Protein 1WF1 (pdb70)

Sequence (110 aa):
GSSGSSGMSLKLQASNVTNKNDPKSINSRVFIGNLNTALVKKSDVETIFSKYGRVAGCSVHKGYAFVQYSNERHARAAVLGENGRVLAGQTLDINMAGEPKPDRSGPSSGGSSGSSGMSLKLQASNVTNKNDPKSINSRVFIGNLNTALVKKSDVETIFSKYGRVAGCSVHKGYAFVQYSNERHARAAVLGENGRVLAGQTLDINMAGEPKPDRSGPSSGGSSGSSGMSLKLQASNVTNKNDPKSINSRVFIGNLNTALVKKSDVETIFSKYGRVAGCSVHKGYAFVQYSNERHARAAVLGENGRVLAGQTLDINMAGEPKPDRSGPSSGGSSGSSGMSLKLQASNVTNKNDPKSINSRVFIGNLNTALVKKSDVETIFSKYGRVAGCSVHKGYAFVQYSNERHARAAVLGENGRVLAGQTLDINMAGEPKPDRSGPSSGGSSGSSGMSLKLQASNVTNKNDPKSINSRVFIGNLNTALVKKSDVETIFSKYGRVAGCSVHKGYAFVQYSNERHARAAVLGENGRVLAGQTLDINMAGEPKPDRSGPSSGGSSGSSGMSLKLQASNVTNKNDPKSINSRVFIGNLNTALVKKSDVETIFSKYGRVAGCSVHKGYAFVQYSNERHARAAVLGENGRVLAGQTLDINMAGEPKPDRSGPSSGGSSGSSGMSLKLQASNVTNKNDPKSINSRVFIGNLNTALVKKSDVETIFSKYGRVAGCSVHKGYAFVQYSNERHARAAVLGENGRVLAGQTLDINMAGEPKPDRSGPSSGGSSGSSGMSLKLQASNVTNKNDPKSINSRVFIGNLNTALVKKSDVETIFSKYGRVAGCSVHKGYAFVQYSNERHARAAVLGENGRVLAGQTLDINMAGEPKPDRSGPSSGGSSGSSGMSLKLQASNVTNKNDPKSINSRVFIGNLNTALVKKSDVETIFSKYGRVAGCSVHKGYAFVQYSNERHARAAVLGENGRVLAGQTLDINMAGEPKPDRSGPSSGGSSGSSGMSLKLQASNVTNKNDPKSINSRVFIGNLNTALVKKSDVETIFSKYGRVAGCSVHKGYAFVQYSNERHARAAVLGENGRVLAGQTLDINMAGEPKPDRSGPSSGGSSGSSGMSLKLQASNVTNKNDPKSINSRVFIGNLNTALVKKSDVETIFSKYGRVAGCSVHKGYAFVQYSNERHARAAVLGENGRVLAGQTLDINMAGEPKPDRSGPSSGGSSGSSGMSLKLQASNVTNKNDPKSINSRVFIGNLNTALVKKSDVETIFSKYGRVAGCSVHKGYAFVQYSNERHARAAVLGENGRVLAGQTLDINMAGEPKPDRSGPSSGGSSGSSGMSLKLQASNVTNKNDPKSINSRVFIGNLNTALVKKSDVETIFSKYGRVAGCSVHKGYAFVQYSNERHARAAVLGENGRVLAGQTLDINMAGEPKPDRSGPSSGGSSGSSGMSLKLQASNVTNKNDPKSINSRVFIGNLNTALVKKSDVETIFSKYGRVAGCSVHKGYAFVQYSNERHARAAVLGENGRVLAGQTLDINMAGEPKPDRSGPSSGGSSGSSGMSLKLQASNVTNKNDPKSINSRVFIGNLNTALVKKSDVETIFSKYGRVAGCSVHKGYAFVQYSNERHARAAVLGENGRVLAGQTLDINMAGEPKPDRSGPSSGGSSGSSGMSLKLQASNVTNKNDPKSINSRVFIGNLNTALVKKSDVETIFSKYGRVAGCSVHKGYAFVQYSNERHARAAVLGENGRVLAGQTLDINMAGEPKPDRSGPSSGGSSGSSGMSLKLQASNVTNKNDPKSINSRVFIGNLNTALVKKSDVETIFSKYGRVAGCSVHKGYAFVQYSNERHARAAVLGENGRVLAGQTLDINMAGEPKPDRSGPSSGGSSGSSGMSLKLQASNVTNKNDPKSINSRVFIGNLNTALVKKSDVETIFSKYGRVAGCSVHKGYAFVQYSNERHARAAVLGENGRVLAGQTLDINMAGEPKPDRSGPSSGGSSGSSGMSLKLQASNVTNKNDPKSINSRVFIGNLNTALVKKSDVETIFSKYGRVAGCSVHKGYAFVQYSNERHARAAVLGENGRVLAGQTLDINMAGEPKPDRSGPSSGGSSGSSGMSLKLQASNVTNKNDPKSINSRVFIGNLNTALVKKSDVETIFSKYGRVAGCSVHKGYAFVQYSNERHARAAVLGENGRVLAGQTLDINMAGEPKPDRSGPSSG

Structure (mmCIF, N/CA/C/O backbone):
data_1WF1
#
_entry.id   1WF1
#
loop_
_atom_site.group_PDB
_atom_site.id
_atom_site.type_symbol
_atom_site.label_atom_id
_atom_site.label_alt_id
_atom_site.label_comp_id
_atom_site.label_asym_id
_atom_site.label_entity_id
_atom_site.label_seq_id
_atom_site.pdbx_PDB_ins_code
_atom_site.Cartn_x
_atom_site.Cartn_y
_atom_site.Cartn_z
_atom_site.occupancy
_atom_site.B_iso_or_equiv
_atom_site.auth_seq_id
_atom_site.auth_comp_id
_atom_site.auth_asym_id
_atom_site.auth_atom_id
_atom_site.pdbx_PDB_model_num
ATOM 1 N N . GLY A 1 1 ? -29.403 -13.821 -9.733 1.00 0.00 1 GLY A N 1
ATOM 2 C CA . GLY A 1 1 ? -28.360 -13.363 -8.830 1.00 0.00 1 GLY A CA 1
ATOM 3 C C . GLY A 1 1 ? -28.596 -11.911 -8.411 1.00 0.00 1 GLY A C 1
ATOM 4 O O . GLY A 1 1 ? -29.150 -11.123 -9.176 1.00 0.00 1 GLY A O 1
ATOM 8 N N . SER A 1 2 ? -28.164 -11.601 -7.198 1.00 0.00 2 SER A N 1
ATOM 9 C CA . SER A 1 2 ? -28.321 -10.257 -6.668 1.00 0.00 2 SER A CA 1
ATOM 10 C C . SER A 1 2 ? -27.056 -9.840 -5.915 1.00 0.00 2 SER A C 1
ATOM 11 O O . SER A 1 2 ? -26.320 -10.688 -5.414 1.00 0.00 2 SER A O 1
ATOM 19 N N . SER A 1 3 ? -26.842 -8.533 -5.860 1.00 0.00 3 SER A N 1
ATOM 20 C CA . SER A 1 3 ? -25.679 -7.994 -5.177 1.00 0.00 3 SER A CA 1
ATOM 21 C C . SER A 1 3 ? -26.024 -6.646 -4.540 1.00 0.00 3 SER A C 1
ATOM 22 O O . SER A 1 3 ? -26.598 -5.776 -5.194 1.00 0.00 3 SER A O 1
ATOM 30 N N . GLY A 1 4 ? -25.660 -6.515 -3.273 1.00 0.00 4 GLY A N 1
ATOM 31 C CA . GLY A 1 4 ? -25.924 -5.288 -2.542 1.00 0.00 4 GLY A CA 1
ATOM 32 C C . GLY A 1 4 ? -24.708 -4.359 -2.571 1.00 0.00 4 GLY A C 1
ATOM 33 O O . GLY A 1 4 ? -23.655 -4.726 -3.090 1.00 0.00 4 GLY A O 1
ATOM 37 N N . SER A 1 5 ? -24.894 -3.175 -2.007 1.00 0.00 5 SER A N 1
ATOM 38 C CA . SER A 1 5 ? -23.825 -2.191 -1.962 1.00 0.00 5 SER A CA 1
ATOM 39 C C . SER A 1 5 ? -22.861 -2.518 -0.819 1.00 0.00 5 SER A C 1
ATOM 40 O O . SER A 1 5 ? -23.289 -2.761 0.308 1.00 0.00 5 SER A O 1
ATOM 48 N N . SER A 1 6 ? -21.578 -2.513 -1.151 1.00 0.00 6 SER A N 1
ATOM 49 C CA . SER A 1 6 ? -20.550 -2.806 -0.167 1.00 0.00 6 SER A CA 1
ATOM 50 C C . SER A 1 6 ? -19.609 -1.609 -0.021 1.00 0.00 6 SER A C 1
ATOM 51 O O . SER A 1 6 ? -19.466 -1.055 1.068 1.00 0.00 6 SER A O 1
ATOM 59 N N . GLY A 1 7 ? -18.990 -1.244 -1.135 1.00 0.00 7 GLY A N 1
ATOM 60 C CA . GLY A 1 7 ? -18.067 -0.123 -1.146 1.00 0.00 7 GLY A CA 1
ATOM 61 C C . GLY A 1 7 ? -18.666 1.075 -1.885 1.00 0.00 7 GLY A C 1
ATOM 62 O O . GLY A 1 7 ? -19.109 0.946 -3.025 1.00 0.00 7 GLY A O 1
ATOM 66 N N . MET A 1 8 ? -18.661 2.212 -1.206 1.00 0.00 8 MET A N 1
ATOM 67 C CA . MET A 1 8 ? -19.199 3.432 -1.784 1.00 0.00 8 MET A CA 1
ATOM 68 C C . MET A 1 8 ? -18.826 4.651 -0.938 1.00 0.00 8 MET A C 1
ATOM 69 O O . MET A 1 8 ? -18.142 5.555 -1.413 1.00 0.00 8 MET A O 1
ATOM 83 N N . SER A 1 9 ? -19.293 4.635 0.302 1.00 0.00 9 SER A N 1
ATOM 84 C CA . SER A 1 9 ? -19.017 5.728 1.219 1.00 0.00 9 SER A CA 1
ATOM 85 C C . SER A 1 9 ? -17.517 6.029 1.239 1.00 0.00 9 SER A C 1
ATOM 86 O O . SER A 1 9 ? -16.700 5.118 1.367 1.00 0.00 9 SER A O 1
ATOM 94 N N . LEU A 1 10 ? -17.201 7.309 1.111 1.00 0.00 10 LEU A N 1
ATOM 95 C CA . LEU A 1 10 ? -15.813 7.741 1.113 1.00 0.00 10 LEU A CA 1
ATOM 96 C C . LEU A 1 10 ? -15.732 9.179 1.627 1.00 0.00 10 LEU A C 1
ATOM 97 O O . LEU A 1 10 ? -15.895 10.127 0.859 1.00 0.00 10 LEU A O 1
ATOM 113 N N . LYS A 1 11 ? -15.480 9.298 2.922 1.00 0.00 11 LYS A N 1
ATOM 114 C CA . LYS A 1 11 ? -15.375 10.605 3.548 1.00 0.00 11 LYS A CA 1
ATOM 115 C C . LYS A 1 11 ? -13.927 10.845 3.977 1.00 0.00 11 LYS A C 1
ATOM 116 O O . LYS A 1 11 ? -13.224 9.909 4.355 1.00 0.00 11 LYS A O 1
ATOM 135 N N . LEU A 1 12 ? -13.523 12.105 3.904 1.00 0.00 12 LEU A N 1
ATOM 136 C CA . LEU A 1 12 ? -12.171 12.480 4.281 1.00 0.00 12 LEU A CA 1
ATOM 137 C C . LEU A 1 12 ? -12.176 13.021 5.712 1.00 0.00 12 LEU A C 1
ATOM 138 O O . LEU A 1 12 ? -11.550 12.443 6.600 1.00 0.00 12 LEU A O 1
ATOM 154 N N . GLN A 1 13 ? -12.888 14.123 5.892 1.00 0.00 13 GLN A N 1
ATOM 155 C CA . GLN A 1 13 ? -12.983 14.748 7.200 1.00 0.00 13 GLN A CA 1
ATOM 156 C C . GLN A 1 13 ? -11.614 15.271 7.639 1.00 0.00 13 GLN A C 1
ATOM 157 O O . GLN A 1 13 ? -10.597 14.948 7.027 1.00 0.00 13 GLN A O 1
ATOM 171 N N . ALA A 1 14 ? -11.632 16.069 8.696 1.00 0.00 14 ALA A N 1
ATOM 172 C CA . ALA A 1 14 ? -10.404 16.639 9.224 1.00 0.00 14 ALA A CA 1
ATOM 173 C C . ALA A 1 14 ? -9.718 17.463 8.132 1.00 0.00 14 ALA A C 1
ATOM 174 O O . ALA A 1 14 ? -8.821 16.972 7.450 1.00 0.00 14 ALA A O 1
ATOM 181 N N . SER A 1 15 ? -10.168 18.703 8.001 1.00 0.00 15 SER A N 1
ATOM 182 C CA . SER A 1 15 ? -9.609 19.599 7.003 1.00 0.00 15 SER A CA 1
ATOM 183 C C . SER A 1 15 ? -9.873 21.053 7.400 1.00 0.00 15 SER A C 1
ATOM 184 O O . SER A 1 15 ? -10.840 21.659 6.941 1.00 0.00 15 SER A O 1
ATOM 192 N N . ASN A 1 16 ? -8.997 21.571 8.248 1.00 0.00 16 ASN A N 1
ATOM 193 C CA . ASN A 1 16 ? -9.124 22.942 8.711 1.00 0.00 16 ASN A CA 1
ATOM 194 C C . ASN A 1 16 ? -8.017 23.238 9.725 1.00 0.00 16 ASN A C 1
ATOM 195 O O . ASN A 1 16 ? -7.423 22.319 10.287 1.00 0.00 16 ASN A O 1
ATOM 206 N N . VAL A 1 17 ? -7.772 24.524 9.928 1.00 0.00 17 VAL A N 1
ATOM 207 C CA . VAL A 1 17 ? -6.747 24.952 10.864 1.00 0.00 17 VAL A CA 1
ATOM 208 C C . VAL A 1 17 ? -5.384 24.445 10.388 1.00 0.00 17 VAL A C 1
ATOM 209 O O . VAL A 1 17 ? -5.263 23.307 9.939 1.00 0.00 17 VAL A O 1
ATOM 222 N N . THR A 1 18 ? -4.391 25.316 10.503 1.00 0.00 18 THR A N 1
ATOM 223 C CA . THR A 1 18 ? -3.042 24.971 10.090 1.00 0.00 18 THR A CA 1
ATOM 224 C C . THR A 1 18 ? -2.478 23.862 10.981 1.00 0.00 18 THR A C 1
ATOM 225 O O . THR A 1 18 ? -3.087 23.500 11.987 1.00 0.00 18 THR A O 1
ATOM 236 N N . ASN A 1 19 ? -1.322 23.355 10.580 1.00 0.00 19 ASN A N 1
ATOM 237 C CA . ASN A 1 19 ? -0.669 22.295 11.330 1.00 0.00 19 ASN A CA 1
ATOM 238 C C . ASN A 1 19 ? 0.781 22.162 10.860 1.00 0.00 19 ASN A C 1
ATOM 239 O O . ASN A 1 19 ? 1.138 22.654 9.791 1.00 0.00 19 ASN A O 1
ATOM 250 N N . LYS A 1 20 ? 1.577 21.495 11.683 1.00 0.00 20 LYS A N 1
ATOM 251 C CA . LYS A 1 20 ? 2.980 21.291 11.365 1.00 0.00 20 LYS A CA 1
ATOM 252 C C . LYS A 1 20 ? 3.173 19.877 10.813 1.00 0.00 20 LYS A C 1
ATOM 253 O O . LYS A 1 20 ? 3.862 19.058 11.420 1.00 0.00 20 LYS A O 1
ATOM 272 N N . ASN A 1 21 ? 2.553 19.634 9.667 1.00 0.00 21 ASN A N 1
ATOM 273 C CA . ASN A 1 21 ? 2.648 18.333 9.026 1.00 0.00 21 ASN A CA 1
ATOM 274 C C . ASN A 1 21 ? 2.894 18.525 7.529 1.00 0.00 21 ASN A C 1
ATOM 275 O O . ASN A 1 21 ? 2.628 19.595 6.984 1.00 0.00 21 ASN A O 1
ATOM 286 N N . ASP A 1 22 ? 3.400 17.471 6.905 1.00 0.00 22 ASP A N 1
ATOM 287 C CA . ASP A 1 22 ? 3.685 17.509 5.481 1.00 0.00 22 ASP A CA 1
ATOM 288 C C . ASP A 1 22 ? 2.704 16.594 4.744 1.00 0.00 22 ASP A C 1
ATOM 289 O O . ASP A 1 22 ? 2.800 15.372 4.838 1.00 0.00 22 ASP A O 1
ATOM 298 N N . PRO A 1 23 ? 1.759 17.238 4.008 1.00 0.00 23 PRO A N 1
ATOM 299 C CA . PRO A 1 23 ? 0.762 16.496 3.256 1.00 0.00 23 PRO A CA 1
ATOM 300 C C . PRO A 1 23 ? 1.372 15.880 1.996 1.00 0.00 23 PRO A C 1
ATOM 301 O O . PRO A 1 23 ? 0.681 15.209 1.231 1.00 0.00 23 PRO A O 1
ATOM 312 N N . LYS A 1 24 ? 2.661 16.130 1.818 1.00 0.00 24 LYS A N 1
ATOM 313 C CA . LYS A 1 24 ? 3.373 15.609 0.664 1.00 0.00 24 LYS A CA 1
ATOM 314 C C . LYS A 1 24 ? 3.724 14.140 0.907 1.00 0.00 24 LYS A C 1
ATOM 315 O O . LYS A 1 24 ? 4.235 13.787 1.970 1.00 0.00 24 LYS A O 1
ATOM 334 N N . SER A 1 25 ? 3.437 13.322 -0.095 1.00 0.00 25 SER A N 1
ATOM 335 C CA . SER A 1 25 ? 3.716 11.899 -0.003 1.00 0.00 25 SER A CA 1
ATOM 336 C C . SER A 1 25 ? 2.797 11.251 1.035 1.00 0.00 25 SER A C 1
ATOM 337 O O . SER A 1 25 ? 3.146 10.233 1.630 1.00 0.00 25 SER A O 1
ATOM 345 N N . ILE A 1 26 ? 1.639 11.868 1.221 1.00 0.00 26 ILE A N 1
ATOM 346 C CA . ILE A 1 26 ? 0.667 11.365 2.176 1.00 0.00 26 ILE A CA 1
ATOM 347 C C . ILE A 1 26 ? -0.378 10.525 1.439 1.00 0.00 26 ILE A C 1
ATOM 348 O O . ILE A 1 26 ? -1.053 9.695 2.047 1.00 0.00 26 ILE A O 1
ATOM 364 N N . ASN A 1 27 ? -0.479 10.769 0.141 1.00 0.00 27 ASN A N 1
ATOM 365 C CA . ASN A 1 27 ? -1.430 10.045 -0.685 1.00 0.00 27 ASN A CA 1
ATOM 366 C C . ASN A 1 27 ? -1.304 8.546 -0.406 1.00 0.00 27 ASN A C 1
ATOM 367 O O . ASN A 1 27 ? -2.255 7.914 0.051 1.00 0.00 27 ASN A O 1
ATOM 378 N N . SER A 1 28 ? -0.122 8.021 -0.694 1.00 0.00 28 SER A N 1
ATOM 379 C CA . SER A 1 28 ? 0.141 6.608 -0.480 1.00 0.00 28 SER A CA 1
ATOM 380 C C . SER A 1 28 ? 1.418 6.432 0.344 1.00 0.00 28 SER A C 1
ATOM 381 O O . SER A 1 28 ? 2.522 6.497 -0.194 1.00 0.00 28 SER A O 1
ATOM 389 N N . ARG A 1 29 ? 1.224 6.212 1.636 1.00 0.00 29 ARG A N 1
ATOM 390 C CA . ARG A 1 29 ? 2.347 6.026 2.540 1.00 0.00 29 ARG A CA 1
ATOM 391 C C . ARG A 1 29 ? 1.974 5.047 3.655 1.00 0.00 29 ARG A C 1
ATOM 392 O O . ARG A 1 29 ? 0.798 4.889 3.980 1.00 0.00 29 ARG A O 1
ATOM 413 N N . VAL A 1 30 ? 2.998 4.415 4.210 1.00 0.00 30 VAL A N 1
ATOM 414 C CA . VAL A 1 30 ? 2.792 3.456 5.282 1.00 0.00 30 VAL A CA 1
ATOM 415 C C . VAL A 1 30 ? 3.793 3.732 6.407 1.00 0.00 30 VAL A C 1
ATOM 416 O O . VAL A 1 30 ? 4.939 4.095 6.147 1.00 0.00 30 VAL A O 1
ATOM 429 N N . PHE A 1 31 ? 3.322 3.549 7.632 1.00 0.00 31 PHE A N 1
ATOM 430 C CA . PHE A 1 31 ? 4.161 3.774 8.797 1.00 0.00 31 PHE A CA 1
ATOM 431 C C . PHE A 1 31 ? 4.444 2.461 9.530 1.00 0.00 31 PHE A C 1
ATOM 432 O O . PHE A 1 31 ? 3.584 1.946 10.242 1.00 0.00 31 PHE A O 1
ATOM 449 N N . ILE A 1 32 ? 5.654 1.958 9.330 1.00 0.00 32 ILE A N 1
ATOM 450 C CA . ILE A 1 32 ? 6.061 0.715 9.964 1.00 0.00 32 ILE A CA 1
ATOM 451 C C . ILE A 1 32 ? 6.650 1.020 11.343 1.00 0.00 32 ILE A C 1
ATOM 452 O O . ILE A 1 32 ? 7.721 1.616 11.446 1.00 0.00 32 ILE A O 1
ATOM 468 N N . GLY A 1 33 ? 5.924 0.597 12.367 1.00 0.00 33 GLY A N 1
ATOM 469 C CA . GLY A 1 33 ? 6.362 0.818 13.735 1.00 0.00 33 GLY A CA 1
ATOM 470 C C . GLY A 1 33 ? 6.801 -0.495 14.388 1.00 0.00 33 GLY A C 1
ATOM 471 O O . GLY A 1 33 ? 6.929 -1.515 13.714 1.00 0.00 33 GLY A O 1
ATOM 475 N N . ASN A 1 34 ? 7.020 -0.424 15.693 1.00 0.00 34 ASN A N 1
ATOM 476 C CA . ASN A 1 34 ? 7.443 -1.594 16.445 1.00 0.00 34 ASN A CA 1
ATOM 477 C C . ASN A 1 34 ? 8.468 -2.379 15.624 1.00 0.00 34 ASN A C 1
ATOM 478 O O . ASN A 1 34 ? 8.515 -3.607 15.693 1.00 0.00 34 ASN A O 1
ATOM 489 N N . LEU A 1 35 ? 9.264 -1.639 14.866 1.00 0.00 35 LEU A N 1
ATOM 490 C CA . LEU A 1 35 ? 10.285 -2.251 14.033 1.00 0.00 35 LEU A CA 1
ATOM 491 C C . LEU A 1 35 ? 11.638 -2.158 14.742 1.00 0.00 35 LEU A C 1
ATOM 492 O O . LEU A 1 35 ? 12.130 -1.063 15.007 1.00 0.00 35 LEU A O 1
ATOM 508 N N . ASN A 1 36 ? 12.201 -3.323 15.028 1.00 0.00 36 ASN A N 1
ATOM 509 C CA . ASN A 1 36 ? 13.488 -3.387 15.701 1.00 0.00 36 ASN A CA 1
ATOM 510 C C . ASN A 1 36 ? 14.470 -2.444 15.004 1.00 0.00 36 ASN A C 1
ATOM 511 O O . ASN A 1 36 ? 15.333 -1.852 15.651 1.00 0.00 36 ASN A O 1
ATOM 522 N N . THR A 1 37 ? 14.307 -2.333 13.694 1.00 0.00 37 THR A N 1
ATOM 523 C CA . THR A 1 37 ? 15.168 -1.472 12.902 1.00 0.00 37 THR A CA 1
ATOM 524 C C . THR A 1 37 ? 16.632 -1.667 13.304 1.00 0.00 37 THR A C 1
ATOM 525 O O . THR A 1 37 ? 17.456 -0.774 13.115 1.00 0.00 37 THR A O 1
ATOM 536 N N . ALA A 1 38 ? 16.910 -2.842 13.851 1.00 0.00 38 ALA A N 1
ATOM 537 C CA . ALA A 1 38 ? 18.260 -3.166 14.281 1.00 0.00 38 ALA A CA 1
ATOM 538 C C . ALA A 1 38 ? 18.875 -4.169 13.304 1.00 0.00 38 ALA A C 1
ATOM 539 O O . ALA A 1 38 ? 20.083 -4.158 13.075 1.00 0.00 38 ALA A O 1
ATOM 546 N N . LEU A 1 39 ? 18.015 -5.014 12.754 1.00 0.00 39 LEU A N 1
ATOM 547 C CA . LEU A 1 39 ? 18.458 -6.022 11.806 1.00 0.00 39 LEU A CA 1
ATOM 548 C C . LEU A 1 39 ? 17.826 -5.746 10.441 1.00 0.00 39 LEU A C 1
ATOM 549 O O . LEU A 1 39 ? 18.477 -5.900 9.409 1.00 0.00 39 LEU A O 1
ATOM 565 N N . VAL A 1 40 ? 16.564 -5.344 10.479 1.00 0.00 40 VAL A N 1
ATOM 566 C CA . VAL A 1 40 ? 15.836 -5.045 9.258 1.00 0.00 40 VAL A CA 1
ATOM 567 C C . VAL A 1 40 ? 16.390 -3.759 8.641 1.00 0.00 40 VAL A C 1
ATOM 568 O O . VAL A 1 40 ? 16.487 -2.735 9.315 1.00 0.00 40 VAL A O 1
ATOM 581 N N . LYS A 1 41 ? 16.738 -3.854 7.366 1.00 0.00 41 LYS A N 1
ATOM 582 C CA . LYS A 1 41 ? 17.280 -2.711 6.651 1.00 0.00 41 LYS A CA 1
ATOM 583 C C . LYS A 1 41 ? 16.193 -2.113 5.756 1.00 0.00 41 LYS A C 1
ATOM 584 O O . LYS A 1 41 ? 15.061 -2.594 5.743 1.00 0.00 41 LYS A O 1
ATOM 603 N N . LYS A 1 42 ? 16.575 -1.073 5.030 1.00 0.00 42 LYS A N 1
ATOM 604 C CA . LYS A 1 42 ? 15.646 -0.405 4.134 1.00 0.00 42 LYS A CA 1
ATOM 605 C C . LYS A 1 42 ? 15.580 -1.171 2.811 1.00 0.00 42 LYS A C 1
ATOM 606 O O . LYS A 1 42 ? 14.509 -1.303 2.220 1.00 0.00 42 LYS A O 1
ATOM 625 N N . SER A 1 43 ? 16.737 -1.655 2.385 1.00 0.00 43 SER A N 1
ATOM 626 C CA . SER A 1 43 ? 16.824 -2.404 1.144 1.00 0.00 43 SER A CA 1
ATOM 627 C C . SER A 1 43 ? 16.031 -3.708 1.262 1.00 0.00 43 SER A C 1
ATOM 628 O O . SER A 1 43 ? 15.439 -4.169 0.288 1.00 0.00 43 SER A O 1
ATOM 636 N N . ASP A 1 44 ? 16.046 -4.264 2.465 1.00 0.00 44 ASP A N 1
ATOM 637 C CA . ASP A 1 44 ? 15.336 -5.505 2.724 1.00 0.00 44 ASP A CA 1
ATOM 638 C C . ASP A 1 44 ? 13.834 -5.223 2.796 1.00 0.00 44 ASP A C 1
ATOM 639 O O . ASP A 1 44 ? 13.068 -5.702 1.961 1.00 0.00 44 ASP A O 1
ATOM 648 N N . VAL A 1 45 ? 13.458 -4.446 3.801 1.00 0.00 45 VAL A N 1
ATOM 649 C CA . VAL A 1 45 ? 12.061 -4.094 3.993 1.00 0.00 45 VAL A CA 1
ATOM 650 C C . VAL A 1 45 ? 11.461 -3.659 2.655 1.00 0.00 45 VAL A C 1
ATOM 651 O O . VAL A 1 45 ? 10.257 -3.791 2.437 1.00 0.00 45 VAL A O 1
ATOM 664 N N . GLU A 1 46 ? 12.327 -3.148 1.792 1.00 0.00 46 GLU A N 1
ATOM 665 C CA . GLU A 1 46 ? 11.898 -2.692 0.481 1.00 0.00 46 GLU A CA 1
ATOM 666 C C . GLU A 1 46 ? 11.394 -3.872 -0.353 1.00 0.00 46 GLU A C 1
ATOM 667 O O . GLU A 1 46 ? 10.291 -3.827 -0.895 1.00 0.00 46 GLU A O 1
ATOM 679 N N . THR A 1 47 ? 12.226 -4.900 -0.428 1.00 0.00 47 THR A N 1
ATOM 680 C CA . THR A 1 47 ? 11.879 -6.090 -1.186 1.00 0.00 47 THR A CA 1
ATOM 681 C C . THR A 1 47 ? 10.754 -6.857 -0.489 1.00 0.00 47 THR A C 1
ATOM 682 O O . THR A 1 47 ? 10.129 -7.731 -1.088 1.00 0.00 47 THR A O 1
ATOM 693 N N . ILE A 1 48 ? 10.530 -6.503 0.768 1.00 0.00 48 ILE A N 1
ATOM 694 C CA . ILE A 1 48 ? 9.491 -7.147 1.554 1.00 0.00 48 ILE A CA 1
ATOM 695 C C . ILE A 1 48 ? 8.130 -6.568 1.164 1.00 0.00 48 ILE A C 1
ATOM 696 O O . ILE A 1 48 ? 7.189 -7.313 0.895 1.00 0.00 48 ILE A O 1
ATOM 712 N N . PHE A 1 49 ? 8.069 -5.245 1.146 1.00 0.00 49 PHE A N 1
ATOM 713 C CA . PHE A 1 49 ? 6.838 -4.558 0.794 1.00 0.00 49 PHE A CA 1
ATOM 714 C C . PHE A 1 49 ? 6.723 -4.382 -0.722 1.00 0.00 49 PHE A C 1
ATOM 715 O O . PHE A 1 49 ? 5.622 -4.400 -1.271 1.00 0.00 49 PHE A O 1
ATOM 732 N N . SER A 1 50 ? 7.875 -4.216 -1.355 1.00 0.00 50 SER A N 1
ATOM 733 C CA . SER A 1 50 ? 7.917 -4.037 -2.797 1.00 0.00 50 SER A CA 1
ATOM 734 C C . SER A 1 50 ? 6.898 -4.958 -3.469 1.00 0.00 50 SER A C 1
ATOM 735 O O . SER A 1 50 ? 6.364 -4.632 -4.527 1.00 0.00 50 SER A O 1
ATOM 743 N N . LYS A 1 51 ? 6.658 -6.092 -2.826 1.00 0.00 51 LYS A N 1
ATOM 744 C CA . LYS A 1 51 ? 5.712 -7.063 -3.348 1.00 0.00 51 LYS A CA 1
ATOM 745 C C . LYS A 1 51 ? 4.382 -6.367 -3.640 1.00 0.00 51 LYS A C 1
ATOM 746 O O . LYS A 1 51 ? 3.808 -6.543 -4.714 1.00 0.00 51 LYS A O 1
ATOM 765 N N . TYR A 1 52 ? 3.930 -5.591 -2.666 1.00 0.00 52 TYR A N 1
ATOM 766 C CA . TYR A 1 52 ? 2.678 -4.867 -2.805 1.00 0.00 52 TYR A CA 1
ATOM 767 C C . TYR A 1 52 ? 2.754 -3.855 -3.950 1.00 0.00 52 TYR A C 1
ATOM 768 O O . TYR A 1 52 ? 1.728 -3.362 -4.417 1.00 0.00 52 TYR A O 1
ATOM 786 N N . GLY A 1 53 ? 3.979 -3.576 -4.370 1.00 0.00 53 GLY A N 1
ATOM 787 C CA . GLY A 1 53 ? 4.202 -2.632 -5.452 1.00 0.00 53 GLY A CA 1
ATOM 788 C C . GLY A 1 53 ? 5.396 -1.724 -5.149 1.00 0.00 53 GLY A C 1
ATOM 789 O O . GLY A 1 53 ? 5.603 -1.326 -4.004 1.00 0.00 53 GLY A O 1
ATOM 793 N N . ARG A 1 54 ? 6.149 -1.422 -6.197 1.00 0.00 54 ARG A N 1
ATOM 794 C CA . ARG A 1 54 ? 7.317 -0.568 -6.058 1.00 0.00 54 ARG A CA 1
ATOM 795 C C . ARG A 1 54 ? 6.984 0.648 -5.192 1.00 0.00 54 ARG A C 1
ATOM 796 O O . ARG A 1 54 ? 6.038 1.380 -5.480 1.00 0.00 54 ARG A O 1
ATOM 817 N N . VAL A 1 55 ? 7.781 0.827 -4.148 1.00 0.00 55 VAL A N 1
ATOM 818 C CA . VAL A 1 55 ? 7.583 1.943 -3.238 1.00 0.00 55 VAL A CA 1
ATOM 819 C C . VAL A 1 55 ? 8.251 3.192 -3.817 1.00 0.00 55 VAL A C 1
ATOM 820 O O . VAL A 1 55 ? 9.417 3.153 -4.206 1.00 0.00 55 VAL A O 1
ATOM 833 N N . ALA A 1 56 ? 7.482 4.271 -3.854 1.00 0.00 56 ALA A N 1
ATOM 834 C CA . ALA A 1 56 ? 7.985 5.529 -4.379 1.00 0.00 56 ALA A CA 1
ATOM 835 C C . ALA A 1 56 ? 9.186 5.980 -3.546 1.00 0.00 56 ALA A C 1
ATOM 836 O O . ALA A 1 56 ? 10.129 6.566 -4.076 1.00 0.00 56 ALA A O 1
ATOM 843 N N . GLY A 1 57 ? 9.113 5.690 -2.255 1.00 0.00 57 GLY A N 1
ATOM 844 C CA . GLY A 1 57 ? 10.183 6.059 -1.343 1.00 0.00 57 GLY A CA 1
ATOM 845 C C . GLY A 1 57 ? 10.015 5.363 0.009 1.00 0.00 57 GLY A C 1
ATOM 846 O O . GLY A 1 57 ? 8.928 5.369 0.584 1.00 0.00 57 GLY A O 1
ATOM 850 N N . CYS A 1 58 ? 11.109 4.778 0.476 1.00 0.00 58 CYS A N 1
ATOM 851 C CA . CYS A 1 58 ? 11.097 4.078 1.750 1.00 0.00 58 CYS A CA 1
ATOM 852 C C . CYS A 1 58 ? 12.174 4.692 2.645 1.00 0.00 58 CYS A C 1
ATOM 853 O O . CYS A 1 58 ? 13.202 5.159 2.156 1.00 0.00 58 CYS A O 1
ATOM 861 N N . SER A 1 59 ? 11.903 4.673 3.942 1.00 0.00 59 SER A N 1
ATOM 862 C CA . SER A 1 59 ? 12.837 5.222 4.911 1.00 0.00 59 SER A CA 1
ATOM 863 C C . SER A 1 59 ? 12.800 4.397 6.199 1.00 0.00 59 SER A C 1
ATOM 864 O O . SER A 1 59 ? 11.753 4.278 6.834 1.00 0.00 59 SER A O 1
ATOM 872 N N . VAL A 1 60 ? 13.955 3.850 6.547 1.00 0.00 60 VAL A N 1
ATOM 873 C CA . VAL A 1 60 ? 14.068 3.040 7.748 1.00 0.00 60 VAL A CA 1
ATOM 874 C C . VAL A 1 60 ? 14.648 3.892 8.879 1.00 0.00 60 VAL A C 1
ATOM 875 O O . VAL A 1 60 ? 15.734 4.453 8.744 1.00 0.00 60 VAL A O 1
ATOM 888 N N . HIS A 1 61 ? 13.898 3.960 9.969 1.00 0.00 61 HIS A N 1
ATOM 889 C CA . HIS A 1 61 ? 14.324 4.734 11.123 1.00 0.00 61 HIS A CA 1
ATOM 890 C C . HIS A 1 61 ? 14.531 3.801 12.318 1.00 0.00 61 HIS A C 1
ATOM 891 O O . HIS A 1 61 ? 13.998 2.693 12.345 1.00 0.00 61 HIS A O 1
ATOM 905 N N . LYS A 1 62 ? 15.307 4.284 13.277 1.00 0.00 62 LYS A N 1
ATOM 906 C CA . LYS A 1 62 ? 15.591 3.508 14.472 1.00 0.00 62 LYS A CA 1
ATOM 907 C C . LYS A 1 62 ? 14.337 3.450 15.348 1.00 0.00 62 LYS A C 1
ATOM 908 O O . LYS A 1 62 ? 14.094 4.350 16.150 1.00 0.00 62 LYS A O 1
ATOM 927 N N . GLY A 1 63 ? 13.575 2.382 15.164 1.00 0.00 63 GLY A N 1
ATOM 928 C CA . GLY A 1 63 ? 12.353 2.195 15.928 1.00 0.00 63 GLY A CA 1
ATOM 929 C C . GLY A 1 63 ? 11.153 1.989 15.000 1.00 0.00 63 GLY A C 1
ATOM 930 O O . GLY A 1 63 ? 10.164 1.369 15.388 1.00 0.00 63 GLY A O 1
ATOM 934 N N . TYR A 1 64 ? 11.281 2.520 13.793 1.00 0.00 64 TYR A N 1
ATOM 935 C CA . TYR A 1 64 ? 10.220 2.402 12.808 1.00 0.00 64 TYR A CA 1
ATOM 936 C C . TYR A 1 64 ? 10.754 2.645 11.395 1.00 0.00 64 TYR A C 1
ATOM 937 O O . TYR A 1 64 ? 11.909 3.033 11.222 1.00 0.00 64 TYR A O 1
ATOM 955 N N . ALA A 1 65 ? 9.889 2.407 10.420 1.00 0.00 65 ALA A N 1
ATOM 956 C CA . ALA A 1 65 ? 10.259 2.596 9.028 1.00 0.00 65 ALA A CA 1
ATOM 957 C C . ALA A 1 65 ? 9.041 3.084 8.242 1.00 0.00 65 ALA A C 1
ATOM 958 O O . ALA A 1 65 ? 7.906 2.753 8.581 1.00 0.00 65 ALA A O 1
ATOM 965 N N . PHE A 1 66 ? 9.318 3.864 7.207 1.00 0.00 66 PHE A N 1
ATOM 966 C CA . PHE A 1 66 ? 8.259 4.401 6.370 1.00 0.00 66 PHE A CA 1
ATOM 967 C C . PHE A 1 66 ? 8.350 3.847 4.947 1.00 0.00 66 PHE A C 1
ATOM 968 O O . PHE A 1 66 ? 9.433 3.495 4.482 1.00 0.00 66 PHE A O 1
ATOM 985 N N . VAL A 1 67 ? 7.199 3.787 4.295 1.00 0.00 67 VAL A N 1
ATOM 986 C CA . VAL A 1 67 ? 7.135 3.281 2.934 1.00 0.00 67 VAL A CA 1
ATOM 987 C C . VAL A 1 67 ? 6.137 4.118 2.130 1.00 0.00 67 VAL A C 1
ATOM 988 O O . VAL A 1 67 ? 5.013 4.346 2.575 1.00 0.00 67 VAL A O 1
ATOM 1001 N N . GLN A 1 68 ? 6.583 4.551 0.961 1.00 0.00 68 GLN A N 1
ATOM 1002 C CA . GLN A 1 68 ? 5.743 5.357 0.091 1.00 0.00 68 GLN A CA 1
ATOM 1003 C C . GLN A 1 68 ? 5.413 4.588 -1.190 1.00 0.00 68 GLN A C 1
ATOM 1004 O O . GLN A 1 68 ? 6.247 3.843 -1.703 1.00 0.00 68 GLN A O 1
ATOM 1018 N N . TYR A 1 69 ? 4.195 4.795 -1.669 1.00 0.00 69 TYR A N 1
ATOM 1019 C CA . TYR A 1 69 ? 3.745 4.130 -2.880 1.00 0.00 69 TYR A CA 1
ATOM 1020 C C . TYR A 1 69 ? 3.192 5.140 -3.887 1.00 0.00 69 TYR A C 1
ATOM 1021 O O . TYR A 1 69 ? 3.055 6.322 -3.574 1.00 0.00 69 TYR A O 1
ATOM 1039 N N . SER A 1 70 ? 2.890 4.638 -5.075 1.00 0.00 70 SER A N 1
ATOM 1040 C CA . SER A 1 70 ? 2.355 5.483 -6.130 1.00 0.00 70 SER A CA 1
ATOM 1041 C C . SER A 1 70 ? 0.829 5.536 -6.034 1.00 0.00 70 SER A C 1
ATOM 1042 O O . SER A 1 70 ? 0.229 6.596 -6.209 1.00 0.00 70 SER A O 1
ATOM 1050 N N . ASN A 1 71 ? 0.244 4.381 -5.756 1.00 0.00 71 ASN A N 1
ATOM 1051 C CA . ASN A 1 71 ? -1.201 4.283 -5.634 1.00 0.00 71 ASN A CA 1
ATOM 1052 C C . ASN A 1 71 ? -1.574 4.122 -4.159 1.00 0.00 71 ASN A C 1
ATOM 1053 O O . ASN A 1 71 ? -0.760 3.672 -3.354 1.00 0.00 71 ASN A O 1
ATOM 1064 N N . GLU A 1 72 ? -2.807 4.497 -3.849 1.00 0.00 72 GLU A N 1
ATOM 1065 C CA . GLU A 1 72 ? -3.298 4.400 -2.485 1.00 0.00 72 GLU A CA 1
ATOM 1066 C C . GLU A 1 72 ? -3.598 2.942 -2.132 1.00 0.00 72 GLU A C 1
ATOM 1067 O O . GLU A 1 72 ? -3.720 2.596 -0.958 1.00 0.00 72 GLU A O 1
ATOM 1079 N N . ARG A 1 73 ? -3.709 2.125 -3.170 1.00 0.00 73 ARG A N 1
ATOM 1080 C CA . ARG A 1 73 ? -3.993 0.713 -2.984 1.00 0.00 73 ARG A CA 1
ATOM 1081 C C . ARG A 1 73 ? -2.706 -0.049 -2.660 1.00 0.00 73 ARG A C 1
ATOM 1082 O O . ARG A 1 73 ? -2.684 -0.878 -1.752 1.00 0.00 73 ARG A O 1
ATOM 1103 N N . HIS A 1 74 ? -1.666 0.259 -3.421 1.00 0.00 74 HIS A N 1
ATOM 1104 C CA . HIS A 1 74 ? -0.379 -0.386 -3.226 1.00 0.00 74 HIS A CA 1
ATOM 1105 C C . HIS A 1 74 ? 0.054 -0.236 -1.767 1.00 0.00 74 HIS A C 1
ATOM 1106 O O . HIS A 1 74 ? 0.896 -0.992 -1.285 1.00 0.00 74 HIS A O 1
ATOM 1120 N N . ALA A 1 75 ? -0.540 0.745 -1.104 1.00 0.00 75 ALA A N 1
ATOM 1121 C CA . ALA A 1 75 ? -0.226 1.004 0.291 1.00 0.00 75 ALA A CA 1
ATOM 1122 C C . ALA A 1 75 ? -1.075 0.092 1.178 1.00 0.00 75 ALA A C 1
ATOM 1123 O O . ALA A 1 75 ? -0.541 -0.749 1.900 1.00 0.00 75 ALA A O 1
ATOM 1130 N N . ARG A 1 76 ? -2.382 0.290 1.096 1.00 0.00 76 ARG A N 1
ATOM 1131 C CA . ARG A 1 76 ? -3.310 -0.505 1.882 1.00 0.00 76 ARG A CA 1
ATOM 1132 C C . ARG A 1 76 ? -2.898 -1.978 1.861 1.00 0.00 76 ARG A C 1
ATOM 1133 O O . ARG A 1 76 ? -2.916 -2.647 2.893 1.00 0.00 76 ARG A O 1
ATOM 1154 N N . ALA A 1 77 ? -2.537 -2.441 0.673 1.00 0.00 77 ALA A N 1
ATOM 1155 C CA . ALA A 1 77 ? -2.121 -3.823 0.504 1.00 0.00 77 ALA A CA 1
ATOM 1156 C C . ALA A 1 77 ? -0.931 -4.109 1.422 1.00 0.00 77 ALA A C 1
ATOM 1157 O O . ALA A 1 77 ? -0.918 -5.113 2.132 1.00 0.00 77 ALA A O 1
ATOM 1164 N N . ALA A 1 78 ? 0.040 -3.209 1.377 1.00 0.00 78 ALA A N 1
ATOM 1165 C CA . ALA A 1 78 ? 1.232 -3.352 2.195 1.00 0.00 78 ALA A CA 1
ATOM 1166 C C . ALA A 1 78 ? 0.878 -3.073 3.657 1.00 0.00 78 ALA A C 1
ATOM 1167 O O . ALA A 1 78 ? 1.524 -3.591 4.566 1.00 0.00 78 ALA A O 1
ATOM 1174 N N . VAL A 1 79 ? -0.148 -2.254 3.838 1.00 0.00 79 VAL A N 1
ATOM 1175 C CA . VAL A 1 79 ? -0.595 -1.899 5.174 1.00 0.00 79 VAL A CA 1
ATOM 1176 C C . VAL A 1 79 ? -1.083 -3.157 5.895 1.00 0.00 79 VAL A C 1
ATOM 1177 O O . VAL A 1 79 ? -0.465 -3.602 6.861 1.00 0.00 79 VAL A O 1
ATOM 1190 N N . LEU A 1 80 ? -2.187 -3.695 5.398 1.00 0.00 80 LEU A N 1
ATOM 1191 C CA . LEU A 1 80 ? -2.764 -4.894 5.982 1.00 0.00 80 LEU A CA 1
ATOM 1192 C C . LEU A 1 80 ? -1.857 -6.089 5.683 1.00 0.00 80 LEU A C 1
ATOM 1193 O O . LEU A 1 80 ? -1.626 -6.930 6.551 1.00 0.00 80 LEU A O 1
ATOM 1209 N N . GLY A 1 81 ? -1.368 -6.128 4.453 1.00 0.00 81 GLY A N 1
ATOM 1210 C CA . GLY A 1 81 ? -0.492 -7.206 4.029 1.00 0.00 81 GLY A CA 1
ATOM 1211 C C . GLY A 1 81 ? 0.630 -7.433 5.045 1.00 0.00 81 GLY A C 1
ATOM 1212 O O . GLY A 1 81 ? 1.005 -8.572 5.316 1.00 0.00 81 GLY A O 1
ATOM 1216 N N . GLU A 1 82 ? 1.133 -6.330 5.579 1.00 0.00 82 GLU A N 1
ATOM 1217 C CA . GLU A 1 82 ? 2.204 -6.394 6.559 1.00 0.00 82 GLU A CA 1
ATOM 1218 C C . GLU A 1 82 ? 1.635 -6.277 7.975 1.00 0.00 82 GLU A C 1
ATOM 1219 O O . GLU A 1 82 ? 1.880 -7.138 8.819 1.00 0.00 82 GLU A O 1
ATOM 1231 N N . ASN A 1 83 ? 0.886 -5.206 8.191 1.00 0.00 83 ASN A N 1
ATOM 1232 C CA . ASN A 1 83 ? 0.281 -4.966 9.490 1.00 0.00 83 ASN A CA 1
ATOM 1233 C C . ASN A 1 83 ? -0.195 -6.295 10.079 1.00 0.00 83 ASN A C 1
ATOM 1234 O O . ASN A 1 83 ? -1.062 -6.956 9.509 1.00 0.00 83 ASN A O 1
ATOM 1245 N N . GLY A 1 84 ? 0.392 -6.647 11.214 1.00 0.00 84 GLY A N 1
ATOM 1246 C CA . GLY A 1 84 ? 0.038 -7.886 11.886 1.00 0.00 84 GLY A CA 1
ATOM 1247 C C . GLY A 1 84 ? 1.221 -8.856 11.906 1.00 0.00 84 GLY A C 1
ATOM 1248 O O . GLY A 1 84 ? 1.270 -9.764 12.735 1.00 0.00 84 GLY A O 1
ATOM 1252 N N . ARG A 1 85 ? 2.145 -8.631 10.984 1.00 0.00 85 ARG A N 1
ATOM 1253 C CA . ARG A 1 85 ? 3.325 -9.474 10.885 1.00 0.00 85 ARG A CA 1
ATOM 1254 C C . ARG A 1 85 ? 4.225 -9.273 12.105 1.00 0.00 85 ARG A C 1
ATOM 1255 O O . ARG A 1 85 ? 4.158 -8.238 12.767 1.00 0.00 85 ARG A O 1
ATOM 1276 N N . VAL A 1 86 ? 5.047 -10.279 12.367 1.00 0.00 86 VAL A N 1
ATOM 1277 C CA . VAL A 1 86 ? 5.959 -10.225 13.496 1.00 0.00 86 VAL A CA 1
ATOM 1278 C C . VAL A 1 86 ? 7.401 -10.251 12.984 1.00 0.00 86 VAL A C 1
ATOM 1279 O O . VAL A 1 86 ? 7.697 -10.907 11.986 1.00 0.00 86 VAL A O 1
ATOM 1292 N N . LEU A 1 87 ? 8.259 -9.530 13.690 1.00 0.00 87 LEU A N 1
ATOM 1293 C CA . LEU A 1 87 ? 9.662 -9.462 13.318 1.00 0.00 87 LEU A CA 1
ATOM 1294 C C . LEU A 1 87 ? 10.509 -9.264 14.577 1.00 0.00 87 LEU A C 1
ATOM 1295 O O . LEU A 1 87 ? 10.415 -8.230 15.237 1.00 0.00 87 LEU A O 1
ATOM 1311 N N . ALA A 1 88 ? 11.318 -10.271 14.872 1.00 0.00 88 ALA A N 1
ATOM 1312 C CA . ALA A 1 88 ? 12.181 -10.220 16.040 1.00 0.00 88 ALA A CA 1
ATOM 1313 C C . ALA A 1 88 ? 11.403 -10.704 17.265 1.00 0.00 88 ALA A C 1
ATOM 1314 O O . ALA A 1 88 ? 11.982 -10.908 18.331 1.00 0.00 88 ALA A O 1
ATOM 1321 N N . GLY A 1 89 ? 10.104 -10.874 17.072 1.00 0.00 89 GLY A N 1
ATOM 1322 C CA . GLY A 1 89 ? 9.240 -11.330 18.148 1.00 0.00 89 GLY A CA 1
ATOM 1323 C C . GLY A 1 89 ? 8.072 -10.366 18.360 1.00 0.00 89 GLY A C 1
ATOM 1324 O O . GLY A 1 89 ? 7.039 -10.747 18.909 1.00 0.00 89 GLY A O 1
ATOM 1328 N N . GLN A 1 90 ? 8.273 -9.135 17.913 1.00 0.00 90 GLN A N 1
ATOM 1329 C CA . GLN A 1 90 ? 7.249 -8.113 18.046 1.00 0.00 90 GLN A CA 1
ATOM 1330 C C . GLN A 1 90 ? 6.381 -8.064 16.787 1.00 0.00 90 GLN A C 1
ATOM 1331 O O . GLN A 1 90 ? 6.856 -8.351 15.690 1.00 0.00 90 GLN A O 1
ATOM 1345 N N . THR A 1 91 ? 5.123 -7.698 16.989 1.00 0.00 91 THR A N 1
ATOM 1346 C CA . THR A 1 91 ? 4.184 -7.608 15.883 1.00 0.00 91 THR A CA 1
ATOM 1347 C C . THR A 1 91 ? 4.307 -6.251 15.189 1.00 0.00 91 THR A C 1
ATOM 1348 O O . THR A 1 91 ? 3.844 -5.238 15.711 1.00 0.00 91 THR A O 1
ATOM 1359 N N . LEU A 1 92 ? 4.934 -6.273 14.021 1.00 0.00 92 LEU A N 1
ATOM 1360 C CA . LEU A 1 92 ? 5.123 -5.057 13.250 1.00 0.00 92 LEU A CA 1
ATOM 1361 C C . LEU A 1 92 ? 3.810 -4.272 13.213 1.00 0.00 92 LEU A C 1
ATOM 1362 O O . LEU A 1 92 ? 2.838 -4.710 12.601 1.00 0.00 92 LEU A O 1
ATOM 1378 N N . ASP A 1 93 ? 3.825 -3.125 13.876 1.00 0.00 93 ASP A N 1
ATOM 1379 C CA . ASP A 1 93 ? 2.648 -2.274 13.926 1.00 0.00 93 ASP A CA 1
ATOM 1380 C C . ASP A 1 93 ? 2.687 -1.287 12.758 1.00 0.00 93 ASP A C 1
ATOM 1381 O O . ASP A 1 93 ? 3.386 -0.276 12.819 1.00 0.00 93 ASP A O 1
ATOM 1390 N N . ILE A 1 94 ? 1.928 -1.613 11.723 1.00 0.00 94 ILE A N 1
ATOM 1391 C CA . ILE A 1 94 ? 1.867 -0.768 10.543 1.00 0.00 94 ILE A CA 1
ATOM 1392 C C . ILE A 1 94 ? 0.466 -0.163 10.427 1.00 0.00 94 ILE A C 1
ATOM 1393 O O . ILE A 1 94 ? -0.507 -0.745 10.903 1.00 0.00 94 ILE A O 1
ATOM 1409 N N . ASN A 1 95 ? 0.409 0.998 9.790 1.00 0.00 95 ASN A N 1
ATOM 1410 C CA . ASN A 1 95 ? -0.856 1.688 9.605 1.00 0.00 95 ASN A CA 1
ATOM 1411 C C . ASN A 1 95 ? -0.702 2.741 8.506 1.00 0.00 95 ASN A C 1
ATOM 1412 O O . ASN A 1 95 ? 0.416 3.096 8.134 1.00 0.00 95 ASN A O 1
ATOM 1423 N N . MET A 1 96 ? -1.840 3.212 8.017 1.00 0.00 96 MET A N 1
ATOM 1424 C CA . MET A 1 96 ? -1.844 4.218 6.969 1.00 0.00 96 MET A CA 1
ATOM 1425 C C . MET A 1 96 ? -1.337 5.562 7.496 1.00 0.00 96 MET A C 1
ATOM 1426 O O . MET A 1 96 ? -1.652 5.951 8.619 1.00 0.00 96 MET A O 1
ATOM 1440 N N . ALA A 1 97 ? -0.560 6.234 6.659 1.00 0.00 97 ALA A N 1
ATOM 1441 C CA . ALA A 1 97 ? -0.006 7.526 7.026 1.00 0.00 97 ALA A CA 1
ATOM 1442 C C . ALA A 1 97 ? -1.111 8.583 6.974 1.00 0.00 97 ALA A C 1
ATOM 1443 O O . ALA A 1 97 ? -1.791 8.725 5.959 1.00 0.00 97 ALA A O 1
ATOM 1450 N N . GLY A 1 98 ? -1.255 9.299 8.080 1.00 0.00 98 GLY A N 1
ATOM 1451 C CA . GLY A 1 98 ? -2.265 10.339 8.172 1.00 0.00 98 GLY A CA 1
ATOM 1452 C C . GLY A 1 98 ? -2.932 10.334 9.550 1.00 0.00 98 GLY A C 1
ATOM 1453 O O . GLY A 1 98 ? -4.020 9.784 9.715 1.00 0.00 98 GLY A O 1
ATOM 1457 N N . GLU A 1 99 ? -2.252 10.954 10.503 1.00 0.00 99 GLU A N 1
ATOM 1458 C CA . GLU A 1 99 ? -2.765 11.028 11.860 1.00 0.00 99 GLU A CA 1
ATOM 1459 C C . GLU A 1 99 ? -2.987 12.487 12.265 1.00 0.00 99 GLU A C 1
ATOM 1460 O O . GLU A 1 99 ? -2.197 13.360 11.909 1.00 0.00 99 GLU A O 1
ATOM 1472 N N . PRO A 1 100 ? -4.093 12.711 13.024 1.00 0.00 100 PRO A N 1
ATOM 1473 C CA . PRO A 1 100 ? -4.428 14.049 13.481 1.00 0.00 100 PRO A CA 1
ATOM 1474 C C . PRO A 1 100 ? -3.512 14.483 14.627 1.00 0.00 100 PRO A C 1
ATOM 1475 O O . PRO A 1 100 ? -2.449 13.899 14.831 1.00 0.00 100 PRO A O 1
ATOM 1486 N N . LYS A 1 101 ? -3.957 15.504 15.344 1.00 0.00 101 LYS A N 1
ATOM 1487 C CA . LYS A 1 101 ? -3.190 16.023 16.464 1.00 0.00 101 LYS A CA 1
ATOM 1488 C C . LYS A 1 101 ? -3.834 15.563 17.774 1.00 0.00 101 LYS A C 1
ATOM 1489 O O . LYS A 1 101 ? -5.058 15.508 17.882 1.00 0.00 101 LYS A O 1
ATOM 1508 N N . PRO A 1 102 ? -2.957 15.236 18.761 1.00 0.00 102 PRO A N 1
ATOM 1509 C CA . PRO A 1 102 ? -3.427 14.782 20.059 1.00 0.00 102 PRO A CA 1
ATOM 1510 C C . PRO A 1 102 ? -3.973 15.950 20.883 1.00 0.00 102 PRO A C 1
ATOM 1511 O O . PRO A 1 102 ? -3.299 16.448 21.784 1.00 0.00 102 PRO A O 1
ATOM 1522 N N . ASP A 1 103 ? -5.189 16.354 20.545 1.00 0.00 103 ASP A N 1
ATOM 1523 C CA . ASP A 1 103 ? -5.833 17.454 21.242 1.00 0.00 103 ASP A CA 1
ATOM 1524 C C . ASP A 1 103 ? -7.231 17.673 20.659 1.00 0.00 103 ASP A C 1
ATOM 1525 O O . ASP A 1 103 ? -7.478 17.362 19.495 1.00 0.00 103 ASP A O 1
ATOM 1534 N N . ARG A 1 104 ? -8.109 18.207 21.496 1.00 0.00 104 ARG A N 1
ATOM 1535 C CA . ARG A 1 104 ? -9.475 18.471 21.078 1.00 0.00 104 ARG A CA 1
ATOM 1536 C C . ARG A 1 104 ? -9.822 19.946 21.297 1.00 0.00 104 ARG A C 1
ATOM 1537 O O . ARG A 1 104 ? -9.148 20.638 22.058 1.00 0.00 104 ARG A O 1
ATOM 1558 N N . SER A 1 105 ? -10.872 20.381 20.617 1.00 0.00 105 SER A N 1
ATOM 1559 C CA . SER A 1 105 ? -11.315 21.760 20.727 1.00 0.00 105 SER A CA 1
ATOM 1560 C C . SER A 1 105 ? -12.800 21.863 20.373 1.00 0.00 105 SER A C 1
ATOM 1561 O O . SER A 1 105 ? -13.374 20.929 19.815 1.00 0.00 105 SER A O 1
ATOM 1569 N N . GLY A 1 106 ? -13.379 23.005 20.711 1.00 0.00 106 GLY A N 1
ATOM 1570 C CA . GLY A 1 106 ? -14.786 23.241 20.435 1.00 0.00 106 GLY A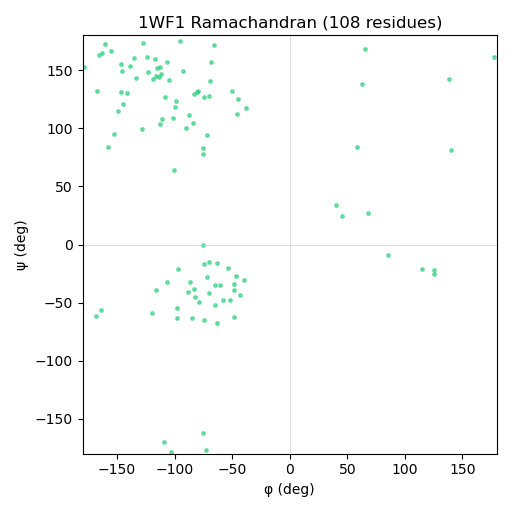 CA 1
ATOM 1571 C C . GLY A 1 106 ? -15.020 23.481 18.942 1.00 0.00 106 GLY A C 1
ATOM 1572 O O . GLY A 1 106 ? -14.088 23.398 18.143 1.00 0.00 106 GLY A O 1
ATOM 1576 N N . PRO A 1 107 ? -16.302 23.781 18.602 1.00 0.00 107 PRO A N 1
ATOM 1577 C CA . PRO A 1 107 ? -16.669 24.033 17.219 1.00 0.00 107 PRO A CA 1
ATOM 1578 C C . PRO A 1 107 ? -16.190 25.413 16.767 1.00 0.00 107 PRO A C 1
ATOM 1579 O O . PRO A 1 107 ? -16.952 26.379 16.792 1.00 0.00 107 PRO A O 1
ATOM 1590 N N . SER A 1 108 ? -14.928 25.464 16.364 1.00 0.00 108 SER A N 1
ATOM 1591 C CA . SER A 1 108 ? -14.338 26.710 15.907 1.00 0.00 108 SER A CA 1
ATOM 1592 C C . SER A 1 108 ? -14.285 26.734 14.378 1.00 0.00 108 SER A C 1
ATOM 1593 O O . SER A 1 108 ? -13.498 26.011 13.769 1.00 0.00 108 SER A O 1
ATOM 1601 N N . SER A 1 109 ? -15.133 27.574 13.802 1.00 0.00 109 SER A N 1
ATOM 1602 C CA . SER A 1 109 ? -15.193 27.702 12.355 1.00 0.00 109 SER A CA 1
ATOM 1603 C C . SER A 1 109 ? -15.935 28.985 11.974 1.00 0.00 109 SER A C 1
ATOM 1604 O O . SER A 1 109 ? -15.395 29.829 11.261 1.00 0.00 109 SER A O 1
ATOM 1612 N N . GLY A 1 110 ? -17.161 29.090 12.466 1.00 0.00 110 GLY A N 1
ATOM 1613 C CA . GLY A 1 110 ? -17.982 30.255 12.186 1.00 0.00 110 GLY A CA 1
ATOM 1614 C C . GLY A 1 110 ? -17.376 31.515 12.807 1.00 0.00 110 GLY A C 1
ATOM 1615 O O . GLY A 1 110 ? -16.321 31.456 13.436 1.00 0.00 110 GLY A O 1
ATOM 1619 N N . GLY A 1 1 ? -7.909 -23.758 14.706 1.00 0.00 1 GLY A N 2
ATOM 1620 C CA . GLY A 1 1 ? -6.960 -23.060 13.855 1.00 0.00 1 GLY A CA 2
ATOM 1621 C C . GLY A 1 1 ? -5.704 -22.673 14.638 1.00 0.00 1 GLY A C 2
ATOM 1622 O O . GLY A 1 1 ? -5.454 -23.202 15.720 1.00 0.00 1 GLY A O 2
ATOM 1626 N N . SER A 1 2 ? -4.946 -21.752 14.060 1.00 0.00 2 SER A N 2
ATOM 1627 C CA . SER A 1 2 ? -3.722 -21.288 14.690 1.00 0.00 2 SER A CA 2
ATOM 1628 C C . SER A 1 2 ? -3.898 -19.849 15.179 1.00 0.00 2 SER A C 2
ATOM 1629 O O . SER A 1 2 ? -4.831 -19.160 14.769 1.00 0.00 2 SER A O 2
ATOM 1637 N N . SER A 1 3 ? -2.988 -19.438 16.050 1.00 0.00 3 SER A N 2
ATOM 1638 C CA . SER A 1 3 ? -3.031 -18.093 16.599 1.00 0.00 3 SER A CA 2
ATOM 1639 C C . SER A 1 3 ? -1.625 -17.491 16.621 1.00 0.00 3 SER A C 2
ATOM 1640 O O . SER A 1 3 ? -0.642 -18.192 16.385 1.00 0.00 3 SER A O 2
ATOM 1648 N N . GLY A 1 4 ? -1.574 -16.198 16.905 1.00 0.00 4 GLY A N 2
ATOM 1649 C CA . GLY A 1 4 ? -0.304 -15.494 16.961 1.00 0.00 4 GLY A CA 2
ATOM 1650 C C . GLY A 1 4 ? -0.520 -13.983 17.073 1.00 0.00 4 GLY A C 2
ATOM 1651 O O . GLY A 1 4 ? -1.122 -13.371 16.192 1.00 0.00 4 GLY A O 2
ATOM 1655 N N . SER A 1 5 ? -0.016 -13.425 18.163 1.00 0.00 5 SER A N 2
ATOM 1656 C CA . SER A 1 5 ? -0.146 -11.997 18.402 1.00 0.00 5 SER A CA 2
ATOM 1657 C C . SER A 1 5 ? -1.622 -11.595 18.377 1.00 0.00 5 SER A C 2
ATOM 1658 O O . SER A 1 5 ? -2.473 -12.369 17.941 1.00 0.00 5 SER A O 2
ATOM 1666 N N . SER A 1 6 ? -1.880 -10.385 18.850 1.00 0.00 6 SER A N 2
ATOM 1667 C CA . SER A 1 6 ? -3.239 -9.870 18.887 1.00 0.00 6 SER A CA 2
ATOM 1668 C C . SER A 1 6 ? -3.229 -8.396 19.299 1.00 0.00 6 SER A C 2
ATOM 1669 O O . SER A 1 6 ? -3.313 -8.079 20.485 1.00 0.00 6 SER A O 2
ATOM 1677 N N . GLY A 1 7 ? -3.125 -7.535 18.297 1.00 0.00 7 GLY A N 2
ATOM 1678 C CA . GLY A 1 7 ? -3.103 -6.103 18.541 1.00 0.00 7 GLY A CA 2
ATOM 1679 C C . GLY A 1 7 ? -2.268 -5.770 19.779 1.00 0.00 7 GLY A C 2
ATOM 1680 O O . GLY A 1 7 ? -1.427 -6.564 20.196 1.00 0.00 7 GLY A O 2
ATOM 1684 N N . MET A 1 8 ? -2.530 -4.594 20.330 1.00 0.00 8 MET A N 2
ATOM 1685 C CA . MET A 1 8 ? -1.813 -4.146 21.512 1.00 0.00 8 MET A CA 2
ATOM 1686 C C . MET A 1 8 ? -2.558 -3.005 22.206 1.00 0.00 8 MET A C 2
ATOM 1687 O O . MET A 1 8 ? -2.870 -3.092 23.393 1.00 0.00 8 MET A O 2
ATOM 1701 N N . SER A 1 9 ? -2.823 -1.959 21.436 1.00 0.00 9 SER A N 2
ATOM 1702 C CA . SER A 1 9 ? -3.526 -0.801 21.962 1.00 0.00 9 SER A CA 2
ATOM 1703 C C . SER A 1 9 ? -4.053 0.058 20.811 1.00 0.00 9 SER A C 2
ATOM 1704 O O . SER A 1 9 ? -3.515 0.018 19.705 1.00 0.00 9 SER A O 2
ATOM 1712 N N . LEU A 1 10 ? -5.099 0.814 21.110 1.00 0.00 10 LEU A N 2
ATOM 1713 C CA . LEU A 1 10 ? -5.705 1.682 20.114 1.00 0.00 10 LEU A CA 2
ATOM 1714 C C . LEU A 1 10 ? -5.091 3.079 20.220 1.00 0.00 10 LEU A C 2
ATOM 1715 O O . LEU A 1 10 ? -4.895 3.593 21.321 1.00 0.00 10 LEU A O 2
ATOM 1731 N N . LYS A 1 11 ? -4.805 3.655 19.062 1.00 0.00 11 LYS A N 2
ATOM 1732 C CA . LYS A 1 11 ? -4.218 4.983 19.010 1.00 0.00 11 LYS A CA 2
ATOM 1733 C C . LYS A 1 11 ? -4.411 5.567 17.610 1.00 0.00 11 LYS A C 2
ATOM 1734 O O . LYS A 1 11 ? -4.671 4.834 16.657 1.00 0.00 11 LYS A O 2
ATOM 1753 N N . LEU A 1 12 ? -4.276 6.883 17.529 1.00 0.00 12 LEU A N 2
ATOM 1754 C CA . LEU A 1 12 ? -4.432 7.574 16.260 1.00 0.00 12 LEU A CA 2
ATOM 1755 C C . LEU A 1 12 ? -5.876 7.426 15.778 1.00 0.00 12 LEU A C 2
ATOM 1756 O O . LEU A 1 12 ? -6.517 6.407 16.031 1.00 0.00 12 LEU A O 2
ATOM 1772 N N . GLN A 1 13 ? -6.346 8.457 15.092 1.00 0.00 13 GLN A N 2
ATOM 1773 C CA . GLN A 1 13 ? -7.703 8.454 14.572 1.00 0.00 13 GLN A CA 2
ATOM 1774 C C . GLN A 1 13 ? -7.801 9.356 13.339 1.00 0.00 13 GLN A C 2
ATOM 1775 O O . GLN A 1 13 ? -7.138 10.389 13.267 1.00 0.00 13 GLN A O 2
ATOM 1789 N N . ALA A 1 14 ? -8.634 8.932 12.400 1.00 0.00 14 ALA A N 2
ATOM 1790 C CA . ALA A 1 14 ? -8.827 9.688 11.174 1.00 0.00 14 ALA A CA 2
ATOM 1791 C C . ALA A 1 14 ? -9.551 10.997 11.497 1.00 0.00 14 ALA A C 2
ATOM 1792 O O . ALA A 1 14 ? -10.736 10.991 11.825 1.00 0.00 14 ALA A O 2
ATOM 1799 N N . SER A 1 15 ? -8.807 12.088 11.391 1.00 0.00 15 SER A N 2
ATOM 1800 C CA . SER A 1 15 ? -9.362 13.402 11.666 1.00 0.00 15 SER A CA 2
ATOM 1801 C C . SER A 1 15 ? -8.452 14.487 11.089 1.00 0.00 15 SER A C 2
ATOM 1802 O O . SER A 1 15 ? -7.256 14.517 11.375 1.00 0.00 15 SER A O 2
ATOM 1810 N N . ASN A 1 16 ? -9.052 15.353 10.285 1.00 0.00 16 ASN A N 2
ATOM 1811 C CA . ASN A 1 16 ? -8.310 16.437 9.664 1.00 0.00 16 ASN A CA 2
ATOM 1812 C C . ASN A 1 16 ? -9.228 17.650 9.502 1.00 0.00 16 ASN A C 2
ATOM 1813 O O . ASN A 1 16 ? -10.451 17.512 9.496 1.00 0.00 16 ASN A O 2
ATOM 1824 N N . VAL A 1 17 ? -8.604 18.812 9.376 1.00 0.00 17 VAL A N 2
ATOM 1825 C CA . VAL A 1 17 ? -9.349 20.048 9.214 1.00 0.00 17 VAL A CA 2
ATOM 1826 C C . VAL A 1 17 ? -8.379 21.185 8.888 1.00 0.00 17 VAL A C 2
ATOM 1827 O O . VAL A 1 17 ? -8.609 21.955 7.957 1.00 0.00 17 VAL A O 2
ATOM 1840 N N . THR A 1 18 ? -7.313 21.254 9.673 1.00 0.00 18 THR A N 2
ATOM 1841 C CA . THR A 1 18 ? -6.307 22.284 9.479 1.00 0.00 18 THR A CA 2
ATOM 1842 C C . THR A 1 18 ? -5.923 22.384 8.001 1.00 0.00 18 THR A C 2
ATOM 1843 O O . THR A 1 18 ? -5.975 23.463 7.414 1.00 0.00 18 THR A O 2
ATOM 1854 N N . ASN A 1 19 ? -5.546 21.243 7.442 1.00 0.00 19 ASN A N 2
ATOM 1855 C CA . ASN A 1 19 ? -5.154 21.188 6.044 1.00 0.00 19 ASN A CA 2
ATOM 1856 C C . ASN A 1 19 ? -3.845 21.956 5.856 1.00 0.00 19 ASN A C 2
ATOM 1857 O O . ASN A 1 19 ? -3.856 23.169 5.652 1.00 0.00 19 ASN A O 2
ATOM 1868 N N . LYS A 1 20 ? -2.747 21.219 5.931 1.00 0.00 20 LYS A N 2
ATOM 1869 C CA . LYS A 1 20 ? -1.432 21.816 5.771 1.00 0.00 20 LYS A CA 2
ATOM 1870 C C . LYS A 1 20 ? -0.465 20.768 5.216 1.00 0.00 20 LYS A C 2
ATOM 1871 O O . LYS A 1 20 ? -0.832 19.606 5.050 1.00 0.00 20 LYS A O 2
ATOM 1890 N N . ASN A 1 21 ? 0.751 21.217 4.943 1.00 0.00 21 ASN A N 2
ATOM 1891 C CA . ASN A 1 21 ? 1.773 20.333 4.410 1.00 0.00 21 ASN A CA 2
ATOM 1892 C C . ASN A 1 21 ? 1.341 19.834 3.030 1.00 0.00 21 ASN A C 2
ATOM 1893 O O . ASN A 1 21 ? 0.302 20.245 2.515 1.00 0.00 21 ASN A O 2
ATOM 1904 N N . ASP A 1 22 ? 2.159 18.956 2.470 1.00 0.00 22 ASP A N 2
ATOM 1905 C CA . ASP A 1 22 ? 1.874 18.397 1.159 1.00 0.00 22 ASP A CA 2
ATOM 1906 C C . ASP A 1 22 ? 1.417 16.945 1.317 1.00 0.00 22 ASP A C 2
ATOM 1907 O O . ASP A 1 22 ? 2.228 16.061 1.588 1.00 0.00 22 ASP A O 2
ATOM 1916 N N . PRO A 1 23 ? 0.085 16.739 1.136 1.00 0.00 23 PRO A N 2
ATOM 1917 C CA . PRO A 1 23 ? -0.490 15.410 1.255 1.00 0.00 23 PRO A CA 2
ATOM 1918 C C . PRO A 1 23 ? -0.156 14.556 0.030 1.00 0.00 23 PRO A C 2
ATOM 1919 O O . PRO A 1 23 ? -0.493 13.374 -0.017 1.00 0.00 23 PRO A O 2
ATOM 1930 N N . LYS A 1 24 ? 0.502 15.188 -0.930 1.00 0.00 24 LYS A N 2
ATOM 1931 C CA . LYS A 1 24 ? 0.886 14.501 -2.152 1.00 0.00 24 LYS A CA 2
ATOM 1932 C C . LYS A 1 24 ? 1.551 13.171 -1.796 1.00 0.00 24 LYS A C 2
ATOM 1933 O O . LYS A 1 24 ? 1.555 12.240 -2.600 1.00 0.00 24 LYS A O 2
ATOM 1952 N N . SER A 1 25 ? 2.099 13.123 -0.590 1.00 0.00 25 SER A N 2
ATOM 1953 C CA . SER A 1 25 ? 2.766 11.921 -0.119 1.00 0.00 25 SER A CA 2
ATOM 1954 C C . SER A 1 25 ? 1.834 11.133 0.804 1.00 0.00 25 SER A C 2
ATOM 1955 O O . SER A 1 25 ? 1.902 9.907 0.860 1.00 0.00 25 SER A O 2
ATOM 1963 N N . ILE A 1 26 ? 0.985 11.871 1.505 1.00 0.00 26 ILE A N 2
ATOM 1964 C CA . ILE A 1 26 ? 0.041 11.256 2.423 1.00 0.00 26 ILE A CA 2
ATOM 1965 C C . ILE A 1 26 ? -0.922 10.364 1.636 1.00 0.00 26 ILE A C 2
ATOM 1966 O O . ILE A 1 26 ? -1.507 9.436 2.190 1.00 0.00 26 ILE A O 2
ATOM 1982 N N . ASN A 1 27 ? -1.055 10.678 0.355 1.00 0.00 27 ASN A N 2
ATOM 1983 C CA . ASN A 1 27 ? -1.936 9.916 -0.514 1.00 0.00 27 ASN A CA 2
ATOM 1984 C C . ASN A 1 27 ? -1.747 8.422 -0.242 1.00 0.00 27 ASN A C 2
ATOM 1985 O O . ASN A 1 27 ? -2.677 7.744 0.191 1.00 0.00 27 ASN A O 2
ATOM 1996 N N . SER A 1 28 ? -0.536 7.954 -0.507 1.00 0.00 28 SER A N 2
ATOM 1997 C CA . SER A 1 28 ? -0.213 6.553 -0.296 1.00 0.00 28 SER A CA 2
ATOM 1998 C C . SER A 1 28 ? 1.084 6.430 0.505 1.00 0.00 28 SER A C 2
ATOM 1999 O O . SER A 1 28 ? 2.175 6.538 -0.052 1.00 0.00 28 SER A O 2
ATOM 2007 N N . ARG A 1 29 ? 0.922 6.206 1.801 1.00 0.00 29 ARG A N 2
ATOM 2008 C CA . ARG A 1 29 ? 2.067 6.067 2.685 1.00 0.00 29 ARG A CA 2
ATOM 2009 C C . ARG A 1 29 ? 1.778 5.026 3.768 1.00 0.00 29 ARG A C 2
ATOM 2010 O O . ARG A 1 29 ? 0.620 4.767 4.093 1.00 0.00 29 ARG A O 2
ATOM 2031 N N . VAL A 1 30 ? 2.851 4.456 4.298 1.00 0.00 30 VAL A N 2
ATOM 2032 C CA . VAL A 1 30 ? 2.727 3.449 5.338 1.00 0.00 30 VAL A CA 2
ATOM 2033 C C . VAL A 1 30 ? 3.749 3.732 6.441 1.00 0.00 30 VAL A C 2
ATOM 2034 O O . VAL A 1 30 ? 4.882 4.120 6.157 1.00 0.00 30 VAL A O 2
ATOM 2047 N N . PHE A 1 31 ? 3.314 3.527 7.675 1.00 0.00 31 PHE A N 2
ATOM 2048 C CA . PHE A 1 31 ? 4.177 3.755 8.821 1.00 0.00 31 PHE A CA 2
ATOM 2049 C C . PHE A 1 31 ? 4.488 2.442 9.543 1.00 0.00 31 PHE A C 2
ATOM 2050 O O . PHE A 1 31 ? 3.678 1.957 10.332 1.00 0.00 31 PHE A O 2
ATOM 2067 N N . ILE A 1 32 ? 5.662 1.905 9.248 1.00 0.00 32 ILE A N 2
ATOM 2068 C CA . ILE A 1 32 ? 6.090 0.658 9.859 1.00 0.00 32 ILE A CA 2
ATOM 2069 C C . ILE A 1 32 ? 6.729 0.954 11.218 1.00 0.00 32 ILE A C 2
ATOM 2070 O O . ILE A 1 32 ? 7.851 1.455 11.284 1.00 0.00 32 ILE A O 2
ATOM 2086 N N . GLY A 1 33 ? 5.988 0.632 12.267 1.00 0.00 33 GLY A N 2
ATOM 2087 C CA . GLY A 1 33 ? 6.468 0.857 13.620 1.00 0.00 33 GLY A CA 2
ATOM 2088 C C . GLY A 1 33 ? 6.881 -0.459 14.281 1.00 0.00 33 GLY A C 2
ATOM 2089 O O . GLY A 1 33 ? 7.024 -1.478 13.607 1.00 0.00 33 GLY A O 2
ATOM 2093 N N . ASN A 1 34 ? 7.060 -0.395 15.592 1.00 0.00 34 ASN A N 2
ATOM 2094 C CA . ASN A 1 34 ? 7.454 -1.570 16.352 1.00 0.00 34 ASN A CA 2
ATOM 2095 C C . ASN A 1 34 ? 8.495 -2.360 15.558 1.00 0.00 34 ASN A C 2
ATOM 2096 O O . ASN A 1 34 ? 8.556 -3.585 15.654 1.00 0.00 34 ASN A O 2
ATOM 2107 N N . LEU A 1 35 ? 9.289 -1.628 14.790 1.00 0.00 35 LEU A N 2
ATOM 2108 C CA . LEU A 1 35 ? 10.325 -2.245 13.980 1.00 0.00 35 LEU A CA 2
ATOM 2109 C C . LEU A 1 35 ? 11.665 -2.147 14.711 1.00 0.00 35 LEU A C 2
ATOM 2110 O O . LEU A 1 35 ? 12.137 -1.050 15.004 1.00 0.00 35 LEU A O 2
ATOM 2126 N N . ASN A 1 36 ? 12.240 -3.309 14.984 1.00 0.00 36 ASN A N 2
ATOM 2127 C CA . ASN A 1 36 ? 13.517 -3.367 15.675 1.00 0.00 36 ASN A CA 2
ATOM 2128 C C . ASN A 1 36 ? 14.524 -2.468 14.955 1.00 0.00 36 ASN A C 2
ATOM 2129 O O . ASN A 1 36 ? 15.408 -1.891 15.586 1.00 0.00 36 ASN A O 2
ATOM 2140 N N . THR A 1 37 ? 14.356 -2.376 13.644 1.00 0.00 37 THR A N 2
ATOM 2141 C CA . THR A 1 37 ? 15.238 -1.557 12.832 1.00 0.00 37 THR A CA 2
ATOM 2142 C C . THR A 1 37 ? 16.697 -1.779 13.238 1.00 0.00 37 THR A C 2
ATOM 2143 O O . THR A 1 37 ? 17.542 -0.910 13.031 1.00 0.00 37 THR A O 2
ATOM 2154 N N . ALA A 1 38 ? 16.947 -2.947 13.810 1.00 0.00 38 ALA A N 2
ATOM 2155 C CA . ALA A 1 38 ? 18.288 -3.295 14.248 1.00 0.00 38 ALA A CA 2
ATOM 2156 C C . ALA A 1 38 ? 18.876 -4.339 13.297 1.00 0.00 38 ALA A C 2
ATOM 2157 O O . ALA A 1 38 ? 20.079 -4.343 13.041 1.00 0.00 38 ALA A O 2
ATOM 2164 N N . LEU A 1 39 ? 17.999 -5.199 12.799 1.00 0.00 39 LEU A N 2
ATOM 2165 C CA . LEU A 1 39 ? 18.416 -6.246 11.881 1.00 0.00 39 LEU A CA 2
ATOM 2166 C C . LEU A 1 39 ? 17.786 -5.996 10.509 1.00 0.00 39 LEU A C 2
ATOM 2167 O O . LEU A 1 39 ? 18.425 -6.211 9.480 1.00 0.00 39 LEU A O 2
ATOM 2183 N N . VAL A 1 40 ? 16.541 -5.546 10.539 1.00 0.00 40 VAL A N 2
ATOM 2184 C CA . VAL A 1 40 ? 15.817 -5.265 9.310 1.00 0.00 40 VAL A CA 2
ATOM 2185 C C . VAL A 1 40 ? 16.401 -4.012 8.655 1.00 0.00 40 VAL A C 2
ATOM 2186 O O . VAL A 1 40 ? 16.459 -2.952 9.276 1.00 0.00 40 VAL A O 2
ATOM 2199 N N . LYS A 1 41 ? 16.820 -4.176 7.408 1.00 0.00 41 LYS A N 2
ATOM 2200 C CA . LYS A 1 41 ? 17.398 -3.071 6.662 1.00 0.00 41 LYS A CA 2
ATOM 2201 C C . LYS A 1 41 ? 16.333 -2.470 5.743 1.00 0.00 41 LYS A C 2
ATOM 2202 O O . LYS A 1 41 ? 15.186 -2.915 5.742 1.00 0.00 41 LYS A O 2
ATOM 2221 N N . LYS A 1 42 ? 16.749 -1.468 4.983 1.00 0.00 42 LYS A N 2
ATOM 2222 C CA . LYS A 1 42 ? 15.845 -0.802 4.061 1.00 0.00 42 LYS A CA 2
ATOM 2223 C C . LYS A 1 42 ? 15.764 -1.606 2.762 1.00 0.00 42 LYS A C 2
ATOM 2224 O O . LYS A 1 42 ? 14.686 -1.760 2.190 1.00 0.00 42 LYS A O 2
ATOM 2243 N N . SER A 1 43 ? 16.918 -2.098 2.335 1.00 0.00 43 SER A N 2
ATOM 2244 C CA . SER A 1 43 ? 16.990 -2.882 1.114 1.00 0.00 43 SER A CA 2
ATOM 2245 C C . SER A 1 43 ? 16.123 -4.136 1.245 1.00 0.00 43 SER A C 2
ATOM 2246 O O . SER A 1 43 ? 15.558 -4.610 0.261 1.00 0.00 43 SER A O 2
ATOM 2254 N N . ASP A 1 44 ? 16.046 -4.638 2.469 1.00 0.00 44 ASP A N 2
ATOM 2255 C CA . ASP A 1 44 ? 15.258 -5.827 2.742 1.00 0.00 44 ASP A CA 2
ATOM 2256 C C . ASP A 1 44 ? 13.779 -5.444 2.833 1.00 0.00 44 ASP A C 2
ATOM 2257 O O . ASP A 1 44 ? 12.979 -5.839 1.986 1.00 0.00 44 ASP A O 2
ATOM 2266 N N . VAL A 1 45 ? 13.462 -4.680 3.867 1.00 0.00 45 VAL A N 2
ATOM 2267 C CA . VAL A 1 45 ? 12.094 -4.239 4.079 1.00 0.00 45 VAL A CA 2
ATOM 2268 C C . VAL A 1 45 ? 11.507 -3.753 2.752 1.00 0.00 45 VAL A C 2
ATOM 2269 O O . VAL A 1 45 ? 10.294 -3.797 2.553 1.00 0.00 45 VAL A O 2
ATOM 2282 N N . GLU A 1 46 ? 12.395 -3.302 1.879 1.00 0.00 46 GLU A N 2
ATOM 2283 C CA . GLU A 1 46 ? 11.981 -2.809 0.577 1.00 0.00 46 GLU A CA 2
ATOM 2284 C C . GLU A 1 46 ? 11.392 -3.947 -0.259 1.00 0.00 46 GLU A C 2
ATOM 2285 O O . GLU A 1 46 ? 10.254 -3.860 -0.718 1.00 0.00 46 GLU A O 2
ATOM 2297 N N . THR A 1 47 ? 12.193 -4.988 -0.430 1.00 0.00 47 THR A N 2
ATOM 2298 C CA . THR A 1 47 ? 11.765 -6.142 -1.203 1.00 0.00 47 THR A CA 2
ATOM 2299 C C . THR A 1 47 ? 10.623 -6.868 -0.489 1.00 0.00 47 THR A C 2
ATOM 2300 O O . THR A 1 47 ? 9.973 -7.734 -1.072 1.00 0.00 47 THR A O 2
ATOM 2311 N N . ILE A 1 48 ? 10.415 -6.489 0.763 1.00 0.00 48 ILE A N 2
ATOM 2312 C CA . ILE A 1 48 ? 9.362 -7.093 1.563 1.00 0.00 48 ILE A CA 2
ATOM 2313 C C . ILE A 1 48 ? 8.017 -6.473 1.180 1.00 0.00 48 ILE A C 2
ATOM 2314 O O . ILE A 1 48 ? 7.049 -7.189 0.930 1.00 0.00 48 ILE A O 2
ATOM 2330 N N . PHE A 1 49 ? 8.000 -5.148 1.147 1.00 0.00 49 PHE A N 2
ATOM 2331 C CA . PHE A 1 49 ? 6.789 -4.424 0.798 1.00 0.00 49 PHE A CA 2
ATOM 2332 C C . PHE A 1 49 ? 6.705 -4.192 -0.712 1.00 0.00 49 PHE A C 2
ATOM 2333 O O . PHE A 1 49 ? 5.612 -4.130 -1.273 1.00 0.00 49 PHE A O 2
ATOM 2350 N N . SER A 1 50 ? 7.872 -4.070 -1.326 1.00 0.00 50 SER A N 2
ATOM 2351 C CA . SER A 1 50 ? 7.944 -3.846 -2.760 1.00 0.00 50 SER A CA 2
ATOM 2352 C C . SER A 1 50 ? 7.036 -4.837 -3.490 1.00 0.00 50 SER A C 2
ATOM 2353 O O . SER A 1 50 ? 6.600 -4.577 -4.610 1.00 0.00 50 SER A O 2
ATOM 2361 N N . LYS A 1 51 ? 6.778 -5.954 -2.826 1.00 0.00 51 LYS A N 2
ATOM 2362 C CA . LYS A 1 51 ? 5.930 -6.986 -3.398 1.00 0.00 51 LYS A CA 2
ATOM 2363 C C . LYS A 1 51 ? 4.528 -6.418 -3.630 1.00 0.00 51 LYS A C 2
ATOM 2364 O O . LYS A 1 51 ? 3.838 -6.822 -4.565 1.00 0.00 51 LYS A O 2
ATOM 2383 N N . TYR A 1 52 ? 4.150 -5.490 -2.764 1.00 0.00 52 TYR A N 2
ATOM 2384 C CA . TYR A 1 52 ? 2.843 -4.862 -2.863 1.00 0.00 52 TYR A CA 2
ATOM 2385 C C . TYR A 1 52 ? 2.815 -3.829 -3.991 1.00 0.00 52 TYR A C 2
ATOM 2386 O O . TYR A 1 52 ? 1.744 -3.428 -4.444 1.00 0.00 52 TYR A O 2
ATOM 2404 N N . GLY A 1 53 ? 4.005 -3.428 -4.412 1.00 0.00 53 GLY A N 2
ATOM 2405 C CA . GLY A 1 53 ? 4.131 -2.449 -5.479 1.00 0.00 53 GLY A CA 2
ATOM 2406 C C . GLY A 1 53 ? 5.280 -1.478 -5.200 1.00 0.00 53 GLY A C 2
ATOM 2407 O O . GLY A 1 53 ? 5.438 -1.006 -4.075 1.00 0.00 53 GLY A O 2
ATOM 2411 N N . ARG A 1 54 ? 6.051 -1.209 -6.243 1.00 0.00 54 ARG A N 2
ATOM 2412 C CA . ARG A 1 54 ? 7.180 -0.302 -6.124 1.00 0.00 54 ARG A CA 2
ATOM 2413 C C . ARG A 1 54 ? 6.823 0.875 -5.215 1.00 0.00 54 ARG A C 2
ATOM 2414 O O . ARG A 1 54 ? 5.800 1.529 -5.414 1.00 0.00 54 ARG A O 2
ATOM 2435 N N . VAL A 1 55 ? 7.685 1.110 -4.237 1.00 0.00 55 VAL A N 2
ATOM 2436 C CA . VAL A 1 55 ? 7.473 2.197 -3.297 1.00 0.00 55 VAL A CA 2
ATOM 2437 C C . VAL A 1 55 ? 8.100 3.477 -3.853 1.00 0.00 55 VAL A C 2
ATOM 2438 O O . VAL A 1 55 ? 9.212 3.450 -4.378 1.00 0.00 55 VAL A O 2
ATOM 2451 N N . ALA A 1 56 ? 7.359 4.567 -3.720 1.00 0.00 56 ALA A N 2
ATOM 2452 C CA . ALA A 1 56 ? 7.829 5.854 -4.203 1.00 0.00 56 ALA A CA 2
ATOM 2453 C C . ALA A 1 56 ? 9.027 6.303 -3.365 1.00 0.00 56 ALA A C 2
ATOM 2454 O O . ALA A 1 56 ? 9.993 6.848 -3.897 1.00 0.00 56 ALA A O 2
ATOM 2461 N N . GLY A 1 57 ? 8.925 6.057 -2.067 1.00 0.00 57 GLY A N 2
ATOM 2462 C CA . GLY A 1 57 ? 9.989 6.429 -1.149 1.00 0.00 57 GLY A CA 2
ATOM 2463 C C . GLY A 1 57 ? 10.014 5.500 0.066 1.00 0.00 57 GLY A C 2
ATOM 2464 O O . GLY A 1 57 ? 8.970 5.029 0.515 1.00 0.00 57 GLY A O 2
ATOM 2468 N N . CYS A 1 58 ? 11.219 5.263 0.564 1.00 0.00 58 CYS A N 2
ATOM 2469 C CA . CYS A 1 58 ? 11.395 4.397 1.718 1.00 0.00 58 CYS A CA 2
ATOM 2470 C C . CYS A 1 58 ? 12.346 5.089 2.697 1.00 0.00 58 CYS A C 2
ATOM 2471 O O . CYS A 1 58 ? 13.336 5.692 2.285 1.00 0.00 58 CYS A O 2
ATOM 2479 N N . SER A 1 59 ? 12.012 4.980 3.974 1.00 0.00 59 SER A N 2
ATOM 2480 C CA . SER A 1 59 ? 12.825 5.587 5.015 1.00 0.00 59 SER A CA 2
ATOM 2481 C C . SER A 1 59 ? 12.785 4.726 6.279 1.00 0.00 59 SER A C 2
ATOM 2482 O O . SER A 1 59 ? 11.765 4.668 6.963 1.00 0.00 59 SER A O 2
ATOM 2490 N N . VAL A 1 60 ? 13.909 4.079 6.551 1.00 0.00 60 VAL A N 2
ATOM 2491 C CA . VAL A 1 60 ? 14.016 3.224 7.721 1.00 0.00 60 VAL A CA 2
ATOM 2492 C C . VAL A 1 60 ? 14.670 4.006 8.861 1.00 0.00 60 VAL A C 2
ATOM 2493 O O . VAL A 1 60 ? 15.772 4.531 8.706 1.00 0.00 60 VAL A O 2
ATOM 2506 N N . HIS A 1 61 ? 13.965 4.060 9.981 1.00 0.00 61 HIS A N 2
ATOM 2507 C CA . HIS A 1 61 ? 14.463 4.769 11.147 1.00 0.00 61 HIS A CA 2
ATOM 2508 C C . HIS A 1 61 ? 14.641 3.788 12.307 1.00 0.00 61 HIS A C 2
ATOM 2509 O O . HIS A 1 61 ? 14.067 2.700 12.299 1.00 0.00 61 HIS A O 2
ATOM 2523 N N . LYS A 1 62 ? 15.439 4.208 13.278 1.00 0.00 62 LYS A N 2
ATOM 2524 C CA . LYS A 1 62 ? 15.700 3.380 14.443 1.00 0.00 62 LYS A CA 2
ATOM 2525 C C . LYS A 1 62 ? 14.445 3.327 15.317 1.00 0.00 62 LYS A C 2
ATOM 2526 O O . LYS A 1 62 ? 14.261 4.166 16.197 1.00 0.00 62 LYS A O 2
ATOM 2545 N N . GLY A 1 63 ? 13.614 2.332 15.043 1.00 0.00 63 GLY A N 2
ATOM 2546 C CA . GLY A 1 63 ? 12.382 2.158 15.793 1.00 0.00 63 GLY A CA 2
ATOM 2547 C C . GLY A 1 63 ? 11.190 1.968 14.852 1.00 0.00 63 GLY A C 2
ATOM 2548 O O . GLY A 1 63 ? 10.180 1.379 15.235 1.00 0.00 63 GLY A O 2
ATOM 2552 N N . TYR A 1 64 ? 11.346 2.477 13.639 1.00 0.00 64 TYR A N 2
ATOM 2553 C CA . TYR A 1 64 ? 10.296 2.371 12.641 1.00 0.00 64 TYR A CA 2
ATOM 2554 C C . TYR A 1 64 ? 10.845 2.628 11.237 1.00 0.00 64 TYR A C 2
ATOM 2555 O O . TYR A 1 64 ? 12.021 2.950 11.076 1.00 0.00 64 TYR A O 2
ATOM 2573 N N . ALA A 1 65 ? 9.968 2.475 10.256 1.00 0.00 65 ALA A N 2
ATOM 2574 C CA . ALA A 1 65 ? 10.351 2.687 8.870 1.00 0.00 65 ALA A CA 2
ATOM 2575 C C . ALA A 1 65 ? 9.124 3.122 8.067 1.00 0.00 65 ALA A C 2
ATOM 2576 O O . ALA A 1 65 ? 8.013 2.660 8.324 1.00 0.00 65 ALA A O 2
ATOM 2583 N N . PHE A 1 66 ? 9.365 4.007 7.111 1.00 0.00 66 PHE A N 2
ATOM 2584 C CA . PHE A 1 66 ? 8.293 4.510 6.269 1.00 0.00 66 PHE A CA 2
ATOM 2585 C C . PHE A 1 66 ? 8.348 3.880 4.876 1.00 0.00 66 PHE A C 2
ATOM 2586 O O . PHE A 1 66 ? 9.403 3.420 4.441 1.00 0.00 66 PHE A O 2
ATOM 2603 N N . VAL A 1 67 ? 7.200 3.881 4.215 1.00 0.00 67 VAL A N 2
ATOM 2604 C CA . VAL A 1 67 ? 7.105 3.315 2.880 1.00 0.00 67 VAL A CA 2
ATOM 2605 C C . VAL A 1 67 ? 6.032 4.066 2.088 1.00 0.00 67 VAL A C 2
ATOM 2606 O O . VAL A 1 67 ? 4.846 3.971 2.399 1.00 0.00 67 VAL A O 2
ATOM 2619 N N . GLN A 1 68 ? 6.488 4.794 1.079 1.00 0.00 68 GLN A N 2
ATOM 2620 C CA . GLN A 1 68 ? 5.582 5.560 0.241 1.00 0.00 68 GLN A CA 2
ATOM 2621 C C . GLN A 1 68 ? 5.285 4.800 -1.053 1.00 0.00 68 GLN A C 2
ATOM 2622 O O . GLN A 1 68 ? 6.156 4.116 -1.590 1.00 0.00 68 GLN A O 2
ATOM 2636 N N . TYR A 1 69 ? 4.053 4.944 -1.518 1.00 0.00 69 TYR A N 2
ATOM 2637 C CA . TYR A 1 69 ? 3.631 4.279 -2.739 1.00 0.00 69 TYR A CA 2
ATOM 2638 C C . TYR A 1 69 ? 3.060 5.284 -3.741 1.00 0.00 69 TYR A C 2
ATOM 2639 O O . TYR A 1 69 ? 2.875 6.455 -3.414 1.00 0.00 69 TYR A O 2
ATOM 2657 N N . SER A 1 70 ? 2.796 4.789 -4.941 1.00 0.00 70 SER A N 2
ATOM 2658 C CA . SER A 1 70 ? 2.249 5.629 -5.994 1.00 0.00 70 SER A CA 2
ATOM 2659 C C . SER A 1 70 ? 0.721 5.619 -5.931 1.00 0.00 70 SER A C 2
ATOM 2660 O O . SER A 1 70 ? 0.082 6.654 -6.111 1.00 0.00 70 SER A O 2
ATOM 2668 N N . ASN A 1 71 ? 0.179 4.437 -5.674 1.00 0.00 71 ASN A N 2
ATOM 2669 C CA . ASN A 1 71 ? -1.263 4.279 -5.585 1.00 0.00 71 ASN A CA 2
ATOM 2670 C C . ASN A 1 71 ? -1.662 4.092 -4.120 1.00 0.00 71 ASN A C 2
ATOM 2671 O O . ASN A 1 71 ? -0.845 3.678 -3.299 1.00 0.00 71 ASN A O 2
ATOM 2682 N N . GLU A 1 72 ? -2.917 4.408 -3.837 1.00 0.00 72 GLU A N 2
ATOM 2683 C CA . GLU A 1 72 ? -3.434 4.280 -2.485 1.00 0.00 72 GLU A CA 2
ATOM 2684 C C . GLU A 1 72 ? -3.748 2.815 -2.172 1.00 0.00 72 GLU A C 2
ATOM 2685 O O . GLU A 1 72 ? -3.992 2.461 -1.020 1.00 0.00 72 GLU A O 2
ATOM 2697 N N . ARG A 1 73 ? -3.730 2.003 -3.219 1.00 0.00 73 ARG A N 2
ATOM 2698 C CA . ARG A 1 73 ? -4.010 0.585 -3.071 1.00 0.00 73 ARG A CA 2
ATOM 2699 C C . ARG A 1 73 ? -2.720 -0.181 -2.773 1.00 0.00 73 ARG A C 2
ATOM 2700 O O . ARG A 1 73 ? -2.706 -1.076 -1.929 1.00 0.00 73 ARG A O 2
ATOM 2721 N N . HIS A 1 74 ? -1.667 0.197 -3.483 1.00 0.00 74 HIS A N 2
ATOM 2722 C CA . HIS A 1 74 ? -0.375 -0.444 -3.304 1.00 0.00 74 HIS A CA 2
ATOM 2723 C C . HIS A 1 74 ? 0.061 -0.323 -1.843 1.00 0.00 74 HIS A C 2
ATOM 2724 O O . HIS A 1 74 ? 0.938 -1.056 -1.390 1.00 0.00 74 HIS A O 2
ATOM 2738 N N . ALA A 1 75 ? -0.573 0.609 -1.145 1.00 0.00 75 ALA A N 2
ATOM 2739 C CA . ALA A 1 75 ? -0.261 0.836 0.256 1.00 0.00 75 ALA A CA 2
ATOM 2740 C C . ALA A 1 75 ? -1.143 -0.066 1.122 1.00 0.00 75 ALA A C 2
ATOM 2741 O O . ALA A 1 75 ? -0.641 -0.946 1.819 1.00 0.00 75 ALA A O 2
ATOM 2748 N N . ARG A 1 76 ? -2.442 0.186 1.050 1.00 0.00 76 ARG A N 2
ATOM 2749 C CA . ARG A 1 76 ? -3.398 -0.592 1.820 1.00 0.00 76 ARG A CA 2
ATOM 2750 C C . ARG A 1 76 ? -3.017 -2.073 1.798 1.00 0.00 76 ARG A C 2
ATOM 2751 O O . ARG A 1 76 ? -3.214 -2.783 2.783 1.00 0.00 76 ARG A O 2
ATOM 2772 N N . ALA A 1 77 ? -2.479 -2.497 0.664 1.00 0.00 77 ALA A N 2
ATOM 2773 C CA . ALA A 1 77 ? -2.069 -3.881 0.501 1.00 0.00 77 ALA A CA 2
ATOM 2774 C C . ALA A 1 77 ? -0.902 -4.177 1.445 1.00 0.00 77 ALA A C 2
ATOM 2775 O O . ALA A 1 77 ? -0.925 -5.168 2.174 1.00 0.00 77 ALA A O 2
ATOM 2782 N N . ALA A 1 78 ? 0.090 -3.300 1.402 1.00 0.00 78 ALA A N 2
ATOM 2783 C CA . ALA A 1 78 ? 1.263 -3.455 2.245 1.00 0.00 78 ALA A CA 2
ATOM 2784 C C . ALA A 1 78 ? 0.890 -3.137 3.695 1.00 0.00 78 ALA A C 2
ATOM 2785 O O . ALA A 1 78 ? 1.526 -3.630 4.625 1.00 0.00 78 ALA A O 2
ATOM 2792 N N . VAL A 1 79 ? -0.139 -2.315 3.841 1.00 0.00 79 VAL A N 2
ATOM 2793 C CA . VAL A 1 79 ? -0.604 -1.926 5.161 1.00 0.00 79 VAL A CA 2
ATOM 2794 C C . VAL A 1 79 ? -1.119 -3.162 5.901 1.00 0.00 79 VAL A C 2
ATOM 2795 O O . VAL A 1 79 ? -0.514 -3.602 6.878 1.00 0.00 79 VAL A O 2
ATOM 2808 N N . LEU A 1 80 ? -2.231 -3.687 5.407 1.00 0.00 80 LEU A N 2
ATOM 2809 C CA . LEU A 1 80 ? -2.833 -4.864 6.010 1.00 0.00 80 LEU A CA 2
ATOM 2810 C C . LEU A 1 80 ? -1.934 -6.077 5.760 1.00 0.00 80 LEU A C 2
ATOM 2811 O O . LEU A 1 80 ? -1.691 -6.871 6.668 1.00 0.00 80 LEU A O 2
ATOM 2827 N N . GLY A 1 81 ? -1.465 -6.182 4.526 1.00 0.00 81 GLY A N 2
ATOM 2828 C CA . GLY A 1 81 ? -0.598 -7.284 4.146 1.00 0.00 81 GLY A CA 2
ATOM 2829 C C . GLY A 1 81 ? 0.510 -7.492 5.180 1.00 0.00 81 GLY A C 2
ATOM 2830 O O . GLY A 1 81 ? 0.844 -8.627 5.518 1.00 0.00 81 GLY A O 2
ATOM 2834 N N . GLU A 1 82 ? 1.049 -6.378 5.654 1.00 0.00 82 GLU A N 2
ATOM 2835 C CA . GLU A 1 82 ? 2.113 -6.424 6.643 1.00 0.00 82 GLU A CA 2
ATOM 2836 C C . GLU A 1 82 ? 1.534 -6.280 8.052 1.00 0.00 82 GLU A C 2
ATOM 2837 O O . GLU A 1 82 ? 1.766 -7.128 8.912 1.00 0.00 82 GLU A O 2
ATOM 2849 N N . ASN A 1 83 ? 0.791 -5.200 8.245 1.00 0.00 83 ASN A N 2
ATOM 2850 C CA . ASN A 1 83 ? 0.177 -4.934 9.534 1.00 0.00 83 ASN A CA 2
ATOM 2851 C C . ASN A 1 83 ? -0.306 -6.251 10.146 1.00 0.00 83 ASN A C 2
ATOM 2852 O O . ASN A 1 83 ? -1.196 -6.903 9.602 1.00 0.00 83 ASN A O 2
ATOM 2863 N N . GLY A 1 84 ? 0.303 -6.603 11.269 1.00 0.00 84 GLY A N 2
ATOM 2864 C CA . GLY A 1 84 ? -0.053 -7.830 11.960 1.00 0.00 84 GLY A CA 2
ATOM 2865 C C . GLY A 1 84 ? 1.132 -8.797 12.007 1.00 0.00 84 GLY A C 2
ATOM 2866 O O . GLY A 1 84 ? 1.185 -9.678 12.864 1.00 0.00 84 GLY A O 2
ATOM 2870 N N . ARG A 1 85 ? 2.052 -8.600 11.074 1.00 0.00 85 ARG A N 2
ATOM 2871 C CA . ARG A 1 85 ? 3.233 -9.444 10.998 1.00 0.00 85 ARG A CA 2
ATOM 2872 C C . ARG A 1 85 ? 4.137 -9.202 12.208 1.00 0.00 85 ARG A C 2
ATOM 2873 O O . ARG A 1 85 ? 4.104 -8.128 12.808 1.00 0.00 85 ARG A O 2
ATOM 2894 N N . VAL A 1 86 ? 4.923 -10.218 12.532 1.00 0.00 86 VAL A N 2
ATOM 2895 C CA . VAL A 1 86 ? 5.835 -10.129 13.660 1.00 0.00 86 VAL A CA 2
ATOM 2896 C C . VAL A 1 86 ? 7.277 -10.178 13.150 1.00 0.00 86 VAL A C 2
ATOM 2897 O O . VAL A 1 86 ? 7.567 -10.853 12.163 1.00 0.00 86 VAL A O 2
ATOM 2910 N N . LEU A 1 87 ? 8.142 -9.455 13.846 1.00 0.00 87 LEU A N 2
ATOM 2911 C CA . LEU A 1 87 ? 9.546 -9.408 13.476 1.00 0.00 87 LEU A CA 2
ATOM 2912 C C . LEU A 1 87 ? 10.393 -9.197 14.732 1.00 0.00 87 LEU A C 2
ATOM 2913 O O . LEU A 1 87 ? 10.313 -8.148 15.370 1.00 0.00 87 LEU A O 2
ATOM 2929 N N . ALA A 1 88 ? 11.185 -10.210 15.050 1.00 0.00 88 ALA A N 2
ATOM 2930 C CA . ALA A 1 88 ? 12.047 -10.148 16.219 1.00 0.00 88 ALA A CA 2
ATOM 2931 C C . ALA A 1 88 ? 11.268 -10.626 17.446 1.00 0.00 88 ALA A C 2
ATOM 2932 O O . ALA A 1 88 ? 11.852 -10.861 18.503 1.00 0.00 88 ALA A O 2
ATOM 2939 N N . GLY A 1 89 ? 9.962 -10.757 17.265 1.00 0.00 89 GLY A N 2
ATOM 2940 C CA . GLY A 1 89 ? 9.098 -11.203 18.345 1.00 0.00 89 GLY A CA 2
ATOM 2941 C C . GLY A 1 89 ? 7.939 -10.227 18.559 1.00 0.00 89 GLY A C 2
ATOM 2942 O O . GLY A 1 89 ? 6.933 -10.577 19.174 1.00 0.00 89 GLY A O 2
ATOM 2946 N N . GLN A 1 90 ? 8.120 -9.021 18.039 1.00 0.00 90 GLN A N 2
ATOM 2947 C CA . GLN A 1 90 ? 7.102 -7.992 18.166 1.00 0.00 90 GLN A CA 2
ATOM 2948 C C . GLN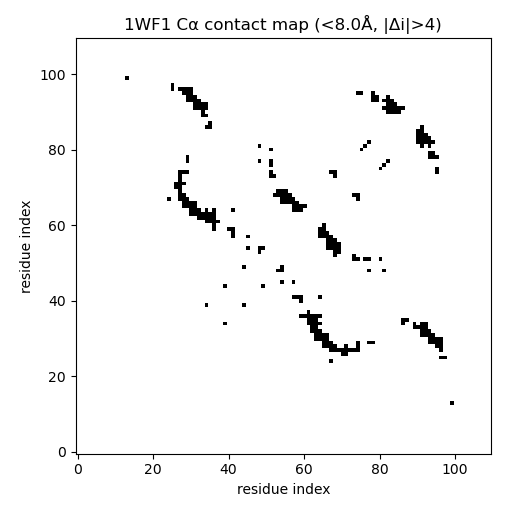 A 1 90 ? 6.244 -7.936 16.900 1.00 0.00 90 GLN A C 2
ATOM 2949 O O . GLN A 1 90 ? 6.730 -8.207 15.804 1.00 0.00 90 GLN A O 2
ATOM 2963 N N . THR A 1 91 ? 4.982 -7.582 17.094 1.00 0.00 91 THR A N 2
ATOM 2964 C CA . THR A 1 91 ? 4.052 -7.486 15.982 1.00 0.00 91 THR A CA 2
ATOM 2965 C C . THR A 1 91 ? 4.198 -6.136 15.279 1.00 0.00 91 THR A C 2
ATOM 2966 O O . THR A 1 91 ? 3.730 -5.116 15.781 1.00 0.00 91 THR A O 2
ATOM 2977 N N . LEU A 1 92 ? 4.851 -6.173 14.126 1.00 0.00 92 LEU A N 2
ATOM 2978 C CA . LEU A 1 92 ? 5.065 -4.965 13.348 1.00 0.00 92 LEU A CA 2
ATOM 2979 C C . LEU A 1 92 ? 3.765 -4.161 13.294 1.00 0.00 92 LEU A C 2
ATOM 2980 O O . LEU A 1 92 ? 2.773 -4.616 12.725 1.00 0.00 92 LEU A O 2
ATOM 2996 N N . ASP A 1 93 ? 3.811 -2.980 13.892 1.00 0.00 93 ASP A N 2
ATOM 2997 C CA . ASP A 1 93 ? 2.649 -2.108 13.919 1.00 0.00 93 ASP A CA 2
ATOM 2998 C C . ASP A 1 93 ? 2.680 -1.186 12.699 1.00 0.00 93 ASP A C 2
ATOM 2999 O O . ASP A 1 93 ? 3.397 -0.187 12.689 1.00 0.00 93 ASP A O 2
ATOM 3008 N N . ILE A 1 94 ? 1.892 -1.554 11.699 1.00 0.00 94 ILE A N 2
ATOM 3009 C CA . ILE A 1 94 ? 1.820 -0.772 10.476 1.00 0.00 94 ILE A CA 2
ATOM 3010 C C . ILE A 1 94 ? 0.417 -0.179 10.337 1.00 0.00 94 ILE A C 2
ATOM 3011 O O . ILE A 1 94 ? -0.564 -0.791 10.755 1.00 0.00 94 ILE A O 2
ATOM 3027 N N . ASN A 1 95 ? 0.366 1.007 9.747 1.00 0.00 95 ASN A N 2
ATOM 3028 C CA . ASN A 1 95 ? -0.900 1.690 9.548 1.00 0.00 95 ASN A CA 2
ATOM 3029 C C . ASN A 1 95 ? -0.723 2.787 8.496 1.00 0.00 95 ASN A C 2
ATOM 3030 O O . ASN A 1 95 ? 0.402 3.143 8.149 1.00 0.00 95 ASN A O 2
ATOM 3041 N N . MET A 1 96 ? -1.851 3.292 8.019 1.00 0.00 96 MET A N 2
ATOM 3042 C CA . MET A 1 96 ? -1.835 4.341 7.014 1.00 0.00 96 MET A CA 2
ATOM 3043 C C . MET A 1 96 ? -1.364 5.668 7.613 1.00 0.00 96 MET A C 2
ATOM 3044 O O . MET A 1 96 ? -1.757 6.026 8.722 1.00 0.00 96 MET A O 2
ATOM 3058 N N . ALA A 1 97 ? -0.527 6.360 6.854 1.00 0.00 97 ALA A N 2
ATOM 3059 C CA . ALA A 1 97 ? 0.002 7.639 7.296 1.00 0.00 97 ALA A CA 2
ATOM 3060 C C . ALA A 1 97 ? -1.115 8.684 7.271 1.00 0.00 97 ALA A C 2
ATOM 3061 O O . ALA A 1 97 ? -1.692 8.956 6.219 1.00 0.00 97 ALA A O 2
ATOM 3068 N N . GLY A 1 98 ? -1.387 9.242 8.441 1.00 0.00 98 GLY A N 2
ATOM 3069 C CA . GLY A 1 98 ? -2.424 10.252 8.566 1.00 0.00 98 GLY A CA 2
ATOM 3070 C C . GLY A 1 98 ? -2.467 10.821 9.986 1.00 0.00 98 GLY A C 2
ATOM 3071 O O . GLY A 1 98 ? -3.442 10.621 10.709 1.00 0.00 98 GLY A O 2
ATOM 3075 N N . GLU A 1 99 ? -1.399 11.519 10.342 1.00 0.00 99 GLU A N 2
ATOM 3076 C CA . GLU A 1 99 ? -1.303 12.119 11.662 1.00 0.00 99 GLU A CA 2
ATOM 3077 C C . GLU A 1 99 ? -1.707 13.593 11.606 1.00 0.00 99 GLU A C 2
ATOM 3078 O O . GLU A 1 99 ? -1.198 14.349 10.780 1.00 0.00 99 GLU A O 2
ATOM 3090 N N . PRO A 1 100 ? -2.642 13.968 12.519 1.00 0.00 100 PRO A N 2
ATOM 3091 C CA . PRO A 1 100 ? -3.120 15.339 12.582 1.00 0.00 100 PRO A CA 2
ATOM 3092 C C . PRO A 1 100 ? -2.076 16.255 13.223 1.00 0.00 100 PRO A C 2
ATOM 3093 O O . PRO A 1 100 ? -0.902 15.899 13.311 1.00 0.00 100 PRO A O 2
ATOM 3104 N N . LYS A 1 101 ? -2.541 17.418 13.656 1.00 0.00 101 LYS A N 2
ATOM 3105 C CA . LYS A 1 101 ? -1.662 18.388 14.287 1.00 0.00 101 LYS A CA 2
ATOM 3106 C C . LYS A 1 101 ? -0.607 18.846 13.278 1.00 0.00 101 LYS A C 2
ATOM 3107 O O . LYS A 1 101 ? 0.343 18.118 12.994 1.00 0.00 101 LYS A O 2
ATOM 3126 N N . PRO A 1 102 ? -0.815 20.082 12.750 1.00 0.00 102 PRO A N 2
ATOM 3127 C CA . PRO A 1 102 ? 0.107 20.646 11.779 1.00 0.00 102 PRO A CA 2
ATOM 3128 C C . PRO A 1 102 ? 1.397 21.114 12.455 1.00 0.00 102 PRO A C 2
ATOM 3129 O O . PRO A 1 102 ? 1.566 22.302 12.723 1.00 0.00 102 PRO A O 2
ATOM 3140 N N . ASP A 1 103 ? 2.274 20.154 12.712 1.00 0.00 103 ASP A N 2
ATOM 3141 C CA . ASP A 1 103 ? 3.544 20.453 13.352 1.00 0.00 103 ASP A CA 2
ATOM 3142 C C . ASP A 1 103 ? 4.686 20.103 12.396 1.00 0.00 103 ASP A C 2
ATOM 3143 O O . ASP A 1 103 ? 4.605 19.121 11.660 1.00 0.00 103 ASP A O 2
ATOM 3152 N N . ARG A 1 104 ? 5.725 20.925 12.440 1.00 0.00 104 ARG A N 2
ATOM 3153 C CA . ARG A 1 104 ? 6.882 20.714 11.587 1.00 0.00 104 ARG A CA 2
ATOM 3154 C C . ARG A 1 104 ? 7.980 21.725 11.924 1.00 0.00 104 ARG A C 2
ATOM 3155 O O . ARG A 1 104 ? 7.697 22.810 12.429 1.00 0.00 104 ARG A O 2
ATOM 3176 N N . SER A 1 105 ? 9.211 21.332 11.631 1.00 0.00 105 SER A N 2
ATOM 3177 C CA . SER A 1 105 ? 10.354 22.190 11.897 1.00 0.00 105 SER A CA 2
ATOM 3178 C C . SER A 1 105 ? 10.668 23.039 10.664 1.00 0.00 105 SER A C 2
ATOM 3179 O O . SER A 1 105 ? 11.496 22.657 9.837 1.00 0.00 105 SER A O 2
ATOM 3187 N N . GLY A 1 106 ? 9.991 24.175 10.578 1.00 0.00 106 GLY A N 2
ATOM 3188 C CA . GLY A 1 106 ? 10.188 25.081 9.460 1.00 0.00 106 GLY A CA 2
ATOM 3189 C C . GLY A 1 106 ? 8.857 25.420 8.787 1.00 0.00 106 GLY A C 2
ATOM 3190 O O . GLY A 1 106 ? 8.102 24.524 8.410 1.00 0.00 106 GLY A O 2
ATOM 3194 N N . PRO A 1 107 ? 8.602 26.749 8.653 1.00 0.00 107 PRO A N 2
ATOM 3195 C CA . PRO A 1 107 ? 7.374 27.217 8.033 1.00 0.00 107 PRO A CA 2
ATOM 3196 C C . PRO A 1 107 ? 7.425 27.038 6.514 1.00 0.00 107 PRO A C 2
ATOM 3197 O O . PRO A 1 107 ? 6.464 26.565 5.908 1.00 0.00 107 PRO A O 2
ATOM 3208 N N . SER A 1 108 ? 8.555 27.426 5.942 1.00 0.00 108 SER A N 2
ATOM 3209 C CA . SER A 1 108 ? 8.744 27.315 4.506 1.00 0.00 108 SER A CA 2
ATOM 3210 C C . SER A 1 108 ? 8.914 25.847 4.112 1.00 0.00 108 SER A C 2
ATOM 3211 O O . SER A 1 108 ? 9.798 25.161 4.624 1.00 0.00 108 SER A O 2
ATOM 3219 N N . SER A 1 109 ? 8.053 25.406 3.206 1.00 0.00 109 SER A N 2
ATOM 3220 C CA . SER A 1 109 ? 8.097 24.031 2.739 1.00 0.00 109 SER A CA 2
ATOM 3221 C C . SER A 1 109 ? 8.990 23.928 1.500 1.00 0.00 109 SER A C 2
ATOM 3222 O O . SER A 1 109 ? 9.189 24.913 0.791 1.00 0.00 109 SER A O 2
ATOM 3230 N N . GLY A 1 110 ? 9.503 22.727 1.279 1.00 0.00 110 GLY A N 2
ATOM 3231 C CA . GLY A 1 110 ? 10.370 22.483 0.139 1.00 0.00 110 GLY A CA 2
ATOM 3232 C C . GLY A 1 110 ? 9.573 22.490 -1.167 1.00 0.00 110 GLY A C 2
ATOM 3233 O O . GLY A 1 110 ? 9.867 21.721 -2.082 1.00 0.00 110 GLY A O 2
ATOM 3237 N N . GLY A 1 1 ? 1.214 21.523 9.584 1.00 0.00 1 GLY A N 3
ATOM 3238 C CA . GLY A 1 1 ? 0.473 21.311 8.352 1.00 0.00 1 GLY A CA 3
ATOM 3239 C C . GLY A 1 1 ? 1.008 22.203 7.230 1.00 0.00 1 GLY A C 3
ATOM 3240 O O . GLY A 1 1 ? 1.838 23.079 7.470 1.00 0.00 1 GLY A O 3
ATOM 3244 N N . SER A 1 2 ? 0.510 21.951 6.028 1.00 0.00 2 SER A N 3
ATOM 3245 C CA . SER A 1 2 ? 0.927 22.721 4.869 1.00 0.00 2 SER A CA 3
ATOM 3246 C C . SER A 1 2 ? -0.182 22.723 3.816 1.00 0.00 2 SER A C 3
ATOM 3247 O O . SER A 1 2 ? -1.006 21.811 3.775 1.00 0.00 2 SER A O 3
ATOM 3255 N N . SER A 1 3 ? -0.168 23.759 2.989 1.00 0.00 3 SER A N 3
ATOM 3256 C CA . SER A 1 3 ? -1.163 23.892 1.939 1.00 0.00 3 SER A CA 3
ATOM 3257 C C . SER A 1 3 ? -0.474 24.113 0.591 1.00 0.00 3 SER A C 3
ATOM 3258 O O . SER A 1 3 ? 0.643 24.626 0.537 1.00 0.00 3 SER A O 3
ATOM 3266 N N . GLY A 1 4 ? -1.169 23.715 -0.465 1.00 0.00 4 GLY A N 3
ATOM 3267 C CA . GLY A 1 4 ? -0.638 23.863 -1.809 1.00 0.00 4 GLY A CA 3
ATOM 3268 C C . GLY A 1 4 ? -0.845 22.584 -2.624 1.00 0.00 4 GLY A C 3
ATOM 3269 O O . GLY A 1 4 ? 0.120 21.921 -3.001 1.00 0.00 4 GLY A O 3
ATOM 3273 N N . SER A 1 5 ? -2.110 22.277 -2.872 1.00 0.00 5 SER A N 3
ATOM 3274 C CA . SER A 1 5 ? -2.456 21.090 -3.635 1.00 0.00 5 SER A CA 3
ATOM 3275 C C . SER A 1 5 ? -2.326 21.375 -5.133 1.00 0.00 5 SER A C 3
ATOM 3276 O O . SER A 1 5 ? -2.502 22.511 -5.570 1.00 0.00 5 SER A O 3
ATOM 3284 N N . SER A 1 6 ? -2.019 20.323 -5.878 1.00 0.00 6 SER A N 3
ATOM 3285 C CA . SER A 1 6 ? -1.864 20.446 -7.318 1.00 0.00 6 SER A CA 3
ATOM 3286 C C . SER A 1 6 ? -0.733 21.425 -7.641 1.00 0.00 6 SER A C 3
ATOM 3287 O O . SER A 1 6 ? -0.441 22.323 -6.853 1.00 0.00 6 SER A O 3
ATOM 3295 N N . GLY A 1 7 ? -0.128 21.218 -8.801 1.00 0.00 7 GLY A N 3
ATOM 3296 C CA . GLY A 1 7 ? 0.964 22.071 -9.238 1.00 0.00 7 GLY A CA 3
ATOM 3297 C C . GLY A 1 7 ? 2.317 21.465 -8.862 1.00 0.00 7 GLY A C 3
ATOM 3298 O O . GLY A 1 7 ? 2.808 21.673 -7.754 1.00 0.00 7 GLY A O 3
ATOM 3302 N N . MET A 1 8 ? 2.882 20.727 -9.807 1.00 0.00 8 MET A N 3
ATOM 3303 C CA . MET A 1 8 ? 4.169 20.089 -9.588 1.00 0.00 8 MET A CA 3
ATOM 3304 C C . MET A 1 8 ? 4.606 19.300 -10.824 1.00 0.00 8 MET A C 3
ATOM 3305 O O . MET A 1 8 ? 3.773 18.740 -11.534 1.00 0.00 8 MET A O 3
ATOM 3319 N N . SER A 1 9 ? 5.913 19.280 -11.043 1.00 0.00 9 SER A N 3
ATOM 3320 C CA . SER A 1 9 ? 6.471 18.569 -12.180 1.00 0.00 9 SER A CA 3
ATOM 3321 C C . SER A 1 9 ? 7.288 17.369 -11.697 1.00 0.00 9 SER A C 3
ATOM 3322 O O . SER A 1 9 ? 7.648 17.291 -10.524 1.00 0.00 9 SER A O 3
ATOM 3330 N N . LEU A 1 10 ? 7.558 16.465 -12.627 1.00 0.00 10 LEU A N 3
ATOM 3331 C CA . LEU A 1 10 ? 8.326 15.272 -12.311 1.00 0.00 10 LEU A CA 3
ATOM 3332 C C . LEU A 1 10 ? 9.779 15.665 -12.036 1.00 0.00 10 LEU A C 3
ATOM 3333 O O . LEU A 1 10 ? 10.361 16.458 -12.775 1.00 0.00 10 LEU A O 3
ATOM 3349 N N . LYS A 1 11 ? 10.323 15.092 -10.973 1.00 0.00 11 LYS A N 3
ATOM 3350 C CA . LYS A 1 11 ? 11.697 15.373 -10.592 1.00 0.00 11 LYS A CA 3
ATOM 3351 C C . LYS A 1 11 ? 12.126 14.398 -9.493 1.00 0.00 11 LYS A C 3
ATOM 3352 O O . LYS A 1 11 ? 11.363 14.126 -8.567 1.00 0.00 11 LYS A O 3
ATOM 3371 N N . LEU A 1 12 ? 13.345 13.898 -9.633 1.00 0.00 12 LEU A N 3
ATOM 3372 C CA . LEU A 1 12 ? 13.885 12.960 -8.664 1.00 0.00 12 LEU A CA 3
ATOM 3373 C C . LEU A 1 12 ? 15.110 13.579 -7.989 1.00 0.00 12 LEU A C 3
ATOM 3374 O O . LEU A 1 12 ? 16.241 13.179 -8.261 1.00 0.00 12 LEU A O 3
ATOM 3390 N N . GLN A 1 13 ? 14.844 14.544 -7.121 1.00 0.00 13 GLN A N 3
ATOM 3391 C CA . GLN A 1 13 ? 15.911 15.222 -6.405 1.00 0.00 13 GLN A CA 3
ATOM 3392 C C . GLN A 1 13 ? 15.396 15.755 -5.066 1.00 0.00 13 GLN A C 3
ATOM 3393 O O . GLN A 1 13 ? 14.188 15.851 -4.855 1.00 0.00 13 GLN A O 3
ATOM 3407 N N . ALA A 1 14 ? 16.339 16.087 -4.196 1.00 0.00 14 ALA A N 3
ATOM 3408 C CA . ALA A 1 14 ? 15.996 16.608 -2.884 1.00 0.00 14 ALA A CA 3
ATOM 3409 C C . ALA A 1 14 ? 16.521 18.039 -2.755 1.00 0.00 14 ALA A C 3
ATOM 3410 O O . ALA A 1 14 ? 17.209 18.535 -3.646 1.00 0.00 14 ALA A O 3
ATOM 3417 N N . SER A 1 15 ? 16.177 18.663 -1.637 1.00 0.00 15 SER A N 3
ATOM 3418 C CA . SER A 1 15 ? 16.606 20.028 -1.380 1.00 0.00 15 SER A CA 3
ATOM 3419 C C . SER A 1 15 ? 16.905 20.210 0.109 1.00 0.00 15 SER A C 3
ATOM 3420 O O . SER A 1 15 ? 16.042 20.642 0.871 1.00 0.00 15 SER A O 3
ATOM 3428 N N . ASN A 1 16 ? 18.132 19.871 0.479 1.00 0.00 16 ASN A N 3
ATOM 3429 C CA . ASN A 1 16 ? 18.556 19.992 1.863 1.00 0.00 16 ASN A CA 3
ATOM 3430 C C . ASN A 1 16 ? 17.689 19.085 2.739 1.00 0.00 16 ASN A C 3
ATOM 3431 O O . ASN A 1 16 ? 16.551 18.779 2.387 1.00 0.00 16 ASN A O 3
ATOM 3442 N N . VAL A 1 17 ? 18.261 18.679 3.863 1.00 0.00 17 VAL A N 3
ATOM 3443 C CA . VAL A 1 17 ? 17.555 17.813 4.792 1.00 0.00 17 VAL A CA 3
ATOM 3444 C C . VAL A 1 17 ? 16.786 18.671 5.799 1.00 0.00 17 VAL A C 3
ATOM 3445 O O . VAL A 1 17 ? 17.385 19.441 6.548 1.00 0.00 17 VAL A O 3
ATOM 3458 N N . THR A 1 18 ? 15.471 18.509 5.784 1.00 0.00 18 THR A N 3
ATOM 3459 C CA . THR A 1 18 ? 14.614 19.259 6.686 1.00 0.00 18 THR A CA 3
ATOM 3460 C C . THR A 1 18 ? 13.728 18.308 7.494 1.00 0.00 18 THR A C 3
ATOM 3461 O O . THR A 1 18 ? 13.657 18.409 8.718 1.00 0.00 18 THR A O 3
ATOM 3472 N N . ASN A 1 19 ? 13.075 17.406 6.776 1.00 0.00 19 ASN A N 3
ATOM 3473 C CA . ASN A 1 19 ? 12.197 16.438 7.410 1.00 0.00 19 ASN A CA 3
ATOM 3474 C C . ASN A 1 19 ? 11.086 17.178 8.158 1.00 0.00 19 ASN A C 3
ATOM 3475 O O . ASN A 1 19 ? 11.341 17.830 9.169 1.00 0.00 19 ASN A O 3
ATOM 3486 N N . LYS A 1 20 ? 9.876 17.051 7.632 1.00 0.00 20 LYS A N 3
ATOM 3487 C CA . LYS A 1 20 ? 8.725 17.699 8.238 1.00 0.00 20 LYS A CA 3
ATOM 3488 C C . LYS A 1 20 ? 7.444 17.141 7.614 1.00 0.00 20 LYS A C 3
ATOM 3489 O O . LYS A 1 20 ? 7.501 16.362 6.664 1.00 0.00 20 LYS A O 3
ATOM 3508 N N . ASN A 1 21 ? 6.320 17.561 8.174 1.00 0.00 21 ASN A N 3
ATOM 3509 C CA . ASN A 1 21 ? 5.027 17.113 7.685 1.00 0.00 21 ASN A CA 3
ATOM 3510 C C . ASN A 1 21 ? 4.879 17.506 6.214 1.00 0.00 21 ASN A C 3
ATOM 3511 O O . ASN A 1 21 ? 4.914 18.689 5.877 1.00 0.00 21 ASN A O 3
ATOM 3522 N N . ASP A 1 22 ? 4.716 16.492 5.377 1.00 0.00 22 ASP A N 3
ATOM 3523 C CA . ASP A 1 22 ? 4.563 16.717 3.950 1.00 0.00 22 ASP A CA 3
ATOM 3524 C C . ASP A 1 22 ? 3.361 15.920 3.438 1.00 0.00 22 ASP A C 3
ATOM 3525 O O . ASP A 1 22 ? 3.444 14.705 3.269 1.00 0.00 22 ASP A O 3
ATOM 3534 N N . PRO A 1 23 ? 2.242 16.656 3.201 1.00 0.00 23 PRO A N 3
ATOM 3535 C CA . PRO A 1 23 ? 1.025 16.031 2.712 1.00 0.00 23 PRO A CA 3
ATOM 3536 C C . PRO A 1 23 ? 1.148 15.675 1.229 1.00 0.00 23 PRO A C 3
ATOM 3537 O O . PRO A 1 23 ? 0.216 15.134 0.638 1.00 0.00 23 PRO A O 3
ATOM 3548 N N . LYS A 1 24 ? 2.307 15.994 0.671 1.00 0.00 24 LYS A N 3
ATOM 3549 C CA . LYS A 1 24 ? 2.564 15.715 -0.731 1.00 0.00 24 LYS A CA 3
ATOM 3550 C C . LYS A 1 24 ? 2.757 14.209 -0.920 1.00 0.00 24 LYS A C 3
ATOM 3551 O O . LYS A 1 24 ? 2.444 13.668 -1.979 1.00 0.00 24 LYS A O 3
ATOM 3570 N N . SER A 1 25 ? 3.272 13.576 0.124 1.00 0.00 25 SER A N 3
ATOM 3571 C CA . SER A 1 25 ? 3.510 12.143 0.086 1.00 0.00 25 SER A CA 3
ATOM 3572 C C . SER A 1 25 ? 2.598 11.434 1.089 1.00 0.00 25 SER A C 3
ATOM 3573 O O . SER A 1 25 ? 2.959 10.392 1.634 1.00 0.00 25 SER A O 3
ATOM 3581 N N . ILE A 1 26 ? 1.433 12.027 1.302 1.00 0.00 26 ILE A N 3
ATOM 3582 C CA . ILE A 1 26 ? 0.466 11.465 2.230 1.00 0.00 26 ILE A CA 3
ATOM 3583 C C . ILE A 1 26 ? -0.559 10.637 1.453 1.00 0.00 26 ILE A C 3
ATOM 3584 O O . ILE A 1 26 ? -1.294 9.843 2.038 1.00 0.00 26 ILE A O 3
ATOM 3600 N N . ASN A 1 27 ? -0.575 10.849 0.145 1.00 0.00 27 ASN A N 3
ATOM 3601 C CA . ASN A 1 27 ? -1.497 10.132 -0.719 1.00 0.00 27 ASN A CA 3
ATOM 3602 C C . ASN A 1 27 ? -1.363 8.629 -0.465 1.00 0.00 27 ASN A C 3
ATOM 3603 O O . ASN A 1 27 ? -2.330 7.971 -0.085 1.00 0.00 27 ASN A O 3
ATOM 3614 N N . SER A 1 28 ? -0.155 8.130 -0.685 1.00 0.00 28 SER A N 3
ATOM 3615 C CA . SER A 1 28 ? 0.118 6.717 -0.485 1.00 0.00 28 SER A CA 3
ATOM 3616 C C . SER A 1 28 ? 1.397 6.542 0.337 1.00 0.00 28 SER A C 3
ATOM 3617 O O . SER A 1 28 ? 2.500 6.622 -0.201 1.00 0.00 28 SER A O 3
ATOM 3625 N N . ARG A 1 29 ? 1.206 6.308 1.627 1.00 0.00 29 ARG A N 3
ATOM 3626 C CA . ARG A 1 29 ? 2.331 6.122 2.528 1.00 0.00 29 ARG A CA 3
ATOM 3627 C C . ARG A 1 29 ? 1.974 5.114 3.622 1.00 0.00 29 ARG A C 3
ATOM 3628 O O . ARG A 1 29 ? 0.800 4.925 3.937 1.00 0.00 29 ARG A O 3
ATOM 3649 N N . VAL A 1 30 ? 3.007 4.492 4.170 1.00 0.00 30 VAL A N 3
ATOM 3650 C CA . VAL A 1 30 ? 2.817 3.509 5.223 1.00 0.00 30 VAL A CA 3
ATOM 3651 C C . VAL A 1 30 ? 3.803 3.786 6.359 1.00 0.00 30 VAL A C 3
ATOM 3652 O O . VAL A 1 30 ? 4.941 4.185 6.115 1.00 0.00 30 VAL A O 3
ATOM 3665 N N . PHE A 1 31 ? 3.331 3.564 7.577 1.00 0.00 31 PHE A N 3
ATOM 3666 C CA . PHE A 1 31 ? 4.157 3.785 8.751 1.00 0.00 31 PHE A CA 3
ATOM 3667 C C . PHE A 1 31 ? 4.461 2.466 9.464 1.00 0.00 31 PHE A C 3
ATOM 3668 O O . PHE A 1 31 ? 3.600 1.913 10.147 1.00 0.00 31 PHE A O 3
ATOM 3685 N N . ILE A 1 32 ? 5.688 2.000 9.281 1.00 0.00 32 ILE A N 3
ATOM 3686 C CA . ILE A 1 32 ? 6.115 0.757 9.899 1.00 0.00 32 ILE A CA 3
ATOM 3687 C C . ILE A 1 32 ? 6.664 1.048 11.297 1.00 0.00 32 ILE A C 3
ATOM 3688 O O . ILE A 1 32 ? 7.703 1.692 11.438 1.00 0.00 32 ILE A O 3
ATOM 3704 N N . GLY A 1 33 ? 5.942 0.561 12.295 1.00 0.00 33 GLY A N 3
ATOM 3705 C CA . GLY A 1 33 ? 6.344 0.761 13.677 1.00 0.00 33 GLY A CA 3
ATOM 3706 C C . GLY A 1 33 ? 6.821 -0.550 14.305 1.00 0.00 33 GLY A C 3
ATOM 3707 O O . GLY A 1 33 ? 6.959 -1.559 13.615 1.00 0.00 33 GLY A O 3
ATOM 3711 N N . ASN A 1 34 ? 7.059 -0.493 15.607 1.00 0.00 34 ASN A N 3
ATOM 3712 C CA . ASN A 1 34 ? 7.517 -1.663 16.336 1.00 0.00 34 ASN A CA 3
ATOM 3713 C C . ASN A 1 34 ? 8.536 -2.422 15.484 1.00 0.00 34 ASN A C 3
ATOM 3714 O O . ASN A 1 34 ? 8.552 -3.652 15.478 1.00 0.00 34 ASN A O 3
ATOM 3725 N N . LEU A 1 35 ? 9.362 -1.658 14.785 1.00 0.00 35 LEU A N 3
ATOM 3726 C CA . LEU A 1 35 ? 10.382 -2.243 13.931 1.00 0.00 35 LEU A CA 3
ATOM 3727 C C . LEU A 1 35 ? 11.748 -2.107 14.607 1.00 0.00 35 LEU A C 3
ATOM 3728 O O . LEU A 1 35 ? 12.280 -1.004 14.722 1.00 0.00 35 LEU A O 3
ATOM 3744 N N . ASN A 1 36 ? 12.276 -3.243 15.037 1.00 0.00 36 ASN A N 3
ATOM 3745 C CA . ASN A 1 36 ? 13.569 -3.264 15.699 1.00 0.00 36 ASN A CA 3
ATOM 3746 C C . ASN A 1 36 ? 14.532 -2.335 14.957 1.00 0.00 36 ASN A C 3
ATOM 3747 O O . ASN A 1 36 ? 15.438 -1.764 15.561 1.00 0.00 36 ASN A O 3
ATOM 3758 N N . THR A 1 37 ? 14.302 -2.212 13.658 1.00 0.00 37 THR A N 3
ATOM 3759 C CA . THR A 1 37 ? 15.138 -1.362 12.827 1.00 0.00 37 THR A CA 3
ATOM 3760 C C . THR A 1 37 ? 16.613 -1.547 13.189 1.00 0.00 37 THR A C 3
ATOM 3761 O O . THR A 1 37 ? 17.427 -0.651 12.971 1.00 0.00 37 THR A O 3
ATOM 3772 N N . ALA A 1 38 ? 16.913 -2.717 13.734 1.00 0.00 38 ALA A N 3
ATOM 3773 C CA . ALA A 1 38 ? 18.276 -3.031 14.128 1.00 0.00 38 ALA A CA 3
ATOM 3774 C C . ALA A 1 38 ? 18.863 -4.052 13.150 1.00 0.00 38 ALA A C 3
ATOM 3775 O O . ALA A 1 38 ? 20.045 -3.988 12.816 1.00 0.00 38 ALA A O 3
ATOM 3782 N N . LEU A 1 39 ? 18.009 -4.969 12.719 1.00 0.00 39 LEU A N 3
ATOM 3783 C CA . LEU A 1 39 ? 18.428 -6.001 11.787 1.00 0.00 39 LEU A CA 3
ATOM 3784 C C . LEU A 1 39 ? 17.775 -5.748 10.426 1.00 0.00 39 LEU A C 3
ATOM 3785 O O . LEU A 1 39 ? 18.393 -5.973 9.386 1.00 0.00 39 LEU A O 3
ATOM 3801 N N . VAL A 1 40 ? 16.535 -5.284 10.477 1.00 0.00 40 VAL A N 3
ATOM 3802 C CA . VAL A 1 40 ? 15.792 -4.998 9.262 1.00 0.00 40 VAL A CA 3
ATOM 3803 C C . VAL A 1 40 ? 16.369 -3.746 8.599 1.00 0.00 40 VAL A C 3
ATOM 3804 O O . VAL A 1 40 ? 16.480 -2.698 9.234 1.00 0.00 40 VAL A O 3
ATOM 3817 N N . LYS A 1 41 ? 16.722 -3.895 7.331 1.00 0.00 41 LYS A N 3
ATOM 3818 C CA . LYS A 1 41 ? 17.285 -2.789 6.575 1.00 0.00 41 LYS A CA 3
ATOM 3819 C C . LYS A 1 41 ? 16.217 -2.220 5.640 1.00 0.00 41 LYS A C 3
ATOM 3820 O O . LYS A 1 41 ? 15.078 -2.685 5.637 1.00 0.00 41 LYS A O 3
ATOM 3839 N N . LYS A 1 42 ? 16.622 -1.223 4.867 1.00 0.00 42 LYS A N 3
ATOM 3840 C CA . LYS A 1 42 ? 15.714 -0.586 3.929 1.00 0.00 42 LYS A CA 3
ATOM 3841 C C . LYS A 1 42 ? 15.610 -1.441 2.665 1.00 0.00 42 LYS A C 3
ATOM 3842 O O . LYS A 1 42 ? 14.511 -1.720 2.189 1.00 0.00 42 LYS A O 3
ATOM 3861 N N . SER A 1 43 ? 16.770 -1.833 2.158 1.00 0.00 43 SER A N 3
ATOM 3862 C CA . SER A 1 43 ? 16.823 -2.651 0.958 1.00 0.00 43 SER A CA 3
ATOM 3863 C C . SER A 1 43 ? 16.047 -3.952 1.176 1.00 0.00 43 SER A C 3
ATOM 3864 O O . SER A 1 43 ? 15.616 -4.590 0.217 1.00 0.00 43 SER A O 3
ATOM 3872 N N . ASP A 1 44 ? 15.891 -4.305 2.444 1.00 0.00 44 ASP A N 3
ATOM 3873 C CA . ASP A 1 44 ? 15.174 -5.518 2.800 1.00 0.00 44 ASP A CA 3
ATOM 3874 C C . ASP A 1 44 ? 13.683 -5.202 2.938 1.00 0.00 44 ASP A C 3
ATOM 3875 O O . ASP A 1 44 ? 12.862 -5.728 2.188 1.00 0.00 44 ASP A O 3
ATOM 3884 N N . VAL A 1 45 ? 13.379 -4.343 3.900 1.00 0.00 45 VAL A N 3
ATOM 3885 C CA . VAL A 1 45 ? 12.002 -3.951 4.146 1.00 0.00 45 VAL A CA 3
ATOM 3886 C C . VAL A 1 45 ? 11.368 -3.485 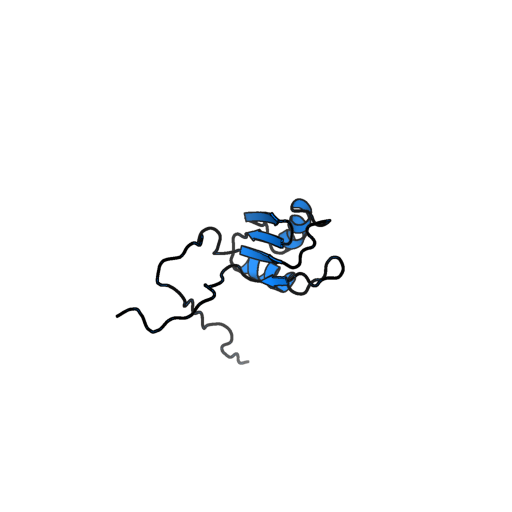2.834 1.00 0.00 45 VAL A C 3
ATOM 3887 O O . VAL A 1 45 ? 10.150 -3.551 2.671 1.00 0.00 45 VAL A O 3
ATOM 3900 N N . GLU A 1 46 ? 12.221 -3.026 1.931 1.00 0.00 46 GLU A N 3
ATOM 3901 C CA . GLU A 1 46 ? 11.759 -2.549 0.638 1.00 0.00 46 GLU A CA 3
ATOM 3902 C C . GLU A 1 46 ? 11.220 -3.714 -0.195 1.00 0.00 46 GLU A C 3
ATOM 3903 O O . GLU A 1 46 ? 10.063 -3.700 -0.612 1.00 0.00 46 GLU A O 3
ATOM 3915 N N . THR A 1 47 ? 12.085 -4.694 -0.413 1.00 0.00 47 THR A N 3
ATOM 3916 C CA . THR A 1 47 ? 11.710 -5.864 -1.189 1.00 0.00 47 THR A CA 3
ATOM 3917 C C . THR A 1 47 ? 10.579 -6.624 -0.494 1.00 0.00 47 THR A C 3
ATOM 3918 O O . THR A 1 47 ? 9.823 -7.347 -1.142 1.00 0.00 47 THR A O 3
ATOM 3929 N N . ILE A 1 48 ? 10.497 -6.435 0.814 1.00 0.00 48 ILE A N 3
ATOM 3930 C CA . ILE A 1 48 ? 9.471 -7.094 1.604 1.00 0.00 48 ILE A CA 3
ATOM 3931 C C . ILE A 1 48 ? 8.108 -6.483 1.272 1.00 0.00 48 ILE A C 3
ATOM 3932 O O . ILE A 1 48 ? 7.116 -7.199 1.147 1.00 0.00 48 ILE A O 3
ATOM 3948 N N . PHE A 1 49 ? 8.103 -5.165 1.138 1.00 0.00 49 PHE A N 3
ATOM 3949 C CA . PHE A 1 49 ? 6.878 -4.449 0.823 1.00 0.00 49 PHE A CA 3
ATOM 3950 C C . PHE A 1 49 ? 6.739 -4.239 -0.686 1.00 0.00 49 PHE A C 3
ATOM 3951 O O . PHE A 1 49 ? 5.669 -3.872 -1.169 1.00 0.00 49 PHE A O 3
ATOM 3968 N N . SER A 1 50 ? 7.835 -4.481 -1.389 1.00 0.00 50 SER A N 3
ATOM 3969 C CA . SER A 1 50 ? 7.849 -4.323 -2.834 1.00 0.00 50 SER A CA 3
ATOM 3970 C C . SER A 1 50 ? 6.854 -5.293 -3.475 1.00 0.00 50 SER A C 3
ATOM 3971 O O . SER A 1 50 ? 6.410 -5.077 -4.602 1.00 0.00 50 SER A O 3
ATOM 3979 N N . LYS A 1 51 ? 6.534 -6.341 -2.731 1.00 0.00 51 LYS A N 3
ATOM 3980 C CA . LYS A 1 51 ? 5.601 -7.345 -3.213 1.00 0.00 51 LYS A CA 3
ATOM 3981 C C . LYS A 1 51 ? 4.236 -6.694 -3.450 1.00 0.00 51 LYS A C 3
ATOM 3982 O O . LYS A 1 51 ? 3.422 -7.211 -4.213 1.00 0.00 51 LYS A O 3
ATOM 4001 N N . TYR A 1 52 ? 4.029 -5.569 -2.781 1.00 0.00 52 TYR A N 3
ATOM 4002 C CA . TYR A 1 52 ? 2.777 -4.842 -2.909 1.00 0.00 52 TYR A CA 3
ATOM 4003 C C . TYR A 1 52 ? 2.888 -3.741 -3.966 1.00 0.00 52 TYR A C 3
ATOM 4004 O O . TYR A 1 52 ? 1.970 -2.940 -4.132 1.00 0.00 52 TYR A O 3
ATOM 4022 N N . GLY A 1 53 ? 4.021 -3.737 -4.654 1.00 0.00 53 GLY A N 3
ATOM 4023 C CA . GLY A 1 53 ? 4.264 -2.748 -5.690 1.00 0.00 53 GLY A CA 3
ATOM 4024 C C . GLY A 1 53 ? 5.496 -1.902 -5.362 1.00 0.00 53 GLY A C 3
ATOM 4025 O O . GLY A 1 53 ? 5.942 -1.866 -4.216 1.00 0.00 53 GLY A O 3
ATOM 4029 N N . ARG A 1 54 ? 6.011 -1.242 -6.389 1.00 0.00 54 ARG A N 3
ATOM 4030 C CA . ARG A 1 54 ? 7.183 -0.399 -6.225 1.00 0.00 54 ARG A CA 3
ATOM 4031 C C . ARG A 1 54 ? 6.876 0.755 -5.267 1.00 0.00 54 ARG A C 3
ATOM 4032 O O . ARG A 1 54 ? 5.871 1.446 -5.423 1.00 0.00 54 ARG A O 3
ATOM 4053 N N . VAL A 1 55 ? 7.762 0.927 -4.297 1.00 0.00 55 VAL A N 3
ATOM 4054 C CA . VAL A 1 55 ? 7.599 1.985 -3.314 1.00 0.00 55 VAL A CA 3
ATOM 4055 C C . VAL A 1 55 ? 8.282 3.256 -3.821 1.00 0.00 55 VAL A C 3
ATOM 4056 O O . VAL A 1 55 ? 9.465 3.237 -4.159 1.00 0.00 55 VAL A O 3
ATOM 4069 N N . ALA A 1 56 ? 7.508 4.331 -3.858 1.00 0.00 56 ALA A N 3
ATOM 4070 C CA . ALA A 1 56 ? 8.024 5.609 -4.319 1.00 0.00 56 ALA A CA 3
ATOM 4071 C C . ALA A 1 56 ? 9.252 5.988 -3.488 1.00 0.00 56 ALA A C 3
ATOM 4072 O O . ALA A 1 56 ? 10.249 6.465 -4.028 1.00 0.00 56 ALA A O 3
ATOM 4079 N N . GLY A 1 57 ? 9.140 5.761 -2.187 1.00 0.00 57 GLY A N 3
ATOM 4080 C CA . GLY A 1 57 ? 10.228 6.072 -1.276 1.00 0.00 57 GLY A CA 3
ATOM 4081 C C . GLY A 1 57 ? 10.014 5.402 0.082 1.00 0.00 57 GLY A C 3
ATOM 4082 O O . GLY A 1 57 ? 8.981 5.598 0.719 1.00 0.00 57 GLY A O 3
ATOM 4086 N N . CYS A 1 58 ? 11.009 4.626 0.486 1.00 0.00 58 CYS A N 3
ATOM 4087 C CA . CYS A 1 58 ? 10.943 3.926 1.758 1.00 0.00 58 CYS A CA 3
ATOM 4088 C C . CYS A 1 58 ? 12.070 4.448 2.652 1.00 0.00 58 CYS A C 3
ATOM 4089 O O . CYS A 1 58 ? 13.181 4.685 2.182 1.00 0.00 58 CYS A O 3
ATOM 4097 N N . SER A 1 59 ? 11.743 4.611 3.926 1.00 0.00 59 SER A N 3
ATOM 4098 C CA . SER A 1 59 ? 12.714 5.100 4.890 1.00 0.00 59 SER A CA 3
ATOM 4099 C C . SER A 1 59 ? 12.731 4.192 6.122 1.00 0.00 59 SER A C 3
ATOM 4100 O O . SER A 1 59 ? 11.697 3.653 6.514 1.00 0.00 59 SER A O 3
ATOM 4108 N N . VAL A 1 60 ? 13.916 4.051 6.697 1.00 0.00 60 VAL A N 3
ATOM 4109 C CA . VAL A 1 60 ? 14.081 3.218 7.876 1.00 0.00 60 VAL A CA 3
ATOM 4110 C C . VAL A 1 60 ? 14.616 4.072 9.028 1.00 0.00 60 VAL A C 3
ATOM 4111 O O . VAL A 1 60 ? 15.694 4.655 8.925 1.00 0.00 60 VAL A O 3
ATOM 4124 N N . HIS A 1 61 ? 13.836 4.119 10.098 1.00 0.00 61 HIS A N 3
ATOM 4125 C CA . HIS A 1 61 ? 14.217 4.892 11.268 1.00 0.00 61 HIS A CA 3
ATOM 4126 C C . HIS A 1 61 ? 14.477 3.948 12.444 1.00 0.00 61 HIS A C 3
ATOM 4127 O O . HIS A 1 61 ? 14.039 2.799 12.431 1.00 0.00 61 HIS A O 3
ATOM 4141 N N . LYS A 1 62 ? 15.188 4.469 13.433 1.00 0.00 62 LYS A N 3
ATOM 4142 C CA . LYS A 1 62 ? 15.512 3.687 14.615 1.00 0.00 62 LYS A CA 3
ATOM 4143 C C . LYS A 1 62 ? 14.265 3.557 15.492 1.00 0.00 62 LYS A C 3
ATOM 4144 O O . LYS A 1 62 ? 14.005 4.411 16.338 1.00 0.00 62 LYS A O 3
ATOM 4163 N N . GLY A 1 63 ? 13.526 2.482 15.259 1.00 0.00 63 GLY A N 3
ATOM 4164 C CA . GLY A 1 63 ? 12.313 2.229 16.017 1.00 0.00 63 GLY A CA 3
ATOM 4165 C C . GLY A 1 63 ? 11.110 2.061 15.087 1.00 0.00 63 GLY A C 3
ATOM 4166 O O . GLY A 1 63 ? 10.073 1.539 15.494 1.00 0.00 63 GLY A O 3
ATOM 4170 N N . TYR A 1 64 ? 11.287 2.514 13.854 1.00 0.00 64 TYR A N 3
ATOM 4171 C CA . TYR A 1 64 ? 10.230 2.420 12.863 1.00 0.00 64 TYR A CA 3
ATOM 4172 C C . TYR A 1 64 ? 10.772 2.679 11.456 1.00 0.00 64 TYR A C 3
ATOM 4173 O O . TYR A 1 64 ? 11.942 3.022 11.291 1.00 0.00 64 TYR A O 3
ATOM 4191 N N . ALA A 1 65 ? 9.896 2.507 10.477 1.00 0.00 65 ALA A N 3
ATOM 4192 C CA . ALA A 1 65 ? 10.272 2.719 9.090 1.00 0.00 65 ALA A CA 3
ATOM 4193 C C . ALA A 1 65 ? 9.055 3.211 8.305 1.00 0.00 65 ALA A C 3
ATOM 4194 O O . ALA A 1 65 ? 7.917 2.931 8.678 1.00 0.00 65 ALA A O 3
ATOM 4201 N N . PHE A 1 66 ? 9.336 3.937 7.233 1.00 0.00 66 PHE A N 3
ATOM 4202 C CA . PHE A 1 66 ? 8.278 4.472 6.392 1.00 0.00 66 PHE A CA 3
ATOM 4203 C C . PHE A 1 66 ? 8.385 3.930 4.966 1.00 0.00 66 PHE A C 3
ATOM 4204 O O . PHE A 1 66 ? 9.485 3.691 4.469 1.00 0.00 66 PHE A O 3
ATOM 4221 N N . VAL A 1 67 ? 7.227 3.752 4.346 1.00 0.00 67 VAL A N 3
ATOM 4222 C CA . VAL A 1 67 ? 7.176 3.243 2.986 1.00 0.00 67 VAL A CA 3
ATOM 4223 C C . VAL A 1 67 ? 6.167 4.060 2.178 1.00 0.00 67 VAL A C 3
ATOM 4224 O O . VAL A 1 67 ? 5.011 4.195 2.576 1.00 0.00 67 VAL A O 3
ATOM 4237 N N . GLN A 1 68 ? 6.640 4.584 1.057 1.00 0.00 68 GLN A N 3
ATOM 4238 C CA . GLN A 1 68 ? 5.793 5.384 0.188 1.00 0.00 68 GLN A CA 3
ATOM 4239 C C . GLN A 1 68 ? 5.512 4.635 -1.116 1.00 0.00 68 GLN A C 3
ATOM 4240 O O . GLN A 1 68 ? 6.389 3.957 -1.648 1.00 0.00 68 GLN A O 3
ATOM 4254 N N . TYR A 1 69 ? 4.284 4.783 -1.592 1.00 0.00 69 TYR A N 3
ATOM 4255 C CA . TYR A 1 69 ? 3.876 4.128 -2.824 1.00 0.00 69 TYR A CA 3
ATOM 4256 C C . TYR A 1 69 ? 3.314 5.142 -3.823 1.00 0.00 69 TYR A C 3
ATOM 4257 O O . TYR A 1 69 ? 3.139 6.314 -3.492 1.00 0.00 69 TYR A O 3
ATOM 4275 N N . SER A 1 70 ? 3.045 4.654 -5.025 1.00 0.00 70 SER A N 3
ATOM 4276 C CA . SER A 1 70 ? 2.506 5.502 -6.074 1.00 0.00 70 SER A CA 3
ATOM 4277 C C . SER A 1 70 ? 0.978 5.503 -6.012 1.00 0.00 70 SER A C 3
ATOM 4278 O O . SER A 1 70 ? 0.345 6.537 -6.222 1.00 0.00 70 SER A O 3
ATOM 4286 N N . ASN A 1 71 ? 0.428 4.332 -5.725 1.00 0.00 71 ASN A N 3
ATOM 4287 C CA . ASN A 1 71 ? -1.015 4.185 -5.633 1.00 0.00 71 ASN A CA 3
ATOM 4288 C C . ASN A 1 71 ? -1.414 4.024 -4.165 1.00 0.00 71 ASN A C 3
ATOM 4289 O O . ASN A 1 71 ? -0.794 3.258 -3.429 1.00 0.00 71 ASN A O 3
ATOM 4300 N N . GLU A 1 72 ? -2.448 4.758 -3.782 1.00 0.00 72 GLU A N 3
ATOM 4301 C CA . GLU A 1 72 ? -2.938 4.707 -2.415 1.00 0.00 72 GLU A CA 3
ATOM 4302 C C . GLU A 1 72 ? -3.421 3.295 -2.078 1.00 0.00 72 GLU A C 3
ATOM 4303 O O . GLU A 1 72 ? -3.644 2.973 -0.911 1.00 0.00 72 GLU A O 3
ATOM 4315 N N . ARG A 1 73 ? -3.569 2.490 -3.119 1.00 0.00 73 ARG A N 3
ATOM 4316 C CA . ARG A 1 73 ? -4.022 1.120 -2.948 1.00 0.00 73 ARG A CA 3
ATOM 4317 C C . ARG A 1 73 ? -2.835 0.201 -2.654 1.00 0.00 73 ARG A C 3
ATOM 4318 O O . ARG A 1 73 ? -2.918 -0.670 -1.789 1.00 0.00 73 ARG A O 3
ATOM 4339 N N . HIS A 1 74 ? -1.757 0.427 -3.390 1.00 0.00 74 HIS A N 3
ATOM 4340 C CA . HIS A 1 74 ? -0.554 -0.370 -3.219 1.00 0.00 74 HIS A CA 3
ATOM 4341 C C . HIS A 1 74 ? -0.094 -0.299 -1.761 1.00 0.00 74 HIS A C 3
ATOM 4342 O O . HIS A 1 74 ? 0.636 -1.172 -1.294 1.00 0.00 74 HIS A O 3
ATOM 4356 N N . ALA A 1 75 ? -0.541 0.748 -1.084 1.00 0.00 75 ALA A N 3
ATOM 4357 C CA . ALA A 1 75 ? -0.184 0.945 0.311 1.00 0.00 75 ALA A CA 3
ATOM 4358 C C . ALA A 1 75 ? -1.043 0.029 1.186 1.00 0.00 75 ALA A C 3
ATOM 4359 O O . ALA A 1 75 ? -0.522 -0.862 1.855 1.00 0.00 75 ALA A O 3
ATOM 4366 N N . ARG A 1 76 ? -2.343 0.280 1.152 1.00 0.00 76 ARG A N 3
ATOM 4367 C CA . ARG A 1 76 ? -3.279 -0.511 1.934 1.00 0.00 76 ARG A CA 3
ATOM 4368 C C . ARG A 1 76 ? -2.886 -1.989 1.894 1.00 0.00 76 ARG A C 3
ATOM 4369 O O . ARG A 1 76 ? -2.932 -2.674 2.915 1.00 0.00 76 ARG A O 3
ATOM 4390 N N . ALA A 1 77 ? -2.510 -2.437 0.706 1.00 0.00 77 ALA A N 3
ATOM 4391 C CA . ALA A 1 77 ? -2.110 -3.822 0.520 1.00 0.00 77 ALA A CA 3
ATOM 4392 C C . ALA A 1 77 ? -0.912 -4.127 1.422 1.00 0.00 77 ALA A C 3
ATOM 4393 O O . ALA A 1 77 ? -0.914 -5.121 2.147 1.00 0.00 77 ALA A O 3
ATOM 4400 N N . ALA A 1 78 ? 0.082 -3.255 1.347 1.00 0.00 78 ALA A N 3
ATOM 4401 C CA . ALA A 1 78 ? 1.283 -3.419 2.148 1.00 0.00 78 ALA A CA 3
ATOM 4402 C C . ALA A 1 78 ? 0.954 -3.143 3.617 1.00 0.00 78 ALA A C 3
ATOM 4403 O O . ALA A 1 78 ? 1.584 -3.703 4.513 1.00 0.00 78 ALA A O 3
ATOM 4410 N N . VAL A 1 79 ? -0.032 -2.281 3.817 1.00 0.00 79 VAL A N 3
ATOM 4411 C CA . VAL A 1 79 ? -0.453 -1.925 5.162 1.00 0.00 79 VAL A CA 3
ATOM 4412 C C . VAL A 1 79 ? -0.921 -3.184 5.895 1.00 0.00 79 VAL A C 3
ATOM 4413 O O . VAL A 1 79 ? -0.296 -3.610 6.865 1.00 0.00 79 VAL A O 3
ATOM 4426 N N . LEU A 1 80 ? -2.017 -3.743 5.404 1.00 0.00 80 LEU A N 3
ATOM 4427 C CA . LEU A 1 80 ? -2.576 -4.944 6.001 1.00 0.00 80 LEU A CA 3
ATOM 4428 C C . LEU A 1 80 ? -1.677 -6.138 5.672 1.00 0.00 80 LEU A C 3
ATOM 4429 O O . LEU A 1 80 ? -1.393 -6.963 6.538 1.00 0.00 80 LEU A O 3
ATOM 4445 N N . GLY A 1 81 ? -1.254 -6.191 4.417 1.00 0.00 81 GLY A N 3
ATOM 4446 C CA . GLY A 1 81 ? -0.393 -7.270 3.963 1.00 0.00 81 GLY A CA 3
ATOM 4447 C C . GLY A 1 81 ? 0.784 -7.473 4.920 1.00 0.00 81 GLY A C 3
ATOM 4448 O O . GLY A 1 81 ? 1.242 -8.597 5.116 1.00 0.00 81 GLY A O 3
ATOM 4452 N N . GLU A 1 82 ? 1.239 -6.367 5.490 1.00 0.00 82 GLU A N 3
ATOM 4453 C CA . GLU A 1 82 ? 2.353 -6.409 6.421 1.00 0.00 82 GLU A CA 3
ATOM 4454 C C . GLU A 1 82 ? 1.845 -6.310 7.861 1.00 0.00 82 GLU A C 3
ATOM 4455 O O . GLU A 1 82 ? 2.142 -7.171 8.688 1.00 0.00 82 GLU A O 3
ATOM 4467 N N . ASN A 1 83 ? 1.089 -5.253 8.117 1.00 0.00 83 ASN A N 3
ATOM 4468 C CA . ASN A 1 83 ? 0.537 -5.031 9.443 1.00 0.00 83 ASN A CA 3
ATOM 4469 C C . ASN A 1 83 ? 0.100 -6.370 10.039 1.00 0.00 83 ASN A C 3
ATOM 4470 O O . ASN A 1 83 ? -0.887 -6.957 9.598 1.00 0.00 83 ASN A O 3
ATOM 4481 N N . GLY A 1 84 ? 0.855 -6.814 11.033 1.00 0.00 84 GLY A N 3
ATOM 4482 C CA . GLY A 1 84 ? 0.557 -8.073 11.695 1.00 0.00 84 GLY A CA 3
ATOM 4483 C C . GLY A 1 84 ? 1.771 -9.005 11.671 1.00 0.00 84 GLY A C 3
ATOM 4484 O O . GLY A 1 84 ? 1.873 -9.917 12.490 1.00 0.00 84 GLY A O 3
ATOM 4488 N N . ARG A 1 85 ? 2.660 -8.742 10.725 1.00 0.00 85 ARG A N 3
ATOM 4489 C CA . ARG A 1 85 ? 3.862 -9.546 10.584 1.00 0.00 85 ARG A CA 3
ATOM 4490 C C . ARG A 1 85 ? 4.789 -9.329 11.782 1.00 0.00 85 ARG A C 3
ATOM 4491 O O . ARG A 1 85 ? 4.814 -8.246 12.363 1.00 0.00 85 ARG A O 3
ATOM 4512 N N . VAL A 1 86 ? 5.529 -10.377 12.114 1.00 0.00 86 VAL A N 3
ATOM 4513 C CA . VAL A 1 86 ? 6.455 -10.314 13.232 1.00 0.00 86 VAL A CA 3
ATOM 4514 C C . VAL A 1 86 ? 7.888 -10.439 12.709 1.00 0.00 86 VAL A C 3
ATOM 4515 O O . VAL A 1 86 ? 8.140 -11.165 11.749 1.00 0.00 86 VAL A O 3
ATOM 4528 N N . LEU A 1 87 ? 8.788 -9.722 13.365 1.00 0.00 87 LEU A N 3
ATOM 4529 C CA . LEU A 1 87 ? 10.188 -9.744 12.979 1.00 0.00 87 LEU A CA 3
ATOM 4530 C C . LEU A 1 87 ? 11.058 -9.509 14.216 1.00 0.00 87 LEU A C 3
ATOM 4531 O O . LEU A 1 87 ? 10.983 -8.451 14.840 1.00 0.00 87 LEU A O 3
ATOM 4547 N N . ALA A 1 88 ? 11.863 -10.512 14.533 1.00 0.00 88 ALA A N 3
ATOM 4548 C CA . ALA A 1 88 ? 12.746 -10.428 15.684 1.00 0.00 88 ALA A CA 3
ATOM 4549 C C . ALA A 1 88 ? 11.984 -10.860 16.938 1.00 0.00 88 ALA A C 3
ATOM 4550 O O . ALA A 1 88 ? 12.553 -10.911 18.028 1.00 0.00 88 ALA A O 3
ATOM 4557 N N . GLY A 1 89 ? 10.708 -11.160 16.743 1.00 0.00 89 GLY A N 3
ATOM 4558 C CA . GLY A 1 89 ? 9.863 -11.586 17.845 1.00 0.00 89 GLY A CA 3
ATOM 4559 C C . GLY A 1 89 ? 8.879 -10.482 18.240 1.00 0.00 89 GLY A C 3
ATOM 4560 O O . GLY A 1 89 ? 8.271 -10.541 19.308 1.00 0.00 89 GLY A O 3
ATOM 4564 N N . GLN A 1 90 ? 8.754 -9.502 17.358 1.00 0.00 90 GLN A N 3
ATOM 4565 C CA . GLN A 1 90 ? 7.855 -8.387 17.601 1.00 0.00 90 GLN A CA 3
ATOM 4566 C C . GLN A 1 90 ? 6.936 -8.173 16.396 1.00 0.00 90 GLN A C 3
ATOM 4567 O O . GLN A 1 90 ? 7.390 -8.197 15.253 1.00 0.00 90 GLN A O 3
ATOM 4581 N N . THR A 1 91 ? 5.661 -7.970 16.693 1.00 0.00 91 THR A N 3
ATOM 4582 C CA . THR A 1 91 ? 4.674 -7.753 15.649 1.00 0.00 91 THR A CA 3
ATOM 4583 C C . THR A 1 91 ? 4.816 -6.345 15.066 1.00 0.00 91 THR A C 3
ATOM 4584 O O . THR A 1 91 ? 4.612 -5.356 15.768 1.00 0.00 91 THR A O 3
ATOM 4595 N N . LEU A 1 92 ? 5.163 -6.301 13.788 1.00 0.00 92 LEU A N 3
ATOM 4596 C CA . LEU A 1 92 ? 5.334 -5.031 13.103 1.00 0.00 92 LEU A CA 3
ATOM 4597 C C . LEU A 1 92 ? 3.992 -4.299 13.053 1.00 0.00 92 LEU A C 3
ATOM 4598 O O . LEU A 1 92 ? 3.046 -4.772 12.424 1.00 0.00 92 LEU A O 3
ATOM 4614 N N . ASP A 1 93 ? 3.951 -3.156 13.722 1.00 0.00 93 ASP A N 3
ATOM 4615 C CA . ASP A 1 93 ? 2.740 -2.355 13.761 1.00 0.00 93 ASP A CA 3
ATOM 4616 C C . ASP A 1 93 ? 2.757 -1.355 12.603 1.00 0.00 93 ASP A C 3
ATOM 4617 O O . ASP A 1 93 ? 3.412 -0.317 12.684 1.00 0.00 93 ASP A O 3
ATOM 4626 N N . ILE A 1 94 ? 2.030 -1.703 11.552 1.00 0.00 94 ILE A N 3
ATOM 4627 C CA . ILE A 1 94 ? 1.954 -0.849 10.379 1.00 0.00 94 ILE A CA 3
ATOM 4628 C C . ILE A 1 94 ? 0.542 -0.271 10.265 1.00 0.00 94 ILE A C 3
ATOM 4629 O O . ILE A 1 94 ? -0.423 -0.888 10.714 1.00 0.00 94 ILE A O 3
ATOM 4645 N N . ASN A 1 95 ? 0.466 0.906 9.661 1.00 0.00 95 ASN A N 3
ATOM 4646 C CA . ASN A 1 95 ? -0.812 1.574 9.482 1.00 0.00 95 ASN A CA 3
ATOM 4647 C C . ASN A 1 95 ? -0.672 2.655 8.409 1.00 0.00 95 ASN A C 3
ATOM 4648 O O . ASN A 1 95 ? 0.440 3.064 8.077 1.00 0.00 95 ASN A O 3
ATOM 4659 N N . MET A 1 96 ? -1.815 3.087 7.896 1.00 0.00 96 MET A N 3
ATOM 4660 C CA . MET A 1 96 ? -1.833 4.113 6.867 1.00 0.00 96 MET A CA 3
ATOM 4661 C C . MET A 1 96 ? -1.367 5.458 7.426 1.00 0.00 96 MET A C 3
ATOM 4662 O O . MET A 1 96 ? -1.705 5.818 8.553 1.00 0.00 96 MET A O 3
ATOM 4676 N N . ALA A 1 97 ? -0.596 6.166 6.613 1.00 0.00 97 ALA A N 3
ATOM 4677 C CA . ALA A 1 97 ? -0.080 7.464 7.012 1.00 0.00 97 ALA A CA 3
ATOM 4678 C C . ALA A 1 97 ? -1.216 8.488 6.990 1.00 0.00 97 ALA A C 3
ATOM 4679 O O . ALA A 1 97 ? -1.914 8.626 5.987 1.00 0.00 97 ALA A O 3
ATOM 4686 N N . GLY A 1 98 ? -1.366 9.182 8.110 1.00 0.00 98 GLY A N 3
ATOM 4687 C CA . GLY A 1 98 ? -2.406 10.189 8.232 1.00 0.00 98 GLY A CA 3
ATOM 4688 C C . GLY A 1 98 ? -3.554 9.689 9.111 1.00 0.00 98 GLY A C 3
ATOM 4689 O O . GLY A 1 98 ? -4.562 9.201 8.602 1.00 0.00 98 GLY A O 3
ATOM 4693 N N . GLU A 1 99 ? -3.363 9.828 10.414 1.00 0.00 99 GLU A N 3
ATOM 4694 C CA . GLU A 1 99 ? -4.370 9.396 11.369 1.00 0.00 99 GLU A CA 3
ATOM 4695 C C . GLU A 1 99 ? -5.457 10.463 11.512 1.00 0.00 99 GLU A C 3
ATOM 4696 O O . GLU A 1 99 ? -5.184 11.576 11.958 1.00 0.00 99 GLU A O 3
ATOM 4708 N N . PRO A 1 100 ? -6.699 10.075 11.116 1.00 0.00 100 PRO A N 3
ATOM 4709 C CA . PRO A 1 100 ? -7.828 10.986 11.197 1.00 0.00 100 PRO A CA 3
ATOM 4710 C C . PRO A 1 100 ? -8.302 11.146 12.643 1.00 0.00 100 PRO A C 3
ATOM 4711 O O . PRO A 1 100 ? -7.571 10.823 13.578 1.00 0.00 100 PRO A O 3
ATOM 4722 N N . LYS A 1 101 ? -9.522 11.643 12.781 1.00 0.00 101 LYS A N 3
ATOM 4723 C CA . LYS A 1 101 ? -10.101 11.850 14.097 1.00 0.00 101 LYS A CA 3
ATOM 4724 C C . LYS A 1 101 ? -11.208 10.820 14.330 1.00 0.00 101 LYS A C 3
ATOM 4725 O O . LYS A 1 101 ? -11.804 10.317 13.378 1.00 0.00 101 LYS A O 3
ATOM 4744 N N . PRO A 1 102 ? -11.457 10.528 15.635 1.00 0.00 102 PRO A N 3
ATOM 4745 C CA . PRO A 1 102 ? -12.482 9.567 16.005 1.00 0.00 102 PRO A CA 3
ATOM 4746 C C . PRO A 1 102 ? -13.881 10.164 15.835 1.00 0.00 102 PRO A C 3
ATOM 4747 O O . PRO A 1 102 ? -14.455 10.687 16.788 1.00 0.00 102 PRO A O 3
ATOM 4758 N N . ASP A 1 103 ? -14.388 10.065 14.615 1.00 0.00 103 ASP A N 3
ATOM 4759 C CA . ASP A 1 103 ? -15.708 10.589 14.309 1.00 0.00 103 ASP A CA 3
ATOM 4760 C C . ASP A 1 103 ? -16.070 10.236 12.865 1.00 0.00 103 ASP A C 3
ATOM 4761 O O . ASP A 1 103 ? -17.107 9.624 12.613 1.00 0.00 103 ASP A O 3
ATOM 4770 N N . ARG A 1 104 ? -15.195 10.636 11.954 1.00 0.00 104 ARG A N 3
ATOM 4771 C CA . ARG A 1 104 ? -15.409 10.369 10.542 1.00 0.00 104 ARG A CA 3
ATOM 4772 C C . ARG A 1 104 ? -14.337 9.413 10.014 1.00 0.00 104 ARG A C 3
ATOM 4773 O O . ARG A 1 104 ? -13.316 9.199 10.666 1.00 0.00 104 ARG A O 3
ATOM 4794 N N . SER A 1 105 ? -14.607 8.865 8.839 1.00 0.00 105 SER A N 3
ATOM 4795 C CA . SER A 1 105 ? -13.678 7.936 8.216 1.00 0.00 105 SER A CA 3
ATOM 4796 C C . SER A 1 105 ? -14.115 7.646 6.778 1.00 0.00 105 SER A C 3
ATOM 4797 O O . SER A 1 105 ? -15.296 7.750 6.451 1.00 0.00 105 SER A O 3
ATOM 4805 N N . GLY A 1 106 ? -13.138 7.287 5.958 1.00 0.00 106 GLY A N 3
ATOM 4806 C CA . GLY A 1 106 ? -13.406 6.980 4.564 1.00 0.00 106 GLY A CA 3
ATOM 4807 C C . GLY A 1 106 ? -13.640 8.259 3.756 1.00 0.00 106 GLY A C 3
ATOM 4808 O O . GLY A 1 106 ? -14.035 9.284 4.310 1.00 0.00 106 GLY A O 3
ATOM 4812 N N . PRO A 1 107 ? -13.379 8.154 2.426 1.00 0.00 107 PRO A N 3
ATOM 4813 C CA . PRO A 1 107 ? -13.557 9.290 1.537 1.00 0.00 107 PRO A CA 3
ATOM 4814 C C . PRO A 1 107 ? -15.040 9.543 1.262 1.00 0.00 107 PRO A C 3
ATOM 4815 O O . PRO A 1 107 ? -15.654 8.846 0.455 1.00 0.00 107 PRO A O 3
ATOM 4826 N N . SER A 1 108 ? -15.574 10.543 1.948 1.00 0.00 108 SER A N 3
ATOM 4827 C CA . SER A 1 108 ? -16.974 10.897 1.787 1.00 0.00 108 SER A CA 3
ATOM 4828 C C . SER A 1 108 ? -17.159 11.740 0.524 1.00 0.00 108 SER A C 3
ATOM 4829 O O . SER A 1 108 ? -16.188 12.243 -0.039 1.00 0.00 108 SER A O 3
ATOM 4837 N N . SER A 1 109 ? -18.413 11.867 0.114 1.00 0.00 109 SER A N 3
ATOM 4838 C CA . SER A 1 109 ? -18.738 12.639 -1.073 1.00 0.00 109 SER A CA 3
ATOM 4839 C C . SER A 1 109 ? -18.459 14.123 -0.824 1.00 0.00 109 SER A C 3
ATOM 4840 O O . SER A 1 109 ? -17.652 14.733 -1.525 1.00 0.00 109 SER A O 3
ATOM 4848 N N . GLY A 1 110 ? -19.141 14.661 0.176 1.00 0.00 110 GLY A N 3
ATOM 4849 C CA . GLY A 1 110 ? -18.977 16.062 0.526 1.00 0.00 110 GLY A CA 3
ATOM 4850 C C . GLY A 1 110 ? -18.987 16.944 -0.725 1.00 0.00 110 GLY A C 3
ATOM 4851 O O . GLY A 1 110 ? -18.613 18.114 -0.666 1.00 0.00 110 GLY A O 3
ATOM 4855 N N . GLY A 1 1 ? 16.119 9.832 15.828 1.00 0.00 1 GLY A N 4
ATOM 4856 C CA . GLY A 1 1 ? 15.133 9.727 16.890 1.00 0.00 1 GLY A CA 4
ATOM 4857 C C . GLY A 1 1 ? 15.401 8.504 17.769 1.00 0.00 1 GLY A C 4
ATOM 4858 O O . GLY A 1 1 ? 15.620 7.405 17.260 1.00 0.00 1 GLY A O 4
ATOM 4862 N N . SER A 1 2 ? 15.375 8.735 19.073 1.00 0.00 2 SER A N 4
ATOM 4863 C CA . SER A 1 2 ? 15.612 7.665 20.027 1.00 0.00 2 SER A CA 4
ATOM 4864 C C . SER A 1 2 ? 14.582 7.733 21.156 1.00 0.00 2 SER A C 4
ATOM 4865 O O . SER A 1 2 ? 14.166 8.818 21.558 1.00 0.00 2 SER A O 4
ATOM 4873 N N . SER A 1 3 ? 14.200 6.558 21.637 1.00 0.00 3 SER A N 4
ATOM 4874 C CA . SER A 1 3 ? 13.226 6.471 22.712 1.00 0.00 3 SER A CA 4
ATOM 4875 C C . SER A 1 3 ? 13.837 5.749 23.914 1.00 0.00 3 SER A C 4
ATOM 4876 O O . SER A 1 3 ? 14.909 5.155 23.807 1.00 0.00 3 SER A O 4
ATOM 4884 N N . GLY A 1 4 ? 13.129 5.823 25.031 1.00 0.00 4 GLY A N 4
ATOM 4885 C CA . GLY A 1 4 ? 13.588 5.184 26.253 1.00 0.00 4 GLY A CA 4
ATOM 4886 C C . GLY A 1 4 ? 12.621 4.083 26.693 1.00 0.00 4 GLY A C 4
ATOM 4887 O O . GLY A 1 4 ? 12.890 2.900 26.494 1.00 0.00 4 GLY A O 4
ATOM 4891 N N . SER A 1 5 ? 11.515 4.513 27.284 1.00 0.00 5 SER A N 4
ATOM 4892 C CA . SER A 1 5 ? 10.507 3.579 27.754 1.00 0.00 5 SER A CA 4
ATOM 4893 C C . SER A 1 5 ? 9.584 3.181 26.601 1.00 0.00 5 SER A C 4
ATOM 4894 O O . SER A 1 5 ? 9.501 3.885 25.596 1.00 0.00 5 SER A O 4
ATOM 4902 N N . SER A 1 6 ? 8.912 2.054 26.784 1.00 0.00 6 SER A N 4
ATOM 4903 C CA . SER A 1 6 ? 7.998 1.554 25.771 1.00 0.00 6 SER A CA 4
ATOM 4904 C C . SER A 1 6 ? 6.553 1.711 26.248 1.00 0.00 6 SER A C 4
ATOM 4905 O O . SER A 1 6 ? 6.248 1.457 27.412 1.00 0.00 6 SER A O 4
ATOM 4913 N N . GLY A 1 7 ? 5.701 2.129 25.323 1.00 0.00 7 GLY A N 4
ATOM 4914 C CA . GLY A 1 7 ? 4.295 2.323 25.634 1.00 0.00 7 GLY A CA 4
ATOM 4915 C C . GLY A 1 7 ? 3.565 3.002 24.473 1.00 0.00 7 GLY A C 4
ATOM 4916 O O . GLY A 1 7 ? 4.143 3.831 23.772 1.00 0.00 7 GLY A O 4
ATOM 4920 N N . MET A 1 8 ? 2.306 2.625 24.306 1.00 0.00 8 MET A N 4
ATOM 4921 C CA . MET A 1 8 ? 1.491 3.187 23.242 1.00 0.00 8 MET A CA 4
ATOM 4922 C C . MET A 1 8 ? 0.009 2.878 23.465 1.00 0.00 8 MET A C 4
ATOM 4923 O O . MET A 1 8 ? -0.337 1.809 23.967 1.00 0.00 8 MET A O 4
ATOM 4937 N N . SER A 1 9 ? -0.825 3.832 23.081 1.00 0.00 9 SER A N 4
ATOM 4938 C CA . SER A 1 9 ? -2.262 3.675 23.232 1.00 0.00 9 SER A CA 4
ATOM 4939 C C . SER A 1 9 ? -2.818 2.818 22.093 1.00 0.00 9 SER A C 4
ATOM 4940 O O . SER A 1 9 ? -2.595 3.117 20.921 1.00 0.00 9 SER A O 4
ATOM 4948 N N . LEU A 1 10 ? -3.531 1.769 22.477 1.00 0.00 10 LEU A N 4
ATOM 4949 C CA . LEU A 1 10 ? -4.120 0.867 21.503 1.00 0.00 10 LEU A CA 4
ATOM 4950 C C . LEU A 1 10 ? -5.616 1.164 21.379 1.00 0.00 10 LEU A C 4
ATOM 4951 O O . LEU A 1 10 ? -6.274 1.476 22.369 1.00 0.00 10 LEU A O 4
ATOM 4967 N N . LYS A 1 11 ? -6.108 1.055 20.154 1.00 0.00 11 LYS A N 4
ATOM 4968 C CA . LYS A 1 11 ? -7.514 1.308 19.887 1.00 0.00 11 LYS A CA 4
ATOM 4969 C C . LYS A 1 11 ? -7.849 2.753 20.264 1.00 0.00 11 LYS A C 4
ATOM 4970 O O . LYS A 1 11 ? -8.691 2.994 21.126 1.00 0.00 11 LYS A O 4
ATOM 4989 N N . LEU A 1 12 ? -7.171 3.676 19.597 1.00 0.00 12 LEU A N 4
ATOM 4990 C CA . LEU A 1 12 ? -7.385 5.090 19.851 1.00 0.00 12 LEU A CA 4
ATOM 4991 C C . LEU A 1 12 ? -6.743 5.908 18.729 1.00 0.00 12 LEU A C 4
ATOM 4992 O O . LEU A 1 12 ? -5.520 5.941 18.602 1.00 0.00 12 LEU A O 4
ATOM 5008 N N . GLN A 1 13 ? -7.596 6.549 17.944 1.00 0.00 13 GLN A N 4
ATOM 5009 C CA . GLN A 1 13 ? -7.127 7.365 16.836 1.00 0.00 13 GLN A CA 4
ATOM 5010 C C . GLN A 1 13 ? -8.140 8.468 16.524 1.00 0.00 13 GLN A C 4
ATOM 5011 O O . GLN A 1 13 ? -9.331 8.318 16.795 1.00 0.00 13 GLN A O 4
ATOM 5025 N N . ALA A 1 14 ? -7.631 9.552 15.957 1.00 0.00 14 ALA A N 4
ATOM 5026 C CA . ALA A 1 14 ? -8.476 10.679 15.604 1.00 0.00 14 ALA A CA 4
ATOM 5027 C C . ALA A 1 14 ? -7.728 11.585 14.624 1.00 0.00 14 ALA A C 4
ATOM 5028 O O . ALA A 1 14 ? -6.500 11.653 14.650 1.00 0.00 14 ALA A O 4
ATOM 5035 N N . SER A 1 15 ? -8.500 12.257 13.782 1.00 0.00 15 SER A N 4
ATOM 5036 C CA . SER A 1 15 ? -7.925 13.156 12.795 1.00 0.00 15 SER A CA 4
ATOM 5037 C C . SER A 1 15 ? -8.034 14.603 13.279 1.00 0.00 15 SER A C 4
ATOM 5038 O O . SER A 1 15 ? -8.849 14.911 14.148 1.00 0.00 15 SER A O 4
ATOM 5046 N N . ASN A 1 16 ? -7.202 15.453 12.695 1.00 0.00 16 ASN A N 4
ATOM 5047 C CA . ASN A 1 16 ? -7.195 16.860 13.055 1.00 0.00 16 ASN A CA 4
ATOM 5048 C C . ASN A 1 16 ? -6.625 17.677 11.893 1.00 0.00 16 ASN A C 4
ATOM 5049 O O . ASN A 1 16 ? -5.699 17.235 11.215 1.00 0.00 16 ASN A O 4
ATOM 5060 N N . VAL A 1 17 ? -7.202 18.853 11.700 1.00 0.00 17 VAL A N 4
ATOM 5061 C CA . VAL A 1 17 ? -6.764 19.736 10.632 1.00 0.00 17 VAL A CA 4
ATOM 5062 C C . VAL A 1 17 ? -6.252 21.045 11.236 1.00 0.00 17 VAL A C 4
ATOM 5063 O O . VAL A 1 17 ? -6.919 21.648 12.074 1.00 0.00 17 VAL A O 4
ATOM 5076 N N . THR A 1 18 ? -5.072 21.446 10.786 1.00 0.00 18 THR A N 4
ATOM 5077 C CA . THR A 1 18 ? -4.463 22.673 11.271 1.00 0.00 18 THR A CA 4
ATOM 5078 C C . THR A 1 18 ? -3.395 23.162 10.291 1.00 0.00 18 THR A C 4
ATOM 5079 O O . THR A 1 18 ? -3.356 24.343 9.949 1.00 0.00 18 THR A O 4
ATOM 5090 N N . ASN A 1 19 ? -2.556 22.230 9.866 1.00 0.00 19 ASN A N 4
ATOM 5091 C CA . ASN A 1 19 ? -1.490 22.551 8.932 1.00 0.00 19 ASN A CA 4
ATOM 5092 C C . ASN A 1 19 ? -1.925 22.166 7.516 1.00 0.00 19 ASN A C 4
ATOM 5093 O O . ASN A 1 19 ? -2.999 21.597 7.326 1.00 0.00 19 ASN A O 4
ATOM 5104 N N . LYS A 1 20 ? -1.068 22.491 6.559 1.00 0.00 20 LYS A N 4
ATOM 5105 C CA . LYS A 1 20 ? -1.351 22.185 5.167 1.00 0.00 20 LYS A CA 4
ATOM 5106 C C . LYS A 1 20 ? -0.393 21.095 4.684 1.00 0.00 20 LYS A C 4
ATOM 5107 O O . LYS A 1 20 ? -0.821 19.991 4.348 1.00 0.00 20 LYS A O 4
ATOM 5126 N N . ASN A 1 21 ? 0.886 21.441 4.665 1.00 0.00 21 ASN A N 4
ATOM 5127 C CA . ASN A 1 21 ? 1.908 20.505 4.229 1.00 0.00 21 ASN A CA 4
ATOM 5128 C C . ASN A 1 21 ? 1.544 19.968 2.844 1.00 0.00 21 ASN A C 4
ATOM 5129 O O . ASN A 1 21 ? 0.552 20.389 2.252 1.00 0.00 21 ASN A O 4
ATOM 5140 N N . ASP A 1 22 ? 2.367 19.045 2.367 1.00 0.00 22 ASP A N 4
ATOM 5141 C CA . ASP A 1 22 ? 2.144 18.446 1.062 1.00 0.00 22 ASP A CA 4
ATOM 5142 C C . ASP A 1 22 ? 1.590 17.031 1.243 1.00 0.00 22 ASP A C 4
ATOM 5143 O O . ASP A 1 22 ? 2.322 16.118 1.623 1.00 0.00 22 ASP A O 4
ATOM 5152 N N . PRO A 1 23 ? 0.269 16.890 0.954 1.00 0.00 23 PRO A N 4
ATOM 5153 C CA . PRO A 1 23 ? -0.391 15.602 1.081 1.00 0.00 23 PRO A CA 4
ATOM 5154 C C . PRO A 1 23 ? -0.005 14.672 -0.071 1.00 0.00 23 PRO A C 4
ATOM 5155 O O . PRO A 1 23 ? -0.466 13.533 -0.135 1.00 0.00 23 PRO A O 4
ATOM 5166 N N . LYS A 1 24 ? 0.836 15.192 -0.952 1.00 0.00 24 LYS A N 4
ATOM 5167 C CA . LYS A 1 24 ? 1.289 14.423 -2.098 1.00 0.00 24 LYS A CA 4
ATOM 5168 C C . LYS A 1 24 ? 1.914 13.113 -1.613 1.00 0.00 24 LYS A C 4
ATOM 5169 O O . LYS A 1 24 ? 1.835 12.093 -2.296 1.00 0.00 24 LYS A O 4
ATOM 5188 N N . SER A 1 25 ? 2.522 13.184 -0.438 1.00 0.00 25 SER A N 4
ATOM 5189 C CA . SER A 1 25 ? 3.160 12.017 0.147 1.00 0.00 25 SER A CA 4
ATOM 5190 C C . SER A 1 25 ? 2.153 11.241 0.998 1.00 0.00 25 SER A C 4
ATOM 5191 O O . SER A 1 25 ? 2.200 10.014 1.057 1.00 0.00 25 SER A O 4
ATOM 5199 N N . ILE A 1 26 ? 1.265 11.990 1.636 1.00 0.00 26 ILE A N 4
ATOM 5200 C CA . ILE A 1 26 ? 0.248 11.388 2.482 1.00 0.00 26 ILE A CA 4
ATOM 5201 C C . ILE A 1 26 ? -0.687 10.536 1.620 1.00 0.00 26 ILE A C 4
ATOM 5202 O O . ILE A 1 26 ? -1.322 9.608 2.118 1.00 0.00 26 ILE A O 4
ATOM 5218 N N . ASN A 1 27 ? -0.741 10.883 0.342 1.00 0.00 27 ASN A N 4
ATOM 5219 C CA . ASN A 1 27 ? -1.587 10.162 -0.593 1.00 0.00 27 ASN A CA 4
ATOM 5220 C C . ASN A 1 27 ? -1.433 8.658 -0.359 1.00 0.00 27 ASN A C 4
ATOM 5221 O O . ASN A 1 27 ? -2.387 7.986 0.029 1.00 0.00 27 ASN A O 4
ATOM 5232 N N . SER A 1 28 ? -0.225 8.174 -0.606 1.00 0.00 28 SER A N 4
ATOM 5233 C CA . SER A 1 28 ? 0.067 6.762 -0.427 1.00 0.00 28 SER A CA 4
ATOM 5234 C C . SER A 1 28 ? 1.348 6.592 0.392 1.00 0.00 28 SER A C 4
ATOM 5235 O O . SER A 1 28 ? 2.450 6.694 -0.144 1.00 0.00 28 SER A O 4
ATOM 5243 N N . ARG A 1 29 ? 1.160 6.334 1.679 1.00 0.00 29 ARG A N 4
ATOM 5244 C CA . ARG A 1 29 ? 2.287 6.149 2.577 1.00 0.00 29 ARG A CA 4
ATOM 5245 C C . ARG A 1 29 ? 1.945 5.113 3.650 1.00 0.00 29 ARG A C 4
ATOM 5246 O O . ARG A 1 29 ? 0.774 4.895 3.956 1.00 0.00 29 ARG A O 4
ATOM 5267 N N . VAL A 1 30 ? 2.989 4.503 4.192 1.00 0.00 30 VAL A N 4
ATOM 5268 C CA . VAL A 1 30 ? 2.814 3.496 5.224 1.00 0.00 30 VAL A CA 4
ATOM 5269 C C . VAL A 1 30 ? 3.786 3.774 6.372 1.00 0.00 30 VAL A C 4
ATOM 5270 O O . VAL A 1 30 ? 4.913 4.213 6.144 1.00 0.00 30 VAL A O 4
ATOM 5283 N N . PHE A 1 31 ? 3.316 3.507 7.582 1.00 0.00 31 PHE A N 4
ATOM 5284 C CA . PHE A 1 31 ? 4.130 3.724 8.766 1.00 0.00 31 PHE A CA 4
ATOM 5285 C C . PHE A 1 31 ? 4.429 2.401 9.475 1.00 0.00 31 PHE A C 4
ATOM 5286 O O . PHE A 1 31 ? 3.558 1.835 10.133 1.00 0.00 31 PHE A O 4
ATOM 5303 N N . ILE A 1 32 ? 5.664 1.947 9.316 1.00 0.00 32 ILE A N 4
ATOM 5304 C CA . ILE A 1 32 ? 6.089 0.702 9.932 1.00 0.00 32 ILE A CA 4
ATOM 5305 C C . ILE A 1 32 ? 6.618 0.989 11.338 1.00 0.00 32 ILE A C 4
ATOM 5306 O O . ILE A 1 32 ? 7.664 1.617 11.495 1.00 0.00 32 ILE A O 4
ATOM 5322 N N . GLY A 1 33 ? 5.872 0.515 12.325 1.00 0.00 33 GLY A N 4
ATOM 5323 C CA . GLY A 1 33 ? 6.254 0.713 13.713 1.00 0.00 33 GLY A CA 4
ATOM 5324 C C . GLY A 1 33 ? 6.703 -0.603 14.351 1.00 0.00 33 GLY A C 4
ATOM 5325 O O . GLY A 1 33 ? 6.904 -1.598 13.656 1.00 0.00 33 GLY A O 4
ATOM 5329 N N . ASN A 1 34 ? 6.848 -0.567 15.668 1.00 0.00 34 ASN A N 4
ATOM 5330 C CA . ASN A 1 34 ? 7.270 -1.744 16.408 1.00 0.00 34 ASN A CA 4
ATOM 5331 C C . ASN A 1 34 ? 8.360 -2.473 15.618 1.00 0.00 34 ASN A C 4
ATOM 5332 O O . ASN A 1 34 ? 8.491 -3.692 15.717 1.00 0.00 34 ASN A O 4
ATOM 5343 N N . LEU A 1 35 ? 9.113 -1.696 14.854 1.00 0.00 35 LEU A N 4
ATOM 5344 C CA . LEU A 1 35 ? 10.186 -2.253 14.049 1.00 0.00 35 LEU A CA 4
ATOM 5345 C C . LEU A 1 35 ? 11.498 -2.174 14.831 1.00 0.00 35 LEU A C 4
ATOM 5346 O O . LEU A 1 35 ? 11.829 -1.131 15.393 1.00 0.00 35 LEU A O 4
ATOM 5362 N N . ASN A 1 36 ? 12.212 -3.291 14.843 1.00 0.00 36 ASN A N 4
ATOM 5363 C CA . ASN A 1 36 ? 13.480 -3.361 15.547 1.00 0.00 36 ASN A CA 4
ATOM 5364 C C . ASN A 1 36 ? 14.499 -2.459 14.846 1.00 0.00 36 ASN A C 4
ATOM 5365 O O . ASN A 1 36 ? 15.413 -1.937 15.482 1.00 0.00 36 ASN A O 4
ATOM 5376 N N . THR A 1 37 ? 14.306 -2.304 13.544 1.00 0.00 37 THR A N 4
ATOM 5377 C CA . THR A 1 37 ? 15.196 -1.475 12.750 1.00 0.00 37 THR A CA 4
ATOM 5378 C C . THR A 1 37 ? 16.651 -1.706 13.163 1.00 0.00 37 THR A C 4
ATOM 5379 O O . THR A 1 37 ? 17.496 -0.829 12.990 1.00 0.00 37 THR A O 4
ATOM 5390 N N . ALA A 1 38 ? 16.899 -2.891 13.701 1.00 0.00 38 ALA A N 4
ATOM 5391 C CA . ALA A 1 38 ? 18.237 -3.249 14.140 1.00 0.00 38 ALA A CA 4
ATOM 5392 C C . ALA A 1 38 ? 18.831 -4.272 13.169 1.00 0.00 38 ALA A C 4
ATOM 5393 O O . ALA A 1 38 ? 20.038 -4.278 12.931 1.00 0.00 38 ALA A O 4
ATOM 5400 N N . LEU A 1 39 ? 17.956 -5.111 12.635 1.00 0.00 39 LEU A N 4
ATOM 5401 C CA . LEU A 1 39 ? 18.379 -6.136 11.696 1.00 0.00 39 LEU A CA 4
ATOM 5402 C C . LEU A 1 39 ? 17.725 -5.877 10.337 1.00 0.00 39 LEU A C 4
ATOM 5403 O O . LEU A 1 39 ? 18.338 -6.107 9.296 1.00 0.00 39 LEU A O 4
ATOM 5419 N N . VAL A 1 40 ? 16.490 -5.402 10.391 1.00 0.00 40 VAL A N 4
ATOM 5420 C CA . VAL A 1 40 ? 15.746 -5.110 9.178 1.00 0.00 40 VAL A CA 4
ATOM 5421 C C . VAL A 1 40 ? 16.284 -3.821 8.554 1.00 0.00 40 VAL A C 4
ATOM 5422 O O . VAL A 1 40 ? 16.237 -2.760 9.175 1.00 0.00 40 VAL A O 4
ATOM 5435 N N . LYS A 1 41 ? 16.782 -3.954 7.333 1.00 0.00 41 LYS A N 4
ATOM 5436 C CA . LYS A 1 41 ? 17.328 -2.813 6.618 1.00 0.00 41 LYS A CA 4
ATOM 5437 C C . LYS A 1 41 ? 16.244 -2.214 5.719 1.00 0.00 41 LYS A C 4
ATOM 5438 O O . LYS A 1 41 ? 15.110 -2.690 5.707 1.00 0.00 41 LYS A O 4
ATOM 5457 N N . LYS A 1 42 ? 16.632 -1.180 4.988 1.00 0.00 42 LYS A N 4
ATOM 5458 C CA . LYS A 1 42 ? 15.708 -0.511 4.088 1.00 0.00 42 LYS A CA 4
ATOM 5459 C C . LYS A 1 42 ? 15.627 -1.292 2.775 1.00 0.00 42 LYS A C 4
ATOM 5460 O O . LYS A 1 42 ? 14.548 -1.442 2.203 1.00 0.00 42 LYS A O 4
ATOM 5479 N N . SER A 1 43 ? 16.782 -1.768 2.335 1.00 0.00 43 SER A N 4
ATOM 5480 C CA . SER A 1 43 ? 16.855 -2.530 1.099 1.00 0.00 43 SER A CA 4
ATOM 5481 C C . SER A 1 43 ? 16.058 -3.828 1.237 1.00 0.00 43 SER A C 4
ATOM 5482 O O . SER A 1 43 ? 15.491 -4.319 0.262 1.00 0.00 43 SER A O 4
ATOM 5490 N N . ASP A 1 44 ? 16.039 -4.347 2.456 1.00 0.00 44 ASP A N 4
ATOM 5491 C CA . ASP A 1 44 ? 15.320 -5.579 2.733 1.00 0.00 44 ASP A CA 4
ATOM 5492 C C . ASP A 1 44 ? 13.825 -5.278 2.845 1.00 0.00 44 ASP A C 4
ATOM 5493 O O . ASP A 1 44 ? 13.028 -5.760 2.041 1.00 0.00 44 ASP A O 4
ATOM 5502 N N . VAL A 1 45 ? 13.488 -4.482 3.850 1.00 0.00 45 VAL A N 4
ATOM 5503 C CA . VAL A 1 45 ? 12.102 -4.110 4.078 1.00 0.00 45 VAL A CA 4
ATOM 5504 C C . VAL A 1 45 ? 11.477 -3.652 2.758 1.00 0.00 45 VAL A C 4
ATOM 5505 O O . VAL A 1 45 ? 10.261 -3.718 2.586 1.00 0.00 45 VAL A O 4
ATOM 5518 N N . GLU A 1 46 ? 12.338 -3.197 1.859 1.00 0.00 46 GLU A N 4
ATOM 5519 C CA . GLU A 1 46 ? 11.886 -2.728 0.560 1.00 0.00 46 GLU A CA 4
ATOM 5520 C C . GLU A 1 46 ? 11.364 -3.899 -0.274 1.00 0.00 46 GLU A C 4
ATOM 5521 O O . GLU A 1 46 ? 10.263 -3.834 -0.820 1.00 0.00 46 GLU A O 4
ATOM 5533 N N . THR A 1 47 ? 12.177 -4.942 -0.347 1.00 0.00 47 THR A N 4
ATOM 5534 C CA . THR A 1 47 ? 11.810 -6.126 -1.106 1.00 0.00 47 THR A CA 4
ATOM 5535 C C . THR A 1 47 ? 10.677 -6.878 -0.406 1.00 0.00 47 THR A C 4
ATOM 5536 O O . THR A 1 47 ? 10.072 -7.778 -0.988 1.00 0.00 47 THR A O 4
ATOM 5547 N N . ILE A 1 48 ? 10.424 -6.482 0.833 1.00 0.00 48 ILE A N 4
ATOM 5548 C CA . ILE A 1 48 ? 9.374 -7.108 1.618 1.00 0.00 48 ILE A CA 4
ATOM 5549 C C . ILE A 1 48 ? 8.027 -6.482 1.252 1.00 0.00 48 ILE A C 4
ATOM 5550 O O . ILE A 1 48 ? 7.045 -7.192 1.041 1.00 0.00 48 ILE A O 4
ATOM 5566 N N . PHE A 1 49 ? 8.023 -5.159 1.187 1.00 0.00 49 PHE A N 4
ATOM 5567 C CA . PHE A 1 49 ? 6.813 -4.429 0.850 1.00 0.00 49 PHE A CA 4
ATOM 5568 C C . PHE A 1 49 ? 6.707 -4.211 -0.661 1.00 0.00 49 PHE A C 4
ATOM 5569 O O . PHE A 1 49 ? 5.607 -4.097 -1.200 1.00 0.00 49 PHE A O 4
ATOM 5586 N N . SER A 1 50 ? 7.866 -4.159 -1.302 1.00 0.00 50 SER A N 4
ATOM 5587 C CA . SER A 1 50 ? 7.918 -3.957 -2.740 1.00 0.00 50 SER A CA 4
ATOM 5588 C C . SER A 1 50 ? 7.016 -4.973 -3.444 1.00 0.00 50 SER A C 4
ATOM 5589 O O . SER A 1 50 ? 6.609 -4.761 -4.585 1.00 0.00 50 SER A O 4
ATOM 5597 N N . LYS A 1 51 ? 6.730 -6.055 -2.734 1.00 0.00 51 LYS A N 4
ATOM 5598 C CA . LYS A 1 51 ? 5.885 -7.104 -3.277 1.00 0.00 51 LYS A CA 4
ATOM 5599 C C . LYS A 1 51 ? 4.488 -6.540 -3.546 1.00 0.00 51 LYS A C 4
ATOM 5600 O O . LYS A 1 51 ? 3.757 -7.058 -4.388 1.00 0.00 51 LYS A O 4
ATOM 5619 N N . TYR A 1 52 ? 4.161 -5.484 -2.816 1.00 0.00 52 TYR A N 4
ATOM 5620 C CA . TYR A 1 52 ? 2.865 -4.843 -2.966 1.00 0.00 52 TYR A CA 4
ATOM 5621 C C . TYR A 1 52 ? 2.911 -3.759 -4.044 1.00 0.00 52 TYR A C 4
ATOM 5622 O O . TYR A 1 52 ? 1.923 -3.063 -4.272 1.00 0.00 52 TYR A O 4
ATOM 5640 N N . GLY A 1 53 ? 4.069 -3.648 -4.677 1.00 0.00 53 GLY A N 4
ATOM 5641 C CA . GLY A 1 53 ? 4.257 -2.660 -5.726 1.00 0.00 53 GLY A CA 4
ATOM 5642 C C . GLY A 1 53 ? 5.421 -1.723 -5.395 1.00 0.00 53 GLY A C 4
ATOM 5643 O O . GLY A 1 53 ? 5.645 -1.393 -4.231 1.00 0.00 53 GLY A O 4
ATOM 5647 N N . ARG A 1 54 ? 6.132 -1.322 -6.438 1.00 0.00 54 ARG A N 4
ATOM 5648 C CA . ARG A 1 54 ? 7.267 -0.430 -6.273 1.00 0.00 54 ARG A CA 4
ATOM 5649 C C . ARG A 1 54 ? 6.891 0.745 -5.368 1.00 0.00 54 ARG A C 4
ATOM 5650 O O . ARG A 1 54 ? 5.922 1.454 -5.636 1.00 0.00 54 ARG A O 4
ATOM 5671 N N . VAL A 1 55 ? 7.677 0.915 -4.315 1.00 0.00 55 VAL A N 4
ATOM 5672 C CA . VAL A 1 55 ? 7.438 1.993 -3.370 1.00 0.00 55 VAL A CA 4
ATOM 5673 C C . VAL A 1 55 ? 8.127 3.265 -3.869 1.00 0.00 55 VAL A C 4
ATOM 5674 O O . VAL A 1 55 ? 9.306 3.241 -4.218 1.00 0.00 55 VAL A O 4
ATOM 5687 N N . ALA A 1 56 ? 7.360 4.346 -3.887 1.00 0.00 56 ALA A N 4
ATOM 5688 C CA . ALA A 1 56 ? 7.882 5.625 -4.337 1.00 0.00 56 ALA A CA 4
ATOM 5689 C C . ALA A 1 56 ? 9.125 5.980 -3.520 1.00 0.00 56 ALA A C 4
ATOM 5690 O O . ALA A 1 56 ? 10.135 6.411 -4.074 1.00 0.00 56 ALA A O 4
ATOM 5697 N N . GLY A 1 57 ? 9.011 5.788 -2.214 1.00 0.00 57 GLY A N 4
ATOM 5698 C CA . GLY A 1 57 ? 10.113 6.082 -1.314 1.00 0.00 57 GLY A CA 4
ATOM 5699 C C . GLY A 1 57 ? 9.954 5.336 0.012 1.00 0.00 57 GLY A C 4
ATOM 5700 O O . GLY A 1 57 ? 8.905 5.416 0.651 1.00 0.00 57 GLY A O 4
ATOM 5704 N N . CYS A 1 58 ? 11.009 4.628 0.387 1.00 0.00 58 CYS A N 4
ATOM 5705 C CA . CYS A 1 58 ? 10.999 3.868 1.625 1.00 0.00 58 CYS A CA 4
ATOM 5706 C C . CYS A 1 58 ? 12.090 4.427 2.540 1.00 0.00 58 CYS A C 4
ATOM 5707 O O . CYS A 1 58 ? 13.193 4.729 2.085 1.00 0.00 58 CYS A O 4
ATOM 5715 N N . SER A 1 59 ? 11.746 4.548 3.814 1.00 0.00 59 SER A N 4
ATOM 5716 C CA . SER A 1 59 ? 12.683 5.065 4.797 1.00 0.00 59 SER A CA 4
ATOM 5717 C C . SER A 1 59 ? 12.695 4.163 6.033 1.00 0.00 59 SER A C 4
ATOM 5718 O O . SER A 1 59 ? 11.649 3.682 6.465 1.00 0.00 59 SER A O 4
ATOM 5726 N N . VAL A 1 60 ? 13.891 3.962 6.567 1.00 0.00 60 VAL A N 4
ATOM 5727 C CA . VAL A 1 60 ? 14.054 3.126 7.744 1.00 0.00 60 VAL A CA 4
ATOM 5728 C C . VAL A 1 60 ? 14.659 3.959 8.876 1.00 0.00 60 VAL A C 4
ATOM 5729 O O . VAL A 1 60 ? 15.791 4.428 8.769 1.00 0.00 60 VAL A O 4
ATOM 5742 N N . HIS A 1 61 ? 13.878 4.118 9.934 1.00 0.00 61 HIS A N 4
ATOM 5743 C CA . HIS A 1 61 ? 14.323 4.887 11.084 1.00 0.00 61 HIS A CA 4
ATOM 5744 C C . HIS A 1 61 ? 14.586 3.945 12.260 1.00 0.00 61 HIS A C 4
ATOM 5745 O O . HIS A 1 61 ? 14.119 2.806 12.265 1.00 0.00 61 HIS A O 4
ATOM 5759 N N . LYS A 1 62 ? 15.331 4.454 13.230 1.00 0.00 62 LYS A N 4
ATOM 5760 C CA . LYS A 1 62 ? 15.662 3.672 14.409 1.00 0.00 62 LYS A CA 4
ATOM 5761 C C . LYS A 1 62 ? 14.433 3.580 15.315 1.00 0.00 62 LYS A C 4
ATOM 5762 O O . LYS A 1 62 ? 14.190 4.468 16.131 1.00 0.00 62 LYS A O 4
ATOM 5781 N N . GLY A 1 63 ? 13.689 2.497 15.143 1.00 0.00 63 GLY A N 4
ATOM 5782 C CA . GLY A 1 63 ? 12.491 2.277 15.935 1.00 0.00 63 GLY A CA 4
ATOM 5783 C C . GLY A 1 63 ? 11.264 2.105 15.037 1.00 0.00 63 GLY A C 4
ATOM 5784 O O . GLY A 1 63 ? 10.255 1.543 15.460 1.00 0.00 63 GLY A O 4
ATOM 5788 N N . TYR A 1 64 ? 11.391 2.600 13.815 1.00 0.00 64 TYR A N 4
ATOM 5789 C CA . TYR A 1 64 ? 10.305 2.509 12.854 1.00 0.00 64 TYR A CA 4
ATOM 5790 C C . TYR A 1 64 ? 10.819 2.705 11.426 1.00 0.00 64 TYR A C 4
ATOM 5791 O O . TYR A 1 64 ? 11.991 3.017 11.221 1.00 0.00 64 TYR A O 4
ATOM 5809 N N . ALA A 1 65 ? 9.916 2.514 10.475 1.00 0.00 65 ALA A N 4
ATOM 5810 C CA . ALA A 1 65 ? 10.263 2.666 9.072 1.00 0.00 65 ALA A CA 4
ATOM 5811 C C . ALA A 1 65 ? 9.036 3.154 8.298 1.00 0.00 65 ALA A C 4
ATOM 5812 O O . ALA A 1 65 ? 7.904 2.825 8.650 1.00 0.00 65 ALA A O 4
ATOM 5819 N N . PHE A 1 66 ? 9.303 3.929 7.258 1.00 0.00 66 PHE A N 4
ATOM 5820 C CA . PHE A 1 66 ? 8.235 4.466 6.431 1.00 0.00 66 PHE A CA 4
ATOM 5821 C C . PHE A 1 66 ? 8.340 3.946 4.996 1.00 0.00 66 PHE A C 4
ATOM 5822 O O . PHE A 1 66 ? 9.437 3.686 4.504 1.00 0.00 66 PHE A O 4
ATOM 5839 N N . VAL A 1 67 ? 7.183 3.809 4.364 1.00 0.00 67 VAL A N 4
ATOM 5840 C CA . VAL A 1 67 ? 7.130 3.325 2.995 1.00 0.00 67 VAL A CA 4
ATOM 5841 C C . VAL A 1 67 ? 6.116 4.154 2.204 1.00 0.00 67 VAL A C 4
ATOM 5842 O O . VAL A 1 67 ? 4.980 4.333 2.641 1.00 0.00 67 VAL A O 4
ATOM 5855 N N . GLN A 1 68 ? 6.562 4.636 1.054 1.00 0.00 68 GLN A N 4
ATOM 5856 C CA . GLN A 1 68 ? 5.707 5.441 0.198 1.00 0.00 68 GLN A CA 4
ATOM 5857 C C . GLN A 1 68 ? 5.404 4.695 -1.103 1.00 0.00 68 GLN A C 4
ATOM 5858 O O . GLN A 1 68 ? 6.275 4.023 -1.654 1.00 0.00 68 GLN A O 4
ATOM 5872 N N . TYR A 1 69 ? 4.168 4.838 -1.556 1.00 0.00 69 TYR A N 4
ATOM 5873 C CA . TYR A 1 69 ? 3.739 4.186 -2.781 1.00 0.00 69 TYR A CA 4
ATOM 5874 C C . TYR A 1 69 ? 3.164 5.202 -3.771 1.00 0.00 69 TYR A C 4
ATOM 5875 O O . TYR A 1 69 ? 2.950 6.361 -3.421 1.00 0.00 69 TYR A O 4
ATOM 5893 N N . SER A 1 70 ? 2.930 4.729 -4.986 1.00 0.00 70 SER A N 4
ATOM 5894 C CA . SER A 1 70 ? 2.384 5.581 -6.028 1.00 0.00 70 SER A CA 4
ATOM 5895 C C . SER A 1 70 ? 0.857 5.601 -5.942 1.00 0.00 70 SER A C 4
ATOM 5896 O O . SER A 1 70 ? 0.234 6.645 -6.125 1.00 0.00 70 SER A O 4
ATOM 5904 N N . ASN A 1 71 ? 0.297 4.433 -5.662 1.00 0.00 71 ASN A N 4
ATOM 5905 C CA . ASN A 1 71 ? -1.146 4.302 -5.549 1.00 0.00 71 ASN A CA 4
ATOM 5906 C C . ASN A 1 71 ? -1.525 4.134 -4.076 1.00 0.00 71 ASN A C 4
ATOM 5907 O O . ASN A 1 71 ? -0.731 3.634 -3.280 1.00 0.00 71 ASN A O 4
ATOM 5918 N N . GLU A 1 72 ? -2.737 4.561 -3.757 1.00 0.00 72 GLU A N 4
ATOM 5919 C CA . GLU A 1 72 ? -3.231 4.464 -2.394 1.00 0.00 72 GLU A CA 4
ATOM 5920 C C . GLU A 1 72 ? -3.578 3.013 -2.057 1.00 0.00 72 GLU A C 4
ATOM 5921 O O . GLU A 1 72 ? -3.711 2.658 -0.887 1.00 0.00 72 GLU A O 4
ATOM 5933 N N . ARG A 1 73 ? -3.715 2.212 -3.104 1.00 0.00 73 ARG A N 4
ATOM 5934 C CA . ARG A 1 73 ? -4.044 0.807 -2.934 1.00 0.00 73 ARG A CA 4
ATOM 5935 C C . ARG A 1 73 ? -2.776 -0.006 -2.668 1.00 0.00 73 ARG A C 4
ATOM 5936 O O . ARG A 1 73 ? -2.783 -0.921 -1.846 1.00 0.00 73 ARG A O 4
ATOM 5957 N N . HIS A 1 74 ? -1.718 0.357 -3.378 1.00 0.00 74 HIS A N 4
ATOM 5958 C CA . HIS A 1 74 ? -0.446 -0.328 -3.229 1.00 0.00 74 HIS A CA 4
ATOM 5959 C C . HIS A 1 74 ? 0.033 -0.211 -1.781 1.00 0.00 74 HIS A C 4
ATOM 5960 O O . HIS A 1 74 ? 0.891 -0.977 -1.343 1.00 0.00 74 HIS A O 4
ATOM 5974 N N . ALA A 1 75 ? -0.541 0.754 -1.077 1.00 0.00 75 ALA A N 4
ATOM 5975 C CA . ALA A 1 75 ? -0.184 0.981 0.313 1.00 0.00 75 ALA A CA 4
ATOM 5976 C C . ALA A 1 75 ? -1.049 0.094 1.209 1.00 0.00 75 ALA A C 4
ATOM 5977 O O . ALA A 1 75 ? -0.535 -0.778 1.908 1.00 0.00 75 ALA A O 4
ATOM 5984 N N . ARG A 1 76 ? -2.349 0.347 1.160 1.00 0.00 76 ARG A N 4
ATOM 5985 C CA . ARG A 1 76 ? -3.291 -0.418 1.960 1.00 0.00 76 ARG A CA 4
ATOM 5986 C C . ARG A 1 76 ? -2.936 -1.906 1.919 1.00 0.00 76 ARG A C 4
ATOM 5987 O O . ARG A 1 76 ? -3.044 -2.601 2.928 1.00 0.00 76 ARG A O 4
ATOM 6008 N N . ALA A 1 77 ? -2.519 -2.350 0.742 1.00 0.00 77 ALA A N 4
ATOM 6009 C CA . ALA A 1 77 ? -2.148 -3.742 0.557 1.00 0.00 77 ALA A CA 4
ATOM 6010 C C . ALA A 1 77 ? -0.955 -4.072 1.457 1.00 0.00 77 ALA A C 4
ATOM 6011 O O . ALA A 1 77 ? -0.983 -5.057 2.194 1.00 0.00 77 ALA A O 4
ATOM 6018 N N . ALA A 1 78 ? 0.063 -3.229 1.369 1.00 0.00 78 ALA A N 4
ATOM 6019 C CA . ALA A 1 78 ? 1.262 -3.418 2.167 1.00 0.00 78 ALA A CA 4
ATOM 6020 C C . ALA A 1 78 ? 0.948 -3.112 3.633 1.00 0.00 78 ALA A C 4
ATOM 6021 O O . ALA A 1 78 ? 1.615 -3.619 4.534 1.00 0.00 78 ALA A O 4
ATOM 6028 N N . VAL A 1 79 ? -0.067 -2.283 3.827 1.00 0.00 79 VAL A N 4
ATOM 6029 C CA . VAL A 1 79 ? -0.477 -1.903 5.168 1.00 0.00 79 VAL A CA 4
ATOM 6030 C C . VAL A 1 79 ? -0.990 -3.140 5.909 1.00 0.00 79 VAL A C 4
ATOM 6031 O O . VAL A 1 79 ? -0.366 -3.597 6.866 1.00 0.00 79 VAL A O 4
ATOM 6044 N N . LEU A 1 80 ? -2.121 -3.646 5.440 1.00 0.00 80 LEU A N 4
ATOM 6045 C CA . LEU A 1 80 ? -2.724 -4.820 6.046 1.00 0.00 80 LEU A CA 4
ATOM 6046 C C . LEU A 1 80 ? -1.882 -6.052 5.709 1.00 0.00 80 LEU A C 4
ATOM 6047 O O . LEU A 1 80 ? -1.698 -6.931 6.550 1.00 0.00 80 LEU A O 4
ATOM 6063 N N . GLY A 1 81 ? -1.393 -6.077 4.478 1.00 0.00 81 GLY A N 4
ATOM 6064 C CA . GLY A 1 81 ? -0.575 -7.187 4.020 1.00 0.00 81 GLY A CA 4
ATOM 6065 C C . GLY A 1 81 ? 0.594 -7.437 4.974 1.00 0.00 81 GLY A C 4
ATOM 6066 O O . GLY A 1 81 ? 1.011 -8.578 5.165 1.00 0.00 81 GLY A O 4
ATOM 6070 N N . GLU A 1 82 ? 1.090 -6.351 5.549 1.00 0.00 82 GLU A N 4
ATOM 6071 C CA . GLU A 1 82 ? 2.203 -6.438 6.479 1.00 0.00 82 GLU A CA 4
ATOM 6072 C C . GLU A 1 82 ? 1.701 -6.324 7.920 1.00 0.00 82 GLU A C 4
ATOM 6073 O O . GLU A 1 82 ? 1.977 -7.190 8.748 1.00 0.00 82 GLU A O 4
ATOM 6085 N N . ASN A 1 83 ? 0.972 -5.247 8.175 1.00 0.00 83 ASN A N 4
ATOM 6086 C CA . ASN A 1 83 ? 0.429 -5.008 9.501 1.00 0.00 83 ASN A CA 4
ATOM 6087 C C . ASN A 1 83 ? -0.033 -6.335 10.105 1.00 0.00 83 ASN A C 4
ATOM 6088 O O . ASN A 1 83 ? -1.084 -6.857 9.735 1.00 0.00 83 ASN A O 4
ATOM 6099 N N . GLY A 1 84 ? 0.774 -6.844 11.024 1.00 0.00 84 GLY A N 4
ATOM 6100 C CA . GLY A 1 84 ? 0.460 -8.101 11.682 1.00 0.00 84 GLY A CA 4
ATOM 6101 C C . GLY A 1 84 ? 1.659 -9.051 11.649 1.00 0.00 84 GLY A C 4
ATOM 6102 O O . GLY A 1 84 ? 1.749 -9.971 12.461 1.00 0.00 84 GLY A O 4
ATOM 6106 N N . ARG A 1 85 ? 2.550 -8.796 10.703 1.00 0.00 85 ARG A N 4
ATOM 6107 C CA . ARG A 1 85 ? 3.739 -9.617 10.553 1.00 0.00 85 ARG A CA 4
ATOM 6108 C C . ARG A 1 85 ? 4.673 -9.421 11.749 1.00 0.00 85 ARG A C 4
ATOM 6109 O O . ARG A 1 85 ? 4.702 -8.348 12.350 1.00 0.00 85 ARG A O 4
ATOM 6130 N N . VAL A 1 86 ? 5.414 -10.475 12.059 1.00 0.00 86 VAL A N 4
ATOM 6131 C CA . VAL A 1 86 ? 6.347 -10.433 13.173 1.00 0.00 86 VAL A CA 4
ATOM 6132 C C . VAL A 1 86 ? 7.775 -10.568 12.642 1.00 0.00 86 VAL A C 4
ATOM 6133 O O . VAL A 1 86 ? 8.018 -11.300 11.683 1.00 0.00 86 VAL A O 4
ATOM 6146 N N . LEU A 1 87 ? 8.683 -9.851 13.288 1.00 0.00 87 LEU A N 4
ATOM 6147 C CA . LEU A 1 87 ? 10.081 -9.882 12.892 1.00 0.00 87 LEU A CA 4
ATOM 6148 C C . LEU A 1 87 ? 10.960 -9.647 14.122 1.00 0.00 87 LEU A C 4
ATOM 6149 O O . LEU A 1 87 ? 10.918 -8.574 14.723 1.00 0.00 87 LEU A O 4
ATOM 6165 N N . ALA A 1 88 ? 11.734 -10.667 14.461 1.00 0.00 88 ALA A N 4
ATOM 6166 C CA . ALA A 1 88 ? 12.622 -10.584 15.608 1.00 0.00 88 ALA A CA 4
ATOM 6167 C C . ALA A 1 88 ? 11.850 -10.967 16.873 1.00 0.00 88 ALA A C 4
ATOM 6168 O O . ALA A 1 88 ? 12.392 -10.911 17.976 1.00 0.00 88 ALA A O 4
ATOM 6175 N N . GLY A 1 89 ? 10.598 -11.349 16.670 1.00 0.00 89 GLY A N 4
ATOM 6176 C CA . GLY A 1 89 ? 9.746 -11.741 17.781 1.00 0.00 89 GLY A CA 4
ATOM 6177 C C . GLY A 1 89 ? 8.808 -10.601 18.182 1.00 0.00 89 GLY A C 4
ATOM 6178 O O . GLY A 1 89 ? 8.255 -10.605 19.280 1.00 0.00 89 GLY A O 4
ATOM 6182 N N . GLN A 1 90 ? 8.658 -9.652 17.269 1.00 0.00 90 GLN A N 4
ATOM 6183 C CA . GLN A 1 90 ? 7.797 -8.508 17.514 1.00 0.00 90 GLN A CA 4
ATOM 6184 C C . GLN A 1 90 ? 6.858 -8.286 16.326 1.00 0.00 90 GLN A C 4
ATOM 6185 O O . GLN A 1 90 ? 7.294 -8.298 15.176 1.00 0.00 90 GLN A O 4
ATOM 6199 N N . THR A 1 91 ? 5.587 -8.089 16.646 1.00 0.00 91 THR A N 4
ATOM 6200 C CA . THR A 1 91 ? 4.584 -7.865 15.619 1.00 0.00 91 THR A CA 4
ATOM 6201 C C . THR A 1 91 ? 4.722 -6.457 15.037 1.00 0.00 91 THR A C 4
ATOM 6202 O O . THR A 1 91 ? 4.480 -5.469 15.729 1.00 0.00 91 THR A O 4
ATOM 6213 N N . LEU A 1 92 ? 5.109 -6.410 13.771 1.00 0.00 92 LEU A N 4
ATOM 6214 C CA . LEU A 1 92 ? 5.282 -5.139 13.088 1.00 0.00 92 LEU A CA 4
ATOM 6215 C C . LEU A 1 92 ? 3.939 -4.410 13.029 1.00 0.00 92 LEU A C 4
ATOM 6216 O O . LEU A 1 92 ? 3.002 -4.877 12.382 1.00 0.00 92 LEU A O 4
ATOM 6232 N N . ASP A 1 93 ? 3.887 -3.276 13.713 1.00 0.00 93 ASP A N 4
ATOM 6233 C CA . ASP A 1 93 ? 2.673 -2.478 13.747 1.00 0.00 93 ASP A CA 4
ATOM 6234 C C . ASP A 1 93 ? 2.703 -1.464 12.602 1.00 0.00 93 ASP A C 4
ATOM 6235 O O . ASP A 1 93 ? 3.355 -0.426 12.703 1.00 0.00 93 ASP A O 4
ATOM 6244 N N . ILE A 1 94 ? 1.988 -1.801 11.538 1.00 0.00 94 ILE A N 4
ATOM 6245 C CA . ILE A 1 94 ? 1.925 -0.933 10.374 1.00 0.00 94 ILE A CA 4
ATOM 6246 C C . ILE A 1 94 ? 0.513 -0.355 10.251 1.00 0.00 94 ILE A C 4
ATOM 6247 O O . ILE A 1 94 ? -0.453 -0.967 10.703 1.00 0.00 94 ILE A O 4
ATOM 6263 N N . ASN A 1 95 ? 0.440 0.817 9.637 1.00 0.00 95 ASN A N 4
ATOM 6264 C CA . ASN A 1 95 ? -0.837 1.484 9.449 1.00 0.00 95 ASN A CA 4
ATOM 6265 C C . ASN A 1 95 ? -0.691 2.562 8.374 1.00 0.00 95 ASN A C 4
ATOM 6266 O O . ASN A 1 95 ? 0.423 2.896 7.972 1.00 0.00 95 ASN A O 4
ATOM 6277 N N . MET A 1 96 ? -1.831 3.078 7.939 1.00 0.00 96 MET A N 4
ATOM 6278 C CA . MET A 1 96 ? -1.844 4.111 6.917 1.00 0.00 96 MET A CA 4
ATOM 6279 C C . MET A 1 96 ? -1.385 5.454 7.490 1.00 0.00 96 MET A C 4
ATOM 6280 O O . MET A 1 96 ? -1.700 5.786 8.632 1.00 0.00 96 MET A O 4
ATOM 6294 N N . ALA A 1 97 ? -0.647 6.189 6.671 1.00 0.00 97 ALA A N 4
ATOM 6295 C CA . ALA A 1 97 ? -0.142 7.488 7.082 1.00 0.00 97 ALA A CA 4
ATOM 6296 C C . ALA A 1 97 ? -1.289 8.499 7.086 1.00 0.00 97 ALA A C 4
ATOM 6297 O O . ALA A 1 97 ? -2.042 8.593 6.117 1.00 0.00 97 ALA A O 4
ATOM 6304 N N . GLY A 1 98 ? -1.387 9.231 8.186 1.00 0.00 98 GLY A N 4
ATOM 6305 C CA . GLY A 1 98 ? -2.431 10.232 8.329 1.00 0.00 98 GLY A CA 4
ATOM 6306 C C . GLY A 1 98 ? -2.468 10.786 9.754 1.00 0.00 98 GLY A C 4
ATOM 6307 O O . GLY A 1 98 ? -3.498 10.722 10.423 1.00 0.00 98 GLY A O 4
ATOM 6311 N N . GLU A 1 99 ? -1.331 11.319 10.178 1.00 0.00 99 GLU A N 4
ATOM 6312 C CA . GLU A 1 99 ? -1.220 11.884 11.512 1.00 0.00 99 GLU A CA 4
ATOM 6313 C C . GLU A 1 99 ? -0.661 13.306 11.441 1.00 0.00 99 GLU A C 4
ATOM 6314 O O . GLU A 1 99 ? 0.268 13.575 10.681 1.00 0.00 99 GLU A O 4
ATOM 6326 N N . PRO A 1 100 ? -1.266 14.204 12.265 1.00 0.00 100 PRO A N 4
ATOM 6327 C CA . PRO A 1 100 ? -0.838 15.592 12.302 1.00 0.00 100 PRO A CA 4
ATOM 6328 C C . PRO A 1 100 ? 0.484 15.738 13.058 1.00 0.00 100 PRO A C 4
ATOM 6329 O O . PRO A 1 100 ? 1.202 14.758 13.254 1.00 0.00 100 PRO A O 4
ATOM 6340 N N . LYS A 1 101 ? 0.765 16.968 13.462 1.00 0.00 101 LYS A N 4
ATOM 6341 C CA . LYS A 1 101 ? 1.989 17.254 14.192 1.00 0.00 101 LYS A CA 4
ATOM 6342 C C . LYS A 1 101 ? 1.848 18.600 14.907 1.00 0.00 101 LYS A C 4
ATOM 6343 O O . LYS A 1 101 ? 1.175 19.502 14.411 1.00 0.00 101 LYS A O 4
ATOM 6362 N N . PRO A 1 102 ? 2.511 18.694 16.090 1.00 0.00 102 PRO A N 4
ATOM 6363 C CA . PRO A 1 102 ? 2.466 19.914 16.878 1.00 0.00 102 PRO A CA 4
ATOM 6364 C C . PRO A 1 102 ? 3.348 21.000 16.258 1.00 0.00 102 PRO A C 4
ATOM 6365 O O . PRO A 1 102 ? 4.556 20.817 16.114 1.00 0.00 102 PRO A O 4
ATOM 6376 N N . ASP A 1 103 ? 2.710 22.107 15.907 1.00 0.00 103 ASP A N 4
ATOM 6377 C CA . ASP A 1 103 ? 3.421 23.222 15.305 1.00 0.00 103 ASP A CA 4
ATOM 6378 C C . ASP A 1 103 ? 3.040 24.514 16.031 1.00 0.00 103 ASP A C 4
ATOM 6379 O O . ASP A 1 103 ? 1.996 25.102 15.753 1.00 0.00 103 ASP A O 4
ATOM 6388 N N . ARG A 1 104 ? 3.909 24.919 16.946 1.00 0.00 104 ARG A N 4
ATOM 6389 C CA . ARG A 1 104 ? 3.677 26.131 17.713 1.00 0.00 104 ARG A CA 4
ATOM 6390 C C . ARG A 1 104 ? 4.386 27.318 17.058 1.00 0.00 104 ARG A C 4
ATOM 6391 O O . ARG A 1 104 ? 3.754 28.323 16.738 1.00 0.00 104 ARG A O 4
ATOM 6412 N N . SER A 1 105 ? 5.689 27.161 16.877 1.00 0.00 105 SER A N 4
ATOM 6413 C CA . SER A 1 105 ? 6.491 28.207 16.266 1.00 0.00 105 SER A CA 4
ATOM 6414 C C . SER A 1 105 ? 5.799 28.727 15.004 1.00 0.00 105 SER A C 4
ATOM 6415 O O . SER A 1 105 ? 5.208 27.953 14.252 1.00 0.00 105 SER A O 4
ATOM 6423 N N . GLY A 1 106 ? 5.895 30.034 14.811 1.00 0.00 106 GLY A N 4
ATOM 6424 C CA . GLY A 1 106 ? 5.286 30.666 13.653 1.00 0.00 106 GLY A CA 4
ATOM 6425 C C . GLY A 1 106 ? 4.215 31.673 14.078 1.00 0.00 106 GLY A C 4
ATOM 6426 O O . GLY A 1 106 ? 3.621 31.539 15.146 1.00 0.00 106 GLY A O 4
ATOM 6430 N N . PRO A 1 107 ? 3.997 32.686 13.197 1.00 0.00 107 PRO A N 4
ATOM 6431 C CA . PRO A 1 107 ? 3.009 33.716 13.470 1.00 0.00 107 PRO A CA 4
ATOM 6432 C C . PRO A 1 107 ? 1.590 33.183 13.262 1.00 0.00 107 PRO A C 4
ATOM 6433 O O . PRO A 1 107 ? 1.407 32.034 12.863 1.00 0.00 107 PRO A O 4
ATOM 6444 N N . SER A 1 108 ? 0.622 34.043 13.542 1.00 0.00 108 SER A N 4
ATOM 6445 C CA . SER A 1 108 ? -0.775 33.673 13.390 1.00 0.00 108 SER A CA 4
ATOM 6446 C C . SER A 1 108 ? -1.146 33.629 11.906 1.00 0.00 108 SER A C 4
ATOM 6447 O O . SER A 1 108 ? -1.059 34.639 11.210 1.00 0.00 108 SER A O 4
ATOM 6455 N N . SER A 1 109 ? -1.553 32.447 11.467 1.00 0.00 109 SER A N 4
ATOM 6456 C CA . SER A 1 109 ? -1.938 32.257 10.078 1.00 0.00 109 SER A CA 4
ATOM 6457 C C . SER A 1 109 ? -2.866 31.047 9.953 1.00 0.00 109 SER A C 4
ATOM 6458 O O . SER A 1 109 ? -2.782 30.111 10.748 1.00 0.00 109 SER A O 4
ATOM 6466 N N . GLY A 1 110 ? -3.729 31.104 8.950 1.00 0.00 110 GLY A N 4
ATOM 6467 C CA . GLY A 1 110 ? -4.671 30.024 8.711 1.00 0.00 110 GLY A CA 4
ATOM 6468 C C . GLY A 1 110 ? -6.103 30.468 9.019 1.00 0.00 110 GLY A C 4
ATOM 6469 O O . GLY A 1 110 ? -6.649 31.333 8.337 1.00 0.00 110 GLY A O 4
ATOM 6473 N N . GLY A 1 1 ? -6.967 -22.012 33.128 1.00 0.00 1 GLY A N 5
ATOM 6474 C CA . GLY A 1 1 ? -7.750 -22.285 31.935 1.00 0.00 1 GLY A CA 5
ATOM 6475 C C . GLY A 1 1 ? -7.308 -21.393 30.773 1.00 0.00 1 GLY A C 5
ATOM 6476 O O . GLY A 1 1 ? -6.472 -20.508 30.948 1.00 0.00 1 GLY A O 5
ATOM 6480 N N . SER A 1 2 ? -7.891 -21.655 29.613 1.00 0.00 2 SER A N 5
ATOM 6481 C CA . SER A 1 2 ? -7.568 -20.887 28.422 1.00 0.00 2 SER A CA 5
ATOM 6482 C C . SER A 1 2 ? -8.797 -20.104 27.956 1.00 0.00 2 SER A C 5
ATOM 6483 O O . SER A 1 2 ? -9.721 -20.678 27.380 1.00 0.00 2 SER A O 5
ATOM 6491 N N . SER A 1 3 ? -8.769 -18.807 28.222 1.00 0.00 3 SER A N 5
ATOM 6492 C CA . SER A 1 3 ? -9.869 -17.940 27.836 1.00 0.00 3 SER A CA 5
ATOM 6493 C C . SER A 1 3 ? -9.540 -16.488 28.189 1.00 0.00 3 SER A C 5
ATOM 6494 O O . SER A 1 3 ? -9.813 -16.039 29.301 1.00 0.00 3 SER A O 5
ATOM 6502 N N . GLY A 1 4 ? -8.959 -15.794 27.221 1.00 0.00 4 GLY A N 5
ATOM 6503 C CA . GLY A 1 4 ? -8.589 -14.403 27.416 1.00 0.00 4 GLY A CA 5
ATOM 6504 C C . GLY A 1 4 ? -7.754 -13.888 26.242 1.00 0.00 4 GLY A C 5
ATOM 6505 O O . GLY A 1 4 ? -6.542 -14.095 26.200 1.00 0.00 4 GLY A O 5
ATOM 6509 N N . SER A 1 5 ? -8.435 -13.226 25.318 1.00 0.00 5 SER A N 5
ATOM 6510 C CA . SER A 1 5 ? -7.771 -12.680 24.147 1.00 0.00 5 SER A CA 5
ATOM 6511 C C . SER A 1 5 ? -7.862 -11.153 24.158 1.00 0.00 5 SER A C 5
ATOM 6512 O O . SER A 1 5 ? -8.741 -10.575 23.521 1.00 0.00 5 SER A O 5
ATOM 6520 N N . SER A 1 6 ? -6.942 -10.542 24.890 1.00 0.00 6 SER A N 5
ATOM 6521 C CA . SER A 1 6 ? -6.907 -9.094 24.993 1.00 0.00 6 SER A CA 5
ATOM 6522 C C . SER A 1 6 ? -5.551 -8.567 24.518 1.00 0.00 6 SER A C 5
ATOM 6523 O O . SER A 1 6 ? -4.554 -9.287 24.555 1.00 0.00 6 SER A O 5
ATOM 6531 N N . GLY A 1 7 ? -5.557 -7.316 24.083 1.00 0.00 7 GLY A N 5
ATOM 6532 C CA . GLY A 1 7 ? -4.340 -6.685 23.601 1.00 0.00 7 GLY A CA 5
ATOM 6533 C C . GLY A 1 7 ? -3.756 -5.743 24.656 1.00 0.00 7 GLY A C 5
ATOM 6534 O O . GLY A 1 7 ? -4.497 -5.052 25.354 1.00 0.00 7 GLY A O 5
ATOM 6538 N N . MET A 1 8 ? -2.434 -5.746 24.739 1.00 0.00 8 MET A N 5
ATOM 6539 C CA . MET A 1 8 ? -1.742 -4.901 25.698 1.00 0.00 8 MET A CA 5
ATOM 6540 C C . MET A 1 8 ? -1.126 -3.682 25.008 1.00 0.00 8 MET A C 5
ATOM 6541 O O . MET A 1 8 ? -0.492 -2.851 25.658 1.00 0.00 8 MET A O 5
ATOM 6555 N N . SER A 1 9 ? -1.333 -3.613 23.702 1.00 0.00 9 SER A N 5
ATOM 6556 C CA . SER A 1 9 ? -0.806 -2.509 22.917 1.00 0.00 9 SER A CA 5
ATOM 6557 C C . SER A 1 9 ? -1.863 -1.412 22.780 1.00 0.00 9 SER A C 5
ATOM 6558 O O . SER A 1 9 ? -1.654 -0.284 23.223 1.00 0.00 9 SER A O 5
ATOM 6566 N N . LEU A 1 10 ? -2.977 -1.782 22.164 1.00 0.00 10 LEU A N 5
ATOM 6567 C CA . LEU A 1 10 ? -4.067 -0.843 21.962 1.00 0.00 10 LEU A CA 5
ATOM 6568 C C . LEU A 1 10 ? -3.599 0.287 21.043 1.00 0.00 10 LEU A C 5
ATOM 6569 O O . LEU A 1 10 ? -2.433 0.678 21.078 1.00 0.00 10 LEU A O 5
ATOM 6585 N N . LYS A 1 11 ? -4.532 0.780 20.242 1.00 0.00 11 LYS A N 5
ATOM 6586 C CA . LYS A 1 11 ? -4.229 1.857 19.315 1.00 0.00 11 LYS A CA 5
ATOM 6587 C C . LYS A 1 11 ? -5.250 2.983 19.497 1.00 0.00 11 LYS A C 5
ATOM 6588 O O . LYS A 1 11 ? -6.448 2.774 19.317 1.00 0.00 11 LYS A O 5
ATOM 6607 N N . LEU A 1 12 ? -4.737 4.152 19.853 1.00 0.00 12 LEU A N 5
ATOM 6608 C CA . LEU A 1 12 ? -5.588 5.310 20.061 1.00 0.00 12 LEU A CA 5
ATOM 6609 C C . LEU A 1 12 ? -4.759 6.585 19.888 1.00 0.00 12 LEU A C 5
ATOM 6610 O O . LEU A 1 12 ? -4.025 6.979 20.792 1.00 0.00 12 LEU A O 5
ATOM 6626 N N . GLN A 1 13 ? -4.905 7.193 18.720 1.00 0.00 13 GLN A N 5
ATOM 6627 C CA . GLN A 1 13 ? -4.179 8.415 18.417 1.00 0.00 13 GLN A CA 5
ATOM 6628 C C . GLN A 1 13 ? -4.915 9.216 17.342 1.00 0.00 13 GLN A C 5
ATOM 6629 O O . GLN A 1 13 ? -5.231 8.689 16.276 1.00 0.00 13 GLN A O 5
ATOM 6643 N N . ALA A 1 14 ? -5.168 10.478 17.658 1.00 0.00 14 ALA A N 5
ATOM 6644 C CA . ALA A 1 14 ? -5.861 11.357 16.733 1.00 0.00 14 ALA A CA 5
ATOM 6645 C C . ALA A 1 14 ? -4.884 11.827 15.653 1.00 0.00 14 ALA A C 5
ATOM 6646 O O . ALA A 1 14 ? -3.718 12.093 15.940 1.00 0.00 14 ALA A O 5
ATOM 6653 N N . SER A 1 15 ? -5.396 11.914 14.434 1.00 0.00 15 SER A N 5
ATOM 6654 C CA . SER A 1 15 ? -4.583 12.346 13.310 1.00 0.00 15 SER A CA 5
ATOM 6655 C C . SER A 1 15 ? -5.304 13.452 12.537 1.00 0.00 15 SER A C 5
ATOM 6656 O O . SER A 1 15 ? -6.362 13.218 11.955 1.00 0.00 15 SER A O 5
ATOM 6664 N N . ASN A 1 16 ? -4.703 14.632 12.556 1.00 0.00 16 ASN A N 5
ATOM 6665 C CA . ASN A 1 16 ? -5.275 15.775 11.865 1.00 0.00 16 ASN A CA 5
ATOM 6666 C C . ASN A 1 16 ? -4.204 16.856 11.702 1.00 0.00 16 ASN A C 5
ATOM 6667 O O . ASN A 1 16 ? -3.322 16.993 12.549 1.00 0.00 16 ASN A O 5
ATOM 6678 N N . VAL A 1 17 ? -4.316 17.595 10.609 1.00 0.00 17 VAL A N 5
ATOM 6679 C CA . VAL A 1 17 ? -3.369 18.660 10.325 1.00 0.00 17 VAL A CA 5
ATOM 6680 C C . VAL A 1 17 ? -4.030 20.012 10.598 1.00 0.00 17 VAL A C 5
ATOM 6681 O O . VAL A 1 17 ? -5.232 20.079 10.848 1.00 0.00 17 VAL A O 5
ATOM 6694 N N . THR A 1 18 ? -3.216 21.055 10.540 1.00 0.00 18 THR A N 5
ATOM 6695 C CA . THR A 1 18 ? -3.707 22.402 10.779 1.00 0.00 18 THR A CA 5
ATOM 6696 C C . THR A 1 18 ? -3.562 23.253 9.516 1.00 0.00 18 THR A C 5
ATOM 6697 O O . THR A 1 18 ? -4.489 23.967 9.135 1.00 0.00 18 THR A O 5
ATOM 6708 N N . ASN A 1 19 ? -2.393 23.151 8.902 1.00 0.00 19 ASN A N 5
ATOM 6709 C CA . ASN A 1 19 ? -2.115 23.902 7.690 1.00 0.00 19 ASN A CA 5
ATOM 6710 C C . ASN A 1 19 ? -0.698 23.583 7.211 1.00 0.00 19 ASN A C 5
ATOM 6711 O O . ASN A 1 19 ? 0.104 23.028 7.959 1.00 0.00 19 ASN A O 5
ATOM 6722 N N . LYS A 1 20 ? -0.432 23.949 5.965 1.00 0.00 20 LYS A N 5
ATOM 6723 C CA . LYS A 1 20 ? 0.875 23.709 5.377 1.00 0.00 20 LYS A CA 5
ATOM 6724 C C . LYS A 1 20 ? 1.191 22.213 5.441 1.00 0.00 20 LYS A C 5
ATOM 6725 O O . LYS A 1 20 ? 1.724 21.730 6.438 1.00 0.00 20 LYS A O 5
ATOM 6744 N N . ASN A 1 21 ? 0.848 21.522 4.363 1.00 0.00 21 ASN A N 5
ATOM 6745 C CA . ASN A 1 21 ? 1.088 20.092 4.284 1.00 0.00 21 ASN A CA 5
ATOM 6746 C C . ASN A 1 21 ? 0.758 19.601 2.873 1.00 0.00 21 ASN A C 5
ATOM 6747 O O . ASN A 1 21 ? -0.190 20.079 2.251 1.00 0.00 21 ASN A O 5
ATOM 6758 N N . ASP A 1 22 ? 1.559 18.653 2.408 1.00 0.00 22 ASP A N 5
ATOM 6759 C CA . ASP A 1 22 ? 1.364 18.092 1.082 1.00 0.00 22 ASP A CA 5
ATOM 6760 C C . ASP A 1 22 ? 0.881 16.646 1.211 1.00 0.00 22 ASP A C 5
ATOM 6761 O O . ASP A 1 22 ? 1.643 15.766 1.609 1.00 0.00 22 ASP A O 5
ATOM 6770 N N . PRO A 1 23 ? -0.416 16.439 0.857 1.00 0.00 23 PRO A N 5
ATOM 6771 C CA . PRO A 1 23 ? -1.009 15.115 0.929 1.00 0.00 23 PRO A CA 5
ATOM 6772 C C . PRO A 1 23 ? -0.519 14.232 -0.220 1.00 0.00 23 PRO A C 5
ATOM 6773 O O . PRO A 1 23 ? -0.911 13.071 -0.326 1.00 0.00 23 PRO A O 5
ATOM 6784 N N . LYS A 1 24 ? 0.331 14.815 -1.052 1.00 0.00 24 LYS A N 5
ATOM 6785 C CA . LYS A 1 24 ? 0.879 14.096 -2.189 1.00 0.00 24 LYS A CA 5
ATOM 6786 C C . LYS A 1 24 ? 1.585 12.831 -1.695 1.00 0.00 24 LYS A C 5
ATOM 6787 O O . LYS A 1 24 ? 1.806 11.898 -2.465 1.00 0.00 24 LYS A O 5
ATOM 6806 N N . SER A 1 25 ? 1.920 12.842 -0.413 1.00 0.00 25 SER A N 5
ATOM 6807 C CA . SER A 1 25 ? 2.597 11.707 0.193 1.00 0.00 25 SER A CA 5
ATOM 6808 C C . SER A 1 25 ? 1.619 10.922 1.069 1.00 0.00 25 SER A C 5
ATOM 6809 O O . SER A 1 25 ? 1.647 9.693 1.089 1.00 0.00 25 SER A O 5
ATOM 6817 N N . ILE A 1 26 ? 0.777 11.665 1.773 1.00 0.00 26 ILE A N 5
ATOM 6818 C CA . ILE A 1 26 ? -0.207 11.053 2.649 1.00 0.00 26 ILE A CA 5
ATOM 6819 C C . ILE A 1 26 ? -1.145 10.173 1.821 1.00 0.00 26 ILE A C 5
ATOM 6820 O O . ILE A 1 26 ? -1.676 9.183 2.320 1.00 0.00 26 ILE A O 5
ATOM 6836 N N . ASN A 1 27 ? -1.320 10.567 0.568 1.00 0.00 27 ASN A N 5
ATOM 6837 C CA . ASN A 1 27 ? -2.185 9.827 -0.335 1.00 0.00 27 ASN A CA 5
ATOM 6838 C C . ASN A 1 27 ? -1.915 8.329 -0.179 1.00 0.00 27 ASN A C 5
ATOM 6839 O O . ASN A 1 27 ? -2.827 7.558 0.118 1.00 0.00 27 ASN A O 5
ATOM 6850 N N . SER A 1 28 ? -0.659 7.961 -0.385 1.00 0.00 28 SER A N 5
ATOM 6851 C CA . SER A 1 28 ? -0.258 6.569 -0.271 1.00 0.00 28 SER A CA 5
ATOM 6852 C C . SER A 1 28 ? 1.043 6.463 0.527 1.00 0.00 28 SER A C 5
ATOM 6853 O O . SER A 1 28 ? 2.127 6.671 -0.016 1.00 0.00 28 SER A O 5
ATOM 6861 N N . ARG A 1 29 ? 0.892 6.141 1.804 1.00 0.00 29 ARG A N 5
ATOM 6862 C CA . ARG A 1 29 ? 2.042 6.005 2.682 1.00 0.00 29 ARG A CA 5
ATOM 6863 C C . ARG A 1 29 ? 1.754 4.976 3.777 1.00 0.00 29 ARG A C 5
ATOM 6864 O O . ARG A 1 29 ? 0.597 4.726 4.110 1.00 0.00 29 ARG A O 5
ATOM 6885 N N . VAL A 1 30 ? 2.828 4.407 4.306 1.00 0.00 30 VAL A N 5
ATOM 6886 C CA . VAL A 1 30 ? 2.705 3.411 5.357 1.00 0.00 30 VAL A CA 5
ATOM 6887 C C . VAL A 1 30 ? 3.726 3.709 6.457 1.00 0.00 30 VAL A C 5
ATOM 6888 O O . VAL A 1 30 ? 4.855 4.104 6.171 1.00 0.00 30 VAL A O 5
ATOM 6901 N N . PHE A 1 31 ? 3.291 3.508 7.693 1.00 0.00 31 PHE A N 5
ATOM 6902 C CA . PHE A 1 31 ? 4.153 3.750 8.837 1.00 0.00 31 PHE A CA 5
ATOM 6903 C C . PHE A 1 31 ? 4.484 2.442 9.560 1.00 0.00 31 PHE A C 5
ATOM 6904 O O . PHE A 1 31 ? 3.674 1.934 10.334 1.00 0.00 31 PHE A O 5
ATOM 6921 N N . ILE A 1 32 ? 5.676 1.936 9.283 1.00 0.00 32 ILE A N 5
ATOM 6922 C CA . ILE A 1 32 ? 6.124 0.697 9.897 1.00 0.00 32 ILE A CA 5
ATOM 6923 C C . ILE A 1 32 ? 6.708 1.001 11.279 1.00 0.00 32 ILE A C 5
ATOM 6924 O O . ILE A 1 32 ? 7.804 1.550 11.387 1.00 0.00 32 ILE A O 5
ATOM 6940 N N . GLY A 1 33 ? 5.951 0.630 12.300 1.00 0.00 33 GLY A N 5
ATOM 6941 C CA . GLY A 1 33 ? 6.380 0.855 13.670 1.00 0.00 33 GLY A CA 5
ATOM 6942 C C . GLY A 1 33 ? 6.784 -0.459 14.342 1.00 0.00 33 GLY A C 5
ATOM 6943 O O . GLY A 1 33 ? 6.852 -1.499 13.688 1.00 0.00 33 GLY A O 5
ATOM 6947 N N . ASN A 1 34 ? 7.042 -0.369 15.638 1.00 0.00 34 ASN A N 5
ATOM 6948 C CA . ASN A 1 34 ? 7.438 -1.538 16.405 1.00 0.00 34 ASN A CA 5
ATOM 6949 C C . ASN A 1 34 ? 8.423 -2.372 15.583 1.00 0.00 34 ASN A C 5
ATOM 6950 O O . ASN A 1 34 ? 8.427 -3.599 15.671 1.00 0.00 34 ASN A O 5
ATOM 6961 N N . LEU A 1 35 ? 9.235 -1.672 14.804 1.00 0.00 35 LEU A N 5
ATOM 6962 C CA . LEU A 1 35 ? 10.222 -2.333 13.967 1.00 0.00 35 LEU A CA 5
ATOM 6963 C C . LEU A 1 35 ? 11.584 -2.289 14.662 1.00 0.00 35 LEU A C 5
ATOM 6964 O O . LEU A 1 35 ? 12.192 -1.226 14.778 1.00 0.00 35 LEU A O 5
ATOM 6980 N N . ASN A 1 36 ? 12.024 -3.457 15.107 1.00 0.00 36 ASN A N 5
ATOM 6981 C CA . ASN A 1 36 ? 13.303 -3.565 15.788 1.00 0.00 36 ASN A CA 5
ATOM 6982 C C . ASN A 1 36 ? 14.329 -2.677 15.081 1.00 0.00 36 ASN A C 5
ATOM 6983 O O . ASN A 1 36 ? 15.250 -2.162 15.713 1.00 0.00 36 ASN A O 5
ATOM 6994 N N . THR A 1 37 ? 14.135 -2.523 13.779 1.00 0.00 37 THR A N 5
ATOM 6995 C CA . THR A 1 37 ? 15.031 -1.706 12.980 1.00 0.00 37 THR A CA 5
ATOM 6996 C C . THR A 1 37 ? 16.486 -1.970 13.373 1.00 0.00 37 THR A C 5
ATOM 6997 O O . THR A 1 37 ? 17.348 -1.112 13.189 1.00 0.00 37 THR A O 5
ATOM 7008 N N . ALA A 1 38 ? 16.715 -3.161 13.906 1.00 0.00 38 ALA A N 5
ATOM 7009 C CA . ALA A 1 38 ? 18.051 -3.549 14.326 1.00 0.00 38 ALA A CA 5
ATOM 7010 C C . ALA A 1 38 ? 18.611 -4.579 13.342 1.00 0.00 38 ALA A C 5
ATOM 7011 O O . ALA A 1 38 ? 19.804 -4.574 13.045 1.00 0.00 38 ALA A O 5
ATOM 7018 N N . LEU A 1 39 ? 17.722 -5.439 12.865 1.00 0.00 39 LEU A N 5
ATOM 7019 C CA . LEU A 1 39 ? 18.113 -6.472 11.922 1.00 0.00 39 LEU A CA 5
ATOM 7020 C C . LEU A 1 39 ? 17.503 -6.164 10.553 1.00 0.00 39 LEU A C 5
ATOM 7021 O O . LEU A 1 39 ? 18.140 -6.379 9.523 1.00 0.00 39 LEU A O 5
ATOM 7037 N N . VAL A 1 40 ? 16.276 -5.666 10.586 1.00 0.00 40 VAL A N 5
ATOM 7038 C CA . VAL A 1 40 ? 15.572 -5.326 9.361 1.00 0.00 40 VAL A CA 5
ATOM 7039 C C . VAL A 1 40 ? 16.197 -4.069 8.751 1.00 0.00 40 VAL A C 5
ATOM 7040 O O . VAL A 1 40 ? 16.287 -3.035 9.411 1.00 0.00 40 VAL A O 5
ATOM 7053 N N . LYS A 1 41 ? 16.611 -4.200 7.500 1.00 0.00 41 LYS A N 5
ATOM 7054 C CA . LYS A 1 41 ? 17.224 -3.088 6.794 1.00 0.00 41 LYS A CA 5
ATOM 7055 C C . LYS A 1 41 ? 16.206 -2.479 5.828 1.00 0.00 41 LYS A C 5
ATOM 7056 O O . LYS A 1 41 ? 15.062 -2.928 5.761 1.00 0.00 41 LYS A O 5
ATOM 7075 N N . LYS A 1 42 ? 16.658 -1.466 5.104 1.00 0.00 42 LYS A N 5
ATOM 7076 C CA . LYS A 1 42 ? 15.800 -0.791 4.144 1.00 0.00 42 LYS A CA 5
ATOM 7077 C C . LYS A 1 42 ? 15.757 -1.601 2.847 1.00 0.00 42 LYS A C 5
ATOM 7078 O O . LYS A 1 42 ? 14.701 -1.739 2.232 1.00 0.00 42 LYS A O 5
ATOM 7097 N N . SER A 1 43 ? 16.918 -2.115 2.469 1.00 0.00 43 SER A N 5
ATOM 7098 C CA . SER A 1 43 ? 17.026 -2.907 1.256 1.00 0.00 43 SER A CA 5
ATOM 7099 C C . SER A 1 43 ? 16.177 -4.173 1.380 1.00 0.00 43 SER A C 5
ATOM 7100 O O . SER A 1 43 ? 15.708 -4.712 0.379 1.00 0.00 43 SER A O 5
ATOM 7108 N N . ASP A 1 44 ? 16.004 -4.612 2.618 1.00 0.00 44 ASP A N 5
ATOM 7109 C CA . ASP A 1 44 ? 15.219 -5.805 2.887 1.00 0.00 44 ASP A CA 5
ATOM 7110 C C . ASP A 1 44 ? 13.734 -5.440 2.905 1.00 0.00 44 ASP A C 5
ATOM 7111 O O . ASP A 1 44 ? 12.967 -5.899 2.059 1.00 0.00 44 ASP A O 5
ATOM 7120 N N . VAL A 1 45 ? 13.371 -4.616 3.877 1.00 0.00 45 VAL A N 5
ATOM 7121 C CA . VAL A 1 45 ? 11.991 -4.184 4.016 1.00 0.00 45 VAL A CA 5
ATOM 7122 C C . VAL A 1 45 ? 11.461 -3.737 2.652 1.00 0.00 45 VAL A C 5
ATOM 7123 O O . VAL A 1 45 ? 10.256 -3.767 2.410 1.00 0.00 45 VAL A O 5
ATOM 7136 N N . GLU A 1 46 ? 12.389 -3.331 1.797 1.00 0.00 46 GLU A N 5
ATOM 7137 C CA . GLU A 1 46 ? 12.030 -2.877 0.464 1.00 0.00 46 GLU A CA 5
ATOM 7138 C C . GLU A 1 46 ? 11.446 -4.034 -0.350 1.00 0.00 46 GLU A C 5
ATOM 7139 O O . GLU A 1 46 ? 10.327 -3.942 -0.851 1.00 0.00 46 GLU A O 5
ATOM 7151 N N . THR A 1 47 ? 12.232 -5.095 -0.458 1.00 0.00 47 THR A N 5
ATOM 7152 C CA . THR A 1 47 ? 11.807 -6.268 -1.203 1.00 0.00 47 THR A CA 5
ATOM 7153 C C . THR A 1 47 ? 10.654 -6.969 -0.482 1.00 0.00 47 THR A C 5
ATOM 7154 O O . THR A 1 47 ? 9.998 -7.840 -1.052 1.00 0.00 47 THR A O 5
ATOM 7165 N N . ILE A 1 48 ? 10.442 -6.564 0.761 1.00 0.00 48 ILE A N 5
ATOM 7166 C CA . ILE A 1 48 ? 9.380 -7.142 1.566 1.00 0.00 48 ILE A CA 5
ATOM 7167 C C . ILE A 1 48 ? 8.042 -6.522 1.160 1.00 0.00 48 ILE A C 5
ATOM 7168 O O . ILE A 1 48 ? 7.079 -7.237 0.888 1.00 0.00 48 ILE A O 5
ATOM 7184 N N . PHE A 1 49 ? 8.025 -5.197 1.131 1.00 0.00 49 PHE A N 5
ATOM 7185 C CA . PHE A 1 49 ? 6.821 -4.472 0.762 1.00 0.00 49 PHE A CA 5
ATOM 7186 C C . PHE A 1 49 ? 6.740 -4.279 -0.753 1.00 0.00 49 PHE A C 5
ATOM 7187 O O . PHE A 1 49 ? 5.651 -4.283 -1.326 1.00 0.00 49 PHE A O 5
ATOM 7204 N N . SER A 1 50 ? 7.906 -4.114 -1.360 1.00 0.00 50 SER A N 5
ATOM 7205 C CA . SER A 1 50 ? 7.981 -3.919 -2.798 1.00 0.00 50 SER A CA 5
ATOM 7206 C C . SER A 1 50 ? 6.992 -4.849 -3.504 1.00 0.00 50 SER A C 5
ATOM 7207 O O . SER A 1 50 ? 6.491 -4.526 -4.580 1.00 0.00 50 SER A O 5
ATOM 7215 N N . LYS A 1 51 ? 6.740 -5.984 -2.869 1.00 0.00 51 LYS A N 5
ATOM 7216 C CA . LYS A 1 51 ? 5.820 -6.963 -3.423 1.00 0.00 51 LYS A CA 5
ATOM 7217 C C . LYS A 1 51 ? 4.477 -6.288 -3.712 1.00 0.00 51 LYS A C 5
ATOM 7218 O O . LYS A 1 51 ? 3.926 -6.434 -4.802 1.00 0.00 51 LYS A O 5
ATOM 7237 N N . TYR A 1 52 ? 3.990 -5.563 -2.716 1.00 0.00 52 TYR A N 5
ATOM 7238 C CA . TYR A 1 52 ? 2.722 -4.865 -2.849 1.00 0.00 52 TYR A CA 5
ATOM 7239 C C . TYR A 1 52 ? 2.762 -3.873 -4.014 1.00 0.00 52 TYR A C 5
ATOM 7240 O O . TYR A 1 52 ? 1.720 -3.490 -4.544 1.00 0.00 52 TYR A O 5
ATOM 7258 N N . GLY A 1 53 ? 3.976 -3.486 -4.378 1.00 0.00 53 GLY A N 5
ATOM 7259 C CA . GLY A 1 53 ? 4.165 -2.547 -5.471 1.00 0.00 53 GLY A CA 5
ATOM 7260 C C . GLY A 1 53 ? 5.313 -1.580 -5.170 1.00 0.00 53 GLY A C 5
ATOM 7261 O O . GLY A 1 53 ? 5.519 -1.194 -4.020 1.00 0.00 53 GLY A O 5
ATOM 7265 N N . ARG A 1 54 ? 6.030 -1.217 -6.223 1.00 0.00 54 ARG A N 5
ATOM 7266 C CA . ARG A 1 54 ? 7.151 -0.304 -6.086 1.00 0.00 54 ARG A CA 5
ATOM 7267 C C . ARG A 1 54 ? 6.776 0.863 -5.170 1.00 0.00 54 ARG A C 5
ATOM 7268 O O . ARG A 1 54 ? 5.733 1.489 -5.351 1.00 0.00 54 ARG A O 5
ATOM 7289 N N . VAL A 1 55 ? 7.648 1.120 -4.206 1.00 0.00 55 VAL A N 5
ATOM 7290 C CA . VAL A 1 55 ? 7.421 2.200 -3.261 1.00 0.00 55 VAL A CA 5
ATOM 7291 C C . VAL A 1 55 ? 8.051 3.486 -3.802 1.00 0.00 55 VAL A C 5
ATOM 7292 O O . VAL A 1 55 ? 9.217 3.493 -4.193 1.00 0.00 55 VAL A O 5
ATOM 7305 N N . ALA A 1 56 ? 7.251 4.542 -3.806 1.00 0.00 56 ALA A N 5
ATOM 7306 C CA . ALA A 1 56 ? 7.715 5.830 -4.292 1.00 0.00 56 ALA A CA 5
ATOM 7307 C C . ALA A 1 56 ? 8.847 6.332 -3.393 1.00 0.00 56 ALA A C 5
ATOM 7308 O O . ALA A 1 56 ? 9.807 6.932 -3.874 1.00 0.00 56 ALA A O 5
ATOM 7315 N N . GLY A 1 57 ? 8.696 6.069 -2.103 1.00 0.00 57 GLY A N 5
ATOM 7316 C CA . GLY A 1 57 ? 9.693 6.487 -1.133 1.00 0.00 57 GLY A CA 5
ATOM 7317 C C . GLY A 1 57 ? 9.871 5.430 -0.040 1.00 0.00 57 GLY A C 5
ATOM 7318 O O . GLY A 1 57 ? 8.903 4.802 0.385 1.00 0.00 57 GLY A O 5
ATOM 7322 N N . CYS A 1 58 ? 11.116 5.267 0.383 1.00 0.00 58 CYS A N 5
ATOM 7323 C CA . CYS A 1 58 ? 11.433 4.297 1.418 1.00 0.00 58 CYS A CA 5
ATOM 7324 C C . CYS A 1 58 ? 12.361 4.966 2.434 1.00 0.00 58 CYS A C 5
ATOM 7325 O O . CYS A 1 58 ? 13.338 5.611 2.058 1.00 0.00 58 CYS A O 5
ATOM 7333 N N . SER A 1 59 ? 12.022 4.789 3.703 1.00 0.00 59 SER A N 5
ATOM 7334 C CA . SER A 1 59 ? 12.812 5.367 4.776 1.00 0.00 59 SER A CA 5
ATOM 7335 C C . SER A 1 59 ? 12.783 4.450 6.000 1.00 0.00 59 SER A C 5
ATOM 7336 O O . SER A 1 59 ? 11.713 4.041 6.448 1.00 0.00 59 SER A O 5
ATOM 7344 N N . VAL A 1 60 ? 13.971 4.153 6.506 1.00 0.00 60 VAL A N 5
ATOM 7345 C CA . VAL A 1 60 ? 14.095 3.291 7.670 1.00 0.00 60 VAL A CA 5
ATOM 7346 C C . VAL A 1 60 ? 14.637 4.105 8.846 1.00 0.00 60 VAL A C 5
ATOM 7347 O O . VAL A 1 60 ? 15.697 4.720 8.745 1.00 0.00 60 VAL A O 5
ATOM 7360 N N . HIS A 1 61 ? 13.884 4.083 9.936 1.00 0.00 61 HIS A N 5
ATOM 7361 C CA . HIS A 1 61 ? 14.275 4.811 11.131 1.00 0.00 61 HIS A CA 5
ATOM 7362 C C . HIS A 1 61 ? 14.545 3.824 12.268 1.00 0.00 61 HIS A C 5
ATOM 7363 O O . HIS A 1 61 ? 14.102 2.678 12.219 1.00 0.00 61 HIS A O 5
ATOM 7377 N N . LYS A 1 62 ? 15.271 4.306 13.267 1.00 0.00 62 LYS A N 5
ATOM 7378 C CA . LYS A 1 62 ? 15.606 3.480 14.415 1.00 0.00 62 LYS A CA 5
ATOM 7379 C C . LYS A 1 62 ? 14.375 3.338 15.312 1.00 0.00 62 LYS A C 5
ATOM 7380 O O . LYS A 1 62 ? 14.136 4.173 16.182 1.00 0.00 62 LYS A O 5
ATOM 7399 N N . GLY A 1 63 ? 13.624 2.273 15.068 1.00 0.00 63 GLY A N 5
ATOM 7400 C CA . GLY A 1 63 ? 12.424 2.010 15.842 1.00 0.00 63 GLY A CA 5
ATOM 7401 C C . GLY A 1 63 ? 11.201 1.883 14.932 1.00 0.00 63 GLY A C 5
ATOM 7402 O O . GLY A 1 63 ? 10.178 1.331 15.334 1.00 0.00 63 GLY A O 5
ATOM 7406 N N . TYR A 1 64 ? 11.347 2.404 13.722 1.00 0.00 64 TYR A N 5
ATOM 7407 C CA . TYR A 1 64 ? 10.266 2.356 12.752 1.00 0.00 64 TYR A CA 5
ATOM 7408 C C . TYR A 1 64 ? 10.792 2.591 11.334 1.00 0.00 64 TYR A C 5
ATOM 7409 O O . TYR A 1 64 ? 11.968 2.902 11.148 1.00 0.00 64 TYR A O 5
ATOM 7427 N N . ALA A 1 65 ? 9.897 2.432 10.371 1.00 0.00 65 ALA A N 5
ATOM 7428 C CA . ALA A 1 65 ? 10.256 2.623 8.976 1.00 0.00 65 ALA A CA 5
ATOM 7429 C C . ALA A 1 65 ? 9.045 3.163 8.212 1.00 0.00 65 ALA A C 5
ATOM 7430 O O . ALA A 1 65 ? 7.905 2.832 8.533 1.00 0.00 65 ALA A O 5
ATOM 7437 N N . PHE A 1 66 ? 9.335 3.985 7.214 1.00 0.00 66 PHE A N 5
ATOM 7438 C CA . PHE A 1 66 ? 8.284 4.574 6.401 1.00 0.00 66 PHE A CA 5
ATOM 7439 C C . PHE A 1 66 ? 8.377 4.093 4.952 1.00 0.00 66 PHE A C 5
ATOM 7440 O O . PHE A 1 66 ? 9.473 3.914 4.422 1.00 0.00 66 PHE A O 5
ATOM 7457 N N . VAL A 1 67 ? 7.213 3.897 4.351 1.00 0.00 67 VAL A N 5
ATOM 7458 C CA . VAL A 1 67 ? 7.149 3.440 2.973 1.00 0.00 67 VAL A CA 5
ATOM 7459 C C . VAL A 1 67 ? 6.090 4.248 2.221 1.00 0.00 67 VAL A C 5
ATOM 7460 O O . VAL A 1 67 ? 4.957 4.375 2.682 1.00 0.00 67 VAL A O 5
ATOM 7473 N N . GLN A 1 68 ? 6.498 4.775 1.075 1.00 0.00 68 GLN A N 5
ATOM 7474 C CA . GLN A 1 68 ? 5.599 5.568 0.254 1.00 0.00 68 GLN A CA 5
ATOM 7475 C C . GLN A 1 68 ? 5.285 4.834 -1.051 1.00 0.00 68 GLN A C 5
ATOM 7476 O O . GLN A 1 68 ? 6.145 4.151 -1.605 1.00 0.00 68 GLN A O 5
ATOM 7490 N N . TYR A 1 69 ? 4.051 4.999 -1.503 1.00 0.00 69 TYR A N 5
ATOM 7491 C CA . TYR A 1 69 ? 3.612 4.360 -2.733 1.00 0.00 69 TYR A CA 5
ATOM 7492 C C . TYR A 1 69 ? 3.005 5.383 -3.695 1.00 0.00 69 TYR A C 5
ATOM 7493 O O . TYR A 1 69 ? 2.805 6.541 -3.332 1.00 0.00 69 TYR A O 5
ATOM 7511 N N . SER A 1 70 ? 2.728 4.917 -4.905 1.00 0.00 70 SER A N 5
ATOM 7512 C CA . SER A 1 70 ? 2.147 5.777 -5.922 1.00 0.00 70 SER A CA 5
ATOM 7513 C C . SER A 1 70 ? 0.620 5.693 -5.869 1.00 0.00 70 SER A C 5
ATOM 7514 O O . SER A 1 70 ? -0.067 6.698 -6.044 1.00 0.00 70 SER A O 5
ATOM 7522 N N . ASN A 1 71 ? 0.134 4.484 -5.627 1.00 0.00 71 ASN A N 5
ATOM 7523 C CA . ASN A 1 71 ? -1.299 4.256 -5.549 1.00 0.00 71 ASN A CA 5
ATOM 7524 C C . ASN A 1 71 ? -1.696 4.035 -4.088 1.00 0.00 71 ASN A C 5
ATOM 7525 O O . ASN A 1 71 ? -0.907 3.522 -3.297 1.00 0.00 71 ASN A O 5
ATOM 7536 N N . GLU A 1 72 ? -2.921 4.433 -3.775 1.00 0.00 72 GLU A N 5
ATOM 7537 C CA . GLU A 1 72 ? -3.433 4.285 -2.424 1.00 0.00 72 GLU A CA 5
ATOM 7538 C C . GLU A 1 72 ? -3.717 2.812 -2.122 1.00 0.00 72 GLU A C 5
ATOM 7539 O O . GLU A 1 72 ? -3.918 2.439 -0.967 1.00 0.00 72 GLU A O 5
ATOM 7551 N N . ARG A 1 73 ? -3.723 2.015 -3.180 1.00 0.00 73 ARG A N 5
ATOM 7552 C CA . ARG A 1 73 ? -3.978 0.591 -3.042 1.00 0.00 73 ARG A CA 5
ATOM 7553 C C . ARG A 1 73 ? -2.675 -0.157 -2.754 1.00 0.00 73 ARG A C 5
ATOM 7554 O O . ARG A 1 73 ? -2.644 -1.058 -1.918 1.00 0.00 73 ARG A O 5
ATOM 7575 N N . HIS A 1 74 ? -1.631 0.245 -3.464 1.00 0.00 74 HIS A N 5
ATOM 7576 C CA . HIS A 1 74 ? -0.328 -0.376 -3.295 1.00 0.00 74 HIS A CA 5
ATOM 7577 C C . HIS A 1 74 ? 0.123 -0.235 -1.839 1.00 0.00 74 HIS A C 5
ATOM 7578 O O . HIS A 1 74 ? 1.004 -0.963 -1.385 1.00 0.00 74 HIS A O 5
ATOM 7592 N N . ALA A 1 75 ? -0.501 0.708 -1.149 1.00 0.00 75 ALA A N 5
ATOM 7593 C CA . ALA A 1 75 ? -0.175 0.954 0.246 1.00 0.00 75 ALA A CA 5
ATOM 7594 C C . ALA A 1 75 ? -1.035 0.052 1.133 1.00 0.00 75 ALA A C 5
ATOM 7595 O O . ALA A 1 75 ? -0.514 -0.814 1.834 1.00 0.00 75 ALA A O 5
ATOM 7602 N N . ARG A 1 76 ? -2.338 0.285 1.073 1.00 0.00 76 ARG A N 5
ATOM 7603 C CA . ARG A 1 76 ? -3.275 -0.496 1.863 1.00 0.00 76 ARG A CA 5
ATOM 7604 C C . ARG A 1 76 ? -2.876 -1.973 1.852 1.00 0.00 76 ARG A C 5
ATOM 7605 O O . ARG A 1 76 ? -2.918 -2.638 2.886 1.00 0.00 76 ARG A O 5
ATOM 7626 N N . ALA A 1 77 ? -2.499 -2.442 0.672 1.00 0.00 77 ALA A N 5
ATOM 7627 C CA . ALA A 1 77 ? -2.093 -3.828 0.514 1.00 0.00 77 ALA A CA 5
ATOM 7628 C C . ALA A 1 77 ? -0.893 -4.111 1.420 1.00 0.00 77 ALA A C 5
ATOM 7629 O O . ALA A 1 77 ? -0.864 -5.122 2.120 1.00 0.00 77 ALA A O 5
ATOM 7636 N N . ALA A 1 78 ? 0.067 -3.200 1.377 1.00 0.00 78 ALA A N 5
ATOM 7637 C CA . ALA A 1 78 ? 1.267 -3.338 2.186 1.00 0.00 78 ALA A CA 5
ATOM 7638 C C . ALA A 1 78 ? 0.927 -3.046 3.649 1.00 0.00 78 ALA A C 5
ATOM 7639 O O . ALA A 1 78 ? 1.602 -3.531 4.556 1.00 0.00 78 ALA A O 5
ATOM 7646 N N . VAL A 1 79 ? -0.121 -2.256 3.834 1.00 0.00 79 VAL A N 5
ATOM 7647 C CA . VAL A 1 79 ? -0.559 -1.894 5.171 1.00 0.00 79 VAL A CA 5
ATOM 7648 C C . VAL A 1 79 ? -1.029 -3.151 5.906 1.00 0.00 79 VAL A C 5
ATOM 7649 O O . VAL A 1 79 ? -0.396 -3.585 6.868 1.00 0.00 79 VAL A O 5
ATOM 7662 N N . LEU A 1 80 ? -2.135 -3.700 5.427 1.00 0.00 80 LEU A N 5
ATOM 7663 C CA . LEU A 1 80 ? -2.697 -4.898 6.027 1.00 0.00 80 LEU A CA 5
ATOM 7664 C C . LEU A 1 80 ? -1.779 -6.087 5.737 1.00 0.00 80 LEU A C 5
ATOM 7665 O O . LEU A 1 80 ? -1.489 -6.883 6.629 1.00 0.00 80 LEU A O 5
ATOM 7681 N N . GLY A 1 81 ? -1.346 -6.169 4.488 1.00 0.00 81 GLY A N 5
ATOM 7682 C CA . GLY A 1 81 ? -0.467 -7.248 4.070 1.00 0.00 81 GLY A CA 5
ATOM 7683 C C . GLY A 1 81 ? 0.658 -7.462 5.084 1.00 0.00 81 GLY A C 5
ATOM 7684 O O . GLY A 1 81 ? 1.044 -8.597 5.358 1.00 0.00 81 GLY A O 5
ATOM 7688 N N . GLU A 1 82 ? 1.154 -6.352 5.613 1.00 0.00 82 GLU A N 5
ATOM 7689 C CA . GLU A 1 82 ? 2.227 -6.404 6.591 1.00 0.00 82 GLU A CA 5
ATOM 7690 C C . GLU A 1 82 ? 1.660 -6.303 8.008 1.00 0.00 82 GLU A C 5
ATOM 7691 O O . GLU A 1 82 ? 1.893 -7.180 8.838 1.00 0.00 82 GLU A O 5
ATOM 7703 N N . ASN A 1 83 ? 0.925 -5.225 8.241 1.00 0.00 83 ASN A N 5
ATOM 7704 C CA . ASN A 1 83 ? 0.323 -4.998 9.544 1.00 0.00 83 ASN A CA 5
ATOM 7705 C C . ASN A 1 83 ? -0.188 -6.327 10.104 1.00 0.00 83 ASN A C 5
ATOM 7706 O O . ASN A 1 83 ? -1.050 -6.967 9.504 1.00 0.00 83 ASN A O 5
ATOM 7717 N N . GLY A 1 84 ? 0.368 -6.703 11.246 1.00 0.00 84 GLY A N 5
ATOM 7718 C CA . GLY A 1 84 ? -0.021 -7.945 11.894 1.00 0.00 84 GLY A CA 5
ATOM 7719 C C . GLY A 1 84 ? 1.153 -8.925 11.949 1.00 0.00 84 GLY A C 5
ATOM 7720 O O . GLY A 1 84 ? 1.212 -9.779 12.832 1.00 0.00 84 GLY A O 5
ATOM 7724 N N . ARG A 1 85 ? 2.059 -8.768 10.995 1.00 0.00 85 ARG A N 5
ATOM 7725 C CA . ARG A 1 85 ? 3.228 -9.629 10.924 1.00 0.00 85 ARG A CA 5
ATOM 7726 C C . ARG A 1 85 ? 4.155 -9.363 12.111 1.00 0.00 85 ARG A C 5
ATOM 7727 O O . ARG A 1 85 ? 4.203 -8.248 12.629 1.00 0.00 85 ARG A O 5
ATOM 7748 N N . VAL A 1 86 ? 4.870 -10.406 12.508 1.00 0.00 86 VAL A N 5
ATOM 7749 C CA . VAL A 1 86 ? 5.793 -10.299 13.625 1.00 0.00 86 VAL A CA 5
ATOM 7750 C C . VAL A 1 86 ? 7.224 -10.490 13.118 1.00 0.00 86 VAL A C 5
ATOM 7751 O O . VAL A 1 86 ? 7.459 -11.257 12.185 1.00 0.00 86 VAL A O 5
ATOM 7764 N N . LEU A 1 87 ? 8.143 -9.779 13.754 1.00 0.00 87 LEU A N 5
ATOM 7765 C CA . LEU A 1 87 ? 9.545 -9.861 13.379 1.00 0.00 87 LEU A CA 5
ATOM 7766 C C . LEU A 1 87 ? 10.414 -9.613 14.614 1.00 0.00 87 LEU A C 5
ATOM 7767 O O . LEU A 1 87 ? 10.384 -8.526 15.190 1.00 0.00 87 LEU A O 5
ATOM 7783 N N . ALA A 1 88 ? 11.167 -10.638 14.984 1.00 0.00 88 ALA A N 5
ATOM 7784 C CA . ALA A 1 88 ? 12.043 -10.545 16.139 1.00 0.00 88 ALA A CA 5
ATOM 7785 C C . ALA A 1 88 ? 11.249 -10.879 17.404 1.00 0.00 88 ALA A C 5
ATOM 7786 O O . ALA A 1 88 ? 11.797 -10.872 18.505 1.00 0.00 88 ALA A O 5
ATOM 7793 N N . GLY A 1 89 ? 9.971 -11.165 17.203 1.00 0.00 89 GLY A N 5
ATOM 7794 C CA . GLY A 1 89 ? 9.096 -11.502 18.314 1.00 0.00 89 GLY A CA 5
ATOM 7795 C C . GLY A 1 89 ? 8.153 -10.342 18.640 1.00 0.00 89 GLY A C 5
ATOM 7796 O O . GLY A 1 89 ? 7.538 -10.318 19.705 1.00 0.00 89 GLY A O 5
ATOM 7800 N N . GLN A 1 90 ? 8.067 -9.410 17.702 1.00 0.00 90 GLN A N 5
ATOM 7801 C CA . GLN A 1 90 ? 7.209 -8.250 17.877 1.00 0.00 90 GLN A CA 5
ATOM 7802 C C . GLN A 1 90 ? 6.310 -8.067 16.652 1.00 0.00 90 GLN A C 5
ATOM 7803 O O . GLN A 1 90 ? 6.784 -8.106 15.518 1.00 0.00 90 GLN A O 5
ATOM 7817 N N . THR A 1 91 ? 5.028 -7.870 16.924 1.00 0.00 91 THR A N 5
ATOM 7818 C CA . THR A 1 91 ? 4.058 -7.680 15.858 1.00 0.00 91 THR A CA 5
ATOM 7819 C C . THR A 1 91 ? 4.232 -6.302 15.218 1.00 0.00 91 THR A C 5
ATOM 7820 O O . THR A 1 91 ? 3.845 -5.289 15.799 1.00 0.00 91 THR A O 5
ATOM 7831 N N . LEU A 1 92 ? 4.816 -6.307 14.028 1.00 0.00 92 LEU A N 5
ATOM 7832 C CA . LEU A 1 92 ? 5.046 -5.069 13.302 1.00 0.00 92 LEU A CA 5
ATOM 7833 C C . LEU A 1 92 ? 3.751 -4.255 13.267 1.00 0.00 92 LEU A C 5
ATOM 7834 O O . LEU A 1 92 ? 2.757 -4.689 12.685 1.00 0.00 92 LEU A O 5
ATOM 7850 N N . ASP A 1 93 ? 3.804 -3.090 13.895 1.00 0.00 93 ASP A N 5
ATOM 7851 C CA . ASP A 1 93 ? 2.648 -2.212 13.943 1.00 0.00 93 ASP A CA 5
ATOM 7852 C C . ASP A 1 93 ? 2.688 -1.258 12.747 1.00 0.00 93 ASP A C 5
ATOM 7853 O O . ASP A 1 93 ? 3.412 -0.264 12.766 1.00 0.00 93 ASP A O 5
ATOM 7862 N N . ILE A 1 94 ? 1.900 -1.594 11.736 1.00 0.00 94 ILE A N 5
ATOM 7863 C CA . ILE A 1 94 ? 1.836 -0.780 10.535 1.00 0.00 94 ILE A CA 5
ATOM 7864 C C . ILE A 1 94 ? 0.434 -0.182 10.403 1.00 0.00 94 ILE A C 5
ATOM 7865 O O . ILE A 1 94 ? -0.540 -0.762 10.880 1.00 0.00 94 ILE A O 5
ATOM 7881 N N . ASN A 1 95 ? 0.376 0.971 9.753 1.00 0.00 95 ASN A N 5
ATOM 7882 C CA . ASN A 1 95 ? -0.891 1.654 9.552 1.00 0.00 95 ASN A CA 5
ATOM 7883 C C . ASN A 1 95 ? -0.731 2.701 8.448 1.00 0.00 95 ASN A C 5
ATOM 7884 O O . ASN A 1 95 ? 0.384 2.985 8.013 1.00 0.00 95 ASN A O 5
ATOM 7895 N N . MET A 1 96 ? -1.863 3.246 8.026 1.00 0.00 96 MET A N 5
ATOM 7896 C CA . MET A 1 96 ? -1.863 4.256 6.980 1.00 0.00 96 MET A CA 5
ATOM 7897 C C . MET A 1 96 ? -1.451 5.621 7.536 1.00 0.00 96 MET A C 5
ATOM 7898 O O . MET A 1 96 ? -1.976 6.063 8.556 1.00 0.00 96 MET A O 5
ATOM 7912 N N . ALA A 1 97 ? -0.516 6.249 6.839 1.00 0.00 97 ALA A N 5
ATOM 7913 C CA . ALA A 1 97 ? -0.028 7.555 7.250 1.00 0.00 97 ALA A CA 5
ATOM 7914 C C . ALA A 1 97 ? -1.165 8.574 7.151 1.00 0.00 97 ALA A C 5
ATOM 7915 O O . ALA A 1 97 ? -1.719 8.788 6.074 1.00 0.00 97 ALA A O 5
ATOM 7922 N N . GLY A 1 98 ? -1.478 9.176 8.289 1.00 0.00 98 GLY A N 5
ATOM 7923 C CA . GLY A 1 98 ? -2.539 10.167 8.343 1.00 0.00 98 GLY A CA 5
ATOM 7924 C C . GLY A 1 98 ? -2.072 11.430 9.069 1.00 0.00 98 GLY A C 5
ATOM 7925 O O . GLY A 1 98 ? -2.203 12.536 8.545 1.00 0.00 98 GLY A O 5
ATOM 7929 N N . GLU A 1 99 ? -1.537 11.225 10.263 1.00 0.00 99 GLU A N 5
ATOM 7930 C CA . GLU A 1 99 ? -1.049 12.334 11.066 1.00 0.00 99 GLU A CA 5
ATOM 7931 C C . GLU A 1 99 ? 0.334 12.773 10.581 1.00 0.00 99 GLU A C 5
ATOM 7932 O O . GLU A 1 99 ? 1.293 12.006 10.652 1.00 0.00 99 GLU A O 5
ATOM 7944 N N . PRO A 1 100 ? 0.394 14.038 10.085 1.00 0.00 100 PRO A N 5
ATOM 7945 C CA . PRO A 1 100 ? 1.644 14.588 9.589 1.00 0.00 100 PRO A CA 5
ATOM 7946 C C . PRO A 1 100 ? 2.577 14.958 10.743 1.00 0.00 100 PRO A C 5
ATOM 7947 O O . PRO A 1 100 ? 2.392 14.497 11.868 1.00 0.00 100 PRO A O 5
ATOM 7958 N N . LYS A 1 101 ? 3.561 15.787 10.424 1.00 0.00 101 LYS A N 5
ATOM 7959 C CA . LYS A 1 101 ? 4.524 16.224 11.421 1.00 0.00 101 LYS A CA 5
ATOM 7960 C C . LYS A 1 101 ? 4.837 17.706 11.205 1.00 0.00 101 LYS A C 5
ATOM 7961 O O . LYS A 1 101 ? 4.711 18.216 10.093 1.00 0.00 101 LYS A O 5
ATOM 7980 N N . PRO A 1 102 ? 5.249 18.374 12.316 1.00 0.00 102 PRO A N 5
ATOM 7981 C CA . PRO A 1 102 ? 5.581 19.787 12.260 1.00 0.00 102 PRO A CA 5
ATOM 7982 C C . PRO A 1 102 ? 6.936 20.005 11.583 1.00 0.00 102 PRO A C 5
ATOM 7983 O O . PRO A 1 102 ? 7.965 19.558 12.087 1.00 0.00 102 PRO A O 5
ATOM 7994 N N . ASP A 1 103 ? 6.893 20.693 10.452 1.00 0.00 103 ASP A N 5
ATOM 7995 C CA . ASP A 1 103 ? 8.104 20.976 9.701 1.00 0.00 103 ASP A CA 5
ATOM 7996 C C . ASP A 1 103 ? 7.899 22.243 8.868 1.00 0.00 103 ASP A C 5
ATOM 7997 O O . ASP A 1 103 ? 6.923 22.352 8.127 1.00 0.00 103 ASP A O 5
ATOM 8006 N N . ARG A 1 104 ? 8.833 23.170 9.020 1.00 0.00 104 ARG A N 5
ATOM 8007 C CA . ARG A 1 104 ? 8.767 24.426 8.291 1.00 0.00 104 ARG A CA 5
ATOM 8008 C C . ARG A 1 104 ? 7.341 24.980 8.317 1.00 0.00 104 ARG A C 5
ATOM 8009 O O . ARG A 1 104 ? 6.560 24.735 7.399 1.00 0.00 104 ARG A O 5
ATOM 8030 N N . SER A 1 105 ? 7.045 25.716 9.378 1.00 0.00 105 SER A N 5
ATOM 8031 C CA . SER A 1 105 ? 5.727 26.306 9.535 1.00 0.00 105 SER A CA 5
ATOM 8032 C C . SER A 1 105 ? 5.847 27.824 9.683 1.00 0.00 105 SER A C 5
ATOM 8033 O O . SER A 1 105 ? 5.865 28.343 10.798 1.00 0.00 105 SER A O 5
ATOM 8041 N N . GLY A 1 106 ? 5.927 28.493 8.542 1.00 0.00 106 GLY A N 5
ATOM 8042 C CA . GLY A 1 106 ? 6.046 29.941 8.531 1.00 0.00 106 GLY A CA 5
ATOM 8043 C C . GLY A 1 106 ? 4.841 30.596 9.211 1.00 0.00 106 GLY A C 5
ATOM 8044 O O . GLY A 1 106 ? 3.772 29.994 9.301 1.00 0.00 106 GLY A O 5
ATOM 8048 N N . PRO A 1 107 ? 5.060 31.852 9.684 1.00 0.00 107 PRO A N 5
ATOM 8049 C CA . PRO A 1 107 ? 4.005 32.594 10.352 1.00 0.00 107 PRO A CA 5
ATOM 8050 C C . PRO A 1 107 ? 2.978 33.115 9.345 1.00 0.00 107 PRO A C 5
ATOM 8051 O O . PRO A 1 107 ? 1.775 32.938 9.531 1.00 0.00 107 PRO A O 5
ATOM 8062 N N . SER A 1 108 ? 3.490 33.747 8.299 1.00 0.00 108 SER A N 5
ATOM 8063 C CA . SER A 1 108 ? 2.633 34.295 7.262 1.00 0.00 108 SER A CA 5
ATOM 8064 C C . SER A 1 108 ? 1.561 35.190 7.888 1.00 0.00 108 SER A C 5
ATOM 8065 O O . SER A 1 108 ? 0.448 34.738 8.154 1.00 0.00 108 SER A O 5
ATOM 8073 N N . SER A 1 109 ? 1.934 36.442 8.104 1.00 0.00 109 SER A N 5
ATOM 8074 C CA . SER A 1 109 ? 1.018 37.404 8.694 1.00 0.00 109 SER A CA 5
ATOM 8075 C C . SER A 1 109 ? 0.946 38.660 7.822 1.00 0.00 109 SER A C 5
ATOM 8076 O O . SER A 1 109 ? 1.896 39.440 7.772 1.00 0.00 109 SER A O 5
ATOM 8084 N N . GLY A 1 110 ? -0.189 38.816 7.158 1.00 0.00 110 GLY A N 5
ATOM 8085 C CA . GLY A 1 110 ? -0.397 39.964 6.291 1.00 0.00 110 GLY A CA 5
ATOM 8086 C C . GLY A 1 110 ? -0.298 41.272 7.080 1.00 0.00 110 GLY A C 5
ATOM 8087 O O . GLY A 1 110 ? -1.203 41.613 7.839 1.00 0.00 110 GLY A O 5
ATOM 8091 N N . GLY A 1 1 ? 20.990 -27.381 8.541 1.00 0.00 1 GLY A N 6
ATOM 8092 C CA . GLY A 1 1 ? 21.661 -26.161 8.957 1.00 0.00 1 GLY A CA 6
ATOM 8093 C C . GLY A 1 1 ? 20.672 -25.180 9.590 1.00 0.00 1 GLY A C 6
ATOM 8094 O O . GLY A 1 1 ? 19.594 -24.943 9.046 1.00 0.00 1 GLY A O 6
ATOM 8098 N N . SER A 1 2 ? 21.073 -24.635 10.729 1.00 0.00 2 SER A N 6
ATOM 8099 C CA . SER A 1 2 ? 20.236 -23.685 11.441 1.00 0.00 2 SER A CA 6
ATOM 8100 C C . SER A 1 2 ? 21.104 -22.606 12.090 1.00 0.00 2 SER A C 6
ATOM 8101 O O . SER A 1 2 ? 22.297 -22.812 12.309 1.00 0.00 2 SER A O 6
ATOM 8109 N N . SER A 1 3 ? 20.472 -21.478 12.380 1.00 0.00 3 SER A N 6
ATOM 8110 C CA . SER A 1 3 ? 21.173 -20.366 12.999 1.00 0.00 3 SER A CA 6
ATOM 8111 C C . SER A 1 3 ? 20.416 -19.900 14.245 1.00 0.00 3 SER A C 6
ATOM 8112 O O . SER A 1 3 ? 19.213 -20.125 14.366 1.00 0.00 3 SER A O 6
ATOM 8120 N N . GLY A 1 4 ? 21.153 -19.259 15.140 1.00 0.00 4 GLY A N 6
ATOM 8121 C CA . GLY A 1 4 ? 20.567 -18.760 16.373 1.00 0.00 4 GLY A CA 6
ATOM 8122 C C . GLY A 1 4 ? 19.459 -17.746 16.081 1.00 0.00 4 GLY A C 6
ATOM 8123 O O . GLY A 1 4 ? 19.298 -17.306 14.944 1.00 0.00 4 GLY A O 6
ATOM 8127 N N . SER A 1 5 ? 18.722 -17.406 17.128 1.00 0.00 5 SER A N 6
ATOM 8128 C CA . SER A 1 5 ? 17.633 -16.453 16.999 1.00 0.00 5 SER A CA 6
ATOM 8129 C C . SER A 1 5 ? 17.233 -15.925 18.379 1.00 0.00 5 SER A C 6
ATOM 8130 O O . SER A 1 5 ? 17.634 -16.481 19.400 1.00 0.00 5 SER A O 6
ATOM 8138 N N . SER A 1 6 ? 16.447 -14.859 18.364 1.00 0.00 6 SER A N 6
ATOM 8139 C CA . SER A 1 6 ? 15.988 -14.250 19.601 1.00 0.00 6 SER A CA 6
ATOM 8140 C C . SER A 1 6 ? 17.180 -13.700 20.387 1.00 0.00 6 SER A C 6
ATOM 8141 O O . SER A 1 6 ? 18.037 -14.460 20.835 1.00 0.00 6 SER A O 6
ATOM 8149 N N . GLY A 1 7 ? 17.196 -12.383 20.530 1.00 0.00 7 GLY A N 6
ATOM 8150 C CA . GLY A 1 7 ? 18.269 -11.722 21.254 1.00 0.00 7 GLY A CA 6
ATOM 8151 C C . GLY A 1 7 ? 17.714 -10.859 22.389 1.00 0.00 7 GLY A C 6
ATOM 8152 O O . GLY A 1 7 ? 17.200 -11.381 23.377 1.00 0.00 7 GLY A O 6
ATOM 8156 N N . MET A 1 8 ? 17.836 -9.552 22.209 1.00 0.00 8 MET A N 6
ATOM 8157 C CA . MET A 1 8 ? 17.353 -8.611 23.206 1.00 0.00 8 MET A CA 6
ATOM 8158 C C . MET A 1 8 ? 17.543 -7.168 22.735 1.00 0.00 8 MET A C 6
ATOM 8159 O O . MET A 1 8 ? 18.233 -6.919 21.747 1.00 0.00 8 MET A O 6
ATOM 8173 N N . SER A 1 9 ? 16.919 -6.254 23.464 1.00 0.00 9 SER A N 6
ATOM 8174 C CA . SER A 1 9 ? 17.011 -4.842 23.133 1.00 0.00 9 SER A CA 6
ATOM 8175 C C . SER A 1 9 ? 17.012 -4.004 24.413 1.00 0.00 9 SER A C 6
ATOM 8176 O O . SER A 1 9 ? 16.575 -4.470 25.465 1.00 0.00 9 SER A O 6
ATOM 8184 N N . LEU A 1 10 ? 17.508 -2.782 24.282 1.00 0.00 10 LEU A N 6
ATOM 8185 C CA . LEU A 1 10 ? 17.571 -1.875 25.415 1.00 0.00 10 LEU A CA 6
ATOM 8186 C C . LEU A 1 10 ? 17.340 -0.443 24.930 1.00 0.00 10 LEU A C 6
ATOM 8187 O O . LEU A 1 10 ? 17.200 -0.205 23.731 1.00 0.00 10 LEU A O 6
ATOM 8203 N N . LYS A 1 11 ? 17.307 0.474 25.886 1.00 0.00 11 LYS A N 6
ATOM 8204 C CA . LYS A 1 11 ? 17.095 1.877 25.570 1.00 0.00 11 LYS A CA 6
ATOM 8205 C C . LYS A 1 11 ? 15.944 2.002 24.571 1.00 0.00 11 LYS A C 6
ATOM 8206 O O . LYS A 1 11 ? 15.229 1.034 24.316 1.00 0.00 11 LYS A O 6
ATOM 8225 N N . LEU A 1 12 ? 15.800 3.203 24.030 1.00 0.00 12 LEU A N 6
ATOM 8226 C CA . LEU A 1 12 ? 14.747 3.468 23.064 1.00 0.00 12 LEU A CA 6
ATOM 8227 C C . LEU A 1 12 ? 14.936 4.870 22.482 1.00 0.00 12 LEU A C 6
ATOM 8228 O O . LEU A 1 12 ? 15.725 5.660 22.999 1.00 0.00 12 LEU A O 6
ATOM 8244 N N . GLN A 1 13 ? 14.199 5.137 21.413 1.00 0.00 13 GLN A N 6
ATOM 8245 C CA . GLN A 1 13 ? 14.276 6.430 20.755 1.00 0.00 13 GLN A CA 6
ATOM 8246 C C . GLN A 1 13 ? 13.040 6.654 19.881 1.00 0.00 13 GLN A C 6
ATOM 8247 O O . GLN A 1 13 ? 12.489 5.707 19.324 1.00 0.00 13 GLN A O 6
ATOM 8261 N N . ALA A 1 14 ? 12.642 7.915 19.789 1.00 0.00 14 ALA A N 6
ATOM 8262 C CA . ALA A 1 14 ? 11.481 8.276 18.992 1.00 0.00 14 ALA A CA 6
ATOM 8263 C C . ALA A 1 14 ? 11.468 9.790 18.776 1.00 0.00 14 ALA A C 6
ATOM 8264 O O . ALA A 1 14 ? 12.077 10.536 19.542 1.00 0.00 14 ALA A O 6
ATOM 8271 N N . SER A 1 15 ? 10.766 10.201 17.730 1.00 0.00 15 SER A N 6
ATOM 8272 C CA . SER A 1 15 ? 10.665 11.613 17.404 1.00 0.00 15 SER A CA 6
ATOM 8273 C C . SER A 1 15 ? 9.235 12.104 17.642 1.00 0.00 15 SER A C 6
ATOM 8274 O O . SER A 1 15 ? 8.313 11.301 17.773 1.00 0.00 15 SER A O 6
ATOM 8282 N N . ASN A 1 16 ? 9.097 13.421 17.692 1.00 0.00 16 ASN A N 6
ATOM 8283 C CA . ASN A 1 16 ? 7.795 14.028 17.912 1.00 0.00 16 ASN A CA 6
ATOM 8284 C C . ASN A 1 16 ? 7.718 15.350 17.146 1.00 0.00 16 ASN A C 6
ATOM 8285 O O . ASN A 1 16 ? 6.832 15.539 16.314 1.00 0.00 16 ASN A O 6
ATOM 8296 N N . VAL A 1 17 ? 8.659 16.231 17.453 1.00 0.00 17 VAL A N 6
ATOM 8297 C CA . VAL A 1 17 ? 8.709 17.530 16.804 1.00 0.00 17 VAL A CA 6
ATOM 8298 C C . VAL A 1 17 ? 9.286 17.370 15.396 1.00 0.00 17 VAL A C 6
ATOM 8299 O O . VAL A 1 17 ? 10.312 16.718 15.213 1.00 0.00 17 VAL A O 6
ATOM 8312 N N . THR A 1 18 ? 8.601 17.976 14.438 1.00 0.00 18 THR A N 6
ATOM 8313 C CA . THR A 1 18 ? 9.033 17.909 13.052 1.00 0.00 18 THR A CA 6
ATOM 8314 C C . THR A 1 18 ? 8.410 19.049 12.243 1.00 0.00 18 THR A C 6
ATOM 8315 O O . THR A 1 18 ? 9.094 19.704 11.458 1.00 0.00 18 THR A O 6
ATOM 8326 N N . ASN A 1 19 ? 7.119 19.251 12.463 1.00 0.00 19 ASN A N 6
ATOM 8327 C CA . ASN A 1 19 ? 6.397 20.301 11.765 1.00 0.00 19 ASN A CA 6
ATOM 8328 C C . ASN A 1 19 ? 6.829 20.322 10.297 1.00 0.00 19 ASN A C 6
ATOM 8329 O O . ASN A 1 19 ? 7.782 21.012 9.937 1.00 0.00 19 ASN A O 6
ATOM 8340 N N . LYS A 1 20 ? 6.108 19.559 9.490 1.00 0.00 20 LYS A N 6
ATOM 8341 C CA . LYS A 1 20 ? 6.405 19.482 8.069 1.00 0.00 20 LYS A CA 6
ATOM 8342 C C . LYS A 1 20 ? 5.144 19.064 7.311 1.00 0.00 20 LYS A C 6
ATOM 8343 O O . LYS A 1 20 ? 4.733 17.907 7.371 1.00 0.00 20 LYS A O 6
ATOM 8362 N N . ASN A 1 21 ? 4.564 20.031 6.613 1.00 0.00 21 ASN A N 6
ATOM 8363 C CA . ASN A 1 21 ? 3.358 19.778 5.844 1.00 0.00 21 ASN A CA 6
ATOM 8364 C C . ASN A 1 21 ? 3.742 19.384 4.416 1.00 0.00 21 ASN A C 6
ATOM 8365 O O . ASN A 1 21 ? 4.061 20.243 3.595 1.00 0.00 21 ASN A O 6
ATOM 8376 N N . ASP A 1 22 ? 3.700 18.084 4.164 1.00 0.00 22 ASP A N 6
ATOM 8377 C CA . ASP A 1 22 ? 4.040 17.566 2.850 1.00 0.00 22 ASP A CA 6
ATOM 8378 C C . ASP A 1 22 ? 2.955 16.587 2.396 1.00 0.00 22 ASP A C 6
ATOM 8379 O O . ASP A 1 22 ? 2.903 15.451 2.865 1.00 0.00 22 ASP A O 6
ATOM 8388 N N . PRO A 1 23 ? 2.092 17.076 1.465 1.00 0.00 23 PRO A N 6
ATOM 8389 C CA . PRO A 1 23 ? 1.011 16.257 0.943 1.00 0.00 23 PRO A CA 6
ATOM 8390 C C . PRO A 1 23 ? 1.540 15.216 -0.044 1.00 0.00 23 PRO A C 6
ATOM 8391 O O . PRO A 1 23 ? 0.845 14.255 -0.371 1.00 0.00 23 PRO A O 6
ATOM 8402 N N . LYS A 1 24 ? 2.767 15.441 -0.493 1.00 0.00 24 LYS A N 6
ATOM 8403 C CA . LYS A 1 24 ? 3.397 14.534 -1.437 1.00 0.00 24 LYS A CA 6
ATOM 8404 C C . LYS A 1 24 ? 3.918 13.306 -0.687 1.00 0.00 24 LYS A C 6
ATOM 8405 O O . LYS A 1 24 ? 5.123 13.065 -0.645 1.00 0.00 24 LYS A O 6
ATOM 8424 N N . SER A 1 25 ? 2.983 12.562 -0.114 1.00 0.00 25 SER A N 6
ATOM 8425 C CA . SER A 1 25 ? 3.333 11.365 0.632 1.00 0.00 25 SER A CA 6
ATOM 8426 C C . SER A 1 25 ? 2.099 10.820 1.355 1.00 0.00 25 SER A C 6
ATOM 8427 O O . SER A 1 25 ? 1.942 9.608 1.494 1.00 0.00 25 SER A O 6
ATOM 8435 N N . ILE A 1 26 ? 1.255 11.741 1.795 1.00 0.00 26 ILE A N 6
ATOM 8436 C CA . ILE A 1 26 ? 0.040 11.368 2.500 1.00 0.00 26 ILE A CA 6
ATOM 8437 C C . ILE A 1 26 ? -0.826 10.497 1.588 1.00 0.00 26 ILE A C 6
ATOM 8438 O O . ILE A 1 26 ? -1.439 9.533 2.044 1.00 0.00 26 ILE A O 6
ATOM 8454 N N . ASN A 1 27 ? -0.848 10.867 0.316 1.00 0.00 27 ASN A N 6
ATOM 8455 C CA . ASN A 1 27 ? -1.629 10.131 -0.664 1.00 0.00 27 ASN A CA 6
ATOM 8456 C C . ASN A 1 27 ? -1.507 8.632 -0.386 1.00 0.00 27 ASN A C 6
ATOM 8457 O O . ASN A 1 27 ? -2.481 7.987 -0.002 1.00 0.00 27 ASN A O 6
ATOM 8468 N N . SER A 1 28 ? -0.301 8.121 -0.590 1.00 0.00 28 SER A N 6
ATOM 8469 C CA . SER A 1 28 ? -0.039 6.710 -0.365 1.00 0.00 28 SER A CA 6
ATOM 8470 C C . SER A 1 28 ? 1.248 6.539 0.444 1.00 0.00 28 SER A C 6
ATOM 8471 O O . SER A 1 28 ? 2.346 6.603 -0.108 1.00 0.00 28 SER A O 6
ATOM 8479 N N . ARG A 1 29 ? 1.071 6.324 1.739 1.00 0.00 29 ARG A N 6
ATOM 8480 C CA . ARG A 1 29 ? 2.205 6.144 2.629 1.00 0.00 29 ARG A CA 6
ATOM 8481 C C . ARG A 1 29 ? 1.872 5.113 3.710 1.00 0.00 29 ARG A C 6
ATOM 8482 O O . ARG A 1 29 ? 0.704 4.892 4.023 1.00 0.00 29 ARG A O 6
ATOM 8503 N N . VAL A 1 30 ? 2.921 4.510 4.251 1.00 0.00 30 VAL A N 6
ATOM 8504 C CA . VAL A 1 30 ? 2.755 3.509 5.290 1.00 0.00 30 VAL A CA 6
ATOM 8505 C C . VAL A 1 30 ? 3.756 3.776 6.416 1.00 0.00 30 VAL A C 6
ATOM 8506 O O . VAL A 1 30 ? 4.900 4.149 6.158 1.00 0.00 30 VAL A O 6
ATOM 8519 N N . PHE A 1 31 ? 3.290 3.576 7.640 1.00 0.00 31 PHE A N 6
ATOM 8520 C CA . PHE A 1 31 ? 4.131 3.792 8.805 1.00 0.00 31 PHE A CA 6
ATOM 8521 C C . PHE A 1 31 ? 4.441 2.469 9.509 1.00 0.00 31 PHE A C 6
ATOM 8522 O O . PHE A 1 31 ? 3.600 1.934 10.230 1.00 0.00 31 PHE A O 6
ATOM 8539 N N . ILE A 1 32 ? 5.650 1.980 9.275 1.00 0.00 32 ILE A N 6
ATOM 8540 C CA . ILE A 1 32 ? 6.081 0.731 9.878 1.00 0.00 32 ILE A CA 6
ATOM 8541 C C . ILE A 1 32 ? 6.658 1.012 11.267 1.00 0.00 32 ILE A C 6
ATOM 8542 O O . ILE A 1 32 ? 7.733 1.596 11.390 1.00 0.00 32 ILE A O 6
ATOM 8558 N N . GLY A 1 33 ? 5.917 0.582 12.278 1.00 0.00 33 GLY A N 6
ATOM 8559 C CA . GLY A 1 33 ? 6.341 0.781 13.654 1.00 0.00 33 GLY A CA 6
ATOM 8560 C C . GLY A 1 33 ? 6.800 -0.537 14.282 1.00 0.00 33 GLY A C 6
ATOM 8561 O O . GLY A 1 33 ? 6.884 -1.558 13.600 1.00 0.00 33 GLY A O 6
ATOM 8565 N N . ASN A 1 34 ? 7.084 -0.473 15.574 1.00 0.00 34 ASN A N 6
ATOM 8566 C CA . ASN A 1 34 ? 7.532 -1.648 16.301 1.00 0.00 34 ASN A CA 6
ATOM 8567 C C . ASN A 1 34 ? 8.500 -2.446 15.426 1.00 0.00 34 ASN A C 6
ATOM 8568 O O . ASN A 1 34 ? 8.384 -3.666 15.317 1.00 0.00 34 ASN A O 6
ATOM 8579 N N . LEU A 1 35 ? 9.435 -1.725 14.824 1.00 0.00 35 LEU A N 6
ATOM 8580 C CA . LEU A 1 35 ? 10.423 -2.351 13.962 1.00 0.00 35 LEU A CA 6
ATOM 8581 C C . LEU A 1 35 ? 11.799 -2.264 14.624 1.00 0.00 35 LEU A C 6
ATOM 8582 O O . LEU A 1 35 ? 12.361 -1.177 14.756 1.00 0.00 35 LEU A O 6
ATOM 8598 N N . ASN A 1 36 ? 12.303 -3.423 15.022 1.00 0.00 36 ASN A N 6
ATOM 8599 C CA . ASN A 1 36 ? 13.604 -3.491 15.667 1.00 0.00 36 ASN A CA 6
ATOM 8600 C C . ASN A 1 36 ? 14.572 -2.546 14.953 1.00 0.00 36 ASN A C 6
ATOM 8601 O O . ASN A 1 36 ? 15.469 -1.982 15.579 1.00 0.00 36 ASN A O 6
ATOM 8612 N N . THR A 1 37 ? 14.359 -2.403 13.654 1.00 0.00 37 THR A N 6
ATOM 8613 C CA . THR A 1 37 ? 15.203 -1.536 12.848 1.00 0.00 37 THR A CA 6
ATOM 8614 C C . THR A 1 37 ? 16.675 -1.737 13.211 1.00 0.00 37 THR A C 6
ATOM 8615 O O . THR A 1 37 ? 17.495 -0.840 13.017 1.00 0.00 37 THR A O 6
ATOM 8626 N N . ALA A 1 38 ? 16.967 -2.920 13.732 1.00 0.00 38 ALA A N 6
ATOM 8627 C CA . ALA A 1 38 ? 18.326 -3.250 14.124 1.00 0.00 38 ALA A CA 6
ATOM 8628 C C . ALA A 1 38 ? 18.913 -4.247 13.123 1.00 0.00 38 ALA A C 6
ATOM 8629 O O . ALA A 1 38 ? 20.102 -4.194 12.813 1.00 0.00 38 ALA A O 6
ATOM 8636 N N . LEU A 1 39 ? 18.052 -5.133 12.644 1.00 0.00 39 LEU A N 6
ATOM 8637 C CA . LEU A 1 39 ? 18.470 -6.141 11.684 1.00 0.00 39 LEU A CA 6
ATOM 8638 C C . LEU A 1 39 ? 17.829 -5.843 10.327 1.00 0.00 39 LEU A C 6
ATOM 8639 O O . LEU A 1 39 ? 18.467 -6.003 9.288 1.00 0.00 39 LEU A O 6
ATOM 8655 N N . VAL A 1 40 ? 16.577 -5.415 10.381 1.00 0.00 40 VAL A N 6
ATOM 8656 C CA . VAL A 1 40 ? 15.843 -5.093 9.169 1.00 0.00 40 VAL A CA 6
ATOM 8657 C C . VAL A 1 40 ? 16.433 -3.829 8.541 1.00 0.00 40 VAL A C 6
ATOM 8658 O O . VAL A 1 40 ? 16.594 -2.813 9.215 1.00 0.00 40 VAL A O 6
ATOM 8671 N N . LYS A 1 41 ? 16.740 -3.934 7.256 1.00 0.00 41 LYS A N 6
ATOM 8672 C CA . LYS A 1 41 ? 17.310 -2.812 6.530 1.00 0.00 41 LYS A CA 6
ATOM 8673 C C . LYS A 1 41 ? 16.238 -2.199 5.625 1.00 0.00 41 LYS A C 6
ATOM 8674 O O . LYS A 1 41 ? 15.094 -2.650 5.619 1.00 0.00 41 LYS A O 6
ATOM 8693 N N . LYS A 1 42 ? 16.647 -1.181 4.883 1.00 0.00 42 LYS A N 6
ATOM 8694 C CA . LYS A 1 42 ? 15.737 -0.502 3.977 1.00 0.00 42 LYS A CA 6
ATOM 8695 C C . LYS A 1 42 ? 15.621 -1.306 2.680 1.00 0.00 42 LYS A C 6
ATOM 8696 O O . LYS A 1 42 ? 14.521 -1.505 2.166 1.00 0.00 42 LYS A O 6
ATOM 8715 N N . SER A 1 43 ? 16.770 -1.746 2.189 1.00 0.00 43 SER A N 6
ATOM 8716 C CA . SER A 1 43 ? 16.810 -2.524 0.963 1.00 0.00 43 SER A CA 6
ATOM 8717 C C . SER A 1 43 ? 16.007 -3.815 1.135 1.00 0.00 43 SER A C 6
ATOM 8718 O O . SER A 1 43 ? 15.410 -4.311 0.181 1.00 0.00 43 SER A O 6
ATOM 8726 N N . ASP A 1 44 ? 16.017 -4.322 2.359 1.00 0.00 44 ASP A N 6
ATOM 8727 C CA . ASP A 1 44 ? 15.297 -5.545 2.669 1.00 0.00 44 ASP A CA 6
ATOM 8728 C C . ASP A 1 44 ? 13.801 -5.240 2.767 1.00 0.00 44 ASP A C 6
ATOM 8729 O O . ASP A 1 44 ? 13.015 -5.693 1.937 1.00 0.00 44 ASP A O 6
ATOM 8738 N N . VAL A 1 45 ? 13.452 -4.474 3.790 1.00 0.00 45 VAL A N 6
ATOM 8739 C CA . VAL A 1 45 ? 12.064 -4.103 4.008 1.00 0.00 45 VAL A CA 6
ATOM 8740 C C . VAL A 1 45 ? 11.442 -3.669 2.680 1.00 0.00 45 VAL A C 6
ATOM 8741 O O . VAL A 1 45 ? 10.239 -3.825 2.473 1.00 0.00 45 VAL A O 6
ATOM 8754 N N . GLU A 1 46 ? 12.289 -3.133 1.813 1.00 0.00 46 GLU A N 6
ATOM 8755 C CA . GLU A 1 46 ? 11.837 -2.675 0.510 1.00 0.00 46 GLU A CA 6
ATOM 8756 C C . GLU A 1 46 ? 11.315 -3.854 -0.314 1.00 0.00 46 GLU A C 6
ATOM 8757 O O . GLU A 1 46 ? 10.189 -3.819 -0.810 1.00 0.00 46 GLU A O 6
ATOM 8769 N N . THR A 1 47 ? 12.157 -4.869 -0.436 1.00 0.00 47 THR A N 6
ATOM 8770 C CA . THR A 1 47 ? 11.794 -6.056 -1.191 1.00 0.00 47 THR A CA 6
ATOM 8771 C C . THR A 1 47 ? 10.672 -6.817 -0.483 1.00 0.00 47 THR A C 6
ATOM 8772 O O . THR A 1 47 ? 10.053 -7.705 -1.068 1.00 0.00 47 THR A O 6
ATOM 8783 N N . ILE A 1 48 ? 10.444 -6.442 0.767 1.00 0.00 48 ILE A N 6
ATOM 8784 C CA . ILE A 1 48 ? 9.407 -7.078 1.562 1.00 0.00 48 ILE A CA 6
ATOM 8785 C C . ILE A 1 48 ? 8.047 -6.486 1.186 1.00 0.00 48 ILE A C 6
ATOM 8786 O O . ILE A 1 48 ? 7.109 -7.221 0.881 1.00 0.00 48 ILE A O 6
ATOM 8802 N N . PHE A 1 49 ? 7.983 -5.163 1.221 1.00 0.00 49 PHE A N 6
ATOM 8803 C CA . PHE A 1 49 ? 6.754 -4.464 0.889 1.00 0.00 49 PHE A CA 6
ATOM 8804 C C . PHE A 1 49 ? 6.623 -4.275 -0.624 1.00 0.00 49 PHE A C 6
ATOM 8805 O O . PHE A 1 49 ? 5.514 -4.235 -1.154 1.00 0.00 49 PHE A O 6
ATOM 8822 N N . SER A 1 50 ? 7.771 -4.164 -1.276 1.00 0.00 50 SER A N 6
ATOM 8823 C CA . SER A 1 50 ? 7.799 -3.980 -2.717 1.00 0.00 50 SER A CA 6
ATOM 8824 C C . SER A 1 50 ? 6.865 -4.988 -3.391 1.00 0.00 50 SER A C 6
ATOM 8825 O O . SER A 1 50 ? 6.355 -4.734 -4.481 1.00 0.00 50 SER A O 6
ATOM 8833 N N . LYS A 1 51 ? 6.670 -6.110 -2.714 1.00 0.00 51 LYS A N 6
ATOM 8834 C CA . LYS A 1 51 ? 5.807 -7.157 -3.234 1.00 0.00 51 LYS A CA 6
ATOM 8835 C C . LYS A 1 51 ? 4.413 -6.583 -3.490 1.00 0.00 51 LYS A C 6
ATOM 8836 O O . LYS A 1 51 ? 3.681 -7.077 -4.346 1.00 0.00 51 LYS A O 6
ATOM 8855 N N . TYR A 1 52 ? 4.087 -5.546 -2.733 1.00 0.00 52 TYR A N 6
ATOM 8856 C CA . TYR A 1 52 ? 2.793 -4.898 -2.867 1.00 0.00 52 TYR A CA 6
ATOM 8857 C C . TYR A 1 52 ? 2.842 -3.786 -3.917 1.00 0.00 52 TYR A C 6
ATOM 8858 O O . TYR A 1 52 ? 1.843 -3.112 -4.159 1.00 0.00 52 TYR A O 6
ATOM 8876 N N . GLY A 1 53 ? 4.016 -3.630 -4.511 1.00 0.00 53 GLY A N 6
ATOM 8877 C CA . GLY A 1 53 ? 4.209 -2.611 -5.529 1.00 0.00 53 GLY A CA 6
ATOM 8878 C C . GLY A 1 53 ? 5.472 -1.793 -5.254 1.00 0.00 53 GLY A C 6
ATOM 8879 O O . GLY A 1 53 ? 5.971 -1.774 -4.130 1.00 0.00 53 GLY A O 6
ATOM 8883 N N . ARG A 1 54 ? 5.953 -1.137 -6.300 1.00 0.00 54 ARG A N 6
ATOM 8884 C CA . ARG A 1 54 ? 7.149 -0.319 -6.185 1.00 0.00 54 ARG A CA 6
ATOM 8885 C C . ARG A 1 54 ? 6.884 0.885 -5.279 1.00 0.00 54 ARG A C 6
ATOM 8886 O O . ARG A 1 54 ? 5.977 1.674 -5.539 1.00 0.00 54 ARG A O 6
ATOM 8907 N N . VAL A 1 55 ? 7.691 0.987 -4.233 1.00 0.00 55 VAL A N 6
ATOM 8908 C CA . VAL A 1 55 ? 7.555 2.082 -3.287 1.00 0.00 55 VAL A CA 6
ATOM 8909 C C . VAL A 1 55 ? 8.269 3.318 -3.838 1.00 0.00 55 VAL A C 6
ATOM 8910 O O . VAL A 1 55 ? 9.428 3.241 -4.243 1.00 0.00 55 VAL A O 6
ATOM 8923 N N . ALA A 1 56 ? 7.547 4.429 -3.835 1.00 0.00 56 ALA A N 6
ATOM 8924 C CA . ALA A 1 56 ? 8.096 5.680 -4.330 1.00 0.00 56 ALA A CA 6
ATOM 8925 C C . ALA A 1 56 ? 9.314 6.065 -3.488 1.00 0.00 56 ALA A C 6
ATOM 8926 O O . ALA A 1 56 ? 10.291 6.600 -4.010 1.00 0.00 56 ALA A O 6
ATOM 8933 N N . GLY A 1 57 ? 9.217 5.777 -2.198 1.00 0.00 57 GLY A N 6
ATOM 8934 C CA . GLY A 1 57 ? 10.298 6.087 -1.278 1.00 0.00 57 GLY A CA 6
ATOM 8935 C C . GLY A 1 57 ? 10.097 5.378 0.063 1.00 0.00 57 GLY A C 6
ATOM 8936 O O . GLY A 1 57 ? 8.993 5.367 0.604 1.00 0.00 57 GLY A O 6
ATOM 8940 N N . CYS A 1 58 ? 11.183 4.804 0.560 1.00 0.00 58 CYS A N 6
ATOM 8941 C CA . CYS A 1 58 ? 11.140 4.094 1.828 1.00 0.00 58 CYS A CA 6
ATOM 8942 C C . CYS A 1 58 ? 12.225 4.672 2.739 1.00 0.00 58 CYS A C 6
ATOM 8943 O O . CYS A 1 58 ? 13.316 5.003 2.277 1.00 0.00 58 CYS A O 6
ATOM 8951 N N . SER A 1 59 ? 11.887 4.775 4.016 1.00 0.00 59 SER A N 6
ATOM 8952 C CA . SER A 1 59 ? 12.819 5.307 4.995 1.00 0.00 59 SER A CA 6
ATOM 8953 C C . SER A 1 59 ? 12.789 4.452 6.264 1.00 0.00 59 SER A C 6
ATOM 8954 O O . SER A 1 59 ? 11.734 4.272 6.870 1.00 0.00 59 SER A O 6
ATOM 8962 N N . VAL A 1 60 ? 13.960 3.949 6.628 1.00 0.00 60 VAL A N 6
ATOM 8963 C CA . VAL A 1 60 ? 14.080 3.118 7.814 1.00 0.00 60 VAL A CA 6
ATOM 8964 C C . VAL A 1 60 ? 14.633 3.959 8.966 1.00 0.00 60 VAL A C 6
ATOM 8965 O O . VAL A 1 60 ? 15.698 4.561 8.845 1.00 0.00 60 VAL A O 6
ATOM 8978 N N . HIS A 1 61 ? 13.883 3.972 10.059 1.00 0.00 61 HIS A N 6
ATOM 8979 C CA . HIS A 1 61 ? 14.284 4.729 11.232 1.00 0.00 61 HIS A CA 6
ATOM 8980 C C . HIS A 1 61 ? 14.484 3.777 12.414 1.00 0.00 61 HIS A C 6
ATOM 8981 O O . HIS A 1 61 ? 13.912 2.688 12.441 1.00 0.00 61 HIS A O 6
ATOM 8995 N N . LYS A 1 62 ? 15.295 4.223 13.361 1.00 0.00 62 LYS A N 6
ATOM 8996 C CA . LYS A 1 62 ? 15.577 3.424 14.542 1.00 0.00 62 LYS A CA 6
ATOM 8997 C C . LYS A 1 62 ? 14.324 3.355 15.416 1.00 0.00 62 LYS A C 6
ATOM 8998 O O . LYS A 1 62 ? 14.112 4.212 16.273 1.00 0.00 62 LYS A O 6
ATOM 9017 N N . GLY A 1 63 ? 13.525 2.327 15.170 1.00 0.00 63 GLY A N 6
ATOM 9018 C CA . GLY A 1 63 ? 12.298 2.135 15.925 1.00 0.00 63 GLY A CA 6
ATOM 9019 C C . GLY A 1 63 ? 11.104 1.938 14.989 1.00 0.00 63 GLY A C 6
ATOM 9020 O O . GLY A 1 63 ? 10.099 1.343 15.375 1.00 0.00 63 GLY A O 6
ATOM 9024 N N . TYR A 1 64 ? 11.253 2.449 13.775 1.00 0.00 64 TYR A N 6
ATOM 9025 C CA . TYR A 1 64 ? 10.200 2.337 12.781 1.00 0.00 64 TYR A CA 6
ATOM 9026 C C . TYR A 1 64 ? 10.738 2.620 11.377 1.00 0.00 64 TYR A C 6
ATOM 9027 O O . TYR A 1 64 ? 11.890 3.022 11.220 1.00 0.00 64 TYR A O 6
ATOM 9045 N N . ALA A 1 65 ? 9.879 2.400 10.393 1.00 0.00 65 ALA A N 6
ATOM 9046 C CA . ALA A 1 65 ? 10.254 2.626 9.008 1.00 0.00 65 ALA A CA 6
ATOM 9047 C C . ALA A 1 65 ? 9.032 3.111 8.226 1.00 0.00 65 ALA A C 6
ATOM 9048 O O . ALA A 1 65 ? 7.896 2.831 8.606 1.00 0.00 65 ALA A O 6
ATOM 9055 N N . PHE A 1 66 ? 9.306 3.829 7.146 1.00 0.00 66 PHE A N 6
ATOM 9056 C CA . PHE A 1 66 ? 8.243 4.355 6.308 1.00 0.00 66 PHE A CA 6
ATOM 9057 C C . PHE A 1 66 ? 8.352 3.815 4.880 1.00 0.00 66 PHE A C 6
ATOM 9058 O O . PHE A 1 66 ? 9.435 3.437 4.437 1.00 0.00 66 PHE A O 6
ATOM 9075 N N . VAL A 1 67 ? 7.215 3.795 4.200 1.00 0.00 67 VAL A N 6
ATOM 9076 C CA . VAL A 1 67 ? 7.169 3.307 2.832 1.00 0.00 67 VAL A CA 6
ATOM 9077 C C . VAL A 1 67 ? 6.151 4.126 2.037 1.00 0.00 67 VAL A C 6
ATOM 9078 O O . VAL A 1 67 ? 4.999 4.259 2.448 1.00 0.00 67 VAL A O 6
ATOM 9091 N N . GLN A 1 68 ? 6.612 4.655 0.913 1.00 0.00 68 GLN A N 6
ATOM 9092 C CA . GLN A 1 68 ? 5.756 5.458 0.057 1.00 0.00 68 GLN A CA 6
ATOM 9093 C C . GLN A 1 68 ? 5.409 4.687 -1.219 1.00 0.00 68 GLN A C 6
ATOM 9094 O O . GLN A 1 68 ? 6.220 3.909 -1.718 1.00 0.00 68 GLN A O 6
ATOM 9108 N N . TYR A 1 69 ? 4.203 4.932 -1.710 1.00 0.00 69 TYR A N 6
ATOM 9109 C CA . TYR A 1 69 ? 3.739 4.271 -2.918 1.00 0.00 69 TYR A CA 6
ATOM 9110 C C . TYR A 1 69 ? 3.130 5.279 -3.895 1.00 0.00 69 TYR A C 6
ATOM 9111 O O . TYR A 1 69 ? 2.968 6.451 -3.562 1.00 0.00 69 TYR A O 6
ATOM 9129 N N . SER A 1 70 ? 2.810 4.784 -5.082 1.00 0.00 70 SER A N 6
ATOM 9130 C CA . SER A 1 70 ? 2.222 5.627 -6.110 1.00 0.00 70 SER A CA 6
ATOM 9131 C C . SER A 1 70 ? 0.696 5.603 -5.997 1.00 0.00 70 SER A C 6
ATOM 9132 O O . SER A 1 70 ? 0.041 6.627 -6.182 1.00 0.00 70 SER A O 6
ATOM 9140 N N . ASN A 1 71 ? 0.176 4.423 -5.693 1.00 0.00 71 ASN A N 6
ATOM 9141 C CA . ASN A 1 71 ? -1.261 4.253 -5.553 1.00 0.00 71 ASN A CA 6
ATOM 9142 C C . ASN A 1 71 ? -1.609 4.093 -4.072 1.00 0.00 71 ASN A C 6
ATOM 9143 O O . ASN A 1 71 ? -0.775 3.662 -3.277 1.00 0.00 71 ASN A O 6
ATOM 9154 N N . GLU A 1 72 ? -2.842 4.450 -3.745 1.00 0.00 72 GLU A N 6
ATOM 9155 C CA . GLU A 1 72 ? -3.311 4.352 -2.374 1.00 0.00 72 GLU A CA 6
ATOM 9156 C C . GLU A 1 72 ? -3.570 2.890 -2.004 1.00 0.00 72 GLU A C 6
ATOM 9157 O O . GLU A 1 72 ? -3.612 2.542 -0.825 1.00 0.00 72 GLU A O 6
ATOM 9169 N N . ARG A 1 73 ? -3.737 2.074 -3.034 1.00 0.00 73 ARG A N 6
ATOM 9170 C CA . ARG A 1 73 ? -3.991 0.657 -2.833 1.00 0.00 73 ARG A CA 6
ATOM 9171 C C . ARG A 1 73 ? -2.676 -0.090 -2.604 1.00 0.00 73 ARG A C 6
ATOM 9172 O O . ARG A 1 73 ? -2.610 -0.999 -1.778 1.00 0.00 73 ARG A O 6
ATOM 9193 N N . HIS A 1 74 ? -1.662 0.320 -3.352 1.00 0.00 74 HIS A N 6
ATOM 9194 C CA . HIS A 1 74 ? -0.352 -0.300 -3.241 1.00 0.00 74 HIS A CA 6
ATOM 9195 C C . HIS A 1 74 ? 0.132 -0.222 -1.792 1.00 0.00 74 HIS A C 6
ATOM 9196 O O . HIS A 1 74 ? 1.000 -0.990 -1.382 1.00 0.00 74 HIS A O 6
ATOM 9210 N N . ALA A 1 75 ? -0.451 0.714 -1.057 1.00 0.00 75 ALA A N 6
ATOM 9211 C CA . ALA A 1 75 ? -0.090 0.903 0.338 1.00 0.00 75 ALA A CA 6
ATOM 9212 C C . ALA A 1 75 ? -0.971 0.010 1.214 1.00 0.00 75 ALA A C 6
ATOM 9213 O O . ALA A 1 75 ? -0.475 -0.898 1.878 1.00 0.00 75 ALA A O 6
ATOM 9220 N N . ARG A 1 76 ? -2.264 0.299 1.186 1.00 0.00 76 ARG A N 6
ATOM 9221 C CA . ARG A 1 76 ? -3.219 -0.466 1.969 1.00 0.00 76 ARG A CA 6
ATOM 9222 C C . ARG A 1 76 ? -2.860 -1.953 1.938 1.00 0.00 76 ARG A C 6
ATOM 9223 O O . ARG A 1 76 ? -2.918 -2.631 2.963 1.00 0.00 76 ARG A O 6
ATOM 9244 N N . ALA A 1 77 ? -2.498 -2.417 0.751 1.00 0.00 77 ALA A N 6
ATOM 9245 C CA . ALA A 1 77 ? -2.131 -3.811 0.573 1.00 0.00 77 ALA A CA 6
ATOM 9246 C C . ALA A 1 77 ? -0.949 -4.143 1.487 1.00 0.00 77 ALA A C 6
ATOM 9247 O O . ALA A 1 77 ? -0.991 -5.123 2.230 1.00 0.00 77 ALA A O 6
ATOM 9254 N N . ALA A 1 78 ? 0.076 -3.309 1.402 1.00 0.00 78 ALA A N 6
ATOM 9255 C CA . ALA A 1 78 ? 1.267 -3.502 2.212 1.00 0.00 78 ALA A CA 6
ATOM 9256 C C . ALA A 1 78 ? 0.936 -3.205 3.676 1.00 0.00 78 ALA A C 6
ATOM 9257 O O . ALA A 1 78 ? 1.562 -3.755 4.581 1.00 0.00 78 ALA A O 6
ATOM 9264 N N . VAL A 1 79 ? -0.046 -2.335 3.862 1.00 0.00 79 VAL A N 6
ATOM 9265 C CA . VAL A 1 79 ? -0.467 -1.958 5.201 1.00 0.00 79 VAL A CA 6
ATOM 9266 C C . VAL A 1 79 ? -0.987 -3.196 5.935 1.00 0.00 79 VAL A C 6
ATOM 9267 O O . VAL A 1 79 ? -0.392 -3.633 6.919 1.00 0.00 79 VAL A O 6
ATOM 9280 N N . LEU A 1 80 ? -2.090 -3.726 5.428 1.00 0.00 80 LEU A N 6
ATOM 9281 C CA . LEU A 1 80 ? -2.696 -4.905 6.023 1.00 0.00 80 LEU A CA 6
ATOM 9282 C C . LEU A 1 80 ? -1.822 -6.126 5.729 1.00 0.00 80 LEU A C 6
ATOM 9283 O O . LEU A 1 80 ? -1.582 -6.949 6.611 1.00 0.00 80 LEU A O 6
ATOM 9299 N N . GLY A 1 81 ? -1.370 -6.205 4.486 1.00 0.00 81 GLY A N 6
ATOM 9300 C CA . GLY A 1 81 ? -0.528 -7.312 4.065 1.00 0.00 81 GLY A CA 6
ATOM 9301 C C . GLY A 1 81 ? 0.635 -7.517 5.038 1.00 0.00 81 GLY A C 6
ATOM 9302 O O . GLY A 1 81 ? 1.082 -8.644 5.247 1.00 0.00 81 GLY A O 6
ATOM 9306 N N . GLU A 1 82 ? 1.091 -6.411 5.607 1.00 0.00 82 GLU A N 6
ATOM 9307 C CA . GLU A 1 82 ? 2.193 -6.455 6.552 1.00 0.00 82 GLU A CA 6
ATOM 9308 C C . GLU A 1 82 ? 1.666 -6.373 7.986 1.00 0.00 82 GLU A C 6
ATOM 9309 O O . GLU A 1 82 ? 1.949 -7.246 8.806 1.00 0.00 82 GLU A O 6
ATOM 9321 N N . ASN A 1 83 ? 0.909 -5.317 8.245 1.00 0.00 83 ASN A N 6
ATOM 9322 C CA . ASN A 1 83 ? 0.339 -5.110 9.566 1.00 0.00 83 ASN A CA 6
ATOM 9323 C C . ASN A 1 83 ? -0.109 -6.456 10.140 1.00 0.00 83 ASN A C 6
ATOM 9324 O O . ASN A 1 83 ? -0.865 -7.186 9.501 1.00 0.00 83 ASN A O 6
ATOM 9335 N N . GLY A 1 84 ? 0.377 -6.743 11.339 1.00 0.00 84 GLY A N 6
ATOM 9336 C CA . GLY A 1 84 ? 0.035 -7.988 12.006 1.00 0.00 84 GLY A CA 6
ATOM 9337 C C . GLY A 1 84 ? 1.237 -8.933 12.050 1.00 0.00 84 GLY A C 6
ATOM 9338 O O . GLY A 1 84 ? 1.337 -9.776 12.940 1.00 0.00 84 GLY A O 6
ATOM 9342 N N . ARG A 1 85 ? 2.120 -8.762 11.077 1.00 0.00 85 ARG A N 6
ATOM 9343 C CA . ARG A 1 85 ? 3.311 -9.590 10.993 1.00 0.00 85 ARG A CA 6
ATOM 9344 C C . ARG A 1 85 ? 4.250 -9.290 12.163 1.00 0.00 85 ARG A C 6
ATOM 9345 O O . ARG A 1 85 ? 4.275 -8.170 12.672 1.00 0.00 85 ARG A O 6
ATOM 9366 N N . VAL A 1 86 ? 4.999 -10.309 12.557 1.00 0.00 86 VAL A N 6
ATOM 9367 C CA . VAL A 1 86 ? 5.937 -10.168 13.657 1.00 0.00 86 VAL A CA 6
ATOM 9368 C C . VAL A 1 86 ? 7.365 -10.311 13.127 1.00 0.00 86 VAL A C 6
ATOM 9369 O O . VAL A 1 86 ? 7.607 -11.058 12.180 1.00 0.00 86 VAL A O 6
ATOM 9382 N N . LEU A 1 87 ? 8.273 -9.583 13.760 1.00 0.00 87 LEU A N 6
ATOM 9383 C CA . LEU A 1 87 ? 9.670 -9.619 13.363 1.00 0.00 87 LEU A CA 6
ATOM 9384 C C . LEU A 1 87 ? 10.550 -9.368 14.589 1.00 0.00 87 LEU A C 6
ATOM 9385 O O . LEU A 1 87 ? 10.480 -8.304 15.201 1.00 0.00 87 LEU A O 6
ATOM 9401 N N . ALA A 1 88 ? 11.359 -10.367 14.911 1.00 0.00 88 ALA A N 6
ATOM 9402 C CA . ALA A 1 88 ? 12.252 -10.269 16.053 1.00 0.00 88 ALA A CA 6
ATOM 9403 C C . ALA A 1 88 ? 11.514 -10.726 17.313 1.00 0.00 88 ALA A C 6
ATOM 9404 O O . ALA A 1 88 ? 12.133 -10.949 18.353 1.00 0.00 88 ALA A O 6
ATOM 9411 N N . GLY A 1 89 ? 10.202 -10.852 17.179 1.00 0.00 89 GLY A N 6
ATOM 9412 C CA . GLY A 1 89 ? 9.373 -11.279 18.293 1.00 0.00 89 GLY A CA 6
ATOM 9413 C C . GLY A 1 89 ? 8.290 -10.243 18.600 1.00 0.00 89 GLY A C 6
ATOM 9414 O O . GLY A 1 89 ? 7.472 -10.441 19.497 1.00 0.00 89 GLY A O 6
ATOM 9418 N N . GLN A 1 90 ? 8.319 -9.160 17.837 1.00 0.00 90 GLN A N 6
ATOM 9419 C CA . GLN A 1 90 ? 7.350 -8.093 18.015 1.00 0.00 90 GLN A CA 6
ATOM 9420 C C . GLN A 1 90 ? 6.465 -7.967 16.774 1.00 0.00 90 GLN A C 6
ATOM 9421 O O . GLN A 1 90 ? 6.929 -8.170 15.653 1.00 0.00 90 GLN A O 6
ATOM 9435 N N . THR A 1 91 ? 5.206 -7.631 17.015 1.00 0.00 91 THR A N 6
ATOM 9436 C CA . THR A 1 91 ? 4.251 -7.476 15.931 1.00 0.00 91 THR A CA 6
ATOM 9437 C C . THR A 1 91 ? 4.430 -6.115 15.255 1.00 0.00 91 THR A C 6
ATOM 9438 O O . THR A 1 91 ? 4.208 -5.076 15.875 1.00 0.00 91 THR A O 6
ATOM 9449 N N . LEU A 1 92 ? 4.828 -6.165 13.992 1.00 0.00 92 LEU A N 6
ATOM 9450 C CA . LEU A 1 92 ? 5.038 -4.949 13.225 1.00 0.00 92 LEU A CA 6
ATOM 9451 C C . LEU A 1 92 ? 3.730 -4.159 13.160 1.00 0.00 92 LEU A C 6
ATOM 9452 O O . LEU A 1 92 ? 2.749 -4.622 12.581 1.00 0.00 92 LEU A O 6
ATOM 9468 N N . ASP A 1 93 ? 3.757 -2.980 13.764 1.00 0.00 93 ASP A N 6
ATOM 9469 C CA . ASP A 1 93 ? 2.585 -2.121 13.782 1.00 0.00 93 ASP A CA 6
ATOM 9470 C C . ASP A 1 93 ? 2.620 -1.191 12.567 1.00 0.00 93 ASP A C 6
ATOM 9471 O O . ASP A 1 93 ? 3.319 -0.179 12.576 1.00 0.00 93 ASP A O 6
ATOM 9480 N N . ILE A 1 94 ? 1.857 -1.568 11.552 1.00 0.00 94 ILE A N 6
ATOM 9481 C CA . ILE A 1 94 ? 1.793 -0.781 10.332 1.00 0.00 94 ILE A CA 6
ATOM 9482 C C . ILE A 1 94 ? 0.385 -0.201 10.179 1.00 0.00 94 ILE A C 6
ATOM 9483 O O . ILE A 1 94 ? -0.596 -0.830 10.573 1.00 0.00 94 ILE A O 6
ATOM 9499 N N . ASN A 1 95 ? 0.330 0.992 9.605 1.00 0.00 95 ASN A N 6
ATOM 9500 C CA . ASN A 1 95 ? -0.941 1.664 9.395 1.00 0.00 95 ASN A CA 6
ATOM 9501 C C . ASN A 1 95 ? -0.759 2.778 8.363 1.00 0.00 95 ASN A C 6
ATOM 9502 O O . ASN A 1 95 ? 0.367 3.158 8.046 1.00 0.00 95 ASN A O 6
ATOM 9513 N N . MET A 1 96 ? -1.885 3.271 7.866 1.00 0.00 96 MET A N 6
ATOM 9514 C CA . MET A 1 96 ? -1.864 4.334 6.876 1.00 0.00 96 MET A CA 6
ATOM 9515 C C . MET A 1 96 ? -1.472 5.669 7.514 1.00 0.00 96 MET A C 6
ATOM 9516 O O . MET A 1 96 ? -1.923 5.993 8.612 1.00 0.00 96 MET A O 6
ATOM 9530 N N . ALA A 1 97 ? -0.637 6.408 6.797 1.00 0.00 97 ALA A N 6
ATOM 9531 C CA . ALA A 1 97 ? -0.180 7.700 7.279 1.00 0.00 97 ALA A CA 6
ATOM 9532 C C . ALA A 1 97 ? -1.389 8.602 7.533 1.00 0.00 97 ALA A C 6
ATOM 9533 O O . ALA A 1 97 ? -1.580 9.092 8.645 1.00 0.00 97 ALA A O 6
ATOM 9540 N N . GLY A 1 98 ? -2.175 8.794 6.484 1.00 0.00 98 GLY A N 6
ATOM 9541 C CA . GLY A 1 98 ? -3.360 9.629 6.580 1.00 0.00 98 GLY A CA 6
ATOM 9542 C C . GLY A 1 98 ? -4.625 8.774 6.690 1.00 0.00 98 GLY A C 6
ATOM 9543 O O . GLY A 1 98 ? -5.272 8.485 5.685 1.00 0.00 98 GLY A O 6
ATOM 9547 N N . GLU A 1 99 ? -4.938 8.395 7.920 1.00 0.00 99 GLU A N 6
ATOM 9548 C CA . GLU A 1 99 ? -6.114 7.579 8.175 1.00 0.00 99 GLU A CA 6
ATOM 9549 C C . GLU A 1 99 ? -7.201 8.414 8.854 1.00 0.00 99 GLU A C 6
ATOM 9550 O O . GLU A 1 99 ? -6.923 9.158 9.793 1.00 0.00 99 GLU A O 6
ATOM 9562 N N . PRO A 1 100 ? -8.451 8.258 8.340 1.00 0.00 100 PRO A N 6
ATOM 9563 C CA . PRO A 1 100 ? -9.582 8.988 8.886 1.00 0.00 100 PRO A CA 6
ATOM 9564 C C . PRO A 1 100 ? -10.022 8.394 10.226 1.00 0.00 100 PRO A C 6
ATOM 9565 O O . PRO A 1 100 ? -9.268 7.657 10.860 1.00 0.00 100 PRO A O 6
ATOM 9576 N N . LYS A 1 101 ? -11.239 8.739 10.618 1.00 0.00 101 LYS A N 6
ATOM 9577 C CA . LYS A 1 101 ? -11.789 8.250 11.871 1.00 0.00 101 LYS A CA 6
ATOM 9578 C C . LYS A 1 101 ? -11.475 6.759 12.013 1.00 0.00 101 LYS A C 6
ATOM 9579 O O . LYS A 1 101 ? -11.464 6.026 11.025 1.00 0.00 101 LYS A O 6
ATOM 9598 N N . PRO A 1 102 ? -11.220 6.343 13.283 1.00 0.00 102 PRO A N 6
ATOM 9599 C CA . PRO A 1 102 ? -10.907 4.953 13.567 1.00 0.00 102 PRO A CA 6
ATOM 9600 C C . PRO A 1 102 ? -12.163 4.083 13.497 1.00 0.00 102 PRO A C 6
ATOM 9601 O O . PRO A 1 102 ? -13.277 4.579 13.659 1.00 0.00 102 PRO A O 6
ATOM 9612 N N . ASP A 1 103 ? -11.942 2.799 13.255 1.00 0.00 103 ASP A N 6
ATOM 9613 C CA . ASP A 1 103 ? -13.042 1.855 13.162 1.00 0.00 103 ASP A CA 6
ATOM 9614 C C . ASP A 1 103 ? -12.892 0.793 14.253 1.00 0.00 103 ASP A C 6
ATOM 9615 O O . ASP A 1 103 ? -11.786 0.538 14.728 1.00 0.00 103 ASP A O 6
ATOM 9624 N N . ARG A 1 104 ? -14.020 0.202 14.619 1.00 0.00 104 ARG A N 6
ATOM 9625 C CA . ARG A 1 104 ? -14.027 -0.826 15.646 1.00 0.00 104 ARG A CA 6
ATOM 9626 C C . ARG A 1 104 ? -14.105 -2.214 15.006 1.00 0.00 104 ARG A C 6
ATOM 9627 O O . ARG A 1 104 ? -15.149 -2.603 14.484 1.00 0.00 104 ARG A O 6
ATOM 9648 N N . SER A 1 105 ? -12.988 -2.923 15.068 1.00 0.00 105 SER A N 6
ATOM 9649 C CA . SER A 1 105 ? -12.917 -4.259 14.502 1.00 0.00 105 SER A CA 6
ATOM 9650 C C . SER A 1 105 ? -13.017 -5.305 15.614 1.00 0.00 105 SER A C 6
ATOM 9651 O O . SER A 1 105 ? -12.804 -4.994 16.785 1.00 0.00 105 SER A O 6
ATOM 9659 N N . GLY A 1 106 ? -13.341 -6.524 15.209 1.00 0.00 106 GLY A N 6
ATOM 9660 C CA . GLY A 1 106 ? -13.472 -7.618 16.156 1.00 0.00 106 GLY A CA 6
ATOM 9661 C C . GLY A 1 106 ? -12.370 -7.560 17.216 1.00 0.00 106 GLY A C 6
ATOM 9662 O O . GLY A 1 106 ? -11.312 -6.975 16.986 1.00 0.00 106 GLY A O 6
ATOM 9666 N N . PRO A 1 107 ? -12.662 -8.191 18.385 1.00 0.00 107 PRO A N 6
ATOM 9667 C CA . PRO A 1 107 ? -11.708 -8.217 19.480 1.00 0.00 107 PRO A CA 6
ATOM 9668 C C . PRO A 1 107 ? -10.572 -9.200 19.194 1.00 0.00 107 PRO A C 6
ATOM 9669 O O . PRO A 1 107 ? -10.654 -10.373 19.557 1.00 0.00 107 PRO A O 6
ATOM 9680 N N . SER A 1 108 ? -9.537 -8.686 18.546 1.00 0.00 108 SER A N 6
ATOM 9681 C CA . SER A 1 108 ? -8.385 -9.504 18.207 1.00 0.00 108 SER A CA 6
ATOM 9682 C C . SER A 1 108 ? -7.262 -8.624 17.654 1.00 0.00 108 SER A C 6
ATOM 9683 O O . SER A 1 108 ? -7.387 -8.062 16.567 1.00 0.00 108 SER A O 6
ATOM 9691 N N . SER A 1 109 ? -6.191 -8.530 18.429 1.00 0.00 109 SER A N 6
ATOM 9692 C CA . SER A 1 109 ? -5.047 -7.727 18.030 1.00 0.00 109 SER A CA 6
ATOM 9693 C C . SER A 1 109 ? -3.938 -7.842 19.077 1.00 0.00 109 SER A C 6
ATOM 9694 O O . SER A 1 109 ? -2.825 -8.264 18.765 1.00 0.00 109 SER A O 6
ATOM 9702 N N . GLY A 1 110 ? -4.279 -7.458 20.299 1.00 0.00 110 GLY A N 6
ATOM 9703 C CA . GLY A 1 110 ? -3.325 -7.513 21.394 1.00 0.00 110 GLY A CA 6
ATOM 9704 C C . GLY A 1 110 ? -4.043 -7.559 22.744 1.00 0.00 110 GLY A C 6
ATOM 9705 O O . GLY A 1 110 ? -4.914 -8.400 22.960 1.00 0.00 110 GLY A O 6
ATOM 9709 N N . GLY A 1 1 ? -5.499 29.938 3.769 1.00 0.00 1 GLY A N 7
ATOM 9710 C CA . GLY A 1 1 ? -5.595 31.338 3.390 1.00 0.00 1 GLY A CA 7
ATOM 9711 C C . GLY A 1 1 ? -6.416 32.127 4.412 1.00 0.00 1 GLY A C 7
ATOM 9712 O O . GLY A 1 1 ? -6.733 31.618 5.486 1.00 0.00 1 GLY A O 7
ATOM 9716 N N . SER A 1 2 ? -6.737 33.358 4.041 1.00 0.00 2 SER A N 7
ATOM 9717 C CA . SER A 1 2 ? -7.516 34.222 4.912 1.00 0.00 2 SER A CA 7
ATOM 9718 C C . SER A 1 2 ? -6.874 34.283 6.299 1.00 0.00 2 SER A C 7
ATOM 9719 O O . SER A 1 2 ? -7.040 33.369 7.105 1.00 0.00 2 SER A O 7
ATOM 9727 N N . SER A 1 3 ? -6.154 35.370 6.535 1.00 0.00 3 SER A N 7
ATOM 9728 C CA . SER A 1 3 ? -5.486 35.562 7.812 1.00 0.00 3 SER A CA 7
ATOM 9729 C C . SER A 1 3 ? -5.092 37.031 7.980 1.00 0.00 3 SER A C 7
ATOM 9730 O O . SER A 1 3 ? -3.946 37.403 7.730 1.00 0.00 3 SER A O 7
ATOM 9738 N N . GLY A 1 4 ? -6.064 37.826 8.403 1.00 0.00 4 GLY A N 7
ATOM 9739 C CA . GLY A 1 4 ? -5.833 39.246 8.608 1.00 0.00 4 GLY A CA 7
ATOM 9740 C C . GLY A 1 4 ? -7.093 39.936 9.135 1.00 0.00 4 GLY A C 7
ATOM 9741 O O . GLY A 1 4 ? -7.816 39.373 9.956 1.00 0.00 4 GLY A O 7
ATOM 9745 N N . SER A 1 5 ? -7.317 41.145 8.642 1.00 0.00 5 SER A N 7
ATOM 9746 C CA . SER A 1 5 ? -8.477 41.917 9.053 1.00 0.00 5 SER A CA 7
ATOM 9747 C C . SER A 1 5 ? -8.987 42.760 7.882 1.00 0.00 5 SER A C 7
ATOM 9748 O O . SER A 1 5 ? -8.204 43.196 7.040 1.00 0.00 5 SER A O 7
ATOM 9756 N N . SER A 1 6 ? -10.296 42.964 7.866 1.00 0.00 6 SER A N 7
ATOM 9757 C CA . SER A 1 6 ? -10.919 43.747 6.813 1.00 0.00 6 SER A CA 7
ATOM 9758 C C . SER A 1 6 ? -10.272 45.131 6.737 1.00 0.00 6 SER A C 7
ATOM 9759 O O . SER A 1 6 ? -10.450 45.953 7.635 1.00 0.00 6 SER A O 7
ATOM 9767 N N . GLY A 1 7 ? -9.534 45.347 5.658 1.00 0.00 7 GLY A N 7
ATOM 9768 C CA . GLY A 1 7 ? -8.860 46.617 5.454 1.00 0.00 7 GLY A CA 7
ATOM 9769 C C . GLY A 1 7 ? -8.047 46.605 4.158 1.00 0.00 7 GLY A C 7
ATOM 9770 O O . GLY A 1 7 ? -8.374 45.876 3.223 1.00 0.00 7 GLY A O 7
ATOM 9774 N N . MET A 1 8 ? -7.002 47.420 4.145 1.00 0.00 8 MET A N 7
ATOM 9775 C CA . MET A 1 8 ? -6.140 47.512 2.979 1.00 0.00 8 MET A CA 7
ATOM 9776 C C . MET A 1 8 ? -4.703 47.848 3.385 1.00 0.00 8 MET A C 7
ATOM 9777 O O . MET A 1 8 ? -4.367 49.014 3.584 1.00 0.00 8 MET A O 7
ATOM 9791 N N . SER A 1 9 ? -3.894 46.805 3.496 1.00 0.00 9 SER A N 7
ATOM 9792 C CA . SER A 1 9 ? -2.501 46.975 3.874 1.00 0.00 9 SER A CA 7
ATOM 9793 C C . SER A 1 9 ? -1.619 46.024 3.063 1.00 0.00 9 SER A C 7
ATOM 9794 O O . SER A 1 9 ? -2.024 44.904 2.758 1.00 0.00 9 SER A O 7
ATOM 9802 N N . LEU A 1 10 ? -0.429 46.507 2.736 1.00 0.00 10 LEU A N 7
ATOM 9803 C CA . LEU A 1 10 ? 0.514 45.714 1.966 1.00 0.00 10 LEU A CA 7
ATOM 9804 C C . LEU A 1 10 ? 0.932 44.490 2.784 1.00 0.00 10 LEU A C 7
ATOM 9805 O O . LEU A 1 10 ? 0.631 44.401 3.973 1.00 0.00 10 LEU A O 7
ATOM 9821 N N . LYS A 1 11 ? 1.620 43.577 2.114 1.00 0.00 11 LYS A N 7
ATOM 9822 C CA . LYS A 1 11 ? 2.082 42.363 2.763 1.00 0.00 11 LYS A CA 7
ATOM 9823 C C . LYS A 1 11 ? 3.196 41.733 1.924 1.00 0.00 11 LYS A C 7
ATOM 9824 O O . LYS A 1 11 ? 2.928 40.936 1.027 1.00 0.00 11 LYS A O 7
ATOM 9843 N N . LEU A 1 12 ? 4.424 42.115 2.247 1.00 0.00 12 LEU A N 7
ATOM 9844 C CA . LEU A 1 12 ? 5.579 41.597 1.534 1.00 0.00 12 LEU A CA 7
ATOM 9845 C C . LEU A 1 12 ? 5.904 40.194 2.049 1.00 0.00 12 LEU A C 7
ATOM 9846 O O . LEU A 1 12 ? 6.686 40.038 2.985 1.00 0.00 12 LEU A O 7
ATOM 9862 N N . GLN A 1 13 ? 5.288 39.208 1.413 1.00 0.00 13 GLN A N 7
ATOM 9863 C CA . GLN A 1 13 ? 5.502 37.822 1.795 1.00 0.00 13 GLN A CA 7
ATOM 9864 C C . GLN A 1 13 ? 6.789 37.290 1.162 1.00 0.00 13 GLN A C 7
ATOM 9865 O O . GLN A 1 13 ? 6.772 36.793 0.037 1.00 0.00 13 GLN A O 7
ATOM 9879 N N . ALA A 1 14 ? 7.874 37.412 1.912 1.00 0.00 14 ALA A N 7
ATOM 9880 C CA . ALA A 1 14 ? 9.168 36.949 1.438 1.00 0.00 14 ALA A CA 7
ATOM 9881 C C . ALA A 1 14 ? 9.212 35.421 1.502 1.00 0.00 14 ALA A C 7
ATOM 9882 O O . ALA A 1 14 ? 9.704 34.851 2.475 1.00 0.00 14 ALA A O 7
ATOM 9889 N N . SER A 1 15 ? 8.692 34.802 0.453 1.00 0.00 15 SER A N 7
ATOM 9890 C CA . SER A 1 15 ? 8.666 33.351 0.377 1.00 0.00 15 SER A CA 7
ATOM 9891 C C . SER A 1 15 ? 8.848 32.899 -1.073 1.00 0.00 15 SER A C 7
ATOM 9892 O O . SER A 1 15 ? 7.871 32.649 -1.776 1.00 0.00 15 SER A O 7
ATOM 9900 N N . ASN A 1 16 ? 10.107 32.809 -1.477 1.00 0.00 16 ASN A N 7
ATOM 9901 C CA . ASN A 1 16 ? 10.430 32.392 -2.831 1.00 0.00 16 ASN A CA 7
ATOM 9902 C C . ASN A 1 16 ? 9.505 31.243 -3.240 1.00 0.00 16 ASN A C 7
ATOM 9903 O O . ASN A 1 16 ? 8.809 31.332 -4.251 1.00 0.00 16 ASN A O 7
ATOM 9914 N N . VAL A 1 17 ? 9.528 30.191 -2.435 1.00 0.00 17 VAL A N 7
ATOM 9915 C CA . VAL A 1 17 ? 8.701 29.027 -2.701 1.00 0.00 17 VAL A CA 7
ATOM 9916 C C . VAL A 1 17 ? 7.773 28.784 -1.509 1.00 0.00 17 VAL A C 7
ATOM 9917 O O . VAL A 1 17 ? 8.197 28.877 -0.358 1.00 0.00 17 VAL A O 7
ATOM 9930 N N . THR A 1 18 ? 6.523 28.476 -1.826 1.00 0.00 18 THR A N 7
ATOM 9931 C CA . THR A 1 18 ? 5.532 28.219 -0.796 1.00 0.00 18 THR A CA 7
ATOM 9932 C C . THR A 1 18 ? 5.647 26.778 -0.293 1.00 0.00 18 THR A C 7
ATOM 9933 O O . THR A 1 18 ? 4.795 25.943 -0.591 1.00 0.00 18 THR A O 7
ATOM 9944 N N . ASN A 1 19 ? 6.708 26.532 0.462 1.00 0.00 19 ASN A N 7
ATOM 9945 C CA . ASN A 1 19 ? 6.946 25.208 1.009 1.00 0.00 19 ASN A CA 7
ATOM 9946 C C . ASN A 1 19 ? 6.196 25.066 2.336 1.00 0.00 19 ASN A C 7
ATOM 9947 O O . ASN A 1 19 ? 6.676 25.515 3.375 1.00 0.00 19 ASN A O 7
ATOM 9958 N N . LYS A 1 20 ? 5.031 24.441 2.256 1.00 0.00 20 LYS A N 7
ATOM 9959 C CA . LYS A 1 20 ? 4.210 24.235 3.438 1.00 0.00 20 LYS A CA 7
ATOM 9960 C C . LYS A 1 20 ? 4.168 22.742 3.770 1.00 0.00 20 LYS A C 7
ATOM 9961 O O . LYS A 1 20 ? 4.704 22.314 4.791 1.00 0.00 20 LYS A O 7
ATOM 9980 N N . ASN A 1 21 ? 3.526 21.990 2.888 1.00 0.00 21 ASN A N 7
ATOM 9981 C CA . ASN A 1 21 ? 3.406 20.554 3.075 1.00 0.00 21 ASN A CA 7
ATOM 9982 C C . ASN A 1 21 ? 2.571 19.963 1.937 1.00 0.00 21 ASN A C 7
ATOM 9983 O O . ASN A 1 21 ? 1.451 20.407 1.690 1.00 0.00 21 ASN A O 7
ATOM 9994 N N . ASP A 1 22 ? 3.149 18.972 1.275 1.00 0.00 22 ASP A N 7
ATOM 9995 C CA . ASP A 1 22 ? 2.472 18.316 0.169 1.00 0.00 22 ASP A CA 7
ATOM 9996 C C . ASP A 1 22 ? 1.984 16.938 0.620 1.00 0.00 22 ASP A C 7
ATOM 9997 O O . ASP A 1 22 ? 2.750 16.159 1.186 1.00 0.00 22 ASP A O 7
ATOM 10006 N N . PRO A 1 23 ? 0.679 16.672 0.346 1.00 0.00 23 PRO A N 7
ATOM 10007 C CA . PRO A 1 23 ? 0.080 15.402 0.718 1.00 0.00 23 PRO A CA 7
ATOM 10008 C C . PRO A 1 23 ? 0.540 14.284 -0.220 1.00 0.00 23 PRO A C 7
ATOM 10009 O O . PRO A 1 23 ? 0.127 13.135 -0.071 1.00 0.00 23 PRO A O 7
ATOM 10020 N N . LYS A 1 24 ? 1.390 14.659 -1.164 1.00 0.00 24 LYS A N 7
ATOM 10021 C CA . LYS A 1 24 ? 1.911 13.702 -2.126 1.00 0.00 24 LYS A CA 7
ATOM 10022 C C . LYS A 1 24 ? 2.356 12.437 -1.389 1.00 0.00 24 LYS A C 7
ATOM 10023 O O . LYS A 1 24 ? 2.151 11.326 -1.877 1.00 0.00 24 LYS A O 7
ATOM 10042 N N . SER A 1 25 ? 2.956 12.647 -0.227 1.00 0.00 25 SER A N 7
ATOM 10043 C CA . SER A 1 25 ? 3.431 11.538 0.581 1.00 0.00 25 SER A CA 7
ATOM 10044 C C . SER A 1 25 ? 2.260 10.892 1.325 1.00 0.00 25 SER A C 7
ATOM 10045 O O . SER A 1 25 ? 2.275 9.691 1.591 1.00 0.00 25 SER A O 7
ATOM 10053 N N . ILE A 1 26 ? 1.273 11.718 1.639 1.00 0.00 26 ILE A N 7
ATOM 10054 C CA . ILE A 1 26 ? 0.096 11.243 2.346 1.00 0.00 26 ILE A CA 7
ATOM 10055 C C . ILE A 1 26 ? -0.740 10.371 1.407 1.00 0.00 26 ILE A C 7
ATOM 10056 O O . ILE A 1 26 ? -1.393 9.426 1.849 1.00 0.00 26 ILE A O 7
ATOM 10072 N N . ASN A 1 27 ? -0.694 10.719 0.130 1.00 0.00 27 ASN A N 7
ATOM 10073 C CA . ASN A 1 27 ? -1.439 9.980 -0.875 1.00 0.00 27 ASN A CA 7
ATOM 10074 C C . ASN A 1 27 ? -1.352 8.483 -0.570 1.00 0.00 27 ASN A C 7
ATOM 10075 O O . ASN A 1 27 ? -2.364 7.843 -0.288 1.00 0.00 27 ASN A O 7
ATOM 10086 N N . SER A 1 28 ? -0.133 7.968 -0.637 1.00 0.00 28 SER A N 7
ATOM 10087 C CA . SER A 1 28 ? 0.099 6.558 -0.371 1.00 0.00 28 SER A CA 7
ATOM 10088 C C . SER A 1 28 ? 1.385 6.384 0.441 1.00 0.00 28 SER A C 7
ATOM 10089 O O . SER A 1 28 ? 2.482 6.403 -0.115 1.00 0.00 28 SER A O 7
ATOM 10097 N N . ARG A 1 29 ? 1.206 6.217 1.743 1.00 0.00 29 ARG A N 7
ATOM 10098 C CA . ARG A 1 29 ? 2.337 6.039 2.637 1.00 0.00 29 ARG A CA 7
ATOM 10099 C C . ARG A 1 29 ? 1.997 5.023 3.729 1.00 0.00 29 ARG A C 7
ATOM 10100 O O . ARG A 1 29 ? 0.826 4.815 4.045 1.00 0.00 29 ARG A O 7
ATOM 10121 N N . VAL A 1 30 ? 3.041 4.418 4.276 1.00 0.00 30 VAL A N 7
ATOM 10122 C CA . VAL A 1 30 ? 2.866 3.429 5.326 1.00 0.00 30 VAL A CA 7
ATOM 10123 C C . VAL A 1 30 ? 3.872 3.699 6.447 1.00 0.00 30 VAL A C 7
ATOM 10124 O O . VAL A 1 30 ? 5.013 4.077 6.185 1.00 0.00 30 VAL A O 7
ATOM 10137 N N . PHE A 1 31 ? 3.412 3.494 7.673 1.00 0.00 31 PHE A N 7
ATOM 10138 C CA . PHE A 1 31 ? 4.257 3.711 8.835 1.00 0.00 31 PHE A CA 7
ATOM 10139 C C . PHE A 1 31 ? 4.546 2.394 9.556 1.00 0.00 31 PHE A C 7
ATOM 10140 O O . PHE A 1 31 ? 3.705 1.890 10.298 1.00 0.00 31 PHE A O 7
ATOM 10157 N N . ILE A 1 32 ? 5.740 1.872 9.313 1.00 0.00 32 ILE A N 7
ATOM 10158 C CA . ILE A 1 32 ? 6.151 0.623 9.930 1.00 0.00 32 ILE A CA 7
ATOM 10159 C C . ILE A 1 32 ? 6.728 0.910 11.317 1.00 0.00 32 ILE A C 7
ATOM 10160 O O . ILE A 1 32 ? 7.814 1.476 11.437 1.00 0.00 32 ILE A O 7
ATOM 10176 N N . GLY A 1 33 ? 5.977 0.506 12.331 1.00 0.00 33 GLY A N 7
ATOM 10177 C CA . GLY A 1 33 ? 6.401 0.712 13.705 1.00 0.00 33 GLY A CA 7
ATOM 10178 C C . GLY A 1 33 ? 6.893 -0.595 14.330 1.00 0.00 33 GLY A C 7
ATOM 10179 O O . GLY A 1 33 ? 7.062 -1.594 13.633 1.00 0.00 33 GLY A O 7
ATOM 10183 N N . ASN A 1 34 ? 7.109 -0.545 15.636 1.00 0.00 34 ASN A N 7
ATOM 10184 C CA . ASN A 1 34 ? 7.579 -1.712 16.362 1.00 0.00 34 ASN A CA 7
ATOM 10185 C C . ASN A 1 34 ? 8.662 -2.416 15.542 1.00 0.00 34 ASN A C 7
ATOM 10186 O O . ASN A 1 34 ? 8.775 -3.640 15.577 1.00 0.00 34 ASN A O 7
ATOM 10197 N N . LEU A 1 35 ? 9.431 -1.612 14.823 1.00 0.00 35 LEU A N 7
ATOM 10198 C CA . LEU A 1 35 ? 10.501 -2.142 13.996 1.00 0.00 35 LEU A CA 7
ATOM 10199 C C . LEU A 1 35 ? 11.835 -1.978 14.728 1.00 0.00 35 LEU A C 7
ATOM 10200 O O . LEU A 1 35 ? 12.238 -0.862 15.049 1.00 0.00 35 LEU A O 7
ATOM 10216 N N . ASN A 1 36 ? 12.482 -3.109 14.970 1.00 0.00 36 ASN A N 7
ATOM 10217 C CA . ASN A 1 36 ? 13.762 -3.105 15.659 1.00 0.00 36 ASN A CA 7
ATOM 10218 C C . ASN A 1 36 ? 14.731 -2.180 14.919 1.00 0.00 36 ASN A C 7
ATOM 10219 O O . ASN A 1 36 ? 15.603 -1.569 15.535 1.00 0.00 36 ASN A O 7
ATOM 10230 N N . THR A 1 37 ? 14.547 -2.108 13.609 1.00 0.00 37 THR A N 7
ATOM 10231 C CA . THR A 1 37 ? 15.394 -1.268 12.780 1.00 0.00 37 THR A CA 7
ATOM 10232 C C . THR A 1 37 ? 16.862 -1.438 13.173 1.00 0.00 37 THR A C 7
ATOM 10233 O O . THR A 1 37 ? 17.678 -0.547 12.943 1.00 0.00 37 THR A O 7
ATOM 10244 N N . ALA A 1 38 ? 17.155 -2.590 13.759 1.00 0.00 38 ALA A N 7
ATOM 10245 C CA . ALA A 1 38 ? 18.511 -2.889 14.186 1.00 0.00 38 ALA A CA 7
ATOM 10246 C C . ALA A 1 38 ? 19.120 -3.930 13.244 1.00 0.00 38 ALA A C 7
ATOM 10247 O O . ALA A 1 38 ? 20.310 -3.873 12.937 1.00 0.00 38 ALA A O 7
ATOM 10254 N N . LEU A 1 39 ? 18.277 -4.856 12.812 1.00 0.00 39 LEU A N 7
ATOM 10255 C CA . LEU A 1 39 ? 18.717 -5.908 11.912 1.00 0.00 39 LEU A CA 7
ATOM 10256 C C . LEU A 1 39 ? 18.086 -5.692 10.535 1.00 0.00 39 LEU A C 7
ATOM 10257 O O . LEU A 1 39 ? 18.729 -5.919 9.511 1.00 0.00 39 LEU A O 7
ATOM 10273 N N . VAL A 1 40 ? 16.835 -5.257 10.555 1.00 0.00 40 VAL A N 7
ATOM 10274 C CA . VAL A 1 40 ? 16.109 -5.008 9.321 1.00 0.00 40 VAL A CA 7
ATOM 10275 C C . VAL A 1 40 ? 16.650 -3.736 8.664 1.00 0.00 40 VAL A C 7
ATOM 10276 O O . VAL A 1 40 ? 16.847 -2.723 9.333 1.00 0.00 40 VAL A O 7
ATOM 10289 N N . LYS A 1 41 ? 16.876 -3.832 7.362 1.00 0.00 41 LYS A N 7
ATOM 10290 C CA . LYS A 1 41 ? 17.391 -2.702 6.607 1.00 0.00 41 LYS A CA 7
ATOM 10291 C C . LYS A 1 41 ? 16.263 -2.098 5.768 1.00 0.00 41 LYS A C 7
ATOM 10292 O O . LYS A 1 41 ? 15.125 -2.561 5.827 1.00 0.00 41 LYS A O 7
ATOM 10311 N N . LYS A 1 42 ? 16.618 -1.073 5.008 1.00 0.00 42 LYS A N 7
ATOM 10312 C CA . LYS A 1 42 ? 15.649 -0.401 4.158 1.00 0.00 42 LYS A CA 7
ATOM 10313 C C . LYS A 1 42 ? 15.546 -1.141 2.824 1.00 0.00 42 LYS A C 7
ATOM 10314 O O . LYS A 1 42 ? 14.462 -1.257 2.255 1.00 0.00 42 LYS A O 7
ATOM 10333 N N . SER A 1 43 ? 16.690 -1.625 2.362 1.00 0.00 43 SER A N 7
ATOM 10334 C CA . SER A 1 43 ? 16.743 -2.351 1.105 1.00 0.00 43 SER A CA 7
ATOM 10335 C C . SER A 1 43 ? 16.037 -3.701 1.251 1.00 0.00 43 SER A C 7
ATOM 10336 O O . SER A 1 43 ? 15.591 -4.282 0.263 1.00 0.00 43 SER A O 7
ATOM 10344 N N . ASP A 1 44 ? 15.959 -4.161 2.491 1.00 0.00 44 ASP A N 7
ATOM 10345 C CA . ASP A 1 44 ? 15.315 -5.431 2.779 1.00 0.00 44 ASP A CA 7
ATOM 10346 C C . ASP A 1 44 ? 13.806 -5.215 2.910 1.00 0.00 44 ASP A C 7
ATOM 10347 O O . ASP A 1 44 ? 13.020 -5.857 2.215 1.00 0.00 44 ASP A O 7
ATOM 10356 N N . VAL A 1 45 ? 13.446 -4.309 3.807 1.00 0.00 45 VAL A N 7
ATOM 10357 C CA . VAL A 1 45 ? 12.045 -4.000 4.039 1.00 0.00 45 VAL A CA 7
ATOM 10358 C C . VAL A 1 45 ? 11.403 -3.548 2.726 1.00 0.00 45 VAL A C 7
ATOM 10359 O O . VAL A 1 45 ? 10.194 -3.683 2.543 1.00 0.00 45 VAL A O 7
ATOM 10372 N N . GLU A 1 46 ? 12.241 -3.020 1.846 1.00 0.00 46 GLU A N 7
ATOM 10373 C CA . GLU A 1 46 ? 11.770 -2.547 0.555 1.00 0.00 46 GLU A CA 7
ATOM 10374 C C . GLU A 1 46 ? 11.185 -3.707 -0.254 1.00 0.00 46 GLU A C 7
ATOM 10375 O O . GLU A 1 46 ? 10.023 -3.664 -0.655 1.00 0.00 46 GLU A O 7
ATOM 10387 N N . THR A 1 47 ? 12.017 -4.715 -0.470 1.00 0.00 47 THR A N 7
ATOM 10388 C CA . THR A 1 47 ? 11.597 -5.884 -1.224 1.00 0.00 47 THR A CA 7
ATOM 10389 C C . THR A 1 47 ? 10.464 -6.609 -0.496 1.00 0.00 47 THR A C 7
ATOM 10390 O O . THR A 1 47 ? 9.646 -7.279 -1.124 1.00 0.00 47 THR A O 7
ATOM 10401 N N . ILE A 1 48 ? 10.451 -6.450 0.820 1.00 0.00 48 ILE A N 7
ATOM 10402 C CA . ILE A 1 48 ? 9.432 -7.081 1.640 1.00 0.00 48 ILE A CA 7
ATOM 10403 C C . ILE A 1 48 ? 8.065 -6.486 1.295 1.00 0.00 48 ILE A C 7
ATOM 10404 O O . ILE A 1 48 ? 7.087 -7.215 1.140 1.00 0.00 48 ILE A O 7
ATOM 10420 N N . PHE A 1 49 ? 8.041 -5.165 1.186 1.00 0.00 49 PHE A N 7
ATOM 10421 C CA . PHE A 1 49 ? 6.811 -4.464 0.863 1.00 0.00 49 PHE A CA 7
ATOM 10422 C C . PHE A 1 49 ? 6.680 -4.253 -0.647 1.00 0.00 49 PHE A C 7
ATOM 10423 O O . PHE A 1 49 ? 5.617 -3.871 -1.135 1.00 0.00 49 PHE A O 7
ATOM 10440 N N . SER A 1 50 ? 7.777 -4.510 -1.345 1.00 0.00 50 SER A N 7
ATOM 10441 C CA . SER A 1 50 ? 7.798 -4.353 -2.789 1.00 0.00 50 SER A CA 7
ATOM 10442 C C . SER A 1 50 ? 6.782 -5.298 -3.434 1.00 0.00 50 SER A C 7
ATOM 10443 O O . SER A 1 50 ? 6.282 -5.028 -4.525 1.00 0.00 50 SER A O 7
ATOM 10451 N N . LYS A 1 51 ? 6.506 -6.387 -2.731 1.00 0.00 51 LYS A N 7
ATOM 10452 C CA . LYS A 1 51 ? 5.558 -7.374 -3.221 1.00 0.00 51 LYS A CA 7
ATOM 10453 C C . LYS A 1 51 ? 4.205 -6.701 -3.457 1.00 0.00 51 LYS A C 7
ATOM 10454 O O . LYS A 1 51 ? 3.395 -7.187 -4.246 1.00 0.00 51 LYS A O 7
ATOM 10473 N N . TYR A 1 52 ? 4.000 -5.594 -2.758 1.00 0.00 52 TYR A N 7
ATOM 10474 C CA . TYR A 1 52 ? 2.759 -4.849 -2.882 1.00 0.00 52 TYR A CA 7
ATOM 10475 C C . TYR A 1 52 ? 2.904 -3.703 -3.884 1.00 0.00 52 TYR A C 7
ATOM 10476 O O . TYR A 1 52 ? 2.014 -2.862 -4.005 1.00 0.00 52 TYR A O 7
ATOM 10494 N N . GLY A 1 53 ? 4.033 -3.705 -4.578 1.00 0.00 53 GLY A N 7
ATOM 10495 C CA . GLY A 1 53 ? 4.306 -2.676 -5.566 1.00 0.00 53 GLY A CA 7
ATOM 10496 C C . GLY A 1 53 ? 5.566 -1.887 -5.203 1.00 0.00 53 GLY A C 7
ATOM 10497 O O . GLY A 1 53 ? 5.985 -1.879 -4.046 1.00 0.00 53 GLY A O 7
ATOM 10501 N N . ARG A 1 54 ? 6.135 -1.244 -6.212 1.00 0.00 54 ARG A N 7
ATOM 10502 C CA . ARG A 1 54 ? 7.338 -0.454 -6.012 1.00 0.00 54 ARG A CA 7
ATOM 10503 C C . ARG A 1 54 ? 7.052 0.723 -5.078 1.00 0.00 54 ARG A C 7
ATOM 10504 O O . ARG A 1 54 ? 6.046 1.414 -5.235 1.00 0.00 54 ARG A O 7
ATOM 10525 N N . VAL A 1 55 ? 7.953 0.915 -4.126 1.00 0.00 55 VAL A N 7
ATOM 10526 C CA . VAL A 1 55 ? 7.810 1.997 -3.167 1.00 0.00 55 VAL A CA 7
ATOM 10527 C C . VAL A 1 55 ? 8.461 3.262 -3.730 1.00 0.00 55 VAL A C 7
ATOM 10528 O O . VAL A 1 55 ? 9.623 3.239 -4.133 1.00 0.00 55 VAL A O 7
ATOM 10541 N N . ALA A 1 56 ? 7.684 4.335 -3.739 1.00 0.00 56 ALA A N 7
ATOM 10542 C CA . ALA A 1 56 ? 8.170 5.606 -4.246 1.00 0.00 56 ALA A CA 7
ATOM 10543 C C . ALA A 1 56 ? 9.290 6.118 -3.338 1.00 0.00 56 ALA A C 7
ATOM 10544 O O . ALA A 1 56 ? 10.187 6.827 -3.792 1.00 0.00 56 ALA A O 7
ATOM 10551 N N . GLY A 1 57 ? 9.202 5.738 -2.072 1.00 0.00 57 GLY A N 7
ATOM 10552 C CA . GLY A 1 57 ? 10.197 6.149 -1.096 1.00 0.00 57 GLY A CA 7
ATOM 10553 C C . GLY A 1 57 ? 10.020 5.391 0.221 1.00 0.00 57 GLY A C 7
ATOM 10554 O O . GLY A 1 57 ? 9.017 5.566 0.912 1.00 0.00 57 GLY A O 7
ATOM 10558 N N . CYS A 1 58 ? 11.009 4.565 0.528 1.00 0.00 58 CYS A N 7
ATOM 10559 C CA . CYS A 1 58 ? 10.975 3.779 1.750 1.00 0.00 58 CYS A CA 7
ATOM 10560 C C . CYS A 1 58 ? 12.107 4.258 2.661 1.00 0.00 58 CYS A C 7
ATOM 10561 O O . CYS A 1 58 ? 13.270 4.262 2.261 1.00 0.00 58 CYS A O 7
ATOM 10569 N N . SER A 1 59 ? 11.727 4.649 3.868 1.00 0.00 59 SER A N 7
ATOM 10570 C CA . SER A 1 59 ? 12.697 5.128 4.839 1.00 0.00 59 SER A CA 7
ATOM 10571 C C . SER A 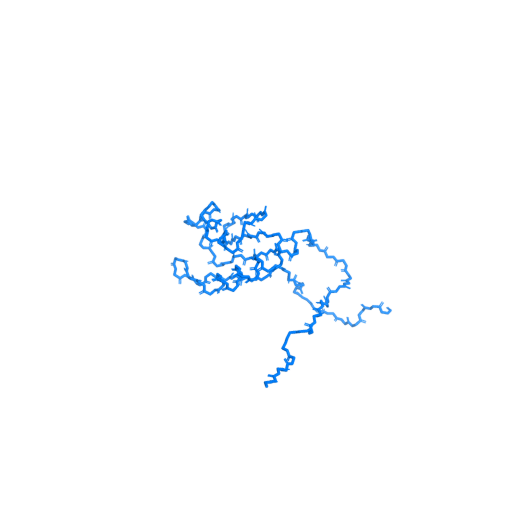1 59 ? 12.713 4.207 6.061 1.00 0.00 59 SER A C 7
ATOM 10572 O O . SER A 1 59 ? 11.694 3.612 6.407 1.00 0.00 59 SER A O 7
ATOM 10580 N N . VAL A 1 60 ? 13.881 4.119 6.680 1.00 0.00 60 VAL A N 7
ATOM 10581 C CA . VAL A 1 60 ? 14.044 3.281 7.856 1.00 0.00 60 VAL A CA 7
ATOM 10582 C C . VAL A 1 60 ? 14.648 4.112 8.990 1.00 0.00 60 VAL A C 7
ATOM 10583 O O . VAL A 1 60 ? 15.724 4.688 8.837 1.00 0.00 60 VAL A O 7
ATOM 10596 N N . HIS A 1 61 ? 13.929 4.147 10.102 1.00 0.00 61 HIS A N 7
ATOM 10597 C CA . HIS A 1 61 ? 14.381 4.898 11.261 1.00 0.00 61 HIS A CA 7
ATOM 10598 C C . HIS A 1 61 ? 14.592 3.945 12.439 1.00 0.00 61 HIS A C 7
ATOM 10599 O O . HIS A 1 61 ? 13.880 2.951 12.574 1.00 0.00 61 HIS A O 7
ATOM 10613 N N . LYS A 1 62 ? 15.573 4.282 13.263 1.00 0.00 62 LYS A N 7
ATOM 10614 C CA . LYS A 1 62 ? 15.887 3.469 14.426 1.00 0.00 62 LYS A CA 7
ATOM 10615 C C . LYS A 1 62 ? 14.672 3.426 15.355 1.00 0.00 62 LYS A C 7
ATOM 10616 O O . LYS A 1 62 ? 14.603 4.176 16.327 1.00 0.00 62 LYS A O 7
ATOM 10635 N N . GLY A 1 63 ? 13.745 2.539 15.024 1.00 0.00 63 GLY A N 7
ATOM 10636 C CA . GLY A 1 63 ? 12.537 2.388 15.817 1.00 0.00 63 GLY A CA 7
ATOM 10637 C C . GLY A 1 63 ? 11.323 2.129 14.923 1.00 0.00 63 GLY A C 7
ATOM 10638 O O . GLY A 1 63 ? 10.352 1.507 15.353 1.00 0.00 63 GLY A O 7
ATOM 10642 N N . TYR A 1 64 ? 11.416 2.619 13.696 1.00 0.00 64 TYR A N 7
ATOM 10643 C CA . TYR A 1 64 ? 10.338 2.448 12.737 1.00 0.00 64 TYR A CA 7
ATOM 10644 C C . TYR A 1 64 ? 10.857 2.556 11.302 1.00 0.00 64 TYR A C 7
ATOM 10645 O O . TYR A 1 64 ? 12.065 2.616 11.078 1.00 0.00 64 TYR A O 7
ATOM 10663 N N . ALA A 1 65 ? 9.919 2.576 10.367 1.00 0.00 65 ALA A N 7
ATOM 10664 C CA . ALA A 1 65 ? 10.266 2.676 8.960 1.00 0.00 65 ALA A CA 7
ATOM 10665 C C . ALA A 1 65 ? 9.043 3.142 8.168 1.00 0.00 65 ALA A C 7
ATOM 10666 O O . ALA A 1 65 ? 7.910 2.814 8.519 1.00 0.00 65 ALA A O 7
ATOM 10673 N N . PHE A 1 66 ? 9.312 3.899 7.115 1.00 0.00 66 PHE A N 7
ATOM 10674 C CA . PHE A 1 66 ? 8.247 4.413 6.271 1.00 0.00 66 PHE A CA 7
ATOM 10675 C C . PHE A 1 66 ? 8.347 3.843 4.854 1.00 0.00 66 PHE A C 7
ATOM 10676 O O . PHE A 1 66 ? 9.440 3.534 4.381 1.00 0.00 66 PHE A O 7
ATOM 10693 N N . VAL A 1 67 ? 7.192 3.722 4.217 1.00 0.00 67 VAL A N 7
ATOM 10694 C CA . VAL A 1 67 ? 7.136 3.195 2.864 1.00 0.00 67 VAL A CA 7
ATOM 10695 C C . VAL A 1 67 ? 6.134 4.011 2.044 1.00 0.00 67 VAL A C 7
ATOM 10696 O O . VAL A 1 67 ? 4.961 4.104 2.406 1.00 0.00 67 VAL A O 7
ATOM 10709 N N . GLN A 1 68 ? 6.631 4.581 0.957 1.00 0.00 68 GLN A N 7
ATOM 10710 C CA . GLN A 1 68 ? 5.794 5.385 0.084 1.00 0.00 68 GLN A CA 7
ATOM 10711 C C . GLN A 1 68 ? 5.479 4.620 -1.203 1.00 0.00 68 GLN A C 7
ATOM 10712 O O . GLN A 1 68 ? 6.318 3.875 -1.707 1.00 0.00 68 GLN A O 7
ATOM 10726 N N . TYR A 1 69 ? 4.268 4.830 -1.698 1.00 0.00 69 TYR A N 7
ATOM 10727 C CA . TYR A 1 69 ? 3.832 4.169 -2.916 1.00 0.00 69 TYR A CA 7
ATOM 10728 C C . TYR A 1 69 ? 3.249 5.177 -3.908 1.00 0.00 69 TYR A C 7
ATOM 10729 O O . TYR A 1 69 ? 3.079 6.350 -3.579 1.00 0.00 69 TYR A O 7
ATOM 10747 N N . SER A 1 70 ? 2.957 4.683 -5.102 1.00 0.00 70 SER A N 7
ATOM 10748 C CA . SER A 1 70 ? 2.396 5.526 -6.144 1.00 0.00 70 SER A CA 7
ATOM 10749 C C . SER A 1 70 ? 0.868 5.476 -6.092 1.00 0.00 70 SER A C 7
ATOM 10750 O O . SER A 1 70 ? 0.201 6.483 -6.325 1.00 0.00 70 SER A O 7
ATOM 10758 N N . ASN A 1 71 ? 0.357 4.293 -5.784 1.00 0.00 71 ASN A N 7
ATOM 10759 C CA . ASN A 1 71 ? -1.081 4.098 -5.698 1.00 0.00 71 ASN A CA 7
ATOM 10760 C C . ASN A 1 71 ? -1.486 3.965 -4.228 1.00 0.00 71 ASN A C 7
ATOM 10761 O O . ASN A 1 71 ? -0.805 3.298 -3.451 1.00 0.00 71 ASN A O 7
ATOM 10772 N N . GLU A 1 72 ? -2.593 4.612 -3.892 1.00 0.00 72 GLU A N 7
ATOM 10773 C CA . GLU A 1 72 ? -3.097 4.575 -2.530 1.00 0.00 72 GLU A CA 7
ATOM 10774 C C . GLU A 1 72 ? -3.486 3.145 -2.147 1.00 0.00 72 GLU A C 7
ATOM 10775 O O . GLU A 1 72 ? -3.720 2.855 -0.975 1.00 0.00 72 GLU A O 7
ATOM 10787 N N . ARG A 1 73 ? -3.544 2.291 -3.158 1.00 0.00 73 ARG A N 7
ATOM 10788 C CA . ARG A 1 73 ? -3.902 0.899 -2.942 1.00 0.00 73 ARG A CA 7
ATOM 10789 C C . ARG A 1 73 ? -2.650 0.068 -2.652 1.00 0.00 73 ARG A C 7
ATOM 10790 O O . ARG A 1 73 ? -2.644 -0.753 -1.736 1.00 0.00 73 ARG A O 7
ATOM 10811 N N . HIS A 1 74 ? -1.619 0.312 -3.448 1.00 0.00 74 HIS A N 7
ATOM 10812 C CA . HIS A 1 74 ? -0.365 -0.403 -3.289 1.00 0.00 74 HIS A CA 7
ATOM 10813 C C . HIS A 1 74 ? 0.098 -0.309 -1.833 1.00 0.00 74 HIS A C 7
ATOM 10814 O O . HIS A 1 74 ? 0.882 -1.137 -1.372 1.00 0.00 74 HIS A O 7
ATOM 10828 N N . ALA A 1 75 ? -0.407 0.708 -1.150 1.00 0.00 75 ALA A N 7
ATOM 10829 C CA . ALA A 1 75 ? -0.055 0.922 0.243 1.00 0.00 75 ALA A CA 7
ATOM 10830 C C . ALA A 1 75 ? -0.944 0.046 1.129 1.00 0.00 75 ALA A C 7
ATOM 10831 O O . ALA A 1 75 ? -0.450 -0.831 1.836 1.00 0.00 75 ALA A O 7
ATOM 10838 N N . ARG A 1 76 ? -2.239 0.316 1.062 1.00 0.00 76 ARG A N 7
ATOM 10839 C CA . ARG A 1 76 ? -3.201 -0.436 1.850 1.00 0.00 76 ARG A CA 7
ATOM 10840 C C . ARG A 1 76 ? -2.847 -1.924 1.842 1.00 0.00 76 ARG A C 7
ATOM 10841 O O . ARG A 1 76 ? -2.880 -2.580 2.882 1.00 0.00 76 ARG A O 7
ATOM 10862 N N . ALA A 1 77 ? -2.514 -2.414 0.656 1.00 0.00 77 ALA A N 7
ATOM 10863 C CA . ALA A 1 77 ? -2.154 -3.813 0.499 1.00 0.00 77 ALA A CA 7
ATOM 10864 C C . ALA A 1 77 ? -0.963 -4.133 1.404 1.00 0.00 77 ALA A C 7
ATOM 10865 O O . ALA A 1 77 ? -0.969 -5.138 2.113 1.00 0.00 77 ALA A O 7
ATOM 10872 N N . ALA A 1 78 ? 0.032 -3.259 1.351 1.00 0.00 78 ALA A N 7
ATOM 10873 C CA . ALA A 1 78 ? 1.228 -3.436 2.157 1.00 0.00 78 ALA A CA 7
ATOM 10874 C C . ALA A 1 78 ? 0.895 -3.152 3.623 1.00 0.00 78 ALA A C 7
ATOM 10875 O O . ALA A 1 78 ? 1.537 -3.691 4.524 1.00 0.00 78 ALA A O 7
ATOM 10882 N N . VAL A 1 79 ? -0.106 -2.307 3.817 1.00 0.00 79 VAL A N 7
ATOM 10883 C CA . VAL A 1 79 ? -0.531 -1.945 5.159 1.00 0.00 79 VAL A CA 7
ATOM 10884 C C . VAL A 1 79 ? -1.075 -3.187 5.868 1.00 0.00 79 VAL A C 7
ATOM 10885 O O . VAL A 1 79 ? -0.513 -3.632 6.868 1.00 0.00 79 VAL A O 7
ATOM 10898 N N . LEU A 1 80 ? -2.164 -3.711 5.324 1.00 0.00 80 LEU A N 7
ATOM 10899 C CA . LEU A 1 80 ? -2.790 -4.892 5.893 1.00 0.00 80 LEU A CA 7
ATOM 10900 C C . LEU A 1 80 ? -1.938 -6.122 5.569 1.00 0.00 80 LEU A C 7
ATOM 10901 O O . LEU A 1 80 ? -1.823 -7.034 6.386 1.00 0.00 80 LEU A O 7
ATOM 10917 N N . GLY A 1 81 ? -1.363 -6.106 4.376 1.00 0.00 81 GLY A N 7
ATOM 10918 C CA . GLY A 1 81 ? -0.526 -7.209 3.935 1.00 0.00 81 GLY A CA 7
ATOM 10919 C C . GLY A 1 81 ? 0.635 -7.437 4.904 1.00 0.00 81 GLY A C 7
ATOM 10920 O O . GLY A 1 81 ? 1.080 -8.569 5.090 1.00 0.00 81 GLY A O 7
ATOM 10924 N N . GLU A 1 82 ? 1.093 -6.344 5.497 1.00 0.00 82 GLU A N 7
ATOM 10925 C CA . GLU A 1 82 ? 2.194 -6.411 6.443 1.00 0.00 82 GLU A CA 7
ATOM 10926 C C . GLU A 1 82 ? 1.668 -6.324 7.877 1.00 0.00 82 GLU A C 7
ATOM 10927 O O . GLU A 1 82 ? 1.993 -7.165 8.714 1.00 0.00 82 GLU A O 7
ATOM 10939 N N . ASN A 1 83 ? 0.863 -5.299 8.117 1.00 0.00 83 ASN A N 7
ATOM 10940 C CA . ASN A 1 83 ? 0.288 -5.091 9.435 1.00 0.00 83 ASN A CA 7
ATOM 10941 C C . ASN A 1 83 ? -0.114 -6.442 10.030 1.00 0.00 83 ASN A C 7
ATOM 10942 O O . ASN A 1 83 ? -1.019 -7.103 9.524 1.00 0.00 83 ASN A O 7
ATOM 10953 N N . GLY A 1 84 ? 0.579 -6.812 11.098 1.00 0.00 84 GLY A N 7
ATOM 10954 C CA . GLY A 1 84 ? 0.305 -8.072 11.768 1.00 0.00 84 GLY A CA 7
ATOM 10955 C C . GLY A 1 84 ? 1.555 -8.953 11.808 1.00 0.00 84 GLY A C 7
ATOM 10956 O O . GLY A 1 84 ? 1.634 -9.888 12.604 1.00 0.00 84 GLY A O 7
ATOM 10960 N N . ARG A 1 85 ? 2.501 -8.625 10.941 1.00 0.00 85 ARG A N 7
ATOM 10961 C CA . ARG A 1 85 ? 3.743 -9.375 10.867 1.00 0.00 85 ARG A CA 7
ATOM 10962 C C . ARG A 1 85 ? 4.570 -9.157 12.136 1.00 0.00 85 ARG A C 7
ATOM 10963 O O . ARG A 1 85 ? 4.397 -8.157 12.830 1.00 0.00 85 ARG A O 7
ATOM 10984 N N . VAL A 1 86 ? 5.452 -10.110 12.400 1.00 0.00 86 VAL A N 7
ATOM 10985 C CA . VAL A 1 86 ? 6.306 -10.035 13.573 1.00 0.00 86 VAL A CA 7
ATOM 10986 C C . VAL A 1 86 ? 7.772 -10.047 13.132 1.00 0.00 86 VAL A C 7
ATOM 10987 O O . VAL A 1 86 ? 8.128 -10.724 12.169 1.00 0.00 86 VAL A O 7
ATOM 11000 N N . LEU A 1 87 ? 8.581 -9.290 13.859 1.00 0.00 87 LEU A N 7
ATOM 11001 C CA . LEU A 1 87 ? 9.999 -9.205 13.555 1.00 0.00 87 LEU A CA 7
ATOM 11002 C C . LEU A 1 87 ? 10.779 -8.955 14.847 1.00 0.00 87 LEU A C 7
ATOM 11003 O O . LEU A 1 87 ? 10.613 -7.916 15.485 1.00 0.00 87 LEU A O 7
ATOM 11019 N N . ALA A 1 88 ? 11.613 -9.924 15.195 1.00 0.00 88 ALA A N 7
ATOM 11020 C CA . ALA A 1 88 ? 12.418 -9.822 16.400 1.00 0.00 88 ALA A CA 7
ATOM 11021 C C . ALA A 1 88 ? 11.594 -10.290 17.601 1.00 0.00 88 ALA A C 7
ATOM 11022 O O . ALA A 1 88 ? 12.118 -10.416 18.706 1.00 0.00 88 ALA A O 7
ATOM 11029 N N . GLY A 1 89 ? 10.318 -10.535 17.342 1.00 0.00 89 GLY A N 7
ATOM 11030 C CA . GLY A 1 89 ? 9.416 -10.987 18.389 1.00 0.00 89 GLY A CA 7
ATOM 11031 C C . GLY A 1 89 ? 8.291 -9.975 18.616 1.00 0.00 89 GLY A C 7
ATOM 11032 O O . GLY A 1 89 ? 7.389 -10.215 19.418 1.00 0.00 89 GLY A O 7
ATOM 11036 N N . GLN A 1 90 ? 8.381 -8.866 17.898 1.00 0.00 90 GLN A N 7
ATOM 11037 C CA . GLN A 1 90 ? 7.382 -7.817 18.011 1.00 0.00 90 GLN A CA 7
ATOM 11038 C C . GLN A 1 90 ? 6.522 -7.764 16.747 1.00 0.00 90 GLN A C 7
ATOM 11039 O O . GLN A 1 90 ? 7.043 -7.824 15.634 1.00 0.00 90 GLN A O 7
ATOM 11053 N N . THR A 1 91 ? 5.219 -7.651 16.960 1.00 0.00 91 THR A N 7
ATOM 11054 C CA . THR A 1 91 ? 4.282 -7.589 15.851 1.00 0.00 91 THR A CA 7
ATOM 11055 C C . THR A 1 91 ? 4.363 -6.226 15.160 1.00 0.00 91 THR A C 7
ATOM 11056 O O . THR A 1 91 ? 3.737 -5.264 15.602 1.00 0.00 91 THR A O 7
ATOM 11067 N N . LEU A 1 92 ? 5.140 -6.188 14.088 1.00 0.00 92 LEU A N 7
ATOM 11068 C CA . LEU A 1 92 ? 5.311 -4.959 13.331 1.00 0.00 92 LEU A CA 7
ATOM 11069 C C . LEU A 1 92 ? 3.971 -4.226 13.248 1.00 0.00 92 LEU A C 7
ATOM 11070 O O . LEU A 1 92 ? 3.032 -4.711 12.620 1.00 0.00 92 LEU A O 7
ATOM 11086 N N . ASP A 1 93 ? 3.925 -3.068 13.891 1.00 0.00 93 ASP A N 7
ATOM 11087 C CA . ASP A 1 93 ? 2.716 -2.263 13.897 1.00 0.00 93 ASP A CA 7
ATOM 11088 C C . ASP A 1 93 ? 2.746 -1.295 12.713 1.00 0.00 93 ASP A C 7
ATOM 11089 O O . ASP A 1 93 ? 3.408 -0.260 12.770 1.00 0.00 93 ASP A O 7
ATOM 11098 N N . ILE A 1 94 ? 2.021 -1.665 11.668 1.00 0.00 94 ILE A N 7
ATOM 11099 C CA . ILE A 1 94 ? 1.957 -0.843 10.472 1.00 0.00 94 ILE A CA 7
ATOM 11100 C C . ILE A 1 94 ? 0.551 -0.256 10.337 1.00 0.00 94 ILE A C 7
ATOM 11101 O O . ILE A 1 94 ? -0.424 -0.861 10.781 1.00 0.00 94 ILE A O 7
ATOM 11117 N N . ASN A 1 95 ? 0.490 0.916 9.722 1.00 0.00 95 ASN A N 7
ATOM 11118 C CA . ASN A 1 95 ? -0.781 1.591 9.522 1.00 0.00 95 ASN A CA 7
ATOM 11119 C C . ASN A 1 95 ? -0.619 2.667 8.446 1.00 0.00 95 ASN A C 7
ATOM 11120 O O . ASN A 1 95 ? 0.499 2.981 8.041 1.00 0.00 95 ASN A O 7
ATOM 11131 N N . MET A 1 96 ? -1.752 3.202 8.014 1.00 0.00 96 MET A N 7
ATOM 11132 C CA . MET A 1 96 ? -1.750 4.235 6.993 1.00 0.00 96 MET A CA 7
ATOM 11133 C C . MET A 1 96 ? -1.329 5.584 7.580 1.00 0.00 96 MET A C 7
ATOM 11134 O O . MET A 1 96 ? -1.685 5.912 8.711 1.00 0.00 96 MET A O 7
ATOM 11148 N N . ALA A 1 97 ? -0.577 6.331 6.784 1.00 0.00 97 ALA A N 7
ATOM 11149 C CA . ALA A 1 97 ? -0.104 7.637 7.210 1.00 0.00 97 ALA A CA 7
ATOM 11150 C C . ALA A 1 97 ? -1.301 8.505 7.604 1.00 0.00 97 ALA A C 7
ATOM 11151 O O . ALA A 1 97 ? -1.478 8.829 8.777 1.00 0.00 97 ALA A O 7
ATOM 11158 N N . GLY A 1 98 ? -2.093 8.856 6.601 1.00 0.00 98 GLY A N 7
ATOM 11159 C CA . GLY A 1 98 ? -3.268 9.679 6.828 1.00 0.00 98 GLY A CA 7
ATOM 11160 C C . GLY A 1 98 ? -4.536 8.824 6.879 1.00 0.00 98 GLY A C 7
ATOM 11161 O O . GLY A 1 98 ? -5.230 8.677 5.874 1.00 0.00 98 GLY A O 7
ATOM 11165 N N . GLU A 1 99 ? -4.798 8.282 8.059 1.00 0.00 99 GLU A N 7
ATOM 11166 C CA . GLU A 1 99 ? -5.970 7.445 8.254 1.00 0.00 99 GLU A CA 7
ATOM 11167 C C . GLU A 1 99 ? -7.050 8.213 9.018 1.00 0.00 99 GLU A C 7
ATOM 11168 O O . GLU A 1 99 ? -6.785 8.771 10.082 1.00 0.00 99 GLU A O 7
ATOM 11180 N N . PRO A 1 100 ? -8.277 8.218 8.431 1.00 0.00 100 PRO A N 7
ATOM 11181 C CA . PRO A 1 100 ? -9.398 8.909 9.045 1.00 0.00 100 PRO A CA 7
ATOM 11182 C C . PRO A 1 100 ? -9.936 8.123 10.243 1.00 0.00 100 PRO A C 7
ATOM 11183 O O . PRO A 1 100 ? -9.254 7.247 10.772 1.00 0.00 100 PRO A O 7
ATOM 11194 N N . LYS A 1 101 ? -11.154 8.466 10.635 1.00 0.00 101 LYS A N 7
ATOM 11195 C CA . LYS A 1 101 ? -11.792 7.804 11.761 1.00 0.00 101 LYS A CA 7
ATOM 11196 C C . LYS A 1 101 ? -12.993 6.999 11.260 1.00 0.00 101 LYS A C 7
ATOM 11197 O O . LYS A 1 101 ? -13.985 7.572 10.811 1.00 0.00 101 LYS A O 7
ATOM 11216 N N . PRO A 1 102 ? -12.860 5.649 11.356 1.00 0.00 102 PRO A N 7
ATOM 11217 C CA . PRO A 1 102 ? -13.922 4.760 10.918 1.00 0.00 102 PRO A CA 7
ATOM 11218 C C . PRO A 1 102 ? -15.079 4.752 11.919 1.00 0.00 102 PRO A C 7
ATOM 11219 O O . PRO A 1 102 ? -14.857 4.713 13.129 1.00 0.00 102 PRO A O 7
ATOM 11230 N N . ASP A 1 103 ? -16.288 4.790 11.379 1.00 0.00 103 ASP A N 7
ATOM 11231 C CA . ASP A 1 103 ? -17.480 4.788 12.210 1.00 0.00 103 ASP A CA 7
ATOM 11232 C C . ASP A 1 103 ? -17.887 3.344 12.506 1.00 0.00 103 ASP A C 7
ATOM 11233 O O . ASP A 1 103 ? -17.640 2.448 11.700 1.00 0.00 103 ASP A O 7
ATOM 11242 N N . ARG A 1 104 ? -18.505 3.162 13.664 1.00 0.00 104 ARG A N 7
ATOM 11243 C CA . ARG A 1 104 ? -18.949 1.842 14.076 1.00 0.00 104 ARG A CA 7
ATOM 11244 C C . ARG A 1 104 ? -17.755 0.893 14.197 1.00 0.00 104 ARG A C 7
ATOM 11245 O O . ARG A 1 104 ? -16.983 0.738 13.252 1.00 0.00 104 ARG A O 7
ATOM 11266 N N . SER A 1 105 ? -17.640 0.284 15.368 1.00 0.00 105 SER A N 7
ATOM 11267 C CA . SER A 1 105 ? -16.552 -0.645 15.624 1.00 0.00 105 SER A CA 7
ATOM 11268 C C . SER A 1 105 ? -16.925 -2.040 15.117 1.00 0.00 105 SER A C 7
ATOM 11269 O O . SER A 1 105 ? -17.909 -2.625 15.567 1.00 0.00 105 SER A O 7
ATOM 11277 N N . GLY A 1 106 ? -16.119 -2.532 14.188 1.00 0.00 106 GLY A N 7
ATOM 11278 C CA . GLY A 1 106 ? -16.351 -3.847 13.615 1.00 0.00 106 GLY A CA 7
ATOM 11279 C C . GLY A 1 106 ? -15.838 -3.917 12.176 1.00 0.00 106 GLY A C 7
ATOM 11280 O O . GLY A 1 106 ? -15.769 -2.900 11.487 1.00 0.00 106 GLY A O 7
ATOM 11284 N N . PRO A 1 107 ? -15.481 -5.159 11.752 1.00 0.00 107 PRO A N 7
ATOM 11285 C CA . PRO A 1 107 ? -14.976 -5.375 10.407 1.00 0.00 107 PRO A CA 7
ATOM 11286 C C . PRO A 1 107 ? -16.108 -5.312 9.380 1.00 0.00 107 PRO A C 7
ATOM 11287 O O . PRO A 1 107 ? -16.098 -4.461 8.491 1.00 0.00 107 PRO A O 7
ATOM 11298 N N . SER A 1 108 ? -17.056 -6.224 9.535 1.00 0.00 108 SER A N 7
ATOM 11299 C CA . SER A 1 108 ? -18.193 -6.283 8.632 1.00 0.00 108 SER A CA 7
ATOM 11300 C C . SER A 1 108 ? -19.382 -6.944 9.330 1.00 0.00 108 SER A C 7
ATOM 11301 O O . SER A 1 108 ? -19.245 -7.471 10.433 1.00 0.00 108 SER A O 7
ATOM 11309 N N . SER A 1 109 ? -20.524 -6.894 8.659 1.00 0.00 109 SER A N 7
ATOM 11310 C CA . SER A 1 109 ? -21.737 -7.481 9.202 1.00 0.00 109 SER A CA 7
ATOM 11311 C C . SER A 1 109 ? -22.242 -6.645 10.379 1.00 0.00 109 SER A C 7
ATOM 11312 O O . SER A 1 109 ? -23.294 -6.013 10.291 1.00 0.00 109 SER A O 7
ATOM 11320 N N . GLY A 1 110 ? -21.469 -6.669 11.455 1.00 0.00 110 GLY A N 7
ATOM 11321 C CA . GLY A 1 110 ? -21.825 -5.921 12.649 1.00 0.00 110 GLY A CA 7
ATOM 11322 C C . GLY A 1 110 ? -23.248 -6.255 13.102 1.00 0.00 110 GLY A C 7
ATOM 11323 O O . GLY A 1 110 ? -23.867 -5.486 13.835 1.00 0.00 110 GLY A O 7
ATOM 11327 N N . GLY A 1 1 ? -23.402 24.099 -14.384 1.00 0.00 1 GLY A N 8
ATOM 11328 C CA . GLY A 1 1 ? -22.855 25.050 -13.432 1.00 0.00 1 GLY A CA 8
ATOM 11329 C C . GLY A 1 1 ? -21.684 24.441 -12.659 1.00 0.00 1 GLY A C 8
ATOM 11330 O O . GLY A 1 1 ? -21.887 23.749 -11.662 1.00 0.00 1 GLY A O 8
ATOM 11334 N N . SER A 1 2 ? -20.484 24.720 -13.147 1.00 0.00 2 SER A N 8
ATOM 11335 C CA . SER A 1 2 ? -19.281 24.207 -12.515 1.00 0.00 2 SER A CA 8
ATOM 11336 C C . SER A 1 2 ? -18.829 25.157 -11.404 1.00 0.00 2 SER A C 8
ATOM 11337 O O . SER A 1 2 ? -19.195 26.332 -11.399 1.00 0.00 2 SER A O 8
ATOM 11345 N N . SER A 1 3 ? -18.039 24.614 -10.489 1.00 0.00 3 SER A N 8
ATOM 11346 C CA . SER A 1 3 ? -17.533 25.399 -9.376 1.00 0.00 3 SER A CA 8
ATOM 11347 C C . SER A 1 3 ? -16.117 25.890 -9.683 1.00 0.00 3 SER A C 8
ATOM 11348 O O . SER A 1 3 ? -15.475 25.402 -10.611 1.00 0.00 3 SER A O 8
ATOM 11356 N N . GLY A 1 4 ? -15.673 26.850 -8.885 1.00 0.00 4 GLY A N 8
ATOM 11357 C CA . GLY A 1 4 ? -14.344 27.413 -9.060 1.00 0.00 4 GLY A CA 8
ATOM 11358 C C . GLY A 1 4 ? -13.474 27.158 -7.828 1.00 0.00 4 GLY A C 8
ATOM 11359 O O . GLY A 1 4 ? -13.714 27.730 -6.765 1.00 0.00 4 GLY A O 8
ATOM 11363 N N . SER A 1 5 ? -12.483 26.299 -8.011 1.00 0.00 5 SER A N 8
ATOM 11364 C CA . SER A 1 5 ? -11.576 25.961 -6.927 1.00 0.00 5 SER A CA 8
ATOM 11365 C C . SER A 1 5 ? -10.325 26.839 -6.998 1.00 0.00 5 SER A C 8
ATOM 11366 O O . SER A 1 5 ? -10.106 27.534 -7.989 1.00 0.00 5 SER A O 8
ATOM 11374 N N . SER A 1 6 ? -9.536 26.778 -5.935 1.00 0.00 6 SER A N 8
ATOM 11375 C CA . SER A 1 6 ? -8.313 27.559 -5.865 1.00 0.00 6 SER A CA 8
ATOM 11376 C C . SER A 1 6 ? -7.229 26.913 -6.731 1.00 0.00 6 SER A C 8
ATOM 11377 O O . SER A 1 6 ? -7.374 25.770 -7.163 1.00 0.00 6 SER A O 8
ATOM 11385 N N . GLY A 1 7 ? -6.168 27.672 -6.958 1.00 0.00 7 GLY A N 8
ATOM 11386 C CA . GLY A 1 7 ? -5.060 27.188 -7.765 1.00 0.00 7 GLY A CA 8
ATOM 11387 C C . GLY A 1 7 ? -3.784 27.980 -7.475 1.00 0.00 7 GLY A C 8
ATOM 11388 O O . GLY A 1 7 ? -3.481 28.952 -8.167 1.00 0.00 7 GLY A O 8
ATOM 11392 N N . MET A 1 8 ? -3.069 27.536 -6.452 1.00 0.00 8 MET A N 8
ATOM 11393 C CA . MET A 1 8 ? -1.832 28.192 -6.063 1.00 0.00 8 MET A CA 8
ATOM 11394 C C . MET A 1 8 ? -0.620 27.323 -6.405 1.00 0.00 8 MET A C 8
ATOM 11395 O O . MET A 1 8 ? -0.152 26.548 -5.573 1.00 0.00 8 MET A O 8
ATOM 11409 N N . SER A 1 9 ? -0.146 27.482 -7.632 1.00 0.00 9 SER A N 8
ATOM 11410 C CA . SER A 1 9 ? 1.003 26.722 -8.095 1.00 0.00 9 SER A CA 8
ATOM 11411 C C . SER A 1 9 ? 2.122 27.674 -8.524 1.00 0.00 9 SER A C 8
ATOM 11412 O O . SER A 1 9 ? 1.855 28.779 -8.995 1.00 0.00 9 SER A O 8
ATOM 11420 N N . LEU A 1 10 ? 3.350 27.210 -8.346 1.00 0.00 10 LEU A N 8
ATOM 11421 C CA . LEU A 1 10 ? 4.510 28.006 -8.709 1.00 0.00 10 LEU A CA 8
ATOM 11422 C C . LEU A 1 10 ? 5.764 27.131 -8.647 1.00 0.00 10 LEU A C 8
ATOM 11423 O O . LEU A 1 10 ? 6.129 26.638 -7.581 1.00 0.00 10 LEU A O 8
ATOM 11439 N N . LYS A 1 11 ? 6.388 26.965 -9.803 1.00 0.00 11 LYS A N 8
ATOM 11440 C CA . LYS A 1 11 ? 7.593 26.157 -9.894 1.00 0.00 11 LYS A CA 8
ATOM 11441 C C . LYS A 1 11 ? 8.621 26.879 -10.767 1.00 0.00 11 LYS A C 8
ATOM 11442 O O . LYS A 1 11 ? 8.557 26.810 -11.994 1.00 0.00 11 LYS A O 8
ATOM 11461 N N . LEU A 1 12 ? 9.545 27.556 -10.101 1.00 0.00 12 LEU A N 8
ATOM 11462 C CA . LEU A 1 12 ? 10.585 28.290 -10.802 1.00 0.00 12 LEU A CA 8
ATOM 11463 C C . LEU A 1 12 ? 11.944 27.955 -10.183 1.00 0.00 12 LEU A C 8
ATOM 11464 O O . LEU A 1 12 ? 12.011 27.350 -9.115 1.00 0.00 12 LEU A O 8
ATOM 11480 N N . GLN A 1 13 ? 12.993 28.365 -10.882 1.00 0.00 13 GLN A N 8
ATOM 11481 C CA . GLN A 1 13 ? 14.346 28.116 -10.414 1.00 0.00 13 GLN A CA 8
ATOM 11482 C C . GLN A 1 13 ? 14.492 28.550 -8.955 1.00 0.00 13 GLN A C 8
ATOM 11483 O O . GLN A 1 13 ? 14.327 29.726 -8.634 1.00 0.00 13 GLN A O 8
ATOM 11497 N N . ALA A 1 14 ? 14.800 27.577 -8.109 1.00 0.00 14 ALA A N 8
ATOM 11498 C CA . ALA A 1 14 ? 14.970 27.845 -6.691 1.00 0.00 14 ALA A CA 8
ATOM 11499 C C . ALA A 1 14 ? 15.669 26.653 -6.032 1.00 0.00 14 ALA A C 8
ATOM 11500 O O . ALA A 1 14 ? 15.520 25.517 -6.479 1.00 0.00 14 ALA A O 8
ATOM 11507 N N . SER A 1 15 ? 16.416 26.955 -4.981 1.00 0.00 15 SER A N 8
ATOM 11508 C CA . SER A 1 15 ? 17.139 25.923 -4.256 1.00 0.00 15 SER A CA 8
ATOM 11509 C C . SER A 1 15 ? 16.239 24.703 -4.046 1.00 0.00 15 SER A C 8
ATOM 11510 O O . SER A 1 15 ? 16.710 23.567 -4.077 1.00 0.00 15 SER A O 8
ATOM 11518 N N . ASN A 1 16 ? 14.960 24.980 -3.838 1.00 0.00 16 ASN A N 8
ATOM 11519 C CA . ASN A 1 16 ? 13.991 23.919 -3.623 1.00 0.00 16 ASN A CA 8
ATOM 11520 C C . ASN A 1 16 ? 12.603 24.534 -3.431 1.00 0.00 16 ASN A C 8
ATOM 11521 O O . ASN A 1 16 ? 11.708 24.323 -4.247 1.00 0.00 16 ASN A O 8
ATOM 11532 N N . VAL A 1 17 ? 12.468 25.284 -2.346 1.00 0.00 17 VAL A N 8
ATOM 11533 C CA . VAL A 1 17 ? 11.204 25.931 -2.037 1.00 0.00 17 VAL A CA 8
ATOM 11534 C C . VAL A 1 17 ? 10.078 24.898 -2.102 1.00 0.00 17 VAL A C 8
ATOM 11535 O O . VAL A 1 17 ? 9.300 24.881 -3.055 1.00 0.00 17 VAL A O 8
ATOM 11548 N N . THR A 1 18 ? 10.025 24.061 -1.076 1.00 0.00 18 THR A N 8
ATOM 11549 C CA . THR A 1 18 ? 9.006 23.027 -1.004 1.00 0.00 18 THR A CA 8
ATOM 11550 C C . THR A 1 18 ? 7.611 23.646 -1.106 1.00 0.00 18 THR A C 8
ATOM 11551 O O . THR A 1 18 ? 6.696 23.037 -1.659 1.00 0.00 18 THR A O 8
ATOM 11562 N N . ASN A 1 19 ? 7.490 24.848 -0.562 1.00 0.00 19 ASN A N 8
ATOM 11563 C CA . ASN A 1 19 ? 6.222 25.556 -0.584 1.00 0.00 19 ASN A CA 8
ATOM 11564 C C . ASN A 1 19 ? 5.142 24.679 0.054 1.00 0.00 19 ASN A C 8
ATOM 11565 O O . ASN A 1 19 ? 4.302 24.115 -0.646 1.00 0.00 19 ASN A O 8
ATOM 11576 N N . LYS A 1 20 ? 5.200 24.591 1.374 1.00 0.00 20 LYS A N 8
ATOM 11577 C CA . LYS A 1 20 ? 4.238 23.792 2.114 1.00 0.00 20 LYS A CA 8
ATOM 11578 C C . LYS A 1 20 ? 4.516 22.308 1.867 1.00 0.00 20 LYS A C 8
ATOM 11579 O O . LYS A 1 20 ? 5.062 21.940 0.828 1.00 0.00 20 LYS A O 8
ATOM 11598 N N . ASN A 1 21 ? 4.130 21.496 2.840 1.00 0.00 21 ASN A N 8
ATOM 11599 C CA . ASN A 1 21 ? 4.331 20.061 2.742 1.00 0.00 21 ASN A CA 8
ATOM 11600 C C . ASN A 1 21 ? 3.664 19.543 1.466 1.00 0.00 21 ASN A C 8
ATOM 11601 O O . ASN A 1 21 ? 2.827 20.226 0.878 1.00 0.00 21 ASN A O 8
ATOM 11612 N N . ASP A 1 22 ? 4.059 18.340 1.076 1.00 0.00 22 ASP A N 8
ATOM 11613 C CA . ASP A 1 22 ? 3.509 17.722 -0.119 1.00 0.00 22 ASP A CA 8
ATOM 11614 C C . ASP A 1 22 ? 2.745 16.456 0.272 1.00 0.00 22 ASP A C 8
ATOM 11615 O O . ASP A 1 22 ? 3.349 15.458 0.664 1.00 0.00 22 ASP A O 8
ATOM 11624 N N . PRO A 1 23 ? 1.393 16.539 0.149 1.00 0.00 23 PRO A N 8
ATOM 11625 C CA . PRO A 1 23 ? 0.540 15.412 0.485 1.00 0.00 23 PRO A CA 8
ATOM 11626 C C . PRO A 1 23 ? 0.607 14.332 -0.597 1.00 0.00 23 PRO A C 8
ATOM 11627 O O . PRO A 1 23 ? -0.042 13.293 -0.483 1.00 0.00 23 PRO A O 8
ATOM 11638 N N . LYS A 1 24 ? 1.398 14.614 -1.622 1.00 0.00 24 LYS A N 8
ATOM 11639 C CA . LYS A 1 24 ? 1.558 13.680 -2.723 1.00 0.00 24 LYS A CA 8
ATOM 11640 C C . LYS A 1 24 ? 2.077 12.346 -2.183 1.00 0.00 24 LYS A C 8
ATOM 11641 O O . LYS A 1 24 ? 1.815 11.294 -2.763 1.00 0.00 24 LYS A O 8
ATOM 11660 N N . SER A 1 25 ? 2.805 12.434 -1.079 1.00 0.00 25 SER A N 8
ATOM 11661 C CA . SER A 1 25 ? 3.363 11.246 -0.455 1.00 0.00 25 SER A CA 8
ATOM 11662 C C . SER A 1 25 ? 2.381 10.687 0.576 1.00 0.00 25 SER A C 8
ATOM 11663 O O . SER A 1 25 ? 2.412 9.496 0.885 1.00 0.00 25 SER A O 8
ATOM 11671 N N . ILE A 1 26 ? 1.534 11.571 1.080 1.00 0.00 26 ILE A N 8
ATOM 11672 C CA . ILE A 1 26 ? 0.545 11.181 2.071 1.00 0.00 26 ILE A CA 8
ATOM 11673 C C . ILE A 1 26 ? -0.564 10.376 1.388 1.00 0.00 26 ILE A C 8
ATOM 11674 O O . ILE A 1 26 ? -1.205 9.538 2.019 1.00 0.00 26 ILE A O 8
ATOM 11690 N N . ASN A 1 27 ? -0.755 10.661 0.108 1.00 0.00 27 ASN A N 8
ATOM 11691 C CA . ASN A 1 27 ? -1.774 9.974 -0.667 1.00 0.00 27 ASN A CA 8
ATOM 11692 C C . ASN A 1 27 ? -1.589 8.463 -0.519 1.00 0.00 27 ASN A C 8
ATOM 11693 O O . ASN A 1 27 ? -2.562 7.728 -0.352 1.00 0.00 27 ASN A O 8
ATOM 11704 N N . SER A 1 28 ? -0.335 8.043 -0.587 1.00 0.00 28 SER A N 8
ATOM 11705 C CA . SER A 1 28 ? -0.010 6.632 -0.463 1.00 0.00 28 SER A CA 8
ATOM 11706 C C . SER A 1 28 ? 1.288 6.461 0.330 1.00 0.00 28 SER A C 8
ATOM 11707 O O . SER A 1 28 ? 2.379 6.603 -0.221 1.00 0.00 28 SER A O 8
ATOM 11715 N N . ARG A 1 29 ? 1.126 6.159 1.610 1.00 0.00 29 ARG A N 8
ATOM 11716 C CA . ARG A 1 29 ? 2.271 5.968 2.483 1.00 0.00 29 ARG A CA 8
ATOM 11717 C C . ARG A 1 29 ? 1.931 4.971 3.593 1.00 0.00 29 ARG A C 8
ATOM 11718 O O . ARG A 1 29 ? 0.762 4.786 3.929 1.00 0.00 29 ARG A O 8
ATOM 11739 N N . VAL A 1 30 ? 2.973 4.355 4.131 1.00 0.00 30 VAL A N 8
ATOM 11740 C CA . VAL A 1 30 ? 2.800 3.381 5.196 1.00 0.00 30 VAL A CA 8
ATOM 11741 C C . VAL A 1 30 ? 3.825 3.650 6.299 1.00 0.00 30 VAL A C 8
ATOM 11742 O O . VAL A 1 30 ? 4.976 3.977 6.015 1.00 0.00 30 VAL A O 8
ATOM 11755 N N . PHE A 1 31 ? 3.370 3.502 7.534 1.00 0.00 31 PHE A N 8
ATOM 11756 C CA . PHE A 1 31 ? 4.234 3.725 8.682 1.00 0.00 31 PHE A CA 8
ATOM 11757 C C . PHE A 1 31 ? 4.533 2.411 9.406 1.00 0.00 31 PHE A C 8
ATOM 11758 O O . PHE A 1 31 ? 3.669 1.865 10.091 1.00 0.00 31 PHE A O 8
ATOM 11775 N N . ILE A 1 32 ? 5.759 1.941 9.231 1.00 0.00 32 ILE A N 8
ATOM 11776 C CA . ILE A 1 32 ? 6.183 0.702 9.860 1.00 0.00 32 ILE A CA 8
ATOM 11777 C C . ILE A 1 32 ? 6.780 1.010 11.234 1.00 0.00 32 ILE A C 8
ATOM 11778 O O . ILE A 1 32 ? 7.828 1.648 11.330 1.00 0.00 32 ILE A O 8
ATOM 11794 N N . GLY A 1 33 ? 6.088 0.544 12.263 1.00 0.00 33 GLY A N 8
ATOM 11795 C CA . GLY A 1 33 ? 6.537 0.762 13.627 1.00 0.00 33 GLY A CA 8
ATOM 11796 C C . GLY A 1 33 ? 6.993 -0.550 14.271 1.00 0.00 33 GLY A C 8
ATOM 11797 O O . GLY A 1 33 ? 7.125 -1.566 13.591 1.00 0.00 33 GLY A O 8
ATOM 11801 N N . ASN A 1 34 ? 7.219 -0.484 15.575 1.00 0.00 34 ASN A N 8
ATOM 11802 C CA . ASN A 1 34 ? 7.656 -1.654 16.318 1.00 0.00 34 ASN A CA 8
ATOM 11803 C C . ASN A 1 34 ? 8.694 -2.418 15.493 1.00 0.00 34 ASN A C 8
ATOM 11804 O O . ASN A 1 34 ? 8.788 -3.641 15.585 1.00 0.00 34 ASN A O 8
ATOM 11815 N N . LEU A 1 35 ? 9.448 -1.665 14.705 1.00 0.00 35 LEU A N 8
ATOM 11816 C CA . LEU A 1 35 ? 10.476 -2.256 13.865 1.00 0.00 35 LEU A CA 8
ATOM 11817 C C . LEU A 1 35 ? 11.837 -2.098 14.544 1.00 0.00 35 LEU A C 8
ATOM 11818 O O . LEU A 1 35 ? 12.335 -0.984 14.693 1.00 0.00 35 LEU A O 8
ATOM 11834 N N . ASN A 1 36 ? 12.401 -3.231 14.939 1.00 0.00 36 ASN A N 8
ATOM 11835 C CA . ASN A 1 36 ? 13.695 -3.232 15.599 1.00 0.00 36 ASN A CA 8
ATOM 11836 C C . ASN A 1 36 ? 14.644 -2.290 14.855 1.00 0.00 36 ASN A C 8
ATOM 11837 O O . ASN A 1 36 ? 15.507 -1.663 15.466 1.00 0.00 36 ASN A O 8
ATOM 11848 N N . THR A 1 37 ? 14.451 -2.221 13.546 1.00 0.00 37 THR A N 8
ATOM 11849 C CA . THR A 1 37 ? 15.278 -1.366 12.712 1.00 0.00 37 THR A CA 8
ATOM 11850 C C . THR A 1 37 ? 16.756 -1.544 13.066 1.00 0.00 37 THR A C 8
ATOM 11851 O O . THR A 1 37 ? 17.569 -0.656 12.817 1.00 0.00 37 THR A O 8
ATOM 11862 N N . ALA A 1 38 ? 17.059 -2.699 13.641 1.00 0.00 38 ALA A N 8
ATOM 11863 C CA . ALA A 1 38 ? 18.424 -3.005 14.032 1.00 0.00 38 ALA A CA 8
ATOM 11864 C C . ALA A 1 38 ? 19.006 -4.041 13.068 1.00 0.00 38 ALA A C 8
ATOM 11865 O O . ALA A 1 38 ? 20.190 -3.989 12.737 1.00 0.00 38 ALA A O 8
ATOM 11872 N N . LEU A 1 39 ? 18.147 -4.956 12.644 1.00 0.00 39 LEU A N 8
ATOM 11873 C CA . LEU A 1 39 ? 18.561 -6.002 11.725 1.00 0.00 39 LEU A CA 8
ATOM 11874 C C . LEU A 1 39 ? 17.915 -5.760 10.359 1.00 0.00 39 LEU A C 8
ATOM 11875 O O . LEU A 1 39 ? 18.540 -5.983 9.324 1.00 0.00 39 LEU A O 8
ATOM 11891 N N . VAL A 1 40 ? 16.670 -5.308 10.402 1.00 0.00 40 VAL A N 8
ATOM 11892 C CA . VAL A 1 40 ? 15.932 -5.033 9.181 1.00 0.00 40 VAL A CA 8
ATOM 11893 C C . VAL A 1 40 ? 16.468 -3.749 8.543 1.00 0.00 40 VAL A C 8
ATOM 11894 O O . VAL A 1 40 ? 16.541 -2.711 9.199 1.00 0.00 40 VAL A O 8
ATOM 11907 N N . LYS A 1 41 ? 16.828 -3.863 7.273 1.00 0.00 41 LYS A N 8
ATOM 11908 C CA . LYS A 1 41 ? 17.354 -2.724 6.540 1.00 0.00 41 LYS A CA 8
ATOM 11909 C C . LYS A 1 41 ? 16.258 -2.151 5.640 1.00 0.00 41 LYS A C 8
ATOM 11910 O O . LYS A 1 41 ? 15.130 -2.642 5.641 1.00 0.00 41 LYS A O 8
ATOM 11929 N N . LYS A 1 42 ? 16.628 -1.120 4.894 1.00 0.00 42 LYS A N 8
ATOM 11930 C CA . LYS A 1 42 ? 15.690 -0.475 3.991 1.00 0.00 42 LYS A CA 8
ATOM 11931 C C . LYS A 1 42 ? 15.602 -1.280 2.693 1.00 0.00 42 LYS A C 8
ATOM 11932 O O . LYS A 1 42 ? 14.525 -1.420 2.117 1.00 0.00 42 LYS A O 8
ATOM 11951 N N . SER A 1 43 ? 16.751 -1.788 2.271 1.00 0.00 43 SER A N 8
ATOM 11952 C CA . SER A 1 43 ? 16.818 -2.576 1.052 1.00 0.00 43 SER A CA 8
ATOM 11953 C C . SER A 1 43 ? 15.997 -3.857 1.211 1.00 0.00 43 SER A C 8
ATOM 11954 O O . SER A 1 43 ? 15.418 -4.352 0.245 1.00 0.00 43 SER A O 8
ATOM 11962 N N . ASP A 1 44 ? 15.973 -4.359 2.437 1.00 0.00 44 ASP A N 8
ATOM 11963 C CA . ASP A 1 44 ? 15.234 -5.573 2.735 1.00 0.00 44 ASP A CA 8
ATOM 11964 C C . ASP A 1 44 ? 13.744 -5.242 2.851 1.00 0.00 44 ASP A C 8
ATOM 11965 O O . ASP A 1 44 ? 12.938 -5.700 2.043 1.00 0.00 44 ASP A O 8
ATOM 11974 N N . VAL A 1 45 ? 13.424 -4.449 3.864 1.00 0.00 45 VAL A N 8
ATOM 11975 C CA . VAL A 1 45 ? 12.046 -4.051 4.096 1.00 0.00 45 VAL A CA 8
ATOM 11976 C C . VAL A 1 45 ? 11.413 -3.623 2.771 1.00 0.00 45 VAL A C 8
ATOM 11977 O O . VAL A 1 45 ? 10.200 -3.729 2.596 1.00 0.00 45 VAL A O 8
ATOM 11990 N N . GLU A 1 46 ? 12.262 -3.149 1.872 1.00 0.00 46 GLU A N 8
ATOM 11991 C CA . GLU A 1 46 ? 11.801 -2.705 0.567 1.00 0.00 46 GLU A CA 8
ATOM 11992 C C . GLU A 1 46 ? 11.301 -3.896 -0.253 1.00 0.00 46 GLU A C 8
ATOM 11993 O O . GLU A 1 46 ? 10.188 -3.870 -0.777 1.00 0.00 46 GLU A O 8
ATOM 12005 N N . THR A 1 47 ? 12.147 -4.912 -0.338 1.00 0.00 47 THR A N 8
ATOM 12006 C CA . THR A 1 47 ? 11.804 -6.110 -1.086 1.00 0.00 47 THR A CA 8
ATOM 12007 C C . THR A 1 47 ? 10.660 -6.858 -0.400 1.00 0.00 47 THR A C 8
ATOM 12008 O O . THR A 1 47 ? 10.069 -7.766 -0.982 1.00 0.00 47 THR A O 8
ATOM 12019 N N . ILE A 1 48 ? 10.381 -6.448 0.829 1.00 0.00 48 ILE A N 8
ATOM 12020 C CA . ILE A 1 48 ? 9.317 -7.068 1.601 1.00 0.00 48 ILE A CA 8
ATOM 12021 C C . ILE A 1 48 ? 7.979 -6.430 1.222 1.00 0.00 48 ILE A C 8
ATOM 12022 O O . ILE A 1 48 ? 6.994 -7.132 0.999 1.00 0.00 48 ILE A O 8
ATOM 12038 N N . PHE A 1 49 ? 7.987 -5.107 1.161 1.00 0.00 49 PHE A N 8
ATOM 12039 C CA . PHE A 1 49 ? 6.786 -4.366 0.812 1.00 0.00 49 PHE A CA 8
ATOM 12040 C C . PHE A 1 49 ? 6.718 -4.110 -0.695 1.00 0.00 49 PHE A C 8
ATOM 12041 O O . PHE A 1 49 ? 5.687 -3.678 -1.208 1.00 0.00 49 PHE A O 8
ATOM 12058 N N . SER A 1 50 ? 7.830 -4.386 -1.360 1.00 0.00 50 SER A N 8
ATOM 12059 C CA . SER A 1 50 ? 7.910 -4.190 -2.798 1.00 0.00 50 SER A CA 8
ATOM 12060 C C . SER A 1 50 ? 6.912 -5.108 -3.507 1.00 0.00 50 SER A C 8
ATOM 12061 O O . SER A 1 50 ? 6.537 -4.856 -4.651 1.00 0.00 50 SER A O 8
ATOM 12069 N N . LYS A 1 51 ? 6.509 -6.152 -2.798 1.00 0.00 51 LYS A N 8
ATOM 12070 C CA . LYS A 1 51 ? 5.562 -7.108 -3.345 1.00 0.00 51 LYS A CA 8
ATOM 12071 C C . LYS A 1 51 ? 4.247 -6.393 -3.662 1.00 0.00 51 LYS A C 8
ATOM 12072 O O . LYS A 1 51 ? 3.601 -6.690 -4.665 1.00 0.00 51 LYS A O 8
ATOM 12091 N N . TYR A 1 52 ? 3.891 -5.463 -2.788 1.00 0.00 52 TYR A N 8
ATOM 12092 C CA . TYR A 1 52 ? 2.665 -4.703 -2.962 1.00 0.00 52 TYR A CA 8
ATOM 12093 C C . TYR A 1 52 ? 2.816 -3.667 -4.077 1.00 0.00 52 TYR A C 8
ATOM 12094 O O . TYR A 1 52 ? 1.864 -2.960 -4.406 1.00 0.00 52 TYR A O 8
ATOM 12112 N N . GLY A 1 53 ? 4.019 -3.609 -4.629 1.00 0.00 53 GLY A N 8
ATOM 12113 C CA . GLY A 1 53 ? 4.307 -2.671 -5.701 1.00 0.00 53 GLY A CA 8
ATOM 12114 C C . GLY A 1 53 ? 5.413 -1.696 -5.294 1.00 0.00 53 GLY A C 8
ATOM 12115 O O . GLY A 1 53 ? 5.685 -1.520 -4.107 1.00 0.00 53 GLY A O 8
ATOM 12119 N N . ARG A 1 54 ? 6.021 -1.086 -6.301 1.00 0.00 54 ARG A N 8
ATOM 12120 C CA . ARG A 1 54 ? 7.092 -0.133 -6.063 1.00 0.00 54 ARG A CA 8
ATOM 12121 C C . ARG A 1 54 ? 6.706 0.828 -4.936 1.00 0.00 54 ARG A C 8
ATOM 12122 O O . ARG A 1 54 ? 5.523 1.022 -4.659 1.00 0.00 54 ARG A O 8
ATOM 12143 N N . VAL A 1 55 ? 7.726 1.404 -4.318 1.00 0.00 55 VAL A N 8
ATOM 12144 C CA . VAL A 1 55 ? 7.508 2.340 -3.228 1.00 0.00 55 VAL A CA 8
ATOM 12145 C C . VAL A 1 55 ? 8.006 3.725 -3.644 1.00 0.00 55 VAL A C 8
ATOM 12146 O O . VAL A 1 55 ? 9.135 3.869 -4.111 1.00 0.00 55 VAL A O 8
ATOM 12159 N N . ALA A 1 56 ? 7.139 4.710 -3.461 1.00 0.00 56 ALA A N 8
ATOM 12160 C CA . ALA A 1 56 ? 7.476 6.079 -3.811 1.00 0.00 56 ALA A CA 8
ATOM 12161 C C . ALA A 1 56 ? 8.722 6.508 -3.035 1.00 0.00 56 ALA A C 8
ATOM 12162 O O . ALA A 1 56 ? 9.457 7.392 -3.473 1.00 0.00 56 ALA A O 8
ATOM 12169 N N . GLY A 1 57 ? 8.923 5.861 -1.896 1.00 0.00 57 GLY A N 8
ATOM 12170 C CA . GLY A 1 57 ? 10.068 6.164 -1.055 1.00 0.00 57 GLY A CA 8
ATOM 12171 C C . GLY A 1 57 ? 9.966 5.443 0.290 1.00 0.00 57 GLY A C 8
ATOM 12172 O O . GLY A 1 57 ? 8.927 5.490 0.947 1.00 0.00 57 GLY A O 8
ATOM 12176 N N . CYS A 1 58 ? 11.059 4.792 0.661 1.00 0.00 58 CYS A N 8
ATOM 12177 C CA . CYS A 1 58 ? 11.106 4.062 1.916 1.00 0.00 58 CYS A CA 8
ATOM 12178 C C . CYS A 1 58 ? 12.181 4.696 2.801 1.00 0.00 58 CYS A C 8
ATOM 12179 O O . CYS A 1 58 ? 13.289 4.967 2.340 1.00 0.00 58 CYS A O 8
ATOM 12187 N N . SER A 1 59 ? 11.816 4.914 4.056 1.00 0.00 59 SER A N 8
ATOM 12188 C CA . SER A 1 59 ? 12.736 5.511 5.010 1.00 0.00 59 SER A CA 8
ATOM 12189 C C . SER A 1 59 ? 12.775 4.677 6.292 1.00 0.00 59 SER A C 8
ATOM 12190 O O . SER A 1 59 ? 11.796 4.628 7.035 1.00 0.00 59 SER A O 8
ATOM 12198 N N . VAL A 1 60 ? 13.917 4.042 6.512 1.00 0.00 60 VAL A N 8
ATOM 12199 C CA . VAL A 1 60 ? 14.096 3.213 7.691 1.00 0.00 60 VAL A CA 8
ATOM 12200 C C . VAL A 1 60 ? 14.663 4.066 8.828 1.00 0.00 60 VAL A C 8
ATOM 12201 O O . VAL A 1 60 ? 15.709 4.695 8.675 1.00 0.00 60 VAL A O 8
ATOM 12214 N N . HIS A 1 61 ? 13.947 4.060 9.943 1.00 0.00 61 HIS A N 8
ATOM 12215 C CA . HIS A 1 61 ? 14.366 4.825 11.105 1.00 0.00 61 HIS A CA 8
ATOM 12216 C C . HIS A 1 61 ? 14.628 3.877 12.277 1.00 0.00 61 HIS A C 8
ATOM 12217 O O . HIS A 1 61 ? 14.170 2.736 12.271 1.00 0.00 61 HIS A O 8
ATOM 12231 N N . LYS A 1 62 ? 15.364 4.385 13.254 1.00 0.00 62 LYS A N 8
ATOM 12232 C CA . LYS A 1 62 ? 15.693 3.598 14.430 1.00 0.00 62 LYS A CA 8
ATOM 12233 C C . LYS A 1 62 ? 14.460 3.493 15.330 1.00 0.00 62 LYS A C 8
ATOM 12234 O O . LYS A 1 62 ? 14.219 4.365 16.164 1.00 0.00 62 LYS A O 8
ATOM 12253 N N . GLY A 1 63 ? 13.710 2.419 15.129 1.00 0.00 63 GLY A N 8
ATOM 12254 C CA . GLY A 1 63 ? 12.507 2.189 15.912 1.00 0.00 63 GLY A CA 8
ATOM 12255 C C . GLY A 1 63 ? 11.282 2.054 15.006 1.00 0.00 63 GLY A C 8
ATOM 12256 O O . GLY A 1 63 ? 10.243 1.551 15.432 1.00 0.00 63 GLY A O 8
ATOM 12260 N N . TYR A 1 64 ? 11.443 2.513 13.773 1.00 0.00 64 TYR A N 8
ATOM 12261 C CA . TYR A 1 64 ? 10.363 2.449 12.804 1.00 0.00 64 TYR A CA 8
ATOM 12262 C C . TYR A 1 64 ? 10.883 2.690 11.386 1.00 0.00 64 TYR A C 8
ATOM 12263 O O . TYR A 1 64 ? 12.051 3.029 11.199 1.00 0.00 64 TYR A O 8
ATOM 12281 N N . ALA A 1 65 ? 9.992 2.506 10.423 1.00 0.00 65 ALA A N 8
ATOM 12282 C CA . ALA A 1 65 ? 10.347 2.699 9.027 1.00 0.00 65 ALA A CA 8
ATOM 12283 C C . ALA A 1 65 ? 9.116 3.172 8.253 1.00 0.00 65 ALA A C 8
ATOM 12284 O O . ALA A 1 65 ? 7.985 2.868 8.631 1.00 0.00 65 ALA A O 8
ATOM 12291 N N . PHE A 1 66 ? 9.376 3.910 7.183 1.00 0.00 66 PHE A N 8
ATOM 12292 C CA . PHE A 1 66 ? 8.303 4.428 6.353 1.00 0.00 66 PHE A CA 8
ATOM 12293 C C . PHE A 1 66 ? 8.382 3.858 4.935 1.00 0.00 66 PHE A C 8
ATOM 12294 O O . PHE A 1 66 ? 9.473 3.651 4.406 1.00 0.00 66 PHE A O 8
ATOM 12311 N N . VAL A 1 67 ? 7.212 3.621 4.360 1.00 0.00 67 VAL A N 8
ATOM 12312 C CA . VAL A 1 67 ? 7.136 3.079 3.014 1.00 0.00 67 VAL A CA 8
ATOM 12313 C C . VAL A 1 67 ? 6.103 3.869 2.209 1.00 0.00 67 VAL A C 8
ATOM 12314 O O . VAL A 1 67 ? 4.910 3.825 2.508 1.00 0.00 67 VAL A O 8
ATOM 12327 N N . GLN A 1 68 ? 6.598 4.575 1.203 1.00 0.00 68 GLN A N 8
ATOM 12328 C CA . GLN A 1 68 ? 5.732 5.374 0.352 1.00 0.00 68 GLN A CA 8
ATOM 12329 C C . GLN A 1 68 ? 5.356 4.591 -0.908 1.00 0.00 68 GLN A C 8
ATOM 12330 O O . GLN A 1 68 ? 6.139 3.775 -1.393 1.00 0.00 68 GLN A O 8
ATOM 12344 N N . TYR A 1 69 ? 4.159 4.867 -1.403 1.00 0.00 69 TYR A N 8
ATOM 12345 C CA . TYR A 1 69 ? 3.670 4.199 -2.596 1.00 0.00 69 TYR A CA 8
ATOM 12346 C C . TYR A 1 69 ? 3.082 5.206 -3.587 1.00 0.00 69 TYR A C 8
ATOM 12347 O O . TYR A 1 69 ? 2.877 6.370 -3.246 1.00 0.00 69 TYR A O 8
ATOM 12365 N N . SER A 1 70 ? 2.828 4.722 -4.794 1.00 0.00 70 SER A N 8
ATOM 12366 C CA . SER A 1 70 ? 2.268 5.565 -5.836 1.00 0.00 70 SER A CA 8
ATOM 12367 C C . SER A 1 70 ? 0.779 5.260 -6.012 1.00 0.00 70 SER A C 8
ATOM 12368 O O . SER A 1 70 ? 0.015 6.117 -6.454 1.00 0.00 70 SER A O 8
ATOM 12376 N N . ASN A 1 71 ? 0.412 4.038 -5.658 1.00 0.00 71 ASN A N 8
ATOM 12377 C CA . ASN A 1 71 ? -0.972 3.609 -5.772 1.00 0.00 71 ASN A CA 8
ATOM 12378 C C . ASN A 1 71 ? -1.588 3.514 -4.375 1.00 0.00 71 ASN A C 8
ATOM 12379 O O . ASN A 1 71 ? -0.978 2.965 -3.459 1.00 0.00 71 ASN A O 8
ATOM 12390 N N . GLU A 1 72 ? -2.790 4.059 -4.256 1.00 0.00 72 GLU A N 8
ATOM 12391 C CA . GLU A 1 72 ? -3.496 4.042 -2.986 1.00 0.00 72 GLU A CA 8
ATOM 12392 C C . GLU A 1 72 ? -3.759 2.602 -2.543 1.00 0.00 72 GLU A C 8
ATOM 12393 O O . GLU A 1 72 ? -4.121 2.358 -1.393 1.00 0.00 72 GLU A O 8
ATOM 12405 N N . ARG A 1 73 ? -3.567 1.684 -3.479 1.00 0.00 73 ARG A N 8
ATOM 12406 C CA . ARG A 1 73 ? -3.779 0.274 -3.200 1.00 0.00 73 ARG A CA 8
ATOM 12407 C C . ARG A 1 73 ? -2.480 -0.371 -2.713 1.00 0.00 73 ARG A C 8
ATOM 12408 O O . ARG A 1 73 ? -2.486 -1.135 -1.749 1.00 0.00 73 ARG A O 8
ATOM 12429 N N . HIS A 1 74 ? -1.398 -0.041 -3.402 1.00 0.00 74 HIS A N 8
ATOM 12430 C CA . HIS A 1 74 ? -0.094 -0.579 -3.051 1.00 0.00 74 HIS A CA 8
ATOM 12431 C C . HIS A 1 74 ? 0.188 -0.318 -1.571 1.00 0.00 74 HIS A C 8
ATOM 12432 O O . HIS A 1 74 ? 0.969 -1.035 -0.948 1.00 0.00 74 HIS A O 8
ATOM 12446 N N . ALA A 1 75 ? -0.464 0.711 -1.049 1.00 0.00 75 ALA A N 8
ATOM 12447 C CA . ALA A 1 75 ? -0.294 1.076 0.347 1.00 0.00 75 ALA A CA 8
ATOM 12448 C C . ALA A 1 75 ? -1.148 0.153 1.218 1.00 0.00 75 ALA A C 8
ATOM 12449 O O . ALA A 1 75 ? -0.623 -0.738 1.885 1.00 0.00 75 ALA A O 8
ATOM 12456 N N . ARG A 1 76 ? -2.449 0.398 1.186 1.00 0.00 76 ARG A N 8
ATOM 12457 C CA . ARG A 1 76 ? -3.381 -0.400 1.965 1.00 0.00 76 ARG A CA 8
ATOM 12458 C C . ARG A 1 76 ? -2.983 -1.877 1.918 1.00 0.00 76 ARG A C 8
ATOM 12459 O O . ARG A 1 76 ? -3.011 -2.564 2.938 1.00 0.00 76 ARG A O 8
ATOM 12480 N N . ALA A 1 77 ? -2.620 -2.322 0.724 1.00 0.00 77 ALA A N 8
ATOM 12481 C CA . ALA A 1 77 ? -2.217 -3.704 0.530 1.00 0.00 77 ALA A CA 8
ATOM 12482 C C . ALA A 1 77 ? -1.014 -4.010 1.426 1.00 0.00 77 ALA A C 8
ATOM 12483 O O . ALA A 1 77 ? -1.012 -5.004 2.150 1.00 0.00 77 ALA A O 8
ATOM 12490 N N . ALA A 1 78 ? -0.021 -3.136 1.347 1.00 0.00 78 ALA A N 8
ATOM 12491 C CA . ALA A 1 78 ? 1.185 -3.300 2.141 1.00 0.00 78 ALA A CA 8
ATOM 12492 C C . ALA A 1 78 ? 0.862 -3.032 3.612 1.00 0.00 78 ALA A C 8
ATOM 12493 O O . ALA A 1 78 ? 1.533 -3.550 4.503 1.00 0.00 78 ALA A O 8
ATOM 12500 N N . VAL A 1 79 ? -0.167 -2.223 3.821 1.00 0.00 79 VAL A N 8
ATOM 12501 C CA . VAL A 1 79 ? -0.587 -1.880 5.169 1.00 0.00 79 VAL A CA 8
ATOM 12502 C C . VAL A 1 79 ? -1.088 -3.140 5.879 1.00 0.00 79 VAL A C 8
ATOM 12503 O O . VAL A 1 79 ? -0.469 -3.606 6.834 1.00 0.00 79 VAL A O 8
ATOM 12516 N N . LEU A 1 80 ? -2.204 -3.654 5.384 1.00 0.00 80 LEU A N 8
ATOM 12517 C CA . LEU A 1 80 ? -2.796 -4.851 5.959 1.00 0.00 80 LEU A CA 8
ATOM 12518 C C . LEU A 1 80 ? -1.932 -6.062 5.604 1.00 0.00 80 LEU A C 8
ATOM 12519 O O . LEU A 1 80 ? -1.766 -6.971 6.416 1.00 0.00 80 LEU A O 8
ATOM 12535 N N . GLY A 1 81 ? -1.404 -6.037 4.389 1.00 0.00 81 GLY A N 8
ATOM 12536 C CA . GLY A 1 81 ? -0.561 -7.122 3.916 1.00 0.00 81 GLY A CA 8
ATOM 12537 C C . GLY A 1 81 ? 0.593 -7.383 4.886 1.00 0.00 81 GLY A C 8
ATOM 12538 O O . GLY A 1 81 ? 0.998 -8.528 5.080 1.00 0.00 81 GLY A O 8
ATOM 12542 N N . GLU A 1 82 ? 1.089 -6.302 5.469 1.00 0.00 82 GLU A N 8
ATOM 12543 C CA . GLU A 1 82 ? 2.188 -6.399 6.415 1.00 0.00 82 GLU A CA 8
ATOM 12544 C C . GLU A 1 82 ? 1.666 -6.300 7.849 1.00 0.00 82 GLU A C 8
ATOM 12545 O O . GLU A 1 82 ? 1.956 -7.159 8.680 1.00 0.00 82 GLU A O 8
ATOM 12557 N N . ASN A 1 83 ? 0.904 -5.245 8.095 1.00 0.00 83 ASN A N 8
ATOM 12558 C CA . ASN A 1 83 ? 0.338 -5.022 9.415 1.00 0.00 83 ASN A CA 8
ATOM 12559 C C . ASN A 1 83 ? -0.103 -6.361 10.009 1.00 0.00 83 ASN A C 8
ATOM 12560 O O . ASN A 1 83 ? -1.064 -6.967 9.537 1.00 0.00 83 ASN A O 8
ATOM 12571 N N . GLY A 1 84 ? 0.620 -6.784 11.035 1.00 0.00 84 GLY A N 8
ATOM 12572 C CA . GLY A 1 84 ? 0.316 -8.041 11.698 1.00 0.00 84 GLY A CA 8
ATOM 12573 C C . GLY A 1 84 ? 1.528 -8.974 11.689 1.00 0.00 84 GLY A C 8
ATOM 12574 O O . GLY A 1 84 ? 1.607 -9.903 12.490 1.00 0.00 84 GLY A O 8
ATOM 12578 N N . ARG A 1 85 ? 2.443 -8.693 10.772 1.00 0.00 85 ARG A N 8
ATOM 12579 C CA . ARG A 1 85 ? 3.648 -9.496 10.648 1.00 0.00 85 ARG A CA 8
ATOM 12580 C C . ARG A 1 85 ? 4.545 -9.301 11.872 1.00 0.00 85 ARG A C 8
ATOM 12581 O O . ARG A 1 85 ? 4.453 -8.283 12.557 1.00 0.00 85 ARG A O 8
ATOM 12602 N N . VAL A 1 86 ? 5.391 -10.292 12.110 1.00 0.00 86 VAL A N 8
ATOM 12603 C CA . VAL A 1 86 ? 6.304 -10.242 13.240 1.00 0.00 86 VAL A CA 8
ATOM 12604 C C . VAL A 1 86 ? 7.745 -10.294 12.729 1.00 0.00 86 VAL A C 8
ATOM 12605 O O . VAL A 1 86 ? 8.037 -10.983 11.753 1.00 0.00 86 VAL A O 8
ATOM 12618 N N . LEU A 1 87 ? 8.608 -9.556 13.411 1.00 0.00 87 LEU A N 8
ATOM 12619 C CA . LEU A 1 87 ? 10.012 -9.509 13.038 1.00 0.00 87 LEU A CA 8
ATOM 12620 C C . LEU A 1 87 ? 10.860 -9.274 14.290 1.00 0.00 87 LEU A C 8
ATOM 12621 O O . LEU A 1 87 ? 10.753 -8.229 14.929 1.00 0.00 87 LEU A O 8
ATOM 12637 N N . ALA A 1 88 ? 11.683 -10.264 14.602 1.00 0.00 88 ALA A N 8
ATOM 12638 C CA . ALA A 1 88 ? 12.549 -10.178 15.766 1.00 0.00 88 ALA A CA 8
ATOM 12639 C C . ALA A 1 88 ? 11.775 -10.627 17.007 1.00 0.00 88 ALA A C 8
ATOM 12640 O O . ALA A 1 88 ? 12.329 -10.679 18.104 1.00 0.00 88 ALA A O 8
ATOM 12647 N N . GLY A 1 89 ? 10.506 -10.942 16.792 1.00 0.00 89 GLY A N 8
ATOM 12648 C CA . GLY A 1 89 ? 9.650 -11.385 17.879 1.00 0.00 89 GLY A CA 8
ATOM 12649 C C . GLY A 1 89 ? 8.631 -10.306 18.249 1.00 0.00 89 GLY A C 8
ATOM 12650 O O . GLY A 1 89 ? 7.978 -10.394 19.288 1.00 0.00 89 GLY A O 8
ATOM 12654 N N . GLN A 1 90 ? 8.526 -9.312 17.379 1.00 0.00 90 GLN A N 8
ATOM 12655 C CA . GLN A 1 90 ? 7.598 -8.217 17.602 1.00 0.00 90 GLN A CA 8
ATOM 12656 C C . GLN A 1 90 ? 6.675 -8.049 16.393 1.00 0.00 90 GLN A C 8
ATOM 12657 O O . GLN A 1 90 ? 7.137 -8.036 15.253 1.00 0.00 90 GLN A O 8
ATOM 12671 N N . THR A 1 91 ? 5.389 -7.924 16.683 1.00 0.00 91 THR A N 8
ATOM 12672 C CA . THR A 1 91 ? 4.397 -7.757 15.634 1.00 0.00 91 THR A CA 8
ATOM 12673 C C . THR A 1 91 ? 4.514 -6.367 15.006 1.00 0.00 91 THR A C 8
ATOM 12674 O O . THR A 1 91 ? 4.026 -5.386 15.566 1.00 0.00 91 THR A O 8
ATOM 12685 N N . LEU A 1 92 ? 5.163 -6.326 13.852 1.00 0.00 92 LEU A N 8
ATOM 12686 C CA . LEU A 1 92 ? 5.350 -5.072 13.142 1.00 0.00 92 LEU A CA 8
ATOM 12687 C C . LEU A 1 92 ? 4.026 -4.307 13.110 1.00 0.00 92 LEU A C 8
ATOM 12688 O O . LEU A 1 92 ? 3.052 -4.770 12.516 1.00 0.00 92 LEU A O 8
ATOM 12704 N N . ASP A 1 93 ? 4.031 -3.150 13.754 1.00 0.00 93 ASP A N 8
ATOM 12705 C CA . ASP A 1 93 ? 2.842 -2.317 13.806 1.00 0.00 93 ASP A CA 8
ATOM 12706 C C . ASP A 1 93 ? 2.854 -1.344 12.625 1.00 0.00 93 ASP A C 8
ATOM 12707 O O . ASP A 1 93 ? 3.541 -0.324 12.664 1.00 0.00 93 ASP A O 8
ATOM 12716 N N . ILE A 1 94 ? 2.086 -1.693 11.604 1.00 0.00 94 ILE A N 8
ATOM 12717 C CA . ILE A 1 94 ? 2.000 -0.863 10.414 1.00 0.00 94 ILE A CA 8
ATOM 12718 C C . ILE A 1 94 ? 0.591 -0.277 10.308 1.00 0.00 94 ILE A C 8
ATOM 12719 O O . ILE A 1 94 ? -0.372 -0.875 10.787 1.00 0.00 94 ILE A O 8
ATOM 12735 N N . ASN A 1 95 ? 0.514 0.885 9.676 1.00 0.00 95 ASN A N 8
ATOM 12736 C CA . ASN A 1 95 ? -0.762 1.558 9.500 1.00 0.00 95 ASN A CA 8
ATOM 12737 C C . ASN A 1 95 ? -0.627 2.619 8.405 1.00 0.00 95 ASN A C 8
ATOM 12738 O O . ASN A 1 95 ? 0.475 2.891 7.932 1.00 0.00 95 ASN A O 8
ATOM 12749 N N . MET A 1 96 ? -1.765 3.188 8.034 1.00 0.00 96 MET A N 8
ATOM 12750 C CA . MET A 1 96 ? -1.788 4.212 7.004 1.00 0.00 96 MET A CA 8
ATOM 12751 C C . MET A 1 96 ? -1.361 5.568 7.570 1.00 0.00 96 MET A C 8
ATOM 12752 O O . MET A 1 96 ? -1.820 5.972 8.638 1.00 0.00 96 MET A O 8
ATOM 12766 N N . ALA A 1 97 ? -0.489 6.235 6.828 1.00 0.00 97 ALA A N 8
ATOM 12767 C CA . ALA A 1 97 ? 0.005 7.537 7.243 1.00 0.00 97 ALA A CA 8
ATOM 12768 C C . ALA A 1 97 ? -1.182 8.450 7.560 1.00 0.00 97 ALA A C 8
ATOM 12769 O O . ALA A 1 97 ? -1.226 9.069 8.623 1.00 0.00 97 ALA A O 8
ATOM 12776 N N . GLY A 1 98 ? -2.114 8.505 6.620 1.00 0.00 98 GLY A N 8
ATOM 12777 C CA . GLY A 1 98 ? -3.297 9.331 6.787 1.00 0.00 98 GLY A CA 8
ATOM 12778 C C . GLY A 1 98 ? -4.322 8.644 7.691 1.00 0.00 98 GLY A C 8
ATOM 12779 O O . GLY A 1 98 ? -5.127 7.840 7.225 1.00 0.00 98 GLY A O 8
ATOM 12783 N N . GLU A 1 99 ? -4.260 8.987 8.970 1.00 0.00 99 GLU A N 8
ATOM 12784 C CA . GLU A 1 99 ? -5.173 8.414 9.944 1.00 0.00 99 GLU A CA 8
ATOM 12785 C C . GLU A 1 99 ? -6.360 9.351 10.174 1.00 0.00 99 GLU A C 8
ATOM 12786 O O . GLU A 1 99 ? -6.204 10.427 10.751 1.00 0.00 99 GLU A O 8
ATOM 12798 N N . PRO A 1 100 ? -7.551 8.898 9.699 1.00 0.00 100 PRO A N 8
ATOM 12799 C CA . PRO A 1 100 ? -8.764 9.683 9.847 1.00 0.00 100 PRO A CA 8
ATOM 12800 C C . PRO A 1 100 ? -9.279 9.631 11.287 1.00 0.00 100 PRO A C 8
ATOM 12801 O O . PRO A 1 100 ? -8.540 9.271 12.202 1.00 0.00 100 PRO A O 8
ATOM 12812 N N . LYS A 1 101 ? -10.543 9.995 11.444 1.00 0.00 101 LYS A N 8
ATOM 12813 C CA . LYS A 1 101 ? -11.166 9.994 12.757 1.00 0.00 101 LYS A CA 8
ATOM 12814 C C . LYS A 1 101 ? -12.241 8.906 12.806 1.00 0.00 101 LYS A C 8
ATOM 12815 O O . LYS A 1 101 ? -13.219 8.962 12.062 1.00 0.00 101 LYS A O 8
ATOM 12834 N N . PRO A 1 102 ? -12.017 7.918 13.712 1.00 0.00 102 PRO A N 8
ATOM 12835 C CA . PRO A 1 102 ? -12.955 6.819 13.868 1.00 0.00 102 PRO A CA 8
ATOM 12836 C C . PRO A 1 102 ? -14.209 7.271 14.619 1.00 0.00 102 PRO A C 8
ATOM 12837 O O . PRO A 1 102 ? -14.177 7.452 15.836 1.00 0.00 102 PRO A O 8
ATOM 12848 N N . ASP A 1 103 ? -15.284 7.440 13.863 1.00 0.00 103 ASP A N 8
ATOM 12849 C CA . ASP A 1 103 ? -16.546 7.868 14.442 1.00 0.00 103 ASP A CA 8
ATOM 12850 C C . ASP A 1 103 ? -17.620 7.892 13.353 1.00 0.00 103 ASP A C 8
ATOM 12851 O O . ASP A 1 103 ? -18.637 7.210 13.463 1.00 0.00 103 ASP A O 8
ATOM 12860 N N . ARG A 1 104 ? -17.356 8.687 12.325 1.00 0.00 104 ARG A N 8
ATOM 12861 C CA . ARG A 1 104 ? -18.287 8.809 11.216 1.00 0.00 104 ARG A CA 8
ATOM 12862 C C . ARG A 1 104 ? -19.582 9.479 11.682 1.00 0.00 104 ARG A C 8
ATOM 12863 O O . ARG A 1 104 ? -20.385 8.865 12.382 1.00 0.00 104 ARG A O 8
ATOM 12884 N N . SER A 1 105 ? -19.744 10.729 11.274 1.00 0.00 105 SER A N 8
ATOM 12885 C CA . SER A 1 105 ? -20.927 11.489 11.640 1.00 0.00 105 SER A CA 8
ATOM 12886 C C . SER A 1 105 ? -22.180 10.633 11.444 1.00 0.00 105 SER A C 8
ATOM 12887 O O . SER A 1 105 ? -22.250 9.834 10.511 1.00 0.00 105 SER A O 8
ATOM 12895 N N . GLY A 1 106 ? -23.138 10.829 12.338 1.00 0.00 106 GLY A N 8
ATOM 12896 C CA . GLY A 1 106 ? -24.384 10.085 12.275 1.00 0.00 106 GLY A CA 8
ATOM 12897 C C . GLY A 1 106 ? -25.564 10.953 12.717 1.00 0.00 106 GLY A C 8
ATOM 12898 O O . GLY A 1 106 ? -25.484 12.180 12.681 1.00 0.00 106 GLY A O 8
ATOM 12902 N N . PRO A 1 107 ? -26.659 10.264 13.136 1.00 0.00 107 PRO A N 8
ATOM 12903 C CA . PRO A 1 107 ? -27.854 10.959 13.585 1.00 0.00 107 PRO A CA 8
ATOM 12904 C C . PRO A 1 107 ? -27.651 11.552 14.980 1.00 0.00 107 PRO A C 8
ATOM 12905 O O . PRO A 1 107 ? -27.616 10.823 15.970 1.00 0.00 107 PRO A O 8
ATOM 12916 N N . SER A 1 108 ? -27.523 12.871 15.015 1.00 0.00 108 SER A N 8
ATOM 12917 C CA . SER A 1 108 ? -27.325 13.570 16.273 1.00 0.00 108 SER A CA 8
ATOM 12918 C C . SER A 1 108 ? -26.383 12.770 17.174 1.00 0.00 108 SER A C 8
ATOM 12919 O O . SER A 1 108 ? -26.833 12.021 18.040 1.00 0.00 108 SER A O 8
ATOM 12927 N N . SER A 1 109 ? -25.092 12.955 16.939 1.00 0.00 109 SER A N 8
ATOM 12928 C CA . SER A 1 109 ? -24.082 12.260 17.719 1.00 0.00 109 SER A CA 8
ATOM 12929 C C . SER A 1 109 ? -24.377 12.412 19.212 1.00 0.00 109 SER A C 8
ATOM 12930 O O . SER A 1 109 ? -25.163 13.271 19.609 1.00 0.00 109 SER A O 8
ATOM 12938 N N . GLY A 1 110 ? -23.730 11.566 20.000 1.00 0.00 110 GLY A N 8
ATOM 12939 C CA . GLY A 1 110 ? -23.914 11.596 21.441 1.00 0.00 110 GLY A CA 8
ATOM 12940 C C . GLY A 1 110 ? -22.620 11.219 22.166 1.00 0.00 110 GLY A C 8
ATOM 12941 O O . GLY A 1 110 ? -22.351 11.712 23.261 1.00 0.00 110 GLY A O 8
ATOM 12945 N N . GLY A 1 1 ? -34.591 -3.826 -19.588 1.00 0.00 1 GLY A N 9
ATOM 12946 C CA . GLY A 1 1 ? -34.844 -4.069 -18.178 1.00 0.00 1 GLY A CA 9
ATOM 12947 C C . GLY A 1 1 ? -33.782 -3.395 -17.306 1.00 0.00 1 GLY A C 9
ATOM 12948 O O . GLY A 1 1 ? -32.621 -3.296 -17.701 1.00 0.00 1 GLY A O 9
ATOM 12952 N N . SER A 1 2 ? -34.219 -2.949 -16.138 1.00 0.00 2 SER A N 9
ATOM 12953 C CA . SER A 1 2 ? -33.321 -2.287 -15.207 1.00 0.00 2 SER A CA 9
ATOM 12954 C C . SER A 1 2 ? -32.615 -3.325 -14.332 1.00 0.00 2 SER A C 9
ATOM 12955 O O . SER A 1 2 ? -33.267 -4.153 -13.697 1.00 0.00 2 SER A O 9
ATOM 12963 N N . SER A 1 3 ? -31.293 -3.248 -14.327 1.00 0.00 3 SER A N 9
ATOM 12964 C CA . SER A 1 3 ? -30.492 -4.171 -13.541 1.00 0.00 3 SER A CA 9
ATOM 12965 C C . SER A 1 3 ? -29.022 -3.749 -13.575 1.00 0.00 3 SER A C 9
ATOM 12966 O O . SER A 1 3 ? -28.518 -3.325 -14.614 1.00 0.00 3 SER A O 9
ATOM 12974 N N . GLY A 1 4 ? -28.375 -3.879 -12.426 1.00 0.00 4 GLY A N 9
ATOM 12975 C CA . GLY A 1 4 ? -26.973 -3.515 -12.311 1.00 0.00 4 GLY A CA 9
ATOM 12976 C C . GLY A 1 4 ? -26.751 -2.547 -11.148 1.00 0.00 4 GLY A C 9
ATOM 12977 O O . GLY A 1 4 ? -27.341 -1.468 -11.113 1.00 0.00 4 GLY A O 9
ATOM 12981 N N . SER A 1 5 ? -25.898 -2.966 -10.225 1.00 0.00 5 SER A N 9
ATOM 12982 C CA . SER A 1 5 ? -25.590 -2.149 -9.064 1.00 0.00 5 SER A CA 9
ATOM 12983 C C . SER A 1 5 ? -24.461 -2.791 -8.256 1.00 0.00 5 SER A C 9
ATOM 12984 O O . SER A 1 5 ? -24.528 -3.973 -7.921 1.00 0.00 5 SER A O 9
ATOM 12992 N N . SER A 1 6 ? -23.451 -1.985 -7.966 1.00 0.00 6 SER A N 9
ATOM 12993 C CA . SER A 1 6 ? -22.309 -2.460 -7.204 1.00 0.00 6 SER A CA 9
ATOM 12994 C C . SER A 1 6 ? -21.468 -1.274 -6.726 1.00 0.00 6 SER A C 9
ATOM 12995 O O . SER A 1 6 ? -21.257 -0.319 -7.471 1.00 0.00 6 SER A O 9
ATOM 13003 N N . GLY A 1 7 ? -21.012 -1.375 -5.486 1.00 0.00 7 GLY A N 9
ATOM 13004 C CA . GLY A 1 7 ? -20.200 -0.322 -4.900 1.00 0.00 7 GLY A CA 9
ATOM 13005 C C . GLY A 1 7 ? -20.524 -0.141 -3.416 1.00 0.00 7 GLY A C 9
ATOM 13006 O O . GLY A 1 7 ? -21.388 -0.830 -2.877 1.00 0.00 7 GLY A O 9
ATOM 13010 N N . MET A 1 8 ? -19.813 0.790 -2.797 1.00 0.00 8 MET A N 9
ATOM 13011 C CA . MET A 1 8 ? -20.014 1.071 -1.386 1.00 0.00 8 MET A CA 9
ATOM 13012 C C . MET A 1 8 ? -19.602 2.505 -1.048 1.00 0.00 8 MET A C 9
ATOM 13013 O O . MET A 1 8 ? -18.928 3.164 -1.839 1.00 0.00 8 MET A O 9
ATOM 13027 N N . SER A 1 9 ? -20.024 2.947 0.128 1.00 0.00 9 SER A N 9
ATOM 13028 C CA . SER A 1 9 ? -19.707 4.290 0.580 1.00 0.00 9 SER A CA 9
ATOM 13029 C C . SER A 1 9 ? -19.421 4.283 2.083 1.00 0.00 9 SER A C 9
ATOM 13030 O O . SER A 1 9 ? -20.341 4.179 2.894 1.00 0.00 9 SER A O 9
ATOM 13038 N N . LEU A 1 10 ? -18.142 4.394 2.410 1.00 0.00 10 LEU A N 9
ATOM 13039 C CA . LEU A 1 10 ? -17.723 4.401 3.802 1.00 0.00 10 LEU A CA 9
ATOM 13040 C C . LEU A 1 10 ? -17.854 5.819 4.362 1.00 0.00 10 LEU A C 9
ATOM 13041 O O . LEU A 1 10 ? -17.796 6.794 3.614 1.00 0.00 10 LEU A O 9
ATOM 13057 N N . LYS A 1 11 ? -18.028 5.889 5.673 1.00 0.00 11 LYS A N 9
ATOM 13058 C CA . LYS A 1 11 ? -18.168 7.171 6.343 1.00 0.00 11 LYS A CA 9
ATOM 13059 C C . LYS A 1 11 ? -16.954 7.406 7.244 1.00 0.00 11 LYS A C 9
ATOM 13060 O O . LYS A 1 11 ? -16.501 6.492 7.931 1.00 0.00 11 LYS A O 9
ATOM 13079 N N . LEU A 1 12 ? -16.463 8.636 7.213 1.00 0.00 12 LEU A N 9
ATOM 13080 C CA . LEU A 1 12 ? -15.310 9.002 8.019 1.00 0.00 12 LEU A CA 9
ATOM 13081 C C . LEU A 1 12 ? -15.243 10.526 8.142 1.00 0.00 12 LEU A C 9
ATOM 13082 O O . LEU A 1 12 ? -16.016 11.238 7.503 1.00 0.00 12 LEU A O 9
ATOM 13098 N N . GLN A 1 13 ? -14.313 10.980 8.968 1.00 0.00 13 GLN A N 9
ATOM 13099 C CA . GLN A 1 13 ? -14.135 12.406 9.183 1.00 0.00 13 GLN A CA 9
ATOM 13100 C C . GLN A 1 13 ? -12.812 12.673 9.905 1.00 0.00 13 GLN A C 9
ATOM 13101 O O . GLN A 1 13 ? -12.796 13.288 10.970 1.00 0.00 13 GLN A O 9
ATOM 13115 N N . ALA A 1 14 ? -11.736 12.198 9.296 1.00 0.00 14 ALA A N 9
ATOM 13116 C CA . ALA A 1 14 ? -10.412 12.377 9.867 1.00 0.00 14 ALA A CA 9
ATOM 13117 C C . ALA A 1 14 ? -10.157 13.869 10.093 1.00 0.00 14 ALA A C 9
ATOM 13118 O O . ALA A 1 14 ? -10.905 14.712 9.600 1.00 0.00 14 ALA A O 9
ATOM 13125 N N . SER A 1 15 ? -9.099 14.149 10.839 1.00 0.00 15 SER A N 9
ATOM 13126 C CA . SER A 1 15 ? -8.736 15.524 11.137 1.00 0.00 15 SER A CA 9
ATOM 13127 C C . SER A 1 15 ? -7.222 15.705 11.009 1.00 0.00 15 SER A C 9
ATOM 13128 O O . SER A 1 15 ? -6.451 14.919 11.556 1.00 0.00 15 SER A O 9
ATOM 13136 N N . ASN A 1 16 ? -6.842 16.747 10.283 1.00 0.00 16 ASN A N 9
ATOM 13137 C CA . ASN A 1 16 ? -5.434 17.041 10.077 1.00 0.00 16 ASN A CA 9
ATOM 13138 C C . ASN A 1 16 ? -5.290 18.457 9.515 1.00 0.00 16 ASN A C 9
ATOM 13139 O O . ASN A 1 16 ? -5.524 18.685 8.329 1.00 0.00 16 ASN A O 9
ATOM 13150 N N . VAL A 1 17 ? -4.906 19.371 10.394 1.00 0.00 17 VAL A N 9
ATOM 13151 C CA . VAL A 1 17 ? -4.729 20.759 10.000 1.00 0.00 17 VAL A CA 9
ATOM 13152 C C . VAL A 1 17 ? -3.815 20.824 8.775 1.00 0.00 17 VAL A C 9
ATOM 13153 O O . VAL A 1 17 ? -2.810 20.118 8.707 1.00 0.00 17 VAL A O 9
ATOM 13166 N N . THR A 1 18 ? -4.197 21.678 7.836 1.00 0.00 18 THR A N 9
ATOM 13167 C CA . THR A 1 18 ? -3.425 21.844 6.617 1.00 0.00 18 THR A CA 9
ATOM 13168 C C . THR A 1 18 ? -2.815 23.246 6.559 1.00 0.00 18 THR A C 9
ATOM 13169 O O . THR A 1 18 ? -3.102 24.015 5.643 1.00 0.00 18 THR A O 9
ATOM 13180 N N . ASN A 1 19 ? -1.984 23.536 7.549 1.00 0.00 19 ASN A N 9
ATOM 13181 C CA . ASN A 1 19 ? -1.331 24.832 7.623 1.00 0.00 19 ASN A CA 9
ATOM 13182 C C . ASN A 1 19 ? -0.379 24.986 6.435 1.00 0.00 19 ASN A C 9
ATOM 13183 O O . ASN A 1 19 ? -0.514 25.918 5.644 1.00 0.00 19 ASN A O 9
ATOM 13194 N N . LYS A 1 20 ? 0.563 24.058 6.348 1.00 0.00 20 LYS A N 9
ATOM 13195 C CA . LYS A 1 20 ? 1.537 24.079 5.270 1.00 0.00 20 LYS A CA 9
ATOM 13196 C C . LYS A 1 20 ? 2.206 22.707 5.166 1.00 0.00 20 LYS A C 9
ATOM 13197 O O . LYS A 1 20 ? 3.261 22.481 5.757 1.00 0.00 20 LYS A O 9
ATOM 13216 N N . ASN A 1 21 ? 1.566 21.828 4.410 1.00 0.00 21 ASN A N 9
ATOM 13217 C CA . ASN A 1 21 ? 2.086 20.484 4.221 1.00 0.00 21 ASN A CA 9
ATOM 13218 C C . ASN A 1 21 ? 1.609 19.942 2.872 1.00 0.00 21 ASN A C 9
ATOM 13219 O O . ASN A 1 21 ? 0.658 20.463 2.291 1.00 0.00 21 ASN A O 9
ATOM 13230 N N . ASP A 1 22 ? 2.291 18.904 2.413 1.00 0.00 22 ASP A N 9
ATOM 13231 C CA . ASP A 1 22 ? 1.948 18.285 1.143 1.00 0.00 22 ASP A CA 9
ATOM 13232 C C . ASP A 1 22 ? 1.358 16.897 1.400 1.00 0.00 22 ASP A C 9
ATOM 13233 O O . ASP A 1 22 ? 2.076 15.975 1.783 1.00 0.00 22 ASP A O 9
ATOM 13242 N N . PRO A 1 23 ? 0.022 16.790 1.172 1.00 0.00 23 PRO A N 9
ATOM 13243 C CA . PRO A 1 23 ? -0.673 15.529 1.374 1.00 0.00 23 PRO A CA 9
ATOM 13244 C C . PRO A 1 23 ? -0.366 14.546 0.242 1.00 0.00 23 PRO A C 9
ATOM 13245 O O . PRO A 1 23 ? -0.827 13.406 0.263 1.00 0.00 23 PRO A O 9
ATOM 13256 N N . LYS A 1 24 ? 0.412 15.024 -0.719 1.00 0.00 24 LYS A N 9
ATOM 13257 C CA . LYS A 1 24 ? 0.786 14.202 -1.856 1.00 0.00 24 LYS A CA 9
ATOM 13258 C C . LYS A 1 24 ? 1.360 12.875 -1.355 1.00 0.00 24 LYS A C 9
ATOM 13259 O O . LYS A 1 24 ? 0.886 11.806 -1.734 1.00 0.00 24 LYS A O 9
ATOM 13278 N N . SER A 1 25 ? 2.374 12.988 -0.509 1.00 0.00 25 SER A N 9
ATOM 13279 C CA . SER A 1 25 ? 3.018 11.811 0.049 1.00 0.00 25 SER A CA 9
ATOM 13280 C C . SER A 1 25 ? 2.028 11.036 0.920 1.00 0.00 25 SER A C 9
ATOM 13281 O O . SER A 1 25 ? 2.035 9.806 0.930 1.00 0.00 25 SER A O 9
ATOM 13289 N N . ILE A 1 26 ? 1.199 11.787 1.630 1.00 0.00 26 ILE A N 9
ATOM 13290 C CA . ILE A 1 26 ? 0.205 11.186 2.502 1.00 0.00 26 ILE A CA 9
ATOM 13291 C C . ILE A 1 26 ? -0.750 10.331 1.667 1.00 0.00 26 ILE A C 9
ATOM 13292 O O . ILE A 1 26 ? -1.279 9.332 2.152 1.00 0.00 26 ILE A O 9
ATOM 13308 N N . ASN A 1 27 ? -0.940 10.754 0.426 1.00 0.00 27 ASN A N 9
ATOM 13309 C CA . ASN A 1 27 ? -1.822 10.039 -0.481 1.00 0.00 27 ASN A CA 9
ATOM 13310 C C . ASN A 1 27 ? -1.635 8.533 -0.286 1.00 0.00 27 ASN A C 9
ATOM 13311 O O . ASN A 1 27 ? -2.589 7.820 0.019 1.00 0.00 27 ASN A O 9
ATOM 13322 N N . SER A 1 28 ? -0.398 8.094 -0.472 1.00 0.00 28 SER A N 9
ATOM 13323 C CA . SER A 1 28 ? -0.074 6.686 -0.320 1.00 0.00 28 SER A CA 9
ATOM 13324 C C . SER A 1 28 ? 1.222 6.530 0.478 1.00 0.00 28 SER A C 9
ATOM 13325 O O . SER A 1 28 ? 2.314 6.663 -0.072 1.00 0.00 28 SER A O 9
ATOM 13333 N N . ARG A 1 29 ? 1.058 6.252 1.763 1.00 0.00 29 ARG A N 9
ATOM 13334 C CA . ARG A 1 29 ? 2.202 6.077 2.643 1.00 0.00 29 ARG A CA 9
ATOM 13335 C C . ARG A 1 29 ? 1.875 5.065 3.743 1.00 0.00 29 ARG A C 9
ATOM 13336 O O . ARG A 1 29 ? 0.710 4.864 4.080 1.00 0.00 29 ARG A O 9
ATOM 13357 N N . VAL A 1 30 ? 2.926 4.454 4.271 1.00 0.00 30 VAL A N 9
ATOM 13358 C CA . VAL A 1 30 ? 2.766 3.468 5.326 1.00 0.00 30 VAL A CA 9
ATOM 13359 C C . VAL A 1 30 ? 3.786 3.741 6.433 1.00 0.00 30 VAL A C 9
ATOM 13360 O O . VAL A 1 30 ? 4.928 4.104 6.154 1.00 0.00 30 VAL A O 9
ATOM 13373 N N . PHE A 1 31 ? 3.339 3.555 7.666 1.00 0.00 31 PHE A N 9
ATOM 13374 C CA . PHE A 1 31 ? 4.199 3.777 8.816 1.00 0.00 31 PHE A CA 9
ATOM 13375 C C . PHE A 1 31 ? 4.496 2.462 9.540 1.00 0.00 31 PHE A C 9
ATOM 13376 O O . PHE A 1 31 ? 3.648 1.941 10.262 1.00 0.00 31 PHE A O 9
ATOM 13393 N N . ILE A 1 32 ? 5.703 1.962 9.320 1.00 0.00 32 ILE A N 9
ATOM 13394 C CA . ILE A 1 32 ? 6.123 0.718 9.942 1.00 0.00 32 ILE A CA 9
ATOM 13395 C C . ILE A 1 32 ? 6.706 1.016 11.325 1.00 0.00 32 ILE A C 9
ATOM 13396 O O . ILE A 1 32 ? 7.789 1.590 11.436 1.00 0.00 32 ILE A O 9
ATOM 13412 N N . GLY A 1 33 ? 5.963 0.612 12.345 1.00 0.00 33 GLY A N 9
ATOM 13413 C CA . GLY A 1 33 ? 6.393 0.829 13.716 1.00 0.00 33 GLY A CA 9
ATOM 13414 C C . GLY A 1 33 ? 6.837 -0.484 14.365 1.00 0.00 33 GLY A C 9
ATOM 13415 O O . GLY A 1 33 ? 6.935 -1.510 13.694 1.00 0.00 33 GLY A O 9
ATOM 13419 N N . ASN A 1 34 ? 7.092 -0.408 15.663 1.00 0.00 34 ASN A N 9
ATOM 13420 C CA . ASN A 1 34 ? 7.523 -1.577 16.410 1.00 0.00 34 ASN A CA 9
ATOM 13421 C C . ASN A 1 34 ? 8.522 -2.375 15.569 1.00 0.00 34 ASN A C 9
ATOM 13422 O O . ASN A 1 34 ? 8.560 -3.602 15.642 1.00 0.00 34 ASN A O 9
ATOM 13433 N N . LEU A 1 35 ? 9.307 -1.645 14.791 1.00 0.00 35 LEU A N 9
ATOM 13434 C CA . LEU A 1 35 ? 10.304 -2.269 13.937 1.00 0.00 35 LEU A CA 9
ATOM 13435 C C . LEU A 1 35 ? 11.667 -2.219 14.631 1.00 0.00 35 LEU A C 9
ATOM 13436 O O . LEU A 1 35 ? 12.241 -1.145 14.802 1.00 0.00 35 LEU A O 9
ATOM 13452 N N . ASN A 1 36 ? 12.145 -3.394 15.012 1.00 0.00 36 ASN A N 9
ATOM 13453 C CA . ASN A 1 36 ? 13.429 -3.498 15.683 1.00 0.00 36 ASN A CA 9
ATOM 13454 C C . ASN A 1 36 ? 14.439 -2.582 14.988 1.00 0.00 36 ASN A C 9
ATOM 13455 O O . ASN A 1 36 ? 15.370 -2.086 15.620 1.00 0.00 36 ASN A O 9
ATOM 13466 N N . THR A 1 37 ? 14.219 -2.386 13.696 1.00 0.00 37 THR A N 9
ATOM 13467 C CA . THR A 1 37 ? 15.098 -1.538 12.908 1.00 0.00 37 THR A CA 9
ATOM 13468 C C . THR A 1 37 ? 16.560 -1.793 13.280 1.00 0.00 37 THR A C 9
ATOM 13469 O O . THR A 1 37 ? 17.408 -0.919 13.113 1.00 0.00 37 THR A O 9
ATOM 13480 N N . ALA A 1 38 ? 16.809 -2.996 13.778 1.00 0.00 38 ALA A N 9
ATOM 13481 C CA . ALA A 1 38 ? 18.154 -3.377 14.175 1.00 0.00 38 ALA A CA 9
ATOM 13482 C C . ALA A 1 38 ? 18.711 -4.387 13.171 1.00 0.00 38 ALA A C 9
ATOM 13483 O O . ALA A 1 38 ? 19.906 -4.385 12.880 1.00 0.00 38 ALA A O 9
ATOM 13490 N N . LEU A 1 39 ? 17.818 -5.228 12.668 1.00 0.00 39 LEU A N 9
ATOM 13491 C CA . LEU A 1 39 ? 18.205 -6.241 11.702 1.00 0.00 39 LEU A CA 9
ATOM 13492 C C . LEU A 1 39 ? 17.578 -5.913 10.346 1.00 0.00 39 LEU A C 9
ATOM 13493 O O . LEU A 1 39 ? 18.208 -6.100 9.305 1.00 0.00 39 LEU A O 9
ATOM 13509 N N . VAL A 1 40 ? 16.346 -5.430 10.400 1.00 0.00 40 VAL A N 9
ATOM 13510 C CA . VAL A 1 40 ? 15.627 -5.074 9.189 1.00 0.00 40 VAL A CA 9
ATOM 13511 C C . VAL A 1 40 ? 16.265 -3.828 8.570 1.00 0.00 40 VAL A C 9
ATOM 13512 O O . VAL A 1 40 ? 16.411 -2.805 9.237 1.00 0.00 40 VAL A O 9
ATOM 13525 N N . LYS A 1 41 ? 16.627 -3.955 7.302 1.00 0.00 41 LYS A N 9
ATOM 13526 C CA . LYS A 1 41 ? 17.245 -2.852 6.586 1.00 0.00 41 LYS A CA 9
ATOM 13527 C C . LYS A 1 41 ? 16.224 -2.237 5.627 1.00 0.00 41 LYS A C 9
ATOM 13528 O O . LYS A 1 41 ? 15.076 -2.673 5.573 1.00 0.00 41 LYS A O 9
ATOM 13547 N N . LYS A 1 42 ? 16.681 -1.232 4.894 1.00 0.00 42 LYS A N 9
ATOM 13548 C CA . LYS A 1 42 ? 15.822 -0.552 3.939 1.00 0.00 42 LYS A CA 9
ATOM 13549 C C . LYS A 1 42 ? 15.662 -1.423 2.692 1.00 0.00 42 LYS A C 9
ATOM 13550 O O . LYS A 1 42 ? 14.545 -1.659 2.234 1.00 0.00 42 LYS A O 9
ATOM 13569 N N . SER A 1 43 ? 16.795 -1.877 2.177 1.00 0.00 43 SER A N 9
ATOM 13570 C CA . SER A 1 43 ? 16.795 -2.717 0.992 1.00 0.00 43 SER A CA 9
ATOM 13571 C C . SER A 1 43 ? 15.918 -3.949 1.223 1.00 0.00 43 SER A C 9
ATOM 13572 O O . SER A 1 43 ? 15.217 -4.396 0.317 1.00 0.00 43 SER A O 9
ATOM 13580 N N . ASP A 1 44 ? 15.986 -4.464 2.442 1.00 0.00 44 ASP A N 9
ATOM 13581 C CA . ASP A 1 44 ? 15.206 -5.635 2.805 1.00 0.00 44 ASP A CA 9
ATOM 13582 C C . ASP A 1 44 ? 13.724 -5.260 2.855 1.00 0.00 44 ASP A C 9
ATOM 13583 O O . ASP A 1 44 ? 12.944 -5.680 2.001 1.00 0.00 44 ASP A O 9
ATOM 13592 N N . VAL A 1 45 ? 13.379 -4.475 3.865 1.00 0.00 45 VAL A N 9
ATOM 13593 C CA . VAL A 1 45 ? 12.004 -4.039 4.038 1.00 0.00 45 VAL A CA 9
ATOM 13594 C C . VAL A 1 45 ? 11.433 -3.616 2.682 1.00 0.00 45 VAL A C 9
ATOM 13595 O O . VAL A 1 45 ? 10.232 -3.740 2.445 1.00 0.00 45 VAL A O 9
ATOM 13608 N N . GLU A 1 46 ? 12.320 -3.126 1.829 1.00 0.00 46 GLU A N 9
ATOM 13609 C CA . GLU A 1 46 ? 11.920 -2.684 0.504 1.00 0.00 46 GLU A CA 9
ATOM 13610 C C . GLU A 1 46 ? 11.427 -3.872 -0.325 1.00 0.00 46 GLU A C 9
ATOM 13611 O O . GLU A 1 46 ? 10.330 -3.834 -0.880 1.00 0.00 46 GLU A O 9
ATOM 13623 N N . THR A 1 47 ? 12.261 -4.900 -0.382 1.00 0.00 47 THR A N 9
ATOM 13624 C CA . THR A 1 47 ? 11.924 -6.096 -1.134 1.00 0.00 47 THR A CA 9
ATOM 13625 C C . THR A 1 47 ? 10.784 -6.853 -0.449 1.00 0.00 47 THR A C 9
ATOM 13626 O O . THR A 1 47 ? 10.183 -7.747 -1.042 1.00 0.00 47 THR A O 9
ATOM 13637 N N . ILE A 1 48 ? 10.521 -6.466 0.791 1.00 0.00 48 ILE A N 9
ATOM 13638 C CA . ILE A 1 48 ? 9.464 -7.097 1.563 1.00 0.00 48 ILE A CA 9
ATOM 13639 C C . ILE A 1 48 ? 8.114 -6.508 1.147 1.00 0.00 48 ILE A C 9
ATOM 13640 O O . ILE A 1 48 ? 7.184 -7.245 0.826 1.00 0.00 48 ILE A O 9
ATOM 13656 N N . PHE A 1 49 ? 8.050 -5.185 1.167 1.00 0.00 49 PHE A N 9
ATOM 13657 C CA . PHE A 1 49 ? 6.830 -4.489 0.796 1.00 0.00 49 PHE A CA 9
ATOM 13658 C C . PHE A 1 49 ? 6.745 -4.301 -0.720 1.00 0.00 49 PHE A C 9
ATOM 13659 O O . PHE A 1 49 ? 5.657 -4.328 -1.292 1.00 0.00 49 PHE A O 9
ATOM 13676 N N . SER A 1 50 ? 7.908 -4.114 -1.327 1.00 0.00 50 SER A N 9
ATOM 13677 C CA . SER A 1 50 ? 7.979 -3.922 -2.766 1.00 0.00 50 SER A CA 9
ATOM 13678 C C . SER A 1 50 ? 7.004 -4.869 -3.469 1.00 0.00 50 SER A C 9
ATOM 13679 O O . SER A 1 50 ? 6.483 -4.549 -4.536 1.00 0.00 50 SER A O 9
ATOM 13687 N N . LYS A 1 51 ? 6.787 -6.016 -2.842 1.00 0.00 51 LYS A N 9
ATOM 13688 C CA . LYS A 1 51 ? 5.884 -7.011 -3.394 1.00 0.00 51 LYS A CA 9
ATOM 13689 C C . LYS A 1 51 ? 4.530 -6.361 -3.683 1.00 0.00 51 LYS A C 9
ATOM 13690 O O . LYS A 1 51 ? 3.966 -6.545 -4.761 1.00 0.00 51 LYS A O 9
ATOM 13709 N N . TYR A 1 52 ? 4.047 -5.613 -2.702 1.00 0.00 52 TYR A N 9
ATOM 13710 C CA . TYR A 1 52 ? 2.769 -4.934 -2.838 1.00 0.00 52 TYR A CA 9
ATOM 13711 C C . TYR A 1 52 ? 2.796 -3.943 -4.003 1.00 0.00 52 TYR A C 9
ATOM 13712 O O . TYR A 1 52 ? 1.749 -3.561 -4.522 1.00 0.00 52 TYR A O 9
ATOM 13730 N N . GLY A 1 53 ? 4.006 -3.554 -4.379 1.00 0.00 53 GLY A N 9
ATOM 13731 C CA . GLY A 1 53 ? 4.183 -2.614 -5.474 1.00 0.00 53 GLY A CA 9
ATOM 13732 C C . GLY A 1 53 ? 5.355 -1.670 -5.201 1.00 0.00 53 GLY A C 9
ATOM 13733 O O . GLY A 1 53 ? 5.576 -1.262 -4.061 1.00 0.00 53 GLY A O 9
ATOM 13737 N N . ARG A 1 54 ? 6.075 -1.349 -6.265 1.00 0.00 54 ARG A N 9
ATOM 13738 C CA . ARG A 1 54 ? 7.219 -0.459 -6.155 1.00 0.00 54 ARG A CA 9
ATOM 13739 C C . ARG A 1 54 ? 6.870 0.748 -5.282 1.00 0.00 54 ARG A C 9
ATOM 13740 O O . ARG A 1 54 ? 5.917 1.471 -5.568 1.00 0.00 54 ARG A O 9
ATOM 13761 N N . VAL A 1 55 ? 7.662 0.929 -4.235 1.00 0.00 55 VAL A N 9
ATOM 13762 C CA . VAL A 1 55 ? 7.449 2.037 -3.319 1.00 0.00 55 VAL A CA 9
ATOM 13763 C C . VAL A 1 55 ? 8.103 3.297 -3.888 1.00 0.00 55 VAL A C 9
ATOM 13764 O O . VAL A 1 55 ? 9.241 3.254 -4.352 1.00 0.00 55 VAL A O 9
ATOM 13777 N N . ALA A 1 56 ? 7.355 4.390 -3.834 1.00 0.00 56 ALA A N 9
ATOM 13778 C CA . ALA A 1 56 ? 7.848 5.660 -4.339 1.00 0.00 56 ALA A CA 9
ATOM 13779 C C . ALA A 1 56 ? 9.066 6.091 -3.519 1.00 0.00 56 ALA A C 9
ATOM 13780 O O . ALA A 1 56 ? 10.012 6.661 -4.060 1.00 0.00 56 ALA A O 9
ATOM 13787 N N . GLY A 1 57 ? 9.002 5.802 -2.228 1.00 0.00 57 GLY A N 9
ATOM 13788 C CA . GLY A 1 57 ? 10.088 6.153 -1.328 1.00 0.00 57 GLY A CA 9
ATOM 13789 C C . GLY A 1 57 ? 9.958 5.411 0.004 1.00 0.00 57 GLY A C 9
ATOM 13790 O O . GLY A 1 57 ? 8.942 5.529 0.687 1.00 0.00 57 GLY A O 9
ATOM 13794 N N . CYS A 1 58 ? 11.001 4.664 0.333 1.00 0.00 58 CYS A N 9
ATOM 13795 C CA . CYS A 1 58 ? 11.016 3.903 1.571 1.00 0.00 58 CYS A CA 9
ATOM 13796 C C . CYS A 1 58 ? 12.098 4.488 2.481 1.00 0.00 58 CYS A C 9
ATOM 13797 O O . CYS A 1 58 ? 13.145 4.926 2.005 1.00 0.00 58 CYS A O 9
ATOM 13805 N N . SER A 1 59 ? 11.809 4.476 3.774 1.00 0.00 59 SER A N 9
ATOM 13806 C CA . SER A 1 59 ? 12.744 5.000 4.755 1.00 0.00 59 SER A CA 9
ATOM 13807 C C . SER A 1 59 ? 12.765 4.099 5.991 1.00 0.00 59 SER A C 9
ATOM 13808 O O . SER A 1 59 ? 11.760 3.472 6.324 1.00 0.00 59 SER A O 9
ATOM 13816 N N . VAL A 1 60 ? 13.920 4.062 6.638 1.00 0.00 60 VAL A N 9
ATOM 13817 C CA . VAL A 1 60 ? 14.085 3.249 7.831 1.00 0.00 60 VAL A CA 9
ATOM 13818 C C . VAL A 1 60 ? 14.559 4.133 8.985 1.00 0.00 60 VAL A C 9
ATOM 13819 O O . VAL A 1 60 ? 15.562 4.834 8.864 1.00 0.00 60 VAL A O 9
ATOM 13832 N N . HIS A 1 61 ? 13.815 4.072 10.080 1.00 0.00 61 HIS A N 9
ATOM 13833 C CA . HIS A 1 61 ? 14.146 4.859 11.255 1.00 0.00 61 HIS A CA 9
ATOM 13834 C C . HIS A 1 61 ? 14.447 3.926 12.430 1.00 0.00 61 HIS A C 9
ATOM 13835 O O . HIS A 1 61 ? 14.075 2.753 12.406 1.00 0.00 61 HIS A O 9
ATOM 13849 N N . LYS A 1 62 ? 15.117 4.481 13.429 1.00 0.00 62 LYS A N 9
ATOM 13850 C CA . LYS A 1 62 ? 15.472 3.713 14.610 1.00 0.00 62 LYS A CA 9
ATOM 13851 C C . LYS A 1 62 ? 14.221 3.489 15.462 1.00 0.00 62 LYS A C 9
ATOM 13852 O O . LYS A 1 62 ? 13.875 4.324 16.296 1.00 0.00 62 LYS A O 9
ATOM 13871 N N . GLY A 1 63 ? 13.577 2.356 15.223 1.00 0.00 63 GLY A N 9
ATOM 13872 C CA . GLY A 1 63 ? 12.372 2.011 15.958 1.00 0.00 63 GLY A CA 9
ATOM 13873 C C . GLY A 1 63 ? 11.190 1.805 15.008 1.00 0.00 63 GLY A C 9
ATOM 13874 O O . GLY A 1 63 ? 10.235 1.106 15.342 1.00 0.00 63 GLY A O 9
ATOM 13878 N N . TYR A 1 64 ? 11.293 2.428 13.843 1.00 0.00 64 TYR A N 9
ATOM 13879 C CA . TYR A 1 64 ? 10.245 2.322 12.843 1.00 0.00 64 TYR A CA 9
ATOM 13880 C C . TYR A 1 64 ? 10.794 2.598 11.442 1.00 0.00 64 TYR A C 9
ATOM 13881 O O . TYR A 1 64 ? 11.972 2.915 11.284 1.00 0.00 64 TYR A O 9
ATOM 13899 N N . ALA A 1 65 ? 9.914 2.468 10.460 1.00 0.00 65 ALA A N 9
ATOM 13900 C CA . ALA A 1 65 ? 10.296 2.700 9.077 1.00 0.00 65 ALA A CA 9
ATOM 13901 C C . ALA A 1 65 ? 9.069 3.151 8.282 1.00 0.00 65 ALA A C 9
ATOM 13902 O O . ALA A 1 65 ? 7.939 2.811 8.632 1.00 0.00 65 ALA A O 9
ATOM 13909 N N . PHE A 1 66 ? 9.332 3.908 7.228 1.00 0.00 66 PHE A N 9
ATOM 13910 C CA . PHE A 1 66 ? 8.263 4.409 6.380 1.00 0.00 66 PHE A CA 9
ATOM 13911 C C . PHE A 1 66 ? 8.340 3.796 4.981 1.00 0.00 66 PHE A C 9
ATOM 13912 O O . PHE A 1 66 ? 9.385 3.284 4.580 1.00 0.00 66 PHE A O 9
ATOM 13929 N N . VAL A 1 67 ? 7.221 3.869 4.275 1.00 0.00 67 VAL A N 9
ATOM 13930 C CA . VAL A 1 67 ? 7.149 3.327 2.929 1.00 0.00 67 VAL A CA 9
ATOM 13931 C C . VAL A 1 67 ? 6.114 4.114 2.123 1.00 0.00 67 VAL A C 9
ATOM 13932 O O . VAL A 1 67 ? 4.931 4.118 2.461 1.00 0.00 67 VAL A O 9
ATOM 13945 N N . GLN A 1 68 ? 6.596 4.760 1.071 1.00 0.00 68 GLN A N 9
ATOM 13946 C CA . GLN A 1 68 ? 5.727 5.548 0.214 1.00 0.00 68 GLN A CA 9
ATOM 13947 C C . GLN A 1 68 ? 5.405 4.777 -1.068 1.00 0.00 68 GLN A C 9
ATOM 13948 O O . GLN A 1 68 ? 6.262 4.083 -1.611 1.00 0.00 68 GLN A O 9
ATOM 13962 N N . TYR A 1 69 ? 4.166 4.925 -1.514 1.00 0.00 69 TYR A N 9
ATOM 13963 C CA . TYR A 1 69 ? 3.720 4.252 -2.722 1.00 0.00 69 TYR A CA 9
ATOM 13964 C C . TYR A 1 69 ? 3.167 5.254 -3.737 1.00 0.00 69 TYR A C 9
ATOM 13965 O O . TYR A 1 69 ? 3.025 6.438 -3.431 1.00 0.00 69 TYR A O 9
ATOM 13983 N N . SER A 1 70 ? 2.869 4.745 -4.923 1.00 0.00 70 SER A N 9
ATOM 13984 C CA . SER A 1 70 ? 2.335 5.581 -5.984 1.00 0.00 70 SER A CA 9
ATOM 13985 C C . SER A 1 70 ? 0.805 5.561 -5.946 1.00 0.00 70 SER A C 9
ATOM 13986 O O . SER A 1 70 ? 0.162 6.585 -6.170 1.00 0.00 70 SER A O 9
ATOM 13994 N N . ASN A 1 71 ? 0.268 4.384 -5.661 1.00 0.00 71 ASN A N 9
ATOM 13995 C CA . ASN A 1 71 ? -1.174 4.217 -5.590 1.00 0.00 71 ASN A CA 9
ATOM 13996 C C . ASN A 1 71 ? -1.595 4.067 -4.127 1.00 0.00 71 ASN A C 9
ATOM 13997 O O . ASN A 1 71 ? -0.804 3.633 -3.291 1.00 0.00 71 ASN A O 9
ATOM 14008 N N . GLU A 1 72 ? -2.840 4.434 -3.862 1.00 0.00 72 GLU A N 9
ATOM 14009 C CA . GLU A 1 72 ? -3.376 4.346 -2.514 1.00 0.00 72 GLU A CA 9
ATOM 14010 C C . GLU A 1 72 ? -3.573 2.882 -2.117 1.00 0.00 72 GLU A C 9
ATOM 14011 O O . GLU A 1 72 ? -3.504 2.540 -0.937 1.00 0.00 72 GLU A O 9
ATOM 14023 N N . ARG A 1 73 ? -3.816 2.056 -3.124 1.00 0.00 73 ARG A N 9
ATOM 14024 C CA . ARG A 1 73 ? -4.024 0.636 -2.894 1.00 0.00 73 ARG A CA 9
ATOM 14025 C C . ARG A 1 73 ? -2.685 -0.065 -2.658 1.00 0.00 73 ARG A C 9
ATOM 14026 O O . ARG A 1 73 ? -2.580 -0.937 -1.797 1.00 0.00 73 ARG A O 9
ATOM 14047 N N . HIS A 1 74 ? -1.694 0.341 -3.439 1.00 0.00 74 HIS A N 9
ATOM 14048 C CA . HIS A 1 74 ? -0.366 -0.238 -3.325 1.00 0.00 74 HIS A CA 9
ATOM 14049 C C . HIS A 1 74 ? 0.104 -0.163 -1.871 1.00 0.00 74 HIS A C 9
ATOM 14050 O O . HIS A 1 74 ? 0.991 -0.910 -1.462 1.00 0.00 74 HIS A O 9
ATOM 14064 N N . ALA A 1 75 ? -0.512 0.747 -1.130 1.00 0.00 75 ALA A N 9
ATOM 14065 C CA . ALA A 1 75 ? -0.168 0.929 0.270 1.00 0.00 75 ALA A CA 9
ATOM 14066 C C . ALA A 1 75 ? -1.046 0.018 1.130 1.00 0.00 75 ALA A C 9
ATOM 14067 O O . ALA A 1 75 ? -0.543 -0.880 1.803 1.00 0.00 75 ALA A O 9
ATOM 14074 N N . ARG A 1 76 ? -2.344 0.280 1.078 1.00 0.00 76 ARG A N 9
ATOM 14075 C CA . ARG A 1 76 ? -3.297 -0.505 1.844 1.00 0.00 76 ARG A CA 9
ATOM 14076 C C . ARG A 1 76 ? -2.898 -1.982 1.833 1.00 0.00 76 ARG A C 9
ATOM 14077 O O . ARG A 1 76 ? -2.948 -2.650 2.865 1.00 0.00 76 ARG A O 9
ATOM 14098 N N . ALA A 1 77 ? -2.510 -2.449 0.655 1.00 0.00 77 ALA A N 9
ATOM 14099 C CA . ALA A 1 77 ? -2.103 -3.834 0.497 1.00 0.00 77 ALA A CA 9
ATOM 14100 C C . ALA A 1 77 ? -0.932 -4.128 1.436 1.00 0.00 77 ALA A C 9
ATOM 14101 O O . ALA A 1 77 ? -0.958 -5.108 2.179 1.00 0.00 77 ALA A O 9
ATOM 14108 N N . ALA A 1 78 ? 0.068 -3.260 1.373 1.00 0.00 78 ALA A N 9
ATOM 14109 C CA . ALA A 1 78 ? 1.247 -3.414 2.209 1.00 0.00 78 ALA A CA 9
ATOM 14110 C C . ALA A 1 78 ? 0.877 -3.118 3.664 1.00 0.00 78 ALA A C 9
ATOM 14111 O O . ALA A 1 78 ? 1.491 -3.653 4.585 1.00 0.00 78 ALA A O 9
ATOM 14118 N N . VAL A 1 79 ? -0.126 -2.266 3.824 1.00 0.00 79 VAL A N 9
ATOM 14119 C CA . VAL A 1 79 ? -0.584 -1.892 5.151 1.00 0.00 79 VAL A CA 9
ATOM 14120 C C . VAL A 1 79 ? -1.075 -3.141 5.887 1.00 0.00 79 VAL A C 9
ATOM 14121 O O . VAL A 1 79 ? -0.473 -3.561 6.874 1.00 0.00 79 VAL A O 9
ATOM 14134 N N . LEU A 1 80 ? -2.164 -3.699 5.379 1.00 0.00 80 LEU A N 9
ATOM 14135 C CA . LEU A 1 80 ? -2.742 -4.891 5.975 1.00 0.00 80 LEU A CA 9
ATOM 14136 C C . LEU A 1 80 ? -1.831 -6.089 5.697 1.00 0.00 80 LEU A C 9
ATOM 14137 O O . LEU A 1 80 ? -1.573 -6.898 6.587 1.00 0.00 80 LEU A O 9
ATOM 14153 N N . GLY A 1 81 ? -1.369 -6.164 4.458 1.00 0.00 81 GLY A N 9
ATOM 14154 C CA . GLY A 1 81 ? -0.492 -7.250 4.051 1.00 0.00 81 GLY A CA 9
ATOM 14155 C C . GLY A 1 81 ? 0.630 -7.459 5.069 1.00 0.00 81 GLY A C 9
ATOM 14156 O O . GLY A 1 81 ? 1.025 -8.593 5.339 1.00 0.00 81 GLY A O 9
ATOM 14160 N N . GLU A 1 82 ? 1.112 -6.349 5.608 1.00 0.00 82 GLU A N 9
ATOM 14161 C CA . GLU A 1 82 ? 2.181 -6.397 6.591 1.00 0.00 82 GLU A CA 9
ATOM 14162 C C . GLU A 1 82 ? 1.608 -6.276 8.004 1.00 0.00 82 GLU A C 9
ATOM 14163 O O . GLU A 1 82 ? 1.845 -7.137 8.850 1.00 0.00 82 GLU A O 9
ATOM 14175 N N . ASN A 1 83 ? 0.865 -5.199 8.217 1.00 0.00 83 ASN A N 9
ATOM 14176 C CA . ASN A 1 83 ? 0.257 -4.955 9.513 1.00 0.00 83 ASN A CA 9
ATOM 14177 C C . ASN A 1 83 ? -0.250 -6.277 10.092 1.00 0.00 83 ASN A C 9
ATOM 14178 O O . ASN A 1 83 ? -1.139 -6.908 9.522 1.00 0.00 83 ASN A O 9
ATOM 14189 N N . GLY A 1 84 ? 0.337 -6.657 11.217 1.00 0.00 84 GLY A N 9
ATOM 14190 C CA . GLY A 1 84 ? -0.043 -7.893 11.879 1.00 0.00 84 GLY A CA 9
ATOM 14191 C C . GLY A 1 84 ? 1.125 -8.881 11.911 1.00 0.00 84 GLY A C 9
ATOM 14192 O O . GLY A 1 84 ? 1.171 -9.767 12.763 1.00 0.00 84 GLY A O 9
ATOM 14196 N N . ARG A 1 85 ? 2.040 -8.696 10.970 1.00 0.00 85 ARG A N 9
ATOM 14197 C CA . ARG A 1 85 ? 3.205 -9.560 10.879 1.00 0.00 85 ARG A CA 9
ATOM 14198 C C . ARG A 1 85 ? 4.120 -9.346 12.087 1.00 0.00 85 ARG A C 9
ATOM 14199 O O . ARG A 1 85 ? 4.082 -8.291 12.719 1.00 0.00 85 ARG A O 9
ATOM 14220 N N . VAL A 1 86 ? 4.920 -10.363 12.370 1.00 0.00 86 VAL A N 9
ATOM 14221 C CA . VAL A 1 86 ? 5.844 -10.299 13.490 1.00 0.00 86 VAL A CA 9
ATOM 14222 C C . VAL A 1 86 ? 7.276 -10.442 12.974 1.00 0.00 86 VAL A C 9
ATOM 14223 O O . VAL A 1 86 ? 7.529 -11.195 12.034 1.00 0.00 86 VAL A O 9
ATOM 14236 N N . LEU A 1 87 ? 8.177 -9.708 13.610 1.00 0.00 87 LEU A N 9
ATOM 14237 C CA . LEU A 1 87 ? 9.578 -9.744 13.227 1.00 0.00 87 LEU A CA 9
ATOM 14238 C C . LEU A 1 87 ? 10.447 -9.481 14.459 1.00 0.00 87 LEU A C 9
ATOM 14239 O O . LEU A 1 87 ? 10.412 -8.391 15.026 1.00 0.00 87 LEU A O 9
ATOM 14255 N N . ALA A 1 88 ? 11.206 -10.500 14.836 1.00 0.00 88 ALA A N 9
ATOM 14256 C CA . ALA A 1 88 ? 12.082 -10.393 15.990 1.00 0.00 88 ALA A CA 9
ATOM 14257 C C . ALA A 1 88 ? 11.283 -10.689 17.261 1.00 0.00 88 ALA A C 9
ATOM 14258 O O . ALA A 1 88 ? 11.764 -10.458 18.369 1.00 0.00 88 ALA A O 9
ATOM 14265 N N . GLY A 1 89 ? 10.077 -11.197 17.058 1.00 0.00 89 GLY A N 9
ATOM 14266 C CA . GLY A 1 89 ? 9.206 -11.528 18.173 1.00 0.00 89 GLY A CA 9
ATOM 14267 C C . GLY A 1 89 ? 8.302 -10.347 18.531 1.00 0.00 89 GLY A C 9
ATOM 14268 O O . GLY A 1 89 ? 7.808 -10.257 19.654 1.00 0.00 89 GLY A O 9
ATOM 14272 N N . GLN A 1 90 ? 8.112 -9.471 17.556 1.00 0.00 90 GLN A N 9
ATOM 14273 C CA . GLN A 1 90 ? 7.275 -8.299 17.754 1.00 0.00 90 GLN A CA 9
ATOM 14274 C C . GLN A 1 90 ? 6.356 -8.094 16.549 1.00 0.00 90 GLN A C 9
ATOM 14275 O O . GLN A 1 90 ? 6.812 -8.101 15.407 1.00 0.00 90 GLN A O 9
ATOM 14289 N N . THR A 1 91 ? 5.077 -7.915 16.845 1.00 0.00 91 THR A N 9
ATOM 14290 C CA . THR A 1 91 ? 4.089 -7.707 15.799 1.00 0.00 91 THR A CA 9
ATOM 14291 C C . THR A 1 91 ? 4.264 -6.325 15.167 1.00 0.00 91 THR A C 9
ATOM 14292 O O . THR A 1 91 ? 3.891 -5.315 15.762 1.00 0.00 91 THR A O 9
ATOM 14303 N N . LEU A 1 92 ? 4.830 -6.325 13.969 1.00 0.00 92 LEU A N 9
ATOM 14304 C CA . LEU A 1 92 ? 5.059 -5.084 13.250 1.00 0.00 92 LEU A CA 9
ATOM 14305 C C . LEU A 1 92 ? 3.765 -4.268 13.224 1.00 0.00 92 LEU A C 9
ATOM 14306 O O . LEU A 1 92 ? 2.773 -4.689 12.629 1.00 0.00 92 LEU A O 9
ATOM 14322 N N . ASP A 1 93 ? 3.815 -3.116 13.876 1.00 0.00 93 ASP A N 9
ATOM 14323 C CA . ASP A 1 93 ? 2.659 -2.238 13.935 1.00 0.00 93 ASP A CA 9
ATOM 14324 C C . ASP A 1 93 ? 2.705 -1.261 12.759 1.00 0.00 93 ASP A C 9
ATOM 14325 O O . ASP A 1 93 ? 3.425 -0.265 12.802 1.00 0.00 93 ASP A O 9
ATOM 14334 N N . ILE A 1 94 ? 1.927 -1.580 11.734 1.00 0.00 94 ILE A N 9
ATOM 14335 C CA . ILE A 1 94 ? 1.871 -0.743 10.548 1.00 0.00 94 ILE A CA 9
ATOM 14336 C C . ILE A 1 94 ? 0.469 -0.144 10.419 1.00 0.00 94 ILE A C 9
ATOM 14337 O O . ILE A 1 94 ? -0.506 -0.729 10.888 1.00 0.00 94 ILE A O 9
ATOM 14353 N N . ASN A 1 95 ? 0.413 1.016 9.781 1.00 0.00 95 ASN A N 9
ATOM 14354 C CA . ASN A 1 95 ? -0.854 1.701 9.584 1.00 0.00 95 ASN A CA 9
ATOM 14355 C C . ASN A 1 95 ? -0.692 2.757 8.489 1.00 0.00 95 ASN A C 9
ATOM 14356 O O . ASN A 1 95 ? 0.428 3.111 8.123 1.00 0.00 95 ASN A O 9
ATOM 14367 N N . MET A 1 96 ? -1.827 3.231 7.997 1.00 0.00 96 MET A N 9
ATOM 14368 C CA . MET A 1 96 ? -1.826 4.240 6.951 1.00 0.00 96 MET A CA 9
ATOM 14369 C C . MET A 1 96 ? -1.409 5.604 7.506 1.00 0.00 96 MET A C 9
ATOM 14370 O O . MET A 1 96 ? -1.899 6.029 8.551 1.00 0.00 96 MET A O 9
ATOM 14384 N N . ALA A 1 97 ? -0.510 6.253 6.780 1.00 0.00 97 ALA A N 9
ATOM 14385 C CA . ALA A 1 97 ? -0.023 7.560 7.187 1.00 0.00 97 ALA A CA 9
ATOM 14386 C C . ALA A 1 97 ? -1.181 8.560 7.168 1.00 0.00 97 ALA A C 9
ATOM 14387 O O . ALA A 1 97 ? -1.792 8.788 6.125 1.00 0.00 97 ALA A O 9
ATOM 14394 N N . GLY A 1 98 ? -1.448 9.130 8.334 1.00 0.00 98 GLY A N 9
ATOM 14395 C CA . GLY A 1 98 ? -2.521 10.101 8.464 1.00 0.00 98 GLY A CA 9
ATOM 14396 C C . GLY A 1 98 ? -2.553 10.697 9.872 1.00 0.00 98 GLY A C 9
ATOM 14397 O O . GLY A 1 98 ? -2.477 11.914 10.037 1.00 0.00 98 GLY A O 9
ATOM 14401 N N . GLU A 1 99 ? -2.666 9.813 10.853 1.00 0.00 99 GLU A N 9
ATOM 14402 C CA . GLU A 1 99 ? -2.709 10.237 12.242 1.00 0.00 99 GLU A CA 9
ATOM 14403 C C . GLU A 1 99 ? -1.301 10.573 12.738 1.00 0.00 99 GLU A C 9
ATOM 14404 O O . GLU A 1 99 ? -0.446 9.694 12.830 1.00 0.00 99 GLU A O 9
ATOM 14416 N N . PRO A 1 100 ? -1.099 11.880 13.052 1.00 0.00 100 PRO A N 9
ATOM 14417 C CA . PRO A 1 100 ? 0.190 12.343 13.537 1.00 0.00 100 PRO A CA 9
ATOM 14418 C C . PRO A 1 100 ? 0.412 11.923 14.991 1.00 0.00 100 PRO A C 9
ATOM 14419 O O . PRO A 1 100 ? -0.264 11.026 15.493 1.00 0.00 100 PRO A O 9
ATOM 14430 N N . LYS A 1 101 ? 1.363 12.591 15.628 1.00 0.00 101 LYS A N 9
ATOM 14431 C CA . LYS A 1 101 ? 1.683 12.298 17.015 1.00 0.00 101 LYS A CA 9
ATOM 14432 C C . LYS A 1 101 ? 1.117 13.404 17.909 1.00 0.00 101 LYS A C 9
ATOM 14433 O O . LYS A 1 101 ? 0.790 14.489 17.429 1.00 0.00 101 LYS A O 9
ATOM 14452 N N . PRO A 1 102 ? 1.017 13.084 19.227 1.00 0.00 102 PRO A N 9
ATOM 14453 C CA . PRO A 1 102 ? 0.498 14.038 20.192 1.00 0.00 102 PRO A CA 9
ATOM 14454 C C . PRO A 1 102 ? 1.530 15.124 20.499 1.00 0.00 102 PRO A C 9
ATOM 14455 O O . PRO A 1 102 ? 2.685 15.023 20.088 1.00 0.00 102 PRO A O 9
ATOM 14466 N N . ASP A 1 103 ? 1.076 16.140 21.219 1.00 0.00 103 ASP A N 9
ATOM 14467 C CA . ASP A 1 103 ? 1.946 17.245 21.586 1.00 0.00 103 ASP A CA 9
ATOM 14468 C C . ASP A 1 103 ? 2.305 18.044 20.331 1.00 0.00 103 ASP A C 9
ATOM 14469 O O . ASP A 1 103 ? 1.871 19.184 20.172 1.00 0.00 103 ASP A O 9
ATOM 14478 N N . ARG A 1 104 ? 3.094 17.414 19.473 1.00 0.00 104 ARG A N 9
ATOM 14479 C CA . ARG A 1 104 ? 3.517 18.052 18.238 1.00 0.00 104 ARG A CA 9
ATOM 14480 C C . ARG A 1 104 ? 4.414 19.254 18.541 1.00 0.00 104 ARG A C 9
ATOM 14481 O O . ARG A 1 104 ? 4.443 19.743 19.670 1.00 0.00 104 ARG A O 9
ATOM 14502 N N . SER A 1 105 ? 5.126 19.695 17.514 1.00 0.00 105 SER A N 9
ATOM 14503 C CA . SER A 1 105 ? 6.022 20.829 17.657 1.00 0.00 105 SER A CA 9
ATOM 14504 C C . SER A 1 105 ? 5.447 22.045 16.927 1.00 0.00 105 SER A C 9
ATOM 14505 O O . SER A 1 105 ? 5.011 21.937 15.782 1.00 0.00 105 SER A O 9
ATOM 14513 N N . GLY A 1 106 ? 5.466 23.174 17.620 1.00 0.00 106 GLY A N 9
ATOM 14514 C CA . GLY A 1 106 ? 4.952 24.409 17.052 1.00 0.00 106 GLY A CA 9
ATOM 14515 C C . GLY A 1 106 ? 3.694 24.870 17.791 1.00 0.00 106 GLY A C 9
ATOM 14516 O O . GLY A 1 106 ? 3.079 24.094 18.520 1.00 0.00 106 GLY A O 9
ATOM 14520 N N . PRO A 1 107 ? 3.339 26.164 17.570 1.00 0.00 107 PRO A N 9
ATOM 14521 C CA . PRO A 1 107 ? 2.165 26.738 18.205 1.00 0.00 107 PRO A CA 9
ATOM 14522 C C . PRO A 1 107 ? 0.882 26.236 17.541 1.00 0.00 107 PRO A C 9
ATOM 14523 O O . PRO A 1 107 ? 0.872 25.939 16.347 1.00 0.00 107 PRO A O 9
ATOM 14534 N N . SER A 1 108 ? -0.170 26.158 18.342 1.00 0.00 108 SER A N 9
ATOM 14535 C CA . SER A 1 108 ? -1.456 25.698 17.847 1.00 0.00 108 SER A CA 9
ATOM 14536 C C . SER A 1 108 ? -2.587 26.325 18.664 1.00 0.00 108 SER A C 9
ATOM 14537 O O . SER A 1 108 ? -2.525 26.360 19.892 1.00 0.00 108 SER A O 9
ATOM 14545 N N . SER A 1 109 ? -3.595 26.805 17.950 1.00 0.00 109 SER A N 9
ATOM 14546 C CA . SER A 1 109 ? -4.738 27.430 18.595 1.00 0.00 109 SER A CA 9
ATOM 14547 C C . SER A 1 109 ? -5.884 26.424 18.715 1.00 0.00 109 SER A C 9
ATOM 14548 O O . SER A 1 109 ? -6.347 25.881 17.713 1.00 0.00 109 SER A O 9
ATOM 14556 N N . GLY A 1 110 ? -6.309 26.205 19.951 1.00 0.00 110 GLY A N 9
ATOM 14557 C CA . GLY A 1 110 ? -7.392 25.273 20.216 1.00 0.00 110 GLY A CA 9
ATOM 14558 C C . GLY A 1 110 ? -8.239 25.740 21.402 1.00 0.00 110 GLY A C 9
ATOM 1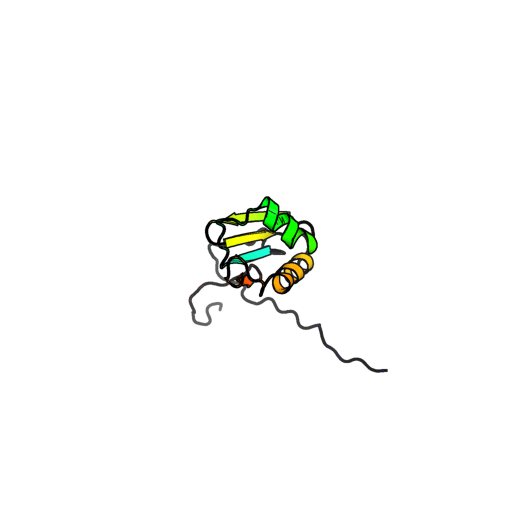4559 O O . GLY A 1 110 ? -7.969 26.787 21.988 1.00 0.00 110 GLY A O 9
ATOM 14563 N N . GLY A 1 1 ? -13.493 -20.218 23.050 1.00 0.00 1 GLY A N 10
ATOM 14564 C CA . GLY A 1 1 ? -12.977 -20.056 21.702 1.00 0.00 1 GLY A CA 10
ATOM 14565 C C . GLY A 1 1 ? -12.200 -18.745 21.566 1.00 0.00 1 GLY A C 10
ATOM 14566 O O . GLY A 1 1 ? -11.273 -18.486 22.333 1.00 0.00 1 GLY A O 10
ATOM 14570 N N . SER A 1 2 ? -12.605 -17.952 20.585 1.00 0.00 2 SER A N 10
ATOM 14571 C CA . SER A 1 2 ? -11.958 -16.675 20.339 1.00 0.00 2 SER A CA 10
ATOM 14572 C C . SER A 1 2 ? -12.135 -15.757 21.549 1.00 0.00 2 SER A C 10
ATOM 14573 O O . SER A 1 2 ? -13.148 -15.828 22.244 1.00 0.00 2 SER A O 10
ATOM 14581 N N . SER A 1 3 ? -11.135 -14.915 21.766 1.00 0.00 3 SER A N 10
ATOM 14582 C CA . SER A 1 3 ? -11.168 -13.984 22.881 1.00 0.00 3 SER A CA 10
ATOM 14583 C C . SER A 1 3 ? -10.164 -12.853 22.648 1.00 0.00 3 SER A C 10
ATOM 14584 O O . SER A 1 3 ? -8.968 -13.023 22.878 1.00 0.00 3 SER A O 10
ATOM 14592 N N . GLY A 1 4 ? -10.688 -11.724 22.194 1.00 0.00 4 GLY A N 10
ATOM 14593 C CA . GLY A 1 4 ? -9.853 -10.566 21.927 1.00 0.00 4 GLY A CA 10
ATOM 14594 C C . GLY A 1 4 ? -10.319 -9.832 20.668 1.00 0.00 4 GLY A C 10
ATOM 14595 O O . GLY A 1 4 ? -10.247 -10.374 19.566 1.00 0.00 4 GLY A O 10
ATOM 14599 N N . SER A 1 5 ? -10.786 -8.609 20.873 1.00 0.00 5 SER A N 10
ATOM 14600 C CA . SER A 1 5 ? -11.264 -7.795 19.769 1.00 0.00 5 SER A CA 10
ATOM 14601 C C . SER A 1 5 ? -10.933 -6.323 20.022 1.00 0.00 5 SER A C 10
ATOM 14602 O O . SER A 1 5 ? -11.663 -5.632 20.730 1.00 0.00 5 SER A O 10
ATOM 14610 N N . SER A 1 6 ? -9.831 -5.887 19.428 1.00 0.00 6 SER A N 10
ATOM 14611 C CA . SER A 1 6 ? -9.394 -4.510 19.580 1.00 0.00 6 SER A CA 10
ATOM 14612 C C . SER A 1 6 ? -8.649 -4.055 18.324 1.00 0.00 6 SER A C 10
ATOM 14613 O O . SER A 1 6 ? -7.620 -4.628 17.967 1.00 0.00 6 SER A O 10
ATOM 14621 N N . GLY A 1 7 ? -9.196 -3.030 17.688 1.00 0.00 7 GLY A N 10
ATOM 14622 C CA . GLY A 1 7 ? -8.596 -2.492 16.479 1.00 0.00 7 GLY A CA 10
ATOM 14623 C C . GLY A 1 7 ? -8.826 -0.983 16.377 1.00 0.00 7 GLY A C 10
ATOM 14624 O O . GLY A 1 7 ? -9.735 -0.446 17.008 1.00 0.00 7 GLY A O 10
ATOM 14628 N N . MET A 1 8 ? -7.987 -0.342 15.577 1.00 0.00 8 MET A N 10
ATOM 14629 C CA . MET A 1 8 ? -8.087 1.095 15.385 1.00 0.00 8 MET A CA 10
ATOM 14630 C C . MET A 1 8 ? -7.951 1.460 13.905 1.00 0.00 8 MET A C 10
ATOM 14631 O O . MET A 1 8 ? -6.842 1.643 13.407 1.00 0.00 8 MET A O 10
ATOM 14645 N N . SER A 1 9 ? -9.096 1.556 13.245 1.00 0.00 9 SER A N 10
ATOM 14646 C CA . SER A 1 9 ? -9.119 1.897 11.832 1.00 0.00 9 SER A CA 10
ATOM 14647 C C . SER A 1 9 ? -10.401 2.662 11.499 1.00 0.00 9 SER A C 10
ATOM 14648 O O . SER A 1 9 ? -11.424 2.058 11.180 1.00 0.00 9 SER A O 10
ATOM 14656 N N . LEU A 1 10 ? -10.304 3.981 11.585 1.00 0.00 10 LEU A N 10
ATOM 14657 C CA . LEU A 1 10 ? -11.443 4.835 11.296 1.00 0.00 10 LEU A CA 10
ATOM 14658 C C . LEU A 1 10 ? -11.305 5.402 9.882 1.00 0.00 10 LEU A C 10
ATOM 14659 O O . LEU A 1 10 ? -10.275 5.222 9.235 1.00 0.00 10 LEU A O 10
ATOM 14675 N N . LYS A 1 11 ? -12.359 6.075 9.443 1.00 0.00 11 LYS A N 10
ATOM 14676 C CA . LYS A 1 11 ? -12.368 6.670 8.117 1.00 0.00 11 LYS A CA 10
ATOM 14677 C C . LYS A 1 11 ? -13.216 7.943 8.140 1.00 0.00 11 LYS A C 10
ATOM 14678 O O . LYS A 1 11 ? -14.334 7.940 8.653 1.00 0.00 11 LYS A O 10
ATOM 14697 N N . LEU A 1 12 ? -12.652 9.001 7.576 1.00 0.00 12 LEU A N 10
ATOM 14698 C CA . LEU A 1 12 ? -13.342 10.279 7.525 1.00 0.00 12 LEU A CA 10
ATOM 14699 C C . LEU A 1 12 ? -12.528 11.260 6.680 1.00 0.00 12 LEU A C 10
ATOM 14700 O O . LEU A 1 12 ? -12.984 11.707 5.629 1.00 0.00 12 LEU A O 10
ATOM 14716 N N . GLN A 1 13 ? -11.336 11.567 7.172 1.00 0.00 13 GLN A N 10
ATOM 14717 C CA . GLN A 1 13 ? -10.454 12.488 6.475 1.00 0.00 13 GLN A CA 10
ATOM 14718 C C . GLN A 1 13 ? -11.104 13.868 6.368 1.00 0.00 13 GLN A C 10
ATOM 14719 O O . GLN A 1 13 ? -12.170 14.012 5.770 1.00 0.00 13 GLN A O 10
ATOM 14733 N N . ALA A 1 14 ? -10.436 14.849 6.957 1.00 0.00 14 ALA A N 10
ATOM 14734 C CA . ALA A 1 14 ? -10.936 16.213 6.935 1.00 0.00 14 ALA A CA 10
ATOM 14735 C C . ALA A 1 14 ? -12.279 16.271 7.666 1.00 0.00 14 ALA A C 10
ATOM 14736 O O . ALA A 1 14 ? -13.055 15.318 7.624 1.00 0.00 14 ALA A O 10
ATOM 14743 N N . SER A 1 15 ? -12.513 17.400 8.320 1.00 0.00 15 SER A N 10
ATOM 14744 C CA . SER A 1 15 ? -13.749 17.595 9.059 1.00 0.00 15 SER A CA 10
ATOM 14745 C C . SER A 1 15 ? -14.792 18.269 8.165 1.00 0.00 15 SER A C 10
ATOM 14746 O O . SER A 1 15 ? -15.887 17.742 7.978 1.00 0.00 15 SER A O 10
ATOM 14754 N N . ASN A 1 16 ? -14.415 19.424 7.638 1.00 0.00 16 ASN A N 10
ATOM 14755 C CA . ASN A 1 16 ? -15.305 20.176 6.768 1.00 0.00 16 ASN A CA 10
ATOM 14756 C C . ASN A 1 16 ? -14.629 21.488 6.365 1.00 0.00 16 ASN A C 10
ATOM 14757 O O . ASN A 1 16 ? -14.014 22.154 7.197 1.00 0.00 16 ASN A O 10
ATOM 14768 N N . VAL A 1 17 ? -14.765 21.819 5.090 1.00 0.00 17 VAL A N 10
ATOM 14769 C CA . VAL A 1 17 ? -14.175 23.039 4.566 1.00 0.00 17 VAL A CA 10
ATOM 14770 C C . VAL A 1 17 ? -12.667 23.023 4.824 1.00 0.00 17 VAL A C 10
ATOM 14771 O O . VAL A 1 17 ? -12.219 23.322 5.930 1.00 0.00 17 VAL A O 10
ATOM 14784 N N . THR A 1 18 ? -11.925 22.669 3.784 1.00 0.00 18 THR A N 10
ATOM 14785 C CA . THR A 1 18 ? -10.477 22.610 3.884 1.00 0.00 18 THR A CA 10
ATOM 14786 C C . THR A 1 18 ? -9.895 24.016 4.043 1.00 0.00 18 THR A C 10
ATOM 14787 O O . THR A 1 18 ? -10.301 24.943 3.343 1.00 0.00 18 THR A O 10
ATOM 14798 N N . ASN A 1 19 ? -8.952 24.131 4.967 1.00 0.00 19 ASN A N 10
ATOM 14799 C CA . ASN A 1 19 ? -8.311 25.408 5.226 1.00 0.00 19 ASN A CA 10
ATOM 14800 C C . ASN A 1 19 ? -6.914 25.409 4.602 1.00 0.00 19 ASN A C 10
ATOM 14801 O O . ASN A 1 19 ? -6.536 26.358 3.917 1.00 0.00 19 ASN A O 10
ATOM 14812 N N . LYS A 1 20 ? -6.185 24.333 4.860 1.00 0.00 20 LYS A N 10
ATOM 14813 C CA . LYS A 1 20 ? -4.838 24.197 4.332 1.00 0.00 20 LYS A CA 10
ATOM 14814 C C . LYS A 1 20 ? -4.268 22.838 4.744 1.00 0.00 20 LYS A C 10
ATOM 14815 O O . LYS A 1 20 ? -4.380 22.439 5.902 1.00 0.00 20 LYS A O 10
ATOM 14834 N N . ASN A 1 21 ? -3.669 22.165 3.773 1.00 0.00 21 ASN A N 10
ATOM 14835 C CA . ASN A 1 21 ? -3.081 20.859 4.019 1.00 0.00 21 ASN A CA 10
ATOM 14836 C C . ASN A 1 21 ? -2.509 20.307 2.712 1.00 0.00 21 ASN A C 10
ATOM 14837 O O . ASN A 1 21 ? -3.125 20.440 1.656 1.00 0.00 21 ASN A O 10
ATOM 14848 N N . ASP A 1 22 ? -1.337 19.699 2.827 1.00 0.00 22 ASP A N 10
ATOM 14849 C CA . ASP A 1 22 ? -0.675 19.126 1.667 1.00 0.00 22 ASP A CA 10
ATOM 14850 C C . ASP A 1 22 ? -0.785 17.601 1.724 1.00 0.00 22 ASP A C 10
ATOM 14851 O O . ASP A 1 22 ? -0.154 16.961 2.564 1.00 0.00 22 ASP A O 10
ATOM 14860 N N . PRO A 1 23 ? -1.612 17.049 0.796 1.00 0.00 23 PRO A N 10
ATOM 14861 C CA . PRO A 1 23 ? -1.813 15.611 0.733 1.00 0.00 23 PRO A CA 10
ATOM 14862 C C . PRO A 1 23 ? -0.598 14.915 0.115 1.00 0.00 23 PRO A C 10
ATOM 14863 O O . PRO A 1 23 ? -0.537 13.687 0.074 1.00 0.00 23 PRO A O 10
ATOM 14874 N N . LYS A 1 24 ? 0.338 15.729 -0.349 1.00 0.00 24 LYS A N 10
ATOM 14875 C CA . LYS A 1 24 ? 1.547 15.207 -0.963 1.00 0.00 24 LYS A CA 10
ATOM 14876 C C . LYS A 1 24 ? 2.046 14.007 -0.156 1.00 0.00 24 LYS A C 10
ATOM 14877 O O . LYS A 1 24 ? 2.021 14.028 1.074 1.00 0.00 24 LYS A O 10
ATOM 14896 N N . SER A 1 25 ? 2.487 12.989 -0.880 1.00 0.00 25 SER A N 10
ATOM 14897 C CA . SER A 1 25 ? 2.991 11.782 -0.247 1.00 0.00 25 SER A CA 10
ATOM 14898 C C . SER A 1 25 ? 1.844 11.027 0.428 1.00 0.00 25 SER A C 10
ATOM 14899 O O . SER A 1 25 ? 1.580 9.871 0.101 1.00 0.00 25 SER A O 10
ATOM 14907 N N . ILE A 1 26 ? 1.192 11.712 1.356 1.00 0.00 26 ILE A N 10
ATOM 14908 C CA . ILE A 1 26 ? 0.080 11.121 2.080 1.00 0.00 26 ILE A CA 10
ATOM 14909 C C . ILE A 1 26 ? -0.763 10.283 1.115 1.00 0.00 26 ILE A C 10
ATOM 14910 O O . ILE A 1 26 ? -1.369 9.291 1.516 1.00 0.00 26 ILE A O 10
ATOM 14926 N N . ASN A 1 27 ? -0.773 10.714 -0.138 1.00 0.00 27 ASN A N 10
ATOM 14927 C CA . ASN A 1 27 ? -1.531 10.016 -1.162 1.00 0.00 27 ASN A CA 10
ATOM 14928 C C . ASN A 1 27 ? -1.395 8.507 -0.952 1.00 0.00 27 ASN A C 10
ATOM 14929 O O . ASN A 1 27 ? -2.376 7.772 -1.055 1.00 0.00 27 ASN A O 10
ATOM 14940 N N . SER A 1 28 ? -0.172 8.089 -0.661 1.00 0.00 28 SER A N 10
ATOM 14941 C CA . SER A 1 28 ? 0.104 6.681 -0.435 1.00 0.00 28 SER A CA 10
ATOM 14942 C C . SER A 1 28 ? 1.370 6.525 0.410 1.00 0.00 28 SER A C 10
ATOM 14943 O O . SER A 1 28 ? 2.482 6.600 -0.111 1.00 0.00 28 SER A O 10
ATOM 14951 N N . ARG A 1 29 ? 1.158 6.310 1.700 1.00 0.00 29 ARG A N 10
ATOM 14952 C CA . ARG A 1 29 ? 2.268 6.143 2.623 1.00 0.00 29 ARG A CA 10
ATOM 14953 C C . ARG A 1 29 ? 1.918 5.107 3.693 1.00 0.00 29 ARG A C 10
ATOM 14954 O O . ARG A 1 29 ? 0.744 4.884 3.985 1.00 0.00 29 ARG A O 10
ATOM 14975 N N . VAL A 1 30 ? 2.957 4.501 4.247 1.00 0.00 30 VAL A N 10
ATOM 14976 C CA . VAL A 1 30 ? 2.774 3.493 5.278 1.00 0.00 30 VAL A CA 10
ATOM 14977 C C . VAL A 1 30 ? 3.763 3.749 6.417 1.00 0.00 30 VAL A C 10
ATOM 14978 O O . VAL A 1 30 ? 4.891 4.179 6.179 1.00 0.00 30 VAL A O 10
ATOM 14991 N N . PHE A 1 31 ? 3.305 3.474 7.629 1.00 0.00 31 PHE A N 10
ATOM 14992 C CA . PHE A 1 31 ? 4.136 3.669 8.805 1.00 0.00 31 PHE A CA 10
ATOM 14993 C C . PHE A 1 31 ? 4.436 2.335 9.492 1.00 0.00 31 PHE A C 10
ATOM 14994 O O . PHE A 1 31 ? 3.579 1.778 10.176 1.00 0.00 31 PHE A O 10
ATOM 15011 N N . ILE A 1 32 ? 5.656 1.861 9.286 1.00 0.00 32 ILE A N 10
ATOM 15012 C CA . ILE A 1 32 ? 6.079 0.603 9.876 1.00 0.00 32 ILE A CA 10
ATOM 15013 C C . ILE A 1 32 ? 6.643 0.865 11.274 1.00 0.00 32 ILE A C 10
ATOM 15014 O O . ILE A 1 32 ? 7.713 1.456 11.415 1.00 0.00 32 ILE A O 10
ATOM 15030 N N . GLY A 1 33 ? 5.898 0.413 12.272 1.00 0.00 33 GLY A N 10
ATOM 15031 C CA . GLY A 1 33 ? 6.311 0.591 13.654 1.00 0.00 33 GLY A CA 10
ATOM 15032 C C . GLY A 1 33 ? 6.749 -0.738 14.271 1.00 0.00 33 GLY A C 10
ATOM 15033 O O . GLY A 1 33 ? 6.909 -1.733 13.565 1.00 0.00 33 GLY A O 10
ATOM 15037 N N . ASN A 1 34 ? 6.932 -0.713 15.583 1.00 0.00 34 ASN A N 10
ATOM 15038 C CA . ASN A 1 34 ? 7.348 -1.904 16.304 1.00 0.00 34 ASN A CA 10
ATOM 15039 C C . ASN A 1 34 ? 8.399 -2.652 15.480 1.00 0.00 34 ASN A C 10
ATOM 15040 O O . ASN A 1 34 ? 8.373 -3.879 15.401 1.00 0.00 34 ASN A O 10
ATOM 15051 N N . LEU A 1 35 ? 9.298 -1.881 14.887 1.00 0.00 35 LEU A N 10
ATOM 15052 C CA . LEU A 1 35 ? 10.355 -2.455 14.072 1.00 0.00 35 LEU A CA 10
ATOM 15053 C C . LEU A 1 35 ? 11.676 -2.397 14.842 1.00 0.00 35 LEU A C 10
ATOM 15054 O O . LEU A 1 35 ? 12.074 -1.335 15.319 1.00 0.00 35 LEU A O 10
ATOM 15070 N N . ASN A 1 36 ? 12.318 -3.552 14.940 1.00 0.00 36 ASN A N 10
ATOM 15071 C CA . ASN A 1 36 ? 13.586 -3.645 15.644 1.00 0.00 36 ASN A CA 10
ATOM 15072 C C . ASN A 1 36 ? 14.605 -2.721 14.976 1.00 0.00 36 ASN A C 10
ATOM 15073 O O . ASN A 1 36 ? 15.535 -2.243 15.625 1.00 0.00 36 ASN A O 10
ATOM 15084 N N . THR A 1 37 ? 14.397 -2.496 13.687 1.00 0.00 37 THR A N 10
ATOM 15085 C CA . THR A 1 37 ? 15.286 -1.637 12.924 1.00 0.00 37 THR A CA 10
ATOM 15086 C C . THR A 1 37 ? 16.743 -1.900 13.310 1.00 0.00 37 THR A C 10
ATOM 15087 O O . THR A 1 37 ? 17.594 -1.022 13.173 1.00 0.00 37 THR A O 10
ATOM 15098 N N . ALA A 1 38 ? 16.986 -3.113 13.785 1.00 0.00 38 ALA A N 10
ATOM 15099 C CA . ALA A 1 38 ? 18.326 -3.503 14.192 1.00 0.00 38 ALA A CA 10
ATOM 15100 C C . ALA A 1 38 ? 18.900 -4.484 13.168 1.00 0.00 38 ALA A C 10
ATOM 15101 O O . ALA A 1 38 ? 20.101 -4.478 12.903 1.00 0.00 38 ALA A O 10
ATOM 15108 N N . LEU A 1 39 ? 18.014 -5.305 12.622 1.00 0.00 39 LEU A N 10
ATOM 15109 C CA . LEU A 1 39 ? 18.418 -6.290 11.633 1.00 0.00 39 LEU A CA 10
ATOM 15110 C C . LEU A 1 39 ? 17.763 -5.958 10.291 1.00 0.00 39 LEU A C 10
ATOM 15111 O O . LEU A 1 39 ? 18.379 -6.121 9.239 1.00 0.00 39 LEU A O 10
ATOM 15127 N N . VAL A 1 40 ? 16.523 -5.498 10.371 1.00 0.00 40 VAL A N 10
ATOM 15128 C CA . VAL A 1 40 ? 15.778 -5.141 9.176 1.00 0.00 40 VAL A CA 10
ATOM 15129 C C . VAL A 1 40 ? 16.376 -3.871 8.568 1.00 0.00 40 VAL A C 10
ATOM 15130 O O . VAL A 1 40 ? 16.492 -2.850 9.245 1.00 0.00 40 VAL A O 10
ATOM 15143 N N . LYS A 1 41 ? 16.739 -3.975 7.298 1.00 0.00 41 LYS A N 10
ATOM 15144 C CA . LYS A 1 41 ? 17.322 -2.847 6.592 1.00 0.00 41 LYS A CA 10
ATOM 15145 C C . LYS A 1 41 ? 16.276 -2.244 5.651 1.00 0.00 41 LYS A C 10
ATOM 15146 O O . LYS A 1 41 ? 15.136 -2.704 5.609 1.00 0.00 41 LYS A O 10
ATOM 15165 N N . LYS A 1 42 ? 16.701 -1.224 4.921 1.00 0.00 42 LYS A N 10
ATOM 15166 C CA . LYS A 1 42 ? 15.816 -0.554 3.984 1.00 0.00 42 LYS A CA 10
ATOM 15167 C C . LYS A 1 42 ? 15.689 -1.399 2.715 1.00 0.00 42 LYS A C 10
ATOM 15168 O O . LYS A 1 42 ? 14.585 -1.623 2.222 1.00 0.00 42 LYS A O 10
ATOM 15187 N N . SER A 1 43 ? 16.835 -1.845 2.223 1.00 0.00 43 SER A N 10
ATOM 15188 C CA . SER A 1 43 ? 16.866 -2.661 1.021 1.00 0.00 43 SER A CA 10
ATOM 15189 C C . SER A 1 43 ? 16.035 -3.928 1.227 1.00 0.00 43 SER A C 10
ATOM 15190 O O . SER A 1 43 ? 15.432 -4.439 0.284 1.00 0.00 43 SER A O 10
ATOM 15198 N N . ASP A 1 44 ? 16.030 -4.400 2.465 1.00 0.00 44 ASP A N 10
ATOM 15199 C CA . ASP A 1 44 ? 15.282 -5.598 2.806 1.00 0.00 44 ASP A CA 10
ATOM 15200 C C . ASP A 1 44 ? 13.794 -5.257 2.896 1.00 0.00 44 ASP A C 10
ATOM 15201 O O . ASP A 1 44 ? 13.002 -5.695 2.063 1.00 0.00 44 ASP A O 10
ATOM 15210 N N . VAL A 1 45 ? 13.458 -4.479 3.914 1.00 0.00 45 VAL A N 10
ATOM 15211 C CA . VAL A 1 45 ? 12.078 -4.074 4.124 1.00 0.00 45 VAL A CA 10
ATOM 15212 C C . VAL A 1 45 ? 11.466 -3.654 2.786 1.00 0.00 45 VAL A C 10
ATOM 15213 O O . VAL A 1 45 ? 10.264 -3.808 2.574 1.00 0.00 45 VAL A O 10
ATOM 15226 N N . GLU A 1 46 ? 12.320 -3.132 1.918 1.00 0.00 46 GLU A N 10
ATOM 15227 C CA . GLU A 1 46 ? 11.878 -2.689 0.607 1.00 0.00 46 GLU A CA 10
ATOM 15228 C C . GLU A 1 46 ? 11.324 -3.870 -0.193 1.00 0.00 46 GLU A C 10
ATOM 15229 O O . GLU A 1 46 ? 10.166 -3.853 -0.610 1.00 0.00 46 GLU A O 10
ATOM 15241 N N . THR A 1 47 ? 12.175 -4.866 -0.384 1.00 0.00 47 THR A N 10
ATOM 15242 C CA . THR A 1 47 ? 11.785 -6.053 -1.126 1.00 0.00 47 THR A CA 10
ATOM 15243 C C . THR A 1 47 ? 10.654 -6.786 -0.403 1.00 0.00 47 THR A C 10
ATOM 15244 O O . THR A 1 47 ? 10.001 -7.653 -0.983 1.00 0.00 47 THR A O 10
ATOM 15255 N N . ILE A 1 48 ? 10.456 -6.412 0.852 1.00 0.00 48 ILE A N 10
ATOM 15256 C CA . ILE A 1 48 ? 9.415 -7.023 1.661 1.00 0.00 48 ILE A CA 10
ATOM 15257 C C . ILE A 1 48 ? 8.062 -6.414 1.288 1.00 0.00 48 ILE A C 10
ATOM 15258 O O . ILE A 1 48 ? 7.085 -7.135 1.092 1.00 0.00 48 ILE A O 10
ATOM 15274 N N . PHE A 1 49 ? 8.048 -5.092 1.201 1.00 0.00 49 PHE A N 10
ATOM 15275 C CA . PHE A 1 49 ? 6.831 -4.377 0.855 1.00 0.00 49 PHE A CA 10
ATOM 15276 C C . PHE A 1 49 ? 6.741 -4.146 -0.655 1.00 0.00 49 PHE A C 10
ATOM 15277 O O . PHE A 1 49 ? 5.696 -3.745 -1.164 1.00 0.00 49 PHE A O 10
ATOM 15294 N N . SER A 1 50 ? 7.851 -4.409 -1.329 1.00 0.00 50 SER A N 10
ATOM 15295 C CA . SER A 1 50 ? 7.911 -4.235 -2.770 1.00 0.00 50 SER A CA 10
ATOM 15296 C C . SER A 1 50 ? 6.932 -5.192 -3.454 1.00 0.00 50 SER A C 10
ATOM 15297 O O . SER A 1 50 ? 6.548 -4.977 -4.602 1.00 0.00 50 SER A O 10
ATOM 15305 N N . LYS A 1 51 ? 6.557 -6.229 -2.718 1.00 0.00 51 LYS A N 10
ATOM 15306 C CA . LYS A 1 51 ? 5.631 -7.220 -3.239 1.00 0.00 51 LYS A CA 10
ATOM 15307 C C . LYS A 1 51 ? 4.275 -6.559 -3.496 1.00 0.00 51 LYS A C 10
ATOM 15308 O O . LYS A 1 51 ? 3.517 -7.003 -4.356 1.00 0.00 51 LYS A O 10
ATOM 15327 N N . TYR A 1 52 ? 4.011 -5.508 -2.733 1.00 0.00 52 TYR A N 10
ATOM 15328 C CA . TYR A 1 52 ? 2.760 -4.781 -2.868 1.00 0.00 52 TYR A CA 10
ATOM 15329 C C . TYR A 1 52 ? 2.848 -3.740 -3.985 1.00 0.00 52 TYR A C 10
ATOM 15330 O O . TYR A 1 52 ? 1.866 -3.061 -4.284 1.00 0.00 52 TYR A O 10
ATOM 15348 N N . GLY A 1 53 ? 4.032 -3.646 -4.571 1.00 0.00 53 GLY A N 10
ATOM 15349 C CA . GLY A 1 53 ? 4.261 -2.699 -5.649 1.00 0.00 53 GLY A CA 10
ATOM 15350 C C . GLY A 1 53 ? 5.475 -1.816 -5.355 1.00 0.00 53 GLY A C 10
ATOM 15351 O O . GLY A 1 53 ? 5.935 -1.747 -4.216 1.00 0.00 53 GLY A O 10
ATOM 15355 N N . ARG A 1 54 ? 5.960 -1.164 -6.401 1.00 0.00 54 ARG A N 10
ATOM 15356 C CA . ARG A 1 54 ? 7.112 -0.288 -6.269 1.00 0.00 54 ARG A CA 10
ATOM 15357 C C . ARG A 1 54 ? 6.795 0.866 -5.317 1.00 0.00 54 ARG A C 10
ATOM 15358 O O . ARG A 1 54 ? 5.775 1.538 -5.467 1.00 0.00 54 ARG A O 10
ATOM 15379 N N . VAL A 1 55 ? 7.687 1.062 -4.357 1.00 0.00 55 VAL A N 10
ATOM 15380 C CA . VAL A 1 55 ? 7.516 2.123 -3.380 1.00 0.00 55 VAL A CA 10
ATOM 15381 C C . VAL A 1 55 ? 8.224 3.386 -3.875 1.00 0.00 55 VAL A C 10
ATOM 15382 O O . VAL A 1 55 ? 9.399 3.341 -4.236 1.00 0.00 55 VAL A O 10
ATOM 15395 N N . ALA A 1 56 ? 7.480 4.482 -3.876 1.00 0.00 56 ALA A N 10
ATOM 15396 C CA . ALA A 1 56 ? 8.023 5.754 -4.320 1.00 0.00 56 ALA A CA 10
ATOM 15397 C C . ALA A 1 56 ? 9.247 6.106 -3.473 1.00 0.00 56 ALA A C 10
ATOM 15398 O O . ALA A 1 56 ? 10.228 6.641 -3.985 1.00 0.00 56 ALA A O 10
ATOM 15405 N N . GLY A 1 57 ? 9.148 5.791 -2.189 1.00 0.00 57 GLY A N 10
ATOM 15406 C CA . GLY A 1 57 ? 10.235 6.067 -1.266 1.00 0.00 57 GLY A CA 10
ATOM 15407 C C . GLY A 1 57 ? 10.060 5.284 0.037 1.00 0.00 57 GLY A C 10
ATOM 15408 O O . GLY A 1 57 ? 8.973 5.263 0.612 1.00 0.00 57 GLY A O 10
ATOM 15412 N N . CYS A 1 58 ? 11.147 4.657 0.463 1.00 0.00 58 CYS A N 10
ATOM 15413 C CA . CYS A 1 58 ? 11.128 3.874 1.687 1.00 0.00 58 CYS A CA 10
ATOM 15414 C C . CYS A 1 58 ? 12.212 4.416 2.621 1.00 0.00 58 CYS A C 10
ATOM 15415 O O . CYS A 1 58 ? 13.386 4.457 2.257 1.00 0.00 58 CYS A O 10
ATOM 15423 N N . SER A 1 59 ? 11.779 4.817 3.808 1.00 0.00 59 SER A N 10
ATOM 15424 C CA . SER A 1 59 ? 12.698 5.354 4.797 1.00 0.00 59 SER A CA 10
ATOM 15425 C C . SER A 1 59 ? 12.727 4.450 6.030 1.00 0.00 59 SER A C 10
ATOM 15426 O O . SER A 1 59 ? 11.681 4.016 6.511 1.00 0.00 59 SER A O 10
ATOM 15434 N N . VAL A 1 60 ? 13.936 4.192 6.507 1.00 0.00 60 VAL A N 10
ATOM 15435 C CA . VAL A 1 60 ? 14.114 3.346 7.675 1.00 0.00 60 VAL A CA 10
ATOM 15436 C C . VAL A 1 60 ? 14.616 4.197 8.844 1.00 0.00 60 VAL A C 10
ATOM 15437 O O . VAL A 1 60 ? 15.656 4.847 8.741 1.00 0.00 60 VAL A O 10
ATOM 15450 N N . HIS A 1 61 ? 13.855 4.166 9.927 1.00 0.00 61 HIS A N 10
ATOM 15451 C CA . HIS A 1 61 ? 14.209 4.927 11.113 1.00 0.00 61 HIS A CA 10
ATOM 15452 C C . HIS A 1 61 ? 14.523 3.968 12.263 1.00 0.00 61 HIS A C 10
ATOM 15453 O O . HIS A 1 61 ? 14.151 2.796 12.218 1.00 0.00 61 HIS A O 10
ATOM 15467 N N . LYS A 1 62 ? 15.204 4.501 13.267 1.00 0.00 62 LYS A N 10
ATOM 15468 C CA . LYS A 1 62 ? 15.572 3.706 14.427 1.00 0.00 62 LYS A CA 10
ATOM 15469 C C . LYS A 1 62 ? 14.346 3.523 15.324 1.00 0.00 62 LYS A C 10
ATOM 15470 O O . LYS A 1 62 ? 14.050 4.377 16.159 1.00 0.00 62 LYS A O 10
ATOM 15489 N N . GLY A 1 63 ? 13.666 2.404 15.121 1.00 0.00 63 GLY A N 10
ATOM 15490 C CA . GLY A 1 63 ? 12.479 2.098 15.901 1.00 0.00 63 GLY A CA 10
ATOM 15491 C C . GLY A 1 63 ? 11.251 1.958 14.998 1.00 0.00 63 GLY A C 10
ATOM 15492 O O . GLY A 1 63 ? 10.218 1.445 15.425 1.00 0.00 63 GLY A O 10
ATOM 15496 N N . TYR A 1 64 ? 11.405 2.424 13.768 1.00 0.00 64 TYR A N 10
ATOM 15497 C CA . TYR A 1 64 ? 10.321 2.358 12.802 1.00 0.00 64 TYR A CA 10
ATOM 15498 C C . TYR A 1 64 ? 10.832 2.630 11.385 1.00 0.00 64 TYR A C 10
ATOM 15499 O O . TYR A 1 64 ? 12.001 2.961 11.196 1.00 0.00 64 TYR A O 10
ATOM 15517 N N . ALA A 1 65 ? 9.930 2.479 10.426 1.00 0.00 65 ALA A N 10
ATOM 15518 C CA . ALA A 1 65 ? 10.275 2.704 9.033 1.00 0.00 65 ALA A CA 10
ATOM 15519 C C . ALA A 1 65 ? 9.037 3.193 8.278 1.00 0.00 65 ALA A C 10
ATOM 15520 O O . ALA A 1 65 ? 7.909 2.933 8.695 1.00 0.00 65 ALA A O 10
ATOM 15527 N N . PHE A 1 66 ? 9.290 3.892 7.181 1.00 0.00 66 PHE A N 10
ATOM 15528 C CA . PHE A 1 66 ? 8.210 4.419 6.365 1.00 0.00 66 PHE A CA 10
ATOM 15529 C C . PHE A 1 66 ? 8.324 3.928 4.920 1.00 0.00 66 PHE A C 10
ATOM 15530 O O . PHE A 1 66 ? 9.428 3.721 4.417 1.00 0.00 66 PHE A O 10
ATOM 15547 N N . VAL A 1 67 ? 7.170 3.756 4.294 1.00 0.00 67 VAL A N 10
ATOM 15548 C CA . VAL A 1 67 ? 7.127 3.293 2.917 1.00 0.00 67 VAL A CA 10
ATOM 15549 C C . VAL A 1 67 ? 6.128 4.144 2.129 1.00 0.00 67 VAL A C 10
ATOM 15550 O O . VAL A 1 67 ? 4.994 4.338 2.563 1.00 0.00 67 VAL A O 10
ATOM 15563 N N . GLN A 1 68 ? 6.586 4.628 0.984 1.00 0.00 68 GLN A N 10
ATOM 15564 C CA . GLN A 1 68 ? 5.748 5.453 0.131 1.00 0.00 68 GLN A CA 10
ATOM 15565 C C . GLN A 1 68 ? 5.414 4.710 -1.164 1.00 0.00 68 GLN A C 10
ATOM 15566 O O . GLN A 1 68 ? 6.242 3.967 -1.688 1.00 0.00 68 GLN A O 10
ATOM 15580 N N . TYR A 1 69 ? 4.199 4.936 -1.642 1.00 0.00 69 TYR A N 10
ATOM 15581 C CA . TYR A 1 69 ? 3.746 4.297 -2.866 1.00 0.00 69 TYR A CA 10
ATOM 15582 C C . TYR A 1 69 ? 3.134 5.320 -3.824 1.00 0.00 69 TYR A C 10
ATOM 15583 O O . TYR A 1 69 ? 2.962 6.485 -3.468 1.00 0.00 69 TYR A O 10
ATOM 15601 N N . SER A 1 70 ? 2.820 4.848 -5.022 1.00 0.00 70 SER A N 10
ATOM 15602 C CA . SER A 1 70 ? 2.231 5.707 -6.034 1.00 0.00 70 SER A CA 10
ATOM 15603 C C . SER A 1 70 ? 0.707 5.576 -6.009 1.00 0.00 70 SER A C 10
ATOM 15604 O O . SER A 1 70 ? -0.008 6.553 -6.231 1.00 0.00 70 SER A O 10
ATOM 15612 N N . ASN A 1 71 ? 0.253 4.362 -5.736 1.00 0.00 71 ASN A N 10
ATOM 15613 C CA . ASN A 1 71 ? -1.173 4.091 -5.679 1.00 0.00 71 ASN A CA 10
ATOM 15614 C C . ASN A 1 71 ? -1.593 3.897 -4.220 1.00 0.00 71 ASN A C 10
ATOM 15615 O O . ASN A 1 71 ? -0.898 3.230 -3.454 1.00 0.00 71 ASN A O 10
ATOM 15626 N N . GLU A 1 72 ? -2.727 4.491 -3.880 1.00 0.00 72 GLU A N 10
ATOM 15627 C CA . GLU A 1 72 ? -3.247 4.392 -2.527 1.00 0.00 72 GLU A CA 10
ATOM 15628 C C . GLU A 1 72 ? -3.446 2.925 -2.141 1.00 0.00 72 GLU A C 10
ATOM 15629 O O . GLU A 1 72 ? -3.322 2.565 -0.971 1.00 0.00 72 GLU A O 10
ATOM 15641 N N . ARG A 1 73 ? -3.751 2.118 -3.146 1.00 0.00 73 ARG A N 10
ATOM 15642 C CA . ARG A 1 73 ? -3.969 0.698 -2.927 1.00 0.00 73 ARG A CA 10
ATOM 15643 C C . ARG A 1 73 ? -2.640 -0.003 -2.634 1.00 0.00 73 ARG A C 10
ATOM 15644 O O . ARG A 1 73 ? -2.566 -0.855 -1.750 1.00 0.00 73 ARG A O 10
ATOM 15665 N N . HIS A 1 74 ? -1.625 0.381 -3.394 1.00 0.00 74 HIS A N 10
ATOM 15666 C CA . HIS A 1 74 ? -0.304 -0.200 -3.228 1.00 0.00 74 HIS A CA 10
ATOM 15667 C C . HIS A 1 74 ? 0.116 -0.108 -1.759 1.00 0.00 74 HIS A C 10
ATOM 15668 O O . HIS A 1 74 ? 0.980 -0.859 -1.309 1.00 0.00 74 HIS A O 10
ATOM 15682 N N . ALA A 1 75 ? -0.515 0.820 -1.054 1.00 0.00 75 ALA A N 10
ATOM 15683 C CA . ALA A 1 75 ? -0.217 1.020 0.354 1.00 0.00 75 ALA A CA 10
ATOM 15684 C C . ALA A 1 75 ? -1.085 0.080 1.193 1.00 0.00 75 ALA A C 10
ATOM 15685 O O . ALA A 1 75 ? -0.571 -0.821 1.855 1.00 0.00 75 ALA A O 10
ATOM 15692 N N . ARG A 1 76 ? -2.387 0.321 1.139 1.00 0.00 76 ARG A N 10
ATOM 15693 C CA . ARG A 1 76 ? -3.331 -0.492 1.885 1.00 0.00 76 ARG A CA 10
ATOM 15694 C C . ARG A 1 76 ? -2.912 -1.963 1.843 1.00 0.00 76 ARG A C 10
ATOM 15695 O O . ARG A 1 76 ? -2.969 -2.658 2.857 1.00 0.00 76 ARG A O 10
ATOM 15716 N N . ALA A 1 77 ? -2.503 -2.396 0.660 1.00 0.00 77 ALA A N 10
ATOM 15717 C CA . ALA A 1 77 ? -2.075 -3.772 0.473 1.00 0.00 77 ALA A CA 10
ATOM 15718 C C . ALA A 1 77 ? -0.890 -4.063 1.396 1.00 0.00 77 ALA A C 10
ATOM 15719 O O . ALA A 1 77 ? -0.895 -5.056 2.123 1.00 0.00 77 ALA A O 10
ATOM 15726 N N . ALA A 1 78 ? 0.096 -3.181 1.336 1.00 0.00 78 ALA A N 10
ATOM 15727 C CA . ALA A 1 78 ? 1.285 -3.331 2.158 1.00 0.00 78 ALA A CA 10
ATOM 15728 C C . ALA A 1 78 ? 0.925 -3.069 3.622 1.00 0.00 78 ALA A C 10
ATOM 15729 O O . ALA A 1 78 ? 1.595 -3.562 4.528 1.00 0.00 78 ALA A O 10
ATOM 15736 N N . VAL A 1 79 ? -0.133 -2.293 3.808 1.00 0.00 79 VAL A N 10
ATOM 15737 C CA . VAL A 1 79 ? -0.590 -1.959 5.146 1.00 0.00 79 VAL A CA 10
ATOM 15738 C C . VAL A 1 79 ? -1.089 -3.228 5.841 1.00 0.00 79 VAL A C 10
ATOM 15739 O O . VAL A 1 79 ? -0.476 -3.698 6.797 1.00 0.00 79 VAL A O 10
ATOM 15752 N N . LEU A 1 80 ? -2.198 -3.745 5.332 1.00 0.00 80 LEU A N 10
ATOM 15753 C CA . LEU A 1 80 ? -2.787 -4.950 5.892 1.00 0.00 80 LEU A CA 10
ATOM 15754 C C . LEU A 1 80 ? -1.892 -6.148 5.567 1.00 0.00 80 LEU A C 10
ATOM 15755 O O . LEU A 1 80 ? -1.732 -7.048 6.389 1.00 0.00 80 LEU A O 10
ATOM 15771 N N . GLY A 1 81 ? -1.333 -6.120 4.366 1.00 0.00 81 GLY A N 10
ATOM 15772 C CA . GLY A 1 81 ? -0.458 -7.192 3.923 1.00 0.00 81 GLY A CA 10
ATOM 15773 C C . GLY A 1 81 ? 0.649 -7.455 4.945 1.00 0.00 81 GLY A C 10
ATOM 15774 O O . GLY A 1 81 ? 1.014 -8.604 5.189 1.00 0.00 81 GLY A O 10
ATOM 15778 N N . GLU A 1 82 ? 1.154 -6.370 5.515 1.00 0.00 82 GLU A N 10
ATOM 15779 C CA . GLU A 1 82 ? 2.213 -6.469 6.505 1.00 0.00 82 GLU A CA 10
ATOM 15780 C C . GLU A 1 82 ? 1.631 -6.365 7.916 1.00 0.00 82 GLU A C 10
ATOM 15781 O O . GLU A 1 82 ? 1.875 -7.229 8.757 1.00 0.00 82 GLU A O 10
ATOM 15793 N N . ASN A 1 83 ? 0.872 -5.301 8.132 1.00 0.00 83 ASN A N 10
ATOM 15794 C CA . ASN A 1 83 ? 0.254 -5.073 9.427 1.00 0.00 83 ASN A CA 10
ATOM 15795 C C . ASN A 1 83 ? -0.208 -6.411 10.009 1.00 0.00 83 ASN A C 10
ATOM 15796 O O . ASN A 1 83 ? -1.058 -7.084 9.428 1.00 0.00 83 ASN A O 10
ATOM 15807 N N . GLY A 1 84 ? 0.372 -6.755 11.150 1.00 0.00 84 GLY A N 10
ATOM 15808 C CA . GLY A 1 84 ? 0.030 -8.000 11.817 1.00 0.00 84 GLY A CA 10
ATOM 15809 C C . GLY A 1 84 ? 1.227 -8.953 11.845 1.00 0.00 84 GLY A C 10
ATOM 15810 O O . GLY A 1 84 ? 1.293 -9.847 12.687 1.00 0.00 84 GLY A O 10
ATOM 15814 N N . ARG A 1 85 ? 2.143 -8.729 10.914 1.00 0.00 85 ARG A N 10
ATOM 15815 C CA . ARG A 1 85 ? 3.334 -9.557 10.822 1.00 0.00 85 ARG A CA 10
ATOM 15816 C C . ARG A 1 85 ? 4.236 -9.327 12.036 1.00 0.00 85 ARG A C 10
ATOM 15817 O O . ARG A 1 85 ? 4.201 -8.259 12.646 1.00 0.00 85 ARG A O 10
ATOM 15838 N N . VAL A 1 86 ? 5.022 -10.346 12.351 1.00 0.00 86 VAL A N 10
ATOM 15839 C CA . VAL A 1 86 ? 5.931 -10.268 13.481 1.00 0.00 86 VAL A CA 10
ATOM 15840 C C . VAL A 1 86 ? 7.373 -10.362 12.978 1.00 0.00 86 VAL A C 10
ATOM 15841 O O . VAL A 1 86 ? 7.648 -11.052 11.997 1.00 0.00 86 VAL A O 10
ATOM 15854 N N . LEU A 1 87 ? 8.255 -9.658 13.671 1.00 0.00 87 LEU A N 10
ATOM 15855 C CA . LEU A 1 87 ? 9.662 -9.653 13.307 1.00 0.00 87 LEU A CA 10
ATOM 15856 C C . LEU A 1 87 ? 10.510 -9.458 14.565 1.00 0.00 87 LEU A C 10
ATOM 15857 O O . LEU A 1 87 ? 10.456 -8.405 15.198 1.00 0.00 87 LEU A O 10
ATOM 15873 N N . ALA A 1 88 ? 11.273 -10.491 14.891 1.00 0.00 88 ALA A N 10
ATOM 15874 C CA . ALA A 1 88 ? 12.131 -10.447 16.063 1.00 0.00 88 ALA A CA 10
ATOM 15875 C C . ALA A 1 88 ? 11.332 -10.887 17.291 1.00 0.00 88 ALA A C 10
ATOM 15876 O O . ALA A 1 88 ? 11.902 -11.118 18.357 1.00 0.00 88 ALA A O 10
ATOM 15883 N N . GLY A 1 89 ? 10.025 -10.990 17.102 1.00 0.00 89 GLY A N 10
ATOM 15884 C CA . GLY A 1 89 ? 9.142 -11.398 18.182 1.00 0.00 89 GLY A CA 10
ATOM 15885 C C . GLY A 1 89 ? 8.000 -10.396 18.364 1.00 0.00 89 GLY A C 10
ATOM 15886 O O . GLY A 1 89 ? 6.958 -10.732 18.924 1.00 0.00 89 GLY A O 10
ATOM 15890 N N . GLN A 1 90 ? 8.236 -9.184 17.882 1.00 0.00 90 GLN A N 10
ATOM 15891 C CA . GLN A 1 90 ? 7.240 -8.131 17.985 1.00 0.00 90 GLN A CA 10
ATOM 15892 C C . GLN A 1 90 ? 6.367 -8.102 16.729 1.00 0.00 90 GLN A C 10
ATOM 15893 O O . GLN A 1 90 ? 6.844 -8.382 15.630 1.00 0.00 90 GLN A O 10
ATOM 15907 N N . THR A 1 91 ? 5.103 -7.760 16.933 1.00 0.00 91 THR A N 10
ATOM 15908 C CA . THR A 1 91 ? 4.159 -7.691 15.831 1.00 0.00 91 THR A CA 10
ATOM 15909 C C . THR A 1 91 ? 4.261 -6.337 15.126 1.00 0.00 91 THR A C 10
ATOM 15910 O O . THR A 1 91 ? 3.710 -5.343 15.598 1.00 0.00 91 THR A O 10
ATOM 15921 N N . LEU A 1 92 ? 4.970 -6.341 14.007 1.00 0.00 92 LEU A N 10
ATOM 15922 C CA . LEU A 1 92 ? 5.152 -5.125 13.232 1.00 0.00 92 LEU A CA 10
ATOM 15923 C C . LEU A 1 92 ? 3.828 -4.360 13.172 1.00 0.00 92 LEU A C 10
ATOM 15924 O O . LEU A 1 92 ? 2.867 -4.823 12.560 1.00 0.00 92 LEU A O 10
ATOM 15940 N N . ASP A 1 93 ? 3.821 -3.203 13.817 1.00 0.00 93 ASP A N 10
ATOM 15941 C CA . ASP A 1 93 ? 2.631 -2.370 13.845 1.00 0.00 93 ASP A CA 10
ATOM 15942 C C . ASP A 1 93 ? 2.663 -1.402 12.660 1.00 0.00 93 ASP A C 10
ATOM 15943 O O . ASP A 1 93 ? 3.347 -0.382 12.706 1.00 0.00 93 ASP A O 10
ATOM 15952 N N . ILE A 1 94 ? 1.913 -1.758 11.627 1.00 0.00 94 ILE A N 10
ATOM 15953 C CA . ILE A 1 94 ? 1.846 -0.934 10.432 1.00 0.00 94 ILE A CA 10
ATOM 15954 C C . ILE A 1 94 ? 0.442 -0.339 10.305 1.00 0.00 94 ILE A C 10
ATOM 15955 O O . ILE A 1 94 ? -0.541 -0.975 10.681 1.00 0.00 94 ILE A O 10
ATOM 15971 N N . ASN A 1 95 ? 0.394 0.873 9.774 1.00 0.00 95 ASN A N 10
ATOM 15972 C CA . ASN A 1 95 ? -0.874 1.561 9.592 1.00 0.00 95 ASN A CA 10
ATOM 15973 C C . ASN A 1 95 ? -0.705 2.664 8.546 1.00 0.00 95 ASN A C 10
ATOM 15974 O O . ASN A 1 95 ? 0.416 2.998 8.166 1.00 0.00 95 ASN A O 10
ATOM 15985 N N . MET A 1 96 ? -1.836 3.199 8.109 1.00 0.00 96 MET A N 10
ATOM 15986 C CA . MET A 1 96 ? -1.828 4.258 7.114 1.00 0.00 96 MET A CA 10
ATOM 15987 C C . MET A 1 96 ? -1.285 5.561 7.704 1.00 0.00 96 MET A C 10
ATOM 15988 O O . MET A 1 96 ? -1.507 5.855 8.878 1.00 0.00 96 MET A O 10
ATOM 16002 N N . ALA A 1 97 ? -0.584 6.307 6.863 1.00 0.00 97 ALA A N 10
ATOM 16003 C CA . ALA A 1 97 ? -0.007 7.571 7.287 1.00 0.00 97 ALA A CA 10
ATOM 16004 C C . ALA A 1 97 ? -1.115 8.621 7.394 1.00 0.00 97 ALA A C 10
ATOM 16005 O O . ALA A 1 97 ? -1.865 8.836 6.443 1.00 0.00 97 ALA A O 10
ATOM 16012 N N . GLY A 1 98 ? -1.181 9.248 8.559 1.00 0.00 98 GLY A N 10
ATOM 16013 C CA . GLY A 1 98 ? -2.185 10.270 8.803 1.00 0.00 98 GLY A CA 10
ATOM 16014 C C . GLY A 1 98 ? -2.478 10.405 10.298 1.00 0.00 98 GLY A C 10
ATOM 16015 O O . GLY A 1 98 ? -3.494 9.909 10.782 1.00 0.00 98 GLY A O 10
ATOM 16019 N N . GLU A 1 99 ? -1.571 11.080 10.988 1.00 0.00 99 GLU A N 10
ATOM 16020 C CA . GLU A 1 99 ? -1.720 11.286 12.419 1.00 0.00 99 GLU A CA 10
ATOM 16021 C C . GLU A 1 99 ? -2.075 12.746 12.710 1.00 0.00 99 GLU A C 10
ATOM 16022 O O . GLU A 1 99 ? -1.500 13.658 12.118 1.00 0.00 99 GLU A O 10
ATOM 16034 N N . PRO A 1 100 ? -3.044 12.926 13.647 1.00 0.00 100 PRO A N 10
ATOM 16035 C CA . PRO A 1 100 ? -3.482 14.259 14.025 1.00 0.00 100 PRO A CA 10
ATOM 16036 C C . PRO A 1 100 ? -2.445 14.945 14.916 1.00 0.00 100 PRO A C 10
ATOM 16037 O O . PRO A 1 100 ? -1.289 14.528 14.963 1.00 0.00 100 PRO A O 10
ATOM 16048 N N . LYS A 1 101 ? -2.896 15.986 15.601 1.00 0.00 101 LYS A N 10
ATOM 16049 C CA . LYS A 1 101 ? -2.021 16.733 16.488 1.00 0.00 101 LYS A CA 10
ATOM 16050 C C . LYS A 1 101 ? -0.974 17.477 15.657 1.00 0.00 101 LYS A C 10
ATOM 16051 O O . LYS A 1 101 ? -0.031 16.869 15.152 1.00 0.00 101 LYS A O 10
ATOM 16070 N N . PRO A 1 102 ? -1.179 18.816 15.538 1.00 0.00 102 PRO A N 10
ATOM 16071 C CA . PRO A 1 102 ? -0.263 19.648 14.777 1.00 0.00 102 PRO A CA 10
ATOM 16072 C C . PRO A 1 102 ? 1.037 19.882 15.549 1.00 0.00 102 PRO A C 10
ATOM 16073 O O . PRO A 1 102 ? 2.106 19.996 14.952 1.00 0.00 102 PRO A O 10
ATOM 16084 N N . ASP A 1 103 ? 0.902 19.945 16.866 1.00 0.00 103 ASP A N 10
ATOM 16085 C CA . ASP A 1 103 ? 2.053 20.162 17.726 1.00 0.00 103 ASP A CA 10
ATOM 16086 C C . ASP A 1 103 ? 2.892 21.312 17.167 1.00 0.00 103 ASP A C 10
ATOM 16087 O O . ASP A 1 103 ? 3.751 21.100 16.313 1.00 0.00 103 ASP A O 10
ATOM 16096 N N . ARG A 1 104 ? 2.614 22.506 17.672 1.00 0.00 104 ARG A N 10
ATOM 16097 C CA . ARG A 1 104 ? 3.333 23.690 17.233 1.00 0.00 104 ARG A CA 10
ATOM 16098 C C . ARG A 1 104 ? 4.797 23.614 17.671 1.00 0.00 104 ARG A C 10
ATOM 16099 O O . ARG A 1 104 ? 5.104 23.760 18.853 1.00 0.00 104 ARG A O 10
ATOM 16120 N N . SER A 1 105 ? 5.663 23.386 16.694 1.00 0.00 105 SER A N 10
ATOM 16121 C CA . SER A 1 105 ? 7.088 23.290 16.963 1.00 0.00 105 SER A CA 10
ATOM 16122 C C . SER A 1 105 ? 7.578 24.566 17.649 1.00 0.00 105 SER A C 10
ATOM 16123 O O . SER A 1 105 ? 8.094 24.517 18.765 1.00 0.00 105 SER A O 10
ATOM 16131 N N . GLY A 1 106 ? 7.400 25.680 16.953 1.00 0.00 106 GLY A N 10
ATOM 16132 C CA . GLY A 1 106 ? 7.819 26.967 17.481 1.00 0.00 106 GLY A CA 10
ATOM 16133 C C . GLY A 1 106 ? 9.341 27.112 17.431 1.00 0.00 106 GLY A C 10
ATOM 16134 O O . GLY A 1 106 ? 9.989 26.579 16.531 1.00 0.00 106 GLY A O 10
ATOM 16138 N N . PRO A 1 107 ? 9.881 27.855 18.433 1.00 0.00 107 PRO A N 10
ATOM 16139 C CA . PRO A 1 107 ? 11.315 28.077 18.512 1.00 0.00 107 PRO A CA 10
ATOM 16140 C C . PRO A 1 107 ? 12.038 26.822 19.005 1.00 0.00 107 PRO A C 10
ATOM 16141 O O . PRO A 1 107 ? 11.520 26.096 19.852 1.00 0.00 107 PRO A O 10
ATOM 16152 N N . SER A 1 108 ? 13.223 26.606 18.455 1.00 0.00 108 SER A N 10
ATOM 16153 C CA . SER A 1 108 ? 14.022 25.451 18.828 1.00 0.00 108 SER A CA 10
ATOM 16154 C C . SER A 1 108 ? 15.485 25.863 19.007 1.00 0.00 108 SER A C 10
ATOM 16155 O O . SER A 1 108 ? 16.061 25.673 20.077 1.00 0.00 108 SER A O 10
ATOM 16163 N N . SER A 1 109 ? 16.044 26.419 17.942 1.00 0.00 109 SER A N 10
ATOM 16164 C CA . SER A 1 109 ? 17.429 26.859 17.968 1.00 0.00 109 SER A CA 10
ATOM 16165 C C . SER A 1 109 ? 17.496 28.382 17.834 1.00 0.00 109 SER A C 10
ATOM 16166 O O . SER A 1 109 ? 17.060 28.940 16.829 1.00 0.00 109 SER A O 10
ATOM 16174 N N . GLY A 1 110 ? 18.046 29.010 18.863 1.00 0.00 110 GLY A N 10
ATOM 16175 C CA . GLY A 1 110 ? 18.177 30.457 18.873 1.00 0.00 110 GLY A CA 10
ATOM 16176 C C . GLY A 1 110 ? 17.220 31.087 19.888 1.00 0.00 110 GLY A C 10
ATOM 16177 O O . GLY A 1 110 ? 16.290 31.798 19.511 1.00 0.00 110 GLY A O 10
ATOM 16181 N N . GLY A 1 1 ? -41.238 7.935 22.125 1.00 0.00 1 GLY A N 11
ATOM 16182 C CA . GLY A 1 1 ? -40.586 7.116 23.132 1.00 0.00 1 GLY A CA 11
ATOM 16183 C C . GLY A 1 1 ? -39.323 6.459 22.571 1.00 0.00 1 GLY A C 11
ATOM 16184 O O . GLY A 1 1 ? -39.395 5.670 21.630 1.00 0.00 1 GLY A O 11
ATOM 16188 N N . SER A 1 2 ? -38.195 6.808 23.172 1.00 0.00 2 SER A N 11
ATOM 16189 C CA . SER A 1 2 ? -36.918 6.262 22.745 1.00 0.00 2 SER A CA 11
ATOM 16190 C C . SER A 1 2 ? -35.927 6.275 23.910 1.00 0.00 2 SER A C 11
ATOM 16191 O O . SER A 1 2 ? -36.091 7.038 24.861 1.00 0.00 2 SER A O 11
ATOM 16199 N N . SER A 1 3 ? -34.920 5.422 23.798 1.00 0.00 3 SER A N 11
ATOM 16200 C CA . SER A 1 3 ? -33.902 5.326 24.830 1.00 0.00 3 SER A CA 11
ATOM 16201 C C . SER A 1 3 ? -32.782 4.387 24.375 1.00 0.00 3 SER A C 11
ATOM 16202 O O . SER A 1 3 ? -32.978 3.571 23.476 1.00 0.00 3 SER A O 11
ATOM 16210 N N . GLY A 1 4 ? -31.633 4.535 25.017 1.00 0.00 4 GLY A N 11
ATOM 16211 C CA . GLY A 1 4 ? -30.482 3.710 24.690 1.00 0.00 4 GLY A CA 11
ATOM 16212 C C . GLY A 1 4 ? -29.221 4.564 24.540 1.00 0.00 4 GLY A C 11
ATOM 16213 O O . GLY A 1 4 ? -29.129 5.388 23.632 1.00 0.00 4 GLY A O 11
ATOM 16217 N N . SER A 1 5 ? -28.280 4.338 25.446 1.00 0.00 5 SER A N 11
ATOM 16218 C CA . SER A 1 5 ? -27.029 5.076 25.425 1.00 0.00 5 SER A CA 11
ATOM 16219 C C . SER A 1 5 ? -25.969 4.331 26.240 1.00 0.00 5 SER A C 11
ATOM 16220 O O . SER A 1 5 ? -26.140 4.118 27.440 1.00 0.00 5 SER A O 11
ATOM 16228 N N . SER A 1 6 ? -24.898 3.956 25.557 1.00 0.00 6 SER A N 11
ATOM 16229 C CA . SER A 1 6 ? -23.811 3.240 26.202 1.00 0.00 6 SER A CA 11
ATOM 16230 C C . SER A 1 6 ? -22.624 3.117 25.245 1.00 0.00 6 SER A C 11
ATOM 16231 O O . SER A 1 6 ? -22.806 3.057 24.029 1.00 0.00 6 SER A O 11
ATOM 16239 N N . GLY A 1 7 ? -21.435 3.084 25.828 1.00 0.00 7 GLY A N 11
ATOM 16240 C CA . GLY A 1 7 ? -20.219 2.970 25.042 1.00 0.00 7 GLY A CA 11
ATOM 16241 C C . GLY A 1 7 ? -19.002 2.751 25.943 1.00 0.00 7 GLY A C 11
ATOM 16242 O O . GLY A 1 7 ? -18.998 3.169 27.100 1.00 0.00 7 GLY A O 11
ATOM 16246 N N . MET A 1 8 ? -17.998 2.096 25.379 1.00 0.00 8 MET A N 11
ATOM 16247 C CA . MET A 1 8 ? -16.778 1.816 26.118 1.00 0.00 8 MET A CA 11
ATOM 16248 C C . MET A 1 8 ? -15.613 1.535 25.166 1.00 0.00 8 MET A C 11
ATOM 16249 O O . MET A 1 8 ? -15.406 0.395 24.752 1.00 0.00 8 MET A O 11
ATOM 16263 N N . SER A 1 9 ? -14.884 2.594 24.846 1.00 0.00 9 SER A N 11
ATOM 16264 C CA . SER A 1 9 ? -13.745 2.475 23.951 1.00 0.00 9 SER A CA 11
ATOM 16265 C C . SER A 1 9 ? -12.629 3.422 24.396 1.00 0.00 9 SER A C 11
ATOM 16266 O O . SER A 1 9 ? -12.847 4.625 24.531 1.00 0.00 9 SER A O 11
ATOM 16274 N N . LEU A 1 10 ? -11.457 2.843 24.612 1.00 0.00 10 LEU A N 11
ATOM 16275 C CA . LEU A 1 10 ? -10.306 3.620 25.039 1.00 0.00 10 LEU A CA 11
ATOM 16276 C C . LEU A 1 10 ? -9.882 4.559 23.908 1.00 0.00 10 LEU A C 11
ATOM 16277 O O . LEU A 1 10 ? -10.337 4.417 22.774 1.00 0.00 10 LEU A O 11
ATOM 16293 N N . LYS A 1 11 ? -9.014 5.499 24.256 1.00 0.00 11 LYS A N 11
ATOM 16294 C CA . LYS A 1 11 ? -8.524 6.461 23.284 1.00 0.00 11 LYS A CA 11
ATOM 16295 C C . LYS A 1 11 ? -7.074 6.821 23.616 1.00 0.00 11 LYS A C 11
ATOM 16296 O O . LYS A 1 11 ? -6.654 6.718 24.767 1.00 0.00 11 LYS A O 11
ATOM 16315 N N . LEU A 1 12 ? -6.351 7.236 22.586 1.00 0.00 12 LEU A N 11
ATOM 16316 C CA . LEU A 1 12 ? -4.957 7.612 22.754 1.00 0.00 12 LEU A CA 11
ATOM 16317 C C . LEU A 1 12 ? -4.694 8.924 22.012 1.00 0.00 12 LEU A C 11
ATOM 16318 O O . LEU A 1 12 ? -4.409 9.946 22.634 1.00 0.00 12 LEU A O 11
ATOM 16334 N N . GLN A 1 13 ? -4.800 8.852 20.693 1.00 0.00 13 GLN A N 11
ATOM 16335 C CA . GLN A 1 13 ? -4.577 10.021 19.860 1.00 0.00 13 GLN A CA 11
ATOM 16336 C C . GLN A 1 13 ? -3.142 10.524 20.024 1.00 0.00 13 GLN A C 11
ATOM 16337 O O . GLN A 1 13 ? -2.469 10.187 20.997 1.00 0.00 13 GLN A O 11
ATOM 16351 N N . ALA A 1 14 ? -2.714 11.323 19.057 1.00 0.00 14 ALA A N 11
ATOM 16352 C CA . ALA A 1 14 ? -1.371 11.876 19.082 1.00 0.00 14 ALA A CA 11
ATOM 16353 C C . ALA A 1 14 ? -1.441 13.387 18.858 1.00 0.00 14 ALA A C 11
ATOM 16354 O O . ALA A 1 14 ? -2.421 13.892 18.312 1.00 0.00 14 ALA A O 11
ATOM 16361 N N . SER A 1 15 ? -0.390 14.068 19.291 1.00 0.00 15 SER A N 11
ATOM 16362 C CA . SER A 1 15 ? -0.321 15.512 19.144 1.00 0.00 15 SER A CA 11
ATOM 16363 C C . SER A 1 15 ? -0.594 15.904 17.691 1.00 0.00 15 SER A C 11
ATOM 16364 O O . SER A 1 15 ? -0.666 15.043 16.815 1.00 0.00 15 SER A O 11
ATOM 16372 N N . ASN A 1 16 ? -0.739 17.204 17.480 1.00 0.00 16 ASN A N 11
ATOM 16373 C CA . ASN A 1 16 ? -1.002 17.721 16.148 1.00 0.00 16 ASN A CA 11
ATOM 16374 C C . ASN A 1 16 ? 0.034 18.794 15.807 1.00 0.00 16 ASN A C 11
ATOM 16375 O O . ASN A 1 16 ? 0.580 19.440 16.701 1.00 0.00 16 ASN A O 11
ATOM 16386 N N . VAL A 1 17 ? 0.273 18.952 14.514 1.00 0.00 17 VAL A N 11
ATOM 16387 C CA . VAL A 1 17 ? 1.233 19.936 14.045 1.00 0.00 17 VAL A CA 11
ATOM 16388 C C . VAL A 1 17 ? 0.572 20.824 12.989 1.00 0.00 17 VAL A C 11
ATOM 16389 O O . VAL A 1 17 ? -0.102 20.327 12.088 1.00 0.00 17 VAL A O 11
ATOM 16402 N N . THR A 1 18 ? 0.789 22.123 13.134 1.00 0.00 18 THR A N 11
ATOM 16403 C CA . THR A 1 18 ? 0.223 23.085 12.204 1.00 0.00 18 THR A CA 11
ATOM 16404 C C . THR A 1 18 ? 1.320 23.682 11.321 1.00 0.00 18 THR A C 11
ATOM 16405 O O . THR A 1 18 ? 2.167 24.434 11.800 1.00 0.00 18 THR A O 11
ATOM 16416 N N . ASN A 1 19 ? 1.269 23.325 10.046 1.00 0.00 19 ASN A N 11
ATOM 16417 C CA . ASN A 1 19 ? 2.248 23.816 9.091 1.00 0.00 19 ASN A CA 11
ATOM 16418 C C . ASN A 1 19 ? 1.947 23.228 7.711 1.00 0.00 19 ASN A C 11
ATOM 16419 O O . ASN A 1 19 ? 1.091 22.355 7.577 1.00 0.00 19 ASN A O 11
ATOM 16430 N N . LYS A 1 20 ? 2.668 23.730 6.719 1.00 0.00 20 LYS A N 11
ATOM 16431 C CA . LYS A 1 20 ? 2.490 23.265 5.354 1.00 0.00 20 LYS A CA 11
ATOM 16432 C C . LYS A 1 20 ? 2.509 21.736 5.334 1.00 0.00 20 LYS A C 11
ATOM 16433 O O . LYS A 1 20 ? 3.473 21.118 5.785 1.00 0.00 20 LYS A O 11
ATOM 16452 N N . ASN A 1 21 ? 1.434 21.169 4.807 1.00 0.00 21 ASN A N 11
ATOM 16453 C CA . ASN A 1 21 ? 1.316 19.723 4.723 1.00 0.00 21 ASN A CA 11
ATOM 16454 C C . ASN A 1 21 ? 0.949 19.329 3.290 1.00 0.00 21 ASN A C 11
ATOM 16455 O O . ASN A 1 21 ? -0.111 19.702 2.792 1.00 0.00 21 ASN A O 11
ATOM 16466 N N . ASP A 1 22 ? 1.848 18.578 2.669 1.00 0.00 22 ASP A N 11
ATOM 16467 C CA . ASP A 1 22 ? 1.632 18.129 1.304 1.00 0.00 22 ASP A CA 11
ATOM 16468 C C . ASP A 1 22 ? 1.105 16.693 1.322 1.00 0.00 22 ASP A C 11
ATOM 16469 O O . ASP A 1 22 ? 1.837 15.764 1.658 1.00 0.00 22 ASP A O 11
ATOM 16478 N N . PRO A 1 23 ? -0.194 16.553 0.945 1.00 0.00 23 PRO A N 11
ATOM 16479 C CA . PRO A 1 23 ? -0.827 15.245 0.915 1.00 0.00 23 PRO A CA 11
ATOM 16480 C C . PRO A 1 23 ? -0.354 14.435 -0.294 1.00 0.00 23 PRO A C 11
ATOM 16481 O O . PRO A 1 23 ? -0.726 13.273 -0.451 1.00 0.00 23 PRO A O 11
ATOM 16492 N N . LYS A 1 24 ? 0.459 15.081 -1.117 1.00 0.00 24 LYS A N 11
ATOM 16493 C CA . LYS A 1 24 ? 0.987 14.435 -2.307 1.00 0.00 24 LYS A CA 11
ATOM 16494 C C . LYS A 1 24 ? 1.678 13.129 -1.909 1.00 0.00 24 LYS A C 11
ATOM 16495 O O . LYS A 1 24 ? 1.782 12.207 -2.716 1.00 0.00 24 LYS A O 11
ATOM 16514 N N . SER A 1 25 ? 2.131 13.092 -0.664 1.00 0.00 25 SER A N 11
ATOM 16515 C CA . SER A 1 25 ? 2.809 11.914 -0.149 1.00 0.00 25 SER A CA 11
ATOM 16516 C C . SER A 1 25 ? 1.830 11.057 0.656 1.00 0.00 25 SER A C 11
ATOM 16517 O O . SER A 1 25 ? 1.911 9.830 0.635 1.00 0.00 25 SER A O 11
ATOM 16525 N N . ILE A 1 26 ? 0.926 11.738 1.346 1.00 0.00 26 ILE A N 11
ATOM 16526 C CA . ILE A 1 26 ? -0.068 11.054 2.156 1.00 0.00 26 ILE A CA 11
ATOM 16527 C C . ILE A 1 26 ? -0.949 10.189 1.252 1.00 0.00 26 ILE A C 11
ATOM 16528 O O . ILE A 1 26 ? -1.546 9.216 1.709 1.00 0.00 26 ILE A O 11
ATOM 16544 N N . ASN A 1 27 ? -1.003 10.576 -0.014 1.00 0.00 27 ASN A N 11
ATOM 16545 C CA . ASN A 1 27 ? -1.801 9.849 -0.986 1.00 0.00 27 ASN A CA 11
ATOM 16546 C C . ASN A 1 27 ? -1.647 8.346 -0.744 1.00 0.00 27 ASN A C 11
ATOM 16547 O O . ASN A 1 27 ? -2.637 7.620 -0.672 1.00 0.00 27 ASN A O 11
ATOM 16558 N N . SER A 1 28 ? -0.396 7.924 -0.625 1.00 0.00 28 SER A N 11
ATOM 16559 C CA . SER A 1 28 ? -0.099 6.520 -0.392 1.00 0.00 28 SER A CA 11
ATOM 16560 C C . SER A 1 28 ? 1.196 6.386 0.411 1.00 0.00 28 SER A C 11
ATOM 16561 O O . SER A 1 28 ? 2.289 6.476 -0.147 1.00 0.00 28 SER A O 11
ATOM 16569 N N . ARG A 1 29 ? 1.031 6.172 1.708 1.00 0.00 29 ARG A N 11
ATOM 16570 C CA . ARG A 1 29 ? 2.174 6.024 2.593 1.00 0.00 29 ARG A CA 11
ATOM 16571 C C . ARG A 1 29 ? 1.866 5.003 3.690 1.00 0.00 29 ARG A C 11
ATOM 16572 O O . ARG A 1 29 ? 0.704 4.771 4.019 1.00 0.00 29 ARG A O 11
ATOM 16593 N N . VAL A 1 30 ? 2.928 4.420 4.226 1.00 0.00 30 VAL A N 11
ATOM 16594 C CA . VAL A 1 30 ? 2.787 3.429 5.280 1.00 0.00 30 VAL A CA 11
ATOM 16595 C C . VAL A 1 30 ? 3.793 3.727 6.393 1.00 0.00 30 VAL A C 11
ATOM 16596 O O . VAL A 1 30 ? 4.916 4.148 6.123 1.00 0.00 30 VAL A O 11
ATOM 16609 N N . PHE A 1 31 ? 3.353 3.496 7.621 1.00 0.00 31 PHE A N 11
ATOM 16610 C CA . PHE A 1 31 ? 4.201 3.735 8.777 1.00 0.00 31 PHE A CA 11
ATOM 16611 C C . PHE A 1 31 ? 4.492 2.430 9.522 1.00 0.00 31 PHE A C 11
ATOM 16612 O O . PHE A 1 31 ? 3.688 1.986 10.340 1.00 0.00 31 PHE A O 11
ATOM 16629 N N . ILE A 1 32 ? 5.644 1.854 9.212 1.00 0.00 32 ILE A N 11
ATOM 16630 C CA . ILE A 1 32 ? 6.052 0.609 9.842 1.00 0.00 32 ILE A CA 11
ATOM 16631 C C . ILE A 1 32 ? 6.647 0.911 11.219 1.00 0.00 32 ILE A C 11
ATOM 16632 O O . ILE A 1 32 ? 7.766 1.412 11.319 1.00 0.00 32 ILE A O 11
ATOM 16648 N N . GLY A 1 33 ? 5.874 0.592 12.246 1.00 0.00 33 GLY A N 11
ATOM 16649 C CA . GLY A 1 33 ? 6.311 0.822 13.612 1.00 0.00 33 GLY A CA 11
ATOM 16650 C C . GLY A 1 33 ? 6.735 -0.487 14.280 1.00 0.00 33 GLY A C 11
ATOM 16651 O O . GLY A 1 33 ? 6.775 -1.533 13.634 1.00 0.00 33 GLY A O 11
ATOM 16655 N N . ASN A 1 34 ? 7.042 -0.386 15.565 1.00 0.00 34 ASN A N 11
ATOM 16656 C CA . ASN A 1 34 ? 7.462 -1.550 16.328 1.00 0.00 34 ASN A CA 11
ATOM 16657 C C . ASN A 1 34 ? 8.488 -2.343 15.517 1.00 0.00 34 ASN A C 11
ATOM 16658 O O . ASN A 1 34 ? 8.557 -3.566 15.622 1.00 0.00 34 ASN A O 11
ATOM 16669 N N . LEU A 1 35 ? 9.261 -1.613 14.725 1.00 0.00 35 LEU A N 11
ATOM 16670 C CA . LEU A 1 35 ? 10.281 -2.233 13.897 1.00 0.00 35 LEU A CA 11
ATOM 16671 C C . LEU A 1 35 ? 11.621 -2.198 14.634 1.00 0.00 35 LEU A C 11
ATOM 16672 O O . LEU A 1 35 ? 12.142 -1.125 14.933 1.00 0.00 35 LEU A O 11
ATOM 16688 N N . ASN A 1 36 ? 12.142 -3.386 14.905 1.00 0.00 36 ASN A N 11
ATOM 16689 C CA . ASN A 1 36 ? 13.412 -3.506 15.601 1.00 0.00 36 ASN A CA 11
ATOM 16690 C C . ASN A 1 36 ? 14.458 -2.640 14.897 1.00 0.00 36 ASN A C 11
ATOM 16691 O O . ASN A 1 36 ? 15.368 -2.115 15.537 1.00 0.00 36 ASN A O 11
ATOM 16702 N N . THR A 1 37 ? 14.294 -2.517 13.588 1.00 0.00 37 THR A N 11
ATOM 16703 C CA . THR A 1 37 ? 15.213 -1.724 12.790 1.00 0.00 37 THR A CA 11
ATOM 16704 C C . THR A 1 37 ? 16.659 -2.008 13.201 1.00 0.00 37 THR A C 11
ATOM 16705 O O . THR A 1 37 ? 17.539 -1.170 13.010 1.00 0.00 37 THR A O 11
ATOM 16716 N N . ALA A 1 38 ? 16.860 -3.193 13.759 1.00 0.00 38 ALA A N 11
ATOM 16717 C CA . ALA A 1 38 ? 18.184 -3.598 14.199 1.00 0.00 38 ALA A CA 11
ATOM 16718 C C . ALA A 1 38 ? 18.733 -4.657 13.241 1.00 0.00 38 ALA A C 11
ATOM 16719 O O . ALA A 1 38 ? 19.929 -4.678 12.953 1.00 0.00 38 ALA A O 11
ATOM 16726 N N . LEU A 1 39 ? 17.834 -5.511 12.774 1.00 0.00 39 LEU A N 11
ATOM 16727 C CA . LEU A 1 39 ? 18.214 -6.570 11.855 1.00 0.00 39 LEU A CA 11
ATOM 16728 C C . LEU A 1 39 ? 17.624 -6.276 10.474 1.00 0.00 39 LEU A C 11
ATOM 16729 O O . LEU A 1 39 ? 18.269 -6.519 9.455 1.00 0.00 39 LEU A O 11
ATOM 16745 N N . VAL A 1 40 ? 16.405 -5.757 10.484 1.00 0.00 40 VAL A N 11
ATOM 16746 C CA . VAL A 1 40 ? 15.722 -5.427 9.245 1.00 0.00 40 VAL A CA 11
ATOM 16747 C C . VAL A 1 40 ? 16.378 -4.196 8.618 1.00 0.00 40 VAL A C 11
ATOM 16748 O O . VAL A 1 40 ? 16.535 -3.168 9.275 1.00 0.00 40 VAL A O 11
ATOM 16761 N N . LYS A 1 41 ? 16.745 -4.340 7.353 1.00 0.00 41 LYS A N 11
ATOM 16762 C CA . LYS A 1 41 ? 17.381 -3.253 6.629 1.00 0.00 41 LYS A CA 11
ATOM 16763 C C . LYS A 1 41 ? 16.350 -2.577 5.723 1.00 0.00 41 LYS A C 11
ATOM 16764 O O . LYS A 1 41 ? 15.181 -2.960 5.713 1.00 0.00 41 LYS A O 11
ATOM 16783 N N . LYS A 1 42 ? 16.820 -1.583 4.984 1.00 0.00 42 LYS A N 11
ATOM 16784 C CA . LYS A 1 42 ? 15.953 -0.850 4.076 1.00 0.00 42 LYS A CA 11
ATOM 16785 C C . LYS A 1 42 ? 15.809 -1.634 2.771 1.00 0.00 42 LYS A C 11
ATOM 16786 O O . LYS A 1 42 ? 14.712 -1.741 2.225 1.00 0.00 42 LYS A O 11
ATOM 16805 N N . SER A 1 43 ? 16.932 -2.163 2.308 1.00 0.00 43 SER A N 11
ATOM 16806 C CA . SER A 1 43 ? 16.944 -2.935 1.077 1.00 0.00 43 SER A CA 11
ATOM 16807 C C . SER A 1 43 ? 16.017 -4.145 1.209 1.00 0.00 43 SER A C 11
ATOM 16808 O O . SER A 1 43 ? 15.361 -4.536 0.245 1.00 0.00 43 SER A O 11
ATOM 16816 N N . ASP A 1 44 ? 15.993 -4.704 2.410 1.00 0.00 44 ASP A N 11
ATOM 16817 C CA . ASP A 1 44 ? 15.158 -5.862 2.679 1.00 0.00 44 ASP A CA 11
ATOM 16818 C C . ASP A 1 44 ? 13.697 -5.419 2.778 1.00 0.00 44 ASP A C 11
ATOM 16819 O O . ASP A 1 44 ? 12.888 -5.734 1.906 1.00 0.00 44 ASP A O 11
ATOM 16828 N N . VAL A 1 45 ? 13.402 -4.695 3.848 1.00 0.00 45 VAL A N 11
ATOM 16829 C CA . VAL A 1 45 ? 12.052 -4.206 4.072 1.00 0.00 45 VAL A CA 11
ATOM 16830 C C . VAL A 1 45 ? 11.469 -3.706 2.749 1.00 0.00 45 VAL A C 11
ATOM 16831 O O . VAL A 1 45 ? 10.275 -3.859 2.495 1.00 0.00 45 VAL A O 11
ATOM 16844 N N . GLU A 1 46 ? 12.339 -3.119 1.940 1.00 0.00 46 GLU A N 11
ATOM 16845 C CA . GLU A 1 46 ? 11.926 -2.596 0.649 1.00 0.00 46 GLU A CA 11
ATOM 16846 C C . GLU A 1 46 ? 11.347 -3.717 -0.217 1.00 0.00 46 GLU A C 11
ATOM 16847 O O . GLU A 1 46 ? 10.189 -3.654 -0.627 1.00 0.00 46 GLU A O 11
ATOM 16859 N N . THR A 1 47 ? 12.180 -4.715 -0.470 1.00 0.00 47 THR A N 11
ATOM 16860 C CA . THR A 1 47 ? 11.766 -5.848 -1.280 1.00 0.00 47 THR A CA 11
ATOM 16861 C C . THR A 1 47 ? 10.636 -6.614 -0.588 1.00 0.00 47 THR A C 11
ATOM 16862 O O . THR A 1 47 ? 9.884 -7.339 -1.238 1.00 0.00 47 THR A O 11
ATOM 16873 N N . ILE A 1 48 ? 10.553 -6.427 0.721 1.00 0.00 48 ILE A N 11
ATOM 16874 C CA . ILE A 1 48 ? 9.528 -7.091 1.508 1.00 0.00 48 ILE A CA 11
ATOM 16875 C C . ILE A 1 48 ? 8.167 -6.466 1.197 1.00 0.00 48 ILE A C 11
ATOM 16876 O O . ILE A 1 48 ? 7.171 -7.174 1.056 1.00 0.00 48 ILE A O 11
ATOM 16892 N N . PHE A 1 49 ? 8.167 -5.144 1.098 1.00 0.00 49 PHE A N 11
ATOM 16893 C CA . PHE A 1 49 ? 6.945 -4.415 0.806 1.00 0.00 49 PHE A CA 11
ATOM 16894 C C . PHE A 1 49 ? 6.800 -4.167 -0.697 1.00 0.00 49 PHE A C 11
ATOM 16895 O O . PHE A 1 49 ? 5.713 -3.845 -1.175 1.00 0.00 49 PHE A O 11
ATOM 16912 N N . SER A 1 50 ? 7.912 -4.326 -1.400 1.00 0.00 50 SER A N 11
ATOM 16913 C CA . SER A 1 50 ? 7.922 -4.124 -2.839 1.00 0.00 50 SER A CA 11
ATOM 16914 C C . SER A 1 50 ? 6.935 -5.080 -3.510 1.00 0.00 50 SER A C 11
ATOM 16915 O O . SER A 1 50 ? 6.523 -4.856 -4.647 1.00 0.00 50 SER A O 11
ATOM 16923 N N . LYS A 1 51 ? 6.583 -6.127 -2.777 1.00 0.00 51 LYS A N 11
ATOM 16924 C CA . LYS A 1 51 ? 5.651 -7.118 -3.287 1.00 0.00 51 LYS A CA 11
ATOM 16925 C C . LYS A 1 51 ? 4.287 -6.463 -3.508 1.00 0.00 51 LYS A C 11
ATOM 16926 O O . LYS A 1 51 ? 3.579 -6.799 -4.456 1.00 0.00 51 LYS A O 11
ATOM 16945 N N . TYR A 1 52 ? 3.958 -5.538 -2.618 1.00 0.00 52 TYR A N 11
ATOM 16946 C CA . TYR A 1 52 ? 2.691 -4.833 -2.704 1.00 0.00 52 TYR A CA 11
ATOM 16947 C C . TYR A 1 52 ? 2.756 -3.714 -3.745 1.00 0.00 52 TYR A C 11
ATOM 16948 O O . TYR A 1 52 ? 1.806 -2.949 -3.900 1.00 0.00 52 TYR A O 11
ATOM 16966 N N . GLY A 1 53 ? 3.887 -3.653 -4.432 1.00 0.00 53 GLY A N 11
ATOM 16967 C CA . GLY A 1 53 ? 4.089 -2.641 -5.454 1.00 0.00 53 GLY A CA 11
ATOM 16968 C C . GLY A 1 53 ? 5.360 -1.833 -5.182 1.00 0.00 53 GLY A C 11
ATOM 16969 O O . GLY A 1 53 ? 5.943 -1.931 -4.103 1.00 0.00 53 GLY A O 11
ATOM 16973 N N . ARG A 1 54 ? 5.751 -1.052 -6.179 1.00 0.00 54 ARG A N 11
ATOM 16974 C CA . ARG A 1 54 ? 6.942 -0.228 -6.060 1.00 0.00 54 ARG A CA 11
ATOM 16975 C C . ARG A 1 54 ? 6.688 0.936 -5.100 1.00 0.00 54 ARG A C 11
ATOM 16976 O O . ARG A 1 54 ? 5.616 1.538 -5.118 1.00 0.00 54 ARG A O 11
ATOM 16997 N N . VAL A 1 55 ? 7.693 1.218 -4.284 1.00 0.00 55 VAL A N 11
ATOM 16998 C CA . VAL A 1 55 ? 7.593 2.299 -3.318 1.00 0.00 55 VAL A CA 11
ATOM 16999 C C . VAL A 1 55 ? 8.180 3.575 -3.924 1.00 0.00 55 VAL A C 11
ATOM 17000 O O . VAL A 1 55 ? 9.252 3.544 -4.527 1.00 0.00 55 VAL A O 11
ATOM 17013 N N . ALA A 1 56 ? 7.452 4.667 -3.743 1.00 0.00 56 ALA A N 11
ATOM 17014 C CA . ALA A 1 56 ? 7.887 5.951 -4.264 1.00 0.00 56 ALA A CA 11
ATOM 17015 C C . ALA A 1 56 ? 8.981 6.521 -3.358 1.00 0.00 56 ALA A C 11
ATOM 17016 O O . ALA A 1 56 ? 9.801 7.325 -3.799 1.00 0.00 56 ALA A O 11
ATOM 17023 N N . GLY A 1 57 ? 8.958 6.081 -2.109 1.00 0.00 57 GLY A N 11
ATOM 17024 C CA . GLY A 1 57 ? 9.937 6.537 -1.137 1.00 0.00 57 GLY A CA 11
ATOM 17025 C C . GLY A 1 57 ? 10.049 5.554 0.031 1.00 0.00 57 GLY A C 11
ATOM 17026 O O . GLY A 1 57 ? 9.059 4.941 0.428 1.00 0.00 57 GLY A O 11
ATOM 17030 N N . CYS A 1 58 ? 11.263 5.435 0.549 1.00 0.00 58 CYS A N 11
ATOM 17031 C CA . CYS A 1 58 ? 11.517 4.538 1.663 1.00 0.00 58 CYS A CA 11
ATOM 17032 C C . CYS A 1 58 ? 12.363 5.284 2.697 1.00 0.00 58 CYS A C 11
ATOM 17033 O O . CYS A 1 58 ? 13.291 6.007 2.339 1.00 0.00 58 CYS A O 11
ATOM 17041 N N . SER A 1 59 ? 12.013 5.081 3.958 1.00 0.00 59 SER A N 11
ATOM 17042 C CA . SER A 1 59 ? 12.729 5.725 5.047 1.00 0.00 59 SER A CA 11
ATOM 17043 C C . SER A 1 59 ? 12.754 4.808 6.271 1.00 0.00 59 SER A C 11
ATOM 17044 O O . SER A 1 59 ? 11.728 4.601 6.917 1.00 0.00 59 SER A O 11
ATOM 17052 N N . VAL A 1 60 ? 13.938 4.284 6.553 1.00 0.00 60 VAL A N 11
ATOM 17053 C CA . VAL A 1 60 ? 14.111 3.394 7.689 1.00 0.00 60 VAL A CA 11
ATOM 17054 C C . VAL A 1 60 ? 14.623 4.197 8.887 1.00 0.00 60 VAL A C 11
ATOM 17055 O O . VAL A 1 60 ? 15.649 4.868 8.796 1.00 0.00 60 VAL A O 11
ATOM 17068 N N . HIS A 1 61 ? 13.883 4.101 9.982 1.00 0.00 61 HIS A N 11
ATOM 17069 C CA . HIS A 1 61 ? 14.249 4.810 11.197 1.00 0.00 61 HIS A CA 11
ATOM 17070 C C . HIS A 1 61 ? 14.517 3.803 12.317 1.00 0.00 61 HIS A C 11
ATOM 17071 O O . HIS A 1 61 ? 14.098 2.650 12.234 1.00 0.00 61 HIS A O 11
ATOM 17085 N N . LYS A 1 62 ? 15.213 4.276 13.340 1.00 0.00 62 LYS A N 11
ATOM 17086 C CA . LYS A 1 62 ? 15.542 3.432 14.476 1.00 0.00 62 LYS A CA 11
ATOM 17087 C C . LYS A 1 62 ? 14.298 3.252 15.349 1.00 0.00 62 LYS A C 11
ATOM 17088 O O . LYS A 1 62 ? 14.041 4.058 16.243 1.00 0.00 62 LYS A O 11
ATOM 17107 N N . GLY A 1 63 ? 13.560 2.191 15.060 1.00 0.00 63 GLY A N 11
ATOM 17108 C CA . GLY A 1 63 ? 12.350 1.895 15.807 1.00 0.00 63 GLY A CA 11
ATOM 17109 C C . GLY A 1 63 ? 11.136 1.818 14.878 1.00 0.00 63 GLY A C 11
ATOM 17110 O O . GLY A 1 63 ? 10.078 1.331 15.272 1.00 0.00 63 GLY A O 11
ATOM 17114 N N . TYR A 1 64 ? 11.331 2.306 13.662 1.00 0.00 64 TYR A N 11
ATOM 17115 C CA . TYR A 1 64 ? 10.266 2.299 12.674 1.00 0.00 64 TYR A CA 11
ATOM 17116 C C . TYR A 1 64 ? 10.818 2.561 11.271 1.00 0.00 64 TYR A C 11
ATOM 17117 O O . TYR A 1 64 ? 12.002 2.852 11.110 1.00 0.00 64 TYR A O 11
ATOM 17135 N N . ALA A 1 65 ? 9.933 2.448 10.291 1.00 0.00 65 ALA A N 11
ATOM 17136 C CA . ALA A 1 65 ? 10.317 2.669 8.907 1.00 0.00 65 ALA A CA 11
ATOM 17137 C C . ALA A 1 65 ? 9.087 3.095 8.103 1.00 0.00 65 ALA A C 11
ATOM 17138 O O . ALA A 1 65 ? 7.969 2.680 8.405 1.00 0.00 65 ALA A O 11
ATOM 17145 N N . PHE A 1 66 ? 9.335 3.917 7.094 1.00 0.00 66 PHE A N 11
ATOM 17146 C CA . PHE A 1 66 ? 8.261 4.403 6.244 1.00 0.00 66 PHE A CA 11
ATOM 17147 C C . PHE A 1 66 ? 8.381 3.832 4.830 1.00 0.00 66 PHE A C 11
ATOM 17148 O O . PHE A 1 66 ? 9.480 3.524 4.371 1.00 0.00 66 PHE A O 11
ATOM 17165 N N . VAL A 1 67 ? 7.234 3.707 4.178 1.00 0.00 67 VAL A N 11
ATOM 17166 C CA . VAL A 1 67 ? 7.196 3.179 2.825 1.00 0.00 67 VAL A CA 11
ATOM 17167 C C . VAL A 1 67 ? 6.152 3.946 2.011 1.00 0.00 67 VAL A C 11
ATOM 17168 O O . VAL A 1 67 ? 4.953 3.822 2.258 1.00 0.00 67 VAL A O 11
ATOM 17181 N N . GLN A 1 68 ? 6.645 4.723 1.058 1.00 0.00 68 GLN A N 11
ATOM 17182 C CA . GLN A 1 68 ? 5.770 5.510 0.206 1.00 0.00 68 GLN A CA 11
ATOM 17183 C C . GLN A 1 68 ? 5.462 4.750 -1.086 1.00 0.00 68 GLN A C 11
ATOM 17184 O O . GLN A 1 68 ? 6.318 4.041 -1.612 1.00 0.00 68 GLN A O 11
ATOM 17198 N N . TYR A 1 69 ? 4.237 4.925 -1.559 1.00 0.00 69 TYR A N 11
ATOM 17199 C CA . TYR A 1 69 ? 3.805 4.265 -2.780 1.00 0.00 69 TYR A CA 11
ATOM 17200 C C . TYR A 1 69 ? 3.196 5.269 -3.760 1.00 0.00 69 TYR A C 11
ATOM 17201 O O . TYR A 1 69 ? 3.007 6.436 -3.422 1.00 0.00 69 TYR A O 11
ATOM 17219 N N . SER A 1 70 ? 2.905 4.777 -4.956 1.00 0.00 70 SER A N 11
ATOM 17220 C CA . SER A 1 70 ? 2.321 5.617 -5.988 1.00 0.00 70 SER A CA 11
ATOM 17221 C C . SER A 1 70 ? 0.810 5.385 -6.059 1.00 0.00 70 SER A C 11
ATOM 17222 O O . SER A 1 70 ? 0.054 6.296 -6.392 1.00 0.00 70 SER A O 11
ATOM 17230 N N . ASN A 1 71 ? 0.416 4.161 -5.740 1.00 0.00 71 ASN A N 11
ATOM 17231 C CA . ASN A 1 71 ? -0.990 3.797 -5.763 1.00 0.00 71 ASN A CA 11
ATOM 17232 C C . ASN A 1 71 ? -1.509 3.693 -4.328 1.00 0.00 71 ASN A C 11
ATOM 17233 O O . ASN A 1 71 ? -0.860 3.095 -3.471 1.00 0.00 71 ASN A O 11
ATOM 17244 N N . GLU A 1 72 ? -2.675 4.283 -4.110 1.00 0.00 72 GLU A N 11
ATOM 17245 C CA . GLU A 1 72 ? -3.289 4.264 -2.793 1.00 0.00 72 GLU A CA 11
ATOM 17246 C C . GLU A 1 72 ? -3.572 2.824 -2.360 1.00 0.00 72 GLU A C 11
ATOM 17247 O O . GLU A 1 72 ? -3.766 2.554 -1.176 1.00 0.00 72 GLU A O 11
ATOM 17259 N N . ARG A 1 73 ? -3.586 1.936 -3.343 1.00 0.00 73 ARG A N 11
ATOM 17260 C CA . ARG A 1 73 ? -3.842 0.530 -3.079 1.00 0.00 73 ARG A CA 11
ATOM 17261 C C . ARG A 1 73 ? -2.537 -0.192 -2.740 1.00 0.00 73 ARG A C 11
ATOM 17262 O O . ARG A 1 73 ? -2.507 -1.043 -1.853 1.00 0.00 73 ARG A O 11
ATOM 17283 N N . HIS A 1 74 ? -1.490 0.174 -3.465 1.00 0.00 74 HIS A N 11
ATOM 17284 C CA . HIS A 1 74 ? -0.185 -0.429 -3.252 1.00 0.00 74 HIS A CA 11
ATOM 17285 C C . HIS A 1 74 ? 0.203 -0.306 -1.777 1.00 0.00 74 HIS A C 11
ATOM 17286 O O . HIS A 1 74 ? 1.027 -1.073 -1.282 1.00 0.00 74 HIS A O 11
ATOM 17300 N N . ALA A 1 75 ? -0.410 0.666 -1.116 1.00 0.00 75 ALA A N 11
ATOM 17301 C CA . ALA A 1 75 ? -0.139 0.900 0.292 1.00 0.00 75 ALA A CA 11
ATOM 17302 C C . ALA A 1 75 ? -1.030 -0.012 1.137 1.00 0.00 75 ALA A C 11
ATOM 17303 O O . ALA A 1 75 ? -0.535 -0.883 1.850 1.00 0.00 75 ALA A O 11
ATOM 17310 N N . ARG A 1 76 ? -2.331 0.219 1.028 1.00 0.00 76 ARG A N 11
ATOM 17311 C CA . ARG A 1 76 ? -3.296 -0.571 1.773 1.00 0.00 76 ARG A CA 11
ATOM 17312 C C . ARG A 1 76 ? -2.876 -2.042 1.793 1.00 0.00 76 ARG A C 11
ATOM 17313 O O . ARG A 1 76 ? -2.743 -2.639 2.860 1.00 0.00 76 ARG A O 11
ATOM 17334 N N . ALA A 1 77 ? -2.677 -2.584 0.600 1.00 0.00 77 ALA A N 11
ATOM 17335 C CA . ALA A 1 77 ? -2.274 -3.974 0.467 1.00 0.00 77 ALA A CA 11
ATOM 17336 C C . ALA A 1 77 ? -1.124 -4.262 1.435 1.00 0.00 77 ALA A C 11
ATOM 17337 O O . ALA A 1 77 ? -1.154 -5.253 2.162 1.00 0.00 77 ALA A O 11
ATOM 17344 N N . ALA A 1 78 ? -0.138 -3.377 1.412 1.00 0.00 78 ALA A N 11
ATOM 17345 C CA . ALA A 1 78 ? 1.019 -3.524 2.278 1.00 0.00 78 ALA A CA 11
ATOM 17346 C C . ALA A 1 78 ? 0.601 -3.272 3.728 1.00 0.00 78 ALA A C 11
ATOM 17347 O O . ALA A 1 78 ? 1.027 -3.986 4.634 1.00 0.00 78 ALA A O 11
ATOM 17354 N N . VAL A 1 79 ? -0.229 -2.254 3.903 1.00 0.00 79 VAL A N 11
ATOM 17355 C CA . VAL A 1 79 ? -0.710 -1.899 5.227 1.00 0.00 79 VAL A CA 11
ATOM 17356 C C . VAL A 1 79 ? -1.211 -3.157 5.937 1.00 0.00 79 VAL A C 11
ATOM 17357 O O . VAL A 1 79 ? -0.623 -3.593 6.926 1.00 0.00 79 VAL A O 11
ATOM 17370 N N . LEU A 1 80 ? -2.294 -3.707 5.406 1.00 0.00 80 LEU A N 11
ATOM 17371 C CA . LEU A 1 80 ? -2.881 -4.907 5.977 1.00 0.00 80 LEU A CA 11
ATOM 17372 C C . LEU A 1 80 ? -1.975 -6.104 5.680 1.00 0.00 80 LEU A C 11
ATOM 17373 O O . LEU A 1 80 ? -1.764 -6.955 6.542 1.00 0.00 80 LEU A O 11
ATOM 17389 N N . GLY A 1 81 ? -1.465 -6.130 4.458 1.00 0.00 81 GLY A N 11
ATOM 17390 C CA . GLY A 1 81 ? -0.587 -7.208 4.036 1.00 0.00 81 GLY A CA 11
ATOM 17391 C C . GLY A 1 81 ? 0.528 -7.439 5.059 1.00 0.00 81 GLY A C 11
ATOM 17392 O O . GLY A 1 81 ? 0.949 -8.574 5.278 1.00 0.00 81 GLY A O 11
ATOM 17396 N N . GLU A 1 82 ? 0.973 -6.345 5.658 1.00 0.00 82 GLU A N 11
ATOM 17397 C CA . GLU A 1 82 ? 2.031 -6.413 6.652 1.00 0.00 82 GLU A CA 11
ATOM 17398 C C . GLU A 1 82 ? 1.445 -6.282 8.059 1.00 0.00 82 GLU A C 11
ATOM 17399 O O . GLU A 1 82 ? 1.667 -7.141 8.911 1.00 0.00 82 GLU A O 11
ATOM 17411 N N . ASN A 1 83 ? 0.709 -5.199 8.260 1.00 0.00 83 ASN A N 11
ATOM 17412 C CA . ASN A 1 83 ? 0.090 -4.943 9.550 1.00 0.00 83 ASN A CA 11
ATOM 17413 C C . ASN A 1 83 ? -0.413 -6.262 10.140 1.00 0.00 83 ASN A C 11
ATOM 17414 O O . ASN A 1 83 ? -1.388 -6.832 9.652 1.00 0.00 83 ASN A O 11
ATOM 17425 N N . GLY A 1 84 ? 0.275 -6.709 11.180 1.00 0.00 84 GLY A N 11
ATOM 17426 C CA . GLY A 1 84 ? -0.090 -7.951 11.841 1.00 0.00 84 GLY A CA 11
ATOM 17427 C C . GLY A 1 84 ? 1.089 -8.925 11.868 1.00 0.00 84 GLY A C 11
ATOM 17428 O O . GLY A 1 84 ? 1.130 -9.833 12.697 1.00 0.00 84 GLY A O 11
ATOM 17432 N N . ARG A 1 85 ? 2.019 -8.703 10.951 1.00 0.00 85 ARG A N 11
ATOM 17433 C CA . ARG A 1 85 ? 3.196 -9.550 10.859 1.00 0.00 85 ARG A CA 11
ATOM 17434 C C . ARG A 1 85 ? 4.089 -9.354 12.086 1.00 0.00 85 ARG A C 11
ATOM 17435 O O . ARG A 1 85 ? 4.044 -8.306 12.729 1.00 0.00 85 ARG A O 11
ATOM 17456 N N . VAL A 1 86 ? 4.879 -10.378 12.373 1.00 0.00 86 VAL A N 11
ATOM 17457 C CA . VAL A 1 86 ? 5.780 -10.331 13.512 1.00 0.00 86 VAL A CA 11
ATOM 17458 C C . VAL A 1 86 ? 7.225 -10.426 13.017 1.00 0.00 86 VAL A C 11
ATOM 17459 O O . VAL A 1 86 ? 7.510 -11.140 12.056 1.00 0.00 86 VAL A O 11
ATOM 17472 N N . LEU A 1 87 ? 8.099 -9.697 13.696 1.00 0.00 87 LEU A N 11
ATOM 17473 C CA . LEU A 1 87 ? 9.507 -9.691 13.337 1.00 0.00 87 LEU A CA 11
ATOM 17474 C C . LEU A 1 87 ? 10.347 -9.457 14.594 1.00 0.00 87 LEU A C 11
ATOM 17475 O O . LEU A 1 87 ? 10.260 -8.400 15.217 1.00 0.00 87 LEU A O 11
ATOM 17491 N N . ALA A 1 88 ? 11.143 -10.462 14.930 1.00 0.00 88 ALA A N 11
ATOM 17492 C CA . ALA A 1 88 ? 11.999 -10.379 16.101 1.00 0.00 88 ALA A CA 11
ATOM 17493 C C . ALA A 1 88 ? 11.217 -10.842 17.332 1.00 0.00 88 ALA A C 11
ATOM 17494 O O . ALA A 1 88 ? 11.797 -11.057 18.396 1.00 0.00 88 ALA A O 11
ATOM 17501 N N . GLY A 1 89 ? 9.913 -10.982 17.147 1.00 0.00 89 GLY A N 11
ATOM 17502 C CA . GLY A 1 89 ? 9.046 -11.415 18.230 1.00 0.00 89 GLY A CA 11
ATOM 17503 C C . GLY A 1 89 ? 7.901 -10.423 18.445 1.00 0.00 89 GLY A C 11
ATOM 17504 O O . GLY A 1 89 ? 6.904 -10.750 19.089 1.00 0.00 89 GLY A O 11
ATOM 17508 N N . GLN A 1 90 ? 8.081 -9.231 17.895 1.00 0.00 90 GLN A N 11
ATOM 17509 C CA . GLN A 1 90 ? 7.076 -8.190 18.019 1.00 0.00 90 GLN A CA 11
ATOM 17510 C C . GLN A 1 90 ? 6.209 -8.136 16.760 1.00 0.00 90 GLN A C 11
ATOM 17511 O O . GLN A 1 90 ? 6.692 -8.394 15.658 1.00 0.00 90 GLN A O 11
ATOM 17525 N N . THR A 1 91 ? 4.944 -7.799 16.964 1.00 0.00 91 THR A N 11
ATOM 17526 C CA . THR A 1 91 ? 4.005 -7.708 15.859 1.00 0.00 91 THR A CA 11
ATOM 17527 C C . THR A 1 91 ? 4.139 -6.356 15.155 1.00 0.00 91 THR A C 11
ATOM 17528 O O . THR A 1 91 ? 3.626 -5.348 15.639 1.00 0.00 91 THR A O 11
ATOM 17539 N N . LEU A 1 92 ? 4.830 -6.378 14.026 1.00 0.00 92 LEU A N 11
ATOM 17540 C CA . LEU A 1 92 ? 5.038 -5.167 13.251 1.00 0.00 92 LEU A CA 11
ATOM 17541 C C . LEU A 1 92 ? 3.740 -4.356 13.224 1.00 0.00 92 LEU A C 11
ATOM 17542 O O . LEU A 1 92 ? 2.756 -4.773 12.617 1.00 0.00 92 LEU A O 11
ATOM 17558 N N . ASP A 1 93 ? 3.782 -3.211 13.890 1.00 0.00 93 ASP A N 11
ATOM 17559 C CA . ASP A 1 93 ? 2.622 -2.337 13.950 1.00 0.00 93 ASP A CA 11
ATOM 17560 C C . ASP A 1 93 ? 2.676 -1.345 12.786 1.00 0.00 93 ASP A C 11
ATOM 17561 O O . ASP A 1 93 ? 3.393 -0.348 12.849 1.00 0.00 93 ASP A O 11
ATOM 17570 N N . ILE A 1 94 ? 1.907 -1.653 11.752 1.00 0.00 94 ILE A N 11
ATOM 17571 C CA . ILE A 1 94 ? 1.858 -0.800 10.576 1.00 0.00 94 ILE A CA 11
ATOM 17572 C C . ILE A 1 94 ? 0.468 -0.172 10.465 1.00 0.00 94 ILE A C 11
ATOM 17573 O O . ILE A 1 94 ? -0.513 -0.736 10.949 1.00 0.00 94 ILE A O 11
ATOM 17589 N N . ASN A 1 95 ? 0.426 0.987 9.824 1.00 0.00 95 ASN A N 11
ATOM 17590 C CA . ASN A 1 95 ? -0.828 1.698 9.643 1.00 0.00 95 ASN A CA 11
ATOM 17591 C C . ASN A 1 95 ? -0.659 2.748 8.543 1.00 0.00 95 ASN A C 11
ATOM 17592 O O . ASN A 1 95 ? 0.460 3.047 8.132 1.00 0.00 95 ASN A O 11
ATOM 17603 N N . MET A 1 96 ? -1.789 3.280 8.099 1.00 0.00 96 MET A N 11
ATOM 17604 C CA . MET A 1 96 ? -1.780 4.291 7.056 1.00 0.00 96 MET A CA 11
ATOM 17605 C C . MET A 1 96 ? -1.292 5.636 7.599 1.00 0.00 96 MET A C 11
ATOM 17606 O O . MET A 1 96 ? -1.671 6.040 8.697 1.00 0.00 96 MET A O 11
ATOM 17620 N N . ALA A 1 97 ? -0.458 6.291 6.805 1.00 0.00 97 ALA A N 11
ATOM 17621 C CA . ALA A 1 97 ? 0.086 7.581 7.192 1.00 0.00 97 ALA A CA 11
ATOM 17622 C C . ALA A 1 97 ? -0.995 8.653 7.037 1.00 0.00 97 ALA A C 11
ATOM 17623 O O . ALA A 1 97 ? -1.584 8.796 5.967 1.00 0.00 97 ALA A O 11
ATOM 17630 N N . GLY A 1 98 ? -1.222 9.379 8.122 1.00 0.00 98 GLY A N 11
ATOM 17631 C CA . GLY A 1 98 ? -2.222 10.434 8.120 1.00 0.00 98 GLY A CA 11
ATOM 17632 C C . GLY A 1 98 ? -1.655 11.727 8.708 1.00 0.00 98 GLY A C 11
ATOM 17633 O O . GLY A 1 98 ? -1.680 12.772 8.059 1.00 0.00 98 GLY A O 11
ATOM 17637 N N . GLU A 1 99 ? -1.157 11.616 9.931 1.00 0.00 99 GLU A N 11
ATOM 17638 C CA . GLU A 1 99 ? -0.585 12.763 10.614 1.00 0.00 99 GLU A CA 11
ATOM 17639 C C . GLU A 1 99 ? 0.843 13.015 10.124 1.00 0.00 99 GLU A C 11
ATOM 17640 O O . GLU A 1 99 ? 1.684 12.118 10.165 1.00 0.00 99 GLU A O 11
ATOM 17652 N N . PRO A 1 100 ? 1.079 14.271 9.661 1.00 0.00 100 PRO A N 11
ATOM 17653 C CA . PRO A 1 100 ? 2.390 14.652 9.164 1.00 0.00 100 PRO A CA 11
ATOM 17654 C C . PRO A 1 100 ? 3.375 14.855 10.317 1.00 0.00 100 PRO A C 11
ATOM 17655 O O . PRO A 1 100 ? 3.135 14.396 11.432 1.00 0.00 100 PRO A O 11
ATOM 17666 N N . LYS A 1 101 ? 4.464 15.545 10.008 1.00 0.00 101 LYS A N 11
ATOM 17667 C CA . LYS A 1 101 ? 5.487 15.814 11.004 1.00 0.00 101 LYS A CA 11
ATOM 17668 C C . LYS A 1 101 ? 6.103 17.189 10.737 1.00 0.00 101 LYS A C 11
ATOM 17669 O O . LYS A 1 101 ? 6.086 17.672 9.606 1.00 0.00 101 LYS A O 11
ATOM 17688 N N . PRO A 1 102 ? 6.646 17.797 11.826 1.00 0.00 102 PRO A N 11
ATOM 17689 C CA . PRO A 1 102 ? 7.266 19.107 11.720 1.00 0.00 102 PRO A CA 11
ATOM 17690 C C . PRO A 1 102 ? 8.637 19.011 11.046 1.00 0.00 102 PRO A C 11
ATOM 17691 O O . PRO A 1 102 ? 9.657 18.890 11.722 1.00 0.00 102 PRO A O 11
ATOM 17702 N N . ASP A 1 103 ? 8.615 19.071 9.723 1.00 0.00 103 ASP A N 11
ATOM 17703 C CA . ASP A 1 103 ? 9.843 18.993 8.950 1.00 0.00 103 ASP A CA 11
ATOM 17704 C C . ASP A 1 103 ? 9.539 19.309 7.484 1.00 0.00 103 ASP A C 11
ATOM 17705 O O . ASP A 1 103 ? 8.632 18.724 6.895 1.00 0.00 103 ASP A O 11
ATOM 17714 N N . ARG A 1 104 ? 10.316 20.233 6.938 1.00 0.00 104 ARG A N 11
ATOM 17715 C CA . ARG A 1 104 ? 10.141 20.633 5.552 1.00 0.00 104 ARG A CA 11
ATOM 17716 C C . ARG A 1 104 ? 11.490 21.005 4.933 1.00 0.00 104 ARG A C 11
ATOM 17717 O O . ARG A 1 104 ? 12.317 21.648 5.577 1.00 0.00 104 ARG A O 11
ATOM 17738 N N . SER A 1 105 ? 11.671 20.583 3.690 1.00 0.00 105 SER A N 11
ATOM 17739 C CA . SER A 1 105 ? 12.905 20.863 2.977 1.00 0.00 105 SER A CA 11
ATOM 17740 C C . SER A 1 105 ? 12.597 21.249 1.529 1.00 0.00 105 SER A C 11
ATOM 17741 O O . SER A 1 105 ? 11.727 20.653 0.895 1.00 0.00 105 SER A O 11
ATOM 17749 N N . GLY A 1 106 ? 13.326 22.245 1.047 1.00 0.00 106 GLY A N 11
ATOM 17750 C CA . GLY A 1 106 ? 13.141 22.718 -0.314 1.00 0.00 106 GLY A CA 11
ATOM 17751 C C . GLY A 1 106 ? 12.806 24.210 -0.336 1.00 0.00 106 GLY A C 11
ATOM 17752 O O . GLY A 1 106 ? 11.879 24.652 0.342 1.00 0.00 106 GLY A O 11
ATOM 17756 N N . PRO A 1 107 ? 13.599 24.966 -1.142 1.00 0.00 107 PRO A N 11
ATOM 17757 C CA . PRO A 1 107 ? 13.395 26.400 -1.260 1.00 0.00 107 PRO A CA 11
ATOM 17758 C C . PRO A 1 107 ? 12.167 26.710 -2.119 1.00 0.00 107 PRO A C 11
ATOM 17759 O O . PRO A 1 107 ? 12.291 26.967 -3.315 1.00 0.00 107 PRO A O 11
ATOM 17770 N N . SER A 1 108 ? 11.010 26.677 -1.474 1.00 0.00 108 SER A N 11
ATOM 17771 C CA . SER A 1 108 ? 9.761 26.951 -2.164 1.00 0.00 108 SER A CA 11
ATOM 17772 C C . SER A 1 108 ? 9.611 26.018 -3.367 1.00 0.00 108 SER A C 11
ATOM 17773 O O . SER A 1 108 ? 10.237 26.232 -4.404 1.00 0.00 108 SER A O 11
ATOM 17781 N N . SER A 1 109 ? 8.779 25.003 -3.188 1.00 0.00 109 SER A N 11
ATOM 17782 C CA . SER A 1 109 ? 8.540 24.036 -4.246 1.00 0.00 109 SER A CA 11
ATOM 17783 C C . SER A 1 109 ? 7.919 24.731 -5.459 1.00 0.00 109 SER A C 11
ATOM 17784 O O . SER A 1 109 ? 6.722 25.013 -5.473 1.00 0.00 109 SER A O 11
ATOM 17792 N N . GLY A 1 110 ? 8.762 24.988 -6.449 1.00 0.00 110 GLY A N 11
ATOM 17793 C CA . GLY A 1 110 ? 8.311 25.645 -7.664 1.00 0.00 110 GLY A CA 11
ATOM 17794 C C . GLY A 1 110 ? 8.414 24.704 -8.867 1.00 0.00 110 GLY A C 11
ATOM 17795 O O . GLY A 1 110 ? 8.276 25.136 -10.010 1.00 0.00 110 GLY A O 11
ATOM 17799 N N . GLY A 1 1 ? -37.514 -9.466 18.600 1.00 0.00 1 GLY A N 12
ATOM 17800 C CA . GLY A 1 1 ? -37.181 -9.845 19.963 1.00 0.00 1 GLY A CA 12
ATOM 17801 C C . GLY A 1 1 ? -35.669 -10.011 20.132 1.00 0.00 1 GLY A C 12
ATOM 17802 O O . GLY A 1 1 ? -35.021 -10.682 19.330 1.00 0.00 1 GLY A O 12
ATOM 17806 N N . SER A 1 2 ? -35.152 -9.388 21.181 1.00 0.00 2 SER A N 12
ATOM 17807 C CA . SER A 1 2 ? -33.729 -9.458 21.465 1.00 0.00 2 SER A CA 12
ATOM 17808 C C . SER A 1 2 ? -32.927 -9.040 20.231 1.00 0.00 2 SER A C 12
ATOM 17809 O O . SER A 1 2 ? -32.565 -9.880 19.408 1.00 0.00 2 SER A O 12
ATOM 17817 N N . SER A 1 3 ? -32.673 -7.743 20.141 1.00 0.00 3 SER A N 12
ATOM 17818 C CA . SER A 1 3 ? -31.921 -7.204 19.021 1.00 0.00 3 SER A CA 12
ATOM 17819 C C . SER A 1 3 ? -31.190 -5.929 19.446 1.00 0.00 3 SER A C 12
ATOM 17820 O O . SER A 1 3 ? -31.818 -4.967 19.887 1.00 0.00 3 SER A O 12
ATOM 17828 N N . GLY A 1 4 ? -29.874 -5.962 19.300 1.00 0.00 4 GLY A N 12
ATOM 17829 C CA . GLY A 1 4 ? -29.051 -4.821 19.663 1.00 0.00 4 GLY A CA 12
ATOM 17830 C C . GLY A 1 4 ? -27.679 -4.898 18.991 1.00 0.00 4 GLY A C 12
ATOM 17831 O O . GLY A 1 4 ? -26.661 -5.054 19.664 1.00 0.00 4 GLY A O 12
ATOM 17835 N N . SER A 1 5 ? -27.695 -4.784 17.671 1.00 0.00 5 SER A N 12
ATOM 17836 C CA . SER A 1 5 ? -26.465 -4.839 16.900 1.00 0.00 5 SER A CA 12
ATOM 17837 C C . SER A 1 5 ? -25.745 -6.164 17.156 1.00 0.00 5 SER A C 12
ATOM 17838 O O . SER A 1 5 ? -26.018 -6.842 18.146 1.00 0.00 5 SER A O 12
ATOM 17846 N N . SER A 1 6 ? -24.838 -6.494 16.248 1.00 0.00 6 SER A N 12
ATOM 17847 C CA . SER A 1 6 ? -24.077 -7.726 16.364 1.00 0.00 6 SER A CA 12
ATOM 17848 C C . SER A 1 6 ? -22.647 -7.506 15.868 1.00 0.00 6 SER A C 12
ATOM 17849 O O . SER A 1 6 ? -22.432 -6.834 14.860 1.00 0.00 6 SER A O 12
ATOM 17857 N N . GLY A 1 7 ? -21.705 -8.085 16.598 1.00 0.00 7 GLY A N 12
ATOM 17858 C CA . GLY A 1 7 ? -20.301 -7.960 16.245 1.00 0.00 7 GLY A CA 12
ATOM 17859 C C . GLY A 1 7 ? -19.516 -7.264 17.358 1.00 0.00 7 GLY A C 12
ATOM 17860 O O . GLY A 1 7 ? -20.094 -6.827 18.352 1.00 0.00 7 GLY A O 12
ATOM 17864 N N . MET A 1 8 ? -18.209 -7.181 17.154 1.00 0.00 8 MET A N 12
ATOM 17865 C CA . MET A 1 8 ? -17.338 -6.545 18.127 1.00 0.00 8 MET A CA 12
ATOM 17866 C C . MET A 1 8 ? -15.915 -6.407 17.583 1.00 0.00 8 MET A C 12
ATOM 17867 O O . MET A 1 8 ? -15.252 -7.407 17.309 1.00 0.00 8 MET A O 12
ATOM 17881 N N . SER A 1 9 ? -15.487 -5.161 17.442 1.00 0.00 9 SER A N 12
ATOM 17882 C CA . SER A 1 9 ? -14.155 -4.880 16.935 1.00 0.00 9 SER A CA 12
ATOM 17883 C C . SER A 1 9 ? -13.706 -3.489 17.386 1.00 0.00 9 SER A C 12
ATOM 17884 O O . SER A 1 9 ? -14.534 -2.649 17.736 1.00 0.00 9 SER A O 12
ATOM 17892 N N . LEU A 1 10 ? -12.396 -3.288 17.363 1.00 0.00 10 LEU A N 12
ATOM 17893 C CA . LEU A 1 10 ? -11.828 -2.013 17.765 1.00 0.00 10 LEU A CA 12
ATOM 17894 C C . LEU A 1 10 ? -11.224 -1.321 16.542 1.00 0.00 10 LEU A C 12
ATOM 17895 O O . LEU A 1 10 ? -10.713 -1.981 15.639 1.00 0.00 10 LEU A O 12
ATOM 17911 N N . LYS A 1 11 ? -11.302 0.002 16.552 1.00 0.00 11 LYS A N 12
ATOM 17912 C CA . LYS A 1 11 ? -10.770 0.791 15.454 1.00 0.00 11 LYS A CA 12
ATOM 17913 C C . LYS A 1 11 ? -10.919 2.278 15.782 1.00 0.00 11 LYS A C 12
ATOM 17914 O O . LYS A 1 11 ? -11.423 2.636 16.845 1.00 0.00 11 LYS A O 12
ATOM 17933 N N . LEU A 1 12 ? -10.472 3.105 14.848 1.00 0.00 12 LEU A N 12
ATOM 17934 C CA . LEU A 1 12 ? -10.550 4.545 15.024 1.00 0.00 12 LEU A CA 12
ATOM 17935 C C . LEU A 1 12 ? -10.699 5.215 13.656 1.00 0.00 12 LEU A C 12
ATOM 17936 O O . LEU A 1 12 ? -9.919 4.949 12.743 1.00 0.00 12 LEU A O 12
ATOM 17952 N N . GLN A 1 13 ? -11.707 6.070 13.558 1.00 0.00 13 GLN A N 12
ATOM 17953 C CA . GLN A 1 13 ? -11.968 6.779 12.318 1.00 0.00 13 GLN A CA 12
ATOM 17954 C C . GLN A 1 13 ? -12.525 8.174 12.611 1.00 0.00 13 GLN A C 12
ATOM 17955 O O . GLN A 1 13 ? -13.504 8.314 13.342 1.00 0.00 13 GLN A O 12
ATOM 17969 N N . ALA A 1 14 ? -11.877 9.170 12.025 1.00 0.00 14 ALA A N 12
ATOM 17970 C CA . ALA A 1 14 ? -12.295 10.549 12.214 1.00 0.00 14 ALA A CA 12
ATOM 17971 C C . ALA A 1 14 ? -11.788 11.396 11.046 1.00 0.00 14 ALA A C 12
ATOM 17972 O O . ALA A 1 14 ? -10.825 11.024 10.377 1.00 0.00 14 ALA A O 12
ATOM 17979 N N . SER A 1 15 ? -12.458 12.519 10.836 1.00 0.00 15 SER A N 12
ATOM 17980 C CA . SER A 1 15 ? -12.088 13.422 9.759 1.00 0.00 15 SER A CA 12
ATOM 17981 C C . SER A 1 15 ? -12.586 14.835 10.067 1.00 0.00 15 SER A C 12
ATOM 17982 O O . SER A 1 15 ? -13.682 15.009 10.597 1.00 0.00 15 SER A O 12
ATOM 17990 N N . ASN A 1 16 ? -11.756 15.809 9.722 1.00 0.00 16 ASN A N 12
ATOM 17991 C CA . ASN A 1 16 ? -12.098 17.202 9.955 1.00 0.00 16 ASN A CA 12
ATOM 17992 C C . ASN A 1 16 ? -11.953 17.984 8.648 1.00 0.00 16 ASN A C 12
ATOM 17993 O O . ASN A 1 16 ? -11.026 17.743 7.876 1.00 0.00 16 ASN A O 12
ATOM 18004 N N . VAL A 1 17 ? -12.884 18.904 8.440 1.00 0.00 17 VAL A N 12
ATOM 18005 C CA . VAL A 1 17 ? -12.871 19.722 7.239 1.00 0.00 17 VAL A CA 12
ATOM 18006 C C . VAL A 1 17 ? -12.009 20.963 7.482 1.00 0.00 17 VAL A C 12
ATOM 18007 O O . VAL A 1 17 ? -12.531 22.036 7.780 1.00 0.00 17 VAL A O 12
ATOM 18020 N N . THR A 1 18 ? -10.705 20.774 7.346 1.00 0.00 18 THR A N 12
ATOM 18021 C CA . THR A 1 18 ? -9.766 21.865 7.547 1.00 0.00 18 THR A CA 12
ATOM 18022 C C . THR A 1 18 ? -8.575 21.725 6.596 1.00 0.00 18 THR A C 12
ATOM 18023 O O . THR A 1 18 ? -7.523 21.221 6.984 1.00 0.00 18 THR A O 12
ATOM 18034 N N . ASN A 1 19 ? -8.782 22.181 5.369 1.00 0.00 19 ASN A N 12
ATOM 18035 C CA . ASN A 1 19 ? -7.739 22.113 4.360 1.00 0.00 19 ASN A CA 12
ATOM 18036 C C . ASN A 1 19 ? -6.586 23.035 4.762 1.00 0.00 19 ASN A C 12
ATOM 18037 O O . ASN A 1 19 ? -6.674 24.251 4.601 1.00 0.00 19 ASN A O 12
ATOM 18048 N N . LYS A 1 20 ? -5.531 22.421 5.278 1.00 0.00 20 LYS A N 12
ATOM 18049 C CA . LYS A 1 20 ? -4.362 23.171 5.705 1.00 0.00 20 LYS A CA 12
ATOM 18050 C C . LYS A 1 20 ? -3.213 22.201 5.986 1.00 0.00 20 LYS A C 12
ATOM 18051 O O . LYS A 1 20 ? -2.819 22.017 7.136 1.00 0.00 20 LYS A O 12
ATOM 18070 N N . ASN A 1 21 ? -2.709 21.606 4.915 1.00 0.00 21 ASN A N 12
ATOM 18071 C CA . ASN A 1 21 ? -1.613 20.659 5.032 1.00 0.00 21 ASN A CA 12
ATOM 18072 C C . ASN A 1 21 ? -1.192 20.197 3.636 1.00 0.00 21 ASN A C 12
ATOM 18073 O O . ASN A 1 21 ? -1.927 20.387 2.668 1.00 0.00 21 ASN A O 12
ATOM 18084 N N . ASP A 1 22 ? -0.011 19.600 3.575 1.00 0.00 22 ASP A N 12
ATOM 18085 C CA . ASP A 1 22 ? 0.517 19.110 2.313 1.00 0.00 22 ASP A CA 12
ATOM 18086 C C . ASP A 1 22 ? 0.265 17.604 2.211 1.00 0.00 22 ASP A C 12
ATOM 18087 O O . ASP A 1 22 ? 0.877 16.818 2.933 1.00 0.00 22 ASP A O 12
ATOM 18096 N N . PRO A 1 23 ? -0.660 17.238 1.284 1.00 0.00 23 PRO A N 12
ATOM 18097 C CA . PRO A 1 23 ? -1.000 15.840 1.078 1.00 0.00 23 PRO A CA 12
ATOM 18098 C C . PRO A 1 23 ? 0.106 15.114 0.310 1.00 0.00 23 PRO A C 12
ATOM 18099 O O . PRO A 1 23 ? 0.079 13.891 0.184 1.00 0.00 23 PRO A O 12
ATOM 18110 N N . LYS A 1 24 ? 1.053 15.899 -0.183 1.00 0.00 24 LYS A N 12
ATOM 18111 C CA . LYS A 1 24 ? 2.167 15.347 -0.935 1.00 0.00 24 LYS A CA 12
ATOM 18112 C C . LYS A 1 24 ? 2.694 14.103 -0.217 1.00 0.00 24 LYS A C 12
ATOM 18113 O O . LYS A 1 24 ? 2.991 14.149 0.976 1.00 0.00 24 LYS A O 12
ATOM 18132 N N . SER A 1 25 ? 2.795 13.020 -0.974 1.00 0.00 25 SER A N 12
ATOM 18133 C CA . SER A 1 25 ? 3.282 11.766 -0.424 1.00 0.00 25 SER A CA 12
ATOM 18134 C C . SER A 1 25 ? 2.179 11.089 0.392 1.00 0.00 25 SER A C 12
ATOM 18135 O O . SER A 1 25 ? 1.852 9.927 0.158 1.00 0.00 25 SER A O 12
ATOM 18143 N N . ILE A 1 26 ? 1.635 11.846 1.334 1.00 0.00 26 ILE A N 12
ATOM 18144 C CA . ILE A 1 26 ? 0.576 11.334 2.187 1.00 0.00 26 ILE A CA 12
ATOM 18145 C C . ILE A 1 26 ? -0.385 10.489 1.348 1.00 0.00 26 ILE A C 12
ATOM 18146 O O . ILE A 1 26 ? -0.991 9.546 1.854 1.00 0.00 26 ILE A O 12
ATOM 18162 N N . ASN A 1 27 ? -0.494 10.858 0.080 1.00 0.00 27 ASN A N 12
ATOM 18163 C CA . ASN A 1 27 ? -1.370 10.145 -0.834 1.00 0.00 27 ASN A CA 12
ATOM 18164 C C . ASN A 1 27 ? -1.273 8.643 -0.560 1.00 0.00 27 ASN A C 12
ATOM 18165 O O . ASN A 1 27 ? -2.267 8.005 -0.219 1.00 0.00 27 ASN A O 12
ATOM 18176 N N . SER A 1 28 ? -0.065 8.122 -0.720 1.00 0.00 28 SER A N 12
ATOM 18177 C CA . SER A 1 28 ? 0.175 6.707 -0.495 1.00 0.00 28 SER A CA 12
ATOM 18178 C C . SER A 1 28 ? 1.446 6.518 0.336 1.00 0.00 28 SER A C 12
ATOM 18179 O O . SER A 1 28 ? 2.554 6.574 -0.196 1.00 0.00 28 SER A O 12
ATOM 18187 N N . ARG A 1 29 ? 1.243 6.297 1.627 1.00 0.00 29 ARG A N 12
ATOM 18188 C CA . ARG A 1 29 ? 2.359 6.100 2.537 1.00 0.00 29 ARG A CA 12
ATOM 18189 C C . ARG A 1 29 ? 1.957 5.157 3.673 1.00 0.00 29 ARG A C 12
ATOM 18190 O O . ARG A 1 29 ? 0.786 5.093 4.045 1.00 0.00 29 ARG A O 12
ATOM 18211 N N . VAL A 1 30 ? 2.950 4.451 4.192 1.00 0.00 30 VAL A N 12
ATOM 18212 C CA . VAL A 1 30 ? 2.714 3.515 5.279 1.00 0.00 30 VAL A CA 12
ATOM 18213 C C . VAL A 1 30 ? 3.724 3.775 6.398 1.00 0.00 30 VAL A C 12
ATOM 18214 O O . VAL A 1 30 ? 4.884 4.086 6.132 1.00 0.00 30 VAL A O 12
ATOM 18227 N N . PHE A 1 31 ? 3.247 3.638 7.626 1.00 0.00 31 PHE A N 12
ATOM 18228 C CA . PHE A 1 31 ? 4.094 3.854 8.787 1.00 0.00 31 PHE A CA 12
ATOM 18229 C C . PHE A 1 31 ? 4.354 2.541 9.528 1.00 0.00 31 PHE A C 12
ATOM 18230 O O . PHE A 1 31 ? 3.499 2.065 10.274 1.00 0.00 31 PHE A O 12
ATOM 18247 N N . ILE A 1 32 ? 5.538 1.992 9.297 1.00 0.00 32 ILE A N 12
ATOM 18248 C CA . ILE A 1 32 ? 5.921 0.743 9.933 1.00 0.00 32 ILE A CA 12
ATOM 18249 C C . ILE A 1 32 ? 6.572 1.044 11.285 1.00 0.00 32 ILE A C 12
ATOM 18250 O O . ILE A 1 32 ? 7.706 1.517 11.340 1.00 0.00 32 ILE A O 12
ATOM 18266 N N . GLY A 1 33 ? 5.827 0.756 12.341 1.00 0.00 33 GLY A N 12
ATOM 18267 C CA . GLY A 1 33 ? 6.318 0.989 13.689 1.00 0.00 33 GLY A CA 12
ATOM 18268 C C . GLY A 1 33 ? 6.725 -0.325 14.359 1.00 0.00 33 GLY A C 12
ATOM 18269 O O . GLY A 1 33 ? 6.805 -1.362 13.703 1.00 0.00 33 GLY A O 12
ATOM 18273 N N . ASN A 1 34 ? 6.972 -0.238 15.658 1.00 0.00 34 ASN A N 12
ATOM 18274 C CA . ASN A 1 34 ? 7.370 -1.407 16.424 1.00 0.00 34 ASN A CA 12
ATOM 18275 C C . ASN A 1 34 ? 8.339 -2.250 15.594 1.00 0.00 34 ASN A C 12
ATOM 18276 O O . ASN A 1 34 ? 8.372 -3.473 15.724 1.00 0.00 34 ASN A O 12
ATOM 18287 N N . LEU A 1 35 ? 9.105 -1.564 14.758 1.00 0.00 35 LEU A N 12
ATOM 18288 C CA . LEU A 1 35 ? 10.072 -2.234 13.907 1.00 0.00 35 LEU A CA 12
ATOM 18289 C C . LEU A 1 35 ? 11.433 -2.256 14.607 1.00 0.00 35 LEU A C 12
ATOM 18290 O O . LEU A 1 35 ? 12.046 -1.210 14.812 1.00 0.00 35 LEU A O 12
ATOM 18306 N N . ASN A 1 36 ? 11.864 -3.460 14.954 1.00 0.00 36 ASN A N 12
ATOM 18307 C CA . ASN A 1 36 ? 13.141 -3.632 15.627 1.00 0.00 36 ASN A CA 12
ATOM 18308 C C . ASN A 1 36 ? 14.189 -2.739 14.959 1.00 0.00 36 ASN A C 12
ATOM 18309 O O . ASN A 1 36 ? 15.120 -2.273 15.613 1.00 0.00 36 ASN A O 12
ATOM 18320 N N . THR A 1 37 ? 14.001 -2.528 13.664 1.00 0.00 37 THR A N 12
ATOM 18321 C CA . THR A 1 37 ? 14.919 -1.700 12.900 1.00 0.00 37 THR A CA 12
ATOM 18322 C C . THR A 1 37 ? 16.364 -1.985 13.313 1.00 0.00 37 THR A C 12
ATOM 18323 O O . THR A 1 37 ? 17.231 -1.121 13.189 1.00 0.00 37 THR A O 12
ATOM 18334 N N . ALA A 1 38 ? 16.579 -3.201 13.794 1.00 0.00 38 ALA A N 12
ATOM 18335 C CA . ALA A 1 38 ? 17.905 -3.611 14.226 1.00 0.00 38 ALA A CA 12
ATOM 18336 C C . ALA A 1 38 ? 18.488 -4.590 13.205 1.00 0.00 38 ALA A C 12
ATOM 18337 O O . ALA A 1 38 ? 19.688 -4.571 12.937 1.00 0.00 38 ALA A O 12
ATOM 18344 N N . LEU A 1 39 ? 17.611 -5.423 12.664 1.00 0.00 39 LEU A N 12
ATOM 18345 C CA . LEU A 1 39 ? 18.024 -6.409 11.679 1.00 0.00 39 LEU A CA 12
ATOM 18346 C C . LEU A 1 39 ? 17.405 -6.060 10.325 1.00 0.00 39 LEU A C 12
ATOM 18347 O O . LEU A 1 39 ? 18.042 -6.226 9.286 1.00 0.00 39 LEU A O 12
ATOM 18363 N N . VAL A 1 40 ? 16.170 -5.583 10.380 1.00 0.00 40 VAL A N 12
ATOM 18364 C CA . VAL A 1 40 ? 15.458 -5.209 9.170 1.00 0.00 40 VAL A CA 12
ATOM 18365 C C . VAL A 1 40 ? 16.061 -3.922 8.605 1.00 0.00 40 VAL A C 12
ATOM 18366 O O . VAL A 1 40 ? 16.129 -2.908 9.297 1.00 0.00 40 VAL A O 12
ATOM 18379 N N . LYS A 1 41 ? 16.483 -4.004 7.351 1.00 0.00 41 LYS A N 12
ATOM 18380 C CA . LYS A 1 41 ? 17.079 -2.858 6.685 1.00 0.00 41 LYS A CA 12
ATOM 18381 C C . LYS A 1 41 ? 16.056 -2.242 5.729 1.00 0.00 41 LYS A C 12
ATOM 18382 O O . LYS A 1 41 ? 14.922 -2.709 5.642 1.00 0.00 41 LYS A O 12
ATOM 18401 N N . LYS A 1 42 ? 16.495 -1.202 5.034 1.00 0.00 42 LYS A N 12
ATOM 18402 C CA . LYS A 1 42 ? 15.632 -0.517 4.087 1.00 0.00 42 LYS A CA 12
ATOM 18403 C C . LYS A 1 42 ? 15.578 -1.315 2.783 1.00 0.00 42 LYS A C 12
ATOM 18404 O O . LYS A 1 42 ? 14.517 -1.445 2.175 1.00 0.00 42 LYS A O 12
ATOM 18423 N N . SER A 1 43 ? 16.735 -1.829 2.393 1.00 0.00 43 SER A N 12
ATOM 18424 C CA . SER A 1 43 ? 16.833 -2.611 1.172 1.00 0.00 43 SER A CA 12
ATOM 18425 C C . SER A 1 43 ? 15.964 -3.865 1.283 1.00 0.00 43 SER A C 12
ATOM 18426 O O . SER A 1 43 ? 15.366 -4.299 0.300 1.00 0.00 43 SER A O 12
ATOM 18434 N N . ASP A 1 44 ? 15.922 -4.412 2.489 1.00 0.00 44 ASP A N 12
ATOM 18435 C CA . ASP A 1 44 ? 15.136 -5.608 2.742 1.00 0.00 44 ASP A CA 12
ATOM 18436 C C . ASP A 1 44 ? 13.652 -5.239 2.780 1.00 0.00 44 ASP A C 12
ATOM 18437 O O . ASP A 1 44 ? 12.881 -5.663 1.921 1.00 0.00 44 ASP A O 12
ATOM 18446 N N . VAL A 1 45 ? 13.296 -4.453 3.786 1.00 0.00 45 VAL A N 12
ATOM 18447 C CA . VAL A 1 45 ? 11.918 -4.023 3.948 1.00 0.00 45 VAL A CA 12
ATOM 18448 C C . VAL A 1 45 ? 11.375 -3.547 2.598 1.00 0.00 45 VAL A C 12
ATOM 18449 O O . VAL A 1 45 ? 10.180 -3.663 2.330 1.00 0.00 45 VAL A O 12
ATOM 18462 N N . GLU A 1 46 ? 12.279 -3.022 1.785 1.00 0.00 46 GLU A N 12
ATOM 18463 C CA . GLU A 1 46 ? 11.906 -2.528 0.470 1.00 0.00 46 GLU A CA 12
ATOM 18464 C C . GLU A 1 46 ? 11.397 -3.676 -0.403 1.00 0.00 46 GLU A C 12
ATOM 18465 O O . GLU A 1 46 ? 10.275 -3.629 -0.905 1.00 0.00 46 GLU A O 12
ATOM 18477 N N . THR A 1 47 ? 12.247 -4.681 -0.559 1.00 0.00 47 THR A N 12
ATOM 18478 C CA . THR A 1 47 ? 11.897 -5.839 -1.363 1.00 0.00 47 THR A CA 12
ATOM 18479 C C . THR A 1 47 ? 10.765 -6.627 -0.700 1.00 0.00 47 THR A C 12
ATOM 18480 O O . THR A 1 47 ? 10.073 -7.401 -1.360 1.00 0.00 47 THR A O 12
ATOM 18491 N N . ILE A 1 48 ? 10.611 -6.402 0.597 1.00 0.00 48 ILE A N 12
ATOM 18492 C CA . ILE A 1 48 ? 9.575 -7.080 1.356 1.00 0.00 48 ILE A CA 12
ATOM 18493 C C . ILE A 1 48 ? 8.212 -6.485 0.997 1.00 0.00 48 ILE A C 12
ATOM 18494 O O . ILE A 1 48 ? 7.284 -7.214 0.652 1.00 0.00 48 ILE A O 12
ATOM 18510 N N . PHE A 1 49 ? 8.136 -5.165 1.090 1.00 0.00 49 PHE A N 12
ATOM 18511 C CA . PHE A 1 49 ? 6.902 -4.463 0.778 1.00 0.00 49 PHE A CA 12
ATOM 18512 C C . PHE A 1 49 ? 6.749 -4.267 -0.731 1.00 0.00 49 PHE A C 12
ATOM 18513 O O . PHE A 1 49 ? 5.636 -4.285 -1.253 1.00 0.00 49 PHE A O 12
ATOM 18530 N N . SER A 1 50 ? 7.884 -4.082 -1.390 1.00 0.00 50 SER A N 12
ATOM 18531 C CA . SER A 1 50 ? 7.890 -3.882 -2.829 1.00 0.00 50 SER A CA 12
ATOM 18532 C C . SER A 1 50 ? 6.890 -4.830 -3.493 1.00 0.00 50 SER A C 12
ATOM 18533 O O . SER A 1 50 ? 6.334 -4.514 -4.544 1.00 0.00 50 SER A O 12
ATOM 18541 N N . LYS A 1 51 ? 6.692 -5.973 -2.853 1.00 0.00 51 LYS A N 12
ATOM 18542 C CA . LYS A 1 51 ? 5.768 -6.969 -3.369 1.00 0.00 51 LYS A CA 12
ATOM 18543 C C . LYS A 1 51 ? 4.406 -6.317 -3.613 1.00 0.00 51 LYS A C 12
ATOM 18544 O O . LYS A 1 51 ? 3.799 -6.514 -4.665 1.00 0.00 51 LYS A O 12
ATOM 18563 N N . TYR A 1 52 ? 3.965 -5.555 -2.623 1.00 0.00 52 TYR A N 12
ATOM 18564 C CA . TYR A 1 52 ? 2.685 -4.873 -2.717 1.00 0.00 52 TYR A CA 12
ATOM 18565 C C . TYR A 1 52 ? 2.693 -3.845 -3.850 1.00 0.00 52 TYR A C 12
ATOM 18566 O O . TYR A 1 52 ? 1.639 -3.377 -4.276 1.00 0.00 52 TYR A O 12
ATOM 18584 N N . GLY A 1 53 ? 3.895 -3.524 -4.306 1.00 0.00 53 GLY A N 12
ATOM 18585 C CA . GLY A 1 53 ? 4.055 -2.560 -5.382 1.00 0.00 53 GLY A CA 12
ATOM 18586 C C . GLY A 1 53 ? 5.268 -1.661 -5.137 1.00 0.00 53 GLY A C 12
ATOM 18587 O O . GLY A 1 53 ? 5.495 -1.210 -4.015 1.00 0.00 53 GLY A O 12
ATOM 18591 N N . ARG A 1 54 ? 6.017 -1.427 -6.205 1.00 0.00 54 ARG A N 12
ATOM 18592 C CA . ARG A 1 54 ? 7.201 -0.590 -6.120 1.00 0.00 54 ARG A CA 12
ATOM 18593 C C . ARG A 1 54 ? 6.923 0.637 -5.249 1.00 0.00 54 ARG A C 12
ATOM 18594 O O . ARG A 1 54 ? 6.033 1.430 -5.554 1.00 0.00 54 ARG A O 12
ATOM 18615 N N . VAL A 1 55 ? 7.700 0.755 -4.183 1.00 0.00 55 VAL A N 12
ATOM 18616 C CA . VAL A 1 55 ? 7.549 1.872 -3.266 1.00 0.00 55 VAL A CA 12
ATOM 18617 C C . VAL A 1 55 ? 8.247 3.103 -3.848 1.00 0.00 55 VAL A C 12
ATOM 18618 O O . VAL A 1 55 ? 9.404 3.029 -4.258 1.00 0.00 55 VAL A O 12
ATOM 18631 N N . ALA A 1 56 ? 7.513 4.206 -3.867 1.00 0.00 56 ALA A N 12
ATOM 18632 C CA . ALA A 1 56 ? 8.047 5.451 -4.393 1.00 0.00 56 ALA A CA 12
ATOM 18633 C C . ALA A 1 56 ? 9.276 5.858 -3.577 1.00 0.00 56 ALA A C 12
ATOM 18634 O O . ALA A 1 56 ? 10.241 6.389 -4.124 1.00 0.00 56 ALA A O 12
ATOM 18641 N N . GLY A 1 57 ? 9.200 5.594 -2.281 1.00 0.00 57 GLY A N 12
ATOM 18642 C CA . GLY A 1 57 ? 10.294 5.927 -1.384 1.00 0.00 57 GLY A CA 12
ATOM 18643 C C . GLY A 1 57 ? 10.091 5.285 -0.010 1.00 0.00 57 GLY A C 12
ATOM 18644 O O . GLY A 1 57 ? 9.003 5.360 0.560 1.00 0.00 57 GLY A O 12
ATOM 18648 N N . CYS A 1 58 ? 11.155 4.668 0.483 1.00 0.00 58 CYS A N 12
ATOM 18649 C CA . CYS A 1 58 ? 11.108 4.014 1.779 1.00 0.00 58 CYS A CA 12
ATOM 18650 C C . CYS A 1 58 ? 12.186 4.633 2.670 1.00 0.00 58 CYS A C 12
ATOM 18651 O O . CYS A 1 58 ? 13.222 5.080 2.178 1.00 0.00 58 CYS A O 12
ATOM 18659 N N . SER A 1 59 ? 11.907 4.640 3.965 1.00 0.00 59 SER A N 12
ATOM 18660 C CA . SER A 1 59 ? 12.841 5.197 4.929 1.00 0.00 59 SER A CA 12
ATOM 18661 C C . SER A 1 59 ? 12.789 4.397 6.232 1.00 0.00 59 SER A C 12
ATOM 18662 O O . SER A 1 59 ? 11.776 4.406 6.930 1.00 0.00 59 SER A O 12
ATOM 18670 N N . VAL A 1 60 ? 13.892 3.722 6.519 1.00 0.00 60 VAL A N 12
ATOM 18671 C CA . VAL A 1 60 ? 13.985 2.918 7.726 1.00 0.00 60 VAL A CA 12
ATOM 18672 C C . VAL A 1 60 ? 14.598 3.758 8.848 1.00 0.00 60 VAL A C 12
ATOM 18673 O O . VAL A 1 60 ? 15.688 4.306 8.693 1.00 0.00 60 VAL A O 12
ATOM 18686 N N . HIS A 1 61 ? 13.870 3.832 9.953 1.00 0.00 61 HIS A N 12
ATOM 18687 C CA . HIS A 1 61 ? 14.329 4.596 11.101 1.00 0.00 61 HIS A CA 12
ATOM 18688 C C . HIS A 1 61 ? 14.522 3.661 12.296 1.00 0.00 61 HIS A C 12
ATOM 18689 O O . HIS A 1 61 ? 13.994 2.550 12.311 1.00 0.00 61 HIS A O 12
ATOM 18703 N N . LYS A 1 62 ? 15.279 4.145 13.269 1.00 0.00 62 LYS A N 12
ATOM 18704 C CA . LYS A 1 62 ? 15.548 3.366 14.466 1.00 0.00 62 LYS A CA 12
ATOM 18705 C C . LYS A 1 62 ? 14.288 3.316 15.332 1.00 0.00 62 LYS A C 12
ATOM 18706 O O . LYS A 1 62 ? 14.054 4.209 16.146 1.00 0.00 62 LYS A O 12
ATOM 18725 N N . GLY A 1 63 ? 13.508 2.265 15.126 1.00 0.00 63 GLY A N 12
ATOM 18726 C CA . GLY A 1 63 ? 12.277 2.088 15.877 1.00 0.00 63 GLY A CA 12
ATOM 18727 C C . GLY A 1 63 ? 11.081 1.922 14.938 1.00 0.00 63 GLY A C 12
ATOM 18728 O O . GLY A 1 63 ? 10.082 1.302 15.303 1.00 0.00 63 GLY A O 12
ATOM 18732 N N . TYR A 1 64 ? 11.221 2.486 13.748 1.00 0.00 64 TYR A N 12
ATOM 18733 C CA . TYR A 1 64 ? 10.164 2.408 12.754 1.00 0.00 64 TYR A CA 12
ATOM 18734 C C . TYR A 1 64 ? 10.725 2.583 11.341 1.00 0.00 64 TYR A C 12
ATOM 18735 O O . TYR A 1 64 ? 11.918 2.831 11.170 1.00 0.00 64 TYR A O 12
ATOM 18753 N N . ALA A 1 65 ? 9.839 2.447 10.366 1.00 0.00 65 ALA A N 12
ATOM 18754 C CA . ALA A 1 65 ? 10.232 2.587 8.974 1.00 0.00 65 ALA A CA 12
ATOM 18755 C C . ALA A 1 65 ? 9.028 3.055 8.153 1.00 0.00 65 ALA A C 12
ATOM 18756 O O . ALA A 1 65 ? 7.898 2.647 8.415 1.00 0.00 65 ALA A O 12
ATOM 18763 N N . PHE A 1 66 ? 9.312 3.904 7.177 1.00 0.00 66 PHE A N 12
ATOM 18764 C CA . PHE A 1 66 ? 8.266 4.432 6.317 1.00 0.00 66 PHE A CA 12
ATOM 18765 C C . PHE A 1 66 ? 8.346 3.819 4.918 1.00 0.00 66 PHE A C 12
ATOM 18766 O O . PHE A 1 66 ? 9.413 3.386 4.486 1.00 0.00 66 PHE A O 12
ATOM 18783 N N . VAL A 1 67 ? 7.204 3.803 4.247 1.00 0.00 67 VAL A N 12
ATOM 18784 C CA . VAL A 1 67 ? 7.131 3.251 2.905 1.00 0.00 67 VAL A CA 12
ATOM 18785 C C . VAL A 1 67 ? 6.142 4.071 2.074 1.00 0.00 67 VAL A C 12
ATOM 18786 O O . VAL A 1 67 ? 4.973 4.192 2.435 1.00 0.00 67 VAL A O 12
ATOM 18799 N N . GLN A 1 68 ? 6.649 4.612 0.975 1.00 0.00 68 GLN A N 12
ATOM 18800 C CA . GLN A 1 68 ? 5.825 5.417 0.090 1.00 0.00 68 GLN A CA 12
ATOM 18801 C C . GLN A 1 68 ? 5.489 4.633 -1.181 1.00 0.00 68 GLN A C 12
ATOM 18802 O O . GLN A 1 68 ? 6.322 3.885 -1.691 1.00 0.00 68 GLN A O 12
ATOM 18816 N N . TYR A 1 69 ? 4.268 4.832 -1.655 1.00 0.00 69 TYR A N 12
ATOM 18817 C CA . TYR A 1 69 ? 3.812 4.153 -2.857 1.00 0.00 69 TYR A CA 12
ATOM 18818 C C . TYR A 1 69 ? 3.250 5.151 -3.871 1.00 0.00 69 TYR A C 12
ATOM 18819 O O . TYR A 1 69 ? 3.101 6.334 -3.566 1.00 0.00 69 TYR A O 12
ATOM 18837 N N . SER A 1 70 ? 2.953 4.639 -5.056 1.00 0.00 70 SER A N 12
ATOM 18838 C CA . SER A 1 70 ? 2.410 5.470 -6.116 1.00 0.00 70 SER A CA 12
ATOM 18839 C C . SER A 1 70 ? 0.884 5.514 -6.018 1.00 0.00 70 SER A C 12
ATOM 18840 O O . SER A 1 70 ? 0.277 6.568 -6.201 1.00 0.00 70 SER A O 12
ATOM 18848 N N . ASN A 1 71 ? 0.308 4.357 -5.727 1.00 0.00 71 ASN A N 12
ATOM 18849 C CA . ASN A 1 71 ? -1.135 4.250 -5.602 1.00 0.00 71 ASN A CA 12
ATOM 18850 C C . ASN A 1 71 ? -1.505 4.098 -4.125 1.00 0.00 71 ASN A C 12
ATOM 18851 O O . ASN A 1 71 ? -0.687 3.657 -3.319 1.00 0.00 71 ASN A O 12
ATOM 18862 N N . GLU A 1 72 ? -2.738 4.472 -3.815 1.00 0.00 72 GLU A N 12
ATOM 18863 C CA . GLU A 1 72 ? -3.226 4.383 -2.449 1.00 0.00 72 GLU A CA 12
ATOM 18864 C C . GLU A 1 72 ? -3.526 2.927 -2.087 1.00 0.00 72 GLU A C 12
ATOM 18865 O O . GLU A 1 72 ? -3.661 2.591 -0.912 1.00 0.00 72 GLU A O 12
ATOM 18877 N N . ARG A 1 73 ? -3.621 2.101 -3.119 1.00 0.00 73 ARG A N 12
ATOM 18878 C CA . ARG A 1 73 ? -3.903 0.689 -2.924 1.00 0.00 73 ARG A CA 12
ATOM 18879 C C . ARG A 1 73 ? -2.613 -0.071 -2.612 1.00 0.00 73 ARG A C 12
ATOM 18880 O O . ARG A 1 73 ? -2.581 -0.900 -1.704 1.00 0.00 73 ARG A O 12
ATOM 18901 N N . HIS A 1 74 ? -1.580 0.238 -3.382 1.00 0.00 74 HIS A N 12
ATOM 18902 C CA . HIS A 1 74 ? -0.290 -0.406 -3.198 1.00 0.00 74 HIS A CA 12
ATOM 18903 C C . HIS A 1 74 ? 0.128 -0.307 -1.730 1.00 0.00 74 HIS A C 12
ATOM 18904 O O . HIS A 1 74 ? 0.938 -1.103 -1.257 1.00 0.00 74 HIS A O 12
ATOM 18918 N N . ALA A 1 75 ? -0.443 0.676 -1.050 1.00 0.00 75 ALA A N 12
ATOM 18919 C CA . ALA A 1 75 ? -0.139 0.889 0.355 1.00 0.00 75 ALA A CA 12
ATOM 18920 C C . ALA A 1 75 ? -1.039 -0.006 1.208 1.00 0.00 75 ALA A C 12
ATOM 18921 O O . ALA A 1 75 ? -0.552 -0.873 1.932 1.00 0.00 75 ALA A O 12
ATOM 18928 N N . ARG A 1 76 ? -2.337 0.234 1.095 1.00 0.00 76 ARG A N 12
ATOM 18929 C CA . ARG A 1 76 ? -3.310 -0.540 1.847 1.00 0.00 76 ARG A CA 12
ATOM 18930 C C . ARG A 1 76 ? -2.914 -2.018 1.865 1.00 0.00 76 ARG A C 12
ATOM 18931 O O . ARG A 1 76 ? -3.010 -2.678 2.899 1.00 0.00 76 ARG A O 12
ATOM 18952 N N . ALA A 1 77 ? -2.477 -2.494 0.708 1.00 0.00 77 ALA A N 12
ATOM 18953 C CA . ALA A 1 77 ? -2.066 -3.881 0.578 1.00 0.00 77 ALA A CA 12
ATOM 18954 C C . ALA A 1 77 ? -0.880 -4.147 1.508 1.00 0.00 77 ALA A C 12
ATOM 18955 O O . ALA A 1 77 ? -0.876 -5.128 2.250 1.00 0.00 77 ALA A O 12
ATOM 18962 N N . ALA A 1 78 ? 0.098 -3.256 1.437 1.00 0.00 78 ALA A N 12
ATOM 18963 C CA . ALA A 1 78 ? 1.287 -3.382 2.263 1.00 0.00 78 ALA A CA 12
ATOM 18964 C C . ALA A 1 78 ? 0.917 -3.120 3.724 1.00 0.00 78 ALA A C 12
ATOM 18965 O O . ALA A 1 78 ? 1.573 -3.624 4.634 1.00 0.00 78 ALA A O 12
ATOM 18972 N N . VAL A 1 79 ? -0.134 -2.333 3.904 1.00 0.00 79 VAL A N 12
ATOM 18973 C CA . VAL A 1 79 ? -0.599 -1.998 5.239 1.00 0.00 79 VAL A CA 12
ATOM 18974 C C . VAL A 1 79 ? -1.084 -3.270 5.939 1.00 0.00 79 VAL A C 12
ATOM 18975 O O . VAL A 1 79 ? -0.495 -3.700 6.930 1.00 0.00 79 VAL A O 12
ATOM 18988 N N . LEU A 1 80 ? -2.151 -3.835 5.396 1.00 0.00 80 LEU A N 12
ATOM 18989 C CA . LEU A 1 80 ? -2.722 -5.049 5.956 1.00 0.00 80 LEU A CA 12
ATOM 18990 C C . LEU A 1 80 ? -1.765 -6.217 5.711 1.00 0.00 80 LEU A C 12
ATOM 18991 O O . LEU A 1 80 ? -1.530 -7.029 6.605 1.00 0.00 80 LEU A O 12
ATOM 19007 N N . GLY A 1 81 ? -1.238 -6.265 4.496 1.00 0.00 81 GLY A N 12
ATOM 19008 C CA . GLY A 1 81 ? -0.312 -7.320 4.123 1.00 0.00 81 GLY A CA 12
ATOM 19009 C C . GLY A 1 81 ? 0.767 -7.506 5.192 1.00 0.00 81 GLY A C 12
ATOM 19010 O O . GLY A 1 81 ? 1.139 -8.634 5.514 1.00 0.00 81 GLY A O 12
ATOM 19014 N N . GLU A 1 82 ? 1.239 -6.383 5.713 1.00 0.00 82 GLU A N 12
ATOM 19015 C CA . GLU A 1 82 ? 2.267 -6.409 6.739 1.00 0.00 82 GLU A CA 12
ATOM 19016 C C . GLU A 1 82 ? 1.634 -6.307 8.128 1.00 0.00 82 GLU A C 12
ATOM 19017 O O . GLU A 1 82 ? 1.852 -7.168 8.979 1.00 0.00 82 GLU A O 12
ATOM 19029 N N . ASN A 1 83 ? 0.861 -5.247 8.315 1.00 0.00 83 ASN A N 12
ATOM 19030 C CA . ASN A 1 83 ? 0.194 -5.021 9.586 1.00 0.00 83 ASN A CA 12
ATOM 19031 C C . ASN A 1 83 ? -0.249 -6.364 10.170 1.00 0.00 83 ASN A C 12
ATOM 19032 O O . ASN A 1 83 ? -0.844 -7.183 9.472 1.00 0.00 83 ASN A O 12
ATOM 19043 N N . GLY A 1 84 ? 0.059 -6.549 11.446 1.00 0.00 84 GLY A N 12
ATOM 19044 C CA . GLY A 1 84 ? -0.300 -7.779 12.132 1.00 0.00 84 GLY A CA 12
ATOM 19045 C C . GLY A 1 84 ? 0.870 -8.764 12.138 1.00 0.00 84 GLY A C 12
ATOM 19046 O O . GLY A 1 84 ? 0.923 -9.666 12.973 1.00 0.00 84 GLY A O 12
ATOM 19050 N N . ARG A 1 85 ? 1.780 -8.559 11.197 1.00 0.00 85 ARG A N 12
ATOM 19051 C CA . ARG A 1 85 ? 2.946 -9.419 11.083 1.00 0.00 85 ARG A CA 12
ATOM 19052 C C . ARG A 1 85 ? 3.867 -9.227 12.290 1.00 0.00 85 ARG A C 12
ATOM 19053 O O . ARG A 1 85 ? 3.919 -8.142 12.869 1.00 0.00 85 ARG A O 12
ATOM 19074 N N . VAL A 1 86 ? 4.570 -10.296 12.634 1.00 0.00 86 VAL A N 12
ATOM 19075 C CA . VAL A 1 86 ? 5.486 -10.258 13.761 1.00 0.00 86 VAL A CA 12
ATOM 19076 C C . VAL A 1 86 ? 6.909 -10.524 13.266 1.00 0.00 86 VAL A C 12
ATOM 19077 O O . VAL A 1 86 ? 7.118 -11.357 12.386 1.00 0.00 86 VAL A O 12
ATOM 19090 N N . LEU A 1 87 ? 7.851 -9.800 13.854 1.00 0.00 87 LEU A N 12
ATOM 19091 C CA . LEU A 1 87 ? 9.248 -9.947 13.483 1.00 0.00 87 LEU A CA 12
ATOM 19092 C C . LEU A 1 87 ? 10.127 -9.651 14.699 1.00 0.00 87 LEU A C 12
ATOM 19093 O O . LEU A 1 87 ? 10.085 -8.551 15.248 1.00 0.00 87 LEU A O 12
ATOM 19109 N N . ALA A 1 88 ? 10.905 -10.653 15.085 1.00 0.00 88 ALA A N 12
ATOM 19110 C CA . ALA A 1 88 ? 11.793 -10.514 16.226 1.00 0.00 88 ALA A CA 12
ATOM 19111 C C . ALA A 1 88 ? 11.014 -10.802 17.511 1.00 0.00 88 ALA A C 12
ATOM 19112 O O . ALA A 1 88 ? 11.596 -10.861 18.594 1.00 0.00 88 ALA A O 12
ATOM 19119 N N . GLY A 1 89 ? 9.711 -10.972 17.350 1.00 0.00 89 GLY A N 12
ATOM 19120 C CA . GLY A 1 89 ? 8.846 -11.252 18.483 1.00 0.00 89 GLY A CA 12
ATOM 19121 C C . GLY A 1 89 ? 7.907 -10.077 18.761 1.00 0.00 89 GLY A C 12
ATOM 19122 O O . GLY A 1 89 ? 7.244 -10.038 19.796 1.00 0.00 89 GLY A O 12
ATOM 19126 N N . GLN A 1 90 ? 7.881 -9.146 17.818 1.00 0.00 90 GLN A N 12
ATOM 19127 C CA . GLN A 1 90 ? 7.035 -7.973 17.948 1.00 0.00 90 GLN A CA 12
ATOM 19128 C C . GLN A 1 90 ? 6.096 -7.859 16.744 1.00 0.00 90 GLN A C 12
ATOM 19129 O O . GLN A 1 90 ? 6.530 -7.986 15.600 1.00 0.00 90 GLN A O 12
ATOM 19143 N N . THR A 1 91 ? 4.828 -7.621 17.044 1.00 0.00 91 THR A N 12
ATOM 19144 C CA . THR A 1 91 ? 3.825 -7.489 16.001 1.00 0.00 91 THR A CA 12
ATOM 19145 C C . THR A 1 91 ? 3.979 -6.148 15.279 1.00 0.00 91 THR A C 12
ATOM 19146 O O . THR A 1 91 ? 3.510 -5.120 15.765 1.00 0.00 91 THR A O 12
ATOM 19157 N N . LEU A 1 92 ? 4.638 -6.203 14.131 1.00 0.00 92 LEU A N 12
ATOM 19158 C CA . LEU A 1 92 ? 4.860 -5.006 13.338 1.00 0.00 92 LEU A CA 12
ATOM 19159 C C . LEU A 1 92 ? 3.579 -4.170 13.315 1.00 0.00 92 LEU A C 12
ATOM 19160 O O . LEU A 1 92 ? 2.582 -4.572 12.718 1.00 0.00 92 LEU A O 12
ATOM 19176 N N . ASP A 1 93 ? 3.648 -3.022 13.973 1.00 0.00 93 ASP A N 12
ATOM 19177 C CA . ASP A 1 93 ? 2.506 -2.125 14.035 1.00 0.00 93 ASP A CA 12
ATOM 19178 C C . ASP A 1 93 ? 2.566 -1.148 12.859 1.00 0.00 93 ASP A C 12
ATOM 19179 O O . ASP A 1 93 ? 3.301 -0.163 12.902 1.00 0.00 93 ASP A O 12
ATOM 19188 N N . ILE A 1 94 ? 1.781 -1.455 11.836 1.00 0.00 94 ILE A N 12
ATOM 19189 C CA . ILE A 1 94 ? 1.735 -0.616 10.651 1.00 0.00 94 ILE A CA 12
ATOM 19190 C C . ILE A 1 94 ? 0.344 0.008 10.526 1.00 0.00 94 ILE A C 12
ATOM 19191 O O . ILE A 1 94 ? -0.636 -0.547 11.023 1.00 0.00 94 ILE A O 12
ATOM 19207 N N . ASN A 1 95 ? 0.301 1.153 9.861 1.00 0.00 95 ASN A N 12
ATOM 19208 C CA . ASN A 1 95 ? -0.954 1.858 9.665 1.00 0.00 95 ASN A CA 12
ATOM 19209 C C . ASN A 1 95 ? -0.787 2.886 8.545 1.00 0.00 95 ASN A C 12
ATOM 19210 O O . ASN A 1 95 ? 0.333 3.272 8.214 1.00 0.00 95 ASN A O 12
ATOM 19221 N N . MET A 1 96 ? -1.918 3.300 7.992 1.00 0.00 96 MET A N 12
ATOM 19222 C CA . MET A 1 96 ? -1.911 4.276 6.915 1.00 0.00 96 MET A CA 12
ATOM 19223 C C . MET A 1 96 ? -1.514 5.660 7.432 1.00 0.00 96 MET A C 12
ATOM 19224 O O . MET A 1 96 ? -1.963 6.081 8.498 1.00 0.00 96 MET A O 12
ATOM 19238 N N . ALA A 1 97 ? -0.677 6.331 6.654 1.00 0.00 97 ALA A N 12
ATOM 19239 C CA . ALA A 1 97 ? -0.215 7.659 7.020 1.00 0.00 97 ALA A CA 12
ATOM 19240 C C . ALA A 1 97 ? -1.423 8.547 7.328 1.00 0.00 97 ALA A C 12
ATOM 19241 O O . ALA A 1 97 ? -1.720 8.816 8.490 1.00 0.00 97 ALA A O 12
ATOM 19248 N N . GLY A 1 98 ? -2.085 8.979 6.264 1.00 0.00 98 GLY A N 12
ATOM 19249 C CA . GLY A 1 98 ? -3.253 9.831 6.406 1.00 0.00 98 GLY A CA 12
ATOM 19250 C C . GLY A 1 98 ? -2.856 11.230 6.881 1.00 0.00 98 GLY A C 12
ATOM 19251 O O . GLY A 1 98 ? -2.501 12.087 6.073 1.00 0.00 98 GLY A O 12
ATOM 19255 N N . GLU A 1 99 ? -2.930 11.419 8.190 1.00 0.00 99 GLU A N 12
ATOM 19256 C CA . GLU A 1 99 ? -2.583 12.699 8.783 1.00 0.00 99 GLU A CA 12
ATOM 19257 C C . GLU A 1 99 ? -1.349 12.554 9.677 1.00 0.00 99 GLU A C 12
ATOM 19258 O O . GLU A 1 99 ? -1.396 11.872 10.700 1.00 0.00 99 GLU A O 12
ATOM 19270 N N . PRO A 1 100 ? -0.246 13.222 9.247 1.00 0.00 100 PRO A N 12
ATOM 19271 C CA . PRO A 1 100 ? 0.998 13.174 9.996 1.00 0.00 100 PRO A CA 12
ATOM 19272 C C . PRO A 1 100 ? 0.916 14.046 11.251 1.00 0.00 100 PRO A C 12
ATOM 19273 O O . PRO A 1 100 ? -0.175 14.405 11.691 1.00 0.00 100 PRO A O 12
ATOM 19284 N N . LYS A 1 101 ? 2.084 14.360 11.792 1.00 0.00 101 LYS A N 12
ATOM 19285 C CA . LYS A 1 101 ? 2.158 15.183 12.987 1.00 0.00 101 LYS A CA 12
ATOM 19286 C C . LYS A 1 101 ? 1.213 16.377 12.839 1.00 0.00 101 LYS A C 12
ATOM 19287 O O . LYS A 1 101 ? 1.432 17.246 11.996 1.00 0.00 101 LYS A O 12
ATOM 19306 N N . PRO A 1 102 ? 0.155 16.382 13.693 1.00 0.00 102 PRO A N 12
ATOM 19307 C CA . PRO A 1 102 ? -0.825 17.454 13.665 1.00 0.00 102 PRO A CA 12
ATOM 19308 C C . PRO A 1 102 ? -0.262 18.727 14.300 1.00 0.00 102 PRO A C 12
ATOM 19309 O O . PRO A 1 102 ? 0.810 18.703 14.903 1.00 0.00 102 PRO A O 12
ATOM 19320 N N . ASP A 1 103 ? -1.010 19.810 14.143 1.00 0.00 103 ASP A N 12
ATOM 19321 C CA . ASP A 1 103 ? -0.599 21.090 14.694 1.00 0.00 103 ASP A CA 12
ATOM 19322 C C . ASP A 1 103 ? 0.734 21.505 14.069 1.00 0.00 103 ASP A C 12
ATOM 19323 O O . ASP A 1 103 ? 1.572 20.656 13.766 1.00 0.00 103 ASP A O 12
ATOM 19332 N N . ARG A 1 104 ? 0.890 22.809 13.895 1.00 0.00 104 ARG A N 12
ATOM 19333 C CA . ARG A 1 104 ? 2.108 23.346 13.312 1.00 0.00 104 ARG A CA 12
ATOM 19334 C C . ARG A 1 104 ? 2.128 24.871 13.438 1.00 0.00 104 ARG A C 12
ATOM 19335 O O . ARG A 1 104 ? 3.075 25.440 13.979 1.00 0.00 104 ARG A O 12
ATOM 19356 N N . SER A 1 105 ? 1.072 25.489 12.930 1.00 0.00 105 SER A N 12
ATOM 19357 C CA . SER A 1 105 ? 0.958 26.937 12.979 1.00 0.00 105 SER A CA 12
ATOM 19358 C C . SER A 1 105 ? 2.233 27.582 12.432 1.00 0.00 105 SER A C 12
ATOM 19359 O O . SER A 1 105 ? 3.099 28.000 13.199 1.00 0.00 105 SER A O 12
ATOM 19367 N N . GLY A 1 106 ? 2.308 27.642 11.111 1.00 0.00 106 GLY A N 12
ATOM 19368 C CA . GLY A 1 106 ? 3.463 28.229 10.453 1.00 0.00 106 GLY A CA 12
ATOM 19369 C C . GLY A 1 106 ? 3.124 29.604 9.873 1.00 0.00 106 GLY A C 12
ATOM 19370 O O . GLY A 1 106 ? 2.332 30.347 10.451 1.00 0.00 106 GLY A O 12
ATOM 19374 N N . PRO A 1 107 ? 3.756 29.908 8.708 1.00 0.00 107 PRO A N 12
ATOM 19375 C CA . PRO A 1 107 ? 3.530 31.180 8.044 1.00 0.00 107 PRO A CA 12
ATOM 19376 C C . PRO A 1 107 ? 2.167 31.201 7.350 1.00 0.00 107 PRO A C 12
ATOM 19377 O O . PRO A 1 107 ? 1.483 30.181 7.286 1.00 0.00 107 PRO A O 12
ATOM 19388 N N . SER A 1 108 ? 1.812 32.375 6.847 1.00 0.00 108 SER A N 12
ATOM 19389 C CA . SER A 1 108 ? 0.543 32.542 6.159 1.00 0.00 108 SER A CA 12
ATOM 19390 C C . SER A 1 108 ? 0.751 33.320 4.859 1.00 0.00 108 SER A C 12
ATOM 19391 O O . SER A 1 108 ? 1.680 34.119 4.751 1.00 0.00 108 SER A O 12
ATOM 19399 N N . SER A 1 109 ? -0.130 33.060 3.904 1.00 0.00 109 SER A N 12
ATOM 19400 C CA . SER A 1 109 ? -0.054 33.726 2.615 1.00 0.00 109 SER A CA 12
ATOM 19401 C C . SER A 1 109 ? -1.019 34.914 2.582 1.00 0.00 109 SER A C 12
ATOM 19402 O O . SER A 1 109 ? -1.100 35.625 1.582 1.00 0.00 109 SER A O 12
ATOM 19410 N N . GLY A 1 110 ? -1.725 35.092 3.689 1.00 0.00 110 GLY A N 12
ATOM 19411 C CA . GLY A 1 110 ? -2.680 36.181 3.800 1.00 0.00 110 GLY A CA 12
ATOM 19412 C C . GLY A 1 110 ? -2.280 37.150 4.914 1.00 0.00 110 GLY A C 12
ATOM 19413 O O . GLY A 1 110 ? -2.814 38.254 5.003 1.00 0.00 110 GLY A O 12
ATOM 19417 N N . GLY A 1 1 ? 25.393 19.567 19.315 1.00 0.00 1 GLY A N 13
ATOM 19418 C CA . GLY A 1 1 ? 24.416 19.804 20.364 1.00 0.00 1 GLY A CA 13
ATOM 19419 C C . GLY A 1 1 ? 24.769 21.054 21.172 1.00 0.00 1 GLY A C 13
ATOM 19420 O O . GLY A 1 1 ? 25.437 20.964 22.201 1.00 0.00 1 GLY A O 13
ATOM 19424 N N . SER A 1 2 ? 24.306 22.191 20.675 1.00 0.00 2 SER A N 13
ATOM 19425 C CA . SER A 1 2 ? 24.565 23.458 21.337 1.00 0.00 2 SER A CA 13
ATOM 19426 C C . SER A 1 2 ? 23.314 23.924 22.085 1.00 0.00 2 SER A C 13
ATOM 19427 O O . SER A 1 2 ? 22.306 24.261 21.465 1.00 0.00 2 SER A O 13
ATOM 19435 N N . SER A 1 3 ? 23.419 23.926 23.405 1.00 0.00 3 SER A N 13
ATOM 19436 C CA . SER A 1 3 ? 22.308 24.344 24.244 1.00 0.00 3 SER A CA 13
ATOM 19437 C C . SER A 1 3 ? 21.648 25.592 23.653 1.00 0.00 3 SER A C 13
ATOM 19438 O O . SER A 1 3 ? 22.334 26.502 23.191 1.00 0.00 3 SER A O 13
ATOM 19446 N N . GLY A 1 4 ? 20.324 25.595 23.688 1.00 0.00 4 GLY A N 13
ATOM 19447 C CA . GLY A 1 4 ? 19.563 26.716 23.163 1.00 0.00 4 GLY A CA 13
ATOM 19448 C C . GLY A 1 4 ? 18.355 26.230 22.359 1.00 0.00 4 GLY A C 13
ATOM 19449 O O . GLY A 1 4 ? 18.511 25.539 21.353 1.00 0.00 4 GLY A O 13
ATOM 19453 N N . SER A 1 5 ? 17.178 26.611 22.832 1.00 0.00 5 SER A N 13
ATOM 19454 C CA . SER A 1 5 ? 15.944 26.223 22.171 1.00 0.00 5 SER A CA 13
ATOM 19455 C C . SER A 1 5 ? 15.287 27.446 21.528 1.00 0.00 5 SER A C 13
ATOM 19456 O O . SER A 1 5 ? 15.345 28.546 22.077 1.00 0.00 5 SER A O 13
ATOM 19464 N N . SER A 1 6 ? 14.678 27.214 20.375 1.00 0.00 6 SER A N 13
ATOM 19465 C CA . SER A 1 6 ? 14.011 28.284 19.653 1.00 0.00 6 SER A CA 13
ATOM 19466 C C . SER A 1 6 ? 12.999 27.698 18.666 1.00 0.00 6 SER A C 13
ATOM 19467 O O . SER A 1 6 ? 13.286 27.576 17.476 1.00 0.00 6 SER A O 13
ATOM 19475 N N . GLY A 1 7 ? 11.836 27.350 19.197 1.00 0.00 7 GLY A N 13
ATOM 19476 C CA . GLY A 1 7 ? 10.780 26.779 18.378 1.00 0.00 7 GLY A CA 13
ATOM 19477 C C . GLY A 1 7 ? 11.243 25.483 17.711 1.00 0.00 7 GLY A C 13
ATOM 19478 O O . GLY A 1 7 ? 11.478 25.451 16.504 1.00 0.00 7 GLY A O 13
ATOM 19482 N N . MET A 1 8 ? 11.362 24.445 18.526 1.00 0.00 8 MET A N 13
ATOM 19483 C CA . MET A 1 8 ? 11.793 23.149 18.030 1.00 0.00 8 MET A CA 13
ATOM 19484 C C . MET A 1 8 ? 11.266 22.019 18.917 1.00 0.00 8 MET A C 13
ATOM 19485 O O . MET A 1 8 ? 10.597 21.107 18.434 1.00 0.00 8 MET A O 13
ATOM 19499 N N . SER A 1 9 ? 11.587 22.117 20.199 1.00 0.00 9 SER A N 13
ATOM 19500 C CA . SER A 1 9 ? 11.154 21.115 21.157 1.00 0.00 9 SER A CA 13
ATOM 19501 C C . SER A 1 9 ? 10.797 21.782 22.487 1.00 0.00 9 SER A C 13
ATOM 19502 O O . SER A 1 9 ? 11.627 21.855 23.392 1.00 0.00 9 SER A O 13
ATOM 19510 N N . LEU A 1 10 ? 9.561 22.253 22.563 1.00 0.00 10 LEU A N 13
ATOM 19511 C CA . LEU A 1 10 ? 9.084 22.912 23.767 1.00 0.00 10 LEU A CA 13
ATOM 19512 C C . LEU A 1 10 ? 8.916 21.874 24.879 1.00 0.00 10 LEU A C 13
ATOM 19513 O O . LEU A 1 10 ? 9.613 21.925 25.891 1.00 0.00 10 LEU A O 13
ATOM 19529 N N . LYS A 1 11 ? 7.987 20.957 24.653 1.00 0.00 11 LYS A N 13
ATOM 19530 C CA . LYS A 1 11 ? 7.719 19.909 25.623 1.00 0.00 11 LYS A CA 13
ATOM 19531 C C . LYS A 1 11 ? 6.700 18.929 25.040 1.00 0.00 11 LYS A C 13
ATOM 19532 O O . LYS A 1 11 ? 5.568 18.847 25.516 1.00 0.00 11 LYS A O 13
ATOM 19551 N N . LEU A 1 12 ? 7.137 18.209 24.017 1.00 0.00 12 LEU A N 13
ATOM 19552 C CA . LEU A 1 12 ? 6.277 17.237 23.363 1.00 0.00 12 LEU A CA 13
ATOM 19553 C C . LEU A 1 12 ? 5.205 17.972 22.556 1.00 0.00 12 LEU A C 13
ATOM 19554 O O . LEU A 1 12 ? 5.189 17.899 21.328 1.00 0.00 12 LEU A O 13
ATOM 19570 N N . GLN A 1 13 ? 4.336 18.664 23.279 1.00 0.00 13 GLN A N 13
ATOM 19571 C CA . GLN A 1 13 ? 3.264 19.412 22.645 1.00 0.00 13 GLN A CA 13
ATOM 19572 C C . GLN A 1 13 ? 3.833 20.373 21.599 1.00 0.00 13 GLN A C 13
ATOM 19573 O O . GLN A 1 13 ? 5.030 20.654 21.595 1.00 0.00 13 GLN A O 13
ATOM 19587 N N . ALA A 1 14 ? 2.947 20.852 20.738 1.00 0.00 14 ALA A N 13
ATOM 19588 C CA . ALA A 1 14 ? 3.346 21.776 19.690 1.00 0.00 14 ALA A CA 13
ATOM 19589 C C . ALA A 1 14 ? 4.633 21.272 19.034 1.00 0.00 14 ALA A C 13
ATOM 19590 O O . ALA A 1 14 ? 5.731 21.633 19.454 1.00 0.00 14 ALA A O 13
ATOM 19597 N N . SER A 1 15 ? 4.454 20.444 18.015 1.00 0.00 15 SER A N 13
ATOM 19598 C CA . SER A 1 15 ? 5.587 19.886 17.297 1.00 0.00 15 SER A CA 13
ATOM 19599 C C . SER A 1 15 ? 5.776 20.619 15.967 1.00 0.00 15 SER A C 13
ATOM 19600 O O . SER A 1 15 ? 5.165 20.257 14.963 1.00 0.00 15 SER A O 13
ATOM 19608 N N . ASN A 1 16 ? 6.625 21.635 16.003 1.00 0.00 16 ASN A N 13
ATOM 19609 C CA . ASN A 1 16 ? 6.902 22.422 14.813 1.00 0.00 16 ASN A CA 13
ATOM 19610 C C . ASN A 1 16 ? 5.608 23.080 14.330 1.00 0.00 16 ASN A C 13
ATOM 19611 O O . ASN A 1 16 ? 4.643 22.393 14.000 1.00 0.00 16 ASN A O 13
ATOM 19622 N N . VAL A 1 17 ? 5.630 24.405 14.303 1.00 0.00 17 VAL A N 13
ATOM 19623 C CA . VAL A 1 17 ? 4.470 25.164 13.866 1.00 0.00 17 VAL A CA 13
ATOM 19624 C C . VAL A 1 17 ? 3.890 24.519 12.606 1.00 0.00 17 VAL A C 13
ATOM 19625 O O . VAL A 1 17 ? 4.634 24.058 11.741 1.00 0.00 17 VAL A O 13
ATOM 19638 N N . THR A 1 18 ? 2.567 24.508 12.541 1.00 0.00 18 THR A N 13
ATOM 19639 C CA . THR A 1 18 ? 1.878 23.928 11.400 1.00 0.00 18 THR A CA 13
ATOM 19640 C C . THR A 1 18 ? 0.630 24.744 11.059 1.00 0.00 18 THR A C 13
ATOM 19641 O O . THR A 1 18 ? -0.217 24.979 11.920 1.00 0.00 18 THR A O 13
ATOM 19652 N N . ASN A 1 19 ? 0.555 25.154 9.802 1.00 0.00 19 ASN A N 13
ATOM 19653 C CA . ASN A 1 19 ? -0.575 25.939 9.336 1.00 0.00 19 ASN A CA 13
ATOM 19654 C C . ASN A 1 19 ? -1.270 25.196 8.193 1.00 0.00 19 ASN A C 13
ATOM 19655 O O . ASN A 1 19 ? -0.611 24.687 7.287 1.00 0.00 19 ASN A O 13
ATOM 19666 N N . LYS A 1 20 ? -2.592 25.157 8.272 1.00 0.00 20 LYS A N 13
ATOM 19667 C CA . LYS A 1 20 ? -3.383 24.485 7.255 1.00 0.00 20 LYS A CA 13
ATOM 19668 C C . LYS A 1 20 ? -2.986 23.009 7.200 1.00 0.00 20 LYS A C 13
ATOM 19669 O O . LYS A 1 20 ? -1.861 22.651 7.544 1.00 0.00 20 LYS A O 13
ATOM 19688 N N . ASN A 1 21 ? -3.933 22.191 6.763 1.00 0.00 21 ASN A N 13
ATOM 19689 C CA . ASN A 1 21 ? -3.696 20.761 6.658 1.00 0.00 21 ASN A CA 13
ATOM 19690 C C . ASN A 1 21 ? -3.119 20.444 5.277 1.00 0.00 21 ASN A C 13
ATOM 19691 O O . ASN A 1 21 ? -3.443 21.112 4.297 1.00 0.00 21 ASN A O 13
ATOM 19702 N N . ASP A 1 22 ? -2.274 19.424 5.244 1.00 0.00 22 ASP A N 13
ATOM 19703 C CA . ASP A 1 22 ? -1.648 19.011 4.000 1.00 0.00 22 ASP A CA 13
ATOM 19704 C C . ASP A 1 22 ? -1.772 17.493 3.851 1.00 0.00 22 ASP A C 13
ATOM 19705 O O . ASP A 1 22 ? -1.048 16.741 4.501 1.00 0.00 22 ASP A O 13
ATOM 19714 N N . PRO A 1 23 ? -2.721 17.077 2.970 1.00 0.00 23 PRO A N 13
ATOM 19715 C CA . PRO A 1 23 ? -2.949 15.663 2.728 1.00 0.00 23 PRO A CA 13
ATOM 19716 C C . PRO A 1 23 ? -1.836 15.068 1.864 1.00 0.00 23 PRO A C 13
ATOM 19717 O O . PRO A 1 23 ? -1.850 13.875 1.561 1.00 0.00 23 PRO A O 13
ATOM 19728 N N . LYS A 1 24 ? -0.897 15.925 1.490 1.00 0.00 24 LYS A N 13
ATOM 19729 C CA . LYS A 1 24 ? 0.221 15.499 0.667 1.00 0.00 24 LYS A CA 13
ATOM 19730 C C . LYS A 1 24 ? 0.945 14.341 1.357 1.00 0.00 24 LYS A C 13
ATOM 19731 O O . LYS A 1 24 ? 1.196 14.390 2.560 1.00 0.00 24 LYS A O 13
ATOM 19750 N N . SER A 1 25 ? 1.259 13.326 0.566 1.00 0.00 25 SER A N 13
ATOM 19751 C CA . SER A 1 25 ? 1.949 12.157 1.086 1.00 0.00 25 SER A CA 13
ATOM 19752 C C . SER A 1 25 ? 0.936 11.165 1.661 1.00 0.00 25 SER A C 13
ATOM 19753 O O . SER A 1 25 ? 1.008 9.969 1.384 1.00 0.00 25 SER A O 13
ATOM 19761 N N . ILE A 1 26 ? 0.016 11.699 2.451 1.00 0.00 26 ILE A N 13
ATOM 19762 C CA . ILE A 1 26 ? -1.010 10.875 3.067 1.00 0.00 26 ILE A CA 13
ATOM 19763 C C . ILE A 1 26 ? -1.723 10.061 1.986 1.00 0.00 26 ILE A C 13
ATOM 19764 O O . ILE A 1 26 ? -2.285 9.004 2.269 1.00 0.00 26 ILE A O 13
ATOM 19780 N N . ASN A 1 27 ? -1.676 10.583 0.769 1.00 0.00 27 ASN A N 13
ATOM 19781 C CA . ASN A 1 27 ? -2.309 9.918 -0.356 1.00 0.00 27 ASN A CA 13
ATOM 19782 C C . ASN A 1 27 ? -2.015 8.418 -0.288 1.00 0.00 27 ASN A C 13
ATOM 19783 O O . ASN A 1 27 ? -2.928 7.598 -0.375 1.00 0.00 27 ASN A O 13
ATOM 19794 N N . SER A 1 28 ? -0.737 8.105 -0.134 1.00 0.00 28 SER A N 13
ATOM 19795 C CA . SER A 1 28 ? -0.311 6.718 -0.053 1.00 0.00 28 SER A CA 13
ATOM 19796 C C . SER A 1 28 ? 1.010 6.620 0.713 1.00 0.00 28 SER A C 13
ATOM 19797 O O . SER A 1 28 ? 2.077 6.855 0.149 1.00 0.00 28 SER A O 13
ATOM 19805 N N . ARG A 1 29 ? 0.894 6.272 1.986 1.00 0.00 29 ARG A N 13
ATOM 19806 C CA . ARG A 1 29 ? 2.066 6.140 2.835 1.00 0.00 29 ARG A CA 13
ATOM 19807 C C . ARG A 1 29 ? 1.828 5.074 3.906 1.00 0.00 29 ARG A C 13
ATOM 19808 O O . ARG A 1 29 ? 0.693 4.851 4.324 1.00 0.00 29 ARG A O 13
ATOM 19829 N N . VAL A 1 30 ? 2.917 4.443 4.319 1.00 0.00 30 VAL A N 13
ATOM 19830 C CA . VAL A 1 30 ? 2.842 3.405 5.333 1.00 0.00 30 VAL A CA 13
ATOM 19831 C C . VAL A 1 30 ? 3.863 3.698 6.434 1.00 0.00 30 VAL A C 13
ATOM 19832 O O . VAL A 1 30 ? 5.005 4.054 6.147 1.00 0.00 30 VAL A O 13
ATOM 19845 N N . PHE A 1 31 ? 3.416 3.537 7.671 1.00 0.00 31 PHE A N 13
ATOM 19846 C CA . PHE A 1 31 ? 4.277 3.780 8.815 1.00 0.00 31 PHE A CA 13
ATOM 19847 C C . PHE A 1 31 ? 4.561 2.481 9.573 1.00 0.00 31 PHE A C 13
ATOM 19848 O O . PHE A 1 31 ? 3.740 2.033 10.372 1.00 0.00 31 PHE A O 13
ATOM 19865 N N . ILE A 1 32 ? 5.726 1.914 9.296 1.00 0.00 32 ILE A N 13
ATOM 19866 C CA . ILE A 1 32 ? 6.128 0.676 9.942 1.00 0.00 32 ILE A CA 13
ATOM 19867 C C . ILE A 1 32 ? 6.708 0.991 11.322 1.00 0.00 32 ILE A C 13
ATOM 19868 O O . ILE A 1 32 ? 7.784 1.579 11.428 1.00 0.00 32 ILE A O 13
ATOM 19884 N N . GLY A 1 33 ? 5.970 0.586 12.345 1.00 0.00 33 GLY A N 13
ATOM 19885 C CA . GLY A 1 33 ? 6.398 0.817 13.715 1.00 0.00 33 GLY A CA 13
ATOM 19886 C C . GLY A 1 33 ? 6.820 -0.491 14.386 1.00 0.00 33 GLY A C 13
ATOM 19887 O O . GLY A 1 33 ? 6.930 -1.524 13.727 1.00 0.00 33 GLY A O 13
ATOM 19891 N N . ASN A 1 34 ? 7.045 -0.405 15.689 1.00 0.00 34 ASN A N 13
ATOM 19892 C CA . ASN A 1 34 ? 7.452 -1.569 16.456 1.00 0.00 34 ASN A CA 13
ATOM 19893 C C . ASN A 1 34 ? 8.472 -2.376 15.650 1.00 0.00 34 ASN A C 13
ATOM 19894 O O . ASN A 1 34 ? 8.562 -3.593 15.797 1.00 0.00 34 ASN A O 13
ATOM 19905 N N . LEU A 1 35 ? 9.214 -1.664 14.814 1.00 0.00 35 LEU A N 13
ATOM 19906 C CA . LEU A 1 35 ? 10.224 -2.298 13.984 1.00 0.00 35 LEU A CA 13
ATOM 19907 C C . LEU A 1 35 ? 11.575 -2.242 14.699 1.00 0.00 35 LEU A C 13
ATOM 19908 O O . LEU A 1 35 ? 12.096 -1.160 14.966 1.00 0.00 35 LEU A O 13
ATOM 19924 N N . ASN A 1 36 ? 12.104 -3.421 14.991 1.00 0.00 36 ASN A N 13
ATOM 19925 C CA . ASN A 1 36 ? 13.384 -3.521 15.670 1.00 0.00 36 ASN A CA 13
ATOM 19926 C C . ASN A 1 36 ? 14.397 -2.609 14.975 1.00 0.00 36 ASN A C 13
ATOM 19927 O O . ASN A 1 36 ? 15.331 -2.117 15.607 1.00 0.00 36 ASN A O 13
ATOM 19938 N N . THR A 1 37 ? 14.179 -2.411 13.683 1.00 0.00 37 THR A N 13
ATOM 19939 C CA . THR A 1 37 ? 15.061 -1.567 12.896 1.00 0.00 37 THR A CA 13
ATOM 19940 C C . THR A 1 37 ? 16.519 -1.798 13.299 1.00 0.00 37 THR A C 13
ATOM 19941 O O . THR A 1 37 ? 17.354 -0.905 13.159 1.00 0.00 37 THR A O 13
ATOM 19952 N N . ALA A 1 38 ? 16.781 -3.000 13.790 1.00 0.00 38 ALA A N 13
ATOM 19953 C CA . ALA A 1 38 ? 18.124 -3.359 14.214 1.00 0.00 38 ALA A CA 13
ATOM 19954 C C . ALA A 1 38 ? 18.726 -4.342 13.208 1.00 0.00 38 ALA A C 13
ATOM 19955 O O . ALA A 1 38 ? 19.926 -4.303 12.940 1.00 0.00 38 ALA A O 13
ATOM 19962 N N . LEU A 1 39 ? 17.865 -5.199 12.679 1.00 0.00 39 LEU A N 13
ATOM 19963 C CA . LEU A 1 39 ? 18.298 -6.190 11.708 1.00 0.00 39 LEU A CA 13
ATOM 19964 C C . LEU A 1 39 ? 17.645 -5.892 10.357 1.00 0.00 39 LEU A C 13
ATOM 19965 O O . LEU A 1 39 ? 18.272 -6.058 9.311 1.00 0.00 39 LEU A O 13
ATOM 19981 N N . VAL A 1 40 ? 16.396 -5.457 10.422 1.00 0.00 40 VAL A N 13
ATOM 19982 C CA . VAL A 1 40 ? 15.652 -5.135 9.216 1.00 0.00 40 VAL A CA 13
ATOM 19983 C C . VAL A 1 40 ? 16.217 -3.854 8.600 1.00 0.00 40 VAL A C 13
ATOM 19984 O O . VAL A 1 40 ? 16.221 -2.802 9.239 1.00 0.00 40 VAL A O 13
ATOM 19997 N N . LYS A 1 41 ? 16.682 -3.983 7.366 1.00 0.00 41 LYS A N 13
ATOM 19998 C CA . LYS A 1 41 ? 17.249 -2.849 6.657 1.00 0.00 41 LYS A CA 13
ATOM 19999 C C . LYS A 1 41 ? 16.180 -2.232 5.752 1.00 0.00 41 LYS A C 13
ATOM 20000 O O . LYS A 1 41 ? 15.040 -2.692 5.731 1.00 0.00 41 LYS A O 13
ATOM 20019 N N . LYS A 1 42 ? 16.587 -1.201 5.027 1.00 0.00 42 LYS A N 13
ATOM 20020 C CA . LYS A 1 42 ? 15.679 -0.517 4.123 1.00 0.00 42 LYS A CA 13
ATOM 20021 C C . LYS A 1 42 ? 15.607 -1.285 2.801 1.00 0.00 42 LYS A C 13
ATOM 20022 O O . LYS A 1 42 ? 14.541 -1.390 2.197 1.00 0.00 42 LYS A O 13
ATOM 20041 N N . SER A 1 43 ? 16.756 -1.801 2.391 1.00 0.00 43 SER A N 13
ATOM 20042 C CA . SER A 1 43 ? 16.838 -2.556 1.152 1.00 0.00 43 SER A CA 13
ATOM 20043 C C . SER A 1 43 ? 16.044 -3.858 1.280 1.00 0.00 43 SER A C 13
ATOM 20044 O O . SER A 1 43 ? 15.521 -4.369 0.291 1.00 0.00 43 SER A O 13
ATOM 20052 N N . ASP A 1 44 ? 15.979 -4.357 2.505 1.00 0.00 44 ASP A N 13
ATOM 20053 C CA . ASP A 1 44 ? 15.258 -5.589 2.775 1.00 0.00 44 ASP A CA 13
ATOM 20054 C C . ASP A 1 44 ? 13.761 -5.289 2.866 1.00 0.00 44 ASP A C 13
ATOM 20055 O O . ASP A 1 44 ? 12.972 -5.802 2.074 1.00 0.00 44 ASP A O 13
ATOM 20064 N N . VAL A 1 45 ? 13.414 -4.459 3.840 1.00 0.00 45 VAL A N 13
ATOM 20065 C CA . VAL A 1 45 ? 12.026 -4.085 4.045 1.00 0.00 45 VAL A CA 13
ATOM 20066 C C . VAL A 1 45 ? 11.414 -3.658 2.709 1.00 0.00 45 VAL A C 13
ATOM 20067 O O . VAL A 1 45 ? 10.202 -3.747 2.521 1.00 0.00 45 VAL A O 13
ATOM 20080 N N . GLU A 1 46 ? 12.281 -3.204 1.816 1.00 0.00 46 GLU A N 13
ATOM 20081 C CA . GLU A 1 46 ? 11.841 -2.764 0.503 1.00 0.00 46 GLU A CA 13
ATOM 20082 C C . GLU A 1 46 ? 11.348 -3.956 -0.319 1.00 0.00 46 GLU A C 13
ATOM 20083 O O . GLU A 1 46 ? 10.274 -3.902 -0.915 1.00 0.00 46 GLU A O 13
ATOM 20095 N N . THR A 1 47 ? 12.158 -5.005 -0.326 1.00 0.00 47 THR A N 13
ATOM 20096 C CA . THR A 1 47 ? 11.818 -6.208 -1.065 1.00 0.00 47 THR A CA 13
ATOM 20097 C C . THR A 1 47 ? 10.682 -6.960 -0.368 1.00 0.00 47 THR A C 13
ATOM 20098 O O . THR A 1 47 ? 10.095 -7.875 -0.942 1.00 0.00 47 THR A O 13
ATOM 20109 N N . ILE A 1 48 ? 10.407 -6.544 0.860 1.00 0.00 48 ILE A N 13
ATOM 20110 C CA . ILE A 1 48 ? 9.352 -7.167 1.641 1.00 0.00 48 ILE A CA 13
ATOM 20111 C C . ILE A 1 48 ? 8.004 -6.559 1.246 1.00 0.00 48 ILE A C 13
ATOM 20112 O O . ILE A 1 48 ? 7.029 -7.280 1.044 1.00 0.00 48 ILE A O 13
ATOM 20128 N N . PHE A 1 49 ? 7.993 -5.237 1.149 1.00 0.00 49 PHE A N 13
ATOM 20129 C CA . PHE A 1 49 ? 6.782 -4.524 0.782 1.00 0.00 49 PHE A CA 13
ATOM 20130 C C . PHE A 1 49 ? 6.696 -4.333 -0.733 1.00 0.00 49 PHE A C 13
ATOM 20131 O O . PHE A 1 49 ? 5.602 -4.271 -1.294 1.00 0.00 49 PHE A O 13
ATOM 20148 N N . SER A 1 50 ? 7.863 -4.244 -1.354 1.00 0.00 50 SER A N 13
ATOM 20149 C CA . SER A 1 50 ? 7.934 -4.061 -2.794 1.00 0.00 50 SER A CA 13
ATOM 20150 C C . SER A 1 50 ? 6.949 -5.003 -3.490 1.00 0.00 50 SER A C 13
ATOM 20151 O O . SER A 1 50 ? 6.440 -4.690 -4.565 1.00 0.00 50 SER A O 13
ATOM 20159 N N . LYS A 1 51 ? 6.711 -6.138 -2.848 1.00 0.00 51 LYS A N 13
ATOM 20160 C CA . LYS A 1 51 ? 5.796 -7.127 -3.392 1.00 0.00 51 LYS A CA 13
ATOM 20161 C C . LYS A 1 51 ? 4.439 -6.471 -3.654 1.00 0.00 51 LYS A C 13
ATOM 20162 O O . LYS A 1 51 ? 3.784 -6.767 -4.653 1.00 0.00 51 LYS A O 13
ATOM 20181 N N . TYR A 1 52 ? 4.055 -5.593 -2.738 1.00 0.00 52 TYR A N 13
ATOM 20182 C CA . TYR A 1 52 ? 2.788 -4.893 -2.857 1.00 0.00 52 TYR A CA 13
ATOM 20183 C C . TYR A 1 52 ? 2.833 -3.866 -3.990 1.00 0.00 52 TYR A C 13
ATOM 20184 O O . TYR A 1 52 ? 1.801 -3.321 -4.380 1.00 0.00 52 TYR A O 13
ATOM 20202 N N . GLY A 1 53 ? 4.039 -3.632 -4.486 1.00 0.00 53 GLY A N 13
ATOM 20203 C CA . GLY A 1 53 ? 4.232 -2.679 -5.566 1.00 0.00 53 GLY A CA 13
ATOM 20204 C C . GLY A 1 53 ? 5.415 -1.754 -5.275 1.00 0.00 53 GLY A C 13
ATOM 20205 O O . GLY A 1 53 ? 5.818 -1.598 -4.124 1.00 0.00 53 GLY A O 13
ATOM 20209 N N . ARG A 1 54 ? 5.938 -1.163 -6.340 1.00 0.00 54 ARG A N 13
ATOM 20210 C CA . ARG A 1 54 ? 7.067 -0.257 -6.214 1.00 0.00 54 ARG A CA 13
ATOM 20211 C C . ARG A 1 54 ? 6.713 0.905 -5.283 1.00 0.00 54 ARG A C 13
ATOM 20212 O O . ARG A 1 54 ? 5.713 1.589 -5.492 1.00 0.00 54 ARG A O 13
ATOM 20233 N N . VAL A 1 55 ? 7.555 1.093 -4.277 1.00 0.00 55 VAL A N 13
ATOM 20234 C CA . VAL A 1 55 ? 7.343 2.160 -3.314 1.00 0.00 55 VAL A CA 13
ATOM 20235 C C . VAL A 1 55 ? 7.953 3.456 -3.854 1.00 0.00 55 VAL A C 13
ATOM 20236 O O . VAL A 1 55 ? 9.028 3.438 -4.452 1.00 0.00 55 VAL A O 13
ATOM 20249 N N . ALA A 1 56 ? 7.241 4.549 -3.623 1.00 0.00 56 ALA A N 13
ATOM 20250 C CA . ALA A 1 56 ? 7.698 5.850 -4.078 1.00 0.00 56 ALA A CA 13
ATOM 20251 C C . ALA A 1 56 ? 8.912 6.278 -3.250 1.00 0.00 56 ALA A C 13
ATOM 20252 O O . ALA A 1 56 ? 9.894 6.780 -3.794 1.00 0.00 56 ALA A O 13
ATOM 20259 N N . GLY A 1 57 ? 8.804 6.064 -1.947 1.00 0.00 57 GLY A N 13
ATOM 20260 C CA . GLY A 1 57 ? 9.880 6.421 -1.038 1.00 0.00 57 GLY A CA 13
ATOM 20261 C C . GLY A 1 57 ? 9.814 5.588 0.244 1.00 0.00 57 GLY A C 13
ATOM 20262 O O . GLY A 1 57 ? 8.881 5.730 1.033 1.00 0.00 57 GLY A O 13
ATOM 20266 N N . CYS A 1 58 ? 10.816 4.738 0.412 1.00 0.00 58 CYS A N 13
ATOM 20267 C CA . CYS A 1 58 ? 10.884 3.883 1.584 1.00 0.00 58 CYS A CA 13
ATOM 20268 C C . CYS A 1 58 ? 12.002 4.400 2.492 1.00 0.00 58 CYS A C 13
ATOM 20269 O O . CYS A 1 58 ? 13.112 4.659 2.030 1.00 0.00 58 CYS A O 13
ATOM 20277 N N . SER A 1 59 ? 11.669 4.535 3.768 1.00 0.00 59 SER A N 13
ATOM 20278 C CA . SER A 1 59 ? 12.631 5.016 4.745 1.00 0.00 59 SER A CA 13
ATOM 20279 C C . SER A 1 59 ? 12.643 4.094 5.966 1.00 0.00 59 SER A C 13
ATOM 20280 O O . SER A 1 59 ? 11.609 3.547 6.345 1.00 0.00 59 SER A O 13
ATOM 20288 N N . VAL A 1 60 ? 13.825 3.950 6.547 1.00 0.00 60 VAL A N 13
ATOM 20289 C CA . VAL A 1 60 ? 13.985 3.103 7.717 1.00 0.00 60 VAL A CA 13
ATOM 20290 C C . VAL A 1 60 ? 14.664 3.903 8.830 1.00 0.00 60 VAL A C 13
ATOM 20291 O O . VAL A 1 60 ? 15.765 4.420 8.646 1.00 0.00 60 VAL A O 13
ATOM 20304 N N . HIS A 1 61 ? 13.979 3.981 9.962 1.00 0.00 61 HIS A N 13
ATOM 20305 C CA . HIS A 1 61 ? 14.503 4.709 11.105 1.00 0.00 61 HIS A CA 13
ATOM 20306 C C . HIS A 1 61 ? 14.699 3.748 12.279 1.00 0.00 61 HIS A C 13
ATOM 20307 O O . HIS A 1 61 ? 14.077 2.688 12.330 1.00 0.00 61 HIS A O 13
ATOM 20321 N N . LYS A 1 62 ? 15.567 4.153 13.195 1.00 0.00 62 LYS A N 13
ATOM 20322 C CA . LYS A 1 62 ? 15.854 3.341 14.366 1.00 0.00 62 LYS A CA 13
ATOM 20323 C C . LYS A 1 62 ? 14.633 3.336 15.288 1.00 0.00 62 LYS A C 13
ATOM 20324 O O . LYS A 1 62 ? 14.532 4.162 16.195 1.00 0.00 62 LYS A O 13
ATOM 20343 N N . GLY A 1 63 ? 13.737 2.396 15.026 1.00 0.00 63 GLY A N 13
ATOM 20344 C CA . GLY A 1 63 ? 12.527 2.273 15.821 1.00 0.00 63 GLY A CA 13
ATOM 20345 C C . GLY A 1 63 ? 11.299 2.092 14.927 1.00 0.00 63 GLY A C 13
ATOM 20346 O O . GLY A 1 63 ? 10.272 1.581 15.372 1.00 0.00 63 GLY A O 13
ATOM 20350 N N . TYR A 1 64 ? 11.445 2.521 13.682 1.00 0.00 64 TYR A N 13
ATOM 20351 C CA . TYR A 1 64 ? 10.360 2.412 12.721 1.00 0.00 64 TYR A CA 13
ATOM 20352 C C . TYR A 1 64 ? 10.871 2.610 11.293 1.00 0.00 64 TYR A C 13
ATOM 20353 O O . TYR A 1 64 ? 12.055 2.868 11.083 1.00 0.00 64 TYR A O 13
ATOM 20371 N N . ALA A 1 65 ? 9.952 2.481 10.347 1.00 0.00 65 ALA A N 13
ATOM 20372 C CA . ALA A 1 65 ? 10.295 2.642 8.944 1.00 0.00 65 ALA A CA 13
ATOM 20373 C C . ALA A 1 65 ? 9.056 3.096 8.170 1.00 0.00 65 ALA A C 13
ATOM 20374 O O . ALA A 1 65 ? 7.940 2.678 8.476 1.00 0.00 65 ALA A O 13
ATOM 20381 N N . PHE A 1 66 ? 9.293 3.945 7.181 1.00 0.00 66 PHE A N 13
ATOM 20382 C CA . PHE A 1 66 ? 8.210 4.460 6.360 1.00 0.00 66 PHE A CA 13
ATOM 20383 C C . PHE A 1 66 ? 8.273 3.884 4.944 1.00 0.00 66 PHE A C 13
ATOM 20384 O O . PHE A 1 66 ? 9.347 3.522 4.465 1.00 0.00 66 PHE A O 13
ATOM 20401 N N . VAL A 1 67 ? 7.110 3.817 4.315 1.00 0.00 67 VAL A N 13
ATOM 20402 C CA . VAL A 1 67 ? 7.019 3.291 2.963 1.00 0.00 67 VAL A CA 13
ATOM 20403 C C . VAL A 1 67 ? 5.942 4.058 2.193 1.00 0.00 67 VAL A C 13
ATOM 20404 O O . VAL A 1 67 ? 4.750 3.851 2.414 1.00 0.00 67 VAL A O 13
ATOM 20417 N N . GLN A 1 68 ? 6.401 4.928 1.305 1.00 0.00 68 GLN A N 13
ATOM 20418 C CA . GLN A 1 68 ? 5.492 5.727 0.501 1.00 0.00 68 GLN A CA 13
ATOM 20419 C C . GLN A 1 68 ? 5.206 5.028 -0.829 1.00 0.00 68 GLN A C 13
ATOM 20420 O O . GLN A 1 68 ? 6.094 4.406 -1.411 1.00 0.00 68 GLN A O 13
ATOM 20434 N N . TYR A 1 69 ? 3.964 5.155 -1.273 1.00 0.00 69 TYR A N 13
ATOM 20435 C CA . TYR A 1 69 ? 3.551 4.543 -2.525 1.00 0.00 69 TYR A CA 13
ATOM 20436 C C . TYR A 1 69 ? 2.899 5.573 -3.449 1.00 0.00 69 TYR A C 13
ATOM 20437 O O . TYR A 1 69 ? 2.636 6.703 -3.039 1.00 0.00 69 TYR A O 13
ATOM 20455 N N . SER A 1 70 ? 2.656 5.147 -4.680 1.00 0.00 70 SER A N 13
ATOM 20456 C CA . SER A 1 70 ? 2.040 6.018 -5.666 1.00 0.00 70 SER A CA 13
ATOM 20457 C C . SER A 1 70 ? 0.526 5.799 -5.684 1.00 0.00 70 SER A C 13
ATOM 20458 O O . SER A 1 70 ? -0.237 6.735 -5.920 1.00 0.00 70 SER A O 13
ATOM 20466 N N . ASN A 1 71 ? 0.136 4.559 -5.431 1.00 0.00 71 ASN A N 13
ATOM 20467 C CA . ASN A 1 71 ? -1.273 4.206 -5.414 1.00 0.00 71 ASN A CA 13
ATOM 20468 C C . ASN A 1 71 ? -1.722 3.980 -3.969 1.00 0.00 71 ASN A C 13
ATOM 20469 O O . ASN A 1 71 ? -1.042 3.298 -3.204 1.00 0.00 71 ASN A O 13
ATOM 20480 N N . GLU A 1 72 ? -2.863 4.566 -3.638 1.00 0.00 72 GLU A N 13
ATOM 20481 C CA . GLU A 1 72 ? -3.410 4.438 -2.298 1.00 0.00 72 GLU A CA 13
ATOM 20482 C C . GLU A 1 72 ? -3.680 2.967 -1.974 1.00 0.00 72 GLU A C 13
ATOM 20483 O O . GLU A 1 72 ? -3.883 2.610 -0.815 1.00 0.00 72 GLU A O 13
ATOM 20495 N N . ARG A 1 73 ? -3.674 2.153 -3.020 1.00 0.00 73 ARG A N 13
ATOM 20496 C CA . ARG A 1 73 ? -3.917 0.729 -2.861 1.00 0.00 73 ARG A CA 13
ATOM 20497 C C . ARG A 1 73 ? -2.601 -0.007 -2.600 1.00 0.00 73 ARG A C 13
ATOM 20498 O O . ARG A 1 73 ? -2.532 -0.871 -1.727 1.00 0.00 73 ARG A O 13
ATOM 20519 N N . HIS A 1 74 ? -1.590 0.362 -3.373 1.00 0.00 74 HIS A N 13
ATOM 20520 C CA . HIS A 1 74 ? -0.281 -0.253 -3.236 1.00 0.00 74 HIS A CA 13
ATOM 20521 C C . HIS A 1 74 ? 0.166 -0.190 -1.774 1.00 0.00 74 HIS A C 13
ATOM 20522 O O . HIS A 1 74 ? 0.987 -0.995 -1.337 1.00 0.00 74 HIS A O 13
ATOM 20536 N N . ALA A 1 75 ? -0.394 0.775 -1.059 1.00 0.00 75 ALA A N 13
ATOM 20537 C CA . ALA A 1 75 ? -0.064 0.953 0.345 1.00 0.00 75 ALA A CA 13
ATOM 20538 C C . ALA A 1 75 ? -0.931 0.019 1.191 1.00 0.00 75 ALA A C 13
ATOM 20539 O O . ALA A 1 75 ? -0.418 -0.894 1.837 1.00 0.00 75 ALA A O 13
ATOM 20546 N N . ARG A 1 76 ? -2.229 0.279 1.160 1.00 0.00 76 ARG A N 13
ATOM 20547 C CA . ARG A 1 76 ? -3.172 -0.528 1.917 1.00 0.00 76 ARG A CA 13
ATOM 20548 C C . ARG A 1 76 ? -2.765 -2.002 1.872 1.00 0.00 76 ARG A C 13
ATOM 20549 O O . ARG A 1 76 ? -2.772 -2.683 2.896 1.00 0.00 76 ARG A O 13
ATOM 20570 N N . ALA A 1 77 ? -2.421 -2.452 0.674 1.00 0.00 77 ALA A N 13
ATOM 20571 C CA . ALA A 1 77 ? -2.011 -3.833 0.482 1.00 0.00 77 ALA A CA 13
ATOM 20572 C C . ALA A 1 77 ? -0.842 -4.148 1.417 1.00 0.00 77 ALA A C 13
ATOM 20573 O O . ALA A 1 77 ? -0.882 -5.130 2.156 1.00 0.00 77 ALA A O 13
ATOM 20580 N N . ALA A 1 78 ? 0.171 -3.297 1.353 1.00 0.00 78 ALA A N 13
ATOM 20581 C CA . ALA A 1 78 ? 1.349 -3.473 2.185 1.00 0.00 78 ALA A CA 13
ATOM 20582 C C . ALA A 1 78 ? 0.987 -3.183 3.643 1.00 0.00 78 ALA A C 13
ATOM 20583 O O . ALA A 1 78 ? 1.585 -3.746 4.559 1.00 0.00 78 ALA A O 13
ATOM 20590 N N . VAL A 1 79 ? 0.009 -2.305 3.813 1.00 0.00 79 VAL A N 13
ATOM 20591 C CA . VAL A 1 79 ? -0.440 -1.933 5.144 1.00 0.00 79 VAL A CA 13
ATOM 20592 C C . VAL A 1 79 ? -1.008 -3.167 5.849 1.00 0.00 79 VAL A C 13
ATOM 20593 O O . VAL A 1 79 ? -0.467 -3.613 6.860 1.00 0.00 79 VAL A O 13
ATOM 20606 N N . LEU A 1 80 ? -2.091 -3.684 5.287 1.00 0.00 80 LEU A N 13
ATOM 20607 C CA . LEU A 1 80 ? -2.738 -4.857 5.849 1.00 0.00 80 LEU A CA 13
ATOM 20608 C C . LEU A 1 80 ? -1.861 -6.086 5.599 1.00 0.00 80 LEU A C 13
ATOM 20609 O O . LEU A 1 80 ? -1.724 -6.943 6.471 1.00 0.00 80 LEU A O 13
ATOM 20625 N N . GLY A 1 81 ? -1.291 -6.134 4.404 1.00 0.00 81 GLY A N 13
ATOM 20626 C CA . GLY A 1 81 ? -0.432 -7.244 4.029 1.00 0.00 81 GLY A CA 13
ATOM 20627 C C . GLY A 1 81 ? 0.661 -7.470 5.076 1.00 0.00 81 GLY A C 13
ATOM 20628 O O . GLY A 1 81 ? 1.034 -8.609 5.352 1.00 0.00 81 GLY A O 13
ATOM 20632 N N . GLU A 1 82 ? 1.142 -6.367 5.630 1.00 0.00 82 GLU A N 13
ATOM 20633 C CA . GLU A 1 82 ? 2.184 -6.431 6.640 1.00 0.00 82 GLU A CA 13
ATOM 20634 C C . GLU A 1 82 ? 1.576 -6.305 8.039 1.00 0.00 82 GLU A C 13
ATOM 20635 O O . GLU A 1 82 ? 1.813 -7.150 8.901 1.00 0.00 82 GLU A O 13
ATOM 20647 N N . ASN A 1 83 ? 0.804 -5.244 8.220 1.00 0.00 83 ASN A N 13
ATOM 20648 C CA . ASN A 1 83 ? 0.160 -4.997 9.499 1.00 0.00 83 ASN A CA 13
ATOM 20649 C C . ASN A 1 83 ? -0.325 -6.324 10.086 1.00 0.00 83 ASN A C 13
ATOM 20650 O O . ASN A 1 83 ? -1.152 -7.007 9.485 1.00 0.00 83 ASN A O 13
ATOM 20661 N N . GLY A 1 84 ? 0.211 -6.648 11.253 1.00 0.00 84 GLY A N 13
ATOM 20662 C CA . GLY A 1 84 ? -0.157 -7.881 11.928 1.00 0.00 84 GLY A CA 13
ATOM 20663 C C . GLY A 1 84 ? 1.036 -8.835 12.015 1.00 0.00 84 GLY A C 13
ATOM 20664 O O . GLY A 1 84 ? 1.077 -9.707 12.882 1.00 0.00 84 GLY A O 13
ATOM 20668 N N . ARG A 1 85 ? 1.979 -8.638 11.106 1.00 0.00 85 ARG A N 13
ATOM 20669 C CA . ARG A 1 85 ? 3.170 -9.469 11.068 1.00 0.00 85 ARG A CA 13
ATOM 20670 C C . ARG A 1 85 ? 4.038 -9.208 12.301 1.00 0.00 85 ARG A C 13
ATOM 20671 O O . ARG A 1 85 ? 3.981 -8.129 12.888 1.00 0.00 85 ARG A O 13
ATOM 20692 N N . VAL A 1 86 ? 4.823 -10.215 12.657 1.00 0.00 86 VAL A N 13
ATOM 20693 C CA . VAL A 1 86 ? 5.702 -10.108 13.808 1.00 0.00 86 VAL A CA 13
ATOM 20694 C C . VAL A 1 86 ? 7.155 -10.251 13.351 1.00 0.00 86 VAL A C 13
ATOM 20695 O O . VAL A 1 86 ? 7.449 -11.023 12.440 1.00 0.00 86 VAL A O 13
ATOM 20708 N N . LEU A 1 87 ? 8.024 -9.494 14.003 1.00 0.00 87 LEU A N 13
ATOM 20709 C CA . LEU A 1 87 ? 9.439 -9.526 13.674 1.00 0.00 87 LEU A CA 13
ATOM 20710 C C . LEU A 1 87 ? 10.258 -9.228 14.932 1.00 0.00 87 LEU A C 13
ATOM 20711 O O . LEU A 1 87 ? 10.233 -8.108 15.442 1.00 0.00 87 LEU A O 13
ATOM 20727 N N . ALA A 1 88 ? 10.963 -10.248 15.397 1.00 0.00 88 ALA A N 13
ATOM 20728 C CA . ALA A 1 88 ? 11.787 -10.110 16.585 1.00 0.00 88 ALA A CA 13
ATOM 20729 C C . ALA A 1 88 ? 10.926 -10.343 17.828 1.00 0.00 88 ALA A C 13
ATOM 20730 O O . ALA A 1 88 ? 11.353 -10.057 18.946 1.00 0.00 88 ALA A O 13
ATOM 20737 N N . GLY A 1 89 ? 9.730 -10.860 17.591 1.00 0.00 89 GLY A N 13
ATOM 20738 C CA . GLY A 1 89 ? 8.805 -11.135 18.677 1.00 0.00 89 GLY A CA 13
ATOM 20739 C C . GLY A 1 89 ? 7.900 -9.931 18.945 1.00 0.00 89 GLY A C 13
ATOM 20740 O O . GLY A 1 89 ? 7.351 -9.793 20.038 1.00 0.00 89 GLY A O 13
ATOM 20744 N N . GLN A 1 90 ? 7.772 -9.090 17.930 1.00 0.00 90 GLN A N 13
ATOM 20745 C CA . GLN A 1 90 ? 6.943 -7.901 18.042 1.00 0.00 90 GLN A CA 13
ATOM 20746 C C . GLN A 1 90 ? 6.061 -7.751 16.801 1.00 0.00 90 GLN A C 13
ATOM 20747 O O . GLN A 1 90 ? 6.553 -7.803 15.675 1.00 0.00 90 GLN A O 13
ATOM 20761 N N . THR A 1 91 ? 4.772 -7.568 17.049 1.00 0.00 91 THR A N 13
ATOM 20762 C CA . THR A 1 91 ? 3.817 -7.409 15.967 1.00 0.00 91 THR A CA 13
ATOM 20763 C C . THR A 1 91 ? 4.013 -6.059 15.275 1.00 0.00 91 THR A C 13
ATOM 20764 O O . THR A 1 91 ? 3.585 -5.026 15.789 1.00 0.00 91 THR A O 13
ATOM 20775 N N . LEU A 1 92 ? 4.661 -6.110 14.120 1.00 0.00 92 LEU A N 13
ATOM 20776 C CA . LEU A 1 92 ? 4.919 -4.903 13.353 1.00 0.00 92 LEU A CA 13
ATOM 20777 C C . LEU A 1 92 ? 3.639 -4.069 13.276 1.00 0.00 92 LEU A C 13
ATOM 20778 O O . LEU A 1 92 ? 2.654 -4.492 12.672 1.00 0.00 92 LEU A O 13
ATOM 20794 N N . ASP A 1 93 ? 3.694 -2.900 13.896 1.00 0.00 93 ASP A N 13
ATOM 20795 C CA . ASP A 1 93 ? 2.551 -2.003 13.904 1.00 0.00 93 ASP A CA 13
ATOM 20796 C C . ASP A 1 93 ? 2.636 -1.063 12.700 1.00 0.00 93 ASP A C 13
ATOM 20797 O O . ASP A 1 93 ? 3.375 -0.081 12.726 1.00 0.00 93 ASP A O 13
ATOM 20806 N N . ILE A 1 94 ? 1.869 -1.398 11.673 1.00 0.00 94 ILE A N 13
ATOM 20807 C CA . ILE A 1 94 ? 1.848 -0.597 10.461 1.00 0.00 94 ILE A CA 13
ATOM 20808 C C . ILE A 1 94 ? 0.484 0.083 10.328 1.00 0.00 94 ILE A C 13
ATOM 20809 O O . ILE A 1 94 ? -0.512 -0.407 10.857 1.00 0.00 94 ILE A O 13
ATOM 20825 N N . ASN A 1 95 ? 0.483 1.202 9.618 1.00 0.00 95 ASN A N 13
ATOM 20826 C CA . ASN A 1 95 ? -0.742 1.954 9.408 1.00 0.00 95 ASN A CA 13
ATOM 20827 C C . ASN A 1 95 ? -0.608 2.794 8.136 1.00 0.00 95 ASN A C 13
ATOM 20828 O O . ASN A 1 95 ? 0.501 3.045 7.668 1.00 0.00 95 ASN A O 13
ATOM 20839 N N . MET A 1 96 ? -1.754 3.206 7.614 1.00 0.00 96 MET A N 13
ATOM 20840 C CA . MET A 1 96 ? -1.779 4.013 6.406 1.00 0.00 96 MET A CA 13
ATOM 20841 C C . MET A 1 96 ? -1.415 5.468 6.711 1.00 0.00 96 MET A C 13
ATOM 20842 O O . MET A 1 96 ? -2.158 6.384 6.362 1.00 0.00 96 MET A O 13
ATOM 20856 N N . ALA A 1 97 ? -0.271 5.635 7.358 1.00 0.00 97 ALA A N 13
ATOM 20857 C CA . ALA A 1 97 ? 0.201 6.962 7.713 1.00 0.00 97 ALA A CA 13
ATOM 20858 C C . ALA A 1 97 ? -0.881 7.685 8.518 1.00 0.00 97 ALA A C 13
ATOM 20859 O O . ALA A 1 97 ? -0.912 7.596 9.744 1.00 0.00 97 ALA A O 13
ATOM 20866 N N . GLY A 1 98 ? -1.743 8.385 7.794 1.00 0.00 98 GLY A N 13
ATOM 20867 C CA . GLY A 1 98 ? -2.824 9.123 8.425 1.00 0.00 98 GLY A CA 13
ATOM 20868 C C . GLY A 1 98 ? -2.338 10.482 8.931 1.00 0.00 98 GLY A C 13
ATOM 20869 O O . GLY A 1 98 ? -2.691 11.519 8.372 1.00 0.00 98 GLY A O 13
ATOM 20873 N N . GLU A 1 99 ? -1.534 10.434 9.983 1.00 0.00 99 GLU A N 13
ATOM 20874 C CA . GLU A 1 99 ? -0.996 11.649 10.571 1.00 0.00 99 GLU A CA 13
ATOM 20875 C C . GLU A 1 99 ? 0.203 12.144 9.760 1.00 0.00 99 GLU A C 13
ATOM 20876 O O . GLU A 1 99 ? 1.198 11.434 9.619 1.00 0.00 99 GLU A O 13
ATOM 20888 N N . PRO A 1 100 ? 0.066 13.391 9.234 1.00 0.00 100 PRO A N 13
ATOM 20889 C CA . PRO A 1 100 ? 1.126 13.990 8.441 1.00 0.00 100 PRO A CA 13
ATOM 20890 C C . PRO A 1 100 ? 2.281 14.454 9.331 1.00 0.00 100 PRO A C 13
ATOM 20891 O O . PRO A 1 100 ? 2.395 14.027 10.479 1.00 0.00 100 PRO A O 13
ATOM 20902 N N . LYS A 1 101 ? 3.108 15.322 8.767 1.00 0.00 101 LYS A N 13
ATOM 20903 C CA . LYS A 1 101 ? 4.250 15.849 9.495 1.00 0.00 101 LYS A CA 13
ATOM 20904 C C . LYS A 1 101 ? 4.525 17.282 9.036 1.00 0.00 101 LYS A C 13
ATOM 20905 O O . LYS A 1 101 ? 4.098 17.684 7.955 1.00 0.00 101 LYS A O 13
ATOM 20924 N N . PRO A 1 102 ? 5.255 18.034 9.903 1.00 0.00 102 PRO A N 13
ATOM 20925 C CA . PRO A 1 102 ? 5.592 19.414 9.598 1.00 0.00 102 PRO A CA 13
ATOM 20926 C C . PRO A 1 102 ? 6.700 19.488 8.546 1.00 0.00 102 PRO A C 13
ATOM 20927 O O . PRO A 1 102 ? 7.881 19.552 8.886 1.00 0.00 102 PRO A O 13
ATOM 20938 N N . ASP A 1 103 ? 6.281 19.476 7.289 1.00 0.00 103 ASP A N 13
ATOM 20939 C CA . ASP A 1 103 ? 7.224 19.541 6.185 1.00 0.00 103 ASP A CA 13
ATOM 20940 C C . ASP A 1 103 ? 6.456 19.708 4.873 1.00 0.00 103 ASP A C 13
ATOM 20941 O O . ASP A 1 103 ? 5.491 18.988 4.618 1.00 0.00 103 ASP A O 13
ATOM 20950 N N . ARG A 1 104 ? 6.912 20.662 4.074 1.00 0.00 104 ARG A N 13
ATOM 20951 C CA . ARG A 1 104 ? 6.279 20.933 2.795 1.00 0.00 104 ARG A CA 13
ATOM 20952 C C . ARG A 1 104 ? 7.221 20.562 1.648 1.00 0.00 104 ARG A C 13
ATOM 20953 O O . ARG A 1 104 ? 8.427 20.788 1.732 1.00 0.00 104 ARG A O 13
ATOM 20974 N N . SER A 1 105 ? 6.635 19.998 0.602 1.00 0.00 105 SER A N 13
ATOM 20975 C CA . SER A 1 105 ? 7.407 19.593 -0.561 1.00 0.00 105 SER A CA 13
ATOM 20976 C C . SER A 1 105 ? 6.486 19.439 -1.773 1.00 0.00 105 SER A C 13
ATOM 20977 O O . SER A 1 105 ? 5.336 19.023 -1.635 1.00 0.00 105 SER A O 13
ATOM 20985 N N . GLY A 1 106 ? 7.025 19.784 -2.933 1.00 0.00 106 GLY A N 13
ATOM 20986 C CA . GLY A 1 106 ? 6.266 19.689 -4.169 1.00 0.00 106 GLY A CA 13
ATOM 20987 C C . GLY A 1 106 ? 6.516 20.906 -5.061 1.00 0.00 106 GLY A C 13
ATOM 20988 O O . GLY A 1 106 ? 7.656 21.336 -5.225 1.00 0.00 106 GLY A O 13
ATOM 20992 N N . PRO A 1 107 ? 5.402 21.442 -5.628 1.00 0.00 107 PRO A N 13
ATOM 20993 C CA . PRO A 1 107 ? 5.489 22.601 -6.500 1.00 0.00 107 PRO A CA 13
ATOM 20994 C C . PRO A 1 107 ? 5.733 23.877 -5.691 1.00 0.00 107 PRO A C 13
ATOM 20995 O O . PRO A 1 107 ? 4.786 24.544 -5.277 1.00 0.00 107 PRO A O 13
ATOM 21006 N N . SER A 1 108 ? 7.007 24.179 -5.492 1.00 0.00 108 SER A N 13
ATOM 21007 C CA . SER A 1 108 ? 7.387 25.363 -4.741 1.00 0.00 108 SER A CA 13
ATOM 21008 C C . SER A 1 108 ? 8.784 25.824 -5.162 1.00 0.00 108 SER A C 13
ATOM 21009 O O . SER A 1 108 ? 9.786 25.319 -4.659 1.00 0.00 108 SER A O 13
ATOM 21017 N N . SER A 1 109 ? 8.806 26.778 -6.081 1.00 0.00 109 SER A N 13
ATOM 21018 C CA . SER A 1 109 ? 10.063 27.313 -6.575 1.00 0.00 109 SER A CA 13
ATOM 21019 C C . SER A 1 109 ? 9.961 28.832 -6.729 1.00 0.00 109 SER A C 13
ATOM 21020 O O . SER A 1 109 ? 8.921 29.350 -7.133 1.00 0.00 109 SER A O 13
ATOM 21028 N N . GLY A 1 110 ? 11.055 29.503 -6.400 1.00 0.00 110 GLY A N 13
ATOM 21029 C CA . GLY A 1 110 ? 11.102 30.952 -6.496 1.00 0.00 110 GLY A CA 13
ATOM 21030 C C . GLY A 1 110 ? 11.099 31.594 -5.108 1.00 0.00 110 GLY A C 13
ATOM 21031 O O . GLY A 1 110 ? 11.717 31.076 -4.179 1.00 0.00 110 GLY A O 13
ATOM 21035 N N . GLY A 1 1 ? -26.950 23.261 36.309 1.00 0.00 1 GLY A N 14
ATOM 21036 C CA . GLY A 1 1 ? -25.548 23.291 35.928 1.00 0.00 1 GLY A CA 14
ATOM 21037 C C . GLY A 1 1 ? -25.368 23.939 34.554 1.00 0.00 1 GLY A C 14
ATOM 21038 O O . GLY A 1 1 ? -26.243 24.667 34.087 1.00 0.00 1 GLY A O 14
ATOM 21042 N N . SER A 1 2 ? -24.227 23.652 33.944 1.00 0.00 2 SER A N 14
ATOM 21043 C CA . SER A 1 2 ? -23.921 24.198 32.633 1.00 0.00 2 SER A CA 14
ATOM 21044 C C . SER A 1 2 ? -23.014 23.235 31.864 1.00 0.00 2 SER A C 14
ATOM 21045 O O . SER A 1 2 ? -22.131 22.609 32.447 1.00 0.00 2 SER A O 14
ATOM 21053 N N . SER A 1 3 ? -23.265 23.147 30.566 1.00 0.00 3 SER A N 14
ATOM 21054 C CA . SER A 1 3 ? -22.482 22.271 29.711 1.00 0.00 3 SER A CA 14
ATOM 21055 C C . SER A 1 3 ? -22.678 20.814 30.135 1.00 0.00 3 SER A C 14
ATOM 21056 O O . SER A 1 3 ? -23.148 20.543 31.239 1.00 0.00 3 SER A O 14
ATOM 21064 N N . GLY A 1 4 ? -22.308 19.914 29.235 1.00 0.00 4 GLY A N 14
ATOM 21065 C CA . GLY A 1 4 ? -22.437 18.492 29.503 1.00 0.00 4 GLY A CA 14
ATOM 21066 C C . GLY A 1 4 ? -22.603 17.703 28.202 1.00 0.00 4 GLY A C 14
ATOM 21067 O O . GLY A 1 4 ? -21.622 17.416 27.517 1.00 0.00 4 GLY A O 14
ATOM 21071 N N . SER A 1 5 ? -23.850 17.374 27.902 1.00 0.00 5 SER A N 14
ATOM 21072 C CA . SER A 1 5 ? -24.157 16.624 26.696 1.00 0.00 5 SER A CA 14
ATOM 21073 C C . SER A 1 5 ? -23.404 15.291 26.703 1.00 0.00 5 SER A C 14
ATOM 21074 O O . SER A 1 5 ? -22.517 15.080 27.528 1.00 0.00 5 SER A O 14
ATOM 21082 N N . SER A 1 6 ? -23.787 14.427 25.775 1.00 0.00 6 SER A N 14
ATOM 21083 C CA . SER A 1 6 ? -23.160 13.121 25.664 1.00 0.00 6 SER A CA 14
ATOM 21084 C C . SER A 1 6 ? -22.686 12.888 24.228 1.00 0.00 6 SER A C 14
ATOM 21085 O O . SER A 1 6 ? -23.269 13.421 23.285 1.00 0.00 6 SER A O 14
ATOM 21093 N N . GLY A 1 7 ? -21.634 12.092 24.108 1.00 0.00 7 GLY A N 14
ATOM 21094 C CA . GLY A 1 7 ? -21.075 11.782 22.803 1.00 0.00 7 GLY A CA 14
ATOM 21095 C C . GLY A 1 7 ? -21.608 10.446 22.282 1.00 0.00 7 GLY A C 14
ATOM 21096 O O . GLY A 1 7 ? -21.417 9.408 22.914 1.00 0.00 7 GLY A O 14
ATOM 21100 N N . MET A 1 8 ? -22.267 10.515 21.134 1.00 0.00 8 MET A N 14
ATOM 21101 C CA . MET A 1 8 ? -22.829 9.324 20.520 1.00 0.00 8 MET A CA 14
ATOM 21102 C C . MET A 1 8 ? -22.683 9.370 18.998 1.00 0.00 8 MET A C 14
ATOM 21103 O O . MET A 1 8 ? -23.424 10.083 18.322 1.00 0.00 8 MET A O 14
ATOM 21117 N N . SER A 1 9 ? -21.724 8.602 18.503 1.00 0.00 9 SER A N 14
ATOM 21118 C CA . SER A 1 9 ? -21.473 8.546 17.073 1.00 0.00 9 SER A CA 14
ATOM 21119 C C . SER A 1 9 ? -21.955 7.209 16.509 1.00 0.00 9 SER A C 14
ATOM 21120 O O . SER A 1 9 ? -21.191 6.247 16.443 1.00 0.00 9 SER A O 14
ATOM 21128 N N . LEU A 1 10 ? -23.220 7.191 16.114 1.00 0.00 10 LEU A N 14
ATOM 21129 C CA . LEU A 1 10 ? -23.813 5.987 15.557 1.00 0.00 10 LEU A CA 14
ATOM 21130 C C . LEU A 1 10 ? -23.427 5.869 14.081 1.00 0.00 10 LEU A C 14
ATOM 21131 O O . LEU A 1 10 ? -22.996 6.845 13.469 1.00 0.00 10 LEU A O 14
ATOM 21147 N N . LYS A 1 11 ? -23.595 4.666 13.553 1.00 0.00 11 LYS A N 14
ATOM 21148 C CA . LYS A 1 11 ? -23.270 4.409 12.160 1.00 0.00 11 LYS A CA 14
ATOM 21149 C C . LYS A 1 11 ? -23.846 5.528 11.291 1.00 0.00 11 LYS A C 14
ATOM 21150 O O . LYS A 1 11 ? -25.021 5.872 11.414 1.00 0.00 11 LYS A O 14
ATOM 21169 N N . LEU A 1 12 ? -22.993 6.064 10.430 1.00 0.00 12 LEU A N 14
ATOM 21170 C CA . LEU A 1 12 ? -23.403 7.137 9.541 1.00 0.00 12 LEU A CA 14
ATOM 21171 C C . LEU A 1 12 ? -22.616 7.038 8.232 1.00 0.00 12 LEU A C 14
ATOM 21172 O O . LEU A 1 12 ? -21.614 6.329 8.159 1.00 0.00 12 LEU A O 14
ATOM 21188 N N . GLN A 1 13 ? -23.100 7.759 7.232 1.00 0.00 13 GLN A N 14
ATOM 21189 C CA . GLN A 1 13 ? -22.454 7.761 5.930 1.00 0.00 13 GLN A CA 14
ATOM 21190 C C . GLN A 1 13 ? -20.998 8.212 6.060 1.00 0.00 13 GLN A C 14
ATOM 21191 O O . GLN A 1 13 ? -20.725 9.303 6.558 1.00 0.00 13 GLN A O 14
ATOM 21205 N N . ALA A 1 14 ? -20.102 7.350 5.604 1.00 0.00 14 ALA A N 14
ATOM 21206 C CA . ALA A 1 14 ? -18.681 7.646 5.664 1.00 0.00 14 ALA A CA 14
ATOM 21207 C C . ALA A 1 14 ? -18.420 9.006 5.013 1.00 0.00 14 ALA A C 14
ATOM 21208 O O . ALA A 1 14 ? -18.853 9.254 3.889 1.00 0.00 14 ALA A O 14
ATOM 21215 N N . SER A 1 15 ? -17.713 9.853 5.749 1.00 0.00 15 SER A N 14
ATOM 21216 C CA . SER A 1 15 ? -17.390 11.181 5.257 1.00 0.00 15 SER A CA 14
ATOM 21217 C C . SER A 1 15 ? -15.879 11.311 5.054 1.00 0.00 15 SER A C 14
ATOM 21218 O O . SER A 1 15 ? -15.172 11.807 5.930 1.00 0.00 15 SER A O 14
ATOM 21226 N N . ASN A 1 16 ? -15.429 10.856 3.894 1.00 0.00 16 ASN A N 14
ATOM 21227 C CA . ASN A 1 16 ? -14.015 10.914 3.565 1.00 0.00 16 ASN A CA 14
ATOM 21228 C C . ASN A 1 16 ? -13.553 12.373 3.579 1.00 0.00 16 ASN A C 14
ATOM 21229 O O . ASN A 1 16 ? -13.805 13.117 2.633 1.00 0.00 16 ASN A O 14
ATOM 21240 N N . VAL A 1 17 ? -12.884 12.738 4.663 1.00 0.00 17 VAL A N 14
ATOM 21241 C CA . VAL A 1 17 ? -12.384 14.094 4.813 1.00 0.00 17 VAL A CA 14
ATOM 21242 C C . VAL A 1 17 ? -10.927 14.048 5.277 1.00 0.00 17 VAL A C 14
ATOM 21243 O O . VAL A 1 17 ? -10.601 13.355 6.240 1.00 0.00 17 VAL A O 14
ATOM 21256 N N . THR A 1 18 ? -10.090 14.794 4.572 1.00 0.00 18 THR A N 14
ATOM 21257 C CA . THR A 1 18 ? -8.676 14.847 4.900 1.00 0.00 18 THR A CA 14
ATOM 21258 C C . THR A 1 18 ? -8.138 16.267 4.715 1.00 0.00 18 THR A C 14
ATOM 21259 O O . THR A 1 18 ? -8.197 16.819 3.617 1.00 0.00 18 THR A O 14
ATOM 21270 N N . ASN A 1 19 ? -7.625 16.818 5.805 1.00 0.00 19 ASN A N 14
ATOM 21271 C CA . ASN A 1 19 ? -7.077 18.164 5.777 1.00 0.00 19 ASN A CA 14
ATOM 21272 C C . ASN A 1 19 ? -5.759 18.189 6.553 1.00 0.00 19 ASN A C 14
ATOM 21273 O O . ASN A 1 19 ? -5.754 18.079 7.778 1.00 0.00 19 ASN A O 14
ATOM 21284 N N . LYS A 1 20 ? -4.673 18.336 5.809 1.00 0.00 20 LYS A N 14
ATOM 21285 C CA . LYS A 1 20 ? -3.352 18.378 6.412 1.00 0.00 20 LYS A CA 14
ATOM 21286 C C . LYS A 1 20 ? -2.523 19.474 5.739 1.00 0.00 20 LYS A C 14
ATOM 21287 O O . LYS A 1 20 ? -2.760 19.813 4.581 1.00 0.00 20 LYS A O 14
ATOM 21306 N N . ASN A 1 21 ? -1.569 19.997 6.495 1.00 0.00 21 ASN A N 14
ATOM 21307 C CA . ASN A 1 21 ? -0.704 21.048 5.986 1.00 0.00 21 ASN A CA 14
ATOM 21308 C C . ASN A 1 21 ? -0.273 20.702 4.559 1.00 0.00 21 ASN A C 14
ATOM 21309 O O . ASN A 1 21 ? -0.586 21.429 3.618 1.00 0.00 21 ASN A O 14
ATOM 21320 N N . ASP A 1 22 ? 0.439 19.590 4.444 1.00 0.00 22 ASP A N 14
ATOM 21321 C CA . ASP A 1 22 ? 0.917 19.139 3.148 1.00 0.00 22 ASP A CA 14
ATOM 21322 C C . ASP A 1 22 ? 0.577 17.657 2.972 1.00 0.00 22 ASP A C 14
ATOM 21323 O O . ASP A 1 22 ? 1.235 16.793 3.549 1.00 0.00 22 ASP A O 14
ATOM 21332 N N . PRO A 1 23 ? -0.478 17.403 2.152 1.00 0.00 23 PRO A N 14
ATOM 21333 C CA . PRO A 1 23 ? -0.913 16.041 1.893 1.00 0.00 23 PRO A CA 14
ATOM 21334 C C . PRO A 1 23 ? 0.047 15.332 0.936 1.00 0.00 23 PRO A C 14
ATOM 21335 O O . PRO A 1 23 ? -0.140 14.157 0.621 1.00 0.00 23 PRO A O 14
ATOM 21346 N N . LYS A 1 24 ? 1.054 16.074 0.501 1.00 0.00 24 LYS A N 14
ATOM 21347 C CA . LYS A 1 24 ? 2.044 15.531 -0.414 1.00 0.00 24 LYS A CA 14
ATOM 21348 C C . LYS A 1 24 ? 2.741 14.339 0.245 1.00 0.00 24 LYS A C 14
ATOM 21349 O O . LYS A 1 24 ? 3.361 14.482 1.297 1.00 0.00 24 LYS A O 14
ATOM 21368 N N . SER A 1 25 ? 2.616 13.189 -0.402 1.00 0.00 25 SER A N 14
ATOM 21369 C CA . SER A 1 25 ? 3.226 11.973 0.108 1.00 0.00 25 SER A CA 14
ATOM 21370 C C . SER A 1 25 ? 2.259 11.260 1.056 1.00 0.00 25 SER A C 14
ATOM 21371 O O . SER A 1 25 ? 2.372 10.055 1.272 1.00 0.00 25 SER A O 14
ATOM 21379 N N . ILE A 1 26 ? 1.331 12.036 1.596 1.00 0.00 26 ILE A N 14
ATOM 21380 C CA . ILE A 1 26 ? 0.345 11.494 2.516 1.00 0.00 26 ILE A CA 14
ATOM 21381 C C . ILE A 1 26 ? -0.664 10.650 1.735 1.00 0.00 26 ILE A C 14
ATOM 21382 O O . ILE A 1 26 ? -1.310 9.768 2.300 1.00 0.00 26 ILE A O 14
ATOM 21398 N N . ASN A 1 27 ? -0.769 10.950 0.449 1.00 0.00 27 ASN A N 14
ATOM 21399 C CA . ASN A 1 27 ? -1.690 10.231 -0.415 1.00 0.00 27 ASN A CA 14
ATOM 21400 C C . ASN A 1 27 ? -1.548 8.728 -0.165 1.00 0.00 27 ASN A C 14
ATOM 21401 O O . ASN A 1 27 ? -2.494 8.076 0.274 1.00 0.00 27 ASN A O 14
ATOM 21412 N N . SER A 1 28 ? -0.358 8.222 -0.454 1.00 0.00 28 SER A N 14
ATOM 21413 C CA . SER A 1 28 ? -0.080 6.808 -0.266 1.00 0.00 28 SER A CA 14
ATOM 21414 C C . SER A 1 28 ? 1.215 6.631 0.528 1.00 0.00 28 SER A C 14
ATOM 21415 O O . SER A 1 28 ? 2.307 6.712 -0.032 1.00 0.00 28 SER A O 14
ATOM 21423 N N . ARG A 1 29 ? 1.052 6.391 1.821 1.00 0.00 29 ARG A N 14
ATOM 21424 C CA . ARG A 1 29 ? 2.194 6.202 2.698 1.00 0.00 29 ARG A CA 14
ATOM 21425 C C . ARG A 1 29 ? 1.880 5.145 3.759 1.00 0.00 29 ARG A C 14
ATOM 21426 O O . ARG A 1 29 ? 0.718 4.927 4.097 1.00 0.00 29 ARG A O 14
ATOM 21447 N N . VAL A 1 30 ? 2.936 4.517 4.254 1.00 0.00 30 VAL A N 14
ATOM 21448 C CA . VAL A 1 30 ? 2.788 3.489 5.270 1.00 0.00 30 VAL A CA 14
ATOM 21449 C C . VAL A 1 30 ? 3.767 3.762 6.413 1.00 0.00 30 VAL A C 14
ATOM 21450 O O . VAL A 1 30 ? 4.890 4.206 6.180 1.00 0.00 30 VAL A O 14
ATOM 21463 N N . PHE A 1 31 ? 3.306 3.484 7.624 1.00 0.00 31 PHE A N 14
ATOM 21464 C CA . PHE A 1 31 ? 4.127 3.694 8.804 1.00 0.00 31 PHE A CA 14
ATOM 21465 C C . PHE A 1 31 ? 4.438 2.367 9.499 1.00 0.00 31 PHE A C 14
ATOM 21466 O O . PHE A 1 31 ? 3.595 1.824 10.212 1.00 0.00 31 PHE A O 14
ATOM 21483 N N . ILE A 1 32 ? 5.649 1.884 9.267 1.00 0.00 32 ILE A N 14
ATOM 21484 C CA . ILE A 1 32 ? 6.081 0.630 9.863 1.00 0.00 32 ILE A CA 14
ATOM 21485 C C . ILE A 1 32 ? 6.659 0.903 11.252 1.00 0.00 32 ILE A C 14
ATOM 21486 O O . ILE A 1 32 ? 7.764 1.431 11.377 1.00 0.00 32 ILE A O 14
ATOM 21502 N N . GLY A 1 33 ? 5.887 0.532 12.263 1.00 0.00 33 GLY A N 14
ATOM 21503 C CA . GLY A 1 33 ? 6.309 0.731 13.639 1.00 0.00 33 GLY A CA 14
ATOM 21504 C C . GLY A 1 33 ? 6.779 -0.585 14.263 1.00 0.00 33 GLY A C 14
ATOM 21505 O O . GLY A 1 33 ? 6.917 -1.591 13.570 1.00 0.00 33 GLY A O 14
ATOM 21509 N N . ASN A 1 34 ? 7.013 -0.534 15.567 1.00 0.00 34 ASN A N 14
ATOM 21510 C CA . ASN A 1 34 ? 7.465 -1.709 16.292 1.00 0.00 34 ASN A CA 14
ATOM 21511 C C . ASN A 1 34 ? 8.479 -2.472 15.437 1.00 0.00 34 ASN A C 14
ATOM 21512 O O . ASN A 1 34 ? 8.487 -3.702 15.427 1.00 0.00 34 ASN A O 14
ATOM 21523 N N . LEU A 1 35 ? 9.310 -1.710 14.741 1.00 0.00 35 LEU A N 14
ATOM 21524 C CA . LEU A 1 35 ? 10.325 -2.300 13.885 1.00 0.00 35 LEU A CA 14
ATOM 21525 C C . LEU A 1 35 ? 11.682 -2.233 14.590 1.00 0.00 35 LEU A C 14
ATOM 21526 O O . LEU A 1 35 ? 12.265 -1.158 14.721 1.00 0.00 35 LEU A O 14
ATOM 21542 N N . ASN A 1 36 ? 12.144 -3.396 15.025 1.00 0.00 36 ASN A N 14
ATOM 21543 C CA . ASN A 1 36 ? 13.421 -3.483 15.713 1.00 0.00 36 ASN A CA 14
ATOM 21544 C C . ASN A 1 36 ? 14.439 -2.587 15.005 1.00 0.00 36 ASN A C 14
ATOM 21545 O O . ASN A 1 36 ? 15.358 -2.067 15.636 1.00 0.00 36 ASN A O 14
ATOM 21556 N N . THR A 1 37 ? 14.242 -2.434 13.704 1.00 0.00 37 THR A N 14
ATOM 21557 C CA . THR A 1 37 ? 15.131 -1.610 12.903 1.00 0.00 37 THR A CA 14
ATOM 21558 C C . THR A 1 37 ? 16.589 -1.868 13.290 1.00 0.00 37 THR A C 14
ATOM 21559 O O . THR A 1 37 ? 17.446 -1.005 13.104 1.00 0.00 37 THR A O 14
ATOM 21570 N N . ALA A 1 38 ? 16.825 -3.059 13.820 1.00 0.00 38 ALA A N 14
ATOM 21571 C CA . ALA A 1 38 ? 18.165 -3.441 14.234 1.00 0.00 38 ALA A CA 14
ATOM 21572 C C . ALA A 1 38 ? 18.726 -4.466 13.247 1.00 0.00 38 ALA A C 14
ATOM 21573 O O . ALA A 1 38 ? 19.919 -4.457 12.948 1.00 0.00 38 ALA A O 14
ATOM 21580 N N . LEU A 1 39 ? 17.839 -5.326 12.768 1.00 0.00 39 LEU A N 14
ATOM 21581 C CA . LEU A 1 39 ? 18.231 -6.356 11.821 1.00 0.00 39 LEU A CA 14
ATOM 21582 C C . LEU A 1 39 ? 17.593 -6.062 10.461 1.00 0.00 39 LEU A C 14
ATOM 21583 O O . LEU A 1 39 ? 18.206 -6.295 9.421 1.00 0.00 39 LEU A O 14
ATOM 21599 N N . VAL A 1 40 ? 16.371 -5.554 10.515 1.00 0.00 40 VAL A N 14
ATOM 21600 C CA . VAL A 1 40 ? 15.644 -5.225 9.300 1.00 0.00 40 VAL A CA 14
ATOM 21601 C C . VAL A 1 40 ? 16.247 -3.967 8.674 1.00 0.00 40 VAL A C 14
ATOM 21602 O O . VAL A 1 40 ? 16.252 -2.903 9.292 1.00 0.00 40 VAL A O 14
ATOM 21615 N N . LYS A 1 41 ? 16.741 -4.129 7.456 1.00 0.00 41 LYS A N 14
ATOM 21616 C CA . LYS A 1 41 ? 17.346 -3.019 6.739 1.00 0.00 41 LYS A CA 14
ATOM 21617 C C . LYS A 1 41 ? 16.311 -2.403 5.795 1.00 0.00 41 LYS A C 14
ATOM 21618 O O . LYS A 1 41 ? 15.162 -2.841 5.757 1.00 0.00 41 LYS A O 14
ATOM 21637 N N . LYS A 1 42 ? 16.756 -1.396 5.057 1.00 0.00 42 LYS A N 14
ATOM 21638 C CA . LYS A 1 42 ? 15.882 -0.715 4.116 1.00 0.00 42 LYS A CA 14
ATOM 21639 C C . LYS A 1 42 ? 15.802 -1.528 2.823 1.00 0.00 42 LYS A C 14
ATOM 21640 O O . LYS A 1 42 ? 14.728 -1.666 2.238 1.00 0.00 42 LYS A O 14
ATOM 21659 N N . SER A 1 43 ? 16.951 -2.044 2.413 1.00 0.00 43 SER A N 14
ATOM 21660 C CA . SER A 1 43 ? 17.024 -2.839 1.199 1.00 0.00 43 SER A CA 14
ATOM 21661 C C . SER A 1 43 ? 16.162 -4.095 1.343 1.00 0.00 43 SER A C 14
ATOM 21662 O O . SER A 1 43 ? 15.628 -4.603 0.358 1.00 0.00 43 SER A O 14
ATOM 21670 N N . ASP A 1 44 ? 16.054 -4.561 2.579 1.00 0.00 44 ASP A N 14
ATOM 21671 C CA . ASP A 1 44 ? 15.267 -5.748 2.865 1.00 0.00 44 ASP A CA 14
ATOM 21672 C C . ASP A 1 44 ? 13.787 -5.366 2.947 1.00 0.00 44 ASP A C 14
ATOM 21673 O O . ASP A 1 44 ? 12.984 -5.799 2.122 1.00 0.00 44 ASP A O 14
ATOM 21682 N N . VAL A 1 45 ? 13.472 -4.559 3.950 1.00 0.00 45 VAL A N 14
ATOM 21683 C CA . VAL A 1 45 ? 12.103 -4.114 4.150 1.00 0.00 45 VAL A CA 14
ATOM 21684 C C . VAL A 1 45 ? 11.519 -3.657 2.812 1.00 0.00 45 VAL A C 14
ATOM 21685 O O . VAL A 1 45 ? 10.304 -3.683 2.619 1.00 0.00 45 VAL A O 14
ATOM 21698 N N . GLU A 1 46 ? 12.411 -3.249 1.921 1.00 0.00 46 GLU A N 14
ATOM 21699 C CA . GLU A 1 46 ? 11.999 -2.788 0.606 1.00 0.00 46 GLU A CA 14
ATOM 21700 C C . GLU A 1 46 ? 11.438 -3.951 -0.213 1.00 0.00 46 GLU A C 14
ATOM 21701 O O . GLU A 1 46 ? 10.314 -3.882 -0.707 1.00 0.00 46 GLU A O 14
ATOM 21713 N N . THR A 1 47 ? 12.247 -4.994 -0.332 1.00 0.00 47 THR A N 14
ATOM 21714 C CA . THR A 1 47 ? 11.845 -6.171 -1.083 1.00 0.00 47 THR A CA 14
ATOM 21715 C C . THR A 1 47 ? 10.705 -6.898 -0.366 1.00 0.00 47 THR A C 14
ATOM 21716 O O . THR A 1 47 ? 10.071 -7.782 -0.938 1.00 0.00 47 THR A O 14
ATOM 21727 N N . ILE A 1 48 ? 10.481 -6.498 0.877 1.00 0.00 48 ILE A N 14
ATOM 21728 C CA . ILE A 1 48 ? 9.429 -7.100 1.679 1.00 0.00 48 ILE A CA 14
ATOM 21729 C C . ILE A 1 48 ? 8.078 -6.516 1.261 1.00 0.00 48 ILE A C 14
ATOM 21730 O O . ILE A 1 48 ? 7.133 -7.257 0.992 1.00 0.00 48 ILE A O 14
ATOM 21746 N N . PHE A 1 49 ? 8.028 -5.192 1.220 1.00 0.00 49 PHE A N 14
ATOM 21747 C CA . PHE A 1 49 ? 6.809 -4.500 0.840 1.00 0.00 49 PHE A CA 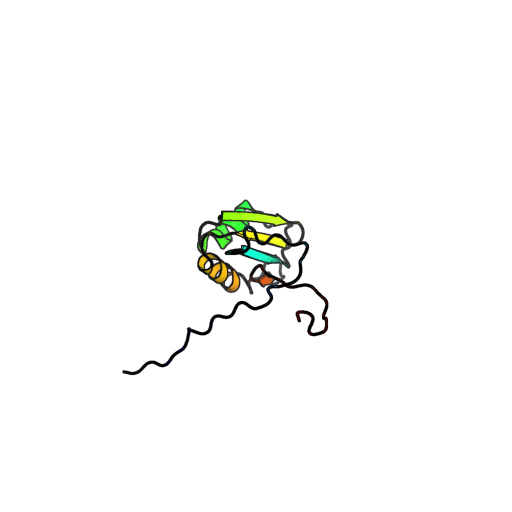14
ATOM 21748 C C . PHE A 1 49 ? 6.744 -4.296 -0.675 1.00 0.00 49 PHE A C 14
ATOM 21749 O O . PHE A 1 49 ? 5.663 -4.323 -1.263 1.00 0.00 49 PHE A O 14
ATOM 21766 N N . SER A 1 50 ? 7.913 -4.096 -1.263 1.00 0.00 50 SER A N 14
ATOM 21767 C CA . SER A 1 50 ? 8.003 -3.887 -2.699 1.00 0.00 50 SER A CA 14
ATOM 21768 C C . SER A 1 50 ? 7.059 -4.846 -3.427 1.00 0.00 50 SER A C 14
ATOM 21769 O O . SER A 1 50 ? 6.574 -4.538 -4.514 1.00 0.00 50 SER A O 14
ATOM 21777 N N . LYS A 1 51 ? 6.827 -5.988 -2.798 1.00 0.00 51 LYS A N 14
ATOM 21778 C CA . LYS A 1 51 ? 5.950 -6.994 -3.373 1.00 0.00 51 LYS A CA 14
ATOM 21779 C C . LYS A 1 51 ? 4.600 -6.357 -3.707 1.00 0.00 51 LYS A C 14
ATOM 21780 O O . LYS A 1 51 ? 4.075 -6.547 -4.803 1.00 0.00 51 LYS A O 14
ATOM 21799 N N . TYR A 1 52 ? 4.078 -5.613 -2.743 1.00 0.00 52 TYR A N 14
ATOM 21800 C CA . TYR A 1 52 ? 2.800 -4.946 -2.922 1.00 0.00 52 TYR A CA 14
ATOM 21801 C C . TYR A 1 52 ? 2.861 -3.942 -4.076 1.00 0.00 52 TYR A C 14
ATOM 21802 O O . TYR A 1 52 ? 1.830 -3.454 -4.534 1.00 0.00 52 TYR A O 14
ATOM 21820 N N . GLY A 1 53 ? 4.081 -3.665 -4.512 1.00 0.00 53 GLY A N 14
ATOM 21821 C CA . GLY A 1 53 ? 4.291 -2.728 -5.603 1.00 0.00 53 GLY A CA 14
ATOM 21822 C C . GLY A 1 53 ? 5.420 -1.749 -5.275 1.00 0.00 53 GLY A C 14
ATOM 21823 O O . GLY A 1 53 ? 5.526 -1.274 -4.145 1.00 0.00 53 GLY A O 14
ATOM 21827 N N . ARG A 1 54 ? 6.234 -1.475 -6.284 1.00 0.00 54 ARG A N 14
ATOM 21828 C CA . ARG A 1 54 ? 7.350 -0.560 -6.118 1.00 0.00 54 ARG A CA 14
ATOM 21829 C C . ARG A 1 54 ? 6.926 0.649 -5.283 1.00 0.00 54 ARG A C 14
ATOM 21830 O O . ARG A 1 54 ? 5.932 1.304 -5.593 1.00 0.00 54 ARG A O 14
ATOM 21851 N N . VAL A 1 55 ? 7.701 0.909 -4.239 1.00 0.00 55 VAL A N 14
ATOM 21852 C CA . VAL A 1 55 ? 7.417 2.029 -3.358 1.00 0.00 55 VAL A CA 14
ATOM 21853 C C . VAL A 1 55 ? 8.035 3.301 -3.941 1.00 0.00 55 VAL A C 14
ATOM 21854 O O . VAL A 1 55 ? 9.149 3.272 -4.462 1.00 0.00 55 VAL A O 14
ATOM 21867 N N . ALA A 1 56 ? 7.285 4.388 -3.833 1.00 0.00 56 ALA A N 14
ATOM 21868 C CA . ALA A 1 56 ? 7.746 5.668 -4.344 1.00 0.00 56 ALA A CA 14
ATOM 21869 C C . ALA A 1 56 ? 8.926 6.154 -3.500 1.00 0.00 56 ALA A C 14
ATOM 21870 O O . ALA A 1 56 ? 9.919 6.642 -4.038 1.00 0.00 56 ALA A O 14
ATOM 21877 N N . GLY A 1 57 ? 8.779 6.004 -2.192 1.00 0.00 57 GLY A N 14
ATOM 21878 C CA . GLY A 1 57 ? 9.821 6.421 -1.269 1.00 0.00 57 GLY A CA 14
ATOM 21879 C C . GLY A 1 57 ? 9.927 5.453 -0.089 1.00 0.00 57 GLY A C 14
ATOM 21880 O O . GLY A 1 57 ? 8.917 5.075 0.501 1.00 0.00 57 GLY A O 14
ATOM 21884 N N . CYS A 1 58 ? 11.161 5.081 0.221 1.00 0.00 58 CYS A N 14
ATOM 21885 C CA . CYS A 1 58 ? 11.412 4.165 1.320 1.00 0.00 58 CYS A CA 14
ATOM 21886 C C . CYS A 1 58 ? 12.279 4.884 2.356 1.00 0.00 58 CYS A C 14
ATOM 21887 O O . CYS A 1 58 ? 13.210 5.605 1.999 1.00 0.00 58 CYS A O 14
ATOM 21895 N N . SER A 1 59 ? 11.943 4.663 3.618 1.00 0.00 59 SER A N 14
ATOM 21896 C CA . SER A 1 59 ? 12.679 5.281 4.708 1.00 0.00 59 SER A CA 14
ATOM 21897 C C . SER A 1 59 ? 12.692 4.352 5.924 1.00 0.00 59 SER A C 14
ATOM 21898 O O . SER A 1 59 ? 11.650 3.839 6.328 1.00 0.00 59 SER A O 14
ATOM 21906 N N . VAL A 1 60 ? 13.883 4.163 6.472 1.00 0.00 60 VAL A N 14
ATOM 21907 C CA . VAL A 1 60 ? 14.045 3.305 7.633 1.00 0.00 60 VAL A CA 14
ATOM 21908 C C . VAL A 1 60 ? 14.624 4.123 8.790 1.00 0.00 60 VAL A C 14
ATOM 21909 O O . VAL A 1 60 ? 15.681 4.737 8.653 1.00 0.00 60 VAL A O 14
ATOM 21922 N N . HIS A 1 61 ? 13.905 4.105 9.903 1.00 0.00 61 HIS A N 14
ATOM 21923 C CA . HIS A 1 61 ? 14.334 4.838 11.082 1.00 0.00 61 HIS A CA 14
ATOM 21924 C C . HIS A 1 61 ? 14.580 3.859 12.232 1.00 0.00 61 HIS A C 14
ATOM 21925 O O . HIS A 1 61 ? 14.100 2.727 12.202 1.00 0.00 61 HIS A O 14
ATOM 21939 N N . LYS A 1 62 ? 15.327 4.332 13.219 1.00 0.00 62 LYS A N 14
ATOM 21940 C CA . LYS A 1 62 ? 15.642 3.513 14.377 1.00 0.00 62 LYS A CA 14
ATOM 21941 C C . LYS A 1 62 ? 14.407 3.408 15.274 1.00 0.00 62 LYS A C 14
ATOM 21942 O O . LYS A 1 62 ? 14.166 4.278 16.110 1.00 0.00 62 LYS A O 14
ATOM 21961 N N . GLY A 1 63 ? 13.657 2.335 15.071 1.00 0.00 63 GLY A N 14
ATOM 21962 C CA . GLY A 1 63 ? 12.453 2.105 15.851 1.00 0.00 63 GLY A CA 14
ATOM 21963 C C . GLY A 1 63 ? 11.234 1.940 14.941 1.00 0.00 63 GLY A C 14
ATOM 21964 O O . GLY A 1 63 ? 10.231 1.351 15.342 1.00 0.00 63 GLY A O 14
ATOM 21968 N N . TYR A 1 64 ? 11.360 2.471 13.733 1.00 0.00 64 TYR A N 14
ATOM 21969 C CA . TYR A 1 64 ? 10.281 2.390 12.764 1.00 0.00 64 TYR A CA 14
ATOM 21970 C C . TYR A 1 64 ? 10.795 2.657 11.348 1.00 0.00 64 TYR A C 14
ATOM 21971 O O . TYR A 1 64 ? 11.959 3.011 11.162 1.00 0.00 64 TYR A O 14
ATOM 21989 N N . ALA A 1 65 ? 9.903 2.477 10.385 1.00 0.00 65 ALA A N 14
ATOM 21990 C CA . ALA A 1 65 ? 10.252 2.695 8.991 1.00 0.00 65 ALA A CA 14
ATOM 21991 C C . ALA A 1 65 ? 9.000 3.106 8.214 1.00 0.00 65 ALA A C 14
ATOM 21992 O O . ALA A 1 65 ? 7.888 2.725 8.577 1.00 0.00 65 ALA A O 14
ATOM 21999 N N . PHE A 1 66 ? 9.223 3.878 7.161 1.00 0.00 66 PHE A N 14
ATOM 22000 C CA . PHE A 1 66 ? 8.126 4.345 6.330 1.00 0.00 66 PHE A CA 14
ATOM 22001 C C . PHE A 1 66 ? 8.238 3.787 4.909 1.00 0.00 66 PHE A C 14
ATOM 22002 O O . PHE A 1 66 ? 9.320 3.393 4.477 1.00 0.00 66 PHE A O 14
ATOM 22019 N N . VAL A 1 67 ? 7.105 3.771 4.223 1.00 0.00 67 VAL A N 14
ATOM 22020 C CA . VAL A 1 67 ? 7.063 3.268 2.860 1.00 0.00 67 VAL A CA 14
ATOM 22021 C C . VAL A 1 67 ? 6.017 4.053 2.064 1.00 0.00 67 VAL A C 14
ATOM 22022 O O . VAL A 1 67 ? 4.822 3.951 2.335 1.00 0.00 67 VAL A O 14
ATOM 22035 N N . GLN A 1 68 ? 6.506 4.817 1.099 1.00 0.00 68 GLN A N 14
ATOM 22036 C CA . GLN A 1 68 ? 5.629 5.618 0.262 1.00 0.00 68 GLN A CA 14
ATOM 22037 C C . GLN A 1 68 ? 5.318 4.878 -1.041 1.00 0.00 68 GLN A C 14
ATOM 22038 O O . GLN A 1 68 ? 6.185 4.210 -1.602 1.00 0.00 68 GLN A O 14
ATOM 22052 N N . TYR A 1 69 ? 4.078 5.024 -1.485 1.00 0.00 69 TYR A N 14
ATOM 22053 C CA . TYR A 1 69 ? 3.642 4.378 -2.711 1.00 0.00 69 TYR A CA 14
ATOM 22054 C C . TYR A 1 69 ? 3.049 5.397 -3.686 1.00 0.00 69 TYR A C 14
ATOM 22055 O O . TYR A 1 69 ? 2.856 6.559 -3.334 1.00 0.00 69 TYR A O 14
ATOM 22073 N N . SER A 1 70 ? 2.776 4.924 -4.894 1.00 0.00 70 SER A N 14
ATOM 22074 C CA . SER A 1 70 ? 2.209 5.779 -5.922 1.00 0.00 70 SER A CA 14
ATOM 22075 C C . SER A 1 70 ? 0.683 5.786 -5.814 1.00 0.00 70 SER A C 14
ATOM 22076 O O . SER A 1 70 ? 0.052 6.831 -5.961 1.00 0.00 70 SER A O 14
ATOM 22084 N N . ASN A 1 71 ? 0.135 4.608 -5.558 1.00 0.00 71 ASN A N 14
ATOM 22085 C CA . ASN A 1 71 ? -1.306 4.465 -5.428 1.00 0.00 71 ASN A CA 14
ATOM 22086 C C . ASN A 1 71 ? -1.663 4.265 -3.955 1.00 0.00 71 ASN A C 14
ATOM 22087 O O . ASN A 1 71 ? -0.851 3.767 -3.177 1.00 0.00 71 ASN A O 14
ATOM 22098 N N . GLU A 1 72 ? -2.881 4.662 -3.615 1.00 0.00 72 GLU A N 14
ATOM 22099 C CA . GLU A 1 72 ? -3.356 4.533 -2.248 1.00 0.00 72 GLU A CA 14
ATOM 22100 C C . GLU A 1 72 ? -3.696 3.073 -1.940 1.00 0.00 72 GLU A C 14
ATOM 22101 O O . GLU A 1 72 ? -3.918 2.714 -0.785 1.00 0.00 72 GLU A O 14
ATOM 22113 N N . ARG A 1 73 ? -3.728 2.271 -2.995 1.00 0.00 73 ARG A N 14
ATOM 22114 C CA . ARG A 1 73 ? -4.037 0.859 -2.852 1.00 0.00 73 ARG A CA 14
ATOM 22115 C C . ARG A 1 73 ? -2.757 0.057 -2.606 1.00 0.00 73 ARG A C 14
ATOM 22116 O O . ARG A 1 73 ? -2.735 -0.840 -1.765 1.00 0.00 73 ARG A O 14
ATOM 22137 N N . HIS A 1 74 ? -1.723 0.411 -3.355 1.00 0.00 74 HIS A N 14
ATOM 22138 C CA . HIS A 1 74 ? -0.443 -0.265 -3.229 1.00 0.00 74 HIS A CA 14
ATOM 22139 C C . HIS A 1 74 ? 0.026 -0.208 -1.774 1.00 0.00 74 HIS A C 14
ATOM 22140 O O . HIS A 1 74 ? 0.826 -1.037 -1.343 1.00 0.00 74 HIS A O 14
ATOM 22154 N N . ALA A 1 75 ? -0.492 0.778 -1.056 1.00 0.00 75 ALA A N 14
ATOM 22155 C CA . ALA A 1 75 ? -0.136 0.953 0.342 1.00 0.00 75 ALA A CA 14
ATOM 22156 C C . ALA A 1 75 ? -1.015 0.045 1.205 1.00 0.00 75 ALA A C 14
ATOM 22157 O O . ALA A 1 75 ? -0.517 -0.876 1.849 1.00 0.00 75 ALA A O 14
ATOM 22164 N N . ARG A 1 76 ? -2.307 0.338 1.190 1.00 0.00 76 ARG A N 14
ATOM 22165 C CA . ARG A 1 76 ? -3.259 -0.440 1.963 1.00 0.00 76 ARG A CA 14
ATOM 22166 C C . ARG A 1 76 ? -2.894 -1.925 1.915 1.00 0.00 76 ARG A C 14
ATOM 22167 O O . ARG A 1 76 ? -2.942 -2.613 2.934 1.00 0.00 76 ARG A O 14
ATOM 22188 N N . ALA A 1 77 ? -2.538 -2.377 0.722 1.00 0.00 77 ALA A N 14
ATOM 22189 C CA . ALA A 1 77 ? -2.165 -3.767 0.528 1.00 0.00 77 ALA A CA 14
ATOM 22190 C C . ALA A 1 77 ? -0.986 -4.107 1.442 1.00 0.00 77 ALA A C 14
ATOM 22191 O O . ALA A 1 77 ? -1.026 -5.097 2.170 1.00 0.00 77 ALA A O 14
ATOM 22198 N N . ALA A 1 78 ? 0.035 -3.266 1.374 1.00 0.00 78 ALA A N 14
ATOM 22199 C CA . ALA A 1 78 ? 1.224 -3.464 2.186 1.00 0.00 78 ALA A CA 14
ATOM 22200 C C . ALA A 1 78 ? 0.892 -3.164 3.649 1.00 0.00 78 ALA A C 14
ATOM 22201 O O . ALA A 1 78 ? 1.533 -3.694 4.556 1.00 0.00 78 ALA A O 14
ATOM 22208 N N . VAL A 1 79 ? -0.110 -2.317 3.834 1.00 0.00 79 VAL A N 14
ATOM 22209 C CA . VAL A 1 79 ? -0.534 -1.940 5.172 1.00 0.00 79 VAL A CA 14
ATOM 22210 C C . VAL A 1 79 ? -1.056 -3.178 5.904 1.00 0.00 79 VAL A C 14
ATOM 22211 O O . VAL A 1 79 ? -0.469 -3.612 6.894 1.00 0.00 79 VAL A O 14
ATOM 22224 N N . LEU A 1 80 ? -2.153 -3.713 5.389 1.00 0.00 80 LEU A N 14
ATOM 22225 C CA . LEU A 1 80 ? -2.761 -4.892 5.981 1.00 0.00 80 LEU A CA 14
ATOM 22226 C C . LEU A 1 80 ? -1.883 -6.112 5.693 1.00 0.00 80 LEU A C 14
ATOM 22227 O O . LEU A 1 80 ? -1.636 -6.927 6.581 1.00 0.00 80 LEU A O 14
ATOM 22243 N N . GLY A 1 81 ? -1.434 -6.198 4.449 1.00 0.00 81 GLY A N 14
ATOM 22244 C CA . GLY A 1 81 ? -0.589 -7.304 4.034 1.00 0.00 81 GLY A CA 14
ATOM 22245 C C . GLY A 1 81 ? 0.552 -7.527 5.029 1.00 0.00 81 GLY A C 14
ATOM 22246 O O . GLY A 1 81 ? 0.950 -8.663 5.278 1.00 0.00 81 GLY A O 14
ATOM 22250 N N . GLU A 1 82 ? 1.046 -6.423 5.570 1.00 0.00 82 GLU A N 14
ATOM 22251 C CA . GLU A 1 82 ? 2.133 -6.483 6.532 1.00 0.00 82 GLU A CA 14
ATOM 22252 C C . GLU A 1 82 ? 1.588 -6.362 7.957 1.00 0.00 82 GLU A C 14
ATOM 22253 O O . GLU A 1 82 ? 1.841 -7.225 8.797 1.00 0.00 82 GLU A O 14
ATOM 22265 N N . ASN A 1 83 ? 0.851 -5.285 8.185 1.00 0.00 83 ASN A N 14
ATOM 22266 C CA . ASN A 1 83 ? 0.268 -5.041 9.494 1.00 0.00 83 ASN A CA 14
ATOM 22267 C C . ASN A 1 83 ? -0.205 -6.367 10.092 1.00 0.00 83 ASN A C 14
ATOM 22268 O O . ASN A 1 83 ? -1.086 -7.023 9.539 1.00 0.00 83 ASN A O 14
ATOM 22279 N N . GLY A 1 84 ? 0.402 -6.723 11.215 1.00 0.00 84 GLY A N 14
ATOM 22280 C CA . GLY A 1 84 ? 0.054 -7.959 11.895 1.00 0.00 84 GLY A CA 14
ATOM 22281 C C . GLY A 1 84 ? 1.235 -8.932 11.903 1.00 0.00 84 GLY A C 14
ATOM 22282 O O . GLY A 1 84 ? 1.304 -9.824 12.747 1.00 0.00 84 GLY A O 14
ATOM 22286 N N . ARG A 1 85 ? 2.137 -8.726 10.954 1.00 0.00 85 ARG A N 14
ATOM 22287 C CA . ARG A 1 85 ? 3.312 -9.574 10.841 1.00 0.00 85 ARG A CA 14
ATOM 22288 C C . ARG A 1 85 ? 4.240 -9.355 12.038 1.00 0.00 85 ARG A C 14
ATOM 22289 O O . ARG A 1 85 ? 4.271 -8.268 12.613 1.00 0.00 85 ARG A O 14
ATOM 22310 N N . VAL A 1 86 ? 4.974 -10.404 12.376 1.00 0.00 86 VAL A N 14
ATOM 22311 C CA . VAL A 1 86 ? 5.901 -10.341 13.493 1.00 0.00 86 VAL A CA 14
ATOM 22312 C C . VAL A 1 86 ? 7.333 -10.479 12.971 1.00 0.00 86 VAL A C 14
ATOM 22313 O O . VAL A 1 86 ? 7.579 -11.207 12.011 1.00 0.00 86 VAL A O 14
ATOM 22326 N N . LEU A 1 87 ? 8.239 -9.770 13.627 1.00 0.00 87 LEU A N 14
ATOM 22327 C CA . LEU A 1 87 ? 9.639 -9.804 13.241 1.00 0.00 87 LEU A CA 14
ATOM 22328 C C . LEU A 1 87 ? 10.511 -9.583 14.479 1.00 0.00 87 LEU A C 14
ATOM 22329 O O . LEU A 1 87 ? 10.441 -8.530 15.111 1.00 0.00 87 LEU A O 14
ATOM 22345 N N . ALA A 1 88 ? 11.311 -10.592 14.788 1.00 0.00 88 ALA A N 14
ATOM 22346 C CA . ALA A 1 88 ? 12.195 -10.520 15.939 1.00 0.00 88 ALA A CA 14
ATOM 22347 C C . ALA A 1 88 ? 11.439 -10.980 17.187 1.00 0.00 88 ALA A C 14
ATOM 22348 O O . ALA A 1 88 ? 12.040 -11.188 18.240 1.00 0.00 88 ALA A O 14
ATOM 22355 N N . GLY A 1 89 ? 10.132 -11.126 17.028 1.00 0.00 89 GLY A N 14
ATOM 22356 C CA . GLY A 1 89 ? 9.287 -11.557 18.128 1.00 0.00 89 GLY A CA 14
ATOM 22357 C C . GLY A 1 89 ? 8.190 -10.529 18.413 1.00 0.00 89 GLY A C 14
ATOM 22358 O O . GLY A 1 89 ? 7.272 -10.795 19.187 1.00 0.00 89 GLY A O 14
ATOM 22362 N N . GLN A 1 90 ? 8.322 -9.377 17.772 1.00 0.00 90 GLN A N 14
ATOM 22363 C CA . GLN A 1 90 ? 7.354 -8.308 17.947 1.00 0.00 90 GLN A CA 14
ATOM 22364 C C . GLN A 1 90 ? 6.464 -8.190 16.708 1.00 0.00 90 GLN A C 14
ATOM 22365 O O . GLN A 1 90 ? 6.919 -8.423 15.588 1.00 0.00 90 GLN A O 14
ATOM 22379 N N . THR A 1 91 ? 5.213 -7.828 16.949 1.00 0.00 91 THR A N 14
ATOM 22380 C CA . THR A 1 91 ? 4.256 -7.676 15.866 1.00 0.00 91 THR A CA 14
ATOM 22381 C C . THR A 1 91 ? 4.409 -6.303 15.208 1.00 0.00 91 THR A C 14
ATOM 22382 O O . THR A 1 91 ? 4.084 -5.282 15.811 1.00 0.00 91 THR A O 14
ATOM 22393 N N . LEU A 1 92 ? 4.904 -6.324 13.979 1.00 0.00 92 LEU A N 14
ATOM 22394 C CA . LEU A 1 92 ? 5.105 -5.093 13.233 1.00 0.00 92 LEU A CA 14
ATOM 22395 C C . LEU A 1 92 ? 3.786 -4.320 13.169 1.00 0.00 92 LEU A C 14
ATOM 22396 O O . LEU A 1 92 ? 2.820 -4.782 12.564 1.00 0.00 92 LEU A O 14
ATOM 22412 N N . ASP A 1 93 ? 3.788 -3.156 13.801 1.00 0.00 93 ASP A N 14
ATOM 22413 C CA . ASP A 1 93 ? 2.604 -2.314 13.824 1.00 0.00 93 ASP A CA 14
ATOM 22414 C C . ASP A 1 93 ? 2.642 -1.356 12.632 1.00 0.00 93 ASP A C 14
ATOM 22415 O O . ASP A 1 93 ? 3.329 -0.337 12.672 1.00 0.00 93 ASP A O 14
ATOM 22424 N N . ILE A 1 94 ? 1.894 -1.717 11.599 1.00 0.00 94 ILE A N 14
ATOM 22425 C CA . ILE A 1 94 ? 1.833 -0.902 10.398 1.00 0.00 94 ILE A CA 14
ATOM 22426 C C . ILE A 1 94 ? 0.428 -0.313 10.257 1.00 0.00 94 ILE A C 14
ATOM 22427 O O . ILE A 1 94 ? -0.554 -0.940 10.651 1.00 0.00 94 ILE A O 14
ATOM 22443 N N . ASN A 1 95 ? 0.377 0.884 9.693 1.00 0.00 95 ASN A N 14
ATOM 22444 C CA . ASN A 1 95 ? -0.891 1.565 9.495 1.00 0.00 95 ASN A CA 14
ATOM 22445 C C . ASN A 1 95 ? -0.716 2.668 8.449 1.00 0.00 95 ASN A C 14
ATOM 22446 O O . ASN A 1 95 ? 0.409 3.034 8.111 1.00 0.00 95 ASN A O 14
ATOM 22457 N N . MET A 1 96 ? -1.844 3.166 7.966 1.00 0.00 96 MET A N 14
ATOM 22458 C CA . MET A 1 96 ? -1.829 4.219 6.965 1.00 0.00 96 MET A CA 14
ATOM 22459 C C . MET A 1 96 ? -1.422 5.558 7.585 1.00 0.00 96 MET A C 14
ATOM 22460 O O . MET A 1 96 ? -1.847 5.889 8.690 1.00 0.00 96 MET A O 14
ATOM 22474 N N . ALA A 1 97 ? -0.604 6.292 6.844 1.00 0.00 97 ALA A N 14
ATOM 22475 C CA . ALA A 1 97 ? -0.135 7.587 7.307 1.00 0.00 97 ALA A CA 14
ATOM 22476 C C . ALA A 1 97 ? -1.319 8.553 7.389 1.00 0.00 97 ALA A C 14
ATOM 22477 O O . ALA A 1 97 ? -1.561 9.156 8.434 1.00 0.00 97 ALA A O 14
ATOM 22484 N N . GLY A 1 98 ? -2.025 8.671 6.275 1.00 0.00 98 GLY A N 14
ATOM 22485 C CA . GLY A 1 98 ? -3.177 9.553 6.208 1.00 0.00 98 GLY A CA 14
ATOM 22486 C C . GLY A 1 98 ? -4.455 8.819 6.617 1.00 0.00 98 GLY A C 14
ATOM 22487 O O . GLY A 1 98 ? -5.282 8.485 5.770 1.00 0.00 98 GLY A O 14
ATOM 22491 N N . GLU A 1 99 ? -4.577 8.589 7.916 1.00 0.00 99 GLU A N 14
ATOM 22492 C CA . GLU A 1 99 ? -5.740 7.900 8.448 1.00 0.00 99 GLU A CA 14
ATOM 22493 C C . GLU A 1 99 ? -6.869 8.896 8.719 1.00 0.00 99 GLU A C 14
ATOM 22494 O O . GLU A 1 99 ? -6.693 9.849 9.476 1.00 0.00 99 GLU A O 14
ATOM 22506 N N . PRO A 1 100 ? -8.035 8.635 8.068 1.00 0.00 100 PRO A N 14
ATOM 22507 C CA . PRO A 1 100 ? -9.193 9.498 8.230 1.00 0.00 100 PRO A CA 14
ATOM 22508 C C . PRO A 1 100 ? -9.860 9.270 9.588 1.00 0.00 100 PRO A C 14
ATOM 22509 O O . PRO A 1 100 ? -9.252 8.704 10.495 1.00 0.00 100 PRO A O 14
ATOM 22520 N N . LYS A 1 101 ? -11.102 9.722 9.684 1.00 0.00 101 LYS A N 14
ATOM 22521 C CA . LYS A 1 101 ? -11.858 9.574 10.916 1.00 0.00 101 LYS A CA 14
ATOM 22522 C C . LYS A 1 101 ? -13.353 9.560 10.592 1.00 0.00 101 LYS A C 14
ATOM 22523 O O . LYS A 1 101 ? -13.981 10.613 10.492 1.00 0.00 101 LYS A O 14
ATOM 22542 N N . PRO A 1 102 ? -13.896 8.323 10.434 1.00 0.00 102 PRO A N 14
ATOM 22543 C CA . PRO A 1 102 ? -15.305 8.157 10.124 1.00 0.00 102 PRO A CA 14
ATOM 22544 C C . PRO A 1 102 ? -16.172 8.417 11.357 1.00 0.00 102 PRO A C 14
ATOM 22545 O O . PRO A 1 102 ? -16.758 7.490 11.916 1.00 0.00 102 PRO A O 14
ATOM 22556 N N . ASP A 1 103 ? -16.227 9.682 11.747 1.00 0.00 103 ASP A N 14
ATOM 22557 C CA . ASP A 1 103 ? -17.013 10.075 12.904 1.00 0.00 103 ASP A CA 14
ATOM 22558 C C . ASP A 1 103 ? -16.498 11.415 13.433 1.00 0.00 103 ASP A C 14
ATOM 22559 O O . ASP A 1 103 ? -15.386 11.829 13.109 1.00 0.00 103 ASP A O 14
ATOM 22568 N N . ARG A 1 104 ? -17.331 12.057 14.239 1.00 0.00 104 ARG A N 14
ATOM 22569 C CA . ARG A 1 104 ? -16.974 13.342 14.816 1.00 0.00 104 ARG A CA 14
ATOM 22570 C C . ARG A 1 104 ? -16.610 13.177 16.293 1.00 0.00 104 ARG A C 14
ATOM 22571 O O . ARG A 1 104 ? -15.513 13.544 16.710 1.00 0.00 104 ARG A O 14
ATOM 22592 N N . SER A 1 105 ? -17.553 12.626 17.044 1.00 0.00 105 SER A N 14
ATOM 22593 C CA . SER A 1 105 ? -17.345 12.409 18.466 1.00 0.00 105 SER A CA 14
ATOM 22594 C C . SER A 1 105 ? -16.768 13.671 19.109 1.00 0.00 105 SER A C 14
ATOM 22595 O O . SER A 1 105 ? -15.558 13.775 19.304 1.00 0.00 105 SER A O 14
ATOM 22603 N N . GLY A 1 106 ? -17.661 14.599 19.422 1.00 0.00 106 GLY A N 14
ATOM 22604 C CA . GLY A 1 106 ? -17.255 15.850 20.039 1.00 0.00 106 GLY A CA 14
ATOM 22605 C C . GLY A 1 106 ? -18.229 16.976 19.688 1.00 0.00 106 GLY A C 14
ATOM 22606 O O . GLY A 1 106 ? -19.190 16.762 18.951 1.00 0.00 106 GLY A O 14
ATOM 22610 N N . PRO A 1 107 ? -17.940 18.181 20.247 1.00 0.00 107 PRO A N 14
ATOM 22611 C CA . PRO A 1 107 ? -18.780 19.341 20.000 1.00 0.00 107 PRO A CA 14
ATOM 22612 C C . PRO A 1 107 ? -18.546 19.898 18.595 1.00 0.00 107 PRO A C 14
ATOM 22613 O O . PRO A 1 107 ? -19.498 20.174 17.866 1.00 0.00 107 PRO A O 14
ATOM 22624 N N . SER A 1 108 ? -17.274 20.047 18.256 1.00 0.00 108 SER A N 14
ATOM 22625 C CA . SER A 1 108 ? -16.903 20.566 16.950 1.00 0.00 108 SER A CA 14
ATOM 22626 C C . SER A 1 108 ? -17.492 21.965 16.757 1.00 0.00 108 SER A C 14
ATOM 22627 O O . SER A 1 108 ? -18.481 22.320 17.396 1.00 0.00 108 SER A O 14
ATOM 22635 N N . SER A 1 109 ? -16.859 22.722 15.872 1.00 0.00 109 SER A N 14
ATOM 22636 C CA . SER A 1 109 ? -17.307 24.074 15.587 1.00 0.00 109 SER A CA 14
ATOM 22637 C C . SER A 1 109 ? -17.333 24.900 16.874 1.00 0.00 109 SER A C 14
ATOM 22638 O O . SER A 1 109 ? -18.362 24.982 17.543 1.00 0.00 109 SER A O 14
ATOM 22646 N N . GLY A 1 110 ? -16.188 25.490 17.184 1.00 0.00 110 GLY A N 14
ATOM 22647 C CA . GLY A 1 110 ? -16.066 26.307 18.379 1.00 0.00 110 GLY A CA 14
ATOM 22648 C C . GLY A 1 110 ? -17.282 27.221 18.545 1.00 0.00 110 GLY A C 14
ATOM 22649 O O . GLY A 1 110 ? -18.114 27.001 19.424 1.00 0.00 110 GLY A O 14
ATOM 22653 N N . GLY A 1 1 ? 17.494 14.128 2.350 1.00 0.00 1 GLY A N 15
ATOM 22654 C CA . GLY A 1 1 ? 18.900 14.014 2.002 1.00 0.00 1 GLY A CA 15
ATOM 22655 C C . GLY A 1 1 ? 19.288 12.554 1.758 1.00 0.00 1 GLY A C 15
ATOM 22656 O O . GLY A 1 1 ? 19.355 11.761 2.696 1.00 0.00 1 GLY A O 15
ATOM 22660 N N . SER A 1 2 ? 19.534 12.243 0.494 1.00 0.00 2 SER A N 15
ATOM 22661 C CA . SER A 1 2 ? 19.913 10.892 0.116 1.00 0.00 2 SER A CA 15
ATOM 22662 C C . SER A 1 2 ? 20.911 10.935 -1.044 1.00 0.00 2 SER A C 15
ATOM 22663 O O . SER A 1 2 ? 20.901 11.871 -1.842 1.00 0.00 2 SER A O 15
ATOM 22671 N N . SER A 1 3 ? 21.747 9.909 -1.100 1.00 0.00 3 SER A N 15
ATOM 22672 C CA . SER A 1 3 ? 22.749 9.817 -2.149 1.00 0.00 3 SER A CA 15
ATOM 22673 C C . SER A 1 3 ? 23.305 8.393 -2.218 1.00 0.00 3 SER A C 15
ATOM 22674 O O . SER A 1 3 ? 23.310 7.676 -1.219 1.00 0.00 3 SER A O 15
ATOM 22682 N N . GLY A 1 4 ? 23.760 8.027 -3.407 1.00 0.00 4 GLY A N 15
ATOM 22683 C CA . GLY A 1 4 ? 24.317 6.702 -3.620 1.00 0.00 4 GLY A CA 15
ATOM 22684 C C . GLY A 1 4 ? 25.752 6.619 -3.094 1.00 0.00 4 GLY A C 15
ATOM 22685 O O . GLY A 1 4 ? 26.661 7.222 -3.663 1.00 0.00 4 GLY A O 15
ATOM 22689 N N . SER A 1 5 ? 25.910 5.868 -2.014 1.00 0.00 5 SER A N 15
ATOM 22690 C CA . SER A 1 5 ? 27.218 5.699 -1.405 1.00 0.00 5 SER A CA 15
ATOM 22691 C C . SER A 1 5 ? 27.131 4.703 -0.247 1.00 0.00 5 SER A C 15
ATOM 22692 O O . SER A 1 5 ? 26.481 4.974 0.762 1.00 0.00 5 SER A O 15
ATOM 22700 N N . SER A 1 6 ? 27.796 3.572 -0.430 1.00 0.00 6 SER A N 15
ATOM 22701 C CA . SER A 1 6 ? 27.802 2.534 0.587 1.00 0.00 6 SER A CA 15
ATOM 22702 C C . SER A 1 6 ? 28.727 2.935 1.738 1.00 0.00 6 SER A C 15
ATOM 22703 O O . SER A 1 6 ? 29.772 3.546 1.515 1.00 0.00 6 SER A O 15
ATOM 22711 N N . GLY A 1 7 ? 28.310 2.576 2.943 1.00 0.00 7 GLY A N 15
ATOM 22712 C CA . GLY A 1 7 ? 29.088 2.891 4.129 1.00 0.00 7 GLY A CA 15
ATOM 22713 C C . GLY A 1 7 ? 29.090 4.396 4.400 1.00 0.00 7 GLY A C 15
ATOM 22714 O O . GLY A 1 7 ? 29.872 5.137 3.806 1.00 0.00 7 GLY A O 15
ATOM 22718 N N . MET A 1 8 ? 28.205 4.804 5.298 1.00 0.00 8 MET A N 15
ATOM 22719 C CA . MET A 1 8 ? 28.095 6.208 5.656 1.00 0.00 8 MET A CA 15
ATOM 22720 C C . MET A 1 8 ? 27.035 6.417 6.739 1.00 0.00 8 MET A C 15
ATOM 22721 O O . MET A 1 8 ? 26.075 5.653 6.829 1.00 0.00 8 MET A O 15
ATOM 22735 N N . SER A 1 9 ? 27.245 7.455 7.536 1.00 0.00 9 SER A N 15
ATOM 22736 C CA . SER A 1 9 ? 26.319 7.773 8.610 1.00 0.00 9 SER A CA 15
ATOM 22737 C C . SER A 1 9 ? 25.158 8.610 8.069 1.00 0.00 9 SER A C 15
ATOM 22738 O O . SER A 1 9 ? 25.195 9.065 6.927 1.00 0.00 9 SER A O 15
ATOM 22746 N N . LEU A 1 10 ? 24.155 8.787 8.916 1.00 0.00 10 LEU A N 15
ATOM 22747 C CA . LEU A 1 10 ? 22.985 9.562 8.538 1.00 0.00 10 LEU A CA 15
ATOM 22748 C C . LEU A 1 10 ? 22.493 10.359 9.747 1.00 0.00 10 LEU A C 15
ATOM 22749 O O . LEU A 1 10 ? 22.319 11.574 9.665 1.00 0.00 10 LEU A O 15
ATOM 22765 N N . LYS A 1 11 ? 22.285 9.644 10.843 1.00 0.00 11 LYS A N 15
ATOM 22766 C CA . LYS A 1 11 ? 21.817 10.270 12.068 1.00 0.00 11 LYS A CA 15
ATOM 22767 C C . LYS A 1 11 ? 20.447 10.905 11.820 1.00 0.00 11 LYS A C 15
ATOM 22768 O O . LYS A 1 11 ? 19.880 10.764 10.738 1.00 0.00 11 LYS A O 15
ATOM 22787 N N . LEU A 1 12 ? 19.956 11.592 12.841 1.00 0.00 12 LEU A N 15
ATOM 22788 C CA . LEU A 1 12 ? 18.664 12.250 12.747 1.00 0.00 12 LEU A CA 15
ATOM 22789 C C . LEU A 1 12 ? 18.574 13.343 13.814 1.00 0.00 12 LEU A C 15
ATOM 22790 O O . LEU A 1 12 ? 18.696 13.064 15.006 1.00 0.00 12 LEU A O 15
ATOM 22806 N N . GLN A 1 13 ? 18.362 14.565 13.347 1.00 0.00 13 GLN A N 15
ATOM 22807 C CA . GLN A 1 13 ? 18.255 15.701 14.247 1.00 0.00 13 GLN A CA 15
ATOM 22808 C C . GLN A 1 13 ? 17.886 16.964 13.465 1.00 0.00 13 GLN A C 15
ATOM 22809 O O . GLN A 1 13 ? 18.665 17.914 13.409 1.00 0.00 13 GLN A O 15
ATOM 22823 N N . ALA A 1 14 ? 16.697 16.933 12.881 1.00 0.00 14 ALA A N 15
ATOM 22824 C CA . ALA A 1 14 ? 16.215 18.063 12.105 1.00 0.00 14 ALA A CA 15
ATOM 22825 C C . ALA A 1 14 ? 14.713 18.235 12.341 1.00 0.00 14 ALA A C 15
ATOM 22826 O O . ALA A 1 14 ? 14.021 17.276 12.681 1.00 0.00 14 ALA A O 15
ATOM 22833 N N . SER A 1 15 ? 14.253 19.463 12.152 1.00 0.00 15 SER A N 15
ATOM 22834 C CA . SER A 1 15 ? 12.846 19.772 12.340 1.00 0.00 15 SER A CA 15
ATOM 22835 C C . SER A 1 15 ? 12.563 21.211 11.902 1.00 0.00 15 SER A C 15
ATOM 22836 O O . SER A 1 15 ? 13.301 22.128 12.259 1.00 0.00 15 SER A O 15
ATOM 22844 N N . ASN A 1 16 ? 11.494 21.363 11.135 1.00 0.00 16 ASN A N 15
ATOM 22845 C CA . ASN A 1 16 ? 11.105 22.674 10.644 1.00 0.00 16 ASN A CA 15
ATOM 22846 C C . ASN A 1 16 ? 9.580 22.746 10.548 1.00 0.00 16 ASN A C 15
ATOM 22847 O O . ASN A 1 16 ? 8.942 21.824 10.040 1.00 0.00 16 ASN A O 15
ATOM 22858 N N . VAL A 1 17 ? 9.038 23.849 11.042 1.00 0.00 17 VAL A N 15
ATOM 22859 C CA . VAL A 1 17 ? 7.600 24.053 11.018 1.00 0.00 17 VAL A CA 15
ATOM 22860 C C . VAL A 1 17 ? 7.274 25.246 10.117 1.00 0.00 17 VAL A C 15
ATOM 22861 O O . VAL A 1 17 ? 7.268 26.389 10.572 1.00 0.00 17 VAL A O 15
ATOM 22874 N N . THR A 1 18 ? 7.010 24.939 8.855 1.00 0.00 18 THR A N 15
ATOM 22875 C CA . THR A 1 18 ? 6.683 25.971 7.887 1.00 0.00 18 THR A CA 15
ATOM 22876 C C . THR A 1 18 ? 5.484 25.545 7.037 1.00 0.00 18 THR A C 15
ATOM 22877 O O . THR A 1 18 ? 5.016 24.412 7.141 1.00 0.00 18 THR A O 15
ATOM 22888 N N . ASN A 1 19 ? 5.022 26.475 6.215 1.00 0.00 19 ASN A N 15
ATOM 22889 C CA . ASN A 1 19 ? 3.886 26.210 5.348 1.00 0.00 19 ASN A CA 15
ATOM 22890 C C . ASN A 1 19 ? 4.374 25.523 4.071 1.00 0.00 19 ASN A C 15
ATOM 22891 O O . ASN A 1 19 ? 4.781 26.189 3.120 1.00 0.00 19 ASN A O 15
ATOM 22902 N N . LYS A 1 20 ? 4.319 24.200 4.091 1.00 0.00 20 LYS A N 15
ATOM 22903 C CA . LYS A 1 20 ? 4.750 23.415 2.946 1.00 0.00 20 LYS A CA 15
ATOM 22904 C C . LYS A 1 20 ? 4.469 21.935 3.213 1.00 0.00 20 LYS A C 15
ATOM 22905 O O . LYS A 1 20 ? 5.350 21.202 3.658 1.00 0.00 20 LYS A O 15
ATOM 22924 N N . ASN A 1 21 ? 3.236 21.540 2.929 1.00 0.00 21 ASN A N 15
ATOM 22925 C CA . ASN A 1 21 ? 2.828 20.160 3.132 1.00 0.00 21 ASN A CA 15
ATOM 22926 C C . ASN A 1 21 ? 2.525 19.517 1.777 1.00 0.00 21 ASN A C 15
ATOM 22927 O O . ASN A 1 21 ? 1.602 19.936 1.080 1.00 0.00 21 ASN A O 15
ATOM 22938 N N . ASP A 1 22 ? 3.321 18.511 1.445 1.00 0.00 22 ASP A N 15
ATOM 22939 C CA . ASP A 1 22 ? 3.150 17.807 0.186 1.00 0.00 22 ASP A CA 15
ATOM 22940 C C . ASP A 1 22 ? 2.390 16.502 0.435 1.00 0.00 22 ASP A C 15
ATOM 22941 O O . ASP A 1 22 ? 2.924 15.576 1.044 1.00 0.00 22 ASP A O 15
ATOM 22950 N N . PRO A 1 23 ? 1.125 16.470 -0.061 1.00 0.00 23 PRO A N 15
ATOM 22951 C CA . PRO A 1 23 ? 0.287 15.294 0.102 1.00 0.00 23 PRO A CA 15
ATOM 22952 C C . PRO A 1 23 ? 0.723 14.174 -0.844 1.00 0.00 23 PRO A C 15
ATOM 22953 O O . PRO A 1 23 ? 0.146 13.088 -0.835 1.00 0.00 23 PRO A O 15
ATOM 22964 N N . LYS A 1 24 ? 1.739 14.477 -1.639 1.00 0.00 24 LYS A N 15
ATOM 22965 C CA . LYS A 1 24 ? 2.260 13.509 -2.590 1.00 0.00 24 LYS A CA 15
ATOM 22966 C C . LYS A 1 24 ? 2.665 12.235 -1.845 1.00 0.00 24 LYS A C 15
ATOM 22967 O O . LYS A 1 24 ? 2.636 11.144 -2.412 1.00 0.00 24 LYS A O 15
ATOM 22986 N N . SER A 1 25 ? 3.032 12.417 -0.585 1.00 0.00 25 SER A N 15
ATOM 22987 C CA . SER A 1 25 ? 3.442 11.296 0.244 1.00 0.00 25 SER A CA 15
ATOM 22988 C C . SER A 1 25 ? 2.224 10.690 0.945 1.00 0.00 25 SER A C 15
ATOM 22989 O O . SER A 1 25 ? 2.150 9.477 1.130 1.00 0.00 25 SER A O 15
ATOM 22997 N N . ILE A 1 26 ? 1.300 11.564 1.316 1.00 0.00 26 ILE A N 15
ATOM 22998 C CA . ILE A 1 26 ? 0.089 11.131 1.992 1.00 0.00 26 ILE A CA 15
ATOM 22999 C C . ILE A 1 26 ? -0.753 10.288 1.032 1.00 0.00 26 ILE A C 15
ATOM 23000 O O . ILE A 1 26 ? -1.390 9.321 1.445 1.00 0.00 26 ILE A O 15
ATOM 23016 N N . ASN A 1 27 ? -0.728 10.686 -0.231 1.00 0.00 27 ASN A N 15
ATOM 23017 C CA . ASN A 1 27 ? -1.481 9.980 -1.254 1.00 0.00 27 ASN A CA 15
ATOM 23018 C C . ASN A 1 27 ? -1.357 8.472 -1.023 1.00 0.00 27 ASN A C 15
ATOM 23019 O O . ASN A 1 27 ? -2.359 7.759 -1.001 1.00 0.00 27 ASN A O 15
ATOM 23030 N N . SER A 1 28 ? -0.118 8.032 -0.856 1.00 0.00 28 SER A N 15
ATOM 23031 C CA . SER A 1 28 ? 0.150 6.622 -0.627 1.00 0.00 28 SER A CA 15
ATOM 23032 C C . SER A 1 28 ? 1.415 6.461 0.218 1.00 0.00 28 SER A C 15
ATOM 23033 O O . SER A 1 28 ? 2.527 6.540 -0.302 1.00 0.00 28 SER A O 15
ATOM 23041 N N . ARG A 1 29 ? 1.203 6.238 1.507 1.00 0.00 29 ARG A N 15
ATOM 23042 C CA . ARG A 1 29 ? 2.313 6.065 2.429 1.00 0.00 29 ARG A CA 15
ATOM 23043 C C . ARG A 1 29 ? 1.931 5.086 3.541 1.00 0.00 29 ARG A C 15
ATOM 23044 O O . ARG A 1 29 ? 0.751 4.907 3.837 1.00 0.00 29 ARG A O 15
ATOM 23065 N N . VAL A 1 30 ? 2.952 4.478 4.126 1.00 0.00 30 VAL A N 15
ATOM 23066 C CA . VAL A 1 30 ? 2.739 3.521 5.199 1.00 0.00 30 VAL A CA 15
ATOM 23067 C C . VAL A 1 30 ? 3.740 3.791 6.324 1.00 0.00 30 VAL A C 15
ATOM 23068 O O . VAL A 1 30 ? 4.886 4.153 6.066 1.00 0.00 30 VAL A O 15
ATOM 23081 N N . PHE A 1 31 ? 3.269 3.605 7.549 1.00 0.00 31 PHE A N 15
ATOM 23082 C CA . PHE A 1 31 ? 4.109 3.824 8.714 1.00 0.00 31 PHE A CA 15
ATOM 23083 C C . PHE A 1 31 ? 4.341 2.518 9.476 1.00 0.00 31 PHE A C 15
ATOM 23084 O O . PHE A 1 31 ? 3.441 2.021 10.152 1.00 0.00 31 PHE A O 15
ATOM 23101 N N . ILE A 1 32 ? 5.552 1.998 9.341 1.00 0.00 32 ILE A N 15
ATOM 23102 C CA . ILE A 1 32 ? 5.914 0.759 10.008 1.00 0.00 32 ILE A CA 15
ATOM 23103 C C . ILE A 1 32 ? 6.489 1.078 11.390 1.00 0.00 32 ILE A C 15
ATOM 23104 O O . ILE A 1 32 ? 7.565 1.663 11.499 1.00 0.00 32 ILE A O 15
ATOM 23120 N N . GLY A 1 33 ? 5.745 0.680 12.411 1.00 0.00 33 GLY A N 15
ATOM 23121 C CA . GLY A 1 33 ? 6.166 0.915 13.781 1.00 0.00 33 GLY A CA 15
ATOM 23122 C C . GLY A 1 33 ? 6.630 -0.384 14.444 1.00 0.00 33 GLY A C 15
ATOM 23123 O O . GLY A 1 33 ? 6.775 -1.407 13.777 1.00 0.00 33 GLY A O 15
ATOM 23127 N N . ASN A 1 34 ? 6.850 -0.300 15.748 1.00 0.00 34 ASN A N 15
ATOM 23128 C CA . ASN A 1 34 ? 7.294 -1.456 16.507 1.00 0.00 34 ASN A CA 15
ATOM 23129 C C . ASN A 1 34 ? 8.340 -2.223 15.695 1.00 0.00 34 ASN A C 15
ATOM 23130 O O . ASN A 1 34 ? 8.397 -3.451 15.752 1.00 0.00 34 ASN A O 15
ATOM 23141 N N . LEU A 1 35 ? 9.141 -1.468 14.959 1.00 0.00 35 LEU A N 15
ATOM 23142 C CA . LEU A 1 35 ? 10.182 -2.062 14.137 1.00 0.00 35 LEU A CA 15
ATOM 23143 C C . LEU A 1 35 ? 11.513 -2.011 14.890 1.00 0.00 35 LEU A C 15
ATOM 23144 O O . LEU A 1 35 ? 11.979 -0.935 15.261 1.00 0.00 35 LEU A O 15
ATOM 23160 N N . ASN A 1 36 ? 12.086 -3.188 15.094 1.00 0.00 36 ASN A N 15
ATOM 23161 C CA . ASN A 1 36 ? 13.354 -3.291 15.796 1.00 0.00 36 ASN A CA 15
ATOM 23162 C C . ASN A 1 36 ? 14.390 -2.406 15.102 1.00 0.00 36 ASN A C 15
ATOM 23163 O O . ASN A 1 36 ? 15.279 -1.857 15.752 1.00 0.00 36 ASN A O 15
ATOM 23174 N N . THR A 1 37 ? 14.242 -2.294 13.790 1.00 0.00 37 THR A N 15
ATOM 23175 C CA . THR A 1 37 ? 15.155 -1.485 13.000 1.00 0.00 37 THR A CA 15
ATOM 23176 C C . THR A 1 37 ? 16.603 -1.762 13.408 1.00 0.00 37 THR A C 15
ATOM 23177 O O . THR A 1 37 ? 17.479 -0.921 13.211 1.00 0.00 37 THR A O 15
ATOM 23188 N N . ALA A 1 38 ? 16.810 -2.945 13.968 1.00 0.00 38 ALA A N 15
ATOM 23189 C CA . ALA A 1 38 ? 18.137 -3.344 14.405 1.00 0.00 38 ALA A CA 15
ATOM 23190 C C . ALA A 1 38 ? 18.688 -4.402 13.448 1.00 0.00 38 ALA A C 15
ATOM 23191 O O . ALA A 1 38 ? 19.888 -4.435 13.178 1.00 0.00 38 ALA A O 15
ATOM 23198 N N . LEU A 1 39 ? 17.786 -5.241 12.961 1.00 0.00 39 LEU A N 15
ATOM 23199 C CA . LEU A 1 39 ? 18.167 -6.298 12.039 1.00 0.00 39 LEU A CA 15
ATOM 23200 C C . LEU A 1 39 ? 17.584 -5.998 10.657 1.00 0.00 39 LEU A C 15
ATOM 23201 O O . LEU A 1 39 ? 18.233 -6.237 9.640 1.00 0.00 39 LEU A O 15
ATOM 23217 N N . VAL A 1 40 ? 16.365 -5.478 10.664 1.00 0.00 40 VAL A N 15
ATOM 23218 C CA . VAL A 1 40 ? 15.687 -5.143 9.423 1.00 0.00 40 VAL A CA 15
ATOM 23219 C C . VAL A 1 40 ? 16.377 -3.938 8.780 1.00 0.00 40 VAL A C 15
ATOM 23220 O O . VAL A 1 40 ? 16.723 -2.977 9.465 1.00 0.00 40 VAL A O 15
ATOM 23233 N N . LYS A 1 41 ? 16.556 -4.029 7.470 1.00 0.00 41 LYS A N 15
ATOM 23234 C CA . LYS A 1 41 ? 17.198 -2.958 6.726 1.00 0.00 41 LYS A CA 15
ATOM 23235 C C . LYS A 1 41 ? 16.161 -2.267 5.839 1.00 0.00 41 LYS A C 15
ATOM 23236 O O . LYS A 1 41 ? 14.984 -2.624 5.859 1.00 0.00 41 LYS A O 15
ATOM 23255 N N . LYS A 1 42 ? 16.636 -1.290 5.080 1.00 0.00 42 LYS A N 15
ATOM 23256 C CA . LYS A 1 42 ? 15.765 -0.545 4.187 1.00 0.00 42 LYS A CA 15
ATOM 23257 C C . LYS A 1 42 ? 15.542 -1.354 2.907 1.00 0.00 42 LYS A C 15
ATOM 23258 O O . LYS A 1 42 ? 14.414 -1.735 2.598 1.00 0.00 42 LYS A O 15
ATOM 23277 N N . SER A 1 43 ? 16.636 -1.593 2.198 1.00 0.00 43 SER A N 15
ATOM 23278 C CA . SER A 1 43 ? 16.574 -2.350 0.959 1.00 0.00 43 SER A CA 15
ATOM 23279 C C . SER A 1 43 ? 15.827 -3.665 1.187 1.00 0.00 43 SER A C 15
ATOM 23280 O O . SER A 1 43 ? 15.170 -4.175 0.280 1.00 0.00 43 SER A O 15
ATOM 23288 N N . ASP A 1 44 ? 15.952 -4.177 2.402 1.00 0.00 44 ASP A N 15
ATOM 23289 C CA . ASP A 1 44 ? 15.296 -5.424 2.760 1.00 0.00 44 ASP A CA 15
ATOM 23290 C C . ASP A 1 44 ? 13.784 -5.200 2.827 1.00 0.00 44 ASP A C 15
ATOM 23291 O O . ASP A 1 44 ? 13.030 -5.796 2.060 1.00 0.00 44 ASP A O 15
ATOM 23300 N N . VAL A 1 45 ? 13.387 -4.338 3.752 1.00 0.00 45 VAL A N 15
ATOM 23301 C CA . VAL A 1 45 ? 11.978 -4.028 3.929 1.00 0.00 45 VAL A CA 15
ATOM 23302 C C . VAL A 1 45 ? 11.398 -3.538 2.601 1.00 0.00 45 VAL A C 15
ATOM 23303 O O . VAL A 1 45 ? 10.219 -3.747 2.320 1.00 0.00 45 VAL A O 15
ATOM 23316 N N . GLU A 1 46 ? 12.253 -2.894 1.819 1.00 0.00 46 GLU A N 15
ATOM 23317 C CA . GLU A 1 46 ? 11.839 -2.373 0.528 1.00 0.00 46 GLU A CA 15
ATOM 23318 C C . GLU A 1 46 ? 11.301 -3.502 -0.353 1.00 0.00 46 GLU A C 15
ATOM 23319 O O . GLU A 1 46 ? 10.170 -3.434 -0.832 1.00 0.00 46 GLU A O 15
ATOM 23331 N N . THR A 1 47 ? 12.136 -4.514 -0.539 1.00 0.00 47 THR A N 15
ATOM 23332 C CA . THR A 1 47 ? 11.758 -5.656 -1.354 1.00 0.00 47 THR A CA 15
ATOM 23333 C C . THR A 1 47 ? 10.605 -6.419 -0.699 1.00 0.00 47 THR A C 15
ATOM 23334 O O . THR A 1 47 ? 9.724 -6.932 -1.389 1.00 0.00 47 THR A O 15
ATOM 23345 N N . ILE A 1 48 ? 10.647 -6.472 0.624 1.00 0.00 48 ILE A N 15
ATOM 23346 C CA . ILE A 1 48 ? 9.617 -7.164 1.379 1.00 0.00 48 ILE A CA 15
ATOM 23347 C C . ILE A 1 48 ? 8.260 -6.518 1.094 1.00 0.00 48 ILE A C 15
ATOM 23348 O O . ILE A 1 48 ? 7.248 -7.209 0.994 1.00 0.00 48 ILE A O 15
ATOM 23364 N N . PHE A 1 49 ? 8.283 -5.199 0.971 1.00 0.00 49 PHE A N 15
ATOM 23365 C CA . PHE A 1 49 ? 7.067 -4.451 0.698 1.00 0.00 49 PHE A CA 15
ATOM 23366 C C . PHE A 1 49 ? 6.886 -4.227 -0.804 1.00 0.00 49 PHE A C 15
ATOM 23367 O O . PHE A 1 49 ? 5.789 -3.907 -1.260 1.00 0.00 49 PHE A O 15
ATOM 23384 N N . SER A 1 50 ? 7.979 -4.403 -1.532 1.00 0.00 50 SER A N 15
ATOM 23385 C CA . SER A 1 50 ? 7.955 -4.223 -2.974 1.00 0.00 50 SER A CA 15
ATOM 23386 C C . SER A 1 50 ? 6.942 -5.181 -3.604 1.00 0.00 50 SER A C 15
ATOM 23387 O O . SER A 1 50 ? 6.550 -5.006 -4.756 1.00 0.00 50 SER A O 15
ATOM 23395 N N . LYS A 1 51 ? 6.547 -6.174 -2.819 1.00 0.00 51 LYS A N 15
ATOM 23396 C CA . LYS A 1 51 ? 5.587 -7.160 -3.286 1.00 0.00 51 LYS A CA 15
ATOM 23397 C C . LYS A 1 51 ? 4.224 -6.491 -3.469 1.00 0.00 51 LYS A C 15
ATOM 23398 O O . LYS A 1 51 ? 3.436 -6.903 -4.319 1.00 0.00 51 LYS A O 15
ATOM 23417 N N . TYR A 1 52 ? 3.987 -5.470 -2.659 1.00 0.00 52 TYR A N 15
ATOM 23418 C CA . TYR A 1 52 ? 2.732 -4.740 -2.721 1.00 0.00 52 TYR A CA 15
ATOM 23419 C C . TYR A 1 52 ? 2.777 -3.664 -3.808 1.00 0.00 52 TYR A C 15
ATOM 23420 O O . TYR A 1 52 ? 1.759 -3.047 -4.118 1.00 0.00 52 TYR A O 15
ATOM 23438 N N . GLY A 1 53 ? 3.968 -3.471 -4.356 1.00 0.00 53 GLY A N 15
ATOM 23439 C CA . GLY A 1 53 ? 4.159 -2.481 -5.401 1.00 0.00 53 GLY A CA 15
ATOM 23440 C C . GLY A 1 53 ? 5.399 -1.627 -5.128 1.00 0.00 53 GLY A C 15
ATOM 23441 O O . GLY A 1 53 ? 5.680 -1.283 -3.980 1.00 0.00 53 GLY A O 15
ATOM 23445 N N . ARG A 1 54 ? 6.109 -1.310 -6.201 1.00 0.00 54 ARG A N 15
ATOM 23446 C CA . ARG A 1 54 ? 7.312 -0.504 -6.091 1.00 0.00 54 ARG A CA 15
ATOM 23447 C C . ARG A 1 54 ? 7.061 0.704 -5.186 1.00 0.00 54 ARG A C 15
ATOM 23448 O O . ARG A 1 54 ? 6.128 1.472 -5.414 1.00 0.00 54 ARG A O 15
ATOM 23469 N N . VAL A 1 55 ? 7.911 0.835 -4.178 1.00 0.00 55 VAL A N 15
ATOM 23470 C CA . VAL A 1 55 ? 7.793 1.936 -3.237 1.00 0.00 55 VAL A CA 15
ATOM 23471 C C . VAL A 1 55 ? 8.468 3.177 -3.825 1.00 0.00 55 VAL A C 15
ATOM 23472 O O . VAL A 1 55 ? 9.595 3.103 -4.311 1.00 0.00 55 VAL A O 15
ATOM 23485 N N . ALA A 1 56 ? 7.750 4.289 -3.760 1.00 0.00 56 ALA A N 15
ATOM 23486 C CA . ALA A 1 56 ? 8.265 5.544 -4.280 1.00 0.00 56 ALA A CA 15
ATOM 23487 C C . ALA A 1 56 ? 9.454 5.994 -3.428 1.00 0.00 56 ALA A C 15
ATOM 23488 O O . ALA A 1 56 ? 10.392 6.603 -3.938 1.00 0.00 56 ALA A O 15
ATOM 23495 N N . GLY A 1 57 ? 9.374 5.676 -2.144 1.00 0.00 57 GLY A N 15
ATOM 23496 C CA . GLY A 1 57 ? 10.432 6.040 -1.216 1.00 0.00 57 GLY A CA 15
ATOM 23497 C C . GLY A 1 57 ? 10.224 5.368 0.143 1.00 0.00 57 GLY A C 15
ATOM 23498 O O . GLY A 1 57 ? 9.180 5.541 0.771 1.00 0.00 57 GLY A O 15
ATOM 23502 N N . CYS A 1 58 ? 11.233 4.617 0.557 1.00 0.00 58 CYS A N 15
ATOM 23503 C CA . CYS A 1 58 ? 11.174 3.919 1.830 1.00 0.00 58 CYS A CA 15
ATOM 23504 C C . CYS A 1 58 ? 12.292 4.458 2.725 1.00 0.00 58 CYS A C 15
ATOM 23505 O O . CYS A 1 58 ? 13.380 4.773 2.245 1.00 0.00 58 CYS A O 15
ATOM 23513 N N . SER A 1 59 ? 11.985 4.547 4.011 1.00 0.00 59 SER A N 15
ATOM 23514 C CA . SER A 1 59 ? 12.950 5.042 4.978 1.00 0.00 59 SER A CA 15
ATOM 23515 C C . SER A 1 59 ? 12.858 4.231 6.272 1.00 0.00 59 SER A C 15
ATOM 23516 O O . SER A 1 59 ? 11.772 4.056 6.823 1.00 0.00 59 SER A O 15
ATOM 23524 N N . VAL A 1 60 ? 14.011 3.756 6.719 1.00 0.00 60 VAL A N 15
ATOM 23525 C CA . VAL A 1 60 ? 14.074 2.968 7.938 1.00 0.00 60 VAL A CA 15
ATOM 23526 C C . VAL A 1 60 ? 14.767 3.782 9.032 1.00 0.00 60 VAL A C 15
ATOM 23527 O O . VAL A 1 60 ? 15.936 4.142 8.897 1.00 0.00 60 VAL A O 15
ATOM 23540 N N . HIS A 1 61 ? 14.018 4.049 10.092 1.00 0.00 61 HIS A N 15
ATOM 23541 C CA . HIS A 1 61 ? 14.546 4.814 11.208 1.00 0.00 61 HIS A CA 15
ATOM 23542 C C . HIS A 1 61 ? 14.523 3.956 12.475 1.00 0.00 61 HIS A C 15
ATOM 23543 O O . HIS A 1 61 ? 13.518 3.314 12.776 1.00 0.00 61 HIS A O 15
ATOM 23557 N N . LYS A 1 62 ? 15.643 3.973 13.183 1.00 0.00 62 LYS A N 15
ATOM 23558 C CA . LYS A 1 62 ? 15.764 3.204 14.410 1.00 0.00 62 LYS A CA 15
ATOM 23559 C C . LYS A 1 62 ? 14.526 3.439 15.278 1.00 0.00 62 LYS A C 15
ATOM 23560 O O . LYS A 1 62 ? 14.460 4.420 16.017 1.00 0.00 62 LYS A O 15
ATOM 23579 N N . GLY A 1 63 ? 13.577 2.523 15.160 1.00 0.00 63 GLY A N 15
ATOM 23580 C CA . GLY A 1 63 ? 12.345 2.618 15.925 1.00 0.00 63 GLY A CA 15
ATOM 23581 C C . GLY A 1 63 ? 11.126 2.380 15.032 1.00 0.00 63 GLY A C 15
ATOM 23582 O O . GLY A 1 63 ? 10.085 1.926 15.505 1.00 0.00 63 GLY A O 15
ATOM 23586 N N . TYR A 1 64 ? 11.294 2.698 13.757 1.00 0.00 64 TYR A N 15
ATOM 23587 C CA . TYR A 1 64 ? 10.220 2.525 12.794 1.00 0.00 64 TYR A CA 15
ATOM 23588 C C . TYR A 1 64 ? 10.763 2.518 11.363 1.00 0.00 64 TYR A C 15
ATOM 23589 O O . TYR A 1 64 ? 11.974 2.478 11.155 1.00 0.00 64 TYR A O 15
ATOM 23607 N N . ALA A 1 65 ? 9.839 2.557 10.414 1.00 0.00 65 ALA A N 15
ATOM 23608 C CA . ALA A 1 65 ? 10.209 2.556 9.009 1.00 0.00 65 ALA A CA 15
ATOM 23609 C C . ALA A 1 65 ? 9.017 3.023 8.172 1.00 0.00 65 ALA A C 15
ATOM 23610 O O . ALA A 1 65 ? 7.871 2.699 8.481 1.00 0.00 65 ALA A O 15
ATOM 23617 N N . PHE A 1 66 ? 9.327 3.776 7.127 1.00 0.00 66 PHE A N 15
ATOM 23618 C CA . PHE A 1 66 ? 8.296 4.291 6.242 1.00 0.00 66 PHE A CA 15
ATOM 23619 C C . PHE A 1 66 ? 8.414 3.676 4.846 1.00 0.00 66 PHE A C 15
ATOM 23620 O O . PHE A 1 66 ? 9.508 3.322 4.410 1.00 0.00 66 PHE A O 15
ATOM 23637 N N . VAL A 1 67 ? 7.271 3.567 4.184 1.00 0.00 67 VAL A N 15
ATOM 23638 C CA . VAL A 1 67 ? 7.232 3.001 2.846 1.00 0.00 67 VAL A CA 15
ATOM 23639 C C . VAL A 1 67 ? 6.242 3.794 1.991 1.00 0.00 67 VAL A C 15
ATOM 23640 O O . VAL A 1 67 ? 5.036 3.751 2.230 1.00 0.00 67 VAL A O 15
ATOM 23653 N N . GLN A 1 68 ? 6.788 4.499 1.010 1.00 0.00 68 GLN A N 15
ATOM 23654 C CA . GLN A 1 68 ? 5.968 5.299 0.118 1.00 0.00 68 GLN A CA 15
ATOM 23655 C C . GLN A 1 68 ? 5.655 4.518 -1.160 1.00 0.00 68 GLN A C 15
ATOM 23656 O O . GLN A 1 68 ? 6.494 3.764 -1.652 1.00 0.00 68 GLN A O 15
ATOM 23670 N N . TYR A 1 69 ? 4.446 4.724 -1.661 1.00 0.00 69 TYR A N 15
ATOM 23671 C CA . TYR A 1 69 ? 4.012 4.049 -2.872 1.00 0.00 69 TYR A CA 15
ATOM 23672 C C . TYR A 1 69 ? 3.472 5.050 -3.895 1.00 0.00 69 TYR A C 15
ATOM 23673 O O . TYR A 1 69 ? 3.340 6.236 -3.598 1.00 0.00 69 TYR A O 15
ATOM 23691 N N . SER A 1 70 ? 3.175 4.535 -5.079 1.00 0.00 70 SER A N 15
ATOM 23692 C CA . SER A 1 70 ? 2.653 5.369 -6.148 1.00 0.00 70 SER A CA 15
ATOM 23693 C C . SER A 1 70 ? 1.132 5.226 -6.228 1.00 0.00 70 SER A C 15
ATOM 23694 O O . SER A 1 70 ? 0.435 6.170 -6.595 1.00 0.00 70 SER A O 15
ATOM 23702 N N . ASN A 1 71 ? 0.662 4.038 -5.877 1.00 0.00 71 ASN A N 15
ATOM 23703 C CA . ASN A 1 71 ? -0.764 3.759 -5.904 1.00 0.00 71 ASN A CA 15
ATOM 23704 C C . ASN A 1 71 ? -1.293 3.691 -4.470 1.00 0.00 71 ASN A C 15
ATOM 23705 O O . ASN A 1 71 ? -0.662 3.094 -3.600 1.00 0.00 71 ASN A O 15
ATOM 23716 N N . GLU A 1 72 ? -2.447 4.311 -4.269 1.00 0.00 72 GLU A N 15
ATOM 23717 C CA . GLU A 1 72 ? -3.068 4.328 -2.956 1.00 0.00 72 GLU A CA 15
ATOM 23718 C C . GLU A 1 72 ? -3.382 2.902 -2.499 1.00 0.00 72 GLU A C 15
ATOM 23719 O O . GLU A 1 72 ? -3.434 2.628 -1.301 1.00 0.00 72 GLU A O 15
ATOM 23731 N N . ARG A 1 73 ? -3.585 2.032 -3.477 1.00 0.00 73 ARG A N 15
ATOM 23732 C CA . ARG A 1 73 ? -3.893 0.642 -3.191 1.00 0.00 73 ARG A CA 15
ATOM 23733 C C . ARG A 1 73 ? -2.635 -0.096 -2.726 1.00 0.00 73 ARG A C 15
ATOM 23734 O O . ARG A 1 73 ? -2.700 -0.936 -1.829 1.00 0.00 73 ARG A O 15
ATOM 23755 N N . HIS A 1 74 ? -1.521 0.246 -3.356 1.00 0.00 74 HIS A N 15
ATOM 23756 C CA . HIS A 1 74 ? -0.250 -0.373 -3.017 1.00 0.00 74 HIS A CA 15
ATOM 23757 C C . HIS A 1 74 ? 0.023 -0.199 -1.522 1.00 0.00 74 HIS A C 15
ATOM 23758 O O . HIS A 1 74 ? 0.838 -0.920 -0.949 1.00 0.00 74 HIS A O 15
ATOM 23772 N N . ALA A 1 75 ? -0.673 0.762 -0.934 1.00 0.00 75 ALA A N 15
ATOM 23773 C CA . ALA A 1 75 ? -0.515 1.041 0.483 1.00 0.00 75 ALA A CA 15
ATOM 23774 C C . ALA A 1 75 ? -1.303 0.008 1.292 1.00 0.00 75 ALA A C 15
ATOM 23775 O O . ALA A 1 75 ? -0.718 -0.890 1.897 1.00 0.00 75 ALA A O 15
ATOM 23782 N N . ARG A 1 76 ? -2.618 0.169 1.278 1.00 0.00 76 ARG A N 15
ATOM 23783 C CA . ARG A 1 76 ? -3.491 -0.738 2.002 1.00 0.00 76 ARG A CA 15
ATOM 23784 C C . ARG A 1 76 ? -2.941 -2.165 1.943 1.00 0.00 76 ARG A C 15
ATOM 23785 O O . ARG A 1 76 ? -2.750 -2.803 2.977 1.00 0.00 76 ARG A O 15
ATOM 23806 N N . ALA A 1 77 ? -2.703 -2.623 0.723 1.00 0.00 77 ALA A N 15
ATOM 23807 C CA . ALA A 1 77 ? -2.179 -3.962 0.516 1.00 0.00 77 ALA A CA 15
ATOM 23808 C C . ALA A 1 77 ? -1.013 -4.203 1.477 1.00 0.00 77 ALA A C 15
ATOM 23809 O O . ALA A 1 77 ? -1.012 -5.180 2.225 1.00 0.00 77 ALA A O 15
ATOM 23816 N N . ALA A 1 78 ? -0.048 -3.297 1.426 1.00 0.00 78 ALA A N 15
ATOM 23817 C CA . ALA A 1 78 ? 1.121 -3.399 2.282 1.00 0.00 78 ALA A CA 15
ATOM 23818 C C . ALA A 1 78 ? 0.704 -3.171 3.737 1.00 0.00 78 ALA A C 15
ATOM 23819 O O . ALA A 1 78 ? 1.208 -3.834 4.642 1.00 0.00 78 ALA A O 15
ATOM 23826 N N . VAL A 1 79 ? -0.214 -2.232 3.916 1.00 0.00 79 VAL A N 15
ATOM 23827 C CA . VAL A 1 79 ? -0.704 -1.909 5.245 1.00 0.00 79 VAL A CA 15
ATOM 23828 C C . VAL A 1 79 ? -1.154 -3.194 5.944 1.00 0.00 79 VAL A C 15
ATOM 23829 O O . VAL A 1 79 ? -0.532 -3.628 6.913 1.00 0.00 79 VAL A O 15
ATOM 23842 N N . LEU A 1 80 ? -2.230 -3.767 5.425 1.00 0.00 80 LEU A N 15
ATOM 23843 C CA . LEU A 1 80 ? -2.770 -4.993 5.987 1.00 0.00 80 LEU A CA 15
ATOM 23844 C C . LEU A 1 80 ? -1.804 -6.146 5.705 1.00 0.00 80 LEU A C 15
ATOM 23845 O O . LEU A 1 80 ? -1.518 -6.951 6.590 1.00 0.00 80 LEU A O 15
ATOM 23861 N N . GLY A 1 81 ? -1.330 -6.189 4.469 1.00 0.00 81 GLY A N 15
ATOM 23862 C CA . GLY A 1 81 ? -0.403 -7.231 4.060 1.00 0.00 81 GLY A CA 15
ATOM 23863 C C . GLY A 1 81 ? 0.704 -7.420 5.099 1.00 0.00 81 GLY A C 15
ATOM 23864 O O . GLY A 1 81 ? 1.083 -8.548 5.409 1.00 0.00 81 GLY A O 15
ATOM 23868 N N . GLU A 1 82 ? 1.190 -6.298 5.610 1.00 0.00 82 GLU A N 15
ATOM 23869 C CA . GLU A 1 82 ? 2.245 -6.327 6.609 1.00 0.00 82 GLU A CA 15
ATOM 23870 C C . GLU A 1 82 ? 1.648 -6.244 8.015 1.00 0.00 82 GLU A C 15
ATOM 23871 O O . GLU A 1 82 ? 1.884 -7.119 8.846 1.00 0.00 82 GLU A O 15
ATOM 23883 N N . ASN A 1 83 ? 0.885 -5.183 8.237 1.00 0.00 83 ASN A N 15
ATOM 23884 C CA . ASN A 1 83 ? 0.252 -4.974 9.529 1.00 0.00 83 ASN A CA 15
ATOM 23885 C C . ASN A 1 83 ? -0.222 -6.319 10.082 1.00 0.00 83 ASN A C 15
ATOM 23886 O O . ASN A 1 83 ? -1.036 -6.999 9.458 1.00 0.00 83 ASN A O 15
ATOM 23897 N N . GLY A 1 84 ? 0.305 -6.663 11.248 1.00 0.00 84 GLY A N 15
ATOM 23898 C CA . GLY A 1 84 ? -0.054 -7.914 11.893 1.00 0.00 84 GLY A CA 15
ATOM 23899 C C . GLY A 1 84 ? 1.141 -8.868 11.945 1.00 0.00 84 GLY A C 15
ATOM 23900 O O . GLY A 1 84 ? 1.189 -9.763 12.787 1.00 0.00 84 GLY A O 15
ATOM 23904 N N . ARG A 1 85 ? 2.077 -8.643 11.034 1.00 0.00 85 ARG A N 15
ATOM 23905 C CA . ARG A 1 85 ? 3.269 -9.471 10.966 1.00 0.00 85 ARG A CA 15
ATOM 23906 C C . ARG A 1 85 ? 4.143 -9.245 12.201 1.00 0.00 85 ARG A C 15
ATOM 23907 O O . ARG A 1 85 ? 4.052 -8.203 12.848 1.00 0.00 85 ARG A O 15
ATOM 23928 N N . VAL A 1 86 ? 4.971 -10.238 12.490 1.00 0.00 86 VAL A N 15
ATOM 23929 C CA . VAL A 1 86 ? 5.861 -10.161 13.636 1.00 0.00 86 VAL A CA 15
ATOM 23930 C C . VAL A 1 86 ? 7.310 -10.285 13.161 1.00 0.00 86 VAL A C 15
ATOM 23931 O O . VAL A 1 86 ? 7.597 -11.021 12.218 1.00 0.00 86 VAL A O 15
ATOM 23944 N N . LEU A 1 87 ? 8.185 -9.552 13.834 1.00 0.00 87 LEU A N 15
ATOM 23945 C CA . LEU A 1 87 ? 9.597 -9.570 13.492 1.00 0.00 87 LEU A CA 15
ATOM 23946 C C . LEU A 1 87 ? 10.426 -9.325 14.754 1.00 0.00 87 LEU A C 15
ATOM 23947 O O . LEU A 1 87 ? 10.346 -8.255 15.355 1.00 0.00 87 LEU A O 15
ATOM 23963 N N . ALA A 1 88 ? 11.203 -10.334 15.119 1.00 0.00 88 ALA A N 15
ATOM 23964 C CA . ALA A 1 88 ? 12.046 -10.241 16.298 1.00 0.00 88 ALA A CA 15
ATOM 23965 C C . ALA A 1 88 ? 11.241 -10.661 17.530 1.00 0.00 88 ALA A C 15
ATOM 23966 O O . ALA A 1 88 ? 11.803 -10.853 18.607 1.00 0.00 88 ALA A O 15
ATOM 23973 N N . GLY A 1 89 ? 9.938 -10.792 17.329 1.00 0.00 89 GLY A N 15
ATOM 23974 C CA . GLY A 1 89 ? 9.050 -11.185 18.410 1.00 0.00 89 GLY A CA 15
ATOM 23975 C C . GLY A 1 89 ? 7.922 -10.168 18.591 1.00 0.00 89 GLY A C 15
ATOM 23976 O O . GLY A 1 89 ? 6.919 -10.456 19.241 1.00 0.00 89 GLY A O 15
ATOM 23980 N N . GLN A 1 90 ? 8.125 -8.997 18.004 1.00 0.00 90 GLN A N 15
ATOM 23981 C CA . GLN A 1 90 ? 7.137 -7.935 18.092 1.00 0.00 90 GLN A CA 15
ATOM 23982 C C . GLN A 1 90 ? 6.278 -7.902 16.827 1.00 0.00 90 GLN A C 15
ATOM 23983 O O . GLN A 1 90 ? 6.772 -8.157 15.730 1.00 0.00 90 GLN A O 15
ATOM 23997 N N . THR A 1 91 ? 5.006 -7.587 17.023 1.00 0.00 91 THR A N 15
ATOM 23998 C CA . THR A 1 91 ? 4.072 -7.519 15.911 1.00 0.00 91 THR A CA 15
ATOM 23999 C C . THR A 1 91 ? 4.187 -6.169 15.201 1.00 0.00 91 THR A C 15
ATOM 24000 O O . THR A 1 91 ? 3.707 -5.155 15.705 1.00 0.00 91 THR A O 15
ATOM 24011 N N . LEU A 1 92 ? 4.828 -6.199 14.041 1.00 0.00 92 LEU A N 15
ATOM 24012 C CA . LEU A 1 92 ? 5.012 -4.990 13.256 1.00 0.00 92 LEU A CA 15
ATOM 24013 C C . LEU A 1 92 ? 3.690 -4.224 13.189 1.00 0.00 92 LEU A C 15
ATOM 24014 O O . LEU A 1 92 ? 2.747 -4.663 12.532 1.00 0.00 92 LEU A O 15
ATOM 24030 N N . ASP A 1 93 ? 3.662 -3.093 13.878 1.00 0.00 93 ASP A N 15
ATOM 24031 C CA . ASP A 1 93 ? 2.471 -2.262 13.905 1.00 0.00 93 ASP A CA 15
ATOM 24032 C C . ASP A 1 93 ? 2.537 -1.246 12.762 1.00 0.00 93 ASP A C 15
ATOM 24033 O O . ASP A 1 93 ? 3.218 -0.227 12.871 1.00 0.00 93 ASP A O 15
ATOM 24042 N N . ILE A 1 94 ? 1.820 -1.559 11.693 1.00 0.00 94 ILE A N 15
ATOM 24043 C CA . ILE A 1 94 ? 1.789 -0.686 10.532 1.00 0.00 94 ILE A CA 15
ATOM 24044 C C . ILE A 1 94 ? 0.388 -0.090 10.385 1.00 0.00 94 ILE A C 15
ATOM 24045 O O . ILE A 1 94 ? -0.594 -0.684 10.828 1.00 0.00 94 ILE A O 15
ATOM 24061 N N . ASN A 1 95 ? 0.339 1.078 9.761 1.00 0.00 95 ASN A N 15
ATOM 24062 C CA . ASN A 1 95 ? -0.926 1.762 9.550 1.00 0.00 95 ASN A CA 15
ATOM 24063 C C . ASN A 1 95 ? -0.759 2.805 8.443 1.00 0.00 95 ASN A C 15
ATOM 24064 O O . ASN A 1 95 ? 0.360 3.099 8.026 1.00 0.00 95 ASN A O 15
ATOM 24075 N N . MET A 1 96 ? -1.889 3.335 7.998 1.00 0.00 96 MET A N 15
ATOM 24076 C CA . MET A 1 96 ? -1.881 4.339 6.948 1.00 0.00 96 MET A CA 15
ATOM 24077 C C . MET A 1 96 ? -1.346 5.674 7.469 1.00 0.00 96 MET A C 15
ATOM 24078 O O . MET A 1 96 ? -1.559 6.022 8.630 1.00 0.00 96 MET A O 15
ATOM 24092 N N . ALA A 1 97 ? -0.662 6.387 6.586 1.00 0.00 97 ALA A N 15
ATOM 24093 C CA . ALA A 1 97 ? -0.096 7.676 6.943 1.00 0.00 97 ALA A CA 15
ATOM 24094 C C . ALA A 1 97 ? -1.226 8.647 7.290 1.00 0.00 97 ALA A C 15
ATOM 24095 O O . ALA A 1 97 ? -1.225 9.248 8.363 1.00 0.00 97 ALA A O 15
ATOM 24102 N N . GLY A 1 98 ? -2.163 8.770 6.361 1.00 0.00 98 GLY A N 15
ATOM 24103 C CA . GLY A 1 98 ? -3.297 9.658 6.556 1.00 0.00 98 GLY A CA 15
ATOM 24104 C C . GLY A 1 98 ? -4.503 8.895 7.108 1.00 0.00 98 GLY A C 15
ATOM 24105 O O . GLY A 1 98 ? -5.473 8.657 6.390 1.00 0.00 98 GLY A O 15
ATOM 24109 N N . GLU A 1 99 ? -4.402 8.532 8.378 1.00 0.00 99 GLU A N 15
ATOM 24110 C CA . GLU A 1 99 ? -5.472 7.800 9.035 1.00 0.00 99 GLU A CA 15
ATOM 24111 C C . GLU A 1 99 ? -6.601 8.754 9.431 1.00 0.00 99 GLU A C 15
ATOM 24112 O O . GLU A 1 99 ? -6.395 9.670 10.226 1.00 0.00 99 GLU A O 15
ATOM 24124 N N . PRO A 1 100 ? -7.801 8.499 8.844 1.00 0.00 100 PRO A N 15
ATOM 24125 C CA . PRO A 1 100 ? -8.963 9.323 9.127 1.00 0.00 100 PRO A CA 15
ATOM 24126 C C . PRO A 1 100 ? -9.535 9.008 10.511 1.00 0.00 100 PRO A C 15
ATOM 24127 O O . PRO A 1 100 ? -8.856 8.411 11.346 1.00 0.00 100 PRO A O 15
ATOM 24138 N N . LYS A 1 101 ? -10.777 9.424 10.712 1.00 0.00 101 LYS A N 15
ATOM 24139 C CA . LYS A 1 101 ? -11.447 9.194 11.980 1.00 0.00 101 LYS A CA 15
ATOM 24140 C C . LYS A 1 101 ? -11.406 7.700 12.310 1.00 0.00 101 LYS A C 15
ATOM 24141 O O . LYS A 1 101 ? -11.316 6.865 11.412 1.00 0.00 101 LYS A O 15
ATOM 24160 N N . PRO A 1 102 ? -11.475 7.402 13.636 1.00 0.00 102 PRO A N 15
ATOM 24161 C CA . PRO A 1 102 ? -11.447 6.024 14.095 1.00 0.00 102 PRO A CA 15
ATOM 24162 C C . PRO A 1 102 ? -12.786 5.331 13.834 1.00 0.00 102 PRO A C 15
ATOM 24163 O O . PRO A 1 102 ? -13.647 5.286 14.711 1.00 0.00 102 PRO A O 15
ATOM 24174 N N . ASP A 1 103 ? -12.919 4.810 12.623 1.00 0.00 103 ASP A N 15
ATOM 24175 C CA . ASP A 1 103 ? -14.139 4.121 12.236 1.00 0.00 103 ASP A CA 15
ATOM 24176 C C . ASP A 1 103 ? -13.883 2.613 12.215 1.00 0.00 103 ASP A C 15
ATOM 24177 O O . ASP A 1 103 ? -12.815 2.166 11.798 1.00 0.00 103 ASP A O 15
ATOM 24186 N N . ARG A 1 104 ? -14.881 1.870 12.670 1.00 0.00 104 ARG A N 15
ATOM 24187 C CA . ARG A 1 104 ? -14.778 0.421 12.709 1.00 0.00 104 ARG A CA 15
ATOM 24188 C C . ARG A 1 104 ? -15.479 -0.194 11.495 1.00 0.00 104 ARG A C 15
ATOM 24189 O O . ARG A 1 104 ? -16.707 -0.249 11.445 1.00 0.00 104 ARG A O 15
ATOM 24210 N N . SER A 1 105 ? -14.669 -0.641 10.548 1.00 0.00 105 SER A N 15
ATOM 24211 C CA . SER A 1 105 ? -15.196 -1.250 9.338 1.00 0.00 105 SER A CA 15
ATOM 24212 C C . SER A 1 105 ? -14.166 -2.214 8.746 1.00 0.00 105 SER A C 15
ATOM 24213 O O . SER A 1 105 ? -12.964 -1.966 8.820 1.00 0.00 105 SER A O 15
ATOM 24221 N N . GLY A 1 106 ? -14.676 -3.294 8.171 1.00 0.00 106 GLY A N 15
ATOM 24222 C CA . GLY A 1 106 ? -13.815 -4.297 7.567 1.00 0.00 106 GLY A CA 15
ATOM 24223 C C . GLY A 1 106 ? -14.115 -5.688 8.129 1.00 0.00 106 GLY A C 15
ATOM 24224 O O . GLY A 1 106 ? -14.022 -5.907 9.335 1.00 0.00 106 GLY A O 15
ATOM 24228 N N . PRO A 1 107 ? -14.478 -6.616 7.203 1.00 0.00 107 PRO A N 15
ATOM 24229 C CA . PRO A 1 107 ? -14.792 -7.979 7.594 1.00 0.00 107 PRO A CA 15
ATOM 24230 C C . PRO A 1 107 ? -13.520 -8.761 7.928 1.00 0.00 107 PRO A C 15
ATOM 24231 O O . PRO A 1 107 ? -13.226 -9.776 7.299 1.00 0.00 107 PRO A O 15
ATOM 24242 N N . SER A 1 108 ? -12.798 -8.257 8.919 1.00 0.00 108 SER A N 15
ATOM 24243 C CA . SER A 1 108 ? -11.564 -8.895 9.345 1.00 0.00 108 SER A CA 15
ATOM 24244 C C . SER A 1 108 ? -11.765 -9.566 10.706 1.00 0.00 108 SER A C 15
ATOM 24245 O O . SER A 1 108 ? -12.204 -8.925 11.659 1.00 0.00 108 SER A O 15
ATOM 24253 N N . SER A 1 109 ? -11.433 -10.848 10.752 1.00 0.00 109 SER A N 15
ATOM 24254 C CA . SER A 1 109 ? -11.572 -11.613 11.980 1.00 0.00 109 SER A CA 15
ATOM 24255 C C . SER A 1 109 ? -10.762 -12.908 11.884 1.00 0.00 109 SER A C 15
ATOM 24256 O O . SER A 1 109 ? -9.878 -13.153 12.703 1.00 0.00 109 SER A O 15
ATOM 24264 N N . GLY A 1 110 ? -11.093 -13.702 10.876 1.00 0.00 110 GLY A N 15
ATOM 24265 C CA . GLY A 1 110 ? -10.408 -14.965 10.663 1.00 0.00 110 GLY A CA 15
ATOM 24266 C C . GLY A 1 110 ? -11.216 -15.878 9.738 1.00 0.00 110 GLY A C 15
ATOM 24267 O O . GLY A 1 110 ? -11.927 -16.766 10.204 1.00 0.00 110 GLY A O 15
ATOM 24271 N N . GLY A 1 1 ? 25.798 18.858 -18.728 1.00 0.00 1 GLY A N 16
ATOM 24272 C CA . GLY A 1 1 ? 25.480 17.950 -17.640 1.00 0.00 1 GLY A CA 16
ATOM 24273 C C . GLY A 1 1 ? 26.299 18.283 -16.391 1.00 0.00 1 GLY A C 16
ATOM 24274 O O . GLY A 1 1 ? 27.172 19.149 -16.429 1.00 0.00 1 GLY A O 16
ATOM 24278 N N . SER A 1 2 ? 25.988 17.578 -15.313 1.00 0.00 2 SER A N 16
ATOM 24279 C CA . SER A 1 2 ? 26.684 17.788 -14.055 1.00 0.00 2 SER A CA 16
ATOM 24280 C C . SER A 1 2 ? 27.292 16.472 -13.567 1.00 0.00 2 SER A C 16
ATOM 24281 O O . SER A 1 2 ? 27.005 15.410 -14.117 1.00 0.00 2 SER A O 16
ATOM 24289 N N . SER A 1 3 ? 28.123 16.585 -12.541 1.00 0.00 3 SER A N 16
ATOM 24290 C CA . SER A 1 3 ? 28.775 15.417 -11.973 1.00 0.00 3 SER A CA 16
ATOM 24291 C C . SER A 1 3 ? 28.617 15.417 -10.452 1.00 0.00 3 SER A C 16
ATOM 24292 O O . SER A 1 3 ? 28.746 16.459 -9.811 1.00 0.00 3 SER A O 16
ATOM 24300 N N . GLY A 1 4 ? 28.340 14.237 -9.917 1.00 0.00 4 GLY A N 16
ATOM 24301 C CA . GLY A 1 4 ? 28.163 14.088 -8.483 1.00 0.00 4 GLY A CA 16
ATOM 24302 C C . GLY A 1 4 ? 29.396 13.447 -7.842 1.00 0.00 4 GLY A C 16
ATOM 24303 O O . GLY A 1 4 ? 29.371 12.272 -7.479 1.00 0.00 4 GLY A O 16
ATOM 24307 N N . SER A 1 5 ? 30.445 14.248 -7.723 1.00 0.00 5 SER A N 16
ATOM 24308 C CA . SER A 1 5 ? 31.685 13.773 -7.132 1.00 0.00 5 SER A CA 16
ATOM 24309 C C . SER A 1 5 ? 32.581 14.960 -6.773 1.00 0.00 5 SER A C 16
ATOM 24310 O O . SER A 1 5 ? 33.508 15.289 -7.512 1.00 0.00 5 SER A O 16
ATOM 24318 N N . SER A 1 6 ? 32.273 15.571 -5.638 1.00 0.00 6 SER A N 16
ATOM 24319 C CA . SER A 1 6 ? 33.039 16.715 -5.172 1.00 0.00 6 SER A CA 16
ATOM 24320 C C . SER A 1 6 ? 33.479 16.494 -3.723 1.00 0.00 6 SER A C 16
ATOM 24321 O O . SER A 1 6 ? 32.646 16.289 -2.842 1.00 0.00 6 SER A O 16
ATOM 24329 N N . GLY A 1 7 ? 34.787 16.544 -3.522 1.00 0.00 7 GLY A N 16
ATOM 24330 C CA . GLY A 1 7 ? 35.348 16.352 -2.195 1.00 0.00 7 GLY A CA 16
ATOM 24331 C C . GLY A 1 7 ? 35.426 17.678 -1.436 1.00 0.00 7 GLY A C 16
ATOM 24332 O O . GLY A 1 7 ? 34.577 18.550 -1.613 1.00 0.00 7 GLY A O 16
ATOM 24336 N N . MET A 1 8 ? 36.453 17.789 -0.606 1.00 0.00 8 MET A N 16
ATOM 24337 C CA . MET A 1 8 ? 36.653 18.994 0.181 1.00 0.00 8 MET A CA 16
ATOM 24338 C C . MET A 1 8 ? 35.463 19.247 1.108 1.00 0.00 8 MET A C 16
ATOM 24339 O O . MET A 1 8 ? 34.364 19.549 0.645 1.00 0.00 8 MET A O 16
ATOM 24353 N N . SER A 1 9 ? 35.722 19.115 2.401 1.00 0.00 9 SER A N 16
ATOM 24354 C CA . SER A 1 9 ? 34.685 19.326 3.397 1.00 0.00 9 SER A CA 16
ATOM 24355 C C . SER A 1 9 ? 33.822 20.528 3.008 1.00 0.00 9 SER A C 16
ATOM 24356 O O . SER A 1 9 ? 34.338 21.624 2.794 1.00 0.00 9 SER A O 16
ATOM 24364 N N . LEU A 1 10 ? 32.523 20.282 2.928 1.00 0.00 10 LEU A N 16
ATOM 24365 C CA . LEU A 1 10 ? 31.583 21.330 2.569 1.00 0.00 10 LEU A CA 16
ATOM 24366 C C . LEU A 1 10 ? 30.198 20.976 3.113 1.00 0.00 10 LEU A C 16
ATOM 24367 O O . LEU A 1 10 ? 29.793 19.815 3.083 1.00 0.00 10 LEU A O 16
ATOM 24383 N N . LYS A 1 11 ? 29.509 21.999 3.598 1.00 0.00 11 LYS A N 16
ATOM 24384 C CA . LYS A 1 11 ? 28.177 21.810 4.148 1.00 0.00 11 LYS A CA 16
ATOM 24385 C C . LYS A 1 11 ? 27.319 21.040 3.143 1.00 0.00 11 LYS A C 16
ATOM 24386 O O . LYS A 1 11 ? 27.440 21.242 1.935 1.00 0.00 11 LYS A O 16
ATOM 24405 N N . LEU A 1 12 ? 26.470 20.175 3.677 1.00 0.00 12 LEU A N 16
ATOM 24406 C CA . LEU A 1 12 ? 25.591 19.375 2.842 1.00 0.00 12 LEU A CA 16
ATOM 24407 C C . LEU A 1 12 ? 24.138 19.623 3.252 1.00 0.00 12 LEU A C 16
ATOM 24408 O O . LEU A 1 12 ? 23.877 20.203 4.304 1.00 0.00 12 LEU A O 16
ATOM 24424 N N . GLN A 1 13 ? 23.231 19.172 2.398 1.00 0.00 13 GLN A N 16
ATOM 24425 C CA . GLN A 1 13 ? 21.811 19.339 2.658 1.00 0.00 13 GLN A CA 16
ATOM 24426 C C . GLN A 1 13 ? 21.415 18.598 3.937 1.00 0.00 13 GLN A C 16
ATOM 24427 O O . GLN A 1 13 ? 20.806 19.180 4.833 1.00 0.00 13 GLN A O 16
ATOM 24441 N N . ALA A 1 14 ? 21.777 17.324 3.981 1.00 0.00 14 ALA A N 16
ATOM 24442 C CA . ALA A 1 14 ? 21.468 16.497 5.135 1.00 0.00 14 ALA A CA 16
ATOM 24443 C C . ALA A 1 14 ? 19.951 16.319 5.237 1.00 0.00 14 ALA A C 16
ATOM 24444 O O . ALA A 1 14 ? 19.416 15.286 4.838 1.00 0.00 14 ALA A O 16
ATOM 24451 N N . SER A 1 15 ? 19.302 17.342 5.774 1.00 0.00 15 SER A N 16
ATOM 24452 C CA . SER A 1 15 ? 17.859 17.311 5.934 1.00 0.00 15 SER A CA 16
ATOM 24453 C C . SER A 1 15 ? 17.301 18.736 5.924 1.00 0.00 15 SER A C 16
ATOM 24454 O O . SER A 1 15 ? 17.996 19.681 6.293 1.00 0.00 15 SER A O 16
ATOM 24462 N N . ASN A 1 16 ? 16.051 18.845 5.499 1.00 0.00 16 ASN A N 16
ATOM 24463 C CA . ASN A 1 16 ? 15.392 20.139 5.436 1.00 0.00 16 ASN A CA 16
ATOM 24464 C C . ASN A 1 16 ? 13.878 19.931 5.346 1.00 0.00 16 ASN A C 16
ATOM 24465 O O . ASN A 1 16 ? 13.418 18.886 4.891 1.00 0.00 16 ASN A O 16
ATOM 24476 N N . VAL A 1 17 ? 13.147 20.944 5.787 1.00 0.00 17 VAL A N 16
ATOM 24477 C CA . VAL A 1 17 ? 11.696 20.886 5.762 1.00 0.00 17 VAL A CA 16
ATOM 24478 C C . VAL A 1 17 ? 11.166 21.903 4.749 1.00 0.00 17 VAL A C 16
ATOM 24479 O O . VAL A 1 17 ? 11.500 23.085 4.817 1.00 0.00 17 VAL A O 16
ATOM 24492 N N . THR A 1 18 ? 10.350 21.406 3.831 1.00 0.00 18 THR A N 16
ATOM 24493 C CA . THR A 1 18 ? 9.771 22.257 2.805 1.00 0.00 18 THR A CA 16
ATOM 24494 C C . THR A 1 18 ? 8.422 22.811 3.269 1.00 0.00 18 THR A C 16
ATOM 24495 O O . THR A 1 18 ? 7.575 22.064 3.756 1.00 0.00 18 THR A O 16
ATOM 24506 N N . ASN A 1 19 ? 8.266 24.116 3.102 1.00 0.00 19 ASN A N 16
ATOM 24507 C CA . ASN A 1 19 ? 7.035 24.778 3.498 1.00 0.00 19 ASN A CA 16
ATOM 24508 C C . ASN A 1 19 ? 5.852 24.108 2.797 1.00 0.00 19 ASN A C 16
ATOM 24509 O O . ASN A 1 19 ? 6.028 23.429 1.786 1.00 0.00 19 ASN A O 16
ATOM 24520 N N . LYS A 1 20 ? 4.672 24.323 3.360 1.00 0.00 20 LYS A N 16
ATOM 24521 C CA . LYS A 1 20 ? 3.460 23.749 2.801 1.00 0.00 20 LYS A CA 16
ATOM 24522 C C . LYS A 1 20 ? 3.597 22.225 2.755 1.00 0.00 20 LYS A C 16
ATOM 24523 O O . LYS A 1 20 ? 4.325 21.689 1.920 1.00 0.00 20 LYS A O 16
ATOM 24542 N N . ASN A 1 21 ? 2.886 21.571 3.661 1.00 0.00 21 ASN A N 16
ATOM 24543 C CA . ASN A 1 21 ? 2.920 20.120 3.734 1.00 0.00 21 ASN A CA 16
ATOM 24544 C C . ASN A 1 21 ? 2.634 19.538 2.349 1.00 0.00 21 ASN A C 16
ATOM 24545 O O . ASN A 1 21 ? 2.071 20.215 1.490 1.00 0.00 21 ASN A O 16
ATOM 24556 N N . ASP A 1 22 ? 3.036 18.287 2.173 1.00 0.00 22 ASP A N 16
ATOM 24557 C CA . ASP A 1 22 ? 2.831 17.606 0.907 1.00 0.00 22 ASP A CA 16
ATOM 24558 C C . ASP A 1 22 ? 1.914 16.400 1.124 1.00 0.00 22 ASP A C 16
ATOM 24559 O O . ASP A 1 22 ? 2.348 15.371 1.638 1.00 0.00 22 ASP A O 16
ATOM 24568 N N . PRO A 1 23 ? 0.630 16.573 0.711 1.00 0.00 23 PRO A N 16
ATOM 24569 C CA . PRO A 1 23 ? -0.352 15.512 0.855 1.00 0.00 23 PRO A CA 16
ATOM 24570 C C . PRO A 1 23 ? -0.128 14.413 -0.186 1.00 0.00 23 PRO A C 16
ATOM 24571 O O . PRO A 1 23 ? -0.628 13.299 -0.036 1.00 0.00 23 PRO A O 16
ATOM 24582 N N . LYS A 1 24 ? 0.623 14.765 -1.219 1.00 0.00 24 LYS A N 16
ATOM 24583 C CA . LYS A 1 24 ? 0.919 13.823 -2.285 1.00 0.00 24 LYS A CA 16
ATOM 24584 C C . LYS A 1 24 ? 1.517 12.550 -1.683 1.00 0.00 24 LYS A C 16
ATOM 24585 O O . LYS A 1 24 ? 1.373 11.466 -2.246 1.00 0.00 24 LYS A O 16
ATOM 24604 N N . SER A 1 25 ? 2.176 12.724 -0.547 1.00 0.00 25 SER A N 16
ATOM 24605 C CA . SER A 1 25 ? 2.796 11.602 0.138 1.00 0.00 25 SER A CA 16
ATOM 24606 C C . SER A 1 25 ? 1.790 10.945 1.084 1.00 0.00 25 SER A C 16
ATOM 24607 O O . SER A 1 25 ? 1.835 9.735 1.301 1.00 0.00 25 SER A O 16
ATOM 24615 N N . ILE A 1 26 ? 0.906 11.772 1.623 1.00 0.00 26 ILE A N 16
ATOM 24616 C CA . ILE A 1 26 ? -0.110 11.286 2.542 1.00 0.00 26 ILE A CA 16
ATOM 24617 C C . ILE A 1 26 ? -1.104 10.408 1.779 1.00 0.00 26 ILE A C 16
ATOM 24618 O O . ILE A 1 26 ? -1.691 9.490 2.349 1.00 0.00 26 ILE A O 16
ATOM 24634 N N . ASN A 1 27 ? -1.261 10.721 0.501 1.00 0.00 27 ASN A N 16
ATOM 24635 C CA . ASN A 1 27 ? -2.173 9.972 -0.346 1.00 0.00 27 ASN A CA 16
ATOM 24636 C C . ASN A 1 27 ? -1.950 8.474 -0.129 1.00 0.00 27 ASN A C 16
ATOM 24637 O O . ASN A 1 27 ? -2.872 7.754 0.252 1.00 0.00 27 ASN A O 16
ATOM 24648 N N . SER A 1 28 ? -0.720 8.048 -0.380 1.00 0.00 28 SER A N 16
ATOM 24649 C CA . SER A 1 28 ? -0.365 6.649 -0.217 1.00 0.00 28 SER A CA 16
ATOM 24650 C C . SER A 1 28 ? 0.952 6.530 0.553 1.00 0.00 28 SER A C 16
ATOM 24651 O O . SER A 1 28 ? 2.028 6.673 -0.025 1.00 0.00 28 SER A O 16
ATOM 24659 N N . ARG A 1 29 ? 0.823 6.270 1.846 1.00 0.00 29 ARG A N 16
ATOM 24660 C CA . ARG A 1 29 ? 1.990 6.131 2.701 1.00 0.00 29 ARG A CA 16
ATOM 24661 C C . ARG A 1 29 ? 1.745 5.054 3.760 1.00 0.00 29 ARG A C 16
ATOM 24662 O O . ARG A 1 29 ? 0.600 4.761 4.100 1.00 0.00 29 ARG A O 16
ATOM 24683 N N . VAL A 1 30 ? 2.841 4.494 4.253 1.00 0.00 30 VAL A N 16
ATOM 24684 C CA . VAL A 1 30 ? 2.760 3.456 5.266 1.00 0.00 30 VAL A CA 16
ATOM 24685 C C . VAL A 1 30 ? 3.759 3.762 6.384 1.00 0.00 30 VAL A C 16
ATOM 24686 O O . VAL A 1 30 ? 4.860 4.245 6.122 1.00 0.00 30 VAL A O 16
ATOM 24699 N N . PHE A 1 31 ? 3.340 3.469 7.606 1.00 0.00 31 PHE A N 16
ATOM 24700 C CA . PHE A 1 31 ? 4.184 3.706 8.764 1.00 0.00 31 PHE A CA 16
ATOM 24701 C C . PHE A 1 31 ? 4.517 2.395 9.478 1.00 0.00 31 PHE A C 16
ATOM 24702 O O . PHE A 1 31 ? 3.701 1.870 10.234 1.00 0.00 31 PHE A O 16
ATOM 24719 N N . ILE A 1 32 ? 5.718 1.902 9.213 1.00 0.00 32 ILE A N 16
ATOM 24720 C CA . ILE A 1 32 ? 6.170 0.662 9.820 1.00 0.00 32 ILE A CA 16
ATOM 24721 C C . ILE A 1 32 ? 6.740 0.957 11.209 1.00 0.00 32 ILE A C 16
ATOM 24722 O O . ILE A 1 32 ? 7.866 1.438 11.332 1.00 0.00 32 ILE A O 16
ATOM 24738 N N . GLY A 1 33 ? 5.937 0.658 12.220 1.00 0.00 33 GLY A N 16
ATOM 24739 C CA . GLY A 1 33 ? 6.348 0.885 13.595 1.00 0.00 33 GLY A CA 16
ATOM 24740 C C . GLY A 1 33 ? 6.744 -0.428 14.273 1.00 0.00 33 GLY A C 16
ATOM 24741 O O . GLY A 1 33 ? 6.804 -1.472 13.625 1.00 0.00 33 GLY A O 16
ATOM 24745 N N . ASN A 1 34 ? 7.004 -0.332 15.569 1.00 0.00 34 ASN A N 16
ATOM 24746 C CA . ASN A 1 34 ? 7.393 -1.500 16.342 1.00 0.00 34 ASN A CA 16
ATOM 24747 C C . ASN A 1 34 ? 8.368 -2.347 15.522 1.00 0.00 34 ASN A C 16
ATOM 24748 O O . ASN A 1 34 ? 8.407 -3.568 15.665 1.00 0.00 34 ASN A O 16
ATOM 24759 N N . LEU A 1 35 ? 9.133 -1.665 14.682 1.00 0.00 35 LEU A N 16
ATOM 24760 C CA . LEU A 1 35 ? 10.106 -2.340 13.840 1.00 0.00 35 LEU A CA 16
ATOM 24761 C C . LEU A 1 35 ? 11.464 -2.348 14.543 1.00 0.00 35 LEU A C 16
ATOM 24762 O O . LEU A 1 35 ? 12.091 -1.301 14.702 1.00 0.00 35 LEU A O 16
ATOM 24778 N N . ASN A 1 36 ? 11.880 -3.540 14.945 1.00 0.00 36 ASN A N 16
ATOM 24779 C CA . ASN A 1 36 ? 13.154 -3.697 15.627 1.00 0.00 36 ASN A CA 16
ATOM 24780 C C . ASN A 1 36 ? 14.214 -2.849 14.922 1.00 0.00 36 ASN A C 16
ATOM 24781 O O . ASN A 1 36 ? 15.132 -2.338 15.562 1.00 0.00 36 ASN A O 16
ATOM 24792 N N . THR A 1 37 ? 14.052 -2.725 13.613 1.00 0.00 37 THR A N 16
ATOM 24793 C CA . THR A 1 37 ? 14.983 -1.947 12.814 1.00 0.00 37 THR A CA 16
ATOM 24794 C C . THR A 1 37 ? 16.426 -2.299 13.183 1.00 0.00 37 THR A C 16
ATOM 24795 O O . THR A 1 37 ? 17.339 -1.508 12.956 1.00 0.00 37 THR A O 16
ATOM 24806 N N . ALA A 1 38 ? 16.585 -3.488 13.745 1.00 0.00 38 ALA A N 16
ATOM 24807 C CA . ALA A 1 38 ? 17.901 -3.955 14.148 1.00 0.00 38 ALA A CA 16
ATOM 24808 C C . ALA A 1 38 ? 18.368 -5.045 13.182 1.00 0.00 38 ALA A C 16
ATOM 24809 O O . ALA A 1 38 ? 19.553 -5.130 12.861 1.00 0.00 38 ALA A O 16
ATOM 24816 N N . LEU A 1 39 ? 17.413 -5.853 12.744 1.00 0.00 39 LEU A N 16
ATOM 24817 C CA . LEU A 1 39 ? 17.713 -6.934 11.821 1.00 0.00 39 LEU A CA 16
ATOM 24818 C C . LEU A 1 39 ? 17.166 -6.582 10.436 1.00 0.00 39 LEU A C 16
ATOM 24819 O O . LEU A 1 39 ? 17.808 -6.855 9.423 1.00 0.00 39 LEU A O 16
ATOM 24835 N N . VAL A 1 40 ? 15.985 -5.981 10.436 1.00 0.00 40 VAL A N 16
ATOM 24836 C CA . VAL A 1 40 ? 15.345 -5.589 9.192 1.00 0.00 40 VAL A CA 16
ATOM 24837 C C . VAL A 1 40 ? 16.109 -4.415 8.578 1.00 0.00 40 VAL A C 16
ATOM 24838 O O . VAL A 1 40 ? 16.232 -3.358 9.196 1.00 0.00 40 VAL A O 16
ATOM 24851 N N . LYS A 1 41 ? 16.603 -4.639 7.369 1.00 0.00 41 LYS A N 16
ATOM 24852 C CA . LYS A 1 41 ? 17.353 -3.613 6.664 1.00 0.00 41 LYS A CA 16
ATOM 24853 C C . LYS A 1 41 ? 16.412 -2.857 5.724 1.00 0.00 41 LYS A C 16
ATOM 24854 O O . LYS A 1 41 ? 15.218 -3.145 5.670 1.00 0.00 41 LYS A O 16
ATOM 24873 N N . LYS A 1 42 ? 16.987 -1.903 5.005 1.00 0.00 42 LYS A N 16
ATOM 24874 C CA . LYS A 1 42 ? 16.216 -1.103 4.069 1.00 0.00 42 LYS A CA 16
ATOM 24875 C C . LYS A 1 42 ? 15.984 -1.907 2.788 1.00 0.00 42 LYS A C 16
ATOM 24876 O O . LYS A 1 42 ? 14.852 -2.027 2.323 1.00 0.00 42 LYS A O 16
ATOM 24895 N N . SER A 1 43 ? 17.075 -2.436 2.254 1.00 0.00 43 SER A N 16
ATOM 24896 C CA . SER A 1 43 ? 17.005 -3.225 1.036 1.00 0.00 43 SER A CA 16
ATOM 24897 C C . SER A 1 43 ? 16.048 -4.403 1.230 1.00 0.00 43 SER A C 16
ATOM 24898 O O . SER A 1 43 ? 15.416 -4.857 0.277 1.00 0.00 43 SER A O 16
ATOM 24906 N N . ASP A 1 44 ? 15.970 -4.864 2.469 1.00 0.00 44 ASP A N 16
ATOM 24907 C CA . ASP A 1 44 ? 15.101 -5.980 2.800 1.00 0.00 44 ASP A CA 16
ATOM 24908 C C . ASP A 1 44 ? 13.661 -5.479 2.925 1.00 0.00 44 ASP A C 16
ATOM 24909 O O . ASP A 1 44 ? 12.817 -5.785 2.084 1.00 0.00 44 ASP A O 16
ATOM 24918 N N . VAL A 1 45 ? 13.423 -4.717 3.983 1.00 0.00 45 VAL A N 16
ATOM 24919 C CA . VAL A 1 45 ? 12.099 -4.171 4.229 1.00 0.00 45 VAL A CA 16
ATOM 24920 C C . VAL A 1 45 ? 11.504 -3.672 2.911 1.00 0.00 45 VAL A C 16
ATOM 24921 O O . VAL A 1 45 ? 10.286 -3.663 2.740 1.00 0.00 45 VAL A O 16
ATOM 24934 N N . GLU A 1 46 ? 12.391 -3.270 2.013 1.00 0.00 46 GLU A N 16
ATOM 24935 C CA . GLU A 1 46 ? 11.969 -2.772 0.715 1.00 0.00 46 GLU A CA 16
ATOM 24936 C C . GLU A 1 46 ? 11.368 -3.905 -0.119 1.00 0.00 46 GLU A C 16
ATOM 24937 O O . GLU A 1 46 ? 10.223 -3.817 -0.560 1.00 0.00 46 GLU A O 16
ATOM 24949 N N . THR A 1 47 ? 12.168 -4.944 -0.311 1.00 0.00 47 THR A N 16
ATOM 24950 C CA . THR A 1 47 ? 11.730 -6.093 -1.084 1.00 0.00 47 THR A CA 16
ATOM 24951 C C . THR A 1 47 ? 10.585 -6.812 -0.369 1.00 0.00 47 THR A C 16
ATOM 24952 O O . THR A 1 47 ? 9.920 -7.665 -0.954 1.00 0.00 47 THR A O 16
ATOM 24963 N N . ILE A 1 48 ? 10.389 -6.441 0.888 1.00 0.00 48 ILE A N 16
ATOM 24964 C CA . ILE A 1 48 ? 9.336 -7.040 1.690 1.00 0.00 48 ILE A CA 16
ATOM 24965 C C . ILE A 1 48 ? 7.989 -6.431 1.292 1.00 0.00 48 ILE A C 16
ATOM 24966 O O . ILE A 1 48 ? 7.029 -7.155 1.035 1.00 0.00 48 ILE A O 16
ATOM 24982 N N . PHE A 1 49 ? 7.963 -5.107 1.255 1.00 0.00 49 PHE A N 16
ATOM 24983 C CA . PHE A 1 49 ? 6.750 -4.393 0.893 1.00 0.00 49 PHE A CA 16
ATOM 24984 C C . PHE A 1 49 ? 6.675 -4.171 -0.619 1.00 0.00 49 PHE A C 16
ATOM 24985 O O . PHE A 1 49 ? 5.587 -4.137 -1.191 1.00 0.00 49 PHE A O 16
ATOM 25002 N N . SER A 1 50 ? 7.846 -4.026 -1.222 1.00 0.00 50 SER A N 16
ATOM 25003 C CA . SER A 1 50 ? 7.926 -3.809 -2.657 1.00 0.00 50 SER A CA 16
ATOM 25004 C C . SER A 1 50 ? 7.027 -4.808 -3.388 1.00 0.00 50 SER A C 16
ATOM 25005 O O . SER A 1 50 ? 6.579 -4.544 -4.503 1.00 0.00 50 SER A O 16
ATOM 25013 N N . LYS A 1 51 ? 6.791 -5.934 -2.732 1.00 0.00 51 LYS A N 16
ATOM 25014 C CA . LYS A 1 51 ? 5.954 -6.973 -3.306 1.00 0.00 51 LYS A CA 16
ATOM 25015 C C . LYS A 1 51 ? 4.564 -6.402 -3.595 1.00 0.00 51 LYS A C 16
ATOM 25016 O O . LYS A 1 51 ? 3.883 -6.852 -4.516 1.00 0.00 51 LYS A O 16
ATOM 25035 N N . TYR A 1 52 ? 4.185 -5.418 -2.793 1.00 0.00 52 TYR A N 16
ATOM 25036 C CA . TYR A 1 52 ? 2.890 -4.780 -2.951 1.00 0.00 52 TYR A CA 16
ATOM 25037 C C . TYR A 1 52 ? 2.931 -3.721 -4.055 1.00 0.00 52 TYR A C 16
ATOM 25038 O O . TYR A 1 52 ? 1.899 -3.165 -4.426 1.00 0.00 52 TYR A O 16
ATOM 25056 N N . GLY A 1 53 ? 4.136 -3.473 -4.548 1.00 0.00 53 GLY A N 16
ATOM 25057 C CA . GLY A 1 53 ? 4.326 -2.490 -5.601 1.00 0.00 53 GLY A CA 16
ATOM 25058 C C . GLY A 1 53 ? 5.457 -1.522 -5.249 1.00 0.00 53 GLY A C 16
ATOM 25059 O O . GLY A 1 53 ? 5.552 -1.058 -4.114 1.00 0.00 53 GLY A O 16
ATOM 25063 N N . ARG A 1 54 ? 6.287 -1.245 -6.245 1.00 0.00 54 ARG A N 16
ATOM 25064 C CA . ARG A 1 54 ? 7.408 -0.340 -6.055 1.00 0.00 54 ARG A CA 16
ATOM 25065 C C . ARG A 1 54 ? 6.981 0.864 -5.213 1.00 0.00 54 ARG A C 16
ATOM 25066 O O . ARG A 1 54 ? 6.029 1.562 -5.559 1.00 0.00 54 ARG A O 16
ATOM 25087 N N . VAL A 1 55 ? 7.706 1.071 -4.124 1.00 0.00 55 VAL A N 16
ATOM 25088 C CA . VAL A 1 55 ? 7.415 2.179 -3.230 1.00 0.00 55 VAL A CA 16
ATOM 25089 C C . VAL A 1 55 ? 8.019 3.463 -3.802 1.00 0.00 55 VAL A C 16
ATOM 25090 O O . VAL A 1 55 ? 9.168 3.470 -4.242 1.00 0.00 55 VAL A O 16
ATOM 25103 N N . ALA A 1 56 ? 7.218 4.518 -3.777 1.00 0.00 56 ALA A N 16
ATOM 25104 C CA . ALA A 1 56 ? 7.660 5.805 -4.288 1.00 0.00 56 ALA A CA 16
ATOM 25105 C C . ALA A 1 56 ? 8.777 6.347 -3.394 1.00 0.00 56 ALA A C 16
ATOM 25106 O O . ALA A 1 56 ? 9.722 6.966 -3.882 1.00 0.00 56 ALA A O 16
ATOM 25113 N N . GLY A 1 57 ? 8.632 6.096 -2.102 1.00 0.00 57 GLY A N 16
ATOM 25114 C CA . GLY A 1 57 ? 9.617 6.551 -1.135 1.00 0.00 57 GLY A CA 16
ATOM 25115 C C . GLY A 1 57 ? 9.791 5.532 -0.008 1.00 0.00 57 GLY A C 16
ATOM 25116 O O . GLY A 1 57 ? 8.817 4.937 0.452 1.00 0.00 57 GLY A O 16
ATOM 25120 N N . CYS A 1 58 ? 11.038 5.361 0.406 1.00 0.00 58 CYS A N 16
ATOM 25121 C CA . CYS A 1 58 ? 11.352 4.424 1.471 1.00 0.00 58 CYS A CA 16
ATOM 25122 C C . CYS A 1 58 ? 12.251 5.134 2.485 1.00 0.00 58 CYS A C 16
ATOM 25123 O O . CYS A 1 58 ? 13.189 5.833 2.106 1.00 0.00 58 CYS A O 16
ATOM 25131 N N . SER A 1 59 ? 11.934 4.929 3.755 1.00 0.00 59 SER A N 16
ATOM 25132 C CA . SER A 1 59 ? 12.702 5.540 4.827 1.00 0.00 59 SER A CA 16
ATOM 25133 C C . SER A 1 59 ? 12.730 4.614 6.044 1.00 0.00 59 SER A C 16
ATOM 25134 O O . SER A 1 59 ? 11.684 4.285 6.603 1.00 0.00 59 SER A O 16
ATOM 25142 N N . VAL A 1 60 ? 13.937 4.220 6.421 1.00 0.00 60 VAL A N 16
ATOM 25143 C CA . VAL A 1 60 ? 14.115 3.338 7.562 1.00 0.00 60 VAL A CA 16
ATOM 25144 C C . VAL A 1 60 ? 14.609 4.154 8.759 1.00 0.00 60 VAL A C 16
ATOM 25145 O O . VAL A 1 60 ? 15.604 4.870 8.658 1.00 0.00 60 VAL A O 16
ATOM 25158 N N . HIS A 1 61 ? 13.890 4.019 9.863 1.00 0.00 61 HIS A N 16
ATOM 25159 C CA . HIS A 1 61 ? 14.243 4.734 11.078 1.00 0.00 61 HIS A CA 16
ATOM 25160 C C . HIS A 1 61 ? 14.559 3.732 12.190 1.00 0.00 61 HIS A C 16
ATOM 25161 O O . HIS A 1 61 ? 14.187 2.563 12.102 1.00 0.00 61 HIS A O 16
ATOM 25175 N N . LYS A 1 62 ? 15.243 4.227 13.211 1.00 0.00 62 LYS A N 16
ATOM 25176 C CA . LYS A 1 62 ? 15.614 3.390 14.340 1.00 0.00 62 LYS A CA 16
ATOM 25177 C C . LYS A 1 62 ? 14.386 3.159 15.223 1.00 0.00 62 LYS A C 16
ATOM 25178 O O . LYS A 1 62 ? 14.074 3.978 16.085 1.00 0.00 62 LYS A O 16
ATOM 25197 N N . GLY A 1 63 ? 13.723 2.038 14.977 1.00 0.00 63 GLY A N 16
ATOM 25198 C CA . GLY A 1 63 ? 12.536 1.689 15.739 1.00 0.00 63 GLY A CA 16
ATOM 25199 C C . GLY A 1 63 ? 11.309 1.596 14.831 1.00 0.00 63 GLY A C 16
ATOM 25200 O O . GLY A 1 63 ? 10.318 0.958 15.183 1.00 0.00 63 GLY A O 16
ATOM 25204 N N . TYR A 1 64 ? 11.414 2.242 13.679 1.00 0.00 64 TYR A N 16
ATOM 25205 C CA . TYR A 1 64 ? 10.325 2.241 12.717 1.00 0.00 64 TYR A CA 16
ATOM 25206 C C . TYR A 1 64 ? 10.843 2.506 11.302 1.00 0.00 64 TYR A C 16
ATOM 25207 O O . TYR A 1 64 ? 12.032 2.753 11.109 1.00 0.00 64 TYR A O 16
ATOM 25225 N N . ALA A 1 65 ? 9.924 2.445 10.349 1.00 0.00 65 ALA A N 16
ATOM 25226 C CA . ALA A 1 65 ? 10.273 2.675 8.958 1.00 0.00 65 ALA A CA 16
ATOM 25227 C C . ALA A 1 65 ? 9.046 3.200 8.209 1.00 0.00 65 ALA A C 16
ATOM 25228 O O . ALA A 1 65 ? 7.919 2.809 8.506 1.00 0.00 65 ALA A O 16
ATOM 25235 N N . PHE A 1 66 ? 9.308 4.079 7.252 1.00 0.00 66 PHE A N 16
ATOM 25236 C CA . PHE A 1 66 ? 8.239 4.661 6.459 1.00 0.00 66 PHE A CA 16
ATOM 25237 C C . PHE A 1 66 ? 8.330 4.209 5.000 1.00 0.00 66 PHE A C 16
ATOM 25238 O O . PHE A 1 66 ? 9.426 4.051 4.463 1.00 0.00 66 PHE A O 16
ATOM 25255 N N . VAL A 1 67 ? 7.165 4.014 4.400 1.00 0.00 67 VAL A N 16
ATOM 25256 C CA . VAL A 1 67 ? 7.100 3.584 3.014 1.00 0.00 67 VAL A CA 16
ATOM 25257 C C . VAL A 1 67 ? 6.052 4.418 2.275 1.00 0.00 67 VAL A C 16
ATOM 25258 O O . VAL A 1 67 ? 4.985 4.702 2.816 1.00 0.00 67 VAL A O 16
ATOM 25271 N N . GLN A 1 68 ? 6.393 4.786 1.048 1.00 0.00 68 GLN A N 16
ATOM 25272 C CA . GLN A 1 68 ? 5.495 5.582 0.229 1.00 0.00 68 GLN A CA 16
ATOM 25273 C C . GLN A 1 68 ? 5.171 4.846 -1.072 1.00 0.00 68 GLN A C 16
ATOM 25274 O O . GLN A 1 68 ? 6.022 4.150 -1.624 1.00 0.00 68 GLN A O 16
ATOM 25288 N N . TYR A 1 69 ? 3.938 5.024 -1.525 1.00 0.00 69 TYR A N 16
ATOM 25289 C CA . TYR A 1 69 ? 3.491 4.385 -2.751 1.00 0.00 69 TYR A CA 16
ATOM 25290 C C . TYR A 1 69 ? 2.866 5.405 -3.704 1.00 0.00 69 TYR A C 16
ATOM 25291 O O . TYR A 1 69 ? 2.624 6.549 -3.323 1.00 0.00 69 TYR A O 16
ATOM 25309 N N . SER A 1 70 ? 2.621 4.954 -4.926 1.00 0.00 70 SER A N 16
ATOM 25310 C CA . SER A 1 70 ? 2.028 5.813 -5.936 1.00 0.00 70 SER A CA 16
ATOM 25311 C C . SER A 1 70 ? 0.502 5.724 -5.869 1.00 0.00 70 SER A C 16
ATOM 25312 O O . SER A 1 70 ? -0.189 6.728 -6.029 1.00 0.00 70 SER A O 16
ATOM 25320 N N . ASN A 1 71 ? 0.022 4.512 -5.631 1.00 0.00 71 ASN A N 16
ATOM 25321 C CA . ASN A 1 71 ? -1.409 4.279 -5.540 1.00 0.00 71 ASN A CA 16
ATOM 25322 C C . ASN A 1 71 ? -1.792 4.047 -4.077 1.00 0.00 71 ASN A C 16
ATOM 25323 O O . ASN A 1 71 ? -0.977 3.574 -3.286 1.00 0.00 71 ASN A O 16
ATOM 25334 N N . GLU A 1 72 ? -3.032 4.391 -3.761 1.00 0.00 72 GLU A N 16
ATOM 25335 C CA . GLU A 1 72 ? -3.533 4.226 -2.407 1.00 0.00 72 GLU A CA 16
ATOM 25336 C C . GLU A 1 72 ? -3.795 2.747 -2.115 1.00 0.00 72 GLU A C 16
ATOM 25337 O O . GLU A 1 72 ? -4.007 2.366 -0.964 1.00 0.00 72 GLU A O 16
ATOM 25349 N N . ARG A 1 73 ? -3.773 1.954 -3.176 1.00 0.00 73 ARG A N 16
ATOM 25350 C CA . ARG A 1 73 ? -4.006 0.525 -3.048 1.00 0.00 73 ARG A CA 16
ATOM 25351 C C . ARG A 1 73 ? -2.693 -0.203 -2.759 1.00 0.00 73 ARG A C 16
ATOM 25352 O O . ARG A 1 73 ? -2.644 -1.087 -1.905 1.00 0.00 73 ARG A O 16
ATOM 25373 N N . HIS A 1 74 ? -1.659 0.196 -3.486 1.00 0.00 74 HIS A N 16
ATOM 25374 C CA . HIS A 1 74 ? -0.349 -0.408 -3.319 1.00 0.00 74 HIS A CA 16
ATOM 25375 C C . HIS A 1 74 ? 0.077 -0.312 -1.852 1.00 0.00 74 HIS A C 16
ATOM 25376 O O . HIS A 1 74 ? 0.891 -1.108 -1.385 1.00 0.00 74 HIS A O 16
ATOM 25390 N N . ALA A 1 75 ? -0.493 0.668 -1.167 1.00 0.00 75 ALA A N 16
ATOM 25391 C CA . ALA A 1 75 ? -0.182 0.878 0.237 1.00 0.00 75 ALA A CA 16
ATOM 25392 C C . ALA A 1 75 ? -1.072 -0.026 1.092 1.00 0.00 75 ALA A C 16
ATOM 25393 O O . ALA A 1 75 ? -0.577 -0.912 1.787 1.00 0.00 75 ALA A O 16
ATOM 25400 N N . ARG A 1 76 ? -2.370 0.229 1.014 1.00 0.00 76 ARG A N 16
ATOM 25401 C CA . ARG A 1 76 ? -3.333 -0.551 1.773 1.00 0.00 76 ARG A CA 16
ATOM 25402 C C . ARG A 1 76 ? -2.934 -2.028 1.777 1.00 0.00 76 ARG A C 16
ATOM 25403 O O . ARG A 1 76 ? -3.001 -2.689 2.812 1.00 0.00 76 ARG A O 16
ATOM 25424 N N . ALA A 1 77 ? -2.527 -2.502 0.609 1.00 0.00 77 ALA A N 16
ATOM 25425 C CA . ALA A 1 77 ? -2.117 -3.888 0.465 1.00 0.00 77 ALA A CA 16
ATOM 25426 C C . ALA A 1 77 ? -0.942 -4.168 1.404 1.00 0.00 77 ALA A C 16
ATOM 25427 O O . ALA A 1 77 ? -0.959 -5.144 2.152 1.00 0.00 77 ALA A O 16
ATOM 25434 N N . ALA A 1 78 ? 0.051 -3.293 1.334 1.00 0.00 78 ALA A N 16
ATOM 25435 C CA . ALA A 1 78 ? 1.232 -3.434 2.168 1.00 0.00 78 ALA A CA 16
ATOM 25436 C C . ALA A 1 78 ? 0.858 -3.159 3.626 1.00 0.00 78 ALA A C 16
ATOM 25437 O O . ALA A 1 78 ? 1.459 -3.718 4.541 1.00 0.00 78 ALA A O 16
ATOM 25444 N N . VAL A 1 79 ? -0.135 -2.297 3.796 1.00 0.00 79 VAL A N 16
ATOM 25445 C CA . VAL A 1 79 ? -0.597 -1.941 5.127 1.00 0.00 79 VAL A CA 16
ATOM 25446 C C . VAL A 1 79 ? -1.050 -3.205 5.860 1.00 0.00 79 VAL A C 16
ATOM 25447 O O . VAL A 1 79 ? -0.403 -3.641 6.811 1.00 0.00 79 VAL A O 16
ATOM 25460 N N . LEU A 1 80 ? -2.158 -3.759 5.390 1.00 0.00 80 LEU A N 16
ATOM 25461 C CA . LEU A 1 80 ? -2.705 -4.964 5.989 1.00 0.00 80 LEU A CA 16
ATOM 25462 C C . LEU A 1 80 ? -1.776 -6.143 5.691 1.00 0.00 80 LEU A C 16
ATOM 25463 O O . LEU A 1 80 ? -1.478 -6.942 6.578 1.00 0.00 80 LEU A O 16
ATOM 25479 N N . GLY A 1 81 ? -1.344 -6.214 4.441 1.00 0.00 81 GLY A N 16
ATOM 25480 C CA . GLY A 1 81 ? -0.455 -7.282 4.015 1.00 0.00 81 GLY A CA 16
ATOM 25481 C C . GLY A 1 81 ? 0.670 -7.495 5.030 1.00 0.00 81 GLY A C 16
ATOM 25482 O O . GLY A 1 81 ? 1.083 -8.627 5.275 1.00 0.00 81 GLY A O 16
ATOM 25486 N N . GLU A 1 82 ? 1.134 -6.389 5.592 1.00 0.00 82 GLU A N 16
ATOM 25487 C CA . GLU A 1 82 ? 2.204 -6.440 6.574 1.00 0.00 82 GLU A CA 16
ATOM 25488 C C . GLU A 1 82 ? 1.632 -6.317 7.988 1.00 0.00 82 GLU A C 16
ATOM 25489 O O . GLU A 1 82 ? 1.853 -7.187 8.829 1.00 0.00 82 GLU A O 16
ATOM 25501 N N . ASN A 1 83 ? 0.908 -5.229 8.207 1.00 0.00 83 ASN A N 16
ATOM 25502 C CA . ASN A 1 83 ? 0.303 -4.980 9.504 1.00 0.00 83 ASN A CA 16
ATOM 25503 C C . ASN A 1 83 ? -0.217 -6.299 10.080 1.00 0.00 83 ASN A C 16
ATOM 25504 O O . ASN A 1 83 ? -1.135 -6.903 9.527 1.00 0.00 83 ASN A O 16
ATOM 25515 N N . GLY A 1 84 ? 0.392 -6.707 11.184 1.00 0.00 84 GLY A N 16
ATOM 25516 C CA . GLY A 1 84 ? 0.001 -7.942 11.841 1.00 0.00 84 GLY A CA 16
ATOM 25517 C C . GLY A 1 84 ? 1.168 -8.930 11.889 1.00 0.00 84 GLY A C 16
ATOM 25518 O O . GLY A 1 84 ? 1.210 -9.806 12.751 1.00 0.00 84 GLY A O 16
ATOM 25522 N N . ARG A 1 85 ? 2.088 -8.756 10.951 1.00 0.00 85 ARG A N 16
ATOM 25523 C CA . ARG A 1 85 ? 3.253 -9.622 10.875 1.00 0.00 85 ARG A CA 16
ATOM 25524 C C . ARG A 1 85 ? 4.165 -9.392 12.082 1.00 0.00 85 ARG A C 16
ATOM 25525 O O . ARG A 1 85 ? 4.169 -8.308 12.663 1.00 0.00 85 ARG A O 16
ATOM 25546 N N . VAL A 1 86 ? 4.915 -10.429 12.422 1.00 0.00 86 VAL A N 16
ATOM 25547 C CA . VAL A 1 86 ? 5.829 -10.353 13.549 1.00 0.00 86 VAL A CA 16
ATOM 25548 C C . VAL A 1 86 ? 7.258 -10.595 13.058 1.00 0.00 86 VAL A C 16
ATOM 25549 O O . VAL A 1 86 ? 7.478 -11.383 12.140 1.00 0.00 86 VAL A O 16
ATOM 25562 N N . LEU A 1 87 ? 8.193 -9.903 13.693 1.00 0.00 87 LEU A N 16
ATOM 25563 C CA . LEU A 1 87 ? 9.595 -10.033 13.332 1.00 0.00 87 LEU A CA 16
ATOM 25564 C C . LEU A 1 87 ? 10.460 -9.795 14.572 1.00 0.00 87 LEU A C 16
ATOM 25565 O O . LEU A 1 87 ? 10.459 -8.700 15.132 1.00 0.00 87 LEU A O 16
ATOM 25581 N N . ALA A 1 88 ? 11.177 -10.838 14.963 1.00 0.00 88 ALA A N 16
ATOM 25582 C CA . ALA A 1 88 ? 12.044 -10.756 16.126 1.00 0.00 88 ALA A CA 16
ATOM 25583 C C . ALA A 1 88 ? 11.230 -11.051 17.387 1.00 0.00 88 ALA A C 16
ATOM 25584 O O . ALA A 1 88 ? 11.758 -11.004 18.497 1.00 0.00 88 ALA A O 16
ATOM 25591 N N . GLY A 1 89 ? 9.956 -11.348 17.174 1.00 0.00 89 GLY A N 16
ATOM 25592 C CA . GLY A 1 89 ? 9.064 -11.651 18.280 1.00 0.00 89 GLY A CA 16
ATOM 25593 C C . GLY A 1 89 ? 8.161 -10.457 18.598 1.00 0.00 89 GLY A C 16
ATOM 25594 O O . GLY A 1 89 ? 7.560 -10.397 19.670 1.00 0.00 89 GLY A O 16
ATOM 25598 N N . GLN A 1 90 ? 8.094 -9.537 17.647 1.00 0.00 90 GLN A N 16
ATOM 25599 C CA . GLN A 1 90 ? 7.274 -8.348 17.813 1.00 0.00 90 GLN A CA 16
ATOM 25600 C C . GLN A 1 90 ? 6.381 -8.144 16.587 1.00 0.00 90 GLN A C 16
ATOM 25601 O O . GLN A 1 90 ? 6.858 -8.188 15.454 1.00 0.00 90 GLN A O 16
ATOM 25615 N N . THR A 1 91 ? 5.103 -7.925 16.856 1.00 0.00 91 THR A N 16
ATOM 25616 C CA . THR A 1 91 ? 4.139 -7.714 15.789 1.00 0.00 91 THR A CA 16
ATOM 25617 C C . THR A 1 91 ? 4.324 -6.326 15.171 1.00 0.00 91 THR A C 16
ATOM 25618 O O . THR A 1 91 ? 3.996 -5.317 15.793 1.00 0.00 91 THR A O 16
ATOM 25629 N N . LEU A 1 92 ? 4.848 -6.321 13.954 1.00 0.00 92 LEU A N 16
ATOM 25630 C CA . LEU A 1 92 ? 5.080 -5.074 13.245 1.00 0.00 92 LEU A CA 16
ATOM 25631 C C . LEU A 1 92 ? 3.779 -4.270 13.197 1.00 0.00 92 LEU A C 16
ATOM 25632 O O . LEU A 1 92 ? 2.794 -4.711 12.608 1.00 0.00 92 LEU A O 16
ATOM 25648 N N . ASP A 1 93 ? 3.819 -3.104 13.825 1.00 0.00 93 ASP A N 16
ATOM 25649 C CA . ASP A 1 93 ? 2.656 -2.234 13.862 1.00 0.00 93 ASP A CA 16
ATOM 25650 C C . ASP A 1 93 ? 2.699 -1.281 12.666 1.00 0.00 93 ASP A C 16
ATOM 25651 O O . ASP A 1 93 ? 3.414 -0.280 12.690 1.00 0.00 93 ASP A O 16
ATOM 25660 N N . ILE A 1 94 ? 1.925 -1.625 11.647 1.00 0.00 94 ILE A N 16
ATOM 25661 C CA . ILE A 1 94 ? 1.866 -0.813 10.443 1.00 0.00 94 ILE A CA 16
ATOM 25662 C C . ILE A 1 94 ? 0.465 -0.216 10.304 1.00 0.00 94 ILE A C 16
ATOM 25663 O O . ILE A 1 94 ? -0.521 -0.841 10.692 1.00 0.00 94 ILE A O 16
ATOM 25679 N N . ASN A 1 95 ? 0.421 0.987 9.750 1.00 0.00 95 ASN A N 16
ATOM 25680 C CA . ASN A 1 95 ? -0.844 1.675 9.555 1.00 0.00 95 ASN A CA 16
ATOM 25681 C C . ASN A 1 95 ? -0.661 2.784 8.517 1.00 0.00 95 ASN A C 16
ATOM 25682 O O . ASN A 1 95 ? 0.466 3.133 8.168 1.00 0.00 95 ASN A O 16
ATOM 25693 N N . MET A 1 96 ? -1.786 3.308 8.053 1.00 0.00 96 MET A N 16
ATOM 25694 C CA . MET A 1 96 ? -1.764 4.371 7.063 1.00 0.00 96 MET A CA 16
ATOM 25695 C C . MET A 1 96 ? -1.386 5.709 7.702 1.00 0.00 96 MET A C 16
ATOM 25696 O O . MET A 1 96 ? -1.854 6.035 8.792 1.00 0.00 96 MET A O 16
ATOM 25710 N N . ALA A 1 97 ? -0.542 6.448 6.997 1.00 0.00 97 ALA A N 16
ATOM 25711 C CA . ALA A 1 97 ? -0.095 7.742 7.482 1.00 0.00 97 ALA A CA 16
ATOM 25712 C C . ALA A 1 97 ? -1.314 8.614 7.793 1.00 0.00 97 ALA A C 16
ATOM 25713 O O . ALA A 1 97 ? -1.409 9.190 8.876 1.00 0.00 97 ALA A O 16
ATOM 25720 N N . GLY A 1 98 ? -2.216 8.682 6.825 1.00 0.00 98 GLY A N 16
ATOM 25721 C CA . GLY A 1 98 ? -3.424 9.473 6.983 1.00 0.00 98 GLY A CA 16
ATOM 25722 C C . GLY A 1 98 ? -4.655 8.573 7.116 1.00 0.00 98 GLY A C 16
ATOM 25723 O O . GLY A 1 98 ? -5.357 8.327 6.137 1.00 0.00 98 GLY A O 16
ATOM 25727 N N . GLU A 1 99 ? -4.879 8.108 8.336 1.00 0.00 99 GLU A N 16
ATOM 25728 C CA . GLU A 1 99 ? -6.012 7.241 8.610 1.00 0.00 99 GLU A CA 16
ATOM 25729 C C . GLU A 1 99 ? -7.268 8.075 8.870 1.00 0.00 99 GLU A C 16
ATOM 25730 O O . GLU A 1 99 ? -7.266 8.956 9.729 1.00 0.00 99 GLU A O 16
ATOM 25742 N N . PRO A 1 100 ? -8.338 7.761 8.091 1.00 0.00 100 PRO A N 16
ATOM 25743 C CA . PRO A 1 100 ? -9.598 8.472 8.228 1.00 0.00 100 PRO A CA 16
ATOM 25744 C C . PRO A 1 100 ? -10.342 8.030 9.490 1.00 0.00 100 PRO A C 16
ATOM 25745 O O . PRO A 1 100 ? -9.748 7.441 10.391 1.00 0.00 100 PRO A O 16
ATOM 25756 N N . LYS A 1 101 ? -11.632 8.332 9.513 1.00 0.00 101 LYS A N 16
ATOM 25757 C CA . LYS A 1 101 ? -12.464 7.973 10.649 1.00 0.00 101 LYS A CA 16
ATOM 25758 C C . LYS A 1 101 ? -13.250 6.703 10.319 1.00 0.00 101 LYS A C 16
ATOM 25759 O O . LYS A 1 101 ? -14.048 6.688 9.383 1.00 0.00 101 LYS A O 16
ATOM 25778 N N . PRO A 1 102 ? -12.991 5.640 11.127 1.00 0.00 102 PRO A N 16
ATOM 25779 C CA . PRO A 1 102 ? -13.665 4.368 10.930 1.00 0.00 102 PRO A CA 16
ATOM 25780 C C . PRO A 1 102 ? -15.112 4.433 11.422 1.00 0.00 102 PRO A C 16
ATOM 25781 O O . PRO A 1 102 ? -15.381 4.952 12.504 1.00 0.00 102 PRO A O 16
ATOM 25792 N N . ASP A 1 103 ? -16.006 3.898 10.604 1.00 0.00 103 ASP A N 16
ATOM 25793 C CA . ASP A 1 103 ? -17.419 3.888 10.942 1.00 0.00 103 ASP A CA 16
ATOM 25794 C C . ASP A 1 103 ? -17.812 2.494 11.436 1.00 0.00 103 ASP A C 16
ATOM 25795 O O . ASP A 1 103 ? -17.845 1.542 10.658 1.00 0.00 103 ASP A O 16
ATOM 25804 N N . ARG A 1 104 ? -18.099 2.418 12.727 1.00 0.00 104 ARG A N 16
ATOM 25805 C CA . ARG A 1 104 ? -18.488 1.157 13.335 1.00 0.00 104 ARG A CA 16
ATOM 25806 C C . ARG A 1 104 ? -19.258 1.407 14.632 1.00 0.00 104 ARG A C 16
ATOM 25807 O O . ARG A 1 104 ? -18.661 1.705 15.666 1.00 0.00 104 ARG A O 16
ATOM 25828 N N . SER A 1 105 ? -20.573 1.277 14.537 1.00 0.00 105 SER A N 16
ATOM 25829 C CA . SER A 1 105 ? -21.432 1.485 15.690 1.00 0.00 105 SER A CA 16
ATOM 25830 C C . SER A 1 105 ? -22.261 0.228 15.959 1.00 0.00 105 SER A C 16
ATOM 25831 O O . SER A 1 105 ? -22.178 -0.356 17.038 1.00 0.00 105 SER A O 16
ATOM 25839 N N . GLY A 1 106 ? -23.044 -0.151 14.959 1.00 0.00 106 GLY A N 16
ATOM 25840 C CA . GLY A 1 106 ? -23.888 -1.328 15.075 1.00 0.00 106 GLY A CA 16
ATOM 25841 C C . GLY A 1 106 ? -23.181 -2.566 14.519 1.00 0.00 106 GLY A C 16
ATOM 25842 O O . GLY A 1 106 ? -22.134 -2.455 13.883 1.00 0.00 106 GLY A O 16
ATOM 25846 N N . PRO A 1 107 ? -23.798 -3.748 14.787 1.00 0.00 107 PRO A N 16
ATOM 25847 C CA . PRO A 1 107 ? -23.239 -5.006 14.321 1.00 0.00 107 PRO A CA 16
ATOM 25848 C C . PRO A 1 107 ? -23.470 -5.186 12.819 1.00 0.00 107 PRO A C 16
ATOM 25849 O O . PRO A 1 107 ? -24.122 -4.358 12.184 1.00 0.00 107 PRO A O 16
ATOM 25860 N N . SER A 1 108 ? -22.923 -6.273 12.295 1.00 0.00 108 SER A N 16
ATOM 25861 C CA . SER A 1 108 ? -23.061 -6.572 10.880 1.00 0.00 108 SER A CA 16
ATOM 25862 C C . SER A 1 108 ? -24.451 -7.145 10.599 1.00 0.00 108 SER A C 16
ATOM 25863 O O . SER A 1 108 ? -25.100 -7.679 11.499 1.00 0.00 108 SER A O 16
ATOM 25871 N N . SER A 1 109 ? -24.869 -7.016 9.349 1.00 0.00 109 SER A N 16
ATOM 25872 C CA . SER A 1 109 ? -26.170 -7.516 8.939 1.00 0.00 109 SER A CA 16
ATOM 25873 C C . SER A 1 109 ? -26.011 -8.839 8.188 1.00 0.00 109 SER A C 16
ATOM 25874 O O . SER A 1 109 ? -24.918 -9.169 7.730 1.00 0.00 109 SER A O 16
ATOM 25882 N N . GLY A 1 110 ? -27.117 -9.562 8.085 1.00 0.00 110 GLY A N 16
ATOM 25883 C CA . GLY A 1 110 ? -27.113 -10.842 7.398 1.00 0.00 110 GLY A CA 16
ATOM 25884 C C . GLY A 1 110 ? -28.539 -11.306 7.096 1.00 0.00 110 GLY A C 16
ATOM 25885 O O . GLY A 1 110 ? -29.018 -12.275 7.683 1.00 0.00 110 GLY A O 16
ATOM 25889 N N . GLY A 1 1 ? 19.717 11.812 -11.294 1.00 0.00 1 GLY A N 17
ATOM 25890 C CA . GLY A 1 1 ? 21.123 11.448 -11.292 1.00 0.00 1 GLY A CA 17
ATOM 25891 C C . GLY A 1 1 ? 21.296 9.928 -11.334 1.00 0.00 1 GLY A C 17
ATOM 25892 O O . GLY A 1 1 ? 20.570 9.198 -10.660 1.00 0.00 1 GLY A O 17
ATOM 25896 N N . SER A 1 2 ? 22.261 9.496 -12.131 1.00 0.00 2 SER A N 17
ATOM 25897 C CA . SER A 1 2 ? 22.538 8.076 -12.270 1.00 0.00 2 SER A CA 17
ATOM 25898 C C . SER A 1 2 ? 23.521 7.627 -11.187 1.00 0.00 2 SER A C 17
ATOM 25899 O O . SER A 1 2 ? 24.720 7.883 -11.286 1.00 0.00 2 SER A O 17
ATOM 25907 N N . SER A 1 3 ? 22.977 6.964 -10.177 1.00 0.00 3 SER A N 17
ATOM 25908 C CA . SER A 1 3 ? 23.791 6.477 -9.076 1.00 0.00 3 SER A CA 17
ATOM 25909 C C . SER A 1 3 ? 23.566 4.976 -8.883 1.00 0.00 3 SER A C 17
ATOM 25910 O O . SER A 1 3 ? 22.642 4.404 -9.461 1.00 0.00 3 SER A O 17
ATOM 25918 N N . GLY A 1 4 ? 24.425 4.381 -8.069 1.00 0.00 4 GLY A N 17
ATOM 25919 C CA . GLY A 1 4 ? 24.331 2.957 -7.793 1.00 0.00 4 GLY A CA 17
ATOM 25920 C C . GLY A 1 4 ? 25.354 2.535 -6.736 1.00 0.00 4 GLY A C 17
ATOM 25921 O O . GLY A 1 4 ? 25.498 3.196 -5.708 1.00 0.00 4 GLY A O 17
ATOM 25925 N N . SER A 1 5 ? 26.037 1.437 -7.025 1.00 0.00 5 SER A N 17
ATOM 25926 C CA . SER A 1 5 ? 27.042 0.919 -6.112 1.00 0.00 5 SER A CA 17
ATOM 25927 C C . SER A 1 5 ? 28.425 1.442 -6.505 1.00 0.00 5 SER A C 17
ATOM 25928 O O . SER A 1 5 ? 29.173 0.764 -7.207 1.00 0.00 5 SER A O 17
ATOM 25936 N N . SER A 1 6 ? 28.724 2.645 -6.035 1.00 0.00 6 SER A N 17
ATOM 25937 C CA . SER A 1 6 ? 30.004 3.266 -6.328 1.00 0.00 6 SER A CA 17
ATOM 25938 C C . SER A 1 6 ? 30.276 4.397 -5.335 1.00 0.00 6 SER A C 17
ATOM 25939 O O . SER A 1 6 ? 29.406 5.230 -5.082 1.00 0.00 6 SER A O 17
ATOM 25947 N N . GLY A 1 7 ? 31.487 4.392 -4.798 1.00 0.00 7 GLY A N 17
ATOM 25948 C CA . GLY A 1 7 ? 31.885 5.407 -3.838 1.00 0.00 7 GLY A CA 17
ATOM 25949 C C . GLY A 1 7 ? 32.358 4.769 -2.530 1.00 0.00 7 GLY A C 17
ATOM 25950 O O . GLY A 1 7 ? 32.337 3.548 -2.387 1.00 0.00 7 GLY A O 17
ATOM 25954 N N . MET A 1 8 ? 32.775 5.625 -1.608 1.00 0.00 8 MET A N 17
ATOM 25955 C CA . MET A 1 8 ? 33.252 5.161 -0.317 1.00 0.00 8 MET A CA 17
ATOM 25956 C C . MET A 1 8 ? 32.248 5.489 0.790 1.00 0.00 8 MET A C 17
ATOM 25957 O O . MET A 1 8 ? 31.787 4.596 1.499 1.00 0.00 8 MET A O 17
ATOM 25971 N N . SER A 1 9 ? 31.939 6.772 0.903 1.00 0.00 9 SER A N 17
ATOM 25972 C CA . SER A 1 9 ? 30.998 7.229 1.911 1.00 0.00 9 SER A CA 17
ATOM 25973 C C . SER A 1 9 ? 30.005 8.215 1.292 1.00 0.00 9 SER A C 17
ATOM 25974 O O . SER A 1 9 ? 30.301 9.403 1.167 1.00 0.00 9 SER A O 17
ATOM 25982 N N . LEU A 1 10 ? 28.849 7.687 0.921 1.00 0.00 10 LEU A N 17
ATOM 25983 C CA . LEU A 1 10 ? 27.811 8.505 0.318 1.00 0.00 10 LEU A CA 17
ATOM 25984 C C . LEU A 1 10 ? 26.589 8.533 1.238 1.00 0.00 10 LEU A C 17
ATOM 25985 O O . LEU A 1 10 ? 26.223 7.512 1.819 1.00 0.00 10 LEU A O 17
ATOM 26001 N N . LYS A 1 11 ? 25.993 9.711 1.342 1.00 0.00 11 LYS A N 17
ATOM 26002 C CA . LYS A 1 11 ? 24.820 9.884 2.182 1.00 0.00 11 LYS A CA 17
ATOM 26003 C C . LYS A 1 11 ? 25.158 9.468 3.615 1.00 0.00 11 LYS A C 17
ATOM 26004 O O . LYS A 1 11 ? 25.288 8.280 3.906 1.00 0.00 11 LYS A O 17
ATOM 26023 N N . LEU A 1 12 ? 25.290 10.469 4.473 1.00 0.00 12 LEU A N 17
ATOM 26024 C CA . LEU A 1 12 ? 25.611 10.221 5.868 1.00 0.00 12 LEU A CA 17
ATOM 26025 C C . LEU A 1 12 ? 24.406 10.589 6.737 1.00 0.00 12 LEU A C 17
ATOM 26026 O O . LEU A 1 12 ? 23.485 11.261 6.275 1.00 0.00 12 LEU A O 17
ATOM 26042 N N . GLN A 1 13 ? 24.452 10.133 7.980 1.00 0.00 13 GLN A N 17
ATOM 26043 C CA . GLN A 1 13 ? 23.376 10.406 8.917 1.00 0.00 13 GLN A CA 17
ATOM 26044 C C . GLN A 1 13 ? 23.295 11.905 9.211 1.00 0.00 13 GLN A C 17
ATOM 26045 O O . GLN A 1 13 ? 24.241 12.490 9.736 1.00 0.00 13 GLN A O 17
ATOM 26059 N N . ALA A 1 14 ? 22.156 12.484 8.859 1.00 0.00 14 ALA A N 17
ATOM 26060 C CA . ALA A 1 14 ? 21.940 13.904 9.079 1.00 0.00 14 ALA A CA 17
ATOM 26061 C C . ALA A 1 14 ? 20.444 14.165 9.267 1.00 0.00 14 ALA A C 17
ATOM 26062 O O . ALA A 1 14 ? 19.617 13.597 8.555 1.00 0.00 14 ALA A O 17
ATOM 26069 N N . SER A 1 15 ? 20.142 15.023 10.230 1.00 0.00 15 SER A N 17
ATOM 26070 C CA . SER A 1 15 ? 18.760 15.365 10.521 1.00 0.00 15 SER A CA 17
ATOM 26071 C C . SER A 1 15 ? 18.168 16.176 9.367 1.00 0.00 15 SER A C 17
ATOM 26072 O O . SER A 1 15 ? 18.790 17.120 8.883 1.00 0.00 15 SER A O 17
ATOM 26080 N N . ASN A 1 16 ? 16.972 15.778 8.959 1.00 0.00 16 ASN A N 17
ATOM 26081 C CA . ASN A 1 16 ? 16.288 16.456 7.871 1.00 0.00 16 ASN A CA 17
ATOM 26082 C C . ASN A 1 16 ? 15.420 17.580 8.441 1.00 0.00 16 ASN A C 17
ATOM 26083 O O . ASN A 1 16 ? 15.374 17.778 9.654 1.00 0.00 16 ASN A O 17
ATOM 26094 N N . VAL A 1 17 ? 14.755 18.286 7.539 1.00 0.00 17 VAL A N 17
ATOM 26095 C CA . VAL A 1 17 ? 13.891 19.384 7.936 1.00 0.00 17 VAL A CA 17
ATOM 26096 C C . VAL A 1 17 ? 12.984 18.926 9.080 1.00 0.00 17 VAL A C 17
ATOM 26097 O O . VAL A 1 17 ? 12.881 17.732 9.355 1.00 0.00 17 VAL A O 17
ATOM 26110 N N . THR A 1 18 ? 12.349 19.900 9.716 1.00 0.00 18 THR A N 17
ATOM 26111 C CA . THR A 1 18 ? 11.454 19.611 10.823 1.00 0.00 18 THR A CA 17
ATOM 26112 C C . THR A 1 18 ? 10.167 18.961 10.313 1.00 0.00 18 THR A C 17
ATOM 26113 O O . THR A 1 18 ? 9.686 17.988 10.893 1.00 0.00 18 THR A O 17
ATOM 26124 N N . ASN A 1 19 ? 9.644 19.524 9.233 1.00 0.00 19 ASN A N 17
ATOM 26125 C CA . ASN A 1 19 ? 8.422 19.011 8.639 1.00 0.00 19 ASN A CA 17
ATOM 26126 C C . ASN A 1 19 ? 8.015 19.907 7.467 1.00 0.00 19 ASN A C 17
ATOM 26127 O O . ASN A 1 19 ? 8.416 21.068 7.400 1.00 0.00 19 ASN A O 17
ATOM 26138 N N . LYS A 1 20 ? 7.222 19.334 6.574 1.00 0.00 20 LYS A N 17
ATOM 26139 C CA . LYS A 1 20 ? 6.755 20.067 5.409 1.00 0.00 20 LYS A CA 17
ATOM 26140 C C . LYS A 1 20 ? 5.336 19.613 5.060 1.00 0.00 20 LYS A C 17
ATOM 26141 O O . LYS A 1 20 ? 4.980 18.456 5.279 1.00 0.00 20 LYS A O 17
ATOM 26160 N N . ASN A 1 21 ? 4.565 20.547 4.524 1.00 0.00 21 ASN A N 17
ATOM 26161 C CA . ASN A 1 21 ? 3.193 20.258 4.144 1.00 0.00 21 ASN A CA 17
ATOM 26162 C C . ASN A 1 21 ? 3.174 19.663 2.734 1.00 0.00 21 ASN A C 17
ATOM 26163 O O . ASN A 1 21 ? 3.002 20.385 1.754 1.00 0.00 21 ASN A O 17
ATOM 26174 N N . ASP A 1 22 ? 3.354 18.351 2.678 1.00 0.00 22 ASP A N 17
ATOM 26175 C CA . ASP A 1 22 ? 3.359 17.651 1.405 1.00 0.00 22 ASP A CA 17
ATOM 26176 C C . ASP A 1 22 ? 2.473 16.408 1.508 1.00 0.00 22 ASP A C 17
ATOM 26177 O O . ASP A 1 22 ? 2.872 15.403 2.095 1.00 0.00 22 ASP A O 17
ATOM 26186 N N . PRO A 1 23 ? 1.255 16.519 0.912 1.00 0.00 23 PRO A N 17
ATOM 26187 C CA . PRO A 1 23 ? 0.309 15.417 0.931 1.00 0.00 23 PRO A CA 17
ATOM 26188 C C . PRO A 1 23 ? 0.727 14.319 -0.050 1.00 0.00 23 PRO A C 17
ATOM 26189 O O . PRO A 1 23 ? 0.247 13.190 0.036 1.00 0.00 23 PRO A O 17
ATOM 26200 N N . LYS A 1 24 ? 1.617 14.689 -0.959 1.00 0.00 24 LYS A N 17
ATOM 26201 C CA . LYS A 1 24 ? 2.104 13.750 -1.955 1.00 0.00 24 LYS A CA 17
ATOM 26202 C C . LYS A 1 24 ? 2.520 12.450 -1.263 1.00 0.00 24 LYS A C 17
ATOM 26203 O O . LYS A 1 24 ? 2.414 11.372 -1.845 1.00 0.00 24 LYS A O 17
ATOM 26222 N N . SER A 1 25 ? 2.986 12.596 -0.031 1.00 0.00 25 SER A N 17
ATOM 26223 C CA . SER A 1 25 ? 3.418 11.446 0.746 1.00 0.00 25 SER A CA 17
ATOM 26224 C C . SER A 1 25 ? 2.218 10.808 1.448 1.00 0.00 25 SER A C 17
ATOM 26225 O O . SER A 1 25 ? 2.139 9.586 1.562 1.00 0.00 25 SER A O 17
ATOM 26233 N N . ILE A 1 26 ? 1.314 11.664 1.902 1.00 0.00 26 ILE A N 17
ATOM 26234 C CA . ILE A 1 26 ? 0.122 11.199 2.590 1.00 0.00 26 ILE A CA 17
ATOM 26235 C C . ILE A 1 26 ? -0.733 10.378 1.622 1.00 0.00 26 ILE A C 17
ATOM 26236 O O . ILE A 1 26 ? -1.333 9.379 2.013 1.00 0.00 26 ILE A O 17
ATOM 26252 N N . ASN A 1 27 ? -0.761 10.831 0.377 1.00 0.00 27 ASN A N 17
ATOM 26253 C CA . ASN A 1 27 ? -1.532 10.151 -0.650 1.00 0.00 27 ASN A CA 17
ATOM 26254 C C . ASN A 1 27 ? -1.366 8.639 -0.488 1.00 0.00 27 ASN A C 17
ATOM 26255 O O . ASN A 1 27 ? -2.342 7.924 -0.266 1.00 0.00 27 ASN A O 17
ATOM 26266 N N . SER A 1 28 ? -0.123 8.196 -0.606 1.00 0.00 28 SER A N 17
ATOM 26267 C CA . SER A 1 28 ? 0.183 6.782 -0.476 1.00 0.00 28 SER A CA 17
ATOM 26268 C C . SER A 1 28 ? 1.458 6.596 0.349 1.00 0.00 28 SER A C 17
ATOM 26269 O O . SER A 1 28 ? 2.564 6.729 -0.173 1.00 0.00 28 SER A O 17
ATOM 26277 N N . ARG A 1 29 ? 1.261 6.291 1.623 1.00 0.00 29 ARG A N 17
ATOM 26278 C CA . ARG A 1 29 ? 2.382 6.086 2.525 1.00 0.00 29 ARG A CA 17
ATOM 26279 C C . ARG A 1 29 ? 2.007 5.082 3.617 1.00 0.00 29 ARG A C 17
ATOM 26280 O O . ARG A 1 29 ? 0.829 4.904 3.924 1.00 0.00 29 ARG A O 17
ATOM 26301 N N . VAL A 1 30 ? 3.031 4.452 4.174 1.00 0.00 30 VAL A N 17
ATOM 26302 C CA . VAL A 1 30 ? 2.824 3.470 5.225 1.00 0.00 30 VAL A CA 17
ATOM 26303 C C . VAL A 1 30 ? 3.824 3.720 6.355 1.00 0.00 30 VAL A C 17
ATOM 26304 O O . VAL A 1 30 ? 4.970 4.090 6.104 1.00 0.00 30 VAL A O 17
ATOM 26317 N N . PHE A 1 31 ? 3.355 3.510 7.576 1.00 0.00 31 PHE A N 17
ATOM 26318 C CA . PHE A 1 31 ? 4.194 3.708 8.745 1.00 0.00 31 PHE A CA 17
ATOM 26319 C C . PHE A 1 31 ? 4.467 2.381 9.456 1.00 0.00 31 PHE A C 17
ATOM 26320 O O . PHE A 1 31 ? 3.593 1.845 10.136 1.00 0.00 31 PHE A O 17
ATOM 26337 N N . ILE A 1 32 ? 5.683 1.887 9.274 1.00 0.00 32 ILE A N 17
ATOM 26338 C CA . ILE A 1 32 ? 6.082 0.633 9.889 1.00 0.00 32 ILE A CA 17
ATOM 26339 C C . ILE A 1 32 ? 6.658 0.912 11.278 1.00 0.00 32 ILE A C 17
ATOM 26340 O O . ILE A 1 32 ? 7.693 1.563 11.406 1.00 0.00 32 ILE A O 17
ATOM 26356 N N . GLY A 1 33 ? 5.962 0.404 12.285 1.00 0.00 33 GLY A N 17
ATOM 26357 C CA . GLY A 1 33 ? 6.391 0.591 13.661 1.00 0.00 33 GLY A CA 17
ATOM 26358 C C . GLY A 1 33 ? 6.919 -0.718 14.252 1.00 0.00 33 GLY A C 17
ATOM 26359 O O . GLY A 1 33 ? 7.116 -1.695 13.531 1.00 0.00 33 GLY A O 17
ATOM 26363 N N . ASN A 1 34 ? 7.133 -0.695 15.560 1.00 0.00 34 ASN A N 17
ATOM 26364 C CA . ASN A 1 34 ? 7.634 -1.868 16.257 1.00 0.00 34 ASN A CA 17
ATOM 26365 C C . ASN A 1 34 ? 8.704 -2.547 15.399 1.00 0.00 34 ASN A C 17
ATOM 26366 O O . ASN A 1 34 ? 8.746 -3.773 15.309 1.00 0.00 34 ASN A O 17
ATOM 26377 N N . LEU A 1 35 ? 9.542 -1.720 14.791 1.00 0.00 35 LEU A N 17
ATOM 26378 C CA . LEU A 1 35 ? 10.609 -2.226 13.944 1.00 0.00 35 LEU A CA 17
ATOM 26379 C C . LEU A 1 35 ? 11.946 -2.081 14.674 1.00 0.00 35 LEU A C 17
ATOM 26380 O O . LEU A 1 35 ? 12.366 -0.969 14.992 1.00 0.00 35 LEU A O 17
ATOM 26396 N N . ASN A 1 36 ? 12.577 -3.220 14.918 1.00 0.00 36 ASN A N 17
ATOM 26397 C CA . ASN A 1 36 ? 13.857 -3.234 15.605 1.00 0.00 36 ASN A CA 17
ATOM 26398 C C . ASN A 1 36 ? 14.830 -2.302 14.879 1.00 0.00 36 ASN A C 17
ATOM 26399 O O . ASN A 1 36 ? 15.752 -1.763 15.490 1.00 0.00 36 ASN A O 17
ATOM 26410 N N . THR A 1 37 ? 14.593 -2.143 13.585 1.00 0.00 37 THR A N 17
ATOM 26411 C CA . THR A 1 37 ? 15.437 -1.286 12.770 1.00 0.00 37 THR A CA 17
ATOM 26412 C C . THR A 1 37 ? 16.911 -1.509 13.111 1.00 0.00 37 THR A C 17
ATOM 26413 O O . THR A 1 37 ? 17.741 -0.625 12.904 1.00 0.00 37 THR A O 17
ATOM 26424 N N . ALA A 1 38 ? 17.193 -2.697 13.627 1.00 0.00 38 ALA A N 17
ATOM 26425 C CA . ALA A 1 38 ? 18.553 -3.047 13.999 1.00 0.00 38 ALA A CA 17
ATOM 26426 C C . ALA A 1 38 ? 19.106 -4.060 12.994 1.00 0.00 38 ALA A C 17
ATOM 26427 O O . ALA A 1 38 ? 20.288 -4.022 12.656 1.00 0.00 38 ALA A O 17
ATOM 26434 N N . LEU A 1 39 ? 18.226 -4.943 12.546 1.00 0.00 39 LEU A N 17
ATOM 26435 C CA . LEU A 1 39 ? 18.611 -5.964 11.587 1.00 0.00 39 LEU A CA 17
ATOM 26436 C C . LEU A 1 39 ? 17.914 -5.694 10.253 1.00 0.00 39 LEU A C 17
ATOM 26437 O O . LEU A 1 39 ? 18.477 -5.952 9.190 1.00 0.00 39 LEU A O 17
ATOM 26453 N N . VAL A 1 40 ? 16.697 -5.179 10.351 1.00 0.00 40 VAL A N 17
ATOM 26454 C CA . VAL A 1 40 ? 15.916 -4.871 9.165 1.00 0.00 40 VAL A CA 17
ATOM 26455 C C . VAL A 1 40 ? 16.467 -3.602 8.512 1.00 0.00 40 VAL A C 17
ATOM 26456 O O . VAL A 1 40 ? 16.557 -2.558 9.155 1.00 0.00 40 VAL A O 17
ATOM 26469 N N . LYS A 1 41 ? 16.821 -3.734 7.242 1.00 0.00 41 LYS A N 17
ATOM 26470 C CA . LYS A 1 41 ? 17.360 -2.611 6.495 1.00 0.00 41 LYS A CA 17
ATOM 26471 C C . LYS A 1 41 ? 16.248 -1.982 5.653 1.00 0.00 41 LYS A C 17
ATOM 26472 O O . LYS A 1 41 ? 15.101 -2.424 5.704 1.00 0.00 41 LYS A O 17
ATOM 26491 N N . LYS A 1 42 ? 16.626 -0.961 4.899 1.00 0.00 42 LYS A N 17
ATOM 26492 C CA . LYS A 1 42 ? 15.675 -0.267 4.047 1.00 0.00 42 LYS A CA 17
ATOM 26493 C C . LYS A 1 42 ? 15.506 -1.043 2.740 1.00 0.00 42 LYS A C 17
ATOM 26494 O O . LYS A 1 42 ? 14.397 -1.161 2.222 1.00 0.00 42 LYS A O 17
ATOM 26513 N N . SER A 1 43 ? 16.624 -1.552 2.243 1.00 0.00 43 SER A N 17
ATOM 26514 C CA . SER A 1 43 ? 16.615 -2.314 1.005 1.00 0.00 43 SER A CA 17
ATOM 26515 C C . SER A 1 43 ? 15.868 -3.633 1.209 1.00 0.00 43 SER A C 17
ATOM 26516 O O . SER A 1 43 ? 15.220 -4.132 0.290 1.00 0.00 43 SER A O 17
ATOM 26524 N N . ASP A 1 44 ? 15.984 -4.162 2.419 1.00 0.00 44 ASP A N 17
ATOM 26525 C CA . ASP A 1 44 ? 15.329 -5.414 2.755 1.00 0.00 44 ASP A CA 17
ATOM 26526 C C . ASP A 1 44 ? 13.823 -5.176 2.890 1.00 0.00 44 ASP A C 17
ATOM 26527 O O . ASP A 1 44 ? 13.028 -5.794 2.184 1.00 0.00 44 ASP A O 17
ATOM 26536 N N . VAL A 1 45 ? 13.478 -4.279 3.802 1.00 0.00 45 VAL A N 17
ATOM 26537 C CA . VAL A 1 45 ? 12.082 -3.952 4.039 1.00 0.00 45 VAL A CA 17
ATOM 26538 C C . VAL A 1 45 ? 11.431 -3.530 2.720 1.00 0.00 45 VAL A C 17
ATOM 26539 O O . VAL A 1 45 ? 10.233 -3.729 2.523 1.00 0.00 45 VAL A O 17
ATOM 26552 N N . GLU A 1 46 ? 12.248 -2.954 1.851 1.00 0.00 46 GLU A N 17
ATOM 26553 C CA . GLU A 1 46 ? 11.767 -2.501 0.557 1.00 0.00 46 GLU A CA 17
ATOM 26554 C C . GLU A 1 46 ? 11.210 -3.680 -0.244 1.00 0.00 46 GLU A C 17
ATOM 26555 O O . GLU A 1 46 ? 10.048 -3.667 -0.647 1.00 0.00 46 GLU A O 17
ATOM 26567 N N . THR A 1 47 ? 12.065 -4.670 -0.451 1.00 0.00 47 THR A N 17
ATOM 26568 C CA . THR A 1 47 ? 11.673 -5.854 -1.196 1.00 0.00 47 THR A CA 17
ATOM 26569 C C . THR A 1 47 ? 10.550 -6.596 -0.467 1.00 0.00 47 THR A C 17
ATOM 26570 O O . THR A 1 47 ? 9.737 -7.271 -1.096 1.00 0.00 47 THR A O 17
ATOM 26581 N N . ILE A 1 48 ? 10.542 -6.444 0.849 1.00 0.00 48 ILE A N 17
ATOM 26582 C CA . ILE A 1 48 ? 9.532 -7.091 1.670 1.00 0.00 48 ILE A CA 17
ATOM 26583 C C . ILE A 1 48 ? 8.155 -6.529 1.314 1.00 0.00 48 ILE A C 17
ATOM 26584 O O . ILE A 1 48 ? 7.201 -7.283 1.129 1.00 0.00 48 ILE A O 17
ATOM 26600 N N . PHE A 1 49 ? 8.094 -5.208 1.229 1.00 0.00 49 PHE A N 17
ATOM 26601 C CA . PHE A 1 49 ? 6.849 -4.535 0.899 1.00 0.00 49 PHE A CA 17
ATOM 26602 C C . PHE A 1 49 ? 6.713 -4.345 -0.612 1.00 0.00 49 PHE A C 17
ATOM 26603 O O . PHE A 1 49 ? 5.638 -4.005 -1.105 1.00 0.00 49 PHE A O 17
ATOM 26620 N N . SER A 1 50 ? 7.818 -4.572 -1.307 1.00 0.00 50 SER A N 17
ATOM 26621 C CA . SER A 1 50 ? 7.836 -4.429 -2.753 1.00 0.00 50 SER A CA 17
ATOM 26622 C C . SER A 1 50 ? 6.828 -5.391 -3.386 1.00 0.00 50 SER A C 17
ATOM 26623 O O . SER A 1 50 ? 6.349 -5.153 -4.493 1.00 0.00 50 SER A O 17
ATOM 26631 N N . LYS A 1 51 ? 6.537 -6.457 -2.655 1.00 0.00 51 LYS A N 17
ATOM 26632 C CA . LYS A 1 51 ? 5.595 -7.456 -3.132 1.00 0.00 51 LYS A CA 17
ATOM 26633 C C . LYS A 1 51 ? 4.244 -6.790 -3.399 1.00 0.00 51 LYS A C 17
ATOM 26634 O O . LYS A 1 51 ? 3.446 -7.293 -4.189 1.00 0.00 51 LYS A O 17
ATOM 26653 N N . TYR A 1 52 ? 4.029 -5.669 -2.726 1.00 0.00 52 TYR A N 17
ATOM 26654 C CA . TYR A 1 52 ? 2.788 -4.929 -2.881 1.00 0.00 52 TYR A CA 17
ATOM 26655 C C . TYR A 1 52 ? 2.930 -3.838 -3.944 1.00 0.00 52 TYR A C 17
ATOM 26656 O O . TYR A 1 52 ? 2.005 -3.058 -4.165 1.00 0.00 52 TYR A O 17
ATOM 26674 N N . GLY A 1 53 ? 4.096 -3.817 -4.574 1.00 0.00 53 GLY A N 17
ATOM 26675 C CA . GLY A 1 53 ? 4.371 -2.834 -5.608 1.00 0.00 53 GLY A CA 17
ATOM 26676 C C . GLY A 1 53 ? 5.602 -1.997 -5.255 1.00 0.00 53 GLY A C 17
ATOM 26677 O O . GLY A 1 53 ? 6.001 -1.932 -4.093 1.00 0.00 53 GLY A O 17
ATOM 26681 N N . ARG A 1 54 ? 6.171 -1.379 -6.280 1.00 0.00 54 ARG A N 17
ATOM 26682 C CA . ARG A 1 54 ? 7.349 -0.549 -6.093 1.00 0.00 54 ARG A CA 17
ATOM 26683 C C . ARG A 1 54 ? 7.030 0.624 -5.165 1.00 0.00 54 ARG A C 17
ATOM 26684 O O . ARG A 1 54 ? 6.003 1.283 -5.322 1.00 0.00 54 ARG A O 17
ATOM 26705 N N . VAL A 1 55 ? 7.929 0.850 -4.218 1.00 0.00 55 VAL A N 17
ATOM 26706 C CA . VAL A 1 55 ? 7.755 1.933 -3.265 1.00 0.00 55 VAL A CA 17
ATOM 26707 C C . VAL A 1 55 ? 8.432 3.195 -3.805 1.00 0.00 55 VAL A C 17
ATOM 26708 O O . VAL A 1 55 ? 9.601 3.162 -4.187 1.00 0.00 55 VAL A O 17
ATOM 26721 N N . ALA A 1 56 ? 7.669 4.278 -3.818 1.00 0.00 56 ALA A N 17
ATOM 26722 C CA . ALA A 1 56 ? 8.180 5.548 -4.305 1.00 0.00 56 ALA A CA 17
ATOM 26723 C C . ALA A 1 56 ? 9.374 5.974 -3.448 1.00 0.00 56 ALA A C 17
ATOM 26724 O O . ALA A 1 56 ? 10.348 6.522 -3.963 1.00 0.00 56 ALA A O 17
ATOM 26731 N N . GLY A 1 57 ? 9.260 5.705 -2.156 1.00 0.00 57 GLY A N 17
ATOM 26732 C CA . GLY A 1 57 ? 10.319 6.054 -1.223 1.00 0.00 57 GLY A CA 17
ATOM 26733 C C . GLY A 1 57 ? 10.091 5.391 0.137 1.00 0.00 57 GLY A C 17
ATOM 26734 O O . GLY A 1 57 ? 9.071 5.627 0.784 1.00 0.00 57 GLY A O 17
ATOM 26738 N N . CYS A 1 58 ? 11.057 4.574 0.531 1.00 0.00 58 CYS A N 17
ATOM 26739 C CA . CYS A 1 58 ? 10.974 3.876 1.802 1.00 0.00 58 CYS A CA 17
ATOM 26740 C C . CYS A 1 58 ? 12.104 4.381 2.702 1.00 0.00 58 CYS A C 17
ATOM 26741 O O . CYS A 1 58 ? 13.246 4.505 2.261 1.00 0.00 58 CYS A O 17
ATOM 26749 N N . SER A 1 59 ? 11.747 4.658 3.948 1.00 0.00 59 SER A N 17
ATOM 26750 C CA . SER A 1 59 ? 12.716 5.147 4.913 1.00 0.00 59 SER A CA 17
ATOM 26751 C C . SER A 1 59 ? 12.755 4.221 6.131 1.00 0.00 59 SER A C 17
ATOM 26752 O O . SER A 1 59 ? 11.744 3.616 6.487 1.00 0.00 59 SER A O 17
ATOM 26760 N N . VAL A 1 60 ? 13.931 4.139 6.735 1.00 0.00 60 VAL A N 17
ATOM 26761 C CA . VAL A 1 60 ? 14.114 3.297 7.905 1.00 0.00 60 VAL A CA 17
ATOM 26762 C C . VAL A 1 60 ? 14.682 4.138 9.049 1.00 0.00 60 VAL A C 17
ATOM 26763 O O . VAL A 1 60 ? 15.757 4.722 8.921 1.00 0.00 60 VAL A O 17
ATOM 26776 N N . HIS A 1 61 ? 13.935 4.173 10.143 1.00 0.00 61 HIS A N 17
ATOM 26777 C CA . HIS A 1 61 ? 14.351 4.933 11.309 1.00 0.00 61 HIS A CA 17
ATOM 26778 C C . HIS A 1 61 ? 14.536 3.988 12.498 1.00 0.00 61 HIS A C 17
ATOM 26779 O O . HIS A 1 61 ? 13.788 3.024 12.652 1.00 0.00 61 HIS A O 17
ATOM 26793 N N . LYS A 1 62 ? 15.538 4.298 13.309 1.00 0.00 62 LYS A N 17
ATOM 26794 C CA . LYS A 1 62 ? 15.831 3.488 14.479 1.00 0.00 62 LYS A CA 17
ATOM 26795 C C . LYS A 1 62 ? 14.608 3.467 15.399 1.00 0.00 62 LYS A C 17
ATOM 26796 O O . LYS A 1 62 ? 14.528 4.246 16.348 1.00 0.00 62 LYS A O 17
ATOM 26815 N N . GLY A 1 63 ? 13.687 2.569 15.085 1.00 0.00 63 GLY A N 17
ATOM 26816 C CA . GLY A 1 63 ? 12.472 2.436 15.871 1.00 0.00 63 GLY A CA 17
ATOM 26817 C C . GLY A 1 63 ? 11.259 2.193 14.970 1.00 0.00 63 GLY A C 17
ATOM 26818 O O . GLY A 1 63 ? 10.248 1.655 15.417 1.00 0.00 63 GLY A O 17
ATOM 26822 N N . TYR A 1 64 ? 11.401 2.601 13.718 1.00 0.00 64 TYR A N 17
ATOM 26823 C CA . TYR A 1 64 ? 10.331 2.434 12.750 1.00 0.00 64 TYR A CA 17
ATOM 26824 C C . TYR A 1 64 ? 10.851 2.606 11.321 1.00 0.00 64 TYR A C 17
ATOM 26825 O O . TYR A 1 64 ? 12.026 2.904 11.117 1.00 0.00 64 TYR A O 17
ATOM 26843 N N . ALA A 1 65 ? 9.949 2.411 10.370 1.00 0.00 65 ALA A N 17
ATOM 26844 C CA . ALA A 1 65 ? 10.302 2.541 8.967 1.00 0.00 65 ALA A CA 17
ATOM 26845 C C . ALA A 1 65 ? 9.076 3.002 8.177 1.00 0.00 65 ALA A C 17
ATOM 26846 O O . ALA A 1 65 ? 7.946 2.659 8.522 1.00 0.00 65 ALA A O 17
ATOM 26853 N N . PHE A 1 66 ? 9.340 3.772 7.132 1.00 0.00 66 PHE A N 17
ATOM 26854 C CA . PHE A 1 66 ? 8.271 4.284 6.290 1.00 0.00 66 PHE A CA 17
ATOM 26855 C C . PHE A 1 66 ? 8.360 3.703 4.878 1.00 0.00 66 PHE A C 17
ATOM 26856 O O . PHE A 1 66 ? 9.446 3.366 4.408 1.00 0.00 66 PHE A O 17
ATOM 26873 N N . VAL A 1 67 ? 7.203 3.604 4.239 1.00 0.00 67 VAL A N 17
ATOM 26874 C CA . VAL A 1 67 ? 7.137 3.069 2.890 1.00 0.00 67 VAL A CA 17
ATOM 26875 C C . VAL A 1 67 ? 6.158 3.905 2.063 1.00 0.00 67 VAL A C 17
ATOM 26876 O O . VAL A 1 67 ? 4.973 3.980 2.385 1.00 0.00 67 VAL A O 17
ATOM 26889 N N . GLN A 1 68 ? 6.689 4.513 1.012 1.00 0.00 68 GLN A N 17
ATOM 26890 C CA . GLN A 1 68 ? 5.877 5.341 0.137 1.00 0.00 68 GLN A CA 17
ATOM 26891 C C . GLN A 1 68 ? 5.570 4.596 -1.164 1.00 0.00 68 GLN A C 17
ATOM 26892 O O . GLN A 1 68 ? 6.421 3.881 -1.690 1.00 0.00 68 GLN A O 17
ATOM 26906 N N . TYR A 1 69 ? 4.350 4.788 -1.644 1.00 0.00 69 TYR A N 17
ATOM 26907 C CA . TYR A 1 69 ? 3.920 4.143 -2.873 1.00 0.00 69 TYR A CA 17
ATOM 26908 C C . TYR A 1 69 ? 3.378 5.169 -3.870 1.00 0.00 69 TYR A C 17
ATOM 26909 O O . TYR A 1 69 ? 3.232 6.344 -3.540 1.00 0.00 69 TYR A O 17
ATOM 26927 N N . SER A 1 70 ? 3.095 4.686 -5.072 1.00 0.00 70 SER A N 17
ATOM 26928 C CA . SER A 1 70 ? 2.572 5.547 -6.119 1.00 0.00 70 SER A CA 17
ATOM 26929 C C . SER A 1 70 ? 1.044 5.573 -6.061 1.00 0.00 70 SER A C 17
ATOM 26930 O O . SER A 1 70 ? 0.428 6.613 -6.290 1.00 0.00 70 SER A O 17
ATOM 26938 N N . ASN A 1 71 ? 0.475 4.417 -5.754 1.00 0.00 71 ASN A N 17
ATOM 26939 C CA . ASN A 1 71 ? -0.970 4.294 -5.663 1.00 0.00 71 ASN A CA 17
ATOM 26940 C C . ASN A 1 71 ? -1.376 4.180 -4.192 1.00 0.00 71 ASN A C 17
ATOM 26941 O O . ASN A 1 71 ? -0.639 3.620 -3.382 1.00 0.00 71 ASN A O 17
ATOM 26952 N N . GLU A 1 72 ? -2.548 4.720 -3.891 1.00 0.00 72 GLU A N 17
ATOM 26953 C CA . GLU A 1 72 ? -3.061 4.686 -2.532 1.00 0.00 72 GLU A CA 17
ATOM 26954 C C . GLU A 1 72 ? -3.505 3.268 -2.168 1.00 0.00 72 GLU A C 17
ATOM 26955 O O . GLU A 1 72 ? -3.765 2.975 -1.002 1.00 0.00 72 GLU A O 17
ATOM 26967 N N . ARG A 1 73 ? -3.578 2.425 -3.187 1.00 0.00 73 ARG A N 17
ATOM 26968 C CA . ARG A 1 73 ? -3.986 1.044 -2.989 1.00 0.00 73 ARG A CA 17
ATOM 26969 C C . ARG A 1 73 ? -2.766 0.166 -2.704 1.00 0.00 73 ARG A C 17
ATOM 26970 O O . ARG A 1 73 ? -2.832 -0.746 -1.881 1.00 0.00 73 ARG A O 17
ATOM 26991 N N . HIS A 1 74 ? -1.681 0.471 -3.402 1.00 0.00 74 HIS A N 17
ATOM 26992 C CA . HIS A 1 74 ? -0.449 -0.280 -3.234 1.00 0.00 74 HIS A CA 17
ATOM 26993 C C . HIS A 1 74 ? 0.009 -0.196 -1.777 1.00 0.00 74 HIS A C 17
ATOM 26994 O O . HIS A 1 74 ? 0.808 -1.015 -1.325 1.00 0.00 74 HIS A O 17
ATOM 27008 N N . ALA A 1 75 ? -0.516 0.802 -1.082 1.00 0.00 75 ALA A N 17
ATOM 27009 C CA . ALA A 1 75 ? -0.171 1.004 0.315 1.00 0.00 75 ALA A CA 17
ATOM 27010 C C . ALA A 1 75 ? -1.033 0.088 1.187 1.00 0.00 75 ALA A C 17
ATOM 27011 O O . ALA A 1 75 ? -0.516 -0.812 1.847 1.00 0.00 75 ALA A O 17
ATOM 27018 N N . ARG A 1 76 ? -2.331 0.349 1.161 1.00 0.00 76 ARG A N 17
ATOM 27019 C CA . ARG A 1 76 ? -3.269 -0.441 1.940 1.00 0.00 76 ARG A CA 17
ATOM 27020 C C . ARG A 1 76 ? -2.892 -1.923 1.881 1.00 0.00 76 ARG A C 17
ATOM 27021 O O . ARG A 1 76 ? -2.944 -2.621 2.893 1.00 0.00 76 ARG A O 17
ATOM 27042 N N . ALA A 1 77 ? -2.521 -2.359 0.687 1.00 0.00 77 ALA A N 17
ATOM 27043 C CA . ALA A 1 77 ? -2.135 -3.745 0.483 1.00 0.00 77 ALA A CA 17
ATOM 27044 C C . ALA A 1 77 ? -0.944 -4.076 1.384 1.00 0.00 77 ALA A C 17
ATOM 27045 O O . ALA A 1 77 ? -0.963 -5.074 2.103 1.00 0.00 77 ALA A O 17
ATOM 27052 N N . ALA A 1 78 ? 0.065 -3.220 1.315 1.00 0.00 78 ALA A N 17
ATOM 27053 C CA . ALA A 1 78 ? 1.263 -3.409 2.116 1.00 0.00 78 ALA A CA 17
ATOM 27054 C C . ALA A 1 78 ? 0.939 -3.129 3.585 1.00 0.00 78 ALA A C 17
ATOM 27055 O O . ALA A 1 78 ? 1.601 -3.650 4.481 1.00 0.00 78 ALA A O 17
ATOM 27062 N N . VAL A 1 79 ? -0.080 -2.306 3.787 1.00 0.00 79 VAL A N 17
ATOM 27063 C CA . VAL A 1 79 ? -0.500 -1.951 5.131 1.00 0.00 79 VAL A CA 17
ATOM 27064 C C . VAL A 1 79 ? -1.002 -3.204 5.852 1.00 0.00 79 VAL A C 17
ATOM 27065 O O . VAL A 1 79 ? -0.352 -3.697 6.773 1.00 0.00 79 VAL A O 17
ATOM 27078 N N . LEU A 1 80 ? -2.154 -3.682 5.406 1.00 0.00 80 LEU A N 17
ATOM 27079 C CA . LEU A 1 80 ? -2.751 -4.868 5.997 1.00 0.00 80 LEU A CA 17
ATOM 27080 C C . LEU A 1 80 ? -1.898 -6.090 5.650 1.00 0.00 80 LEU A C 17
ATOM 27081 O O . LEU A 1 80 ? -1.683 -6.961 6.491 1.00 0.00 80 LEU A O 17
ATOM 27097 N N . GLY A 1 81 ? -1.435 -6.115 4.408 1.00 0.00 81 GLY A N 17
ATOM 27098 C CA . GLY A 1 81 ? -0.611 -7.216 3.939 1.00 0.00 81 GLY A CA 17
ATOM 27099 C C . GLY A 1 81 ? 0.555 -7.474 4.897 1.00 0.00 81 GLY A C 17
ATOM 27100 O O . GLY A 1 81 ? 0.956 -8.620 5.097 1.00 0.00 81 GLY A O 17
ATOM 27104 N N . GLU A 1 82 ? 1.066 -6.391 5.463 1.00 0.00 82 GLU A N 17
ATOM 27105 C CA . GLU A 1 82 ? 2.177 -6.486 6.394 1.00 0.00 82 GLU A CA 17
ATOM 27106 C C . GLU A 1 82 ? 1.668 -6.421 7.835 1.00 0.00 82 GLU A C 17
ATOM 27107 O O . GLU A 1 82 ? 1.944 -7.314 8.635 1.00 0.00 82 GLU A O 17
ATOM 27119 N N . ASN A 1 83 ? 0.936 -5.356 8.123 1.00 0.00 83 ASN A N 17
ATOM 27120 C CA . ASN A 1 83 ? 0.386 -5.162 9.454 1.00 0.00 83 ASN A CA 17
ATOM 27121 C C . ASN A 1 83 ? -0.086 -6.509 10.007 1.00 0.00 83 ASN A C 17
ATOM 27122 O O . ASN A 1 83 ? -1.048 -7.087 9.503 1.00 0.00 83 ASN A O 17
ATOM 27133 N N . GLY A 1 84 ? 0.612 -6.969 11.034 1.00 0.00 84 GLY A N 17
ATOM 27134 C CA . GLY A 1 84 ? 0.276 -8.236 11.660 1.00 0.00 84 GLY A CA 17
ATOM 27135 C C . GLY A 1 84 ? 1.484 -9.175 11.680 1.00 0.00 84 GLY A C 17
ATOM 27136 O O . GLY A 1 84 ? 1.590 -10.036 12.552 1.00 0.00 84 GLY A O 17
ATOM 27140 N N . ARG A 1 85 ? 2.363 -8.977 10.709 1.00 0.00 85 ARG A N 17
ATOM 27141 C CA . ARG A 1 85 ? 3.559 -9.796 10.604 1.00 0.00 85 ARG A CA 17
ATOM 27142 C C . ARG A 1 85 ? 4.497 -9.518 11.780 1.00 0.00 85 ARG A C 17
ATOM 27143 O O . ARG A 1 85 ? 4.507 -8.414 12.324 1.00 0.00 85 ARG A O 17
ATOM 27164 N N . VAL A 1 86 ? 5.264 -10.537 12.138 1.00 0.00 86 VAL A N 17
ATOM 27165 C CA . VAL A 1 86 ? 6.204 -10.416 13.239 1.00 0.00 86 VAL A CA 17
ATOM 27166 C C . VAL A 1 86 ? 7.632 -10.480 12.694 1.00 0.00 86 VAL A C 17
ATOM 27167 O O . VAL A 1 86 ? 7.902 -11.199 11.734 1.00 0.00 86 VAL A O 17
ATOM 27180 N N . LEU A 1 87 ? 8.509 -9.718 13.332 1.00 0.00 87 LEU A N 17
ATOM 27181 C CA . LEU A 1 87 ? 9.902 -9.678 12.923 1.00 0.00 87 LEU A CA 17
ATOM 27182 C C . LEU A 1 87 ? 10.780 -9.404 14.146 1.00 0.00 87 LEU A C 17
ATOM 27183 O O . LEU A 1 87 ? 10.666 -8.352 14.773 1.00 0.00 87 LEU A O 17
ATOM 27199 N N . ALA A 1 88 ? 11.637 -10.369 14.448 1.00 0.00 88 ALA A N 17
ATOM 27200 C CA . ALA A 1 88 ? 12.533 -10.245 15.585 1.00 0.00 88 ALA A CA 17
ATOM 27201 C C . ALA A 1 88 ? 11.833 -10.765 16.841 1.00 0.00 88 ALA A C 17
ATOM 27202 O O . ALA A 1 88 ? 12.475 -10.995 17.865 1.00 0.00 88 ALA A O 17
ATOM 27209 N N . GLY A 1 89 ? 10.524 -10.937 16.722 1.00 0.00 89 GLY A N 17
ATOM 27210 C CA . GLY A 1 89 ? 9.730 -11.426 17.836 1.00 0.00 89 GLY A CA 17
ATOM 27211 C C . GLY A 1 89 ? 8.540 -10.503 18.108 1.00 0.00 89 GLY A C 17
ATOM 27212 O O . GLY A 1 89 ? 7.592 -10.891 18.789 1.00 0.00 89 GLY A O 17
ATOM 27216 N N . GLN A 1 90 ? 8.628 -9.300 17.561 1.00 0.00 90 GLN A N 17
ATOM 27217 C CA . GLN A 1 90 ? 7.571 -8.319 17.736 1.00 0.00 90 GLN A CA 17
ATOM 27218 C C . GLN A 1 90 ? 6.685 -8.265 16.489 1.00 0.00 90 GLN A C 17
ATOM 27219 O O . GLN A 1 90 ? 7.142 -8.559 15.386 1.00 0.00 90 GLN A O 17
ATOM 27233 N N . THR A 1 91 ? 5.434 -7.887 16.707 1.00 0.00 91 THR A N 17
ATOM 27234 C CA . THR A 1 91 ? 4.480 -7.791 15.615 1.00 0.00 91 THR A CA 17
ATOM 27235 C C . THR A 1 91 ? 4.588 -6.427 14.931 1.00 0.00 91 THR A C 17
ATOM 27236 O O . THR A 1 91 ? 4.243 -5.404 15.520 1.00 0.00 91 THR A O 17
ATOM 27247 N N . LEU A 1 92 ? 5.070 -6.456 13.697 1.00 0.00 92 LEU A N 17
ATOM 27248 C CA . LEU A 1 92 ? 5.228 -5.235 12.926 1.00 0.00 92 LEU A CA 17
ATOM 27249 C C . LEU A 1 92 ? 3.910 -4.458 12.934 1.00 0.00 92 LEU A C 17
ATOM 27250 O O . LEU A 1 92 ? 2.935 -4.876 12.310 1.00 0.00 92 LEU A O 17
ATOM 27266 N N . ASP A 1 93 ? 3.922 -3.342 13.647 1.00 0.00 93 ASP A N 17
ATOM 27267 C CA . ASP A 1 93 ? 2.739 -2.503 13.743 1.00 0.00 93 ASP A CA 17
ATOM 27268 C C . ASP A 1 93 ? 2.761 -1.467 12.617 1.00 0.00 93 ASP A C 17
ATOM 27269 O O . ASP A 1 93 ? 3.440 -0.447 12.720 1.00 0.00 93 ASP A O 17
ATOM 27278 N N . ILE A 1 94 ? 2.008 -1.765 11.568 1.00 0.00 94 ILE A N 17
ATOM 27279 C CA . ILE A 1 94 ? 1.932 -0.873 10.424 1.00 0.00 94 ILE A CA 17
ATOM 27280 C C . ILE A 1 94 ? 0.540 -0.242 10.367 1.00 0.00 94 ILE A C 17
ATOM 27281 O O . ILE A 1 94 ? -0.422 -0.802 10.891 1.00 0.00 94 ILE A O 17
ATOM 27297 N N . ASN A 1 95 ? 0.476 0.916 9.726 1.00 0.00 95 ASN A N 17
ATOM 27298 C CA . ASN A 1 95 ? -0.783 1.629 9.593 1.00 0.00 95 ASN A CA 17
ATOM 27299 C C . ASN A 1 95 ? -0.659 2.673 8.481 1.00 0.00 95 ASN A C 17
ATOM 27300 O O . ASN A 1 95 ? 0.448 3.021 8.073 1.00 0.00 95 ASN A O 17
ATOM 27311 N N . MET A 1 96 ? -1.810 3.142 8.022 1.00 0.00 96 MET A N 17
ATOM 27312 C CA . MET A 1 96 ? -1.843 4.139 6.966 1.00 0.00 96 MET A CA 17
ATOM 27313 C C . MET A 1 96 ? -1.361 5.498 7.478 1.00 0.00 96 MET A C 17
ATOM 27314 O O . MET A 1 96 ? -1.657 5.879 8.609 1.00 0.00 96 MET A O 17
ATOM 27328 N N . ALA A 1 97 ? -0.627 6.191 6.620 1.00 0.00 97 ALA A N 17
ATOM 27329 C CA . ALA A 1 97 ? -0.101 7.499 6.972 1.00 0.00 97 ALA A CA 17
ATOM 27330 C C . ALA A 1 97 ? -1.264 8.459 7.233 1.00 0.00 97 ALA A C 17
ATOM 27331 O O . ALA A 1 97 ? -1.342 9.071 8.297 1.00 0.00 97 ALA A O 17
ATOM 27338 N N . GLY A 1 98 ? -2.140 8.559 6.243 1.00 0.00 98 GLY A N 17
ATOM 27339 C CA . GLY A 1 98 ? -3.295 9.434 6.353 1.00 0.00 98 GLY A CA 17
ATOM 27340 C C . GLY A 1 98 ? -4.439 8.740 7.095 1.00 0.00 98 GLY A C 17
ATOM 27341 O O . GLY A 1 98 ? -5.543 8.618 6.567 1.00 0.00 98 GLY A O 17
ATOM 27345 N N . GLU A 1 99 ? -4.136 8.304 8.309 1.00 0.00 99 GLU A N 17
ATOM 27346 C CA . GLU A 1 99 ? -5.125 7.625 9.129 1.00 0.00 99 GLU A CA 17
ATOM 27347 C C . GLU A 1 99 ? -5.422 8.444 10.387 1.00 0.00 99 GLU A C 17
ATOM 27348 O O . GLU A 1 99 ? -4.504 8.893 11.071 1.00 0.00 99 GLU A O 17
ATOM 27360 N N . PRO A 1 100 ? -6.743 8.616 10.662 1.00 0.00 100 PRO A N 17
ATOM 27361 C CA . PRO A 1 100 ? -7.173 9.372 11.826 1.00 0.00 100 PRO A CA 17
ATOM 27362 C C . PRO A 1 100 ? -6.976 8.562 13.109 1.00 0.00 100 PRO A C 17
ATOM 27363 O O . PRO A 1 100 ? -6.229 7.585 13.122 1.00 0.00 100 PRO A O 17
ATOM 27374 N N . LYS A 1 101 ? -7.659 8.999 14.157 1.00 0.00 101 LYS A N 17
ATOM 27375 C CA . LYS A 1 101 ? -7.569 8.327 15.442 1.00 0.00 101 LYS A CA 17
ATOM 27376 C C . LYS A 1 101 ? -7.556 6.813 15.221 1.00 0.00 101 LYS A C 17
ATOM 27377 O O . LYS A 1 101 ? -8.539 6.242 14.751 1.00 0.00 101 LYS A O 17
ATOM 27396 N N . PRO A 1 102 ? -6.402 6.189 15.580 1.00 0.00 102 PRO A N 17
ATOM 27397 C CA . PRO A 1 102 ? -6.247 4.753 15.425 1.00 0.00 102 PRO A CA 17
ATOM 27398 C C . PRO A 1 102 ? -7.030 3.999 16.502 1.00 0.00 102 PRO A C 17
ATOM 27399 O O . PRO A 1 102 ? -6.771 4.164 17.693 1.00 0.00 102 PRO A O 17
ATOM 27410 N N . ASP A 1 103 ? -7.971 3.187 16.045 1.00 0.00 103 ASP A N 17
ATOM 27411 C CA . ASP A 1 103 ? -8.793 2.406 16.954 1.00 0.00 103 ASP A CA 17
ATOM 27412 C C . ASP A 1 103 ? -9.281 1.145 16.239 1.00 0.00 103 ASP A C 17
ATOM 27413 O O . ASP A 1 103 ? -9.990 1.229 15.238 1.00 0.00 103 ASP A O 17
ATOM 27422 N N . ARG A 1 104 ? -8.880 0.004 16.781 1.00 0.00 104 ARG A N 17
ATOM 27423 C CA . ARG A 1 104 ? -9.267 -1.274 16.208 1.00 0.00 104 ARG A CA 17
ATOM 27424 C C . ARG A 1 104 ? -9.446 -2.319 17.311 1.00 0.00 104 ARG A C 17
ATOM 27425 O O . ARG A 1 104 ? -8.813 -2.231 18.362 1.00 0.00 104 ARG A O 17
ATOM 27446 N N . SER A 1 105 ? -10.312 -3.283 17.034 1.00 0.00 105 SER A N 17
ATOM 27447 C CA . SER A 1 105 ? -10.582 -4.344 17.990 1.00 0.00 105 SER A CA 17
ATOM 27448 C C . SER A 1 105 ? -10.752 -5.677 17.258 1.00 0.00 105 SER A C 17
ATOM 27449 O O . SER A 1 105 ? -11.616 -5.808 16.393 1.00 0.00 105 SER A O 17
ATOM 27457 N N . GLY A 1 106 ? -9.914 -6.632 17.633 1.00 0.00 106 GLY A N 17
ATOM 27458 C CA . GLY A 1 106 ? -9.960 -7.950 17.023 1.00 0.00 106 GLY A CA 17
ATOM 27459 C C . GLY A 1 106 ? -9.164 -8.964 17.847 1.00 0.00 106 GLY A C 17
ATOM 27460 O O . GLY A 1 106 ? -8.492 -8.596 18.810 1.00 0.00 106 GLY A O 17
ATOM 27464 N N . PRO A 1 107 ? -9.268 -10.253 17.428 1.00 0.00 107 PRO A N 17
ATOM 27465 C CA . PRO A 1 107 ? -8.565 -11.323 18.116 1.00 0.00 107 PRO A CA 17
ATOM 27466 C C . PRO A 1 107 ? -7.071 -11.299 17.785 1.00 0.00 107 PRO A C 17
ATOM 27467 O O . PRO A 1 107 ? -6.691 -11.312 16.616 1.00 0.00 107 PRO A O 17
ATOM 27478 N N . SER A 1 108 ? -6.266 -11.266 18.836 1.00 0.00 108 SER A N 17
ATOM 27479 C CA . SER A 1 108 ? -4.822 -11.240 18.672 1.00 0.00 108 SER A CA 17
ATOM 27480 C C . SER A 1 108 ? -4.400 -9.961 17.946 1.00 0.00 108 SER A C 17
ATOM 27481 O O . SER A 1 108 ? -4.505 -9.874 16.724 1.00 0.00 108 SER A O 17
ATOM 27489 N N . SER A 1 109 ? -3.933 -9.001 18.730 1.00 0.00 109 SER A N 17
ATOM 27490 C CA . SER A 1 109 ? -3.495 -7.730 18.177 1.00 0.00 109 SER A CA 17
ATOM 27491 C C . SER A 1 109 ? -2.646 -6.978 19.204 1.00 0.00 109 SER A C 17
ATOM 27492 O O . SER A 1 109 ? -2.887 -7.077 20.406 1.00 0.00 109 SER A O 17
ATOM 27500 N N . GLY A 1 110 ? -1.671 -6.241 18.692 1.00 0.00 110 GLY A N 17
ATOM 27501 C CA . GLY A 1 110 ? -0.785 -5.472 19.549 1.00 0.00 110 GLY A CA 17
ATOM 27502 C C . GLY A 1 110 ? 0.639 -6.028 19.505 1.00 0.00 110 GLY A C 17
ATOM 27503 O O . GLY A 1 110 ? 0.837 -7.242 19.521 1.00 0.00 110 GLY A O 17
ATOM 27507 N N . GLY A 1 1 ? 0.793 -6.037 31.504 1.00 0.00 1 GLY A N 18
ATOM 27508 C CA . GLY A 1 1 ? 0.752 -7.488 31.573 1.00 0.00 1 GLY A CA 18
ATOM 27509 C C . GLY A 1 1 ? 0.181 -8.083 30.284 1.00 0.00 1 GLY A C 18
ATOM 27510 O O . GLY A 1 1 ? -0.823 -7.599 29.764 1.00 0.00 1 GLY A O 18
ATOM 27514 N N . SER A 1 2 ? 0.847 -9.123 29.806 1.00 0.00 2 SER A N 18
ATOM 27515 C CA . SER A 1 2 ? 0.419 -9.790 28.587 1.00 0.00 2 SER A CA 18
ATOM 27516 C C . SER A 1 2 ? -0.767 -10.710 28.883 1.00 0.00 2 SER A C 18
ATOM 27517 O O . SER A 1 2 ? -0.609 -11.744 29.529 1.00 0.00 2 SER A O 18
ATOM 27525 N N . SER A 1 3 ? -1.928 -10.300 28.395 1.00 0.00 3 SER A N 18
ATOM 27526 C CA . SER A 1 3 ? -3.141 -11.075 28.599 1.00 0.00 3 SER A CA 18
ATOM 27527 C C . SER A 1 3 ? -3.970 -11.096 27.313 1.00 0.00 3 SER A C 18
ATOM 27528 O O . SER A 1 3 ? -4.271 -12.163 26.782 1.00 0.00 3 SER A O 18
ATOM 27536 N N . GLY A 1 4 ? -4.316 -9.903 26.851 1.00 0.00 4 GLY A N 18
ATOM 27537 C CA . GLY A 1 4 ? -5.105 -9.772 25.638 1.00 0.00 4 GLY A CA 18
ATOM 27538 C C . GLY A 1 4 ? -5.564 -8.326 25.436 1.00 0.00 4 GLY A C 18
ATOM 27539 O O . GLY A 1 4 ? -5.757 -7.591 26.404 1.00 0.00 4 GLY A O 18
ATOM 27543 N N . SER A 1 5 ? -5.725 -7.960 24.173 1.00 0.00 5 SER A N 18
ATOM 27544 C CA . SER A 1 5 ? -6.157 -6.616 23.832 1.00 0.00 5 SER A CA 18
ATOM 27545 C C . SER A 1 5 ? -6.894 -6.627 22.491 1.00 0.00 5 SER A C 18
ATOM 27546 O O . SER A 1 5 ? -6.275 -6.488 21.437 1.00 0.00 5 SER A O 18
ATOM 27554 N N . SER A 1 6 ? -8.206 -6.793 22.575 1.00 0.00 6 SER A N 18
ATOM 27555 C CA . SER A 1 6 ? -9.034 -6.824 21.382 1.00 0.00 6 SER A CA 18
ATOM 27556 C C . SER A 1 6 ? -8.883 -5.514 20.606 1.00 0.00 6 SER A C 18
ATOM 27557 O O . SER A 1 6 ? -8.452 -4.505 21.162 1.00 0.00 6 SER A O 18
ATOM 27565 N N . GLY A 1 7 ? -9.248 -5.572 19.333 1.00 0.00 7 GLY A N 18
ATOM 27566 C CA . GLY A 1 7 ? -9.158 -4.402 18.476 1.00 0.00 7 GLY A CA 18
ATOM 27567 C C . GLY A 1 7 ? -10.242 -4.430 17.396 1.00 0.00 7 GLY A C 18
ATOM 27568 O O . GLY A 1 7 ? -10.560 -5.490 16.858 1.00 0.00 7 GLY A O 18
ATOM 27572 N N . MET A 1 8 ? -10.779 -3.253 17.111 1.00 0.00 8 MET A N 18
ATOM 27573 C CA . MET A 1 8 ? -11.820 -3.130 16.105 1.00 0.00 8 MET A CA 18
ATOM 27574 C C . MET A 1 8 ? -11.581 -1.907 15.216 1.00 0.00 8 MET A C 18
ATOM 27575 O O . MET A 1 8 ? -10.982 -0.926 15.653 1.00 0.00 8 MET A O 18
ATOM 27589 N N . SER A 1 9 ? -12.064 -2.006 13.986 1.00 0.00 9 SER A N 18
ATOM 27590 C CA . SER A 1 9 ? -11.911 -0.920 13.033 1.00 0.00 9 SER A CA 18
ATOM 27591 C C . SER A 1 9 ? -12.755 -1.195 11.787 1.00 0.00 9 SER A C 18
ATOM 27592 O O . SER A 1 9 ? -12.439 -2.089 11.004 1.00 0.00 9 SER A O 18
ATOM 27600 N N . LEU A 1 10 ? -13.812 -0.409 11.642 1.00 0.00 10 LEU A N 18
ATOM 27601 C CA . LEU A 1 10 ? -14.704 -0.557 10.505 1.00 0.00 10 LEU A CA 18
ATOM 27602 C C . LEU A 1 10 ? -15.388 0.782 10.221 1.00 0.00 10 LEU A C 18
ATOM 27603 O O . LEU A 1 10 ? -16.524 1.003 10.637 1.00 0.00 10 LEU A O 18
ATOM 27619 N N . LYS A 1 11 ? -14.667 1.641 9.515 1.00 0.00 11 LYS A N 18
ATOM 27620 C CA . LYS A 1 11 ? -15.190 2.952 9.172 1.00 0.00 11 LYS A CA 18
ATOM 27621 C C . LYS A 1 11 ? -14.220 3.649 8.216 1.00 0.00 11 LYS A C 18
ATOM 27622 O O . LYS A 1 11 ? -13.077 3.220 8.064 1.00 0.00 11 LYS A O 18
ATOM 27641 N N . LEU A 1 12 ? -14.711 4.712 7.595 1.00 0.00 12 LEU A N 18
ATOM 27642 C CA . LEU A 1 12 ? -13.902 5.472 6.658 1.00 0.00 12 LEU A CA 18
ATOM 27643 C C . LEU A 1 12 ? -14.668 6.725 6.229 1.00 0.00 12 LEU A C 18
ATOM 27644 O O . LEU A 1 12 ? -15.888 6.690 6.078 1.00 0.00 12 LEU A O 18
ATOM 27660 N N . GLN A 1 13 ? -13.920 7.803 6.045 1.00 0.00 13 GLN A N 18
ATOM 27661 C CA . GLN A 1 13 ? -14.513 9.065 5.637 1.00 0.00 13 GLN A CA 18
ATOM 27662 C C . GLN A 1 13 ? -13.436 10.008 5.097 1.00 0.00 13 GLN A C 18
ATOM 27663 O O . GLN A 1 13 ? -12.426 10.246 5.758 1.00 0.00 13 GLN A O 18
ATOM 27677 N N . ALA A 1 14 ? -13.687 10.518 3.900 1.00 0.00 14 ALA A N 18
ATOM 27678 C CA . ALA A 1 14 ? -12.751 11.430 3.264 1.00 0.00 14 ALA A CA 18
ATOM 27679 C C . ALA A 1 14 ? -13.378 12.823 3.183 1.00 0.00 14 ALA A C 18
ATOM 27680 O O . ALA A 1 14 ? -13.788 13.262 2.110 1.00 0.00 14 ALA A O 18
ATOM 27687 N N . SER A 1 15 ? -13.433 13.480 4.333 1.00 0.00 15 SER A N 18
ATOM 27688 C CA . SER A 1 15 ? -14.003 14.814 4.406 1.00 0.00 15 SER A CA 18
ATOM 27689 C C . SER A 1 15 ? -12.907 15.835 4.716 1.00 0.00 15 SER A C 18
ATOM 27690 O O . SER A 1 15 ? -12.687 16.769 3.946 1.00 0.00 15 SER A O 18
ATOM 27698 N N . ASN A 1 16 ? -12.248 15.623 5.846 1.00 0.00 16 ASN A N 18
ATOM 27699 C CA . ASN A 1 16 ? -11.180 16.513 6.268 1.00 0.00 16 ASN A CA 18
ATOM 27700 C C . ASN A 1 16 ? -10.005 16.390 5.295 1.00 0.00 16 ASN A C 18
ATOM 27701 O O . ASN A 1 16 ? -9.558 15.285 4.993 1.00 0.00 16 ASN A O 18
ATOM 27712 N N . VAL A 1 17 ? -9.539 17.540 4.832 1.00 0.00 17 VAL A N 18
ATOM 27713 C CA . VAL A 1 17 ? -8.425 17.575 3.900 1.00 0.00 17 VAL A CA 18
ATOM 27714 C C . VAL A 1 17 ? -7.291 18.410 4.498 1.00 0.00 17 VAL A C 18
ATOM 27715 O O . VAL A 1 17 ? -7.435 18.973 5.582 1.00 0.00 17 VAL A O 18
ATOM 27728 N N . THR A 1 18 ? -6.188 18.464 3.765 1.00 0.00 18 THR A N 18
ATOM 27729 C CA . THR A 1 18 ? -5.030 19.221 4.210 1.00 0.00 18 THR A CA 18
ATOM 27730 C C . THR A 1 18 ? -4.467 20.059 3.060 1.00 0.00 18 THR A C 18
ATOM 27731 O O . THR A 1 18 ? -4.647 19.717 1.892 1.00 0.00 18 THR A O 18
ATOM 27742 N N . ASN A 1 19 ? -3.798 21.140 3.431 1.00 0.00 19 ASN A N 18
ATOM 27743 C CA . ASN A 1 19 ? -3.207 22.030 2.445 1.00 0.00 19 ASN A CA 18
ATOM 27744 C C . ASN A 1 19 ? -1.696 22.103 2.671 1.00 0.00 19 ASN A C 18
ATOM 27745 O O . ASN A 1 19 ? -0.916 21.931 1.735 1.00 0.00 19 ASN A O 18
ATOM 27756 N N . LYS A 1 20 ? -1.327 22.357 3.918 1.00 0.00 20 LYS A N 18
ATOM 27757 C CA . LYS A 1 20 ? 0.077 22.455 4.278 1.00 0.00 20 LYS A CA 18
ATOM 27758 C C . LYS A 1 20 ? 0.757 21.107 4.033 1.00 0.00 20 LYS A C 18
ATOM 27759 O O . LYS A 1 20 ? 0.089 20.111 3.757 1.00 0.00 20 LYS A O 18
ATOM 27778 N N . ASN A 1 21 ? 2.077 21.117 4.142 1.00 0.00 21 ASN A N 18
ATOM 27779 C CA . ASN A 1 21 ? 2.855 19.907 3.935 1.00 0.00 21 ASN A CA 18
ATOM 27780 C C . ASN A 1 21 ? 2.563 19.350 2.540 1.00 0.00 21 ASN A C 18
ATOM 27781 O O . ASN A 1 21 ? 1.710 19.874 1.825 1.00 0.00 21 ASN A O 18
ATOM 27792 N N . ASP A 1 22 ? 3.288 18.296 2.196 1.00 0.00 22 ASP A N 18
ATOM 27793 C CA . ASP A 1 22 ? 3.117 17.663 0.899 1.00 0.00 22 ASP A CA 18
ATOM 27794 C C . ASP A 1 22 ? 2.329 16.363 1.071 1.00 0.00 22 ASP A C 18
ATOM 27795 O O . ASP A 1 22 ? 2.856 15.376 1.583 1.00 0.00 22 ASP A O 18
ATOM 27804 N N . PRO A 1 23 ? 1.046 16.405 0.623 1.00 0.00 23 PRO A N 18
ATOM 27805 C CA . PRO A 1 23 ? 0.180 15.243 0.722 1.00 0.00 23 PRO A CA 18
ATOM 27806 C C . PRO A 1 23 ? 0.548 14.192 -0.328 1.00 0.00 23 PRO A C 18
ATOM 27807 O O . PRO A 1 23 ? -0.080 13.138 -0.403 1.00 0.00 23 PRO A O 18
ATOM 27818 N N . LYS A 1 24 ? 1.566 14.518 -1.111 1.00 0.00 24 LYS A N 18
ATOM 27819 C CA . LYS A 1 24 ? 2.026 13.616 -2.154 1.00 0.00 24 LYS A CA 18
ATOM 27820 C C . LYS A 1 24 ? 2.453 12.289 -1.522 1.00 0.00 24 LYS A C 18
ATOM 27821 O O . LYS A 1 24 ? 2.503 11.263 -2.198 1.00 0.00 24 LYS A O 18
ATOM 27840 N N . SER A 1 25 ? 2.752 12.354 -0.233 1.00 0.00 25 SER A N 18
ATOM 27841 C CA . SER A 1 25 ? 3.173 11.170 0.498 1.00 0.00 25 SER A CA 18
ATOM 27842 C C . SER A 1 25 ? 2.008 10.622 1.323 1.00 0.00 25 SER A C 18
ATOM 27843 O O . SER A 1 25 ? 1.856 9.409 1.461 1.00 0.00 25 SER A O 18
ATOM 27851 N N . ILE A 1 26 ? 1.214 11.542 1.851 1.00 0.00 26 ILE A N 18
ATOM 27852 C CA . ILE A 1 26 ? 0.066 11.166 2.659 1.00 0.00 26 ILE A CA 18
ATOM 27853 C C . ILE A 1 26 ? -0.877 10.296 1.825 1.00 0.00 26 ILE A C 18
ATOM 27854 O O . ILE A 1 26 ? -1.427 9.316 2.324 1.00 0.00 26 ILE A O 18
ATOM 27870 N N . ASN A 1 27 ? -1.034 10.687 0.569 1.00 0.00 27 ASN A N 18
ATOM 27871 C CA . ASN A 1 27 ? -1.901 9.956 -0.339 1.00 0.00 27 ASN A CA 18
ATOM 27872 C C . ASN A 1 27 ? -1.717 8.454 -0.115 1.00 0.00 27 ASN A C 18
ATOM 27873 O O . ASN A 1 27 ? -2.645 7.768 0.312 1.00 0.00 27 ASN A O 18
ATOM 27884 N N . SER A 1 28 ? -0.513 7.987 -0.412 1.00 0.00 28 SER A N 18
ATOM 27885 C CA . SER A 1 28 ? -0.196 6.578 -0.248 1.00 0.00 28 SER A CA 18
ATOM 27886 C C . SER A 1 28 ? 1.115 6.424 0.527 1.00 0.00 28 SER A C 18
ATOM 27887 O O . SER A 1 28 ? 2.196 6.546 -0.046 1.00 0.00 28 SER A O 18
ATOM 27895 N N . ARG A 1 29 ? 0.974 6.159 1.817 1.00 0.00 29 ARG A N 18
ATOM 27896 C CA . ARG A 1 29 ? 2.133 5.987 2.677 1.00 0.00 29 ARG A CA 18
ATOM 27897 C C . ARG A 1 29 ? 1.833 4.964 3.774 1.00 0.00 29 ARG A C 18
ATOM 27898 O O . ARG A 1 29 ? 0.674 4.744 4.123 1.00 0.00 29 ARG A O 18
ATOM 27919 N N . VAL A 1 30 ? 2.898 4.366 4.288 1.00 0.00 30 VAL A N 18
ATOM 27920 C CA . VAL A 1 30 ? 2.763 3.371 5.338 1.00 0.00 30 VAL A CA 18
ATOM 27921 C C . VAL A 1 30 ? 3.785 3.658 6.440 1.00 0.00 30 VAL A C 18
ATOM 27922 O O . VAL A 1 30 ? 4.920 4.038 6.156 1.00 0.00 30 VAL A O 18
ATOM 27935 N N . PHE A 1 31 ? 3.345 3.465 7.675 1.00 0.00 31 PHE A N 18
ATOM 27936 C CA . PHE A 1 31 ? 4.207 3.699 8.821 1.00 0.00 31 PHE A CA 18
ATOM 27937 C C . PHE A 1 31 ? 4.524 2.389 9.545 1.00 0.00 31 PHE A C 18
ATOM 27938 O O . PHE A 1 31 ? 3.718 1.902 10.338 1.00 0.00 31 PHE A O 18
ATOM 27955 N N . ILE A 1 32 ? 5.699 1.854 9.247 1.00 0.00 32 ILE A N 18
ATOM 27956 C CA . ILE A 1 32 ? 6.132 0.610 9.860 1.00 0.00 32 ILE A CA 18
ATOM 27957 C C . ILE A 1 32 ? 6.707 0.902 11.247 1.00 0.00 32 ILE A C 18
ATOM 27958 O O . ILE A 1 32 ? 7.828 1.393 11.368 1.00 0.00 32 ILE A O 18
ATOM 27974 N N . GLY A 1 33 ? 5.912 0.588 12.260 1.00 0.00 33 GLY A N 18
ATOM 27975 C CA . GLY A 1 33 ? 6.328 0.811 13.634 1.00 0.00 33 GLY A CA 18
ATOM 27976 C C . GLY A 1 33 ? 6.744 -0.502 14.301 1.00 0.00 33 GLY A C 18
ATOM 27977 O O . GLY A 1 33 ? 6.864 -1.529 13.636 1.00 0.00 33 GLY A O 18
ATOM 27981 N N . ASN A 1 34 ? 6.953 -0.425 15.607 1.00 0.00 34 ASN A N 18
ATOM 27982 C CA . ASN A 1 34 ? 7.353 -1.594 16.371 1.00 0.00 34 ASN A CA 18
ATOM 27983 C C . ASN A 1 34 ? 8.419 -2.367 15.592 1.00 0.00 34 ASN A C 18
ATOM 27984 O O . ASN A 1 34 ? 8.461 -3.595 15.641 1.00 0.00 34 ASN A O 18
ATOM 27995 N N . LEU A 1 35 ? 9.256 -1.615 14.892 1.00 0.00 35 LEU A N 18
ATOM 27996 C CA . LEU A 1 35 ? 10.319 -2.213 14.103 1.00 0.00 35 LEU A CA 18
ATOM 27997 C C . LEU A 1 35 ? 11.644 -2.080 14.857 1.00 0.00 35 LEU A C 18
ATOM 27998 O O . LEU A 1 35 ? 12.048 -0.976 15.218 1.00 0.00 35 LEU A O 18
ATOM 28014 N N . ASN A 1 36 ? 12.283 -3.220 15.073 1.00 0.00 36 ASN A N 18
ATOM 28015 C CA . ASN A 1 36 ? 13.553 -3.245 15.778 1.00 0.00 36 ASN A CA 18
ATOM 28016 C C . ASN A 1 36 ? 14.568 -2.387 15.020 1.00 0.00 36 ASN A C 18
ATOM 28017 O O . ASN A 1 36 ? 15.459 -1.793 15.626 1.00 0.00 36 ASN A O 18
ATOM 28028 N N . THR A 1 37 ? 14.400 -2.350 13.707 1.00 0.00 37 THR A N 18
ATOM 28029 C CA . THR A 1 37 ? 15.291 -1.574 12.860 1.00 0.00 37 THR A CA 18
ATOM 28030 C C . THR A 1 37 ? 16.749 -1.823 13.250 1.00 0.00 37 THR A C 18
ATOM 28031 O O . THR A 1 37 ? 17.618 -0.996 12.978 1.00 0.00 37 THR A O 18
ATOM 28042 N N . ALA A 1 38 ? 16.972 -2.966 13.883 1.00 0.00 38 ALA A N 18
ATOM 28043 C CA . ALA A 1 38 ? 18.310 -3.334 14.313 1.00 0.00 38 ALA A CA 18
ATOM 28044 C C . ALA A 1 38 ? 18.838 -4.457 13.419 1.00 0.00 38 ALA A C 18
ATOM 28045 O O . ALA A 1 38 ? 20.032 -4.514 13.127 1.00 0.00 38 ALA A O 18
ATOM 28052 N N . LEU A 1 39 ? 17.923 -5.324 13.008 1.00 0.00 39 LEU A N 18
ATOM 28053 C CA . LEU A 1 39 ? 18.282 -6.442 12.153 1.00 0.00 39 LEU A CA 18
ATOM 28054 C C . LEU A 1 39 ? 17.678 -6.229 10.763 1.00 0.00 39 LEU A C 18
ATOM 28055 O O . LEU A 1 39 ? 18.256 -6.647 9.761 1.00 0.00 39 LEU A O 18
ATOM 28071 N N . VAL A 1 40 ? 16.523 -5.580 10.748 1.00 0.00 40 VAL A N 18
ATOM 28072 C CA . VAL A 1 40 ? 15.835 -5.308 9.497 1.00 0.00 40 VAL A CA 18
ATOM 28073 C C . VAL A 1 40 ? 16.493 -4.109 8.809 1.00 0.00 40 VAL A C 18
ATOM 28074 O O . VAL A 1 40 ? 16.768 -3.096 9.449 1.00 0.00 40 VAL A O 18
ATOM 28087 N N . LYS A 1 41 ? 16.725 -4.266 7.514 1.00 0.00 41 LYS A N 18
ATOM 28088 C CA . LYS A 1 41 ? 17.345 -3.209 6.733 1.00 0.00 41 LYS A CA 18
ATOM 28089 C C . LYS A 1 41 ? 16.298 -2.582 5.810 1.00 0.00 41 LYS A C 18
ATOM 28090 O O . LYS A 1 41 ? 15.131 -2.970 5.835 1.00 0.00 41 LYS A O 18
ATOM 28109 N N . LYS A 1 42 ? 16.753 -1.623 5.017 1.00 0.00 42 LYS A N 18
ATOM 28110 C CA . LYS A 1 42 ? 15.870 -0.939 4.088 1.00 0.00 42 LYS A CA 18
ATOM 28111 C C . LYS A 1 42 ? 15.678 -1.804 2.841 1.00 0.00 42 LYS A C 18
ATOM 28112 O O . LYS A 1 42 ? 14.572 -2.266 2.566 1.00 0.00 42 LYS A O 18
ATOM 28131 N N . SER A 1 43 ? 16.773 -1.999 2.121 1.00 0.00 43 SER A N 18
ATOM 28132 C CA . SER A 1 43 ? 16.739 -2.801 0.910 1.00 0.00 43 SER A CA 18
ATOM 28133 C C . SER A 1 43 ? 15.977 -4.103 1.166 1.00 0.00 43 SER A C 18
ATOM 28134 O O . SER A 1 43 ? 15.407 -4.684 0.244 1.00 0.00 43 SER A O 18
ATOM 28142 N N . ASP A 1 44 ? 15.992 -4.523 2.422 1.00 0.00 44 ASP A N 18
ATOM 28143 C CA . ASP A 1 44 ? 15.309 -5.745 2.811 1.00 0.00 44 ASP A CA 18
ATOM 28144 C C . ASP A 1 44 ? 13.805 -5.479 2.896 1.00 0.00 44 ASP A C 18
ATOM 28145 O O . ASP A 1 44 ? 13.040 -5.943 2.052 1.00 0.00 44 ASP A O 18
ATOM 28154 N N . VAL A 1 45 ? 13.426 -4.733 3.923 1.00 0.00 45 VAL A N 18
ATOM 28155 C CA . VAL A 1 45 ? 12.027 -4.400 4.129 1.00 0.00 45 VAL A CA 18
ATOM 28156 C C . VAL A 1 45 ? 11.399 -4.002 2.792 1.00 0.00 45 VAL A C 18
ATOM 28157 O O . VAL A 1 45 ? 10.303 -4.451 2.458 1.00 0.00 45 VAL A O 18
ATOM 28170 N N . GLU A 1 46 ? 12.120 -3.164 2.062 1.00 0.00 46 GLU A N 18
ATOM 28171 C CA . GLU A 1 46 ? 11.648 -2.701 0.768 1.00 0.00 46 GLU A CA 18
ATOM 28172 C C . GLU A 1 46 ? 11.301 -3.892 -0.128 1.00 0.00 46 GLU A C 18
ATOM 28173 O O . GLU A 1 46 ? 10.275 -3.885 -0.806 1.00 0.00 46 GLU A O 18
ATOM 28185 N N . THR A 1 47 ? 12.176 -4.887 -0.101 1.00 0.00 47 THR A N 18
ATOM 28186 C CA . THR A 1 47 ? 11.975 -6.082 -0.902 1.00 0.00 47 THR A CA 18
ATOM 28187 C C . THR A 1 47 ? 10.822 -6.915 -0.337 1.00 0.00 47 THR A C 18
ATOM 28188 O O . THR A 1 47 ? 10.320 -7.819 -1.003 1.00 0.00 47 THR A O 18
ATOM 28199 N N . ILE A 1 48 ? 10.437 -6.581 0.886 1.00 0.00 48 ILE A N 18
ATOM 28200 C CA . ILE A 1 48 ? 9.352 -7.287 1.547 1.00 0.00 48 ILE A CA 18
ATOM 28201 C C . ILE A 1 48 ? 8.019 -6.650 1.152 1.00 0.00 48 ILE A C 18
ATOM 28202 O O . ILE A 1 48 ? 7.052 -7.353 0.865 1.00 0.00 48 ILE A O 18
ATOM 28218 N N . PHE A 1 49 ? 8.010 -5.325 1.149 1.00 0.00 49 PHE A N 18
ATOM 28219 C CA . PHE A 1 49 ? 6.811 -4.585 0.794 1.00 0.00 49 PHE A CA 18
ATOM 28220 C C . PHE A 1 49 ? 6.722 -4.379 -0.720 1.00 0.00 49 PHE A C 18
ATOM 28221 O O . PHE A 1 49 ? 5.629 -4.277 -1.273 1.00 0.00 49 PHE A O 18
ATOM 28238 N N . SER A 1 50 ? 7.889 -4.323 -1.346 1.00 0.00 50 SER A N 18
ATOM 28239 C CA . SER A 1 50 ? 7.957 -4.130 -2.785 1.00 0.00 50 SER A CA 18
ATOM 28240 C C . SER A 1 50 ? 6.950 -5.046 -3.484 1.00 0.00 50 SER A C 18
ATOM 28241 O O . SER A 1 50 ? 6.489 -4.743 -4.583 1.00 0.00 50 SER A O 18
ATOM 28249 N N . LYS A 1 51 ? 6.638 -6.147 -2.816 1.00 0.00 51 LYS A N 18
ATOM 28250 C CA . LYS A 1 51 ? 5.694 -7.109 -3.360 1.00 0.00 51 LYS A CA 18
ATOM 28251 C C . LYS A 1 51 ? 4.365 -6.406 -3.648 1.00 0.00 51 LYS A C 18
ATOM 28252 O O . LYS A 1 51 ? 3.759 -6.623 -4.696 1.00 0.00 51 LYS A O 18
ATOM 28271 N N . TYR A 1 52 ? 3.952 -5.580 -2.698 1.00 0.00 52 TYR A N 18
ATOM 28272 C CA . TYR A 1 52 ? 2.706 -4.844 -2.837 1.00 0.00 52 TYR A CA 18
ATOM 28273 C C . TYR A 1 52 ? 2.787 -3.841 -3.989 1.00 0.00 52 TYR A C 18
ATOM 28274 O O . TYR A 1 52 ? 1.762 -3.400 -4.506 1.00 0.00 52 TYR A O 18
ATOM 28292 N N . GLY A 1 53 ? 4.016 -3.509 -4.357 1.00 0.00 53 GLY A N 18
ATOM 28293 C CA . GLY A 1 53 ? 4.244 -2.566 -5.439 1.00 0.00 53 GLY A CA 18
ATOM 28294 C C . GLY A 1 53 ? 5.415 -1.635 -5.116 1.00 0.00 53 GLY A C 18
ATOM 28295 O O . GLY A 1 53 ? 5.602 -1.243 -3.965 1.00 0.00 53 GLY A O 18
ATOM 28299 N N . ARG A 1 54 ? 6.172 -1.307 -6.153 1.00 0.00 54 ARG A N 18
ATOM 28300 C CA . ARG A 1 54 ? 7.318 -0.429 -5.994 1.00 0.00 54 ARG A CA 18
ATOM 28301 C C . ARG A 1 54 ? 6.966 0.745 -5.078 1.00 0.00 54 ARG A C 18
ATOM 28302 O O . ARG A 1 54 ? 5.909 1.356 -5.225 1.00 0.00 54 ARG A O 18
ATOM 28323 N N . VAL A 1 55 ? 7.871 1.024 -4.152 1.00 0.00 55 VAL A N 18
ATOM 28324 C CA . VAL A 1 55 ? 7.669 2.113 -3.212 1.00 0.00 55 VAL A CA 18
ATOM 28325 C C . VAL A 1 55 ? 8.256 3.400 -3.795 1.00 0.00 55 VAL A C 18
ATOM 28326 O O . VAL A 1 55 ? 9.411 3.424 -4.218 1.00 0.00 55 VAL A O 18
ATOM 28339 N N . ALA A 1 56 ? 7.434 4.439 -3.799 1.00 0.00 56 ALA A N 18
ATOM 28340 C CA . ALA A 1 56 ? 7.858 5.727 -4.323 1.00 0.00 56 ALA A CA 18
ATOM 28341 C C . ALA A 1 56 ? 8.965 6.296 -3.432 1.00 0.00 56 ALA A C 18
ATOM 28342 O O . ALA A 1 56 ? 9.892 6.938 -3.923 1.00 0.00 56 ALA A O 18
ATOM 28349 N N . GLY A 1 57 ? 8.830 6.040 -2.140 1.00 0.00 57 GLY A N 18
ATOM 28350 C CA . GLY A 1 57 ? 9.807 6.519 -1.176 1.00 0.00 57 GLY A CA 18
ATOM 28351 C C . GLY A 1 57 ? 9.968 5.529 -0.021 1.00 0.00 57 GLY A C 18
ATOM 28352 O O . GLY A 1 57 ? 9.005 4.879 0.383 1.00 0.00 57 GLY A O 18
ATOM 28356 N N . CYS A 1 58 ? 11.193 5.446 0.478 1.00 0.00 58 CYS A N 18
ATOM 28357 C CA . CYS A 1 58 ? 11.493 4.546 1.579 1.00 0.00 58 CYS A CA 18
ATOM 28358 C C . CYS A 1 58 ? 12.326 5.310 2.610 1.00 0.00 58 CYS A C 18
ATOM 28359 O O . CYS A 1 58 ? 13.246 6.042 2.250 1.00 0.00 58 CYS A O 18
ATOM 28367 N N . SER A 1 59 ? 11.975 5.111 3.872 1.00 0.00 59 SER A N 18
ATOM 28368 C CA . SER A 1 59 ? 12.679 5.772 4.957 1.00 0.00 59 SER A CA 18
ATOM 28369 C C . SER A 1 59 ? 12.706 4.868 6.191 1.00 0.00 59 SER A C 18
ATOM 28370 O O . SER A 1 59 ? 11.681 4.669 6.842 1.00 0.00 59 SER A O 18
ATOM 28378 N N . VAL A 1 60 ? 13.889 4.344 6.476 1.00 0.00 60 VAL A N 18
ATOM 28379 C CA . VAL A 1 60 ? 14.063 3.466 7.621 1.00 0.00 60 VAL A CA 18
ATOM 28380 C C . VAL A 1 60 ? 14.601 4.275 8.802 1.00 0.00 60 VAL A C 18
ATOM 28381 O O . VAL A 1 60 ? 15.635 4.932 8.690 1.00 0.00 60 VAL A O 18
ATOM 28394 N N . HIS A 1 61 ? 13.876 4.201 9.908 1.00 0.00 61 HIS A N 18
ATOM 28395 C CA . HIS A 1 61 ? 14.267 4.918 11.110 1.00 0.00 61 HIS A CA 18
ATOM 28396 C C . HIS A 1 61 ? 14.536 3.920 12.238 1.00 0.00 61 HIS A C 18
ATOM 28397 O O . HIS A 1 61 ? 14.102 2.771 12.173 1.00 0.00 61 HIS A O 18
ATOM 28411 N N . LYS A 1 62 ? 15.251 4.396 13.248 1.00 0.00 62 LYS A N 18
ATOM 28412 C CA . LYS A 1 62 ? 15.583 3.561 14.389 1.00 0.00 62 LYS A CA 18
ATOM 28413 C C . LYS A 1 62 ? 14.353 3.423 15.289 1.00 0.00 62 LYS A C 18
ATOM 28414 O O . LYS A 1 62 ? 14.123 4.257 16.164 1.00 0.00 62 LYS A O 18
ATOM 28433 N N . GLY A 1 63 ? 13.596 2.364 15.045 1.00 0.00 63 GLY A N 18
ATOM 28434 C CA . GLY A 1 63 ? 12.396 2.106 15.822 1.00 0.00 63 GLY A CA 18
ATOM 28435 C C . GLY A 1 63 ? 11.174 1.959 14.913 1.00 0.00 63 GLY A C 18
ATOM 28436 O O . GLY A 1 63 ? 10.131 1.470 15.344 1.00 0.00 63 GLY A O 18
ATOM 28440 N N . TYR A 1 64 ? 11.345 2.392 13.673 1.00 0.00 64 TYR A N 18
ATOM 28441 C CA . TYR A 1 64 ? 10.269 2.315 12.699 1.00 0.00 64 TYR A CA 18
ATOM 28442 C C . TYR A 1 64 ? 10.799 2.523 11.279 1.00 0.00 64 TYR A C 18
ATOM 28443 O O . TYR A 1 64 ? 11.980 2.809 11.089 1.00 0.00 64 TYR A O 18
ATOM 28461 N N . ALA A 1 65 ? 9.899 2.371 10.318 1.00 0.00 65 ALA A N 18
ATOM 28462 C CA . ALA A 1 65 ? 10.261 2.539 8.921 1.00 0.00 65 ALA A CA 18
ATOM 28463 C C . ALA A 1 65 ? 9.048 3.051 8.142 1.00 0.00 65 ALA A C 18
ATOM 28464 O O . ALA A 1 65 ? 7.913 2.684 8.442 1.00 0.00 65 ALA A O 18
ATOM 28471 N N . PHE A 1 66 ? 9.329 3.890 7.156 1.00 0.00 66 PHE A N 18
ATOM 28472 C CA . PHE A 1 66 ? 8.275 4.456 6.332 1.00 0.00 66 PHE A CA 18
ATOM 28473 C C . PHE A 1 66 ? 8.381 3.960 4.888 1.00 0.00 66 PHE A C 18
ATOM 28474 O O . PHE A 1 66 ? 9.481 3.794 4.364 1.00 0.00 66 PHE A O 18
ATOM 28491 N N . VAL A 1 67 ? 7.222 3.736 4.287 1.00 0.00 67 VAL A N 18
ATOM 28492 C CA . VAL A 1 67 ? 7.170 3.261 2.915 1.00 0.00 67 VAL A CA 18
ATOM 28493 C C . VAL A 1 67 ? 6.132 4.073 2.137 1.00 0.00 67 VAL A C 18
ATOM 28494 O O . VAL A 1 67 ? 4.969 4.140 2.531 1.00 0.00 67 VAL A O 18
ATOM 28507 N N . GLN A 1 68 ? 6.591 4.670 1.047 1.00 0.00 68 GLN A N 18
ATOM 28508 C CA . GLN A 1 68 ? 5.716 5.475 0.211 1.00 0.00 68 GLN A CA 18
ATOM 28509 C C . GLN A 1 68 ? 5.409 4.742 -1.096 1.00 0.00 68 GLN A C 18
ATOM 28510 O O . GLN A 1 68 ? 6.265 4.042 -1.636 1.00 0.00 68 GLN A O 18
ATOM 28524 N N . TYR A 1 69 ? 4.184 4.927 -1.568 1.00 0.00 69 TYR A N 18
ATOM 28525 C CA . TYR A 1 69 ? 3.753 4.291 -2.801 1.00 0.00 69 TYR A CA 18
ATOM 28526 C C . TYR A 1 69 ? 3.156 5.317 -3.767 1.00 0.00 69 TYR A C 18
ATOM 28527 O O . TYR A 1 69 ? 2.907 6.460 -3.387 1.00 0.00 69 TYR A O 18
ATOM 28545 N N . SER A 1 70 ? 2.944 4.871 -4.996 1.00 0.00 70 SER A N 18
ATOM 28546 C CA . SER A 1 70 ? 2.381 5.736 -6.019 1.00 0.00 70 SER A CA 18
ATOM 28547 C C . SER A 1 70 ? 0.857 5.778 -5.888 1.00 0.00 70 SER A C 18
ATOM 28548 O O . SER A 1 70 ? 0.251 6.844 -5.985 1.00 0.00 70 SER A O 18
ATOM 28556 N N . ASN A 1 71 ? 0.281 4.604 -5.671 1.00 0.00 71 ASN A N 18
ATOM 28557 C CA . ASN A 1 71 ? -1.160 4.493 -5.526 1.00 0.00 71 ASN A CA 18
ATOM 28558 C C . ASN A 1 71 ? -1.503 4.238 -4.057 1.00 0.00 71 ASN A C 18
ATOM 28559 O O . ASN A 1 71 ? -0.689 3.693 -3.312 1.00 0.00 71 ASN A O 18
ATOM 28570 N N . GLU A 1 72 ? -2.708 4.643 -3.685 1.00 0.00 72 GLU A N 18
ATOM 28571 C CA . GLU A 1 72 ? -3.168 4.465 -2.318 1.00 0.00 72 GLU A CA 18
ATOM 28572 C C . GLU A 1 72 ? -3.522 2.998 -2.064 1.00 0.00 72 GLU A C 18
ATOM 28573 O O . GLU A 1 72 ? -3.698 2.588 -0.918 1.00 0.00 72 GLU A O 18
ATOM 28585 N N . ARG A 1 73 ? -3.615 2.248 -3.152 1.00 0.00 73 ARG A N 18
ATOM 28586 C CA . ARG A 1 73 ? -3.945 0.836 -3.062 1.00 0.00 73 ARG A CA 18
ATOM 28587 C C . ARG A 1 73 ? -2.685 0.014 -2.781 1.00 0.00 73 ARG A C 18
ATOM 28588 O O . ARG A 1 73 ? -2.710 -0.907 -1.965 1.00 0.00 73 ARG A O 18
ATOM 28609 N N . HIS A 1 74 ? -1.614 0.376 -3.472 1.00 0.00 74 HIS A N 18
ATOM 28610 C CA . HIS A 1 74 ? -0.348 -0.317 -3.307 1.00 0.00 74 HIS A CA 18
ATOM 28611 C C . HIS A 1 74 ? 0.121 -0.190 -1.856 1.00 0.00 74 HIS A C 18
ATOM 28612 O O . HIS A 1 74 ? 1.005 -0.925 -1.420 1.00 0.00 74 HIS A O 18
ATOM 28626 N N . ALA A 1 75 ? -0.492 0.748 -1.150 1.00 0.00 75 ALA A N 18
ATOM 28627 C CA . ALA A 1 75 ? -0.148 0.981 0.243 1.00 0.00 75 ALA A CA 18
ATOM 28628 C C . ALA A 1 75 ? -1.003 0.076 1.133 1.00 0.00 75 ALA A C 18
ATOM 28629 O O . ALA A 1 75 ? -0.476 -0.784 1.837 1.00 0.00 75 ALA A O 18
ATOM 28636 N N . ARG A 1 76 ? -2.307 0.302 1.071 1.00 0.00 76 ARG A N 18
ATOM 28637 C CA . ARG A 1 76 ? -3.240 -0.482 1.863 1.00 0.00 76 ARG A CA 18
ATOM 28638 C C . ARG A 1 76 ? -2.844 -1.960 1.840 1.00 0.00 76 ARG A C 18
ATOM 28639 O O . ARG A 1 76 ? -2.870 -2.629 2.872 1.00 0.00 76 ARG A O 18
ATOM 28660 N N . ALA A 1 77 ? -2.486 -2.426 0.653 1.00 0.00 77 ALA A N 18
ATOM 28661 C CA . ALA A 1 77 ? -2.085 -3.812 0.482 1.00 0.00 77 ALA A CA 18
ATOM 28662 C C . ALA A 1 77 ? -0.870 -4.099 1.366 1.00 0.00 77 ALA A C 18
ATOM 28663 O O . ALA A 1 77 ? -0.814 -5.130 2.035 1.00 0.00 77 ALA A O 18
ATOM 28670 N N . ALA A 1 78 ? 0.073 -3.169 1.341 1.00 0.00 78 ALA A N 18
ATOM 28671 C CA . ALA A 1 78 ? 1.284 -3.310 2.132 1.00 0.00 78 ALA A CA 18
ATOM 28672 C C . ALA A 1 78 ? 0.966 -3.017 3.600 1.00 0.00 78 ALA A C 18
ATOM 28673 O O . ALA A 1 78 ? 1.685 -3.459 4.495 1.00 0.00 78 ALA A O 18
ATOM 28680 N N . VAL A 1 79 ? -0.112 -2.274 3.802 1.00 0.00 79 VAL A N 18
ATOM 28681 C CA . VAL A 1 79 ? -0.534 -1.917 5.146 1.00 0.00 79 VAL A CA 18
ATOM 28682 C C . VAL A 1 79 ? -1.017 -3.173 5.875 1.00 0.00 79 VAL A C 18
ATOM 28683 O O . VAL A 1 79 ? -0.388 -3.620 6.832 1.00 0.00 79 VAL A O 18
ATOM 28696 N N . LEU A 1 80 ? -2.130 -3.707 5.393 1.00 0.00 80 LEU A N 18
ATOM 28697 C CA . LEU A 1 80 ? -2.705 -4.902 5.987 1.00 0.00 80 LEU A CA 18
ATOM 28698 C C . LEU A 1 80 ? -1.772 -6.089 5.736 1.00 0.00 80 LEU A C 18
ATOM 28699 O O . LEU A 1 80 ? -1.430 -6.821 6.664 1.00 0.00 80 LEU A O 18
ATOM 28715 N N . GLY A 1 81 ? -1.387 -6.243 4.478 1.00 0.00 81 GLY A N 18
ATOM 28716 C CA . GLY A 1 81 ? -0.501 -7.329 4.094 1.00 0.00 81 GLY A CA 18
ATOM 28717 C C . GLY A 1 81 ? 0.605 -7.527 5.133 1.00 0.00 81 GLY A C 18
ATOM 28718 O O . GLY A 1 81 ? 0.938 -8.658 5.482 1.00 0.00 81 GLY A O 18
ATOM 28722 N N . GLU A 1 82 ? 1.144 -6.409 5.598 1.00 0.00 82 GLU A N 18
ATOM 28723 C CA . GLU A 1 82 ? 2.205 -6.446 6.590 1.00 0.00 82 GLU A CA 18
ATOM 28724 C C . GLU A 1 82 ? 1.622 -6.299 7.997 1.00 0.00 82 GLU A C 18
ATOM 28725 O O . GLU A 1 82 ? 1.800 -7.175 8.841 1.00 0.00 82 GLU A O 18
ATOM 28737 N N . ASN A 1 83 ? 0.938 -5.183 8.205 1.00 0.00 83 ASN A N 18
ATOM 28738 C CA . ASN A 1 83 ? 0.328 -4.910 9.496 1.00 0.00 83 ASN A CA 18
ATOM 28739 C C . ASN A 1 83 ? -0.123 -6.227 10.131 1.00 0.00 83 ASN A C 18
ATOM 28740 O O . ASN A 1 83 ? -0.940 -6.948 9.561 1.00 0.00 83 ASN A O 18
ATOM 28751 N N . GLY A 1 84 ? 0.431 -6.501 11.303 1.00 0.00 84 GLY A N 18
ATOM 28752 C CA . GLY A 1 84 ? 0.096 -7.719 12.022 1.00 0.00 84 GLY A CA 18
ATOM 28753 C C . GLY A 1 84 ? 1.276 -8.692 12.031 1.00 0.00 84 GLY A C 18
ATOM 28754 O O . GLY A 1 84 ? 1.295 -9.644 12.810 1.00 0.00 84 GLY A O 18
ATOM 28758 N N . ARG A 1 85 ? 2.232 -8.421 11.154 1.00 0.00 85 ARG A N 18
ATOM 28759 C CA . ARG A 1 85 ? 3.413 -9.262 11.051 1.00 0.00 85 ARG A CA 18
ATOM 28760 C C . ARG A 1 85 ? 4.272 -9.127 12.309 1.00 0.00 85 ARG A C 18
ATOM 28761 O O . ARG A 1 85 ? 4.172 -8.136 13.031 1.00 0.00 85 ARG A O 18
ATOM 28782 N N . VAL A 1 86 ? 5.097 -10.139 12.535 1.00 0.00 86 VAL A N 18
ATOM 28783 C CA . VAL A 1 86 ? 5.973 -10.146 13.694 1.00 0.00 86 VAL A CA 18
ATOM 28784 C C . VAL A 1 86 ? 7.428 -10.234 13.228 1.00 0.00 86 VAL A C 18
ATOM 28785 O O . VAL A 1 86 ? 7.735 -10.945 12.272 1.00 0.00 86 VAL A O 18
ATOM 28798 N N . LEU A 1 87 ? 8.285 -9.502 13.924 1.00 0.00 87 LEU A N 18
ATOM 28799 C CA . LEU A 1 87 ? 9.699 -9.488 13.594 1.00 0.00 87 LEU A CA 18
ATOM 28800 C C . LEU A 1 87 ? 10.514 -9.249 14.866 1.00 0.00 87 LEU A C 18
ATOM 28801 O O . LEU A 1 87 ? 10.399 -8.197 15.493 1.00 0.00 87 LEU A O 18
ATOM 28817 N N . ALA A 1 88 ? 11.319 -10.243 15.211 1.00 0.00 88 ALA A N 18
ATOM 28818 C CA . ALA A 1 88 ? 12.153 -10.154 16.398 1.00 0.00 88 ALA A CA 18
ATOM 28819 C C . ALA A 1 88 ? 11.328 -10.546 17.626 1.00 0.00 88 ALA A C 18
ATOM 28820 O O . ALA A 1 88 ? 11.861 -10.644 18.730 1.00 0.00 88 ALA A O 18
ATOM 28827 N N . GLY A 1 89 ? 10.042 -10.760 17.391 1.00 0.00 89 GLY A N 18
ATOM 28828 C CA . GLY A 1 89 ? 9.139 -11.140 18.464 1.00 0.00 89 GLY A CA 18
ATOM 28829 C C . GLY A 1 89 ? 8.016 -10.113 18.624 1.00 0.00 89 GLY A C 18
ATOM 28830 O O . GLY A 1 89 ? 6.977 -10.411 19.212 1.00 0.00 89 GLY A O 18
ATOM 28834 N N . GLN A 1 90 ? 8.263 -8.926 18.091 1.00 0.00 90 GLN A N 18
ATOM 28835 C CA . GLN A 1 90 ? 7.285 -7.853 18.168 1.00 0.00 90 GLN A CA 18
ATOM 28836 C C . GLN A 1 90 ? 6.404 -7.848 16.917 1.00 0.00 90 GLN A C 18
ATOM 28837 O O . GLN A 1 90 ? 6.876 -8.141 15.820 1.00 0.00 90 GLN A O 18
ATOM 28851 N N . THR A 1 91 ? 5.139 -7.512 17.124 1.00 0.00 91 THR A N 18
ATOM 28852 C CA . THR A 1 91 ? 4.188 -7.464 16.027 1.00 0.00 91 THR A CA 18
ATOM 28853 C C . THR A 1 91 ? 4.285 -6.125 15.295 1.00 0.00 91 THR A C 18
ATOM 28854 O O . THR A 1 91 ? 3.724 -5.126 15.744 1.00 0.00 91 THR A O 18
ATOM 28865 N N . LEU A 1 92 ? 5.000 -6.146 14.180 1.00 0.00 92 LEU A N 18
ATOM 28866 C CA . LEU A 1 92 ? 5.177 -4.946 13.381 1.00 0.00 92 LEU A CA 18
ATOM 28867 C C . LEU A 1 92 ? 3.850 -4.188 13.306 1.00 0.00 92 LEU A C 18
ATOM 28868 O O . LEU A 1 92 ? 2.889 -4.669 12.709 1.00 0.00 92 LEU A O 18
ATOM 28884 N N . ASP A 1 93 ? 3.841 -3.014 13.921 1.00 0.00 93 ASP A N 18
ATOM 28885 C CA . ASP A 1 93 ? 2.648 -2.184 13.931 1.00 0.00 93 ASP A CA 18
ATOM 28886 C C . ASP A 1 93 ? 2.675 -1.244 12.724 1.00 0.00 93 ASP A C 18
ATOM 28887 O O . ASP A 1 93 ? 3.357 -0.220 12.746 1.00 0.00 93 ASP A O 18
ATOM 28896 N N . ILE A 1 94 ? 1.926 -1.625 11.701 1.00 0.00 94 ILE A N 18
ATOM 28897 C CA . ILE A 1 94 ? 1.855 -0.828 10.487 1.00 0.00 94 ILE A CA 18
ATOM 28898 C C . ILE A 1 94 ? 0.455 -0.225 10.359 1.00 0.00 94 ILE A C 18
ATOM 28899 O O . ILE A 1 94 ? -0.523 -0.813 10.818 1.00 0.00 94 ILE A O 18
ATOM 28915 N N . ASN A 1 95 ? 0.403 0.941 9.732 1.00 0.00 95 ASN A N 18
ATOM 28916 C CA . ASN A 1 95 ? -0.861 1.630 9.537 1.00 0.00 95 ASN A CA 18
ATOM 28917 C C . ASN A 1 95 ? -0.693 2.698 8.454 1.00 0.00 95 ASN A C 18
ATOM 28918 O O . ASN A 1 95 ? 0.426 3.003 8.046 1.00 0.00 95 ASN A O 18
ATOM 28929 N N . MET A 1 96 ? -1.823 3.236 8.018 1.00 0.00 96 MET A N 18
ATOM 28930 C CA . MET A 1 96 ? -1.815 4.262 6.990 1.00 0.00 96 MET A CA 18
ATOM 28931 C C . MET A 1 96 ? -1.414 5.619 7.572 1.00 0.00 96 MET A C 18
ATOM 28932 O O . MET A 1 96 ? -1.868 5.993 8.653 1.00 0.00 96 MET A O 18
ATOM 28946 N N . ALA A 1 97 ? -0.568 6.318 6.831 1.00 0.00 97 ALA A N 18
ATOM 28947 C CA . ALA A 1 97 ? -0.100 7.625 7.260 1.00 0.00 97 ALA A CA 18
ATOM 28948 C C . ALA A 1 97 ? -1.305 8.523 7.552 1.00 0.00 97 ALA A C 18
ATOM 28949 O O . ALA A 1 97 ? -1.529 8.914 8.696 1.00 0.00 97 ALA A O 18
ATOM 28956 N N . GLY A 1 98 ? -2.048 8.822 6.497 1.00 0.00 98 GLY A N 18
ATOM 28957 C CA . GLY A 1 98 ? -3.224 9.665 6.625 1.00 0.00 98 GLY A CA 18
ATOM 28958 C C . GLY A 1 98 ? -4.376 8.904 7.284 1.00 0.00 98 GLY A C 18
ATOM 28959 O O . GLY A 1 98 ? -5.136 8.213 6.606 1.00 0.00 98 GLY A O 18
ATOM 28963 N N . GLU A 1 99 ? -4.470 9.056 8.596 1.00 0.00 99 GLU A N 18
ATOM 28964 C CA . GLU A 1 99 ? -5.516 8.391 9.354 1.00 0.00 99 GLU A CA 18
ATOM 28965 C C . GLU A 1 99 ? -6.126 9.354 10.374 1.00 0.00 99 GLU A C 18
ATOM 28966 O O . GLU A 1 99 ? -5.404 10.047 11.089 1.00 0.00 99 GLU A O 18
ATOM 28978 N N . PRO A 1 100 ? -7.486 9.368 10.411 1.00 0.00 100 PRO A N 18
ATOM 28979 C CA . PRO A 1 100 ? -8.201 10.235 11.331 1.00 0.00 100 PRO A CA 18
ATOM 28980 C C . PRO A 1 100 ? -8.134 9.692 12.760 1.00 0.00 100 PRO A C 18
ATOM 28981 O O . PRO A 1 100 ? -7.287 8.856 13.071 1.00 0.00 100 PRO A O 18
ATOM 28992 N N . LYS A 1 101 ? -9.038 10.189 13.591 1.00 0.00 101 LYS A N 18
ATOM 28993 C CA . LYS A 1 101 ? -9.092 9.764 14.980 1.00 0.00 101 LYS A CA 18
ATOM 28994 C C . LYS A 1 101 ? -10.494 9.236 15.293 1.00 0.00 101 LYS A C 18
ATOM 28995 O O . LYS A 1 101 ? -11.485 9.755 14.782 1.00 0.00 101 LYS A O 18
ATOM 29014 N N . PRO A 1 102 ? -10.533 8.184 16.153 1.00 0.00 102 PRO A N 18
ATOM 29015 C CA . PRO A 1 102 ? -11.796 7.580 16.540 1.00 0.00 102 PRO A CA 18
ATOM 29016 C C . PRO A 1 102 ? -12.545 8.467 17.537 1.00 0.00 102 PRO A C 18
ATOM 29017 O O . PRO A 1 102 ? -11.938 9.046 18.436 1.00 0.00 102 PRO A O 18
ATOM 29028 N N . ASP A 1 103 ? -13.854 8.545 17.344 1.00 0.00 103 ASP A N 18
ATOM 29029 C CA . ASP A 1 103 ? -14.692 9.352 18.215 1.00 0.00 103 ASP A CA 18
ATOM 29030 C C . ASP A 1 103 ? -15.971 8.579 18.542 1.00 0.00 103 ASP A C 18
ATOM 29031 O O . ASP A 1 103 ? -16.239 8.280 19.705 1.00 0.00 103 ASP A O 18
ATOM 29040 N N . ARG A 1 104 ? -16.727 8.278 17.496 1.00 0.00 104 ARG A N 18
ATOM 29041 C CA . ARG A 1 104 ? -17.972 7.547 17.659 1.00 0.00 104 ARG A CA 18
ATOM 29042 C C . ARG A 1 104 ? -18.048 6.399 16.650 1.00 0.00 104 ARG A C 18
ATOM 29043 O O . ARG A 1 104 ? -18.430 6.603 15.499 1.00 0.00 104 ARG A O 18
ATOM 29064 N N . SER A 1 105 ? -17.678 5.216 17.119 1.00 0.00 105 SER A N 18
ATOM 29065 C CA . SER A 1 105 ? -17.700 4.035 16.272 1.00 0.00 105 SER A CA 18
ATOM 29066 C C . SER A 1 105 ? -19.142 3.680 15.906 1.00 0.00 105 SER A C 18
ATOM 29067 O O . SER A 1 105 ? -19.477 3.563 14.728 1.00 0.00 105 SER A O 18
ATOM 29075 N N . GLY A 1 106 ? -19.957 3.517 16.938 1.00 0.00 106 GLY A N 18
ATOM 29076 C CA . GLY A 1 106 ? -21.356 3.177 16.740 1.00 0.00 106 GLY A CA 18
ATOM 29077 C C . GLY A 1 106 ? -21.887 2.338 17.905 1.00 0.00 106 GLY A C 18
ATOM 29078 O O . GLY A 1 106 ? -21.138 1.994 18.818 1.00 0.00 106 GLY A O 18
ATOM 29082 N N . PRO A 1 107 ? -23.208 2.025 17.832 1.00 0.00 107 PRO A N 18
ATOM 29083 C CA . PRO A 1 107 ? -23.847 1.234 18.869 1.00 0.00 107 PRO A CA 18
ATOM 29084 C C . PRO A 1 107 ? -23.456 -0.241 18.753 1.00 0.00 107 PRO A C 18
ATOM 29085 O O . PRO A 1 107 ? -24.263 -1.069 18.332 1.00 0.00 107 PRO A O 18
ATOM 29096 N N . SER A 1 108 ? -22.219 -0.524 19.133 1.00 0.00 108 SER A N 18
ATOM 29097 C CA . SER A 1 108 ? -21.711 -1.884 19.076 1.00 0.00 108 SER A CA 18
ATOM 29098 C C . SER A 1 108 ? -21.314 -2.353 20.478 1.00 0.00 108 SER A C 18
ATOM 29099 O O . SER A 1 108 ? -20.163 -2.200 20.883 1.00 0.00 108 SER A O 18
ATOM 29107 N N . SER A 1 109 ? -22.288 -2.914 21.178 1.00 0.00 109 SER A N 18
ATOM 29108 C CA . SER A 1 109 ? -22.055 -3.406 22.525 1.00 0.00 109 SER A CA 18
ATOM 29109 C C . SER A 1 109 ? -21.596 -2.259 23.429 1.00 0.00 109 SER A C 18
ATOM 29110 O O . SER A 1 109 ? -20.992 -1.297 22.958 1.00 0.00 109 SER A O 18
ATOM 29118 N N . GLY A 1 110 ? -21.901 -2.400 24.710 1.00 0.00 110 GLY A N 18
ATOM 29119 C CA . GLY A 1 110 ? -21.528 -1.389 25.684 1.00 0.00 110 GLY A CA 18
ATOM 29120 C C . GLY A 1 110 ? -21.035 -2.032 26.982 1.00 0.00 110 GLY A C 18
ATOM 29121 O O . GLY A 1 110 ? -20.160 -2.896 26.958 1.00 0.00 110 GLY A O 18
ATOM 29125 N N . GLY A 1 1 ? -22.302 31.655 -9.006 1.00 0.00 1 GLY A N 19
ATOM 29126 C CA . GLY A 1 1 ? -22.033 32.814 -9.840 1.00 0.00 1 GLY A CA 19
ATOM 29127 C C . GLY A 1 1 ? -22.289 32.501 -11.315 1.00 0.00 1 GLY A C 19
ATOM 29128 O O . GLY A 1 1 ? -22.783 31.424 -11.648 1.00 0.00 1 GLY A O 19
ATOM 29132 N N . SER A 1 2 ? -21.941 33.460 -12.160 1.00 0.00 2 SER A N 19
ATOM 29133 C CA . SER A 1 2 ? -22.127 33.300 -13.592 1.00 0.00 2 SER A CA 19
ATOM 29134 C C . SER A 1 2 ? -20.782 33.422 -14.311 1.00 0.00 2 SER A C 19
ATOM 29135 O O . SER A 1 2 ? -19.802 33.883 -13.728 1.00 0.00 2 SER A O 19
ATOM 29143 N N . SER A 1 3 ? -20.778 32.999 -15.567 1.00 0.00 3 SER A N 19
ATOM 29144 C CA . SER A 1 3 ? -19.570 33.055 -16.372 1.00 0.00 3 SER A CA 19
ATOM 29145 C C . SER A 1 3 ? -18.913 34.430 -16.234 1.00 0.00 3 SER A C 19
ATOM 29146 O O . SER A 1 3 ? -19.394 35.412 -16.798 1.00 0.00 3 SER A O 19
ATOM 29154 N N . GLY A 1 4 ? -17.822 34.457 -15.482 1.00 0.00 4 GLY A N 19
ATOM 29155 C CA . GLY A 1 4 ? -17.094 35.695 -15.263 1.00 0.00 4 GLY A CA 19
ATOM 29156 C C . GLY A 1 4 ? -15.634 35.557 -15.698 1.00 0.00 4 GLY A C 19
ATOM 29157 O O . GLY A 1 4 ? -15.326 35.637 -16.886 1.00 0.00 4 GLY A O 19
ATOM 29161 N N . SER A 1 5 ? -14.773 35.351 -14.712 1.00 0.00 5 SER A N 19
ATOM 29162 C CA . SER A 1 5 ? -13.353 35.201 -14.978 1.00 0.00 5 SER A CA 19
ATOM 29163 C C . SER A 1 5 ? -12.724 34.262 -13.946 1.00 0.00 5 SER A C 19
ATOM 29164 O O . SER A 1 5 ? -12.434 34.672 -12.824 1.00 0.00 5 SER A O 19
ATOM 29172 N N . SER A 1 6 ? -12.531 33.019 -14.364 1.00 0.00 6 SER A N 19
ATOM 29173 C CA . SER A 1 6 ? -11.942 32.019 -13.491 1.00 0.00 6 SER A CA 19
ATOM 29174 C C . SER A 1 6 ? -11.425 30.840 -14.319 1.00 0.00 6 SER A C 19
ATOM 29175 O O . SER A 1 6 ? -12.178 30.235 -15.081 1.00 0.00 6 SER A O 19
ATOM 29183 N N . GLY A 1 7 ? -10.145 30.550 -14.141 1.00 0.00 7 GLY A N 19
ATOM 29184 C CA . GLY A 1 7 ? -9.519 29.455 -14.862 1.00 0.00 7 GLY A CA 19
ATOM 29185 C C . GLY A 1 7 ? -8.616 28.635 -13.938 1.00 0.00 7 GLY A C 19
ATOM 29186 O O . GLY A 1 7 ? -9.104 27.892 -13.086 1.00 0.00 7 GLY A O 19
ATOM 29190 N N . MET A 1 8 ? -7.316 28.797 -14.137 1.00 0.00 8 MET A N 19
ATOM 29191 C CA . MET A 1 8 ? -6.341 28.081 -13.332 1.00 0.00 8 MET A CA 19
ATOM 29192 C C . MET A 1 8 ? -5.790 28.972 -12.217 1.00 0.00 8 MET A C 19
ATOM 29193 O O . MET A 1 8 ? -5.828 30.197 -12.320 1.00 0.00 8 MET A O 19
ATOM 29207 N N . SER A 1 9 ? -5.290 28.322 -11.176 1.00 0.00 9 SER A N 19
ATOM 29208 C CA . SER A 1 9 ? -4.732 29.040 -10.043 1.00 0.00 9 SER A CA 19
ATOM 29209 C C . SER A 1 9 ? -3.419 28.389 -9.606 1.00 0.00 9 SER A C 19
ATOM 29210 O O . SER A 1 9 ? -3.295 27.165 -9.616 1.00 0.00 9 SER A O 19
ATOM 29218 N N . LEU A 1 10 ? -2.471 29.236 -9.233 1.00 0.00 10 LEU A N 19
ATOM 29219 C CA . LEU A 1 10 ? -1.171 28.758 -8.793 1.00 0.00 10 LEU A CA 19
ATOM 29220 C C . LEU A 1 10 ? -0.443 28.113 -9.974 1.00 0.00 10 LEU A C 19
ATOM 29221 O O . LEU A 1 10 ? -1.079 27.617 -10.904 1.00 0.00 10 LEU A O 19
ATOM 29237 N N . LYS A 1 11 ? 0.879 28.141 -9.900 1.00 0.00 11 LYS A N 19
ATOM 29238 C CA . LYS A 1 11 ? 1.700 27.565 -10.951 1.00 0.00 11 LYS A CA 19
ATOM 29239 C C . LYS A 1 11 ? 1.902 26.073 -10.676 1.00 0.00 11 LYS A C 19
ATOM 29240 O O . LYS A 1 11 ? 1.778 25.626 -9.537 1.00 0.00 11 LYS A O 19
ATOM 29259 N N . LEU A 1 12 ? 2.210 25.344 -11.739 1.00 0.00 12 LEU A N 19
ATOM 29260 C CA . LEU A 1 12 ? 2.430 23.913 -11.626 1.00 0.00 12 LEU A CA 19
ATOM 29261 C C . LEU A 1 12 ? 3.931 23.624 -11.702 1.00 0.00 12 LEU A C 19
ATOM 29262 O O . LEU A 1 12 ? 4.654 24.275 -12.455 1.00 0.00 12 LEU A O 19
ATOM 29278 N N . GLN A 1 13 ? 4.354 22.648 -10.913 1.00 0.00 13 GLN A N 19
ATOM 29279 C CA . GLN A 1 13 ? 5.756 22.266 -10.881 1.00 0.00 13 GLN A CA 19
ATOM 29280 C C . GLN A 1 13 ? 6.617 23.444 -10.423 1.00 0.00 13 GLN A C 19
ATOM 29281 O O . GLN A 1 13 ? 7.019 24.277 -11.234 1.00 0.00 13 GLN A O 19
ATOM 29295 N N . ALA A 1 14 ? 6.877 23.476 -9.124 1.00 0.00 14 ALA A N 19
ATOM 29296 C CA . ALA A 1 14 ? 7.683 24.538 -8.547 1.00 0.00 14 ALA A CA 19
ATOM 29297 C C . ALA A 1 14 ? 8.846 23.922 -7.766 1.00 0.00 14 ALA A C 19
ATOM 29298 O O . ALA A 1 14 ? 8.877 22.713 -7.541 1.00 0.00 14 ALA A O 19
ATOM 29305 N N . SER A 1 15 ? 9.774 24.783 -7.373 1.00 0.00 15 SER A N 19
ATOM 29306 C CA . SER A 1 15 ? 10.936 24.339 -6.622 1.00 0.00 15 SER A CA 19
ATOM 29307 C C . SER A 1 15 ? 11.153 25.247 -5.409 1.00 0.00 15 SER A C 19
ATOM 29308 O O . SER A 1 15 ? 11.989 26.148 -5.446 1.00 0.00 15 SER A O 19
ATOM 29316 N N . ASN A 1 16 ? 10.385 24.977 -4.363 1.00 0.00 16 ASN A N 19
ATOM 29317 C CA . ASN A 1 16 ? 10.483 25.759 -3.142 1.00 0.00 16 ASN A CA 19
ATOM 29318 C C . ASN A 1 16 ? 11.340 25.002 -2.125 1.00 0.00 16 ASN A C 19
ATOM 29319 O O . ASN A 1 16 ? 11.538 23.795 -2.251 1.00 0.00 16 ASN A O 19
ATOM 29330 N N . VAL A 1 17 ? 11.824 25.743 -1.139 1.00 0.00 17 VAL A N 19
ATOM 29331 C CA . VAL A 1 17 ? 12.655 25.157 -0.101 1.00 0.00 17 VAL A CA 19
ATOM 29332 C C . VAL A 1 17 ? 12.099 25.546 1.270 1.00 0.00 17 VAL A C 19
ATOM 29333 O O . VAL A 1 17 ? 12.799 26.153 2.079 1.00 0.00 17 VAL A O 19
ATOM 29346 N N . THR A 1 18 ? 10.844 25.179 1.490 1.00 0.00 18 THR A N 19
ATOM 29347 C CA . THR A 1 18 ? 10.186 25.482 2.750 1.00 0.00 18 THR A CA 19
ATOM 29348 C C . THR A 1 18 ? 9.465 24.243 3.286 1.00 0.00 18 THR A C 19
ATOM 29349 O O . THR A 1 18 ? 9.659 23.858 4.438 1.00 0.00 18 THR A O 19
ATOM 29360 N N . ASN A 1 19 ? 8.648 23.655 2.425 1.00 0.00 19 ASN A N 19
ATOM 29361 C CA . ASN A 1 19 ? 7.897 22.468 2.798 1.00 0.00 19 ASN A CA 19
ATOM 29362 C C . ASN A 1 19 ? 6.935 22.815 3.935 1.00 0.00 19 ASN A C 19
ATOM 29363 O O . ASN A 1 19 ? 7.293 22.719 5.108 1.00 0.00 19 ASN A O 19
ATOM 29374 N N . LYS A 1 20 ? 5.731 23.211 3.548 1.00 0.00 20 LYS A N 19
ATOM 29375 C CA . LYS A 1 20 ? 4.714 23.573 4.520 1.00 0.00 20 LYS A CA 19
ATOM 29376 C C . LYS A 1 20 ? 3.800 22.371 4.768 1.00 0.00 20 LYS A C 19
ATOM 29377 O O . LYS A 1 20 ? 3.638 21.934 5.906 1.00 0.00 20 LYS A O 19
ATOM 29396 N N . ASN A 1 21 ? 3.228 21.870 3.683 1.00 0.00 21 ASN A N 19
ATOM 29397 C CA . ASN A 1 21 ? 2.335 20.726 3.769 1.00 0.00 21 ASN A CA 19
ATOM 29398 C C . ASN A 1 21 ? 2.054 20.198 2.360 1.00 0.00 21 ASN A C 19
ATOM 29399 O O . ASN A 1 21 ? 1.414 20.875 1.556 1.00 0.00 21 ASN A O 19
ATOM 29410 N N . ASP A 1 22 ? 2.546 18.995 2.105 1.00 0.00 22 ASP A N 19
ATOM 29411 C CA . ASP A 1 22 ? 2.355 18.369 0.808 1.00 0.00 22 ASP A CA 19
ATOM 29412 C C . ASP A 1 22 ? 1.831 16.945 1.006 1.00 0.00 22 ASP A C 19
ATOM 29413 O O . ASP A 1 22 ? 2.588 16.046 1.371 1.00 0.00 22 ASP A O 19
ATOM 29422 N N . PRO A 1 23 ? 0.506 16.779 0.750 1.00 0.00 23 PRO A N 19
ATOM 29423 C CA . PRO A 1 23 ? -0.128 15.480 0.896 1.00 0.00 23 PRO A CA 19
ATOM 29424 C C . PRO A 1 23 ? 0.247 14.553 -0.262 1.00 0.00 23 PRO A C 19
ATOM 29425 O O . PRO A 1 23 ? -0.186 13.403 -0.307 1.00 0.00 23 PRO A O 19
ATOM 29436 N N . LYS A 1 24 ? 1.047 15.090 -1.172 1.00 0.00 24 LYS A N 19
ATOM 29437 C CA . LYS A 1 24 ? 1.485 14.325 -2.328 1.00 0.00 24 LYS A CA 19
ATOM 29438 C C . LYS A 1 24 ? 2.016 12.968 -1.864 1.00 0.00 24 LYS A C 19
ATOM 29439 O O . LYS A 1 24 ? 1.796 11.953 -2.523 1.00 0.00 24 LYS A O 19
ATOM 29458 N N . SER A 1 25 ? 2.706 12.993 -0.733 1.00 0.00 25 SER A N 19
ATOM 29459 C CA . SER A 1 25 ? 3.271 11.777 -0.173 1.00 0.00 25 SER A CA 19
ATOM 29460 C C . SER A 1 25 ? 2.209 11.032 0.638 1.00 0.00 25 SER A C 19
ATOM 29461 O O . SER A 1 25 ? 2.283 9.814 0.795 1.00 0.00 25 SER A O 19
ATOM 29469 N N . ILE A 1 26 ? 1.245 11.795 1.133 1.00 0.00 26 ILE A N 19
ATOM 29470 C CA . ILE A 1 26 ? 0.170 11.223 1.925 1.00 0.00 26 ILE A CA 19
ATOM 29471 C C . ILE A 1 26 ? -0.734 10.383 1.019 1.00 0.00 26 ILE A C 19
ATOM 29472 O O . ILE A 1 26 ? -1.424 9.481 1.490 1.00 0.00 26 ILE A O 19
ATOM 29488 N N . ASN A 1 27 ? -0.699 10.710 -0.264 1.00 0.00 27 ASN A N 19
ATOM 29489 C CA . ASN A 1 27 ? -1.506 9.998 -1.240 1.00 0.00 27 ASN A CA 19
ATOM 29490 C C . ASN A 1 27 ? -1.412 8.494 -0.973 1.00 0.00 27 ASN A C 19
ATOM 29491 O O . ASN A 1 27 ? -2.416 7.786 -1.031 1.00 0.00 27 ASN A O 19
ATOM 29502 N N . SER A 1 28 ? -0.196 8.052 -0.686 1.00 0.00 28 SER A N 19
ATOM 29503 C CA . SER A 1 28 ? 0.042 6.645 -0.410 1.00 0.00 28 SER A CA 19
ATOM 29504 C C . SER A 1 28 ? 1.325 6.483 0.408 1.00 0.00 28 SER A C 19
ATOM 29505 O O . SER A 1 28 ? 2.426 6.570 -0.134 1.00 0.00 28 SER A O 19
ATOM 29513 N N . ARG A 1 29 ? 1.140 6.249 1.699 1.00 0.00 29 ARG A N 19
ATOM 29514 C CA . ARG A 1 29 ? 2.269 6.073 2.597 1.00 0.00 29 ARG A CA 19
ATOM 29515 C C . ARG A 1 29 ? 1.932 5.044 3.678 1.00 0.00 29 ARG A C 19
ATOM 29516 O O . ARG A 1 29 ? 0.762 4.819 3.983 1.00 0.00 29 ARG A O 19
ATOM 29537 N N . VAL A 1 30 ? 2.979 4.448 4.229 1.00 0.00 30 VAL A N 19
ATOM 29538 C CA . VAL A 1 30 ? 2.809 3.448 5.270 1.00 0.00 30 VAL A CA 19
ATOM 29539 C C . VAL A 1 30 ? 3.810 3.715 6.395 1.00 0.00 30 VAL A C 19
ATOM 29540 O O . VAL A 1 30 ? 4.942 4.123 6.141 1.00 0.00 30 VAL A O 19
ATOM 29553 N N . PHE A 1 31 ? 3.357 3.474 7.617 1.00 0.00 31 PHE A N 19
ATOM 29554 C CA . PHE A 1 31 ? 4.199 3.683 8.783 1.00 0.00 31 PHE A CA 19
ATOM 29555 C C . PHE A 1 31 ? 4.426 2.372 9.537 1.00 0.00 31 PHE A C 19
ATOM 29556 O O . PHE A 1 31 ? 3.543 1.902 10.253 1.00 0.00 31 PHE A O 19
ATOM 29573 N N . ILE A 1 32 ? 5.615 1.817 9.351 1.00 0.00 32 ILE A N 19
ATOM 29574 C CA . ILE A 1 32 ? 5.969 0.569 10.005 1.00 0.00 32 ILE A CA 19
ATOM 29575 C C . ILE A 1 32 ? 6.575 0.872 11.377 1.00 0.00 32 ILE A C 19
ATOM 29576 O O . ILE A 1 32 ? 7.656 1.452 11.469 1.00 0.00 32 ILE A O 19
ATOM 29592 N N . GLY A 1 33 ? 5.851 0.466 12.410 1.00 0.00 33 GLY A N 19
ATOM 29593 C CA . GLY A 1 33 ? 6.303 0.686 13.774 1.00 0.00 33 GLY A CA 19
ATOM 29594 C C . GLY A 1 33 ? 6.729 -0.629 14.429 1.00 0.00 33 GLY A C 19
ATOM 29595 O O . GLY A 1 33 ? 6.895 -1.641 13.750 1.00 0.00 33 GLY A O 19
ATOM 29599 N N . ASN A 1 34 ? 6.893 -0.572 15.743 1.00 0.00 34 ASN A N 19
ATOM 29600 C CA . ASN A 1 34 ? 7.296 -1.746 16.498 1.00 0.00 34 ASN A CA 19
ATOM 29601 C C . ASN A 1 34 ? 8.356 -2.517 15.708 1.00 0.00 34 ASN A C 19
ATOM 29602 O O . ASN A 1 34 ? 8.393 -3.746 15.748 1.00 0.00 34 ASN A O 19
ATOM 29613 N N . LEU A 1 35 ? 9.191 -1.763 15.008 1.00 0.00 35 LEU A N 19
ATOM 29614 C CA . LEU A 1 35 ? 10.248 -2.360 14.209 1.00 0.00 35 LEU A CA 19
ATOM 29615 C C . LEU A 1 35 ? 11.573 -2.255 14.965 1.00 0.00 35 LEU A C 19
ATOM 29616 O O . LEU A 1 35 ? 11.966 -1.169 15.389 1.00 0.00 35 LEU A O 19
ATOM 29632 N N . ASN A 1 36 ? 12.227 -3.398 15.111 1.00 0.00 36 ASN A N 19
ATOM 29633 C CA . ASN A 1 36 ? 13.501 -3.448 15.809 1.00 0.00 36 ASN A CA 19
ATOM 29634 C C . ASN A 1 36 ? 14.513 -2.563 15.078 1.00 0.00 36 ASN A C 19
ATOM 29635 O O . ASN A 1 36 ? 15.406 -1.991 15.700 1.00 0.00 36 ASN A O 19
ATOM 29646 N N . THR A 1 37 ? 14.339 -2.478 13.767 1.00 0.00 37 THR A N 19
ATOM 29647 C CA . THR A 1 37 ? 15.226 -1.672 12.945 1.00 0.00 37 THR A CA 19
ATOM 29648 C C . THR A 1 37 ? 16.685 -1.924 13.330 1.00 0.00 37 THR A C 19
ATOM 29649 O O . THR A 1 37 ? 17.548 -1.080 13.092 1.00 0.00 37 THR A O 19
ATOM 29660 N N . ALA A 1 38 ? 16.916 -3.089 13.917 1.00 0.00 38 ALA A N 19
ATOM 29661 C CA . ALA A 1 38 ? 18.256 -3.463 14.337 1.00 0.00 38 ALA A CA 19
ATOM 29662 C C . ALA A 1 38 ? 18.799 -4.540 13.396 1.00 0.00 38 ALA A C 19
ATOM 29663 O O . ALA A 1 38 ? 19.996 -4.580 13.117 1.00 0.00 38 ALA A O 19
ATOM 29670 N N . LEU A 1 39 ? 17.892 -5.387 12.932 1.00 0.00 39 LEU A N 19
ATOM 29671 C CA . LEU A 1 39 ? 18.264 -6.462 12.028 1.00 0.00 39 LEU A CA 19
ATOM 29672 C C . LEU A 1 39 ? 17.652 -6.200 10.651 1.00 0.00 39 LEU A C 19
ATOM 29673 O O . LEU A 1 39 ? 18.280 -6.467 9.628 1.00 0.00 39 LEU A O 19
ATOM 29689 N N . VAL A 1 40 ? 16.433 -5.680 10.670 1.00 0.00 40 VAL A N 19
ATOM 29690 C CA . VAL A 1 40 ? 15.729 -5.379 9.435 1.00 0.00 40 VAL A CA 19
ATOM 29691 C C . VAL A 1 40 ? 16.361 -4.150 8.779 1.00 0.00 40 VAL A C 19
ATOM 29692 O O . VAL A 1 40 ? 16.534 -3.117 9.424 1.00 0.00 40 VAL A O 19
ATOM 29705 N N . LYS A 1 41 ? 16.690 -4.303 7.505 1.00 0.00 41 LYS A N 19
ATOM 29706 C CA . LYS A 1 41 ? 17.300 -3.218 6.754 1.00 0.00 41 LYS A CA 19
ATOM 29707 C C . LYS A 1 41 ? 16.262 -2.613 5.807 1.00 0.00 41 LYS A C 19
ATOM 29708 O O . LYS A 1 41 ? 15.109 -3.039 5.790 1.00 0.00 41 LYS A O 19
ATOM 29727 N N . LYS A 1 42 ? 16.710 -1.628 5.042 1.00 0.00 42 LYS A N 19
ATOM 29728 C CA . LYS A 1 42 ? 15.834 -0.959 4.095 1.00 0.00 42 LYS A CA 19
ATOM 29729 C C . LYS A 1 42 ? 15.710 -1.813 2.831 1.00 0.00 42 LYS A C 19
ATOM 29730 O O . LYS A 1 42 ? 14.603 -2.109 2.384 1.00 0.00 42 LYS A O 19
ATOM 29749 N N . SER A 1 43 ? 16.862 -2.184 2.291 1.00 0.00 43 SER A N 19
ATOM 29750 C CA . SER A 1 43 ? 16.896 -2.998 1.088 1.00 0.00 43 SER A CA 19
ATOM 29751 C C . SER A 1 43 ? 16.069 -4.269 1.292 1.00 0.00 43 SER A C 19
ATOM 29752 O O . SER A 1 43 ? 15.646 -4.900 0.324 1.00 0.00 43 SER A O 19
ATOM 29760 N N . ASP A 1 44 ? 15.862 -4.605 2.556 1.00 0.00 44 ASP A N 19
ATOM 29761 C CA . ASP A 1 44 ? 15.092 -5.789 2.899 1.00 0.00 44 ASP A CA 19
ATOM 29762 C C . ASP A 1 44 ? 13.615 -5.412 3.027 1.00 0.00 44 ASP A C 19
ATOM 29763 O O . ASP A 1 44 ? 12.774 -5.923 2.289 1.00 0.00 44 ASP A O 19
ATOM 29772 N N . VAL A 1 45 ? 13.344 -4.521 3.970 1.00 0.00 45 VAL A N 19
ATOM 29773 C CA . VAL A 1 45 ? 11.982 -4.070 4.204 1.00 0.00 45 VAL A CA 19
ATOM 29774 C C . VAL A 1 45 ? 11.402 -3.515 2.901 1.00 0.00 45 VAL A C 19
ATOM 29775 O O . VAL A 1 45 ? 10.187 -3.511 2.711 1.00 0.00 45 VAL A O 19
ATOM 29788 N N . GLU A 1 46 ? 12.299 -3.060 2.038 1.00 0.00 46 GLU A N 19
ATOM 29789 C CA . GLU A 1 46 ? 11.891 -2.504 0.759 1.00 0.00 46 GLU A CA 19
ATOM 29790 C C . GLU A 1 46 ? 11.278 -3.594 -0.122 1.00 0.00 46 GLU A C 19
ATOM 29791 O O . GLU A 1 46 ? 10.112 -3.506 -0.504 1.00 0.00 46 GLU A O 19
ATOM 29803 N N . THR A 1 47 ? 12.091 -4.597 -0.420 1.00 0.00 47 THR A N 19
ATOM 29804 C CA . THR A 1 47 ? 11.643 -5.703 -1.249 1.00 0.00 47 THR A CA 19
ATOM 29805 C C . THR A 1 47 ? 10.464 -6.421 -0.590 1.00 0.00 47 THR A C 19
ATOM 29806 O O . THR A 1 47 ? 9.602 -6.967 -1.277 1.00 0.00 47 THR A O 19
ATOM 29817 N N . ILE A 1 48 ? 10.463 -6.396 0.735 1.00 0.00 48 ILE A N 19
ATOM 29818 C CA . ILE A 1 48 ? 9.404 -7.037 1.495 1.00 0.00 48 ILE A CA 19
ATOM 29819 C C . ILE A 1 48 ? 8.063 -6.394 1.136 1.00 0.00 48 ILE A C 19
ATOM 29820 O O . ILE A 1 48 ? 7.086 -7.093 0.873 1.00 0.00 48 ILE A O 19
ATOM 29836 N N . PHE A 1 49 ? 8.060 -5.069 1.136 1.00 0.00 49 PHE A N 19
ATOM 29837 C CA . PHE A 1 49 ? 6.855 -4.324 0.814 1.00 0.00 49 PHE A CA 19
ATOM 29838 C C . PHE A 1 49 ? 6.779 -4.026 -0.685 1.00 0.00 49 PHE A C 19
ATOM 29839 O O . PHE A 1 49 ? 5.743 -3.589 -1.183 1.00 0.00 49 PHE A O 19
ATOM 29856 N N . SER A 1 50 ? 7.891 -4.275 -1.362 1.00 0.00 50 SER A N 19
ATOM 29857 C CA . SER A 1 50 ? 7.964 -4.038 -2.794 1.00 0.00 50 SER A CA 19
ATOM 29858 C C . SER A 1 50 ? 6.960 -4.934 -3.524 1.00 0.00 50 SER A C 19
ATOM 29859 O O . SER A 1 50 ? 6.434 -4.558 -4.570 1.00 0.00 50 SER A O 19
ATOM 29867 N N . LYS A 1 51 ? 6.725 -6.101 -2.943 1.00 0.00 51 LYS A N 19
ATOM 29868 C CA . LYS A 1 51 ? 5.795 -7.053 -3.525 1.00 0.00 51 LYS A CA 19
ATOM 29869 C C . LYS A 1 51 ? 4.427 -6.387 -3.689 1.00 0.00 51 LYS A C 19
ATOM 29870 O O . LYS A 1 51 ? 3.640 -6.781 -4.548 1.00 0.00 51 LYS A O 19
ATOM 29889 N N . TYR A 1 52 ? 4.185 -5.390 -2.850 1.00 0.00 52 TYR A N 19
ATOM 29890 C CA . TYR A 1 52 ? 2.926 -4.666 -2.891 1.00 0.00 52 TYR A CA 19
ATOM 29891 C C . TYR A 1 52 ? 2.989 -3.514 -3.896 1.00 0.00 52 TYR A C 19
ATOM 29892 O O . TYR A 1 52 ? 2.076 -2.693 -3.961 1.00 0.00 52 TYR A O 19
ATOM 29910 N N . GLY A 1 53 ? 4.075 -3.491 -4.654 1.00 0.00 53 GLY A N 19
ATOM 29911 C CA . GLY A 1 53 ? 4.269 -2.453 -5.652 1.00 0.00 53 GLY A CA 19
ATOM 29912 C C . GLY A 1 53 ? 5.523 -1.630 -5.351 1.00 0.00 53 GLY A C 19
ATOM 29913 O O . GLY A 1 53 ? 5.965 -1.562 -4.206 1.00 0.00 53 GLY A O 19
ATOM 29917 N N . ARG A 1 54 ? 6.061 -1.025 -6.400 1.00 0.00 54 ARG A N 19
ATOM 29918 C CA . ARG A 1 54 ? 7.255 -0.209 -6.263 1.00 0.00 54 ARG A CA 19
ATOM 29919 C C . ARG A 1 54 ? 6.978 0.987 -5.350 1.00 0.00 54 ARG A C 19
ATOM 29920 O O . ARG A 1 54 ? 6.017 1.725 -5.562 1.00 0.00 54 ARG A O 19
ATOM 29941 N N . VAL A 1 55 ? 7.839 1.143 -4.355 1.00 0.00 55 VAL A N 19
ATOM 29942 C CA . VAL A 1 55 ? 7.699 2.237 -3.409 1.00 0.00 55 VAL A CA 19
ATOM 29943 C C . VAL A 1 55 ? 8.255 3.519 -4.033 1.00 0.00 55 VAL A C 19
ATOM 29944 O O . VAL A 1 55 ? 9.247 3.480 -4.760 1.00 0.00 55 VAL A O 19
ATOM 29957 N N . ALA A 1 56 ? 7.593 4.624 -3.726 1.00 0.00 56 ALA A N 19
ATOM 29958 C CA . ALA A 1 56 ? 8.009 5.915 -4.247 1.00 0.00 56 ALA A CA 19
ATOM 29959 C C . ALA A 1 56 ? 9.135 6.473 -3.376 1.00 0.00 56 ALA A C 19
ATOM 29960 O O . ALA A 1 56 ? 9.857 7.379 -3.792 1.00 0.00 56 ALA A O 19
ATOM 29967 N N . GLY A 1 57 ? 9.252 5.910 -2.182 1.00 0.00 57 GLY A N 19
ATOM 29968 C CA . GLY A 1 57 ? 10.279 6.341 -1.249 1.00 0.00 57 GLY A CA 19
ATOM 29969 C C . GLY A 1 57 ? 10.136 5.620 0.093 1.00 0.00 57 GLY A C 19
ATOM 29970 O O . GLY A 1 57 ? 9.133 5.783 0.786 1.00 0.00 57 GLY A O 19
ATOM 29974 N N . CYS A 1 58 ? 11.155 4.838 0.420 1.00 0.00 58 CYS A N 19
ATOM 29975 C CA . CYS A 1 58 ? 11.156 4.092 1.667 1.00 0.00 58 CYS A CA 19
ATOM 29976 C C . CYS A 1 58 ? 12.196 4.715 2.599 1.00 0.00 58 CYS A C 19
ATOM 29977 O O . CYS A 1 58 ? 13.335 4.947 2.197 1.00 0.00 58 CYS A O 19
ATOM 29985 N N . SER A 1 59 ? 11.768 4.968 3.827 1.00 0.00 59 SER A N 19
ATOM 29986 C CA . SER A 1 59 ? 12.649 5.560 4.819 1.00 0.00 59 SER A CA 19
ATOM 29987 C C . SER A 1 59 ? 12.698 4.678 6.068 1.00 0.00 59 SER A C 19
ATOM 29988 O O . SER A 1 59 ? 11.664 4.386 6.667 1.00 0.00 59 SER A O 19
ATOM 29996 N N . VAL A 1 60 ? 13.910 4.278 6.424 1.00 0.00 60 VAL A N 19
ATOM 29997 C CA . VAL A 1 60 ? 14.107 3.434 7.590 1.00 0.00 60 VAL A CA 19
ATOM 29998 C C . VAL A 1 60 ? 14.548 4.300 8.772 1.00 0.00 60 VAL A C 19
ATOM 29999 O O . VAL A 1 60 ? 15.528 5.038 8.674 1.00 0.00 60 VAL A O 19
ATOM 30012 N N . HIS A 1 61 ? 13.804 4.183 9.861 1.00 0.00 61 HIS A N 19
ATOM 30013 C CA . HIS A 1 61 ? 14.106 4.946 11.060 1.00 0.00 61 HIS A CA 19
ATOM 30014 C C . HIS A 1 61 ? 14.427 3.990 12.210 1.00 0.00 61 HIS A C 19
ATOM 30015 O O . HIS A 1 61 ? 14.105 2.804 12.144 1.00 0.00 61 HIS A O 19
ATOM 30029 N N . LYS A 1 62 ? 15.057 4.540 13.237 1.00 0.00 62 LYS A N 19
ATOM 30030 C CA . LYS A 1 62 ? 15.425 3.751 14.400 1.00 0.00 62 LYS A CA 19
ATOM 30031 C C . LYS A 1 62 ? 14.184 3.511 15.262 1.00 0.00 62 LYS A C 19
ATOM 30032 O O . LYS A 1 62 ? 13.825 4.350 16.086 1.00 0.00 62 LYS A O 19
ATOM 30051 N N . GLY A 1 63 ? 13.563 2.361 15.041 1.00 0.00 63 GLY A N 19
ATOM 30052 C CA . GLY A 1 63 ? 12.370 2.000 15.787 1.00 0.00 63 GLY A CA 19
ATOM 30053 C C . GLY A 1 63 ? 11.165 1.853 14.856 1.00 0.00 63 GLY A C 19
ATOM 30054 O O . GLY A 1 63 ? 10.157 1.255 15.230 1.00 0.00 63 GLY A O 19
ATOM 30058 N N . TYR A 1 64 ? 11.309 2.409 13.662 1.00 0.00 64 TYR A N 19
ATOM 30059 C CA . TYR A 1 64 ? 10.244 2.348 12.675 1.00 0.00 64 TYR A CA 19
ATOM 30060 C C . TYR A 1 64 ? 10.795 2.550 11.262 1.00 0.00 64 TYR A C 19
ATOM 30061 O O . TYR A 1 64 ? 11.990 2.779 11.085 1.00 0.00 64 TYR A O 19
ATOM 30079 N N . ALA A 1 65 ? 9.896 2.460 10.293 1.00 0.00 65 ALA A N 19
ATOM 30080 C CA . ALA A 1 65 ? 10.277 2.631 8.901 1.00 0.00 65 ALA A CA 19
ATOM 30081 C C . ALA A 1 65 ? 9.045 3.027 8.085 1.00 0.00 65 ALA A C 19
ATOM 30082 O O . ALA A 1 65 ? 7.941 2.552 8.349 1.00 0.00 65 ALA A O 19
ATOM 30089 N N . PHE A 1 66 ? 9.275 3.895 7.110 1.00 0.00 66 PHE A N 19
ATOM 30090 C CA . PHE A 1 66 ? 8.197 4.361 6.254 1.00 0.00 66 PHE A CA 19
ATOM 30091 C C . PHE A 1 66 ? 8.318 3.767 4.849 1.00 0.00 66 PHE A C 19
ATOM 30092 O O . PHE A 1 66 ? 9.403 3.367 4.431 1.00 0.00 66 PHE A O 19
ATOM 30109 N N . VAL A 1 67 ? 7.188 3.729 4.158 1.00 0.00 67 VAL A N 19
ATOM 30110 C CA . VAL A 1 67 ? 7.153 3.191 2.809 1.00 0.00 67 VAL A CA 19
ATOM 30111 C C . VAL A 1 67 ? 6.117 3.959 1.985 1.00 0.00 67 VAL A C 19
ATOM 30112 O O . VAL A 1 67 ? 4.924 3.913 2.282 1.00 0.00 67 VAL A O 19
ATOM 30125 N N . GLN A 1 68 ? 6.611 4.647 0.966 1.00 0.00 68 GLN A N 19
ATOM 30126 C CA . GLN A 1 68 ? 5.743 5.424 0.097 1.00 0.00 68 GLN A CA 19
ATOM 30127 C C . GLN A 1 68 ? 5.444 4.647 -1.187 1.00 0.00 68 GLN A C 19
ATOM 30128 O O . GLN A 1 68 ? 6.309 3.944 -1.706 1.00 0.00 68 GLN A O 19
ATOM 30142 N N . TYR A 1 69 ? 4.217 4.800 -1.662 1.00 0.00 69 TYR A N 19
ATOM 30143 C CA . TYR A 1 69 ? 3.794 4.122 -2.875 1.00 0.00 69 TYR A CA 19
ATOM 30144 C C . TYR A 1 69 ? 3.221 5.116 -3.888 1.00 0.00 69 TYR A C 19
ATOM 30145 O O . TYR A 1 69 ? 3.041 6.292 -3.575 1.00 0.00 69 TYR A O 19
ATOM 30163 N N . SER A 1 70 ? 2.951 4.606 -5.081 1.00 0.00 70 SER A N 19
ATOM 30164 C CA . SER A 1 70 ? 2.403 5.435 -6.141 1.00 0.00 70 SER A CA 19
ATOM 30165 C C . SER A 1 70 ? 0.876 5.465 -6.045 1.00 0.00 70 SER A C 19
ATOM 30166 O O . SER A 1 70 ? 0.259 6.510 -6.244 1.00 0.00 70 SER A O 19
ATOM 30174 N N . ASN A 1 71 ? 0.311 4.306 -5.740 1.00 0.00 71 ASN A N 19
ATOM 30175 C CA . ASN A 1 71 ? -1.132 4.187 -5.615 1.00 0.00 71 ASN A CA 19
ATOM 30176 C C . ASN A 1 71 ? -1.501 4.036 -4.138 1.00 0.00 71 ASN A C 19
ATOM 30177 O O . ASN A 1 71 ? -0.839 3.307 -3.400 1.00 0.00 71 ASN A O 19
ATOM 30188 N N . GLU A 1 72 ? -2.556 4.737 -3.750 1.00 0.00 72 GLU A N 19
ATOM 30189 C CA . GLU A 1 72 ? -3.020 4.690 -2.374 1.00 0.00 72 GLU A CA 19
ATOM 30190 C C . GLU A 1 72 ? -3.435 3.266 -2.002 1.00 0.00 72 GLU A C 19
ATOM 30191 O O . GLU A 1 72 ? -3.617 2.955 -0.825 1.00 0.00 72 GLU A O 19
ATOM 30203 N N . ARG A 1 73 ? -3.573 2.437 -3.026 1.00 0.00 73 ARG A N 19
ATOM 30204 C CA . ARG A 1 73 ? -3.964 1.052 -2.822 1.00 0.00 73 ARG A CA 19
ATOM 30205 C C . ARG A 1 73 ? -2.730 0.187 -2.555 1.00 0.00 73 ARG A C 19
ATOM 30206 O O . ARG A 1 73 ? -2.708 -0.591 -1.603 1.00 0.00 73 ARG A O 19
ATOM 30227 N N . HIS A 1 74 ? -1.734 0.353 -3.413 1.00 0.00 74 HIS A N 19
ATOM 30228 C CA . HIS A 1 74 ? -0.500 -0.404 -3.282 1.00 0.00 74 HIS A CA 19
ATOM 30229 C C . HIS A 1 74 ? -0.067 -0.428 -1.815 1.00 0.00 74 HIS A C 19
ATOM 30230 O O . HIS A 1 74 ? 0.579 -1.376 -1.370 1.00 0.00 74 HIS A O 19
ATOM 30244 N N . ALA A 1 75 ? -0.439 0.626 -1.104 1.00 0.00 75 ALA A N 19
ATOM 30245 C CA . ALA A 1 75 ? -0.096 0.737 0.304 1.00 0.00 75 ALA A CA 19
ATOM 30246 C C . ALA A 1 75 ? -1.057 -0.122 1.128 1.00 0.00 75 ALA A C 19
ATOM 30247 O O . ALA A 1 75 ? -0.626 -0.988 1.887 1.00 0.00 75 ALA A O 19
ATOM 30254 N N . ARG A 1 76 ? -2.342 0.147 0.950 1.00 0.00 76 ARG A N 19
ATOM 30255 C CA . ARG A 1 76 ? -3.368 -0.591 1.667 1.00 0.00 76 ARG A CA 19
ATOM 30256 C C . ARG A 1 76 ? -3.041 -2.086 1.672 1.00 0.00 76 ARG A C 19
ATOM 30257 O O . ARG A 1 76 ? -3.432 -2.808 2.588 1.00 0.00 76 ARG A O 19
ATOM 30278 N N . ALA A 1 77 ? -2.328 -2.506 0.637 1.00 0.00 77 ALA A N 19
ATOM 30279 C CA . ALA A 1 77 ? -1.944 -3.902 0.510 1.00 0.00 77 ALA A CA 19
ATOM 30280 C C . ALA A 1 77 ? -0.784 -4.196 1.463 1.00 0.00 77 ALA A C 19
ATOM 30281 O O . ALA A 1 77 ? -0.801 -5.197 2.178 1.00 0.00 77 ALA A O 19
ATOM 30288 N N . ALA A 1 78 ? 0.197 -3.305 1.444 1.00 0.00 78 ALA A N 19
ATOM 30289 C CA . ALA A 1 78 ? 1.363 -3.456 2.297 1.00 0.00 78 ALA A CA 19
ATOM 30290 C C . ALA A 1 78 ? 0.976 -3.140 3.743 1.00 0.00 78 ALA A C 19
ATOM 30291 O O . ALA A 1 78 ? 1.636 -3.590 4.679 1.00 0.00 78 ALA A O 19
ATOM 30298 N N . VAL A 1 79 ? -0.092 -2.368 3.881 1.00 0.00 79 VAL A N 19
ATOM 30299 C CA . VAL A 1 79 ? -0.575 -1.987 5.197 1.00 0.00 79 VAL A CA 19
ATOM 30300 C C . VAL A 1 79 ? -1.080 -3.231 5.931 1.00 0.00 79 VAL A C 19
ATOM 30301 O O . VAL A 1 79 ? -0.480 -3.661 6.915 1.00 0.00 79 VAL A O 19
ATOM 30314 N N . LEU A 1 80 ? -2.177 -3.774 5.424 1.00 0.00 80 LEU A N 19
ATOM 30315 C CA . LEU A 1 80 ? -2.769 -4.960 6.019 1.00 0.00 80 LEU A CA 19
ATOM 30316 C C . LEU A 1 80 ? -1.838 -6.154 5.799 1.00 0.00 80 LEU A C 19
ATOM 30317 O O . LEU A 1 80 ? -1.516 -6.876 6.741 1.00 0.00 80 LEU A O 19
ATOM 30333 N N . GLY A 1 81 ? -1.431 -6.325 4.550 1.00 0.00 81 GLY A N 19
ATOM 30334 C CA . GLY A 1 81 ? -0.544 -7.419 4.194 1.00 0.00 81 GLY A CA 19
ATOM 30335 C C . GLY A 1 81 ? 0.559 -7.592 5.240 1.00 0.00 81 GLY A C 19
ATOM 30336 O O . GLY A 1 81 ? 0.911 -8.715 5.596 1.00 0.00 81 GLY A O 19
ATOM 30340 N N . GLU A 1 82 ? 1.075 -6.462 5.703 1.00 0.00 82 GLU A N 19
ATOM 30341 C CA . GLU A 1 82 ? 2.131 -6.474 6.700 1.00 0.00 82 GLU A CA 19
ATOM 30342 C C . GLU A 1 82 ? 1.538 -6.328 8.103 1.00 0.00 82 GLU A C 19
ATOM 30343 O O . GLU A 1 82 ? 1.748 -7.183 8.962 1.00 0.00 82 GLU A O 19
ATOM 30355 N N . ASN A 1 83 ? 0.808 -5.239 8.292 1.00 0.00 83 ASN A N 19
ATOM 30356 C CA . ASN A 1 83 ? 0.183 -4.970 9.576 1.00 0.00 83 ASN A CA 19
ATOM 30357 C C . ASN A 1 83 ? -0.269 -6.290 10.204 1.00 0.00 83 ASN A C 19
ATOM 30358 O O . ASN A 1 83 ? -1.147 -6.967 9.672 1.00 0.00 83 ASN A O 19
ATOM 30369 N N . GLY A 1 84 ? 0.352 -6.616 11.329 1.00 0.00 84 GLY A N 19
ATOM 30370 C CA . GLY A 1 84 ? 0.025 -7.842 12.035 1.00 0.00 84 GLY A CA 19
ATOM 30371 C C . GLY A 1 84 ? 1.214 -8.805 12.043 1.00 0.00 84 GLY A C 19
ATOM 30372 O O . GLY A 1 84 ? 1.244 -9.755 12.823 1.00 0.00 84 GLY A O 19
ATOM 30376 N N . ARG A 1 85 ? 2.166 -8.525 11.164 1.00 0.00 85 ARG A N 19
ATOM 30377 C CA . ARG A 1 85 ? 3.355 -9.354 11.060 1.00 0.00 85 ARG A CA 19
ATOM 30378 C C . ARG A 1 85 ? 4.212 -9.214 12.319 1.00 0.00 85 ARG A C 19
ATOM 30379 O O . ARG A 1 85 ? 4.109 -8.220 13.037 1.00 0.00 85 ARG A O 19
ATOM 30400 N N . VAL A 1 86 ? 5.039 -10.223 12.549 1.00 0.00 86 VAL A N 19
ATOM 30401 C CA . VAL A 1 86 ? 5.914 -10.225 13.709 1.00 0.00 86 VAL A CA 19
ATOM 30402 C C . VAL A 1 86 ? 7.367 -10.362 13.247 1.00 0.00 86 VAL A C 19
ATOM 30403 O O . VAL A 1 86 ? 7.657 -11.108 12.313 1.00 0.00 86 VAL A O 19
ATOM 30416 N N . LEU A 1 87 ? 8.241 -9.630 13.922 1.00 0.00 87 LEU A N 19
ATOM 30417 C CA . LEU A 1 87 ? 9.655 -9.661 13.592 1.00 0.00 87 LEU A CA 19
ATOM 30418 C C . LEU A 1 87 ? 10.475 -9.407 14.859 1.00 0.00 87 LEU A C 19
ATOM 30419 O O . LEU A 1 87 ? 10.387 -8.335 15.455 1.00 0.00 87 LEU A O 19
ATOM 30435 N N . ALA A 1 88 ? 11.255 -10.411 15.232 1.00 0.00 88 ALA A N 19
ATOM 30436 C CA . ALA A 1 88 ? 12.090 -10.310 16.417 1.00 0.00 88 ALA A CA 19
ATOM 30437 C C . ALA A 1 88 ? 11.263 -10.675 17.651 1.00 0.00 88 ALA A C 19
ATOM 30438 O O . ALA A 1 88 ? 11.795 -10.758 18.757 1.00 0.00 88 ALA A O 19
ATOM 30445 N N . GLY A 1 89 ? 9.974 -10.883 17.421 1.00 0.00 89 GLY A N 19
ATOM 30446 C CA . GLY A 1 89 ? 9.069 -11.237 18.500 1.00 0.00 89 GLY A CA 19
ATOM 30447 C C . GLY A 1 89 ? 7.963 -10.190 18.653 1.00 0.00 89 GLY A C 19
ATOM 30448 O O . GLY A 1 89 ? 6.927 -10.461 19.259 1.00 0.00 89 GLY A O 19
ATOM 30452 N N . GLN A 1 90 ? 8.220 -9.018 18.092 1.00 0.00 90 GLN A N 19
ATOM 30453 C CA . GLN A 1 90 ? 7.259 -7.930 18.159 1.00 0.00 90 GLN A CA 19
ATOM 30454 C C . GLN A 1 90 ? 6.378 -7.922 16.908 1.00 0.00 90 GLN A C 19
ATOM 30455 O O . GLN A 1 90 ? 6.854 -8.198 15.808 1.00 0.00 90 GLN A O 19
ATOM 30469 N N . THR A 1 91 ? 5.110 -7.603 17.118 1.00 0.00 91 THR A N 19
ATOM 30470 C CA . THR A 1 91 ? 4.158 -7.557 16.021 1.00 0.00 91 THR A CA 19
ATOM 30471 C C . THR A 1 91 ? 4.251 -6.215 15.291 1.00 0.00 91 THR A C 19
ATOM 30472 O O . THR A 1 91 ? 3.691 -5.218 15.744 1.00 0.00 91 THR A O 19
ATOM 30483 N N . LEU A 1 92 ? 4.963 -6.234 14.174 1.00 0.00 92 LEU A N 19
ATOM 30484 C CA . LEU A 1 92 ? 5.136 -5.032 13.377 1.00 0.00 92 LEU A CA 19
ATOM 30485 C C . LEU A 1 92 ? 3.807 -4.278 13.302 1.00 0.00 92 LEU A C 19
ATOM 30486 O O . LEU A 1 92 ? 2.864 -4.737 12.658 1.00 0.00 92 LEU A O 19
ATOM 30502 N N . ASP A 1 93 ? 3.773 -3.134 13.969 1.00 0.00 93 ASP A N 19
ATOM 30503 C CA . ASP A 1 93 ? 2.575 -2.312 13.986 1.00 0.00 93 ASP A CA 19
ATOM 30504 C C . ASP A 1 93 ? 2.626 -1.319 12.823 1.00 0.00 93 ASP A C 19
ATOM 30505 O O . ASP A 1 93 ? 3.298 -0.291 12.910 1.00 0.00 93 ASP A O 19
ATOM 30514 N N . ILE A 1 94 ? 1.909 -1.659 11.763 1.00 0.00 94 ILE A N 19
ATOM 30515 C CA . ILE A 1 94 ? 1.865 -0.810 10.585 1.00 0.00 94 ILE A CA 19
ATOM 30516 C C . ILE A 1 94 ? 0.474 -0.184 10.465 1.00 0.00 94 ILE A C 19
ATOM 30517 O O . ILE A 1 94 ? -0.512 -0.762 10.920 1.00 0.00 94 ILE A O 19
ATOM 30533 N N . ASN A 1 95 ? 0.439 0.989 9.850 1.00 0.00 95 ASN A N 19
ATOM 30534 C CA . ASN A 1 95 ? -0.815 1.700 9.665 1.00 0.00 95 ASN A CA 19
ATOM 30535 C C . ASN A 1 95 ? -0.633 2.775 8.592 1.00 0.00 95 ASN A C 19
ATOM 30536 O O . ASN A 1 95 ? 0.491 3.178 8.295 1.00 0.00 95 ASN A O 19
ATOM 30547 N N . MET A 1 96 ? -1.755 3.210 8.038 1.00 0.00 96 MET A N 19
ATOM 30548 C CA . MET A 1 96 ? -1.734 4.231 7.004 1.00 0.00 96 MET A CA 19
ATOM 30549 C C . MET A 1 96 ? -1.361 5.595 7.588 1.00 0.00 96 MET A C 19
ATOM 30550 O O . MET A 1 96 ? -1.807 5.951 8.678 1.00 0.00 96 MET A O 19
ATOM 30564 N N . ALA A 1 97 ? -0.546 6.321 6.837 1.00 0.00 97 ALA A N 19
ATOM 30565 C CA . ALA A 1 97 ? -0.108 7.638 7.267 1.00 0.00 97 ALA A CA 19
ATOM 30566 C C . ALA A 1 97 ? -1.327 8.472 7.666 1.00 0.00 97 ALA A C 19
ATOM 30567 O O . ALA A 1 97 ? -1.456 8.875 8.821 1.00 0.00 97 ALA A O 19
ATOM 30574 N N . GLY A 1 98 ? -2.190 8.705 6.689 1.00 0.00 98 GLY A N 19
ATOM 30575 C CA . GLY A 1 98 ? -3.395 9.483 6.924 1.00 0.00 98 GLY A CA 19
ATOM 30576 C C . GLY A 1 98 ? -4.474 8.633 7.598 1.00 0.00 98 GLY A C 19
ATOM 30577 O O . GLY A 1 98 ? -5.272 7.987 6.921 1.00 0.00 98 GLY A O 19
ATOM 30581 N N . GLU A 1 99 ? -4.462 8.661 8.922 1.00 0.00 99 GLU A N 19
ATOM 30582 C CA . GLU A 1 99 ? -5.430 7.901 9.695 1.00 0.00 99 GLU A CA 19
ATOM 30583 C C . GLU A 1 99 ? -6.400 8.846 10.408 1.00 0.00 99 GLU A C 19
ATOM 30584 O O . GLU A 1 99 ? -5.976 9.750 11.125 1.00 0.00 99 GLU A O 19
ATOM 30596 N N . PRO A 1 100 ? -7.717 8.596 10.179 1.00 0.00 100 PRO A N 19
ATOM 30597 C CA . PRO A 1 100 ? -8.751 9.414 10.791 1.00 0.00 100 PRO A CA 19
ATOM 30598 C C . PRO A 1 100 ? -8.909 9.078 12.275 1.00 0.00 100 PRO A C 19
ATOM 30599 O O . PRO A 1 100 ? -8.024 8.470 12.875 1.00 0.00 100 PRO A O 19
ATOM 30610 N N . LYS A 1 101 ? -10.043 9.488 12.824 1.00 0.00 101 LYS A N 19
ATOM 30611 C CA . LYS A 1 101 ? -10.329 9.238 14.226 1.00 0.00 101 LYS A CA 19
ATOM 30612 C C . LYS A 1 101 ? -9.948 7.797 14.571 1.00 0.00 101 LYS A C 19
ATOM 30613 O O . LYS A 1 101 ? -10.675 6.862 14.237 1.00 0.00 101 LYS A O 19
ATOM 30632 N N . PRO A 1 102 ? -8.779 7.658 15.252 1.00 0.00 102 PRO A N 19
ATOM 30633 C CA . PRO A 1 102 ? -8.293 6.347 15.646 1.00 0.00 102 PRO A CA 19
ATOM 30634 C C . PRO A 1 102 ? -9.090 5.800 16.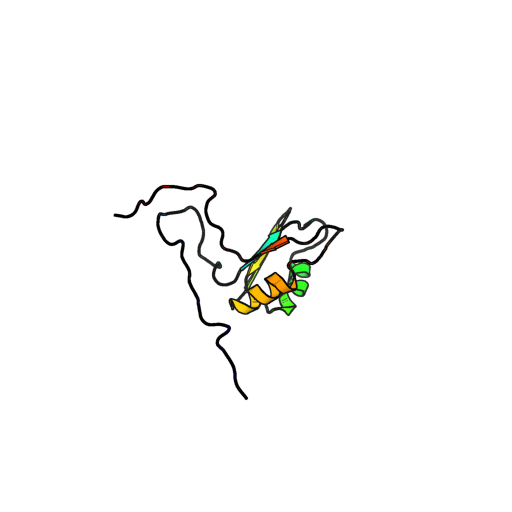832 1.00 0.00 102 PRO A C 19
ATOM 30635 O O . PRO A 1 102 ? -9.363 6.524 17.788 1.00 0.00 102 PRO A O 19
ATOM 30646 N N . ASP A 1 103 ? -9.441 4.526 16.731 1.00 0.00 103 ASP A N 19
ATOM 30647 C CA . ASP A 1 103 ? -10.201 3.874 17.784 1.00 0.00 103 ASP A CA 19
ATOM 30648 C C . ASP A 1 103 ? -9.900 2.374 17.770 1.00 0.00 103 ASP A C 19
ATOM 30649 O O . ASP A 1 103 ? -9.723 1.782 16.706 1.00 0.00 103 ASP A O 19
ATOM 30658 N N . ARG A 1 104 ? -9.851 1.801 18.964 1.00 0.00 104 ARG A N 19
ATOM 30659 C CA . ARG A 1 104 ? -9.574 0.381 19.102 1.00 0.00 104 ARG A CA 19
ATOM 30660 C C . ARG A 1 104 ? -9.564 -0.016 20.579 1.00 0.00 104 ARG A C 19
ATOM 30661 O O . ARG A 1 104 ? -9.169 0.774 21.436 1.00 0.00 104 ARG A O 19
ATOM 30682 N N . SER A 1 105 ? -10.004 -1.240 20.833 1.00 0.00 105 SER A N 19
ATOM 30683 C CA . SER A 1 105 ? -10.050 -1.752 22.192 1.00 0.00 105 SER A CA 19
ATOM 30684 C C . SER A 1 105 ? -8.691 -2.340 22.577 1.00 0.00 105 SER A C 19
ATOM 30685 O O . SER A 1 105 ? -7.904 -2.714 21.708 1.00 0.00 105 SER A O 19
ATOM 30693 N N . GLY A 1 106 ? -8.457 -2.404 23.879 1.00 0.00 106 GLY A N 19
ATOM 30694 C CA . GLY A 1 106 ? -7.206 -2.940 24.389 1.00 0.00 106 GLY A CA 19
ATOM 30695 C C . GLY A 1 106 ? -7.398 -4.360 24.928 1.00 0.00 106 GLY A C 19
ATOM 30696 O O . GLY A 1 106 ? -8.498 -4.730 25.334 1.00 0.00 106 GLY A O 19
ATOM 30700 N N . PRO A 1 107 ? -6.281 -5.135 24.915 1.00 0.00 107 PRO A N 19
ATOM 30701 C CA . PRO A 1 107 ? -6.315 -6.505 25.397 1.00 0.00 107 PRO A CA 19
ATOM 30702 C C . PRO A 1 107 ? -6.368 -6.547 26.926 1.00 0.00 107 PRO A C 19
ATOM 30703 O O . PRO A 1 107 ? -7.000 -7.429 27.505 1.00 0.00 107 PRO A O 19
ATOM 30714 N N . SER A 1 108 ? -5.695 -5.582 27.536 1.00 0.00 108 SER A N 19
ATOM 30715 C CA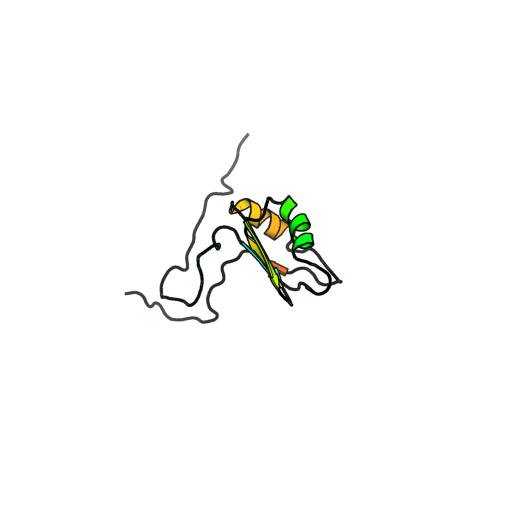 . SER A 1 108 ? -5.657 -5.498 28.986 1.00 0.00 108 SER A CA 19
ATOM 30716 C C . SER A 1 108 ? -5.057 -6.779 29.569 1.00 0.00 108 SER A C 19
ATOM 30717 O O . SER A 1 108 ? -5.726 -7.810 29.630 1.00 0.00 108 SER A O 19
ATOM 30725 N N . SER A 1 109 ? -3.803 -6.673 29.983 1.00 0.00 109 SER A N 19
ATOM 30726 C CA . SER A 1 109 ? -3.106 -7.810 30.559 1.00 0.00 109 SER A CA 19
ATOM 30727 C C . SER A 1 109 ? -3.253 -9.030 29.648 1.00 0.00 109 SER A C 19
ATOM 30728 O O . SER A 1 109 ? -4.199 -9.804 29.787 1.00 0.00 109 SER A O 19
ATOM 30736 N N . GLY A 1 110 ? -2.302 -9.164 28.735 1.00 0.00 110 GLY A N 19
ATOM 30737 C CA . GLY A 1 110 ? -2.313 -10.277 27.801 1.00 0.00 110 GLY A CA 19
ATOM 30738 C C . GLY A 1 110 ? -2.521 -9.787 26.366 1.00 0.00 110 GLY A C 19
ATOM 30739 O O . GLY A 1 110 ? -1.933 -8.787 25.957 1.00 0.00 110 GLY A O 19
ATOM 30743 N N . GLY A 1 1 ? -21.468 34.426 -32.709 1.00 0.00 1 GLY A N 20
ATOM 30744 C CA . GLY A 1 1 ? -20.943 33.756 -31.531 1.00 0.00 1 GLY A CA 20
ATOM 30745 C C . GLY A 1 1 ? -19.836 32.769 -31.909 1.00 0.00 1 GLY A C 20
ATOM 30746 O O . GLY A 1 1 ? -19.939 32.071 -32.916 1.00 0.00 1 GLY A O 20
ATOM 30750 N N . SER A 1 2 ? -18.803 32.744 -31.080 1.00 0.00 2 SER A N 20
ATOM 30751 C CA . SER A 1 2 ? -17.678 31.854 -31.314 1.00 0.00 2 SER A CA 20
ATOM 30752 C C . SER A 1 2 ? -16.740 31.868 -30.105 1.00 0.00 2 SER A C 20
ATOM 30753 O O . SER A 1 2 ? -16.840 32.744 -29.247 1.00 0.00 2 SER A O 20
ATOM 30761 N N . SER A 1 3 ? -15.849 30.888 -30.077 1.00 0.00 3 SER A N 20
ATOM 30762 C CA . SER A 1 3 ? -14.894 30.776 -28.987 1.00 0.00 3 SER A CA 20
ATOM 30763 C C . SER A 1 3 ? -13.806 29.763 -29.348 1.00 0.00 3 SER A C 20
ATOM 30764 O O . SER A 1 3 ? -14.038 28.853 -30.142 1.00 0.00 3 SER A O 20
ATOM 30772 N N . GLY A 1 4 ? -12.640 29.955 -28.747 1.00 0.00 4 GLY A N 20
ATOM 30773 C CA . GLY A 1 4 ? -11.516 29.069 -28.994 1.00 0.00 4 GLY A CA 20
ATOM 30774 C C . GLY A 1 4 ? -11.227 28.195 -27.772 1.00 0.00 4 GLY A C 20
ATOM 30775 O O . GLY A 1 4 ? -12.137 27.590 -27.208 1.00 0.00 4 GLY A O 20
ATOM 30779 N N . SER A 1 5 ? -9.956 28.157 -27.399 1.00 0.00 5 SER A N 20
ATOM 30780 C CA . SER A 1 5 ? -9.536 27.367 -26.254 1.00 0.00 5 SER A CA 20
ATOM 30781 C C . SER A 1 5 ? -8.020 27.467 -26.077 1.00 0.00 5 SER A C 20
ATOM 30782 O O . SER A 1 5 ? -7.262 27.168 -26.999 1.00 0.00 5 SER A O 20
ATOM 30790 N N . SER A 1 6 ? -7.622 27.890 -24.886 1.00 0.00 6 SER A N 20
ATOM 30791 C CA . SER A 1 6 ? -6.209 28.033 -24.576 1.00 0.00 6 SER A CA 20
ATOM 30792 C C . SER A 1 6 ? -5.755 26.893 -23.663 1.00 0.00 6 SER A C 20
ATOM 30793 O O . SER A 1 6 ? -6.453 26.536 -22.715 1.00 0.00 6 SER A O 20
ATOM 30801 N N . GLY A 1 7 ? -4.588 26.352 -23.981 1.00 0.00 7 GLY A N 20
ATOM 30802 C CA . GLY A 1 7 ? -4.032 25.259 -23.201 1.00 0.00 7 GLY A CA 20
ATOM 30803 C C . GLY A 1 7 ? -2.849 25.735 -22.356 1.00 0.00 7 GLY A C 20
ATOM 30804 O O . GLY A 1 7 ? -1.694 25.499 -22.709 1.00 0.00 7 GLY A O 20
ATOM 30808 N N . MET A 1 8 ? -3.176 26.397 -21.256 1.00 0.00 8 MET A N 20
ATOM 30809 C CA . MET A 1 8 ? -2.154 26.908 -20.358 1.00 0.00 8 MET A CA 20
ATOM 30810 C C . MET A 1 8 ? -2.240 26.232 -18.988 1.00 0.00 8 MET A C 20
ATOM 30811 O O . MET A 1 8 ? -3.332 26.032 -18.458 1.00 0.00 8 MET A O 20
ATOM 30825 N N . SER A 1 9 ? -1.074 25.899 -18.454 1.00 0.00 9 SER A N 20
ATOM 30826 C CA . SER A 1 9 ? -1.004 25.249 -17.156 1.00 0.00 9 SER A CA 20
ATOM 30827 C C . SER A 1 9 ? 0.343 25.548 -16.494 1.00 0.00 9 SER A C 20
ATOM 30828 O O . SER A 1 9 ? 1.351 25.716 -17.179 1.00 0.00 9 SER A O 20
ATOM 30836 N N . LEU A 1 10 ? 0.316 25.604 -15.171 1.00 0.00 10 LEU A N 20
ATOM 30837 C CA . LEU A 1 10 ? 1.522 25.879 -14.409 1.00 0.00 10 LEU A CA 20
ATOM 30838 C C . LEU A 1 10 ? 2.427 24.645 -14.432 1.00 0.00 10 LEU A C 20
ATOM 30839 O O . LEU A 1 10 ? 1.996 23.562 -14.826 1.00 0.00 10 LEU A O 20
ATOM 30855 N N . LYS A 1 11 ? 3.664 24.850 -14.004 1.00 0.00 11 LYS A N 20
ATOM 30856 C CA . LYS A 1 11 ? 4.633 23.768 -13.970 1.00 0.00 11 LYS A CA 20
ATOM 30857 C C . LYS A 1 11 ? 5.742 24.113 -12.975 1.00 0.00 11 LYS A C 20
ATOM 30858 O O . LYS A 1 11 ? 6.187 25.258 -12.908 1.00 0.00 11 LYS A O 20
ATOM 30877 N N . LEU A 1 12 ? 6.157 23.102 -12.226 1.00 0.00 12 LEU A N 20
ATOM 30878 C CA . LEU A 1 12 ? 7.206 23.284 -11.237 1.00 0.00 12 LEU A CA 20
ATOM 30879 C C . LEU A 1 12 ? 8.347 24.096 -11.854 1.00 0.00 12 LEU A C 20
ATOM 30880 O O . LEU A 1 12 ? 8.700 23.894 -13.015 1.00 0.00 12 LEU A O 20
ATOM 30896 N N . GLN A 1 13 ? 8.892 24.997 -11.050 1.00 0.00 13 GLN A N 20
ATOM 30897 C CA . GLN A 1 13 ? 9.985 25.841 -11.502 1.00 0.00 13 GLN A CA 20
ATOM 30898 C C . GLN A 1 13 ? 11.052 25.957 -10.411 1.00 0.00 13 GLN A C 20
ATOM 30899 O O . GLN A 1 13 ? 10.970 26.829 -9.548 1.00 0.00 13 GLN A O 20
ATOM 30913 N N . ALA A 1 14 ? 12.029 25.065 -10.486 1.00 0.00 14 ALA A N 20
ATOM 30914 C CA . ALA A 1 14 ? 13.110 25.056 -9.516 1.00 0.00 14 ALA A CA 20
ATOM 30915 C C . ALA A 1 14 ? 12.543 24.752 -8.128 1.00 0.00 14 ALA A C 20
ATOM 30916 O O . ALA A 1 14 ? 11.336 24.852 -7.911 1.00 0.00 14 ALA A O 20
ATOM 30923 N N . SER A 1 15 ? 13.440 24.386 -7.224 1.00 0.00 15 SER A N 20
ATOM 30924 C CA . SER A 1 15 ? 13.043 24.066 -5.863 1.00 0.00 15 SER A CA 20
ATOM 30925 C C . SER A 1 15 ? 12.493 25.315 -5.172 1.00 0.00 15 SER A C 20
ATOM 30926 O O . SER A 1 15 ? 13.250 26.216 -4.816 1.00 0.00 15 SER A O 20
ATOM 30934 N N . ASN A 1 16 ? 11.179 25.328 -5.002 1.00 0.00 16 ASN A N 20
ATOM 30935 C CA . ASN A 1 16 ? 10.518 26.451 -4.359 1.00 0.00 16 ASN A CA 20
ATOM 30936 C C . ASN A 1 16 ? 9.736 25.950 -3.143 1.00 0.00 16 ASN A C 20
ATOM 30937 O O . ASN A 1 16 ? 8.812 25.151 -3.282 1.00 0.00 16 ASN A O 20
ATOM 30948 N N . VAL A 1 17 ? 10.136 26.441 -1.979 1.00 0.00 17 VAL A N 20
ATOM 30949 C CA . VAL A 1 17 ? 9.484 26.052 -0.740 1.00 0.00 17 VAL A CA 20
ATOM 30950 C C . VAL A 1 17 ? 8.143 26.779 -0.625 1.00 0.00 17 VAL A C 20
ATOM 30951 O O . VAL A 1 17 ? 8.067 27.863 -0.049 1.00 0.00 17 VAL A O 20
ATOM 30964 N N . THR A 1 18 ? 7.117 26.152 -1.183 1.00 0.00 18 THR A N 20
ATOM 30965 C CA . THR A 1 18 ? 5.782 26.726 -1.150 1.00 0.00 18 THR A CA 20
ATOM 30966 C C . THR A 1 18 ? 4.835 25.827 -0.352 1.00 0.00 18 THR A C 20
ATOM 30967 O O . THR A 1 18 ? 4.762 24.624 -0.597 1.00 0.00 18 THR A O 20
ATOM 30978 N N . ASN A 1 19 ? 4.135 26.446 0.587 1.00 0.00 19 ASN A N 20
ATOM 30979 C CA . ASN A 1 19 ? 3.195 25.717 1.422 1.00 0.00 19 ASN A CA 20
ATOM 30980 C C . ASN A 1 19 ? 3.944 24.630 2.195 1.00 0.00 19 ASN A C 20
ATOM 30981 O O . ASN A 1 19 ? 4.466 23.688 1.601 1.00 0.00 19 ASN A O 20
ATOM 30992 N N . LYS A 1 20 ? 3.974 24.796 3.509 1.00 0.00 20 LYS A N 20
ATOM 30993 C CA . LYS A 1 20 ? 4.650 23.841 4.370 1.00 0.00 20 LYS A CA 20
ATOM 30994 C C . LYS A 1 20 ? 3.991 22.468 4.217 1.00 0.00 20 LYS A C 20
ATOM 30995 O O . LYS A 1 20 ? 4.606 21.534 3.705 1.00 0.00 20 LYS A O 20
ATOM 31014 N N . ASN A 1 21 ? 2.749 22.390 4.671 1.00 0.00 21 ASN A N 20
ATOM 31015 C CA . ASN A 1 21 ? 2.000 21.147 4.591 1.00 0.00 21 ASN A CA 20
ATOM 31016 C C . ASN A 1 21 ? 2.058 20.613 3.159 1.00 0.00 21 ASN A C 20
ATOM 31017 O O . ASN A 1 21 ? 1.364 21.115 2.276 1.00 0.00 21 ASN A O 20
ATOM 31028 N N . ASP A 1 22 ? 2.892 19.600 2.973 1.00 0.00 22 ASP A N 20
ATOM 31029 C CA . ASP A 1 22 ? 3.050 18.992 1.663 1.00 0.00 22 ASP A CA 20
ATOM 31030 C C . ASP A 1 22 ? 2.370 17.621 1.656 1.00 0.00 22 ASP A C 20
ATOM 31031 O O . ASP A 1 22 ? 2.904 16.657 2.202 1.00 0.00 22 ASP A O 20
ATOM 31040 N N . PRO A 1 23 ? 1.171 17.577 1.016 1.00 0.00 23 PRO A N 20
ATOM 31041 C CA . PRO A 1 23 ? 0.413 16.341 0.931 1.00 0.00 23 PRO A CA 20
ATOM 31042 C C . PRO A 1 23 ? 1.033 15.386 -0.091 1.00 0.00 23 PRO A C 20
ATOM 31043 O O . PRO A 1 23 ? 0.553 14.268 -0.272 1.00 0.00 23 PRO A O 20
ATOM 31054 N N . LYS A 1 24 ? 2.090 15.862 -0.732 1.00 0.00 24 LYS A N 20
ATOM 31055 C CA . LYS A 1 24 ? 2.780 15.065 -1.732 1.00 0.00 24 LYS A CA 20
ATOM 31056 C C . LYS A 1 24 ? 3.457 13.875 -1.050 1.00 0.00 24 LYS A C 20
ATOM 31057 O O . LYS A 1 24 ? 4.676 13.861 -0.882 1.00 0.00 24 LYS A O 20
ATOM 31076 N N . SER A 1 25 ? 2.637 12.904 -0.674 1.00 0.00 25 SER A N 20
ATOM 31077 C CA . SER A 1 25 ? 3.141 11.712 -0.014 1.00 0.00 25 SER A CA 20
ATOM 31078 C C . SER A 1 25 ? 2.006 11.006 0.730 1.00 0.00 25 SER A C 20
ATOM 31079 O O . SER A 1 25 ? 1.942 9.777 0.750 1.00 0.00 25 SER A O 20
ATOM 31087 N N . ILE A 1 26 ? 1.138 11.812 1.322 1.00 0.00 26 ILE A N 20
ATOM 31088 C CA . ILE A 1 26 ? 0.008 11.280 2.065 1.00 0.00 26 ILE A CA 20
ATOM 31089 C C . ILE A 1 26 ? -0.852 10.424 1.133 1.00 0.00 26 ILE A C 20
ATOM 31090 O O . ILE A 1 26 ? -1.538 9.507 1.583 1.00 0.00 26 ILE A O 20
ATOM 31106 N N . ASN A 1 27 ? -0.788 10.754 -0.149 1.00 0.00 27 ASN A N 20
ATOM 31107 C CA . ASN A 1 27 ? -1.552 10.028 -1.148 1.00 0.00 27 ASN A CA 20
ATOM 31108 C C . ASN A 1 27 ? -1.508 8.532 -0.829 1.00 0.00 27 ASN A C 20
ATOM 31109 O O . ASN A 1 27 ? -2.544 7.870 -0.796 1.00 0.00 27 ASN A O 20
ATOM 31120 N N . SER A 1 28 ? -0.298 8.043 -0.602 1.00 0.00 28 SER A N 20
ATOM 31121 C CA . SER A 1 28 ? -0.105 6.638 -0.287 1.00 0.00 28 SER A CA 20
ATOM 31122 C C . SER A 1 28 ? 1.185 6.453 0.514 1.00 0.00 28 SER A C 20
ATOM 31123 O O . SER A 1 28 ? 2.275 6.428 -0.054 1.00 0.00 28 SER A O 20
ATOM 31131 N N . ARG A 1 29 ? 1.018 6.329 1.823 1.00 0.00 29 ARG A N 20
ATOM 31132 C CA . ARG A 1 29 ? 2.155 6.148 2.709 1.00 0.00 29 ARG A CA 20
ATOM 31133 C C . ARG A 1 29 ? 1.819 5.133 3.803 1.00 0.00 29 ARG A C 20
ATOM 31134 O O . ARG A 1 29 ? 0.653 4.947 4.145 1.00 0.00 29 ARG A O 20
ATOM 31155 N N . VAL A 1 30 ? 2.863 4.503 4.322 1.00 0.00 30 VAL A N 20
ATOM 31156 C CA . VAL A 1 30 ? 2.693 3.511 5.371 1.00 0.00 30 VAL A CA 20
ATOM 31157 C C . VAL A 1 30 ? 3.708 3.775 6.485 1.00 0.00 30 VAL A C 20
ATOM 31158 O O . VAL A 1 30 ? 4.857 4.121 6.214 1.00 0.00 30 VAL A O 20
ATOM 31171 N N . PHE A 1 31 ? 3.247 3.601 7.715 1.00 0.00 31 PHE A N 20
ATOM 31172 C CA . PHE A 1 31 ? 4.100 3.816 8.871 1.00 0.00 31 PHE A CA 20
ATOM 31173 C C . PHE A 1 31 ? 4.429 2.492 9.564 1.00 0.00 31 PHE A C 20
ATOM 31174 O O . PHE A 1 31 ? 3.596 1.939 10.280 1.00 0.00 31 PHE A O 20
ATOM 31191 N N . ILE A 1 32 ? 5.644 2.022 9.326 1.00 0.00 32 ILE A N 20
ATOM 31192 C CA . ILE A 1 32 ? 6.093 0.773 9.918 1.00 0.00 32 ILE A CA 20
ATOM 31193 C C . ILE A 1 32 ? 6.678 1.052 11.304 1.00 0.00 32 ILE A C 20
ATOM 31194 O O . ILE A 1 32 ? 7.762 1.623 11.420 1.00 0.00 32 ILE A O 20
ATOM 31210 N N . GLY A 1 33 ? 5.936 0.636 12.319 1.00 0.00 33 GLY A N 20
ATOM 31211 C CA . GLY A 1 33 ? 6.368 0.833 13.692 1.00 0.00 33 GLY A CA 20
ATOM 31212 C C . GLY A 1 33 ? 6.821 -0.486 14.320 1.00 0.00 33 GLY A C 20
ATOM 31213 O O . GLY A 1 33 ? 6.895 -1.508 13.640 1.00 0.00 33 GLY A O 20
ATOM 31217 N N . ASN A 1 34 ? 7.113 -0.421 15.611 1.00 0.00 34 ASN A N 20
ATOM 31218 C CA . ASN A 1 34 ? 7.557 -1.598 16.338 1.00 0.00 34 ASN A CA 20
ATOM 31219 C C . ASN A 1 34 ? 8.515 -2.404 15.458 1.00 0.00 34 ASN A C 20
ATOM 31220 O O . ASN A 1 34 ? 8.370 -3.619 15.328 1.00 0.00 34 ASN A O 20
ATOM 31231 N N . LEU A 1 35 ? 9.473 -1.696 14.878 1.00 0.00 35 LEU A N 20
ATOM 31232 C CA . LEU A 1 35 ? 10.454 -2.331 14.014 1.00 0.00 35 LEU A CA 20
ATOM 31233 C C . LEU A 1 35 ? 11.837 -2.227 14.660 1.00 0.00 35 LEU A C 20
ATOM 31234 O O . LEU A 1 35 ? 12.404 -1.139 14.750 1.00 0.00 35 LEU A O 20
ATOM 31250 N N . ASN A 1 36 ? 12.341 -3.374 15.092 1.00 0.00 36 ASN A N 20
ATOM 31251 C CA . ASN A 1 36 ? 13.647 -3.426 15.726 1.00 0.00 36 ASN A CA 20
ATOM 31252 C C . ASN A 1 36 ? 14.602 -2.479 14.997 1.00 0.00 36 ASN A C 20
ATOM 31253 O O . ASN A 1 36 ? 15.514 -1.922 15.605 1.00 0.00 36 ASN A O 20
ATOM 31264 N N . THR A 1 37 ? 14.358 -2.325 13.703 1.00 0.00 37 THR A N 20
ATOM 31265 C CA . THR A 1 37 ? 15.185 -1.454 12.885 1.00 0.00 37 THR A CA 20
ATOM 31266 C C . THR A 1 37 ? 16.662 -1.630 13.243 1.00 0.00 37 THR A C 20
ATOM 31267 O O . THR A 1 37 ? 17.464 -0.718 13.048 1.00 0.00 37 THR A O 20
ATOM 31278 N N . ALA A 1 38 ? 16.976 -2.809 13.759 1.00 0.00 38 ALA A N 20
ATOM 31279 C CA . ALA A 1 38 ? 18.343 -3.116 14.146 1.00 0.00 38 ALA A CA 20
ATOM 31280 C C . ALA A 1 38 ? 18.942 -4.106 13.145 1.00 0.00 38 ALA A C 20
ATOM 31281 O O . ALA A 1 38 ? 20.123 -4.022 12.815 1.00 0.00 38 ALA A O 20
ATOM 31288 N N . LEU A 1 39 ? 18.098 -5.021 12.690 1.00 0.00 39 LEU A N 20
ATOM 31289 C CA . LEU A 1 39 ? 18.529 -6.026 11.733 1.00 0.00 39 LEU A CA 20
ATOM 31290 C C . LEU A 1 39 ? 17.878 -5.746 10.377 1.00 0.00 39 LEU A C 20
ATOM 31291 O O . LEU A 1 39 ? 18.510 -5.912 9.335 1.00 0.00 39 LEU A O 20
ATOM 31307 N N . VAL A 1 40 ? 16.623 -5.325 10.435 1.00 0.00 40 VAL A N 20
ATOM 31308 C CA . VAL A 1 40 ? 15.879 -5.020 9.225 1.00 0.00 40 VAL A CA 20
ATOM 31309 C C . VAL A 1 40 ? 16.444 -3.747 8.591 1.00 0.00 40 VAL A C 20
ATOM 31310 O O . VAL A 1 40 ? 16.524 -2.707 9.243 1.00 0.00 40 VAL A O 20
ATOM 31323 N N . LYS A 1 41 ? 16.822 -3.871 7.327 1.00 0.00 41 LYS A N 20
ATOM 31324 C CA . LYS A 1 41 ? 17.378 -2.744 6.598 1.00 0.00 41 LYS A CA 20
ATOM 31325 C C . LYS A 1 41 ? 16.301 -2.152 5.686 1.00 0.00 41 LYS A C 20
ATOM 31326 O O . LYS A 1 41 ? 15.164 -2.620 5.677 1.00 0.00 41 LYS A O 20
ATOM 31345 N N . LYS A 1 42 ? 16.698 -1.130 4.942 1.00 0.00 42 LYS A N 20
ATOM 31346 C CA . LYS A 1 42 ? 15.782 -0.469 4.028 1.00 0.00 42 LYS A CA 20
ATOM 31347 C C . LYS A 1 42 ? 15.675 -1.286 2.739 1.00 0.00 42 LYS A C 20
ATOM 31348 O O . LYS A 1 42 ? 14.595 -1.406 2.163 1.00 0.00 42 LYS A O 20
ATOM 31367 N N . SER A 1 43 ? 16.811 -1.827 2.324 1.00 0.00 43 SER A N 20
ATOM 31368 C CA . SER A 1 43 ? 16.860 -2.629 1.113 1.00 0.00 43 SER A CA 20
ATOM 31369 C C . SER A 1 43 ? 15.998 -3.882 1.281 1.00 0.00 43 SER A C 20
ATOM 31370 O O . SER A 1 43 ? 15.307 -4.293 0.350 1.00 0.00 43 SER A O 20
ATOM 31378 N N . ASP A 1 44 ? 16.067 -4.454 2.474 1.00 0.00 44 ASP A N 20
ATOM 31379 C CA . ASP A 1 44 ? 15.302 -5.651 2.775 1.00 0.00 44 ASP A CA 20
ATOM 31380 C C . ASP A 1 44 ? 13.815 -5.297 2.845 1.00 0.00 44 ASP A C 20
ATOM 31381 O O . ASP A 1 44 ? 13.026 -5.752 2.019 1.00 0.00 44 ASP A O 20
ATOM 31390 N N . VAL A 1 45 ? 13.479 -4.489 3.839 1.00 0.00 45 VAL A N 20
ATOM 31391 C CA . VAL A 1 45 ? 12.101 -4.068 4.028 1.00 0.00 45 VAL A CA 20
ATOM 31392 C C . VAL A 1 45 ? 11.515 -3.634 2.683 1.00 0.00 45 VAL A C 20
ATOM 31393 O O . VAL A 1 45 ? 10.314 -3.762 2.454 1.00 0.00 45 VAL A O 20
ATOM 31406 N N . GLU A 1 46 ? 12.393 -3.130 1.827 1.00 0.00 46 GLU A N 20
ATOM 31407 C CA . GLU A 1 46 ? 11.978 -2.677 0.510 1.00 0.00 46 GLU A CA 20
ATOM 31408 C C . GLU A 1 46 ? 11.448 -3.852 -0.313 1.00 0.00 46 GLU A C 20
ATOM 31409 O O . GLU A 1 46 ? 10.313 -3.822 -0.786 1.00 0.00 46 GLU A O 20
ATOM 31421 N N . THR A 1 47 ? 12.296 -4.860 -0.460 1.00 0.00 47 THR A N 20
ATOM 31422 C CA . THR A 1 47 ? 11.927 -6.044 -1.219 1.00 0.00 47 THR A CA 20
ATOM 31423 C C . THR A 1 47 ? 10.784 -6.787 -0.525 1.00 0.00 47 THR A C 20
ATOM 31424 O O . THR A 1 47 ? 10.117 -7.619 -1.139 1.00 0.00 47 THR A O 20
ATOM 31435 N N . ILE A 1 48 ? 10.592 -6.460 0.744 1.00 0.00 48 ILE A N 20
ATOM 31436 C CA . ILE A 1 48 ? 9.541 -7.086 1.528 1.00 0.00 48 ILE A CA 20
ATOM 31437 C C . ILE A 1 48 ? 8.186 -6.513 1.106 1.00 0.00 48 ILE A C 20
ATOM 31438 O O . ILE A 1 48 ? 7.268 -7.261 0.773 1.00 0.00 48 ILE A O 20
ATOM 31454 N N . PHE A 1 49 ? 8.104 -5.191 1.135 1.00 0.00 49 PHE A N 20
ATOM 31455 C CA . PHE A 1 49 ? 6.877 -4.509 0.759 1.00 0.00 49 PHE A CA 20
ATOM 31456 C C . PHE A 1 49 ? 6.780 -4.351 -0.759 1.00 0.00 49 PHE A C 20
ATOM 31457 O O . PHE A 1 49 ? 5.687 -4.385 -1.323 1.00 0.00 49 PHE A O 20
ATOM 31474 N N . SER A 1 50 ? 7.939 -4.181 -1.379 1.00 0.00 50 SER A N 20
ATOM 31475 C CA . SER A 1 50 ? 7.999 -4.016 -2.822 1.00 0.00 50 SER A CA 20
ATOM 31476 C C . SER A 1 50 ? 6.999 -4.958 -3.497 1.00 0.00 50 SER A C 20
ATOM 31477 O O . SER A 1 50 ? 6.477 -4.650 -4.568 1.00 0.00 50 SER A O 20
ATOM 31485 N N . LYS A 1 51 ? 6.764 -6.086 -2.845 1.00 0.00 51 LYS A N 20
ATOM 31486 C CA . LYS A 1 51 ? 5.836 -7.074 -3.369 1.00 0.00 51 LYS A CA 20
ATOM 31487 C C . LYS A 1 51 ? 4.495 -6.402 -3.666 1.00 0.00 51 LYS A C 20
ATOM 31488 O O . LYS A 1 51 ? 3.935 -6.575 -4.747 1.00 0.00 51 LYS A O 20
ATOM 31507 N N . TYR A 1 52 ? 4.018 -5.647 -2.686 1.00 0.00 52 TYR A N 20
ATOM 31508 C CA . TYR A 1 52 ? 2.753 -4.948 -2.829 1.00 0.00 52 TYR A CA 20
ATOM 31509 C C . TYR A 1 52 ? 2.803 -3.954 -3.992 1.00 0.00 52 TYR A C 20
ATOM 31510 O O . TYR A 1 52 ? 1.765 -3.514 -4.482 1.00 0.00 52 TYR A O 20
ATOM 31528 N N . GLY A 1 53 ? 4.022 -3.631 -4.399 1.00 0.00 53 GLY A N 20
ATOM 31529 C CA . GLY A 1 53 ? 4.221 -2.698 -5.495 1.00 0.00 53 GLY A CA 20
ATOM 31530 C C . GLY A 1 53 ? 5.404 -1.768 -5.215 1.00 0.00 53 GLY A C 20
ATOM 31531 O O . GLY A 1 53 ? 5.678 -1.437 -4.062 1.00 0.00 53 GLY A O 20
ATOM 31535 N N . ARG A 1 54 ? 6.073 -1.374 -6.289 1.00 0.00 54 ARG A N 20
ATOM 31536 C CA . ARG A 1 54 ? 7.219 -0.489 -6.173 1.00 0.00 54 ARG A CA 20
ATOM 31537 C C . ARG A 1 54 ? 6.882 0.701 -5.273 1.00 0.00 54 ARG A C 20
ATOM 31538 O O . ARG A 1 54 ? 5.919 1.423 -5.526 1.00 0.00 54 ARG A O 20
ATOM 31559 N N . VAL A 1 55 ? 7.695 0.870 -4.240 1.00 0.00 55 VAL A N 20
ATOM 31560 C CA . VAL A 1 55 ? 7.495 1.960 -3.301 1.00 0.00 55 VAL A CA 20
ATOM 31561 C C . VAL A 1 55 ? 8.179 3.220 -3.835 1.00 0.00 55 VAL A C 20
ATOM 31562 O O . VAL A 1 55 ? 9.336 3.174 -4.250 1.00 0.00 55 VAL A O 20
ATOM 31575 N N . ALA A 1 56 ? 7.434 4.316 -3.809 1.00 0.00 56 ALA A N 20
ATOM 31576 C CA . ALA A 1 56 ? 7.954 5.586 -4.286 1.00 0.00 56 ALA A CA 20
ATOM 31577 C C . ALA A 1 56 ? 9.207 5.952 -3.487 1.00 0.00 56 ALA A C 20
ATOM 31578 O O . ALA A 1 56 ? 10.207 6.384 -4.058 1.00 0.00 56 ALA A O 20
ATOM 31585 N N . GLY A 1 57 ? 9.111 5.764 -2.179 1.00 0.00 57 GLY A N 20
ATOM 31586 C CA . GLY A 1 57 ? 10.225 6.069 -1.297 1.00 0.00 57 GLY A CA 20
ATOM 31587 C C . GLY A 1 57 ? 10.074 5.349 0.045 1.00 0.00 57 GLY A C 20
ATOM 31588 O O . GLY A 1 57 ? 9.060 5.503 0.726 1.00 0.00 57 GLY A O 20
ATOM 31592 N N . CYS A 1 58 ? 11.096 4.578 0.385 1.00 0.00 58 CYS A N 20
ATOM 31593 C CA . CYS A 1 58 ? 11.090 3.834 1.633 1.00 0.00 58 CYS A CA 20
ATOM 31594 C C . CYS A 1 58 ? 12.164 4.424 2.550 1.00 0.00 58 CYS A C 20
ATOM 31595 O O . CYS A 1 58 ? 13.273 4.715 2.105 1.00 0.00 58 CYS A O 20
ATOM 31603 N N . SER A 1 59 ? 11.797 4.583 3.813 1.00 0.00 59 SER A N 20
ATOM 31604 C CA . SER A 1 59 ? 12.715 5.132 4.796 1.00 0.00 59 SER A CA 20
ATOM 31605 C C . SER A 1 59 ? 12.740 4.245 6.042 1.00 0.00 59 SER A C 20
ATOM 31606 O O . SER A 1 59 ? 11.693 3.809 6.519 1.00 0.00 59 SER A O 20
ATOM 31614 N N . VAL A 1 60 ? 13.946 4.005 6.534 1.00 0.00 60 VAL A N 20
ATOM 31615 C CA . VAL A 1 60 ? 14.121 3.178 7.716 1.00 0.00 60 VAL A CA 20
ATOM 31616 C C . VAL A 1 60 ? 14.636 4.044 8.867 1.00 0.00 60 VAL A C 20
ATOM 31617 O O . VAL A 1 60 ? 15.670 4.698 8.743 1.00 0.00 60 VAL A O 20
ATOM 31630 N N . HIS A 1 61 ? 13.891 4.020 9.963 1.00 0.00 61 HIS A N 20
ATOM 31631 C CA . HIS A 1 61 ? 14.259 4.794 11.136 1.00 0.00 61 HIS A CA 20
ATOM 31632 C C . HIS A 1 61 ? 14.527 3.851 12.310 1.00 0.00 61 HIS A C 20
ATOM 31633 O O . HIS A 1 61 ? 14.044 2.720 12.326 1.00 0.00 61 HIS A O 20
ATOM 31647 N N . LYS A 1 62 ? 15.297 4.352 13.265 1.00 0.00 62 LYS A N 20
ATOM 31648 C CA . LYS A 1 62 ? 15.636 3.568 14.441 1.00 0.00 62 LYS A CA 20
ATOM 31649 C C . LYS A 1 62 ? 14.411 3.470 15.353 1.00 0.00 62 LYS A C 20
ATOM 31650 O O . LYS A 1 62 ? 14.213 4.316 16.224 1.00 0.00 62 LYS A O 20
ATOM 31669 N N . GLY A 1 63 ? 13.622 2.431 15.122 1.00 0.00 63 GLY A N 20
ATOM 31670 C CA . GLY A 1 63 ? 12.423 2.212 15.912 1.00 0.00 63 GLY A CA 20
ATOM 31671 C C . GLY A 1 63 ? 11.191 2.079 15.014 1.00 0.00 63 GLY A C 20
ATOM 31672 O O . GLY A 1 63 ? 10.145 1.606 15.456 1.00 0.00 63 GLY A O 20
ATOM 31676 N N . TYR A 1 64 ? 11.357 2.504 13.770 1.00 0.00 64 TYR A N 20
ATOM 31677 C CA . TYR A 1 64 ? 10.272 2.438 12.806 1.00 0.00 64 TYR A CA 20
ATOM 31678 C C . TYR A 1 64 ? 10.788 2.657 11.383 1.00 0.00 64 TYR A C 20
ATOM 31679 O O . TYR A 1 64 ? 11.954 2.997 11.188 1.00 0.00 64 TYR A O 20
ATOM 31697 N N . ALA A 1 65 ? 9.896 2.454 10.426 1.00 0.00 65 ALA A N 20
ATOM 31698 C CA . ALA A 1 65 ? 10.247 2.625 9.026 1.00 0.00 65 ALA A CA 20
ATOM 31699 C C . ALA A 1 65 ? 9.028 3.142 8.259 1.00 0.00 65 ALA A C 20
ATOM 31700 O O . ALA A 1 65 ? 7.890 2.897 8.656 1.00 0.00 65 ALA A O 20
ATOM 31707 N N . PHE A 1 66 ? 9.309 3.847 7.173 1.00 0.00 66 PHE A N 20
ATOM 31708 C CA . PHE A 1 66 ? 8.250 4.400 6.346 1.00 0.00 66 PHE A CA 20
ATOM 31709 C C . PHE A 1 66 ? 8.338 3.869 4.914 1.00 0.00 66 PHE A C 20
ATOM 31710 O O . PHE A 1 66 ? 9.431 3.650 4.395 1.00 0.00 66 PHE A O 20
ATOM 31727 N N . VAL A 1 67 ? 7.172 3.677 4.315 1.00 0.00 67 VAL A N 20
ATOM 31728 C CA . VAL A 1 67 ? 7.103 3.176 2.953 1.00 0.00 67 VAL A CA 20
ATOM 31729 C C . VAL A 1 67 ? 6.074 3.989 2.166 1.00 0.00 67 VAL A C 20
ATOM 31730 O O . VAL A 1 67 ? 4.912 4.075 2.561 1.00 0.00 67 VAL A O 20
ATOM 31743 N N . GLN A 1 68 ? 6.537 4.564 1.066 1.00 0.00 68 GLN A N 20
ATOM 31744 C CA . GLN A 1 68 ? 5.671 5.367 0.220 1.00 0.00 68 GLN A CA 20
ATOM 31745 C C . GLN A 1 68 ? 5.351 4.618 -1.076 1.00 0.00 68 GLN A C 20
ATOM 31746 O O . GLN A 1 68 ? 6.191 3.886 -1.596 1.00 0.00 68 GLN A O 20
ATOM 31760 N N . TYR A 1 69 ? 4.136 4.828 -1.559 1.00 0.00 69 TYR A N 20
ATOM 31761 C CA . TYR A 1 69 ? 3.695 4.182 -2.783 1.00 0.00 69 TYR A CA 20
ATOM 31762 C C . TYR A 1 69 ? 3.132 5.206 -3.771 1.00 0.00 69 TYR A C 20
ATOM 31763 O O . TYR A 1 69 ? 2.984 6.380 -3.437 1.00 0.00 69 TYR A O 20
ATOM 31781 N N . SER A 1 70 ? 2.833 4.723 -4.968 1.00 0.00 70 SER A N 20
ATOM 31782 C CA . SER A 1 70 ? 2.289 5.581 -6.007 1.00 0.00 70 SER A CA 20
ATOM 31783 C C . SER A 1 70 ? 0.762 5.500 -6.007 1.00 0.00 70 SER A C 20
ATOM 31784 O O . SER A 1 70 ? 0.084 6.485 -6.296 1.00 0.00 70 SER A O 20
ATOM 31792 N N . ASN A 1 71 ? 0.264 4.316 -5.680 1.00 0.00 71 ASN A N 20
ATOM 31793 C CA . ASN A 1 71 ? -1.171 4.093 -5.638 1.00 0.00 71 ASN A CA 20
ATOM 31794 C C . ASN A 1 71 ? -1.627 4.002 -4.180 1.00 0.00 71 ASN A C 20
ATOM 31795 O O . ASN A 1 71 ? -0.932 3.427 -3.344 1.00 0.00 71 ASN A O 20
ATOM 31806 N N . GLU A 1 72 ? -2.791 4.578 -3.920 1.00 0.00 72 GLU A N 20
ATOM 31807 C CA . GLU A 1 72 ? -3.347 4.569 -2.578 1.00 0.00 72 GLU A CA 20
ATOM 31808 C C . GLU A 1 72 ? -3.667 3.137 -2.146 1.00 0.00 72 GLU A C 20
ATOM 31809 O O . GLU A 1 72 ? -3.859 2.871 -0.960 1.00 0.00 72 GLU A O 20
ATOM 31821 N N . ARG A 1 73 ? -3.715 2.252 -3.131 1.00 0.00 73 ARG A N 20
ATOM 31822 C CA . ARG A 1 73 ? -4.008 0.854 -2.867 1.00 0.00 73 ARG A CA 20
ATOM 31823 C C . ARG A 1 73 ? -2.715 0.083 -2.592 1.00 0.00 73 ARG A C 20
ATOM 31824 O O . ARG A 1 73 ? -2.655 -0.726 -1.667 1.00 0.00 73 ARG A O 20
ATOM 31845 N N . HIS A 1 74 ? -1.713 0.360 -3.413 1.00 0.00 74 HIS A N 20
ATOM 31846 C CA . HIS A 1 74 ? -0.425 -0.297 -3.270 1.00 0.00 74 HIS A CA 20
ATOM 31847 C C . HIS A 1 74 ? 0.024 -0.234 -1.809 1.00 0.00 74 HIS A C 20
ATOM 31848 O O . HIS A 1 74 ? 0.817 -1.063 -1.363 1.00 0.00 74 HIS A O 20
ATOM 31862 N N . ALA A 1 75 ? -0.501 0.757 -1.104 1.00 0.00 75 ALA A N 20
ATOM 31863 C CA . ALA A 1 75 ? -0.165 0.939 0.298 1.00 0.00 75 ALA A CA 20
ATOM 31864 C C . ALA A 1 75 ? -1.059 0.041 1.154 1.00 0.00 75 ALA A C 20
ATOM 31865 O O . ALA A 1 75 ? -0.571 -0.859 1.835 1.00 0.00 75 ALA A O 20
ATOM 31872 N N . ARG A 1 76 ? -2.354 0.316 1.090 1.00 0.00 76 ARG A N 20
ATOM 31873 C CA . ARG A 1 76 ? -3.322 -0.456 1.851 1.00 0.00 76 ARG A CA 20
ATOM 31874 C C . ARG A 1 76 ? -2.942 -1.938 1.844 1.00 0.00 76 ARG A C 20
ATOM 31875 O O . ARG A 1 76 ? -3.047 -2.615 2.866 1.00 0.00 76 ARG A O 20
ATOM 31896 N N . ALA A 1 77 ? -2.509 -2.399 0.680 1.00 0.00 77 ALA A N 20
ATOM 31897 C CA . ALA A 1 77 ? -2.113 -3.789 0.526 1.00 0.00 77 ALA A CA 20
ATOM 31898 C C . ALA A 1 77 ? -0.935 -4.085 1.456 1.00 0.00 77 ALA A C 20
ATOM 31899 O O . ALA A 1 77 ? -0.960 -5.061 2.204 1.00 0.00 77 ALA A O 20
ATOM 31906 N N . ALA A 1 78 ? 0.070 -3.224 1.379 1.00 0.00 78 ALA A N 20
ATOM 31907 C CA . ALA A 1 78 ? 1.255 -3.382 2.204 1.00 0.00 78 ALA A CA 20
ATOM 31908 C C . ALA A 1 78 ? 0.900 -3.080 3.662 1.00 0.00 78 ALA A C 20
ATOM 31909 O O . ALA A 1 78 ? 1.554 -3.575 4.579 1.00 0.00 78 ALA A O 20
ATOM 31916 N N . VAL A 1 79 ? -0.135 -2.270 3.830 1.00 0.00 79 VAL A N 20
ATOM 31917 C CA . VAL A 1 79 ? -0.585 -1.897 5.160 1.00 0.00 79 VAL A CA 20
ATOM 31918 C C . VAL A 1 79 ? -1.065 -3.147 5.901 1.00 0.00 79 VAL A C 20
ATOM 31919 O O . VAL A 1 79 ? -0.455 -3.563 6.884 1.00 0.00 79 VAL A O 20
ATOM 31932 N N . LEU A 1 80 ? -2.154 -3.711 5.400 1.00 0.00 80 LEU A N 20
ATOM 31933 C CA . LEU A 1 80 ? -2.723 -4.905 6.001 1.00 0.00 80 LEU A CA 20
ATOM 31934 C C . LEU A 1 80 ? -1.812 -6.100 5.713 1.00 0.00 80 LEU A C 20
ATOM 31935 O O . LEU A 1 80 ? -1.542 -6.908 6.601 1.00 0.00 80 LEU A O 20
ATOM 31951 N N . GLY A 1 81 ? -1.362 -6.174 4.469 1.00 0.00 81 GLY A N 20
ATOM 31952 C CA . GLY A 1 81 ? -0.486 -7.257 4.053 1.00 0.00 81 GLY A CA 20
ATOM 31953 C C . GLY A 1 81 ? 0.649 -7.460 5.058 1.00 0.00 81 GLY A C 20
ATOM 31954 O O . GLY A 1 81 ? 1.072 -8.589 5.302 1.00 0.00 81 GLY A O 20
ATOM 31958 N N . GLU A 1 82 ? 1.111 -6.350 5.614 1.00 0.00 82 GLU A N 20
ATOM 31959 C CA . GLU A 1 82 ? 2.189 -6.392 6.587 1.00 0.00 82 GLU A CA 20
ATOM 31960 C C . GLU A 1 82 ? 1.630 -6.261 8.005 1.00 0.00 82 GLU A C 20
ATOM 31961 O O . GLU A 1 82 ? 1.881 -7.113 8.856 1.00 0.00 82 GLU A O 20
ATOM 31973 N N . ASN A 1 83 ? 0.883 -5.188 8.216 1.00 0.00 83 ASN A N 20
ATOM 31974 C CA . ASN A 1 83 ? 0.286 -4.935 9.516 1.00 0.00 83 ASN A CA 20
ATOM 31975 C C . ASN A 1 83 ? -0.195 -6.256 10.118 1.00 0.00 83 ASN A C 20
ATOM 31976 O O . ASN A 1 83 ? -1.069 -6.916 9.558 1.00 0.00 83 ASN A O 20
ATOM 31987 N N . GLY A 1 84 ? 0.398 -6.604 11.251 1.00 0.00 84 GLY A N 20
ATOM 31988 C CA . GLY A 1 84 ? 0.041 -7.835 11.935 1.00 0.00 84 GLY A CA 20
ATOM 31989 C C . GLY A 1 84 ? 1.224 -8.804 11.973 1.00 0.00 84 GLY A C 20
ATOM 31990 O O . GLY A 1 84 ? 1.285 -9.682 12.832 1.00 0.00 84 GLY A O 20
ATOM 31994 N N . ARG A 1 85 ? 2.135 -8.612 11.030 1.00 0.00 85 ARG A N 20
ATOM 31995 C CA . ARG A 1 85 ? 3.313 -9.458 10.945 1.00 0.00 85 ARG A CA 20
ATOM 31996 C C . ARG A 1 85 ? 4.228 -9.218 12.148 1.00 0.00 85 ARG A C 20
ATOM 31997 O O . ARG A 1 85 ? 4.173 -8.160 12.772 1.00 0.00 85 ARG A O 20
ATOM 32018 N N . VAL A 1 86 ? 5.046 -10.219 12.437 1.00 0.00 86 VAL A N 20
ATOM 32019 C CA . VAL A 1 86 ? 5.971 -10.130 13.555 1.00 0.00 86 VAL A CA 20
ATOM 32020 C C . VAL A 1 86 ? 7.407 -10.193 13.029 1.00 0.00 86 VAL A C 20
ATOM 32021 O O . VAL A 1 86 ? 7.681 -10.874 12.042 1.00 0.00 86 VAL A O 20
ATOM 32034 N N . LEU A 1 87 ? 8.285 -9.473 13.711 1.00 0.00 87 LEU A N 20
ATOM 32035 C CA . LEU A 1 87 ? 9.686 -9.439 13.326 1.00 0.00 87 LEU A CA 20
ATOM 32036 C C . LEU A 1 87 ? 10.549 -9.240 14.573 1.00 0.00 87 LEU A C 20
ATOM 32037 O O . LEU A 1 87 ? 10.469 -8.202 15.229 1.00 0.00 87 LEU A O 20
ATOM 32053 N N . ALA A 1 88 ? 11.355 -10.250 14.864 1.00 0.00 88 ALA A N 20
ATOM 32054 C CA . ALA A 1 88 ? 12.232 -10.199 16.021 1.00 0.00 88 ALA A CA 20
ATOM 32055 C C . ALA A 1 88 ? 11.474 -10.698 17.253 1.00 0.00 88 ALA A C 20
ATOM 32056 O O . ALA A 1 88 ? 12.075 -10.952 18.295 1.00 0.00 88 ALA A O 20
ATOM 32063 N N . GLY A 1 89 ? 10.165 -10.824 17.092 1.00 0.00 89 GLY A N 20
ATOM 32064 C CA . GLY A 1 89 ? 9.319 -11.288 18.178 1.00 0.00 89 GLY A CA 20
ATOM 32065 C C . GLY A 1 89 ? 8.191 -10.292 18.457 1.00 0.00 89 GLY A C 20
ATOM 32066 O O . GLY A 1 89 ? 7.261 -10.596 19.203 1.00 0.00 89 GLY A O 20
ATOM 32070 N N . GLN A 1 90 ? 8.310 -9.124 17.844 1.00 0.00 90 GLN A N 20
ATOM 32071 C CA . GLN A 1 90 ? 7.312 -8.082 18.017 1.00 0.00 90 GLN A CA 20
ATOM 32072 C C . GLN A 1 90 ? 6.436 -7.973 16.768 1.00 0.00 90 GLN A C 20
ATOM 32073 O O . GLN A 1 90 ? 6.910 -8.181 15.652 1.00 0.00 90 GLN A O 20
ATOM 32087 N N . THR A 1 91 ? 5.172 -7.648 16.998 1.00 0.00 91 THR A N 20
ATOM 32088 C CA . THR A 1 91 ? 4.225 -7.509 15.904 1.00 0.00 91 THR A CA 20
ATOM 32089 C C . THR A 1 91 ? 4.374 -6.140 15.240 1.00 0.00 91 THR A C 20
ATOM 32090 O O . THR A 1 91 ? 4.018 -5.119 15.827 1.00 0.00 91 THR A O 20
ATOM 32101 N N . LEU A 1 92 ? 4.901 -6.162 14.024 1.00 0.00 92 LEU A N 20
ATOM 32102 C CA . LEU A 1 92 ? 5.102 -4.934 13.273 1.00 0.00 92 LEU A CA 20
ATOM 32103 C C . LEU A 1 92 ? 3.790 -4.147 13.230 1.00 0.00 92 LEU A C 20
ATOM 32104 O O . LEU A 1 92 ? 2.803 -4.610 12.659 1.00 0.00 92 LEU A O 20
ATOM 32120 N N . ASP A 1 93 ? 3.821 -2.972 13.840 1.00 0.00 93 ASP A N 20
ATOM 32121 C CA . ASP A 1 93 ? 2.647 -2.117 13.878 1.00 0.00 93 ASP A CA 20
ATOM 32122 C C . ASP A 1 93 ? 2.661 -1.184 12.665 1.00 0.00 93 ASP A C 20
ATOM 32123 O O . ASP A 1 93 ? 3.356 -0.168 12.667 1.00 0.00 93 ASP A O 20
ATOM 32132 N N . ILE A 1 94 ? 1.887 -1.561 11.659 1.00 0.00 94 ILE A N 20
ATOM 32133 C CA . ILE A 1 94 ? 1.802 -0.771 10.443 1.00 0.00 94 ILE A CA 20
ATOM 32134 C C . ILE A 1 94 ? 0.392 -0.192 10.313 1.00 0.00 94 ILE A C 20
ATOM 32135 O O . ILE A 1 94 ? -0.581 -0.817 10.734 1.00 0.00 94 ILE A O 20
ATOM 32151 N N . ASN A 1 95 ? 0.325 0.996 9.729 1.00 0.00 95 ASN A N 20
ATOM 32152 C CA . ASN A 1 95 ? -0.950 1.666 9.539 1.00 0.00 95 ASN A CA 20
ATOM 32153 C C . ASN A 1 95 ? -0.792 2.762 8.483 1.00 0.00 95 ASN A C 20
ATOM 32154 O O . ASN A 1 95 ? 0.326 3.149 8.147 1.00 0.00 95 ASN A O 20
ATOM 32165 N N . MET A 1 96 ? -1.929 3.231 7.990 1.00 0.00 96 MET A N 20
ATOM 32166 C CA . MET A 1 96 ? -1.931 4.275 6.979 1.00 0.00 96 MET A CA 20
ATOM 32167 C C . MET A 1 96 ? -1.477 5.611 7.569 1.00 0.00 96 MET A C 20
ATOM 32168 O O . MET A 1 96 ? -1.885 5.979 8.670 1.00 0.00 96 MET A O 20
ATOM 32182 N N . ALA A 1 97 ? -0.637 6.301 6.812 1.00 0.00 97 ALA A N 20
ATOM 32183 C CA . ALA A 1 97 ? -0.123 7.589 7.246 1.00 0.00 97 ALA A CA 20
ATOM 32184 C C . ALA A 1 97 ? -1.246 8.627 7.192 1.00 0.00 97 ALA A C 20
ATOM 32185 O O . ALA A 1 97 ? -1.903 8.782 6.164 1.00 0.00 97 ALA A O 20
ATOM 32192 N N . GLY A 1 98 ? -1.431 9.310 8.312 1.00 0.00 98 GLY A N 20
ATOM 32193 C CA . GLY A 1 98 ? -2.463 10.329 8.405 1.00 0.00 98 GLY A CA 20
ATOM 32194 C C . GLY A 1 98 ? -3.614 9.863 9.299 1.00 0.00 98 GLY A C 20
ATOM 32195 O O . GLY A 1 98 ? -4.763 9.815 8.864 1.00 0.00 98 GLY A O 20
ATOM 32199 N N . GLU A 1 99 ? -3.265 9.532 10.534 1.00 0.00 99 GLU A N 20
ATOM 32200 C CA . GLU A 1 99 ? -4.254 9.072 11.494 1.00 0.00 99 GLU A CA 20
ATOM 32201 C C . GLU A 1 99 ? -4.756 10.243 12.341 1.00 0.00 99 GLU A C 20
ATOM 32202 O O . GLU A 1 99 ? -3.960 10.994 12.902 1.00 0.00 99 GLU A O 20
ATOM 32214 N N . PRO A 1 100 ? -6.109 10.366 12.408 1.00 0.00 100 PRO A N 20
ATOM 32215 C CA . PRO A 1 100 ? -6.726 11.433 13.177 1.00 0.00 100 PRO A CA 20
ATOM 32216 C C . PRO A 1 100 ? -6.643 11.146 14.678 1.00 0.00 100 PRO A C 20
ATOM 32217 O O . PRO A 1 100 ? -5.845 10.316 15.111 1.00 0.00 100 PRO A O 20
ATOM 32228 N N . LYS A 1 101 ? -7.479 11.847 15.429 1.00 0.00 101 LYS A N 20
ATOM 32229 C CA . LYS A 1 101 ? -7.510 11.678 16.872 1.00 0.00 101 LYS A CA 20
ATOM 32230 C C . LYS A 1 101 ? -8.345 10.444 17.219 1.00 0.00 101 LYS A C 20
ATOM 32231 O O . LYS A 1 101 ? -9.496 10.332 16.800 1.00 0.00 101 LYS A O 20
ATOM 32250 N N . PRO A 1 102 ? -7.717 9.526 18.001 1.00 0.00 102 PRO A N 20
ATOM 32251 C CA . PRO A 1 102 ? -8.390 8.304 18.409 1.00 0.00 102 PRO A CA 20
ATOM 32252 C C . PRO A 1 102 ? -9.419 8.585 19.505 1.00 0.00 102 PRO A C 20
ATOM 32253 O O . PRO A 1 102 ? -10.524 8.046 19.478 1.00 0.00 102 PRO A O 20
ATOM 32264 N N . ASP A 1 103 ? -9.019 9.429 20.445 1.00 0.00 103 ASP A N 20
ATOM 32265 C CA . ASP A 1 103 ? -9.893 9.788 21.549 1.00 0.00 103 ASP A CA 20
ATOM 32266 C C . ASP A 1 103 ? -10.004 8.604 22.512 1.00 0.00 103 ASP A C 20
ATOM 32267 O O . ASP A 1 103 ? -9.612 8.705 23.673 1.00 0.00 103 ASP A O 20
ATOM 32276 N N . ARG A 1 104 ? -10.541 7.509 21.993 1.00 0.00 104 ARG A N 20
ATOM 32277 C CA . ARG A 1 104 ? -10.709 6.307 22.792 1.00 0.00 104 ARG A CA 20
ATOM 32278 C C . ARG A 1 104 ? -9.681 5.250 22.382 1.00 0.00 104 ARG A C 20
ATOM 32279 O O . ARG A 1 104 ? -9.828 4.606 21.345 1.00 0.00 104 ARG A O 20
ATOM 32300 N N . SER A 1 105 ? -8.664 5.104 23.219 1.00 0.00 105 SER A N 20
ATOM 32301 C CA . SER A 1 105 ? -7.613 4.136 22.957 1.00 0.00 105 SER A CA 20
ATOM 32302 C C . SER A 1 105 ? -7.187 3.460 24.262 1.00 0.00 105 SER A C 20
ATOM 32303 O O . SER A 1 105 ? -6.479 4.056 25.072 1.00 0.00 105 SER A O 20
ATOM 32311 N N . GLY A 1 106 ? -7.638 2.224 24.425 1.00 0.00 106 GLY A N 20
ATOM 32312 C CA . GLY A 1 106 ? -7.312 1.461 25.618 1.00 0.00 106 GLY A CA 20
ATOM 32313 C C . GLY A 1 106 ? -5.956 0.768 25.472 1.00 0.00 106 GLY A C 20
ATOM 32314 O O . GLY A 1 106 ? -5.233 1.008 24.506 1.00 0.00 106 GLY A O 20
ATOM 32318 N N . PRO A 1 107 ? -5.643 -0.099 26.472 1.00 0.00 107 PRO A N 20
ATOM 32319 C CA . PRO A 1 107 ? -4.386 -0.828 26.465 1.00 0.00 107 PRO A CA 20
ATOM 32320 C C . PRO A 1 107 ? -4.418 -1.965 25.441 1.00 0.00 107 PRO A C 20
ATOM 32321 O O . PRO A 1 107 ? -4.652 -3.119 25.797 1.00 0.00 107 PRO A O 20
ATOM 32332 N N . SER A 1 108 ? -4.178 -1.599 24.190 1.00 0.00 108 SER A N 20
ATOM 32333 C CA . SER A 1 108 ? -4.176 -2.574 23.113 1.00 0.00 108 SER A CA 20
ATOM 32334 C C . SER A 1 108 ? -2.737 -2.905 22.709 1.00 0.00 108 SER A C 20
ATOM 32335 O O . SER A 1 108 ? -2.036 -2.062 22.152 1.00 0.00 108 SER A O 20
ATOM 32343 N N . SER A 1 109 ? -2.341 -4.133 23.007 1.00 0.00 109 SER A N 20
ATOM 32344 C CA . SER A 1 109 ? -0.999 -4.586 22.682 1.00 0.00 109 SER A CA 20
ATOM 32345 C C . SER A 1 109 ? -0.950 -6.115 22.670 1.00 0.00 109 SER A C 20
ATOM 32346 O O . SER A 1 109 ? -0.603 -6.721 21.657 1.00 0.00 109 SER A O 20
ATOM 32354 N N . GLY A 1 110 ? -1.304 -6.695 23.807 1.00 0.00 110 GLY A N 20
ATOM 32355 C CA . GLY A 1 110 ? -1.305 -8.142 23.940 1.00 0.00 110 GLY A CA 20
ATOM 32356 C C . GLY A 1 110 ? -1.910 -8.569 25.279 1.00 0.00 110 GLY A C 20
ATOM 32357 O O . GLY A 1 110 ? -2.240 -7.726 26.112 1.00 0.00 110 GLY A O 20
#

Secondary structure (DSSP, 8-state):
------S---------S--S---TT-SSEEEE-S---SS--HHHHHHHHGGGS--SEEEEETTEEEEE-SSSHHHHHHHHHHTT-EEBTEE--EEES----S--------

Solvent-accessible surface area: 8536 Å² total; per-residue (Å²): 137,124,114,69,96,122,63,157,113,168,183,153,132,92,99,118,97,124,92,212,90,77,91,152,59,48,116,0,50,0,71,0,5,66,3,71,14,59,135,14,130,72,84,78,2,37,100,38,1,39,159,48,14,207,15,77,33,16,38,44,84,177,33,85,0,45,0,18,5,91,74,98,192,69,0,143,49,0,5,109,47,5,57,46,115,84,36,78,64,96,69,5,90,1,89,52,12,56,128,117,105,134,117,230,108,52,145,81,104,119

GO terms:
  GO:0071013 catalytic step 2 spliceosome (C, IDA)
  GO:0000398 mRNA splicing, via spliceosome (P, IC)
  GO:0005634 nucleus (C, TAS)
  GO:0003723 RNA binding (F, TAS)
  GO:0005515 protein binding (F, IPI)
  GO:0005654 nucleoplasm (C, IDA)
  GO:0005634 nucleus (C, IDA)
  GO:0003723 RNA binding (F, HDA)

Nearest PDB structures (foldseek):
  1wf1-assembly1_A  TM=7.080E-01  e=4.988E-21  Homo sapiens
  2mz1-assembly1_A  TM=8.271E-01  e=3.395E-13  Homo sapiens
  1wf2-assembly1_A  TM=7.773E-01  e=1.017E-12  Homo sapiens
  2dnp-assembly1_A  TM=7.968E-01  e=2.335E-07  Homo sapiens
  2cpd-assembly1_A  TM=6.627E-01  e=1.260E-07  Homo sapiens

Radius of gyration: 16.75 Å; Cα contacts (8 Å, |Δi|>4): 156; chains: 1; bounding box: 47×44×30 Å

CATH classification: 3.30.70.330

Foldseek 3Di:
DDDDDDDDDDDDDPDDPDDPPDCVFLQAKKKWFQDCLPPDDQVRVQVVLCVLPHFPDKAGDNGIIMTTHDHNVSRVCSQVVQQQPDDPHAGTHMDRPDDDDPVDDDPPGD

Organism: Homo sapiens (NCBI:txid9606)

InterPro domains:
  IPR000504 RNA recognition motif domain [PF00076] (23-85)
  IPR000504 RNA recognition motif domain [PS50102] (21-92)
  IPR000504 RNA recognition motif domain [SM00360] (22-88)
  IPR012677 Nucleotide-binding alpha-beta plait domain superfamily [G3DSA:3.30.70.330] (7-110)
  IPR017347 Heterogeneous nuclear ribonucleoprotein C [PIRSF037992] (1-304)
  IPR034502 Raly, RNA recognition motif [cd12604] (20-95)
  IPR035979 RNA-binding domain superfamily [SSF54928] (7-97)
  IPR051186 RRM HNRPC family, RALY subfamily [PTHR13968] (1-294)